Protein 9FBD (pdb70)

B-factor: mean 55.23, std 18.74, range [30.5, 151.07]

Nearest PDB structures (foldseek):
  4kug-assembly2_C  TM=9.761E-01  e=1.084E-38  Clostridium butyricum E4 str. BoNT E BL5262
  6acq-assembly1_F  TM=9.585E-01  e=1.257E-36  Clostridium acetobutylicum ATCC 824
  4pzc-assembly1_A  TM=9.647E-01  e=1.174E-35  Cupriavidus necator H16
  3mog-assembly1_C  TM=9.436E-01  e=1.732E-29  Escherichia coli K-12
  1wdl-assembly1_A  TM=9.007E-01  e=8.129E-29  Pseudomonas fragi

Secondary structure (P-SEA, 3-state):
cccbbbbccccccaaaaaaaaaaaccbbbbbcccaaaaaaaaaaaaaaaaaaaaaccccaaaaaaaaaaccccccccccccccbbbbbccccaaaaaaaaaaaaacccccbbbbbccccccaaaaaaaacccccbbbbcccccccccccccccccccccaaaaaaaaaaaaaacbbbbbbccccccccccccaaaaaaaaaaaaaccccaaaaaaaaaccccccccaaaaaaaacaaaaaaaaaaaaaaaccccccccaaaaaaaaacccccccccccccccccccccc/cccbbbbccccccaaaaaaaaaaaccbbbbbcccaaaaaaaaaaaaaaaaaaaaaccccaaaaaaaaaaccccccccccccccbbbbbccccaaaaaaaaaaaaacccccbbbbbccccccaaaaaaaacccccbbbbcccccccccccccccccccccaaaaaaaaaaaaaacbbbbbbccccccccccccaaaaaaaaaaaaaccccaaaaaaaaaccccccccaaaaaaaacaaaaaaaaaaaaaaaccccccccaaaaaaaaaccccccccccccccccccccc/cccbbbbccccccaaaaaaaaaaaccbbbbbcccaaaaaaaaaaaaaaaaaaaaaccccaaaaaaaaaaccccccccccccccbbbbbccccaaaaaaaaaaaaacccccbbbbbccccccaaaaaaaacccccbbbbcccccccccccccccccccccaaaaaaaaaaaaaacbbbbbbccccccccccccaaaaaaaaaaaaaccccaaaaaaaaaccccccccaaaaaaaacaaaaaaaaaaaaaaaccccccccaaaaaaaaaccccccccccccccccccccc/cccbbbbccccccaaaaaaaaaaaccbbbbbcccaaaaaaaaaaaaaaaaaaaaaccccaaaaaaaaaaccccccccccccccbbbbbccccaaaaaaaaaaaaacccccbbbbbccccccaaaaaaaacccccbbbbcccccccccccccccccccccaaaaaaaaaaaaaacbbbbbbccccccccccccaaaaaaaaaaaaaccccaaaaaaaaaccccccccaaaaaaaacaaaaaaaaaaaaaaaccccccccaaaaaaaaaccccccccccccccccccccc/cccbbbbccccccaaaaaaaaaaaccbbbbbcccaaaaaaaaaaaaaaaaaaaaaccccaaaaaaaaaaccccccccccccccbbbbbccccaaaaaaaaaaaaacccccbbbbbccccccaaaaaaaacccccbbbbcccccccccccccccccccccaaaaaaaaaaaaaacbbbbbbccccccccccccaaaaaaaaaaaaaccccaaaaaaaaaccccccccaaaaaaaacaaaaaaaaaaaaaaaccccccccaaaaaaaaacccccccccccccccccccccc/cccbbbbccccccaaaaaaaaaaaccbbbbbcccaaaaaaaaaaaaaaaaaaaaaccccaaaaaaaaaaccccccccccccccbbbbbccccaaaaaaaaaaaaacccccbbbbbccccccaaaaaaaacccccbbbbcccccccccccccccccccccaaaaaaaaaaaaaacbbbbbbccccccccccccaaaaaaaaaaaaaccccaaaaaaaaaccccccccaaaaaaaacaaaaaaaaaaaaaaaccccccccaaaaaaaaacccccccccccccccccccccc

Foldseek 3Di:
DAQEEEEEFLDQASLLVLLLLLLLRHQYEYEYQDPVRVVVSVVVSLVVLVVCCVVVVDDPCSSVSSSVSYDYDNDLLVQQEGQEYEYDDDQDLVVLLVVLLVNLVRHPPNHAYEYLHQFDFQQSSLVSNVNNLRYWYFHADPPRLPAQETEIERHPNHHPVNSVVSCVSSVSSNHHYDYFYRAGRTPPGVPQLLQLQVLLQCCVVPVDAPCVQQCCCCVVVVDVTGSQLVQLVCWLVVSQVSLVSVCVRVVDPSSPGRPSSVVQVVVVQGHQVSQHGSFGADPVSDGDD/DQQEEEEEFLDQASLLVLLLLLLLRHQYEYEYQDVVSVVVSVVVSLVVLVVCCVVVVDDPCSSVSSSVSYDYDHDPLVQQEGQEYEYDDDQDCVVLLVVLLVCLVRHDPNHAYEYLHQWDFQQSSLVSNVHNLRYWYFHADPPRLPAQETEIERHPNHHPVNSVVSCVSSVSSNHHYDYFYRAGSTPPGVPQLLVLQVLLQCCVVPVDAPCVQQCCCCVVVVDVTGSQLVQLVCWLVNSQVSLVSVCVRVVDPSSDGRPSSVVQVVVVQGHQVSQHGSFGADPVSHGD/DQQEEEEEFLDQASLLVLLLLLLLRHQYEYEYQDPVRVVVSVVVSCVVLVVCPVVPVDDPCSSVSSSVSYDYDHDLLVQQEGQEYEYDDDQDLVVLLVVLLVCLVRHDPNHAYEYLHQFDFQQSSLVSNVNNLSYWYFHADPPRLPAQETEIERHPNHHPVNSVVSCVSSVSSNHHYDYFYRAGSTPPGVPQLLQLQVLLQCCVVPVDAPCCQQCCCCVVVVDVTGSQLVQLVCWLVNSQVSLVSVCVRVVDPSSDGRPSSVVQVVVVQGHQVSQHGSFGADPVSDGD/DQQEEEEEFLDQASLLVLLLLLLLRHQYEYEYQDPVRVVVSVVVSLVVLVVCPVVPVDDPCSSVSSSVSYHYDHDPLVQQEGQEYEYDDDLDLVVLLVVLLVCLVRHPPNRAYEYLHQFDFQQSSLVSNVNNLRYWYFHADPPRLPAQETEIERHPNHHPVNSVVSCVSSVSSVHHYDYFYGAGRTPPGVPQLLQLQVLLQCCVVPVDAPCCQQCCCCVVVVDVTGSQLVQLVCWLVNSQVSLVSVCVRVVDPSSDGDPSSVVQVVVVQTHQVSQHGSFGADPVSDGD/DQQAEEEEFLDQASLLVLLLLLLLRHQYEYEYQDPVRVVVSVVVSLVVLVVCPVVPVDDPCSSVSSSVSYDYDHDLLVQLEGQEYEYDDDQDLVVLLVVLLVCLVRHPPNHAYEYLHQFDFQQSSLVSNVHNLRYWYFHADPPRLPAQETEIERHPNHHPVNSVVSCVSSVSSNHHYDYFYRAGSTPPGVPQLLVLQVLLQCCVVPVDAPCVQQCCCCVVVVDVTGSQLVQLVCWLVVSQVSLVSVCVRVVDPSSDGDPSSVVQVVVVQGHQVSQHGSFGADPVSDGDD/DDQAEEEEFLDQASLLVLLLLLLLRHQYEYEYQDPVSVVVSVVVSLVVLVVCPVVVVDDPCSSVSSSVSYDYDHDLLVQLEDQEYEYDDDQDLVVLLVVLLVCLVRHDPNHAYEYLHQFDFQQSSLVSNVHNLRYWYFHADPPRLPAQETEIERHPNHHPVNSVVSCVSSVSSNHHYDYFYRAGRTPPGVPQLLVLQVLLQCCVVPVDAPCCQQCCCCVVVVDVTGSQLVQLVCWLVVSQVSLVSVCVRVVDPSSDGRPSSVVQVVVVQTHQVSQHGSFGADPVSDGDD

Sequence (1731 aa):
EVKRIGVVGAGQMGSGIAQVAASAGYEVVLVDVAESFLERGLAAIRRSLGKFLEKGKITQEAHDEALGRIRTSLSLEDLKDADLIVEAIVEDEGEKRRLFERLGALAKPEAILASNTSSIPITALARYSGRPERFIGMHFFNPVPLMQLVEVIRGELTSEATRDVVVEVARRMGKTPLEVQDYPGFISNRLLMPMINEAIEALREGVATKEAIDGIMRLGMNHPMGPLELADFIGLDTCLAIMEVLHRGFGDDKYRPSPLLRRMVQAGLLGRKAGRGFYTYDEKGNKVGEVKRIGVVGAGQMGSGIAQVAASAGYEVVLVDVAESFLERGLAAIRRSLGKFLEKGKITQEAHDEALGRIRTSLSLEDLKDADLIVEAIVEDEGEKRRLFERLGALAKPEAILASNTSSIPITALARYSGRPERFIGMHFFNPVPLMQLVEVIRGELTSEATRDVVVEVARRMGKTPLEVQDYPGFISNRLLMPMINEAIEALREGVATKEAIDGIMRLGMNHPMGPLELADFIGLDTCLAIMEVLHRGFGDDKYRPSPLLRRMVQAGLLGRKAGRGFYTYDEKGNKVEVKRIGVVGAGQMGSGIAQVAASAGYEVVLVDVAESFLERGLAAIRRSLGKFLEKGKITQEAHDEALGRIRTSLSLEDLKDADLIVEAIVEDEGEKRRLFERLGALAKPEAILASNTSSIPITALARYSGRPERFIGMHFFNPVPLMQLVEVIRGELTSEATRDVVVEVARRMGKTPLEVQDYPGFISNRLLMPMINEAIEALREGVATKEAIDGIMRLGMNHPMGPLELADFIGLDTCLAIMEVLHRGFGDDKYRPSPLLRRMVQAGLLGRKAGRGFYTYDEKGNKVEVKRIGVVGAGQMGSGIAQVAASAGYEVVLVDVAESFLERGLAAIRRSLGKFLEKGKITQEAHDEALGRIRTSLSLEDLKDADLIVEAIVEDEGEKRRLFERLGALAKPEAILASNTSSIPITALARYSGRPERFIGMHFFNPVPLMQLVEVIRGELTSEATRDVVVEVARRMGKTPLEVQDYPGFISNRLLMPMINEAIEALREGVATKEAIDGIMRLGMNHPMGPLELADFIGLDTCLAIMEVLHRGFGDDKYRPSPLLRRMVQAGLLGRKAGRGFYTYDEKGNKVEVKRIGVVGAGQMGSGIAQVAASAGYEVVLVDVAESFLERGLAAIRRSLGKFLEKGKITQEAHDEALGRIRTSLSLEDLKDADLIVEAIVEDEGEKRRLFERLGALAKPEAILASNTSSIPITALARYSGRPERFIGMHFFNPVPLMQLVEVIRGELTSEATRRDVVVEVARRMGKTPLEVQDYPGFISNRLLMPMINEAIEALREGVATKEAIDGIMRLGMNHPMGPLELADFIGLDTCLAIMEVLHRGFGDDKYRPSPLLRRMVQAGLLGRKAGRGFYTYDEKGNKVGEVKRIGVVGAGQMGSGIAQVAASAGYEVVLVDVAESFLERGLAAIRRSLGKFLEKGKITQEAHDEALGRIRTSLSLEDLKDADLIVEAIVEDEGEKRRLFERLGALAKPEAILASNTSSIPITALARYSGRPERFIGMHFFNPVPLMQLVEVIRGELTSEATRDVVVEVARRMGKTPLEVQDYPGFISNRLLMPMINEAIEALREGVATKEAIDGIMRLGMNHPMGPLELADFIGLDTCLAIMEVLHRGFGDDKYRPSPLLRRMVQAGLLGRKAGRGFYTYDEKGNKVG

Organism: Thermus thermophilus (strain ATCC BAA-163 / DSM 7039 / HB27) (NCBI:txid262724)

InterPro domains:
  IPR006108 3-hydroxyacyl-CoA dehydrogenase, C-terminal [PF00725] (186-282)
  IPR006176 3-hydroxyacyl-CoA dehydrogenase, NAD binding [PF02737] (6-183)
  IPR008927 6-phosphogluconate dehydrogenase-like, C-terminal domain superfamily [SSF48179] (185-287)
  IPR013328 6-phosphogluconate dehydrogenase, domain 2 [G3DSA:1.10.1040.10] (189-289)
  IPR022694 3-hydroxyacyl-CoA dehydrogenase [PIRSF000105] (3-286)
  IPR036291 NAD(P)-binding domain superfamily [SSF51735] (1-185)

Radius of gyration: 40.87 Å; Cα contacts (8 Å, |Δi|>4): 3611; chains: 6; bounding box: 86×115×101 Å

Solvent-accessible surface area: 75258 Å² total; per-residue (Å²): 183,23,156,32,0,0,0,8,6,1,25,119,38,0,6,5,0,0,3,12,0,0,56,22,37,4,63,1,0,0,5,22,131,35,76,68,80,1,98,124,2,36,50,52,1,56,174,22,0,20,86,20,26,128,126,0,122,33,29,62,62,39,17,42,97,2,43,48,51,17,88,36,10,70,38,28,86,12,0,119,68,1,20,0,0,0,0,16,42,94,80,63,70,27,76,3,97,136,17,0,78,109,0,17,93,30,6,60,107,100,0,7,0,0,1,14,4,40,14,16,68,1,53,21,0,3,157,25,4,63,24,25,81,88,0,0,1,0,13,4,22,82,55,1,25,117,30,89,0,0,0,0,0,37,4,135,106,7,37,102,65,2,59,74,30,0,20,91,2,0,132,115,16,51,17,51,13,32,55,2,70,21,118,28,3,4,0,2,17,1,1,12,1,29,8,0,4,4,0,0,24,0,41,125,79,49,1,13,81,57,95,8,0,0,4,0,0,87,56,9,28,83,12,82,61,0,2,0,9,38,0,1,112,53,1,0,46,52,0,26,53,9,2,67,45,0,48,203,45,59,62,38,92,28,9,92,1,0,65,29,0,84,167,20,36,148,66,36,41,36,0,89,137,53,28,122,3,16,16,60,21,63,178,164,16,85,94,90,130,159,19,148,62,0,0,0,8,6,1,24,118,38,0,6,6,0,0,4,12,0,0,58,22,36,4,65,0,6,0,6,23,125,33,86,35,74,1,75,90,2,47,19,32,1,66,147,23,0,26,106,18,46,148,134,64,133,39,85,89,126,39,25,61,91,2,48,46,52,21,132,42,16,72,44,5,21,70,0,106,73,1,16,0,0,0,0,16,45,95,78,64,69,43,46,3,97,38,23,0,38,26,0,17,22,7,6,71,109,105,0,9,0,0,0,14,2,35,7,12,64,0,53,23,0,2,158,26,3,65,27,24,88,76,0,0,0,0,10,3,42,77,56,0,24,120,80,130,56,0,8,0,0,37,4,137,104,8,38,101,66,3,50,75,40,0,19,91,2,0,145,115,17,58,16,69,13,104,78,24,102,22,142,28,1,5,81,25,16,85,116,55,1,34,63,0,11,116,11,0,33,26,41,126,116,63,106,30,83,62,100,41,18,0,14,101,36,88,154,52,96,127,62,129,62,0,2,0,10,39,0,1,106,52,1,0,45,50,0,26,48,6,1,26,38,0,46,182,49,67,64,64,94,149,15,143,3,1,67,30,0,84,170,20,37,148,66,36,38,36,0,88,120,27,24,124,4,17,19,61,8,32,28,94,15,87,94,112,188,26,152,60,0,0,0,8,6,1,23,119,39,0,6,6,0,0,4,12,0,0,61,23,37,4,76,1,0,0,4,22,131,34,92,65,78,1,112,124,1,33,25,48,2,67,77,21,0,3,78,30,42,53,120,65,132,45,81,72,109,42,8,59,96,2,30,67,53,19,119,39,12,95,43,24,100,43,0,140,71,1,18,0,0,0,0,15,43,93,78,64,71,26,76,3,97,134,17,0,77,116,0,18,93,26,6,71,108,120,0,8,0,0,0,14,3,36,6,14,64,0,53,22,0,2,157,25,3,64,25,26,80,70,0,0,0,0,11,3,21,72,55,1,28,109,28,101,0,0,0,0,0,38,3,137,107,7,37,104,64,2,59,74,40,0,20,90,1,0,145,115,18,56,16,53,13,32,55,2,71,22,116,28,0,2,0,2,15,2,1,12,1,31,8,0,3,6,0,0,23,0,40,128,83,50,2,12,82,60,96,7,0,0,4,0,0,88,55,7,28,83,13,85,62,0,2,0,10,39,0,1,106,53,0,0,45,52,0,27,48,7,2,65,41,0,48,204,42,59,64,37,93,29,10,91,3,0,67,27,1,85,166,24,36,149,64,36,40,37,0,95,134,54,26,125,3,13,17,63,20,57,169,158,9,89,91,140,190,22,139,67,2,0,0,8,6,0,24,119,39,0,5,6,0,0,3,12,0,0,61,22,38,4,65,0,14,0,4,22,132,34,82,40,80,1,24,110,2,41,3,33,1,60,113,23,1,26,128,16,43,142,123,29,101,30,32,98,112,42,25,78,96,1,51,50,51,20,146,46,16,55,45,23,94,74,0,140,70,4,18,0,0,0,0,16,41,94,76,63,70,29,75,2,98,132,15,0,80,115,0,17,94,27,6,60,106,100,0,8,0,0,0,15,4,34,5,14,64,1,52,21,0,2,155,26,3,64,24,26,82,87,0,0,0,0,12,4,40,70,51,1,26,114,79,117,54,0,7,0,0,40,4,139,106,7,37,103,65,2,59,73,47,0,20,90,2,0,145,115,15,51,16,62,12,105,77,25,104,21,143,27,1,5,81,24,14,85,116,56,2,35,64,0,11,116,10,0,33,25,40,126,115,62,104,30,83,60,100,41,17,0,13,100,37,88,154,51,100,128,62,132,64,0,3,0,10,39,0,1,93,53,1,0,46,50,0,25,47,7,2,52,42,0,44,188,49,67,63,64,93,148,15,141,2,1,65,29,1,85,166,19,37,147,66,36,39,36,0,90,134,54,27,123,4,17,17,62,19,60,158,145,16,86,96,132,186,23,148,59,0,0,0,8,6,0,21,119,38,0,6,4,0,0,3,13,0,0,61,24,37,4,72,0,5,0,4,21,130,35,93,68,80,1,101,124,1,40,39,33,1,127,159,22,1,26,119,43,44,129,84,57,140,46,81,99,111,42,26,78,96,2,49,61,49,24,153,46,16,97,45,22,85,70,0,114,74,1,20,0,0,0,0,16,42,95,80,64,70,26,76,2,95,134,15,0,79,116,0,17,93,14,7,74,108,121,0,8,0,0,0,16,4,36,9,14,66,1,52,22,0,3,157,25,3,64,25,26,80,71,0,0,0,0,13,4,23,77,55,1,27,113,30,100,0,0,0,0,0,39,4,136,106,8,38,117,65,3,64,68,41,0,7,91,2,0,137,115,14,54,17,52,14,33,55,2,69,21,119,29,1,2,0,0,16,1,0,11,1,30,8,1,2,5,0,0,24,0,41,125,82,49,2,13,82,61,93,5,0,0,4,0,0,88,52,9,30,83,13,83,62,0,1,0,9,39,0,0,108,51,0,0,44,50,0,26,48,8,2,28,42,0,44,186,48,57,63,38,92,29,9,93,3,0,69,30,0,84,167,20,36,148,67,36,40,38,0,89,132,54,26,124,3,16,17,62,19,60,186,168,15,86,95,84,128,175,27,163,63,0,0,0,8,6,3,38,116,39,0,6,5,0,0,3,12,0,0,59,22,36,4,69,0,6,0,5,23,131,32,118,63,103,12,111,149,2,37,43,23,0,128,148,14,0,26,86,29,43,118,127,8,126,33,59,97,106,38,25,78,94,1,45,50,49,22,140,51,17,94,45,24,93,70,0,138,75,1,21,0,0,0,0,16,44,98,86,68,72,26,75,2,99,132,16,0,78,117,0,18,92,26,7,72,109,118,0,8,0,0,0,14,4,38,9,16,67,0,55,20,0,3,157,24,3,65,24,26,80,72,0,0,0,0,12,4,22,69,57,1,27,115,25,100,0,0,0,0,0,36,3,136,107,7,37,104,65,2,59,74,32,0,20,90,2,0,144,115,16,56,16,55,13,30,55,3,70,23,119,28,2,2,0,2,17,2,1,11,2,31,8,0,3,4,0,0,25,0,40,127,81,49,2,12,82,61,94,7,0,0,3,0,0,86,51,7,29,81,13,83,66,0,2,0,14,37,0,1,100,52,0,0,45,50,0,27,51,7,2,70,40,0,47,199,35,60,62,38,93,28,9,93,1,0,67,30,1,84,167,19,36,148,66,35,39,37,0,91,130,54,25,122,4,16,16,61,20,65,175,167,17,86,98,85,127

Structure (mmCIF, N/CA/C/O backbone):
data_9FBD
#
_entry.id   9FBD
#
_cell.length_a   87.202
_cell.length_b   148.289
_cell.length_c   97.442
_cell.angle_alpha   90.00
_cell.angle_beta   111.08
_cell.angle_gamma   90.00
#
_symmetry.space_group_name_H-M   'P 1 21 1'
#
loop_
_entity.id
_entity.type
_entity.pdbx_description
1 polymer '3-hydroxybutyryl-CoA dehydrogenase'
2 non-polymer NICOTINAMIDE-ADENINE-DINUCLEOTIDE
3 water water
#
loop_
_atom_site.group_PDB
_atom_site.id
_atom_site.type_symbol
_atom_site.label_atom_id
_atom_site.label_alt_id
_atom_site.label_comp_id
_atom_site.label_asym_id
_atom_site.label_entity_id
_atom_site.label_seq_id
_atom_site.pdbx_PDB_ins_code
_atom_site.Cartn_x
_atom_site.Cartn_y
_atom_site.Cartn_z
_atom_site.occupancy
_atom_site.B_iso_or_equiv
_atom_site.auth_seq_id
_atom_site.auth_comp_id
_atom_site.auth_asym_id
_atom_site.auth_atom_id
_atom_site.pdbx_PDB_model_num
ATOM 1 N N . GLU A 1 2 ? 32.976 15.980 20.554 1.00 73.73 3 GLU A N 1
ATOM 2 C CA . GLU A 1 2 ? 31.693 15.284 20.807 1.00 70.63 3 GLU A CA 1
ATOM 3 C C . GLU A 1 2 ? 30.937 15.126 19.483 1.00 67.59 3 GLU A C 1
ATOM 4 O O . GLU A 1 2 ? 30.502 13.990 19.220 1.00 73.94 3 GLU A O 1
ATOM 10 N N . VAL A 1 3 ? 30.735 16.207 18.720 1.00 51.86 4 VAL A N 1
ATOM 11 C CA . VAL A 1 3 ? 29.933 16.139 17.461 1.00 48.79 4 VAL A CA 1
ATOM 12 C C . VAL A 1 3 ? 30.840 15.704 16.308 1.00 44.85 4 VAL A C 1
ATOM 13 O O . VAL A 1 3 ? 31.691 16.487 15.882 1.00 47.36 4 VAL A O 1
ATOM 17 N N . LYS A 1 4 ? 30.653 14.480 15.816 1.00 45.46 5 LYS A N 1
ATOM 18 C CA . LYS A 1 4 ? 31.411 13.911 14.668 1.00 46.85 5 LYS A CA 1
ATOM 19 C C . LYS A 1 4 ? 30.445 13.614 13.515 1.00 40.48 5 LYS A C 1
ATOM 20 O O . LYS A 1 4 ? 30.855 13.729 12.349 1.00 44.96 5 LYS A O 1
ATOM 26 N N . ARG A 1 5 ? 29.228 13.199 13.861 1.00 41.52 6 ARG A N 1
ATOM 27 C CA . ARG A 1 5 ? 28.230 12.642 12.917 1.00 48.99 6 ARG A CA 1
ATOM 28 C C . ARG A 1 5 ? 26.982 13.529 12.983 1.00 38.27 6 ARG A C 1
ATOM 29 O O . ARG A 1 5 ? 26.415 13.691 14.084 1.00 40.28 6 ARG A O 1
ATOM 37 N N . ILE A 1 6 ? 26.583 14.085 11.844 1.00 35.65 7 ILE A N 1
ATOM 38 C CA . ILE A 1 6 ? 25.381 14.958 11.743 1.00 36.69 7 ILE A CA 1
ATOM 39 C C . ILE A 1 6 ? 24.379 14.302 10.807 1.00 36.29 7 ILE A C 1
ATOM 40 O O . ILE A 1 6 ? 24.755 13.991 9.656 1.00 42.63 7 ILE A O 1
ATOM 45 N N . GLY A 1 7 ? 23.163 14.110 11.309 1.00 36.19 8 GLY A N 1
ATOM 46 C CA . GLY A 1 7 ? 21.985 13.727 10.517 1.00 40.45 8 GLY A CA 1
ATOM 47 C C . GLY A 1 7 ? 21.276 14.962 10.007 1.00 38.78 8 GLY A C 1
ATOM 48 O O . GLY A 1 7 ? 21.149 15.944 10.766 1.00 37.58 8 GLY A O 1
ATOM 49 N N . VAL A 1 8 ? 20.852 14.931 8.740 1.00 37.93 9 VAL A N 1
ATOM 50 C CA . VAL A 1 8 ? 19.974 15.968 8.150 1.00 38.87 9 VAL A CA 1
ATOM 51 C C . VAL A 1 8 ? 18.751 15.251 7.588 1.00 39.83 9 VAL A C 1
ATOM 52 O O . VAL A 1 8 ? 18.929 14.326 6.777 1.00 37.40 9 VAL A O 1
ATOM 56 N N . VAL A 1 9 ? 17.559 15.639 8.018 1.00 39.75 10 VAL A N 1
ATOM 57 C CA . VAL A 1 9 ? 16.294 15.055 7.490 1.00 38.96 10 VAL A CA 1
ATOM 58 C C . VAL A 1 9 ? 15.654 16.096 6.579 1.00 39.28 10 VAL A C 1
ATOM 59 O O . VAL A 1 9 ? 15.305 17.190 7.054 1.00 41.06 10 VAL A O 1
ATOM 63 N N . GLY A 1 10 ? 15.537 15.747 5.299 1.00 38.50 11 GLY A N 1
ATOM 64 C CA . GLY A 1 10 ? 14.999 16.598 4.236 1.00 38.63 11 GLY A CA 1
ATOM 65 C C . GLY A 1 10 ? 16.118 17.028 3.327 1.00 42.77 11 GLY A C 1
ATOM 66 O O . GLY A 1 10 ? 16.974 17.814 3.780 1.00 39.65 11 GLY A O 1
ATOM 67 N N . ALA A 1 11 ? 16.118 16.526 2.087 1.00 43.47 12 ALA A N 1
ATOM 68 C CA . ALA A 1 11 ? 17.136 16.841 1.068 1.00 39.93 12 ALA A CA 1
ATOM 69 C C . ALA A 1 11 ? 16.560 17.880 0.106 1.00 41.22 12 ALA A C 1
ATOM 70 O O . ALA A 1 11 ? 16.816 17.775 -1.106 1.00 43.37 12 ALA A O 1
ATOM 72 N N . GLY A 1 12 ? 15.843 18.858 0.642 1.00 39.84 13 GLY A N 1
ATOM 73 C CA . GLY A 1 12 ? 15.252 19.950 -0.139 1.00 41.19 13 GLY A CA 1
ATOM 74 C C . GLY A 1 12 ? 16.175 21.159 -0.212 1.00 47.40 13 GLY A C 1
ATOM 75 O O . GLY A 1 12 ? 17.401 21.005 0.006 1.00 41.68 13 GLY A O 1
ATOM 76 N N . GLN A 1 13 ? 15.583 22.325 -0.492 1.00 44.03 14 GLN A N 1
ATOM 77 C CA . GLN A 1 13 ? 16.297 23.615 -0.669 1.00 43.48 14 GLN A CA 1
ATOM 78 C C . GLN A 1 13 ? 17.223 23.846 0.537 1.00 44.13 14 GLN A C 1
ATOM 79 O O . GLN A 1 13 ? 18.389 24.201 0.332 1.00 42.57 14 GLN A O 1
ATOM 85 N N . MET A 1 14 ? 16.726 23.661 1.758 1.00 40.44 15 MET A N 1
ATOM 86 C CA . MET A 1 14 ? 17.503 24.019 2.982 1.00 41.01 15 MET A CA 1
ATOM 87 C C . MET A 1 14 ? 18.345 22.823 3.437 1.00 40.19 15 MET A C 1
ATOM 88 O O . MET A 1 14 ? 19.538 23.027 3.717 1.00 39.80 15 MET A O 1
ATOM 93 N N . GLY A 1 15 ? 17.756 21.624 3.529 1.00 36.11 16 GLY A N 1
ATOM 94 C CA . GLY A 1 15 ? 18.449 20.436 4.043 1.00 37.92 16 GLY A CA 1
ATOM 95 C C . GLY A 1 15 ? 19.698 20.102 3.235 1.00 39.59 16 GLY A C 1
ATOM 96 O O . GLY A 1 15 ? 20.718 19.734 3.829 1.00 39.34 16 GLY A O 1
ATOM 97 N N . SER A 1 16 ? 19.650 20.238 1.917 1.00 39.37 17 SER A N 1
ATOM 98 C CA . SER A 1 16 ? 20.795 19.901 1.043 1.00 44.44 17 SER A CA 1
ATOM 99 C C . SER A 1 16 ? 21.914 20.936 1.292 1.00 41.00 17 SER A C 1
ATOM 100 O O . SER A 1 16 ? 23.087 20.534 1.341 1.00 39.69 17 SER A O 1
ATOM 103 N N . GLY A 1 17 ? 21.570 22.187 1.571 1.00 36.73 18 GLY A N 1
ATOM 104 C CA . GLY A 1 17 ? 22.544 23.219 1.982 1.00 37.62 18 GLY A CA 1
ATOM 105 C C . GLY A 1 17 ? 23.142 22.936 3.350 1.00 36.67 18 GLY A C 1
ATOM 106 O O . GLY A 1 17 ? 24.365 23.106 3.533 1.00 39.37 18 GLY A O 1
ATOM 107 N N . ILE A 1 18 ? 22.313 22.538 4.310 1.00 35.02 19 ILE A N 1
ATOM 108 C CA . ILE A 1 18 ? 22.790 22.229 5.682 1.00 36.34 19 ILE A CA 1
ATOM 109 C C . ILE A 1 18 ? 23.768 21.036 5.584 1.00 40.22 19 ILE A C 1
ATOM 110 O O . ILE A 1 18 ? 24.835 21.103 6.189 1.00 37.85 19 ILE A O 1
ATOM 115 N N . ALA A 1 19 ? 23.391 19.970 4.854 1.00 41.47 20 ALA A N 1
ATOM 116 C CA . ALA A 1 19 ? 24.229 18.778 4.625 1.00 38.34 20 ALA A CA 1
ATOM 117 C C . ALA A 1 19 ? 25.578 19.221 4.035 1.00 38.59 20 ALA A C 1
ATOM 118 O O . ALA A 1 19 ? 26.616 18.782 4.529 1.00 38.12 20 ALA A O 1
ATOM 120 N N . GLN A 1 20 ? 25.553 20.069 3.010 1.00 37.83 21 GLN A N 1
ATOM 121 C CA . GLN A 1 20 ? 26.776 20.545 2.327 1.00 40.57 21 GLN A CA 1
ATOM 122 C C . GLN A 1 20 ? 27.696 21.264 3.325 1.00 41.74 21 GLN A C 1
ATOM 123 O O . GLN A 1 20 ? 28.901 20.926 3.382 1.00 36.90 21 GLN A O 1
ATOM 129 N N . VAL A 1 21 ? 27.169 22.226 4.081 1.00 35.69 22 VAL A N 1
ATOM 130 C CA . VAL A 1 21 ? 28.025 23.069 4.965 1.00 44.09 22 VAL A CA 1
ATOM 131 C C . VAL A 1 21 ? 28.562 22.192 6.108 1.00 43.20 22 VAL A C 1
ATOM 132 O O . VAL A 1 21 ? 29.710 22.411 6.520 1.00 42.44 22 VAL A O 1
ATOM 136 N N . ALA A 1 22 ? 27.776 21.233 6.601 1.00 38.27 23 ALA A N 1
ATOM 137 C CA . ALA A 1 22 ? 28.210 20.253 7.629 1.00 36.15 23 ALA A CA 1
ATOM 138 C C . ALA A 1 22 ? 29.387 19.419 7.080 1.00 39.20 23 ALA A C 1
ATOM 139 O O . ALA A 1 22 ? 30.415 19.285 7.789 1.00 39.18 23 ALA A O 1
ATOM 141 N N . ALA A 1 23 ? 29.268 18.920 5.851 1.00 38.25 24 ALA A N 1
ATOM 142 C CA . ALA A 1 23 ? 30.283 18.064 5.195 1.00 35.98 24 ALA A CA 1
ATOM 143 C C . ALA A 1 23 ? 31.556 18.878 4.951 1.00 40.07 24 ALA A C 1
ATOM 144 O O . ALA A 1 23 ? 32.650 18.348 5.251 1.00 43.13 24 ALA A O 1
ATOM 146 N N . SER A 1 24 ? 31.430 20.109 4.446 1.00 38.63 25 SER A N 1
ATOM 147 C CA . SER A 1 24 ? 32.572 21.019 4.174 1.00 38.80 25 SER A CA 1
ATOM 148 C C . SER A 1 24 ? 33.301 21.343 5.485 1.00 40.98 25 SER A C 1
ATOM 149 O O . SER A 1 24 ? 34.493 21.649 5.403 1.00 44.68 25 SER A O 1
ATOM 152 N N . ALA A 1 25 ? 32.613 21.298 6.627 1.00 40.30 26 ALA A N 1
ATOM 153 C CA . ALA A 1 25 ? 33.183 21.640 7.947 1.00 43.06 26 ALA A CA 1
ATOM 154 C C . ALA A 1 25 ? 33.953 20.450 8.529 1.00 46.38 26 ALA A C 1
ATOM 155 O O . ALA A 1 25 ? 34.567 20.638 9.573 1.00 43.54 26 ALA A O 1
ATOM 157 N N . GLY A 1 26 ? 33.822 19.260 7.938 1.00 46.60 27 GLY A N 1
ATOM 158 C CA . GLY A 1 26 ? 34.556 18.052 8.361 1.00 46.59 27 GLY A CA 1
ATOM 159 C C . GLY A 1 26 ? 33.681 17.045 9.092 1.00 45.19 27 GLY A C 1
ATOM 160 O O . GLY A 1 26 ? 34.204 16.030 9.502 1.00 43.25 27 GLY A O 1
ATOM 161 N N . TYR A 1 27 ? 32.377 17.282 9.230 1.00 38.20 28 TYR A N 1
ATOM 162 C CA . TYR A 1 27 ? 31.450 16.307 9.866 1.00 40.51 28 TYR A CA 1
ATOM 163 C C . TYR A 1 27 ? 31.095 15.204 8.864 1.00 39.17 28 TYR A C 1
ATOM 164 O O . TYR A 1 27 ? 30.900 15.513 7.663 1.00 40.67 28 TYR A O 1
ATOM 173 N N . GLU A 1 28 ? 30.950 13.977 9.362 1.00 39.63 29 GLU A N 1
ATOM 174 C CA . GLU A 1 28 ? 30.263 12.872 8.641 1.00 44.88 29 GLU A CA 1
ATOM 175 C C . GLU A 1 28 ? 28.768 13.229 8.626 1.00 41.63 29 GLU A C 1
ATOM 176 O O . GLU A 1 28 ? 28.218 13.542 9.666 1.00 40.19 29 GLU A O 1
ATOM 182 N N . VAL A 1 29 ? 28.144 13.161 7.459 1.00 38.74 30 VAL A N 1
ATOM 183 C CA . VAL A 1 29 ? 26.728 13.544 7.247 1.00 36.66 30 VAL A CA 1
ATOM 184 C C . VAL A 1 29 ? 25.957 12.338 6.713 1.00 40.76 30 VAL A C 1
ATOM 185 O O . VAL A 1 29 ? 26.417 11.688 5.739 1.00 40.07 30 VAL A O 1
ATOM 189 N N . VAL A 1 30 ? 24.789 12.097 7.314 1.00 40.18 31 VAL A N 1
ATOM 190 C CA . VAL A 1 30 ? 23.747 11.182 6.781 1.00 38.55 31 VAL A CA 1
ATOM 191 C C . VAL A 1 30 ? 22.530 12.037 6.440 1.00 38.59 31 VAL A C 1
ATOM 192 O O . VAL A 1 30 ? 21.930 12.622 7.369 1.00 36.59 31 VAL A O 1
ATOM 196 N N . LEU A 1 31 ? 22.209 12.114 5.144 1.00 38.18 32 LEU A N 1
ATOM 197 C CA . LEU A 1 31 ? 21.097 12.909 4.598 1.00 35.63 32 LEU A CA 1
ATOM 198 C C . LEU A 1 31 ? 19.933 11.956 4.285 1.00 38.15 32 LEU A C 1
ATOM 199 O O . LEU A 1 31 ? 20.160 10.983 3.522 1.00 41.26 32 LEU A O 1
ATOM 204 N N . VAL A 1 32 ? 18.768 12.184 4.891 1.00 37.96 33 VAL A N 1
ATOM 205 C CA . VAL A 1 32 ? 17.588 11.275 4.837 1.00 38.12 33 VAL A CA 1
ATOM 206 C C . VAL A 1 32 ? 16.440 11.983 4.129 1.00 41.85 33 VAL A C 1
ATOM 207 O O . VAL A 1 32 ? 16.205 13.181 4.381 1.00 43.30 33 VAL A O 1
ATOM 211 N N . ASP A 1 33 ? 15.721 11.258 3.276 1.00 44.26 34 ASP A N 1
ATOM 212 C CA . ASP A 1 33 ? 14.468 11.751 2.660 1.00 41.74 34 ASP A CA 1
ATOM 213 C C . ASP A 1 33 ? 13.550 10.530 2.446 1.00 44.52 34 ASP A C 1
ATOM 214 O O . ASP A 1 33 ? 13.881 9.463 2.976 1.00 45.67 34 ASP A O 1
ATOM 219 N N . VAL A 1 34 ? 12.427 10.707 1.745 1.00 43.58 35 VAL A N 1
ATOM 220 C CA . VAL A 1 34 ? 11.348 9.677 1.640 1.00 47.96 35 VAL A CA 1
ATOM 221 C C . VAL A 1 34 ? 11.378 8.983 0.270 1.00 52.42 35 VAL A C 1
ATOM 222 O O . VAL A 1 34 ? 10.635 8.029 0.100 1.00 49.14 35 VAL A O 1
ATOM 226 N N . ALA A 1 35 ? 12.221 9.403 -0.663 1.00 47.24 36 ALA A N 1
ATOM 227 C CA . ALA A 1 35 ? 12.351 8.777 -2.005 1.00 49.29 36 ALA A CA 1
ATOM 228 C C . ALA A 1 35 ? 13.742 9.037 -2.580 1.00 48.09 36 ALA A C 1
ATOM 229 O O . ALA A 1 35 ? 14.312 10.100 -2.304 1.00 45.50 36 ALA A O 1
ATOM 231 N N . GLU A 1 36 ? 14.248 8.094 -3.379 1.00 53.54 37 GLU A N 1
ATOM 232 C CA . GLU A 1 36 ? 15.597 8.140 -4.002 1.00 53.53 37 GLU A CA 1
ATOM 233 C C . GLU A 1 36 ? 15.713 9.388 -4.874 1.00 50.94 37 GLU A C 1
ATOM 234 O O . GLU A 1 36 ? 16.798 10.008 -4.826 1.00 48.47 37 GLU A O 1
ATOM 240 N N . SER A 1 37 ? 14.664 9.748 -5.619 1.00 48.78 38 SER A N 1
ATOM 241 C CA . SER A 1 37 ? 14.666 10.904 -6.561 1.00 48.66 38 SER A CA 1
ATOM 242 C C . SER A 1 37 ? 14.979 12.199 -5.801 1.00 46.51 38 SER A C 1
ATOM 243 O O . SER A 1 37 ? 15.674 13.060 -6.344 1.00 45.00 38 SER A O 1
ATOM 246 N N . PHE A 1 38 ? 14.452 12.337 -4.582 1.00 45.84 39 PHE A N 1
ATOM 247 C CA . PHE A 1 38 ? 14.620 13.536 -3.722 1.00 45.56 39 PHE A CA 1
ATOM 248 C C . PHE A 1 38 ? 16.077 13.599 -3.232 1.00 45.25 39 PHE A C 1
ATOM 249 O O . PHE A 1 38 ? 16.644 14.707 -3.240 1.00 47.12 39 PHE A O 1
ATOM 257 N N . LEU A 1 39 ? 16.652 12.464 -2.829 1.00 43.80 40 LEU A N 1
ATOM 258 C CA . LEU A 1 39 ? 18.077 12.354 -2.422 1.00 44.77 40 LEU A CA 1
ATOM 259 C C . LEU A 1 39 ? 18.970 12.744 -3.599 1.00 52.89 40 LEU A C 1
ATOM 260 O O . LEU A 1 39 ? 19.927 13.529 -3.374 1.00 46.21 40 LEU A O 1
ATOM 265 N N . GLU A 1 40 ? 18.657 12.242 -4.805 1.00 48.16 41 GLU A N 1
ATOM 266 C CA . GLU A 1 40 ? 19.425 12.538 -6.047 1.00 52.45 41 GLU A CA 1
ATOM 267 C C . GLU A 1 40 ? 19.358 14.042 -6.340 1.00 47.94 41 GLU A C 1
ATOM 268 O O . GLU A 1 40 ? 20.409 14.632 -6.669 1.00 46.21 41 GLU A O 1
ATOM 274 N N . ARG A 1 41 ? 18.169 14.640 -6.259 1.00 44.00 42 ARG A N 1
ATOM 275 C CA . ARG A 1 41 ? 17.970 16.093 -6.488 1.00 42.40 42 ARG A CA 1
ATOM 276 C C . ARG A 1 41 ? 18.834 16.869 -5.462 1.00 43.98 42 ARG A C 1
ATOM 277 O O . ARG A 1 41 ? 19.504 17.846 -5.842 1.00 42.22 42 ARG A O 1
ATOM 285 N N . GLY A 1 42 ? 18.835 16.428 -4.201 1.00 43.64 43 GLY A N 1
ATOM 286 C CA . GLY A 1 42 ? 19.619 17.052 -3.118 1.00 44.94 43 GLY A CA 1
ATOM 287 C C . GLY A 1 42 ? 21.118 16.980 -3.396 1.00 45.60 43 GLY A C 1
ATOM 288 O O . GLY A 1 42 ? 21.770 18.064 -3.352 1.00 41.41 43 GLY A O 1
ATOM 289 N N . LEU A 1 43 ? 21.675 15.800 -3.712 1.00 48.74 44 LEU A N 1
ATOM 290 C CA . LEU A 1 43 ? 23.141 15.746 -3.955 1.00 57.64 44 LEU A CA 1
ATOM 291 C C . LEU A 1 43 ? 23.492 16.464 -5.267 1.00 49.68 44 LEU A C 1
ATOM 292 O O . LEU A 1 43 ? 24.590 17.026 -5.306 1.00 43.59 44 LEU A O 1
ATOM 297 N N . ALA A 1 44 ? 22.585 16.554 -6.245 1.00 44.18 45 ALA A N 1
ATOM 298 C CA . ALA A 1 44 ? 22.804 17.370 -7.466 1.00 44.33 45 ALA A CA 1
ATOM 299 C C . ALA A 1 44 ? 22.997 18.841 -7.066 1.00 43.96 45 ALA A C 1
ATOM 300 O O . ALA A 1 44 ? 23.940 19.472 -7.571 1.00 47.41 45 ALA A O 1
ATOM 302 N N . ALA A 1 45 ? 22.151 19.375 -6.185 1.00 44.68 46 ALA A N 1
ATOM 303 C CA . ALA A 1 45 ? 22.276 20.771 -5.694 1.00 45.49 46 ALA A CA 1
ATOM 304 C C . ALA A 1 45 ? 23.625 20.940 -4.963 1.00 39.94 46 ALA A C 1
ATOM 305 O O . ALA A 1 45 ? 24.297 21.964 -5.186 1.00 44.01 46 ALA A O 1
ATOM 307 N N . ILE A 1 46 ? 24.023 19.965 -4.144 1.00 42.69 47 ILE A N 1
ATOM 308 C CA . ILE A 1 46 ? 25.318 20.016 -3.387 1.00 41.27 47 ILE A CA 1
ATOM 309 C C . ILE A 1 46 ? 26.506 20.003 -4.379 1.00 47.74 47 ILE A C 1
ATOM 310 O O . ILE A 1 46 ? 27.428 20.830 -4.224 1.00 45.77 47 ILE A O 1
ATOM 315 N N . ARG A 1 47 ? 26.479 19.138 -5.391 1.00 48.25 48 ARG A N 1
ATOM 316 C CA . ARG A 1 47 ? 27.560 19.074 -6.419 1.00 51.48 48 ARG A CA 1
ATOM 317 C C . ARG A 1 47 ? 27.632 20.404 -7.185 1.00 50.11 48 ARG A C 1
ATOM 318 O O . ARG A 1 47 ? 28.750 20.899 -7.386 1.00 46.44 48 ARG A O 1
ATOM 326 N N . ARG A 1 48 ? 26.497 20.996 -7.562 1.00 48.93 49 ARG A N 1
ATOM 327 C CA . ARG A 1 48 ? 26.473 22.282 -8.305 1.00 45.80 49 ARG A CA 1
ATOM 328 C C . ARG A 1 48 ? 27.140 23.369 -7.440 1.00 49.68 49 ARG A C 1
ATOM 329 O O . ARG A 1 48 ? 27.960 24.147 -7.959 1.00 48.17 49 ARG A O 1
ATOM 337 N N . SER A 1 49 ? 26.784 23.437 -6.155 1.00 44.95 50 SER A N 1
ATOM 338 C CA . SER A 1 49 ? 27.281 24.486 -5.235 1.00 45.52 50 SER A CA 1
ATOM 339 C C . SER A 1 49 ? 28.784 24.269 -4.971 1.00 45.47 50 SER A C 1
ATOM 340 O O . SER A 1 49 ? 29.543 25.213 -5.161 1.00 46.38 50 SER A O 1
ATOM 343 N N . LEU A 1 50 ? 29.196 23.077 -4.560 1.00 41.94 51 LEU A N 1
ATOM 344 C CA . LEU A 1 50 ? 30.630 22.755 -4.324 1.00 45.89 51 LEU A CA 1
ATOM 345 C C . LEU A 1 50 ? 31.421 22.983 -5.617 1.00 48.28 51 LEU A C 1
ATOM 346 O O . LEU A 1 50 ? 32.557 23.479 -5.530 1.00 46.91 51 LEU A O 1
ATOM 351 N N . GLY A 1 51 ? 30.829 22.661 -6.770 1.00 49.49 52 GLY A N 1
ATOM 352 C CA . GLY A 1 51 ? 31.432 22.913 -8.099 1.00 44.77 52 GLY A CA 1
ATOM 353 C C . GLY A 1 51 ? 31.744 24.396 -8.306 1.00 47.63 52 GLY A C 1
ATOM 354 O O . GLY A 1 51 ? 32.856 24.750 -8.776 1.00 49.22 52 GLY A O 1
ATOM 355 N N . LYS A 1 52 ? 30.799 25.265 -7.957 1.00 50.29 53 LYS A N 1
ATOM 356 C CA . LYS A 1 52 ? 30.998 26.735 -8.050 1.00 53.88 53 LYS A CA 1
ATOM 357 C C . LYS A 1 52 ? 32.092 27.184 -7.059 1.00 50.27 53 LYS A C 1
ATOM 358 O O . LYS A 1 52 ? 32.903 28.032 -7.425 1.00 45.57 53 LYS A O 1
ATOM 364 N N . PHE A 1 53 ? 32.121 26.649 -5.842 1.00 47.97 54 PHE A N 1
ATOM 365 C CA . PHE A 1 53 ? 33.153 27.008 -4.824 1.00 46.51 54 PHE A CA 1
ATOM 366 C C . PHE A 1 53 ? 34.533 26.649 -5.371 1.00 46.80 54 PHE A C 1
ATOM 367 O O . PHE A 1 53 ? 35.459 27.465 -5.227 1.00 45.79 54 PHE A O 1
ATOM 375 N N . LEU A 1 54 ? 34.646 25.485 -6.002 1.00 44.96 55 LEU A N 1
ATOM 376 C CA . LEU A 1 54 ? 35.892 24.979 -6.627 1.00 52.50 55 LEU A CA 1
ATOM 377 C C . LEU A 1 54 ? 36.316 25.909 -7.775 1.00 57.81 55 LEU A C 1
ATOM 378 O O . LEU A 1 54 ? 37.465 26.388 -7.761 1.00 51.50 55 LEU A O 1
ATOM 383 N N . GLU A 1 55 ? 35.404 26.186 -8.698 1.00 53.87 56 GLU A N 1
ATOM 384 C CA . GLU A 1 55 ? 35.646 27.069 -9.870 1.00 54.29 56 GLU A CA 1
ATOM 385 C C . GLU A 1 55 ? 36.190 28.436 -9.393 1.00 56.61 56 GLU A C 1
ATOM 386 O O . GLU A 1 55 ? 37.137 28.931 -10.009 1.00 58.84 56 GLU A O 1
ATOM 392 N N . LYS A 1 56 ? 35.634 29.023 -8.343 1.00 47.33 57 LYS A N 1
ATOM 393 C CA . LYS A 1 56 ? 36.004 30.376 -7.842 1.00 52.12 57 LYS A CA 1
ATOM 394 C C . LYS A 1 56 ? 37.259 30.318 -6.925 1.00 55.79 57 LYS A C 1
ATOM 395 O O . LYS A 1 56 ? 37.682 31.372 -6.451 1.00 51.49 57 LYS A O 1
ATOM 401 N N . GLY A 1 57 ? 37.846 29.140 -6.688 1.00 49.82 58 GLY A N 1
ATOM 402 C CA . GLY A 1 57 ? 39.043 29.033 -5.847 1.00 49.45 58 GLY A CA 1
ATOM 403 C C . GLY A 1 57 ? 38.741 29.166 -4.369 1.00 54.10 58 GLY A C 1
ATOM 404 O O . GLY A 1 57 ? 39.700 29.307 -3.605 1.00 46.92 58 GLY A O 1
ATOM 405 N N . LYS A 1 58 ? 37.474 29.056 -3.941 1.00 51.76 59 LYS A N 1
ATOM 406 C CA . LYS A 1 58 ? 37.094 29.064 -2.503 1.00 49.01 59 LYS A CA 1
ATOM 407 C C . LYS A 1 58 ? 37.510 27.737 -1.843 1.00 49.25 59 LYS A C 1
ATOM 408 O O . LYS A 1 58 ? 37.799 27.744 -0.647 1.00 48.52 59 LYS A O 1
ATOM 414 N N . ILE A 1 59 ? 37.524 26.622 -2.569 1.00 47.13 60 ILE A N 1
ATOM 415 C CA . ILE A 1 59 ? 38.010 25.310 -2.052 1.00 48.15 60 ILE A CA 1
ATOM 416 C C . ILE A 1 59 ? 38.924 24.676 -3.089 1.00 46.65 60 ILE A C 1
ATOM 417 O O . ILE A 1 59 ? 38.835 25.068 -4.258 1.00 46.25 60 ILE A O 1
ATOM 422 N N . THR A 1 60 ? 39.714 23.687 -2.667 1.00 47.41 61 THR A N 1
ATOM 423 C CA . THR A 1 60 ? 40.598 22.842 -3.524 1.00 45.84 61 THR A CA 1
ATOM 424 C C . THR A 1 60 ? 39.813 21.639 -4.056 1.00 52.28 61 THR A C 1
ATOM 425 O O . THR A 1 60 ? 38.757 21.340 -3.484 1.00 48.11 61 THR A O 1
ATOM 429 N N . GLN A 1 61 ? 40.297 20.977 -5.110 1.00 51.42 62 GLN A N 1
ATOM 430 C CA . GLN A 1 61 ? 39.763 19.685 -5.617 1.00 55.32 62 GLN A CA 1
ATOM 431 C C . GLN A 1 61 ? 39.660 18.690 -4.456 1.00 54.31 62 GLN A C 1
ATOM 432 O O . GLN A 1 61 ? 38.622 18.010 -4.380 1.00 50.53 62 GLN A O 1
ATOM 438 N N . GLU A 1 62 ? 40.692 18.587 -3.615 1.00 56.69 63 GLU A N 1
ATOM 439 C CA . GLU A 1 62 ? 40.722 17.632 -2.468 1.00 66.83 63 GLU A CA 1
ATOM 440 C C . GLU A 1 62 ? 39.529 17.906 -1.551 1.00 59.29 63 GLU A C 1
ATOM 441 O O . GLU A 1 62 ? 38.788 16.965 -1.275 1.00 59.43 63 GLU A O 1
ATOM 447 N N . ALA A 1 63 ? 39.390 19.144 -1.080 1.00 49.69 64 ALA A N 1
ATOM 448 C CA . ALA A 1 63 ? 38.350 19.568 -0.116 1.00 54.84 64 ALA A CA 1
ATOM 449 C C . ALA A 1 63 ? 36.966 19.319 -0.741 1.00 53.92 64 ALA A C 1
ATOM 450 O O . ALA A 1 63 ? 36.109 18.784 -0.047 1.00 48.76 64 ALA A O 1
ATOM 452 N N . HIS A 1 64 ? 36.786 19.636 -2.030 1.00 44.06 65 HIS A N 1
ATOM 453 C CA . HIS A 1 64 ? 35.576 19.337 -2.836 1.00 45.74 65 HIS A CA 1
ATOM 454 C C . HIS A 1 64 ? 35.257 17.851 -2.733 1.00 47.43 65 HIS A C 1
ATOM 455 O O . HIS A 1 64 ? 34.152 17.507 -2.310 1.00 47.67 65 HIS A O 1
ATOM 462 N N . ASP A 1 65 ? 36.210 16.993 -3.078 1.00 48.24 66 ASP A N 1
ATOM 463 C CA . ASP A 1 65 ? 35.998 15.528 -3.165 1.00 47.03 66 ASP A CA 1
ATOM 464 C C . ASP A 1 65 ? 35.798 14.961 -1.759 1.00 48.76 66 ASP A C 1
ATOM 465 O O . ASP A 1 65 ? 34.926 14.087 -1.610 1.00 45.57 66 ASP A O 1
ATOM 470 N N . GLU A 1 66 ? 36.553 15.438 -0.769 1.00 42.42 67 GLU A N 1
ATOM 471 C CA . GLU A 1 66 ? 36.470 14.948 0.630 1.00 49.84 67 GLU A CA 1
ATOM 472 C C . GLU A 1 66 ? 35.100 15.311 1.225 1.00 45.12 67 GLU A C 1
ATOM 473 O O . GLU A 1 66 ? 34.525 14.463 1.940 1.00 44.69 67 GLU A O 1
ATOM 479 N N . ALA A 1 67 ? 34.592 16.510 0.939 1.00 42.41 68 ALA A N 1
ATOM 480 C CA . ALA A 1 67 ? 33.269 16.987 1.431 1.00 41.03 68 ALA A CA 1
ATOM 481 C C . ALA A 1 67 ? 32.186 16.041 0.897 1.00 40.91 68 ALA A C 1
ATOM 482 O O . ALA A 1 67 ? 31.412 15.513 1.703 1.00 39.44 68 ALA A O 1
ATOM 484 N N . LEU A 1 68 ? 32.170 15.788 -0.419 1.00 40.95 69 LEU A N 1
ATOM 485 C CA . LEU A 1 68 ? 31.207 14.851 -1.057 1.00 40.19 69 LEU A CA 1
ATOM 486 C C . LEU A 1 68 ? 31.358 13.457 -0.451 1.00 43.24 69 LEU A C 1
ATOM 487 O O . LEU A 1 68 ? 30.323 12.814 -0.198 1.00 43.32 69 LEU A O 1
ATOM 492 N N . GLY A 1 69 ? 32.598 13.036 -0.173 1.00 43.07 70 GLY A N 1
ATOM 493 C CA . GLY A 1 69 ? 32.917 11.724 0.413 1.00 41.25 70 GLY A CA 1
ATOM 494 C C . GLY A 1 69 ? 32.358 11.585 1.818 1.00 48.73 70 GLY A C 1
ATOM 495 O O . GLY A 1 69 ? 32.186 10.451 2.262 1.00 47.30 70 GLY A O 1
ATOM 496 N N . ARG A 1 70 ? 32.067 12.684 2.510 1.00 40.67 71 ARG A N 1
ATOM 497 C CA . ARG A 1 70 ? 31.552 12.642 3.912 1.00 42.41 71 ARG A CA 1
ATOM 498 C C . ARG A 1 70 ? 30.019 12.600 3.955 1.00 39.30 71 ARG A C 1
ATOM 499 O O . ARG A 1 70 ? 29.465 12.521 5.056 1.00 41.30 71 ARG A O 1
ATOM 507 N N . ILE A 1 71 ? 29.344 12.681 2.809 1.00 41.37 72 ILE A N 1
ATOM 508 C CA . ILE A 1 71 ? 27.849 12.660 2.709 1.00 42.53 72 ILE A CA 1
ATOM 509 C C . ILE A 1 71 ? 27.382 11.271 2.248 1.00 47.22 72 ILE A C 1
ATOM 510 O O . ILE A 1 71 ? 27.753 10.884 1.124 1.00 44.06 72 ILE A O 1
ATOM 515 N N . ARG A 1 72 ? 26.592 10.577 3.072 1.00 43.62 73 ARG A N 1
ATOM 516 C CA . ARG A 1 72 ? 25.870 9.337 2.708 1.00 43.66 73 ARG A CA 1
ATOM 517 C C . ARG A 1 72 ? 24.374 9.636 2.739 1.00 44.08 73 ARG A C 1
ATOM 518 O O . ARG A 1 72 ? 23.928 10.381 3.635 1.00 44.46 73 ARG A O 1
ATOM 526 N N . THR A 1 73 ? 23.616 9.100 1.785 1.00 45.63 74 THR A N 1
ATOM 527 C CA . THR A 1 73 ? 22.147 9.281 1.694 1.00 42.57 74 THR A CA 1
ATOM 528 C C . THR A 1 73 ? 21.483 8.008 2.212 1.00 43.64 74 THR A C 1
ATOM 529 O O . THR A 1 73 ? 22.123 6.966 2.241 1.00 41.38 74 THR A O 1
ATOM 533 N N . SER A 1 74 ? 20.228 8.116 2.634 1.00 43.47 75 SER A N 1
ATOM 534 C CA . SER A 1 74 ? 19.465 7.001 3.245 1.00 41.41 75 SER A CA 1
ATOM 535 C C . SER A 1 74 ? 17.977 7.311 3.165 1.00 44.45 75 SER A C 1
ATOM 536 O O . SER A 1 74 ? 17.600 8.494 3.182 1.00 38.85 75 SER A O 1
ATOM 539 N N . LEU A 1 75 ? 17.166 6.257 3.130 1.00 42.23 76 LEU A N 1
ATOM 540 C CA . LEU A 1 75 ? 15.692 6.332 3.205 1.00 42.18 76 LEU A CA 1
ATOM 541 C C . LEU A 1 75 ? 15.269 5.905 4.603 1.00 44.61 76 LEU A C 1
ATOM 542 O O . LEU A 1 75 ? 14.078 5.866 4.857 1.00 43.47 76 LEU A O 1
ATOM 547 N N . SER A 1 76 ? 16.229 5.604 5.479 1.00 42.52 77 SER A N 1
ATOM 548 C CA . SER A 1 76 ? 15.954 4.980 6.793 1.00 46.62 77 SER A CA 1
ATOM 549 C C . SER A 1 76 ? 16.408 5.910 7.927 1.00 42.13 77 SER A C 1
ATOM 550 O O . SER A 1 76 ? 17.630 6.108 8.094 1.00 42.50 77 SER A O 1
ATOM 553 N N . LEU A 1 77 ? 15.454 6.383 8.724 1.00 45.36 78 LEU A N 1
ATOM 554 C CA . LEU A 1 77 ? 15.704 7.199 9.944 1.00 45.23 78 LEU A CA 1
ATOM 555 C C . LEU A 1 77 ? 16.584 6.421 10.907 1.00 45.74 78 LEU A C 1
ATOM 556 O O . LEU A 1 77 ? 17.353 7.073 11.634 1.00 44.64 78 LEU A O 1
ATOM 561 N N . GLU A 1 78 ? 16.482 5.082 10.911 1.00 43.33 79 GLU A N 1
ATOM 562 C CA . GLU A 1 78 ? 17.268 4.199 11.813 1.00 45.71 79 GLU A CA 1
ATOM 563 C C . GLU A 1 78 ? 18.764 4.455 11.600 1.00 40.47 79 GLU A C 1
ATOM 564 O O . GLU A 1 78 ? 19.538 4.272 12.559 1.00 45.76 79 GLU A O 1
ATOM 570 N N . ASP A 1 79 ? 19.163 4.908 10.404 1.00 42.02 80 ASP A N 1
ATOM 571 C CA . ASP A 1 79 ? 20.593 5.173 10.108 1.00 42.75 80 ASP A CA 1
ATOM 572 C C . ASP A 1 79 ? 21.084 6.417 10.883 1.00 41.33 80 ASP A C 1
ATOM 573 O O . ASP A 1 79 ? 22.291 6.706 10.785 1.00 41.58 80 ASP A O 1
ATOM 578 N N . LEU A 1 80 ? 20.212 7.109 11.635 1.00 41.39 81 LEU A N 1
ATOM 579 C CA . LEU A 1 80 ? 20.601 8.300 12.451 1.00 43.78 81 LEU A CA 1
ATOM 580 C C . LEU A 1 80 ? 20.797 7.926 13.937 1.00 44.69 81 LEU A C 1
ATOM 581 O O . LEU A 1 80 ? 21.106 8.836 14.728 1.00 47.19 81 LEU A O 1
ATOM 586 N N . LYS A 1 81 ? 20.714 6.631 14.255 1.00 43.98 82 LYS A N 1
ATOM 587 C CA . LYS A 1 81 ? 20.843 6.027 15.611 1.00 52.59 82 LYS A CA 1
ATOM 588 C C . LYS A 1 81 ? 22.102 6.527 16.342 1.00 50.06 82 LYS A C 1
ATOM 589 O O . LYS A 1 81 ? 22.096 6.552 17.585 1.00 54.85 82 LYS A O 1
ATOM 595 N N . ASP A 1 82 ? 23.185 6.837 15.637 1.00 45.63 83 ASP A N 1
ATOM 596 C CA . ASP A 1 82 ? 24.468 7.211 16.284 1.00 52.37 83 ASP A CA 1
ATOM 597 C C . ASP A 1 82 ? 24.877 8.644 15.904 1.00 49.57 83 ASP A C 1
ATOM 598 O O . ASP A 1 82 ? 26.031 9.022 16.217 1.00 44.18 83 ASP A O 1
ATOM 603 N N . ALA A 1 83 ? 23.990 9.433 15.277 1.00 46.37 84 ALA A N 1
ATOM 604 C CA . ALA A 1 83 ? 24.249 10.869 15.010 1.00 46.67 84 ALA A CA 1
ATOM 605 C C . ALA A 1 83 ? 24.350 11.616 16.351 1.00 43.02 84 ALA A C 1
ATOM 606 O O . ALA A 1 83 ? 23.626 11.283 17.290 1.00 40.57 84 ALA A O 1
ATOM 608 N N . ASP A 1 84 ? 25.294 12.564 16.437 1.00 44.30 85 ASP A N 1
ATOM 609 C CA . ASP A 1 84 ? 25.488 13.431 17.635 1.00 43.98 85 ASP A CA 1
ATOM 610 C C . ASP A 1 84 ? 24.488 14.597 17.586 1.00 41.84 85 ASP A C 1
ATOM 611 O O . ASP A 1 84 ? 24.095 15.102 18.647 1.00 38.08 85 ASP A O 1
ATOM 616 N N . LEU A 1 85 ? 24.141 15.024 16.375 1.00 36.17 86 LEU A N 1
ATOM 617 C CA . LEU A 1 85 ? 23.235 16.165 16.083 1.00 40.53 86 LEU A CA 1
ATOM 618 C C . LEU A 1 85 ? 22.388 15.770 14.878 1.00 35.72 86 LEU A C 1
ATOM 619 O O . LEU A 1 85 ? 22.972 15.309 13.877 1.00 38.37 86 LEU A O 1
ATOM 624 N N . ILE A 1 86 ? 21.072 15.924 14.989 1.00 34.34 87 ILE A N 1
ATOM 625 C CA . ILE A 1 86 ? 20.161 15.720 13.831 1.00 37.51 87 ILE A CA 1
ATOM 626 C C . ILE A 1 86 ? 19.416 17.024 13.595 1.00 37.11 87 ILE A C 1
ATOM 627 O O . ILE A 1 86 ? 18.757 17.502 14.537 1.00 36.83 87 ILE A O 1
ATOM 632 N N . VAL A 1 87 ? 19.528 17.572 12.393 1.00 36.81 88 VAL A N 1
ATOM 633 C CA . VAL A 1 87 ? 18.846 18.824 11.980 1.00 38.71 88 VAL A CA 1
ATOM 634 C C . VAL A 1 87 ? 17.709 18.434 11.033 1.00 36.23 88 VAL A C 1
ATOM 635 O O . VAL A 1 87 ? 17.981 17.860 9.966 1.00 38.10 88 VAL A O 1
ATOM 639 N N . GLU A 1 88 ? 16.491 18.763 11.424 1.00 37.13 89 GLU A N 1
ATOM 640 C CA . GLU A 1 88 ? 15.275 18.550 10.613 1.00 38.24 89 GLU A CA 1
ATOM 641 C C . GLU A 1 88 ? 15.064 19.768 9.703 1.00 38.67 89 GLU A C 1
ATOM 642 O O . GLU A 1 88 ? 15.079 20.910 10.202 1.00 35.85 89 GLU A O 1
ATOM 648 N N . ALA A 1 89 ? 14.863 19.511 8.417 1.00 36.59 90 ALA A N 1
ATOM 649 C CA . ALA A 1 89 ? 14.524 20.508 7.387 1.00 39.83 90 ALA A CA 1
ATOM 650 C C . ALA A 1 89 ? 13.496 19.885 6.433 1.00 36.67 90 ALA A C 1
ATOM 651 O O . ALA A 1 89 ? 13.675 19.951 5.191 1.00 39.62 90 ALA A O 1
ATOM 653 N N . ILE A 1 90 ? 12.432 19.336 7.001 1.00 38.09 91 ILE A N 1
ATOM 654 C CA . ILE A 1 90 ? 11.308 18.765 6.210 1.00 40.31 91 ILE A CA 1
ATOM 655 C C . ILE A 1 90 ? 10.240 19.841 6.024 1.00 45.69 91 ILE A C 1
ATOM 656 O O . ILE A 1 90 ? 10.441 20.994 6.496 1.00 42.08 91 ILE A O 1
ATOM 661 N N . VAL A 1 91 ? 9.166 19.473 5.322 1.00 42.66 92 VAL A N 1
ATOM 662 C CA . VAL A 1 91 ? 8.011 20.364 5.006 1.00 42.13 92 VAL A CA 1
ATOM 663 C C . VAL A 1 91 ? 7.597 21.137 6.263 1.00 39.90 92 VAL A C 1
ATOM 664 O O . VAL A 1 91 ? 7.601 20.570 7.382 1.00 45.19 92 VAL A O 1
ATOM 668 N N . GLU A 1 92 ? 7.220 22.401 6.087 1.00 45.36 93 GLU A N 1
ATOM 669 C CA . GLU A 1 92 ? 6.755 23.298 7.180 1.00 43.19 93 GLU A CA 1
ATOM 670 C C . GLU A 1 92 ? 5.323 22.899 7.560 1.00 47.65 93 GLU A C 1
ATOM 671 O O . GLU A 1 92 ? 4.383 23.604 7.191 1.00 49.23 93 GLU A O 1
ATOM 677 N N . ASP A 1 93 ? 5.158 21.773 8.236 1.00 45.52 94 ASP A N 1
ATOM 678 C CA . ASP A 1 93 ? 3.840 21.233 8.667 1.00 45.83 94 ASP A CA 1
ATOM 679 C C . ASP A 1 93 ? 4.029 20.642 10.059 1.00 43.22 94 ASP A C 1
ATOM 680 O O . ASP A 1 93 ? 4.873 19.740 10.207 1.00 46.48 94 ASP A O 1
ATOM 685 N N . GLU A 1 94 ? 3.314 21.168 11.048 1.00 46.38 95 GLU A N 1
ATOM 686 C CA . GLU A 1 94 ? 3.534 20.816 12.472 1.00 45.26 95 GLU A CA 1
ATOM 687 C C . GLU A 1 94 ? 3.277 19.320 12.672 1.00 45.06 95 GLU A C 1
ATOM 688 O O . GLU A 1 94 ? 4.048 18.673 13.410 1.00 46.07 95 GLU A O 1
ATOM 694 N N . GLY A 1 95 ? 2.238 18.776 12.043 1.00 47.64 96 GLY A N 1
ATOM 695 C CA . GLY A 1 95 ? 1.889 17.340 12.150 1.00 47.14 96 GLY A CA 1
ATOM 696 C C . GLY A 1 95 ? 3.021 16.449 11.663 1.00 44.50 96 GLY A C 1
ATOM 697 O O . GLY A 1 95 ? 3.381 15.495 12.379 1.00 42.13 96 GLY A O 1
ATOM 698 N N . GLU A 1 96 ? 3.570 16.748 10.483 1.00 41.27 97 GLU A N 1
ATOM 699 C CA . GLU A 1 96 ? 4.699 15.993 9.873 1.00 42.61 97 GLU A CA 1
ATOM 700 C C . GLU A 1 96 ? 5.921 16.092 10.778 1.00 39.56 97 GLU A C 1
ATOM 701 O O . GLU A 1 96 ? 6.553 15.051 11.030 1.00 41.99 97 GLU A O 1
ATOM 707 N N . LYS A 1 97 ? 6.252 17.296 11.258 1.00 39.95 98 LYS A N 1
ATOM 708 C CA . LYS A 1 97 ? 7.440 17.480 12.134 1.00 41.25 98 LYS A CA 1
ATOM 709 C C . LYS A 1 97 ? 7.192 16.728 13.444 1.00 41.77 98 LYS A C 1
ATOM 710 O O . LYS A 1 97 ? 8.128 16.108 13.974 1.00 38.70 98 LYS A O 1
ATOM 716 N N . ARG A 1 98 ? 5.971 16.783 13.961 1.00 41.89 99 ARG A N 1
ATOM 717 C CA . ARG A 1 98 ? 5.629 16.068 15.218 1.00 44.13 99 ARG A CA 1
ATOM 718 C C . ARG A 1 98 ? 5.925 14.570 15.044 1.00 40.10 99 ARG A C 1
ATOM 719 O O . ARG A 1 98 ? 6.627 14.000 15.878 1.00 39.81 99 ARG A O 1
ATOM 727 N N . ARG A 1 99 ? 5.375 13.945 14.013 1.00 44.27 100 ARG A N 1
ATOM 728 C CA . ARG A 1 99 ? 5.556 12.482 13.769 1.00 45.40 100 ARG A CA 1
ATOM 729 C C . ARG A 1 99 ? 7.052 12.185 13.603 1.00 43.17 100 ARG A C 1
ATOM 730 O O . ARG A 1 99 ? 7.528 11.208 14.206 1.00 43.60 100 ARG A O 1
ATOM 738 N N . LEU A 1 100 ? 7.797 13.051 12.907 1.00 42.57 101 LEU A N 1
ATOM 739 C CA . LEU A 1 100 ? 9.257 12.856 12.727 1.00 39.28 101 LEU A CA 1
ATOM 740 C C . LEU A 1 100 ? 9.962 12.896 14.083 1.00 38.14 101 LEU A C 1
ATOM 741 O O . LEU A 1 100 ? 10.816 12.030 14.340 1.00 37.77 101 LEU A O 1
ATOM 746 N N . PHE A 1 101 ? 9.667 13.893 14.903 1.00 39.32 102 PHE A N 1
ATOM 747 C CA . PHE A 1 101 ? 10.413 14.131 16.165 1.00 41.97 102 PHE A CA 1
ATOM 748 C C . PHE A 1 101 ? 10.064 13.048 17.192 1.00 40.40 102 PHE A C 1
ATOM 749 O O . PHE A 1 101 ? 10.965 12.707 17.983 1.00 44.95 102 PHE A O 1
ATOM 757 N N . GLU A 1 102 ? 8.839 12.529 17.200 1.00 38.97 103 GLU A N 1
ATOM 758 C CA . GLU A 1 102 ? 8.481 11.381 18.083 1.00 44.88 103 GLU A CA 1
ATOM 759 C C . GLU A 1 102 ? 9.356 10.188 17.680 1.00 40.56 103 GLU A C 1
ATOM 760 O O . GLU A 1 102 ? 9.948 9.584 18.570 1.00 47.10 103 GLU A O 1
ATOM 766 N N . ARG A 1 103 ? 9.489 9.920 16.376 1.00 40.24 104 ARG A N 1
ATOM 767 C CA . ARG A 1 103 ? 10.327 8.794 15.873 1.00 44.76 104 ARG A CA 1
ATOM 768 C C . ARG A 1 103 ? 11.793 9.043 16.236 1.00 42.87 104 ARG A C 1
ATOM 769 O O . ARG A 1 103 ? 12.427 8.138 16.806 1.00 43.07 104 ARG A O 1
ATOM 777 N N . LEU A 1 104 ? 12.317 10.245 15.982 1.00 42.37 105 LEU A N 1
ATOM 778 C CA . LEU A 1 104 ? 13.748 10.557 16.231 1.00 40.43 105 LEU A CA 1
ATOM 779 C C . LEU A 1 104 ? 14.063 10.466 17.725 1.00 40.26 105 LEU A C 1
ATOM 780 O O . LEU A 1 104 ? 15.174 10.003 18.065 1.00 44.90 105 LEU A O 1
ATOM 785 N N . GLY A 1 105 ? 13.154 10.932 18.580 1.00 41.29 106 GLY A N 1
ATOM 786 C CA . GLY A 1 105 ? 13.315 10.843 20.043 1.00 45.20 106 GLY A CA 1
ATOM 787 C C . GLY A 1 105 ? 13.453 9.399 20.497 1.00 46.19 106 GLY A C 1
ATOM 788 O O . GLY A 1 105 ? 14.272 9.140 21.386 1.00 45.33 106 GLY A O 1
ATOM 789 N N . ALA A 1 106 ? 12.689 8.497 19.883 1.00 46.00 107 ALA A N 1
ATOM 790 C CA . ALA A 1 106 ? 12.676 7.053 20.213 1.00 48.71 107 ALA A CA 1
ATOM 791 C C . ALA A 1 106 ? 13.977 6.382 19.747 1.00 50.31 107 ALA A C 1
ATOM 792 O O . ALA A 1 106 ? 14.520 5.591 20.540 1.00 56.93 107 ALA A O 1
ATOM 794 N N . LEU A 1 107 ? 14.507 6.704 18.560 1.00 50.42 108 LEU A N 1
ATOM 795 C CA . LEU A 1 107 ? 15.630 5.928 17.948 1.00 49.84 108 LEU A CA 1
ATOM 796 C C . LEU A 1 107 ? 16.995 6.576 18.179 1.00 50.05 108 LEU A C 1
ATOM 797 O O . LEU A 1 107 ? 17.978 5.838 18.129 1.00 47.39 108 LEU A O 1
ATOM 802 N N . ALA A 1 108 ? 17.102 7.894 18.386 1.00 47.12 109 ALA A N 1
ATOM 803 C CA . ALA A 1 108 ? 18.425 8.558 18.490 1.00 42.62 109 ALA A CA 1
ATOM 804 C C . ALA A 1 108 ? 19.057 8.165 19.822 1.00 44.09 109 ALA A C 1
ATOM 805 O O . ALA A 1 108 ? 18.315 8.021 20.804 1.00 43.61 109 ALA A O 1
ATOM 807 N N . LYS A 1 109 ? 20.377 8.049 19.872 1.00 46.63 110 LYS A N 1
ATOM 808 C CA . LYS A 1 109 ? 21.085 7.751 21.142 1.00 50.20 110 LYS A CA 1
ATOM 809 C C . LYS A 1 109 ? 20.788 8.876 22.129 1.00 50.84 110 LYS A C 1
ATOM 810 O O . LYS A 1 109 ? 20.636 10.026 21.730 1.00 43.93 110 LYS A O 1
ATOM 816 N N . PRO A 1 110 ? 20.726 8.574 23.446 1.00 54.11 111 PRO A N 1
ATOM 817 C CA . PRO A 1 110 ? 20.314 9.552 24.458 1.00 54.90 111 PRO A CA 1
ATOM 818 C C . PRO A 1 110 ? 21.021 10.917 24.434 1.00 51.15 111 PRO A C 1
ATOM 819 O O . PRO A 1 110 ? 20.373 11.878 24.749 1.00 49.53 111 PRO A O 1
ATOM 823 N N . GLU A 1 111 ? 22.292 10.984 24.064 1.00 46.41 112 GLU A N 1
ATOM 824 C CA . GLU A 1 111 ? 23.095 12.241 24.107 1.00 50.97 112 GLU A CA 1
ATOM 825 C C . GLU A 1 111 ? 22.883 13.077 22.824 1.00 48.00 112 GLU A C 1
ATOM 826 O O . GLU A 1 111 ? 23.398 14.199 22.747 1.00 47.99 112 GLU A O 1
ATOM 832 N N . ALA A 1 112 ? 22.188 12.545 21.827 1.00 44.58 113 ALA A N 1
ATOM 833 C CA . ALA A 1 112 ? 21.975 13.219 20.529 1.00 43.98 113 ALA A CA 1
ATOM 834 C C . ALA A 1 112 ? 21.104 14.467 20.769 1.00 38.19 113 ALA A C 1
ATOM 835 O O . ALA A 1 112 ? 20.117 14.377 21.516 1.00 37.69 113 ALA A O 1
ATOM 837 N N . ILE A 1 113 ? 21.501 15.578 20.160 1.00 38.51 114 ILE A N 1
ATOM 838 C CA . ILE A 1 113 ? 20.718 16.844 20.101 1.00 40.05 114 ILE A CA 1
ATOM 839 C C . ILE A 1 113 ? 19.879 16.819 18.820 1.00 38.91 114 ILE A C 1
ATOM 840 O O . ILE A 1 113 ? 20.404 16.375 17.761 1.00 38.59 114 ILE A O 1
ATOM 845 N N . LEU A 1 114 ? 18.611 17.198 18.944 1.00 37.47 115 LEU A N 1
ATOM 846 C CA . LEU A 1 114 ? 17.670 17.360 17.811 1.00 38.37 115 LEU A CA 1
ATOM 847 C C . LEU A 1 114 ? 17.397 18.851 17.611 1.00 37.41 115 LEU A C 1
ATOM 848 O O . LEU A 1 114 ? 17.221 19.575 18.598 1.00 38.51 115 LEU A O 1
ATOM 853 N N . ALA A 1 115 ? 17.442 19.291 16.364 1.00 36.52 116 ALA A N 1
ATOM 854 C CA . ALA A 1 115 ? 17.275 20.693 15.965 1.00 39.74 116 ALA A CA 1
ATOM 855 C C . ALA A 1 115 ? 16.272 20.771 14.818 1.00 41.30 116 ALA A C 1
ATOM 856 O O . ALA A 1 115 ? 16.212 19.817 14.022 1.00 41.10 116 ALA A O 1
ATOM 858 N N . SER A 1 116 ? 15.514 21.864 14.775 1.00 39.13 117 SER A N 1
ATOM 859 C CA . SER A 1 116 ? 14.597 22.200 13.660 1.00 36.13 117 SER A CA 1
ATOM 860 C C . SER A 1 116 ? 15.074 23.479 12.972 1.00 35.70 117 SER A C 1
ATOM 861 O O . SER A 1 116 ? 15.447 24.447 13.658 1.00 38.88 117 SER A O 1
ATOM 864 N N . ASN A 1 117 ? 14.990 23.481 11.649 1.00 35.11 118 ASN A N 1
ATOM 865 C CA . ASN A 1 117 ? 15.198 24.639 10.764 1.00 33.48 118 ASN A CA 1
ATOM 866 C C . ASN A 1 117 ? 13.873 25.403 10.557 1.00 35.31 118 ASN A C 1
ATOM 867 O O . ASN A 1 117 ? 13.804 26.220 9.624 1.00 41.83 118 ASN A O 1
ATOM 872 N N . THR A 1 118 ? 12.832 25.103 11.320 1.00 40.42 119 THR A N 1
ATOM 873 C CA . THR A 1 118 ? 11.480 25.686 11.080 1.00 40.25 119 THR A CA 1
ATOM 874 C C . THR A 1 118 ? 11.554 27.219 10.995 1.00 45.52 119 THR A C 1
ATOM 875 O O . THR A 1 118 ? 12.309 27.862 11.781 1.00 41.60 119 THR A O 1
ATOM 879 N N . SER A 1 119 ? 10.778 27.800 10.084 1.00 48.62 120 SER A N 1
ATOM 880 C CA . SER A 1 119 ? 10.622 29.278 9.963 1.00 50.23 120 SER A CA 1
ATOM 881 C C . SER A 1 119 ? 9.719 29.807 11.071 1.00 47.24 120 SER A C 1
ATOM 882 O O . SER A 1 119 ? 9.891 30.973 11.450 1.00 61.04 120 SER A O 1
ATOM 885 N N . SER A 1 120 ? 8.712 29.027 11.486 1.00 44.91 121 SER A N 1
ATOM 886 C CA . SER A 1 120 ? 7.542 29.615 12.173 1.00 52.98 121 SER A CA 1
ATOM 887 C C . SER A 1 120 ? 6.945 28.729 13.271 1.00 53.42 121 SER A C 1
ATOM 888 O O . SER A 1 120 ? 6.251 29.283 14.126 1.00 67.16 121 SER A O 1
ATOM 891 N N . ILE A 1 121 ? 7.197 27.417 13.294 1.00 51.12 122 ILE A N 1
ATOM 892 C CA . ILE A 1 121 ? 6.559 26.509 14.297 1.00 45.07 122 ILE A CA 1
ATOM 893 C C . ILE A 1 121 ? 7.286 26.662 15.629 1.00 43.33 122 ILE A C 1
ATOM 894 O O . ILE A 1 121 ? 8.511 26.663 15.678 1.00 41.16 122 ILE A O 1
ATOM 899 N N . PRO A 1 122 ? 6.575 26.795 16.770 1.00 43.48 123 PRO A N 1
ATOM 900 C CA . PRO A 1 122 ? 7.244 27.018 18.056 1.00 41.02 123 PRO A CA 1
ATOM 901 C C . PRO A 1 122 ? 8.245 25.910 18.395 1.00 39.48 123 PRO A C 1
ATOM 902 O O . PRO A 1 122 ? 7.903 24.729 18.393 1.00 36.44 123 PRO A O 1
ATOM 906 N N . ILE A 1 123 ? 9.455 26.320 18.730 1.00 39.55 124 ILE A N 1
ATOM 907 C CA . ILE A 1 123 ? 10.547 25.391 19.095 1.00 39.08 124 ILE A CA 1
ATOM 908 C C . ILE A 1 123 ? 10.115 24.596 20.322 1.00 40.40 124 ILE A C 1
ATOM 909 O O . ILE A 1 123 ? 10.390 23.377 20.368 1.00 38.84 124 ILE A O 1
ATOM 914 N N . THR A 1 124 ? 9.430 25.247 21.258 1.00 38.09 125 THR A N 1
ATOM 915 C CA . THR A 1 124 ? 9.039 24.628 22.545 1.00 40.16 125 THR A CA 1
ATOM 916 C C . THR A 1 124 ? 8.077 23.466 22.286 1.00 41.83 125 THR A C 1
ATOM 917 O O . THR A 1 124 ? 8.163 22.466 23.027 1.00 39.35 125 THR A O 1
ATOM 921 N N . ALA A 1 125 ? 7.171 23.596 21.315 1.00 42.68 126 ALA A N 1
ATOM 922 C CA . ALA A 1 125 ? 6.195 22.548 20.954 1.00 42.32 126 ALA A CA 1
ATOM 923 C C . ALA A 1 125 ? 6.948 21.371 20.322 1.00 41.26 126 ALA A C 1
ATOM 924 O O . ALA A 1 125 ? 6.701 20.230 20.718 1.00 44.03 126 ALA A O 1
ATOM 926 N N . LEU A 1 126 ? 7.837 21.639 19.363 1.00 43.36 127 LEU A N 1
ATOM 927 C CA . LEU A 1 126 ? 8.621 20.573 18.683 1.00 42.90 127 LEU A CA 1
ATOM 928 C C . LEU A 1 126 ? 9.482 19.844 19.722 1.00 40.33 127 LEU A C 1
ATOM 929 O O . LEU A 1 126 ? 9.575 18.611 19.644 1.00 41.47 127 LEU A O 1
ATOM 934 N N . ALA A 1 127 ? 10.045 20.581 20.675 1.00 38.22 128 ALA A N 1
ATOM 935 C CA . ALA A 1 127 ? 10.861 20.049 21.789 1.00 41.22 128 ALA A CA 1
ATOM 936 C C . ALA A 1 127 ? 10.031 19.031 22.595 1.00 46.76 128 ALA A C 1
ATOM 937 O O . ALA A 1 127 ? 10.579 17.948 22.927 1.00 45.78 128 ALA A O 1
ATOM 939 N N . ARG A 1 128 ? 8.767 19.347 22.896 1.00 43.51 129 ARG A N 1
ATOM 940 C CA . ARG A 1 128 ? 7.860 18.438 23.636 1.00 42.33 129 ARG A CA 1
ATOM 941 C C . ARG A 1 128 ? 7.646 17.173 22.793 1.00 43.67 129 ARG A C 1
ATOM 942 O O . ARG A 1 128 ? 7.743 16.097 23.356 1.00 43.52 129 ARG A O 1
ATOM 950 N N . TYR A 1 129 ? 7.387 17.296 21.488 1.00 38.56 130 TYR A N 1
ATOM 951 C CA . TYR A 1 129 ? 7.159 16.136 20.595 1.00 42.95 130 TYR A CA 1
ATOM 952 C C . TYR A 1 129 ? 8.398 15.224 20.577 1.00 41.31 130 TYR A C 1
ATOM 953 O O . TYR A 1 129 ? 8.230 13.988 20.472 1.00 45.86 130 TYR A O 1
ATOM 962 N N . SER A 1 130 ? 9.589 15.803 20.705 1.00 39.68 131 SER A N 1
ATOM 963 C CA . SER A 1 130 ? 10.877 15.077 20.646 1.00 41.40 131 SER A CA 1
ATOM 964 C C . SER A 1 130 ? 11.050 14.162 21.864 1.00 41.57 131 SER A C 1
ATOM 965 O O . SER A 1 130 ? 11.817 13.201 21.777 1.00 45.39 131 SER A O 1
ATOM 968 N N . GLY A 1 131 ? 10.414 14.478 22.978 1.00 45.67 132 GLY A N 1
ATOM 969 C CA . GLY A 1 131 ? 10.606 13.769 24.258 1.00 44.67 132 GLY A CA 1
ATOM 970 C C . GLY A 1 131 ? 11.941 14.092 24.908 1.00 45.15 132 GLY A C 1
ATOM 971 O O . GLY A 1 131 ? 12.151 13.607 25.998 1.00 46.80 132 GLY A O 1
ATOM 972 N N . ARG A 1 132 ? 12.791 14.942 24.311 1.00 41.20 133 ARG A N 1
ATOM 973 C CA . ARG A 1 132 ? 14.063 15.370 24.966 1.00 43.34 133 ARG A CA 1
ATOM 974 C C . ARG A 1 132 ? 14.231 16.881 24.856 1.00 37.51 133 ARG A C 1
ATOM 975 O O . ARG A 1 132 ? 15.207 17.378 24.294 1.00 39.59 133 ARG A O 1
ATOM 983 N N . PRO A 1 133 ? 13.323 17.673 25.478 1.00 43.85 134 PRO A N 1
ATOM 984 C CA . PRO A 1 133 ? 13.309 19.122 25.271 1.00 41.57 134 PRO A CA 1
ATOM 985 C C . PRO A 1 133 ? 14.609 19.845 25.653 1.00 41.20 134 PRO A C 1
ATOM 986 O O . PRO A 1 133 ? 14.952 20.825 25.006 1.00 41.47 134 PRO A O 1
ATOM 990 N N . GLU A 1 134 ? 15.323 19.364 26.676 1.00 41.92 135 GLU A N 1
ATOM 991 C CA . GLU A 1 134 ? 16.619 19.962 27.114 1.00 46.56 135 GLU A CA 1
ATOM 992 C C . GLU A 1 134 ? 17.664 19.795 26.004 1.00 43.44 135 GLU A C 1
ATOM 993 O O . GLU A 1 134 ? 18.605 20.599 25.960 1.00 46.05 135 GLU A O 1
ATOM 999 N N . ARG A 1 135 ? 17.481 18.800 25.129 1.00 42.76 136 ARG A N 1
ATOM 1000 C CA . ARG A 1 135 ? 18.411 18.458 24.030 1.00 44.59 136 ARG A CA 1
ATOM 1001 C C . ARG A 1 135 ? 17.755 18.801 22.689 1.00 41.92 136 ARG A C 1
ATOM 1002 O O . ARG A 1 135 ? 18.065 18.151 21.678 1.00 40.99 136 ARG A O 1
ATOM 1010 N N . PHE A 1 136 ? 16.869 19.784 22.693 1.00 41.29 137 PHE A N 1
ATOM 1011 C CA . PHE A 1 136 ? 16.170 20.292 21.488 1.00 40.24 137 PHE A CA 1
ATOM 1012 C C . PHE A 1 136 ? 16.449 21.785 21.347 1.00 37.39 137 PHE A C 1
ATOM 1013 O O . PHE A 1 136 ? 16.542 22.499 22.354 1.00 37.45 137 PHE A O 1
ATOM 1021 N N . ILE A 1 137 ? 16.613 22.240 20.119 1.00 34.18 138 ILE A N 1
ATOM 1022 C CA . ILE A 1 137 ? 16.907 23.658 19.842 1.00 36.58 138 ILE A CA 1
ATOM 1023 C C . ILE A 1 137 ? 16.499 23.982 18.415 1.00 37.89 138 ILE A C 1
ATOM 1024 O O . ILE A 1 137 ? 16.428 23.065 17.597 1.00 38.36 138 ILE A O 1
ATOM 1029 N N . GLY A 1 138 ? 16.202 25.254 18.159 1.00 37.65 139 GLY A N 1
ATOM 1030 C CA . GLY A 1 138 ? 16.039 25.769 16.796 1.00 34.69 139 GLY A CA 1
ATOM 1031 C C . GLY A 1 138 ? 17.391 26.097 16.219 1.00 36.27 139 GLY A C 1
ATOM 1032 O O . GLY A 1 138 ? 18.182 26.808 16.862 1.00 37.76 139 GLY A O 1
ATOM 1033 N N . MET A 1 139 ? 17.668 25.592 15.029 1.00 36.46 140 MET A N 1
ATOM 1034 C CA . MET A 1 139 ? 18.879 25.979 14.288 1.00 36.74 140 MET A CA 1
ATOM 1035 C C . MET A 1 139 ? 18.407 26.453 12.929 1.00 37.87 140 MET A C 1
ATOM 1036 O O . MET A 1 139 ? 18.192 25.616 12.059 1.00 38.50 140 MET A O 1
ATOM 1041 N N . HIS A 1 140 ? 18.168 27.760 12.821 1.00 38.37 141 HIS A N 1
ATOM 1042 C CA . HIS A 1 140 ? 17.459 28.403 11.693 1.00 37.66 141 HIS A CA 1
ATOM 1043 C C . HIS A 1 140 ? 18.490 28.992 10.730 1.00 37.11 141 HIS A C 1
ATOM 1044 O O . HIS A 1 140 ? 19.142 30.014 11.063 1.00 40.51 141 HIS A O 1
ATOM 1051 N N . PHE A 1 141 ? 18.686 28.336 9.598 1.00 37.72 142 PHE A N 1
ATOM 1052 C CA . PHE A 1 141 ? 19.636 28.728 8.543 1.00 35.97 142 PHE A CA 1
ATOM 1053 C C . PHE A 1 141 ? 18.918 29.668 7.570 1.00 38.08 142 PHE A C 1
ATOM 1054 O O . PHE A 1 141 ? 17.683 29.783 7.630 1.00 40.87 142 PHE A O 1
ATOM 1062 N N . PHE A 1 142 ? 19.693 30.310 6.692 1.00 35.52 143 PHE A N 1
ATOM 1063 C CA . PHE A 1 142 ? 19.197 31.310 5.714 1.00 39.15 143 PHE A CA 1
ATOM 1064 C C . PHE A 1 142 ? 19.541 30.822 4.305 1.00 41.42 143 PHE A C 1
ATOM 1065 O O . PHE A 1 142 ? 20.604 30.216 4.067 1.00 39.93 143 PHE A O 1
ATOM 1073 N N . ASN A 1 143 ? 18.598 31.043 3.406 1.00 38.08 144 ASN A N 1
ATOM 1074 C CA . ASN A 1 143 ? 18.588 30.545 2.008 1.00 42.51 144 ASN A CA 1
ATOM 1075 C C . ASN A 1 143 ? 19.385 31.507 1.137 1.00 41.65 144 ASN A C 1
ATOM 1076 O O . ASN A 1 143 ? 19.107 32.697 1.151 1.00 45.45 144 ASN A O 1
ATOM 1081 N N . PRO A 1 144 ? 20.372 31.073 0.325 1.00 46.88 145 PRO A N 1
ATOM 1082 C CA . PRO A 1 144 ? 20.859 29.692 0.284 1.00 43.32 145 PRO A CA 1
ATOM 1083 C C . PRO A 1 144 ? 21.964 29.408 1.313 1.00 45.60 145 PRO A C 1
ATOM 1084 O O . PRO A 1 144 ? 22.834 30.224 1.518 1.00 41.93 145 PRO A O 1
ATOM 1088 N N . VAL A 1 145 ? 21.904 28.235 1.931 1.00 40.59 146 VAL A N 1
ATOM 1089 C CA . VAL A 1 145 ? 22.692 27.943 3.160 1.00 38.52 146 VAL A CA 1
ATOM 1090 C C . VAL A 1 145 ? 24.190 28.093 2.882 1.00 41.40 146 VAL A C 1
ATOM 1091 O O . VAL A 1 145 ? 24.888 28.676 3.705 1.00 43.03 146 VAL A O 1
ATOM 1095 N N . PRO A 1 146 ? 24.744 27.606 1.747 1.00 41.77 147 PRO A N 1
ATOM 1096 C CA . PRO A 1 146 ? 26.190 27.705 1.509 1.00 46.37 147 PRO A CA 1
ATOM 1097 C C . PRO A 1 146 ? 26.715 29.145 1.449 1.00 49.94 147 PRO A C 1
ATOM 1098 O O . PRO A 1 146 ? 27.864 29.338 1.729 1.00 45.87 147 PRO A O 1
ATOM 1102 N N . LEU A 1 147 ? 25.851 30.105 1.119 1.00 46.39 148 LEU A N 1
ATOM 1103 C CA . LEU A 1 147 ? 26.217 31.525 0.877 1.00 46.71 148 LEU A CA 1
ATOM 1104 C C . LEU A 1 147 ? 25.855 32.379 2.103 1.00 47.81 148 LEU A C 1
ATOM 1105 O O . LEU A 1 147 ? 26.472 33.424 2.260 1.00 50.85 148 LEU A O 1
ATOM 1110 N N . MET A 1 148 ? 24.896 31.994 2.955 1.00 44.60 149 MET A N 1
ATOM 1111 C CA . MET A 1 148 ? 24.405 32.908 4.024 1.00 43.53 149 MET A CA 1
ATOM 1112 C C . MET A 1 148 ? 25.109 32.579 5.342 1.00 46.52 149 MET A C 1
ATOM 1113 O O . MET A 1 148 ? 24.971 31.435 5.835 1.00 44.49 149 MET A O 1
ATOM 1118 N N . GLN A 1 149 ? 25.818 33.561 5.898 1.00 45.68 150 GLN A N 1
ATOM 1119 C CA . GLN A 1 149 ? 26.661 33.427 7.109 1.00 47.30 150 GLN A CA 1
ATOM 1120 C C . GLN A 1 149 ? 25.808 33.240 8.369 1.00 45.10 150 GLN A C 1
ATOM 1121 O O . GLN A 1 149 ? 26.321 32.710 9.337 1.00 49.67 150 GLN A O 1
ATOM 1127 N N . LEU A 1 150 ? 24.559 33.697 8.384 1.00 42.36 151 LEU A N 1
ATOM 1128 C CA . LEU A 1 150 ? 23.766 33.725 9.635 1.00 44.51 151 LEU A CA 1
ATOM 1129 C C . LEU A 1 150 ? 23.222 32.324 9.982 1.00 40.16 151 LEU A C 1
ATOM 1130 O O . LEU A 1 150 ? 22.655 31.665 9.107 1.00 40.03 151 LEU A O 1
ATOM 1135 N N . VAL A 1 151 ? 23.294 31.958 11.257 1.00 37.80 152 VAL A N 1
ATOM 1136 C CA . VAL A 1 151 ? 22.375 30.972 11.888 1.00 38.15 152 VAL A CA 1
ATOM 1137 C C . VAL A 1 151 ? 21.674 31.657 13.062 1.00 40.66 152 VAL A C 1
ATOM 1138 O O . VAL A 1 151 ? 22.339 32.177 13.973 1.00 41.14 152 VAL A O 1
ATOM 1142 N N . GLU A 1 152 ? 20.351 31.639 13.044 1.00 38.95 153 GLU A N 1
ATOM 1143 C CA . GLU A 1 152 ? 19.511 32.099 14.163 1.00 39.60 153 GLU A CA 1
ATOM 1144 C C . GLU A 1 152 ? 19.293 30.890 15.064 1.00 39.00 153 GLU A C 1
ATOM 1145 O O . GLU A 1 152 ? 18.683 29.923 14.621 1.00 39.93 153 GLU A O 1
ATOM 1151 N N . VAL A 1 153 ? 19.827 30.929 16.275 1.00 39.20 154 VAL A N 1
ATOM 1152 C CA . VAL A 1 153 ? 19.783 29.786 17.227 1.00 39.36 154 VAL A CA 1
ATOM 1153 C C . VAL A 1 153 ? 18.686 30.088 18.231 1.00 41.47 154 VAL A C 1
ATOM 1154 O O . VAL A 1 153 ? 18.811 31.079 18.943 1.00 40.45 154 VAL A O 1
ATOM 1158 N N . ILE A 1 154 ? 17.668 29.242 18.286 1.00 40.20 155 ILE A N 1
ATOM 1159 C CA . ILE A 1 154 ? 16.399 29.548 18.987 1.00 41.32 155 ILE A CA 1
ATOM 1160 C C . ILE A 1 154 ? 16.256 28.604 20.174 1.00 37.18 155 ILE A C 1
ATOM 1161 O O . ILE A 1 154 ? 15.989 27.407 19.967 1.00 39.76 155 ILE A O 1
ATOM 1166 N N . ARG A 1 155 ? 16.322 29.153 21.378 1.00 39.15 156 ARG A N 1
ATOM 1167 C CA . ARG A 1 155 ? 16.141 28.398 22.641 1.00 39.15 156 ARG A CA 1
ATOM 1168 C C . ARG A 1 155 ? 14.658 28.169 22.885 1.00 37.61 156 ARG A C 1
ATOM 1169 O O . ARG A 1 155 ? 13.913 29.141 22.967 1.00 37.44 156 ARG A O 1
ATOM 1177 N N . GLY A 1 156 ? 14.266 26.912 22.995 1.00 38.16 157 GLY A N 1
ATOM 1178 C CA . GLY A 1 156 ? 12.983 26.489 23.557 1.00 41.39 157 GLY A CA 1
ATOM 1179 C C . GLY A 1 156 ? 12.960 26.807 25.045 1.00 44.95 157 GLY A C 1
ATOM 1180 O O . GLY A 1 156 ? 14.029 27.044 25.601 1.00 43.85 157 GLY A O 1
ATOM 1181 N N . GLU A 1 157 ? 11.778 26.813 25.660 1.00 41.71 158 GLU A N 1
ATOM 1182 C CA . GLU A 1 157 ? 11.625 27.019 27.127 1.00 43.45 158 GLU A CA 1
ATOM 1183 C C . GLU A 1 157 ? 12.637 26.149 27.893 1.00 48.76 158 GLU A C 1
ATOM 1184 O O . GLU A 1 157 ? 13.218 26.652 28.864 1.00 41.02 158 GLU A O 1
ATOM 1190 N N . LEU A 1 158 ? 12.828 24.885 27.481 1.00 46.31 159 LEU A N 1
ATOM 1191 C CA . LEU A 1 158 ? 13.619 23.908 28.276 1.00 45.59 159 LEU A CA 1
ATOM 1192 C C . LEU A 1 158 ? 15.007 23.665 27.675 1.00 43.46 159 LEU A C 1
ATOM 1193 O O . LEU A 1 158 ? 15.745 22.853 28.235 1.00 46.42 159 LEU A O 1
ATOM 1198 N N . THR A 1 159 ? 15.384 24.330 26.587 1.00 43.04 160 THR A N 1
ATOM 1199 C CA . THR A 1 159 ? 16.699 24.081 25.944 1.00 41.56 160 THR A CA 1
ATOM 1200 C C . THR A 1 159 ? 17.812 24.322 26.973 1.00 46.24 160 THR A C 1
ATOM 1201 O O . THR A 1 159 ? 17.851 25.421 27.513 1.00 44.02 160 THR A O 1
ATOM 1205 N N . SER A 1 160 ? 18.702 23.354 27.201 1.00 44.79 161 SER A N 1
ATOM 1206 C CA . SER A 1 160 ? 19.825 23.478 28.173 1.00 45.78 161 SER A CA 1
ATOM 1207 C C . SER A 1 160 ? 20.899 24.405 27.598 1.00 46.66 161 SER A C 1
ATOM 1208 O O . SER A 1 160 ? 21.002 24.526 26.345 1.00 43.47 161 SER A O 1
ATOM 1211 N N . GLU A 1 161 ? 21.676 25.013 28.491 1.00 44.77 162 GLU A N 1
ATOM 1212 C CA . GLU A 1 161 ? 22.953 25.723 28.205 1.00 55.29 162 GLU A CA 1
ATOM 1213 C C . GLU A 1 161 ? 23.886 24.842 27.353 1.00 46.69 162 GLU A C 1
ATOM 1214 O O . GLU A 1 161 ? 24.478 25.344 26.376 1.00 44.80 162 GLU A O 1
ATOM 1220 N N . ALA A 1 162 ? 24.050 23.586 27.742 1.00 45.22 163 ALA A N 1
ATOM 1221 C CA . ALA A 1 162 ? 24.953 22.617 27.069 1.00 48.26 163 ALA A CA 1
ATOM 1222 C C . ALA A 1 162 ? 24.500 22.440 25.604 1.00 40.61 163 ALA A C 1
ATOM 1223 O O . ALA A 1 162 ? 25.345 22.476 24.709 1.00 40.48 163 ALA A O 1
ATOM 1225 N N . THR A 1 163 ? 23.191 22.296 25.374 1.00 44.26 164 THR A N 1
ATOM 1226 C CA . THR A 1 163 ? 22.635 22.096 24.012 1.00 42.44 164 THR A CA 1
ATOM 1227 C C . THR A 1 163 ? 22.984 23.324 23.172 1.00 40.12 164 THR A C 1
ATOM 1228 O O . THR A 1 163 ? 23.480 23.160 22.044 1.00 42.59 164 THR A O 1
ATOM 1232 N N . ARG A 1 164 ? 22.770 24.523 23.725 1.00 42.86 165 ARG A N 1
ATOM 1233 C CA . ARG A 1 164 ? 23.064 25.795 23.028 1.00 41.45 165 ARG A CA 1
ATOM 1234 C C . ARG A 1 164 ? 24.557 25.843 22.689 1.00 38.71 165 ARG A C 1
ATOM 1235 O O . ARG A 1 164 ? 24.890 26.187 21.545 1.00 40.32 165 ARG A O 1
ATOM 1243 N N . ASP A 1 165 ? 25.431 25.530 23.652 1.00 42.01 166 ASP A N 1
ATOM 1244 C CA . ASP A 1 165 ? 26.910 25.582 23.456 1.00 43.56 166 ASP A CA 1
ATOM 1245 C C . ASP A 1 165 ? 27.318 24.683 22.286 1.00 40.49 166 ASP A C 1
ATOM 1246 O O . ASP A 1 165 ? 28.123 25.135 21.450 1.00 41.98 166 ASP A O 1
ATOM 1251 N N . VAL A 1 166 ? 26.780 23.465 22.221 1.00 39.35 167 VAL A N 1
ATOM 1252 C CA . VAL A 1 166 ? 27.153 22.474 21.170 1.00 40.08 167 VAL A CA 1
ATOM 1253 C C . VAL A 1 166 ? 26.746 23.032 19.796 1.00 37.16 167 VAL A C 1
ATOM 1254 O O . VAL A 1 166 ? 27.561 23.014 18.870 1.00 40.79 167 VAL A O 1
ATOM 1258 N N . VAL A 1 167 ? 25.517 23.539 19.680 1.00 40.82 168 VAL A N 1
ATOM 1259 C CA . VAL A 1 167 ? 24.969 23.971 18.371 1.00 39.63 168 VAL A CA 1
ATOM 1260 C C . VAL A 1 167 ? 25.657 25.264 17.941 1.00 37.96 168 VAL A C 1
ATOM 1261 O O . VAL A 1 167 ? 25.951 25.413 16.738 1.00 35.69 168 VAL A O 1
ATOM 1265 N N . VAL A 1 168 ? 25.951 26.166 18.880 1.00 38.01 169 VAL A N 1
ATOM 1266 C CA . VAL A 1 168 ? 26.714 27.417 18.567 1.00 39.74 169 VAL A CA 1
ATOM 1267 C C . VAL A 1 168 ? 28.094 27.043 17.991 1.00 39.16 169 VAL A C 1
ATOM 1268 O O . VAL A 1 168 ? 28.525 27.667 16.993 1.00 40.51 169 VAL A O 1
ATOM 1272 N N . GLU A 1 169 ? 28.761 26.042 18.575 1.00 44.00 170 GLU A N 1
ATOM 1273 C CA . GLU A 1 169 ? 30.106 25.587 18.111 1.00 42.77 170 GLU A CA 1
ATOM 1274 C C . GLU A 1 169 ? 29.971 24.944 16.721 1.00 42.27 170 GLU A C 1
ATOM 1275 O O . GLU A 1 169 ? 30.813 25.218 15.851 1.00 38.70 170 GLU A O 1
ATOM 1281 N N . VAL A 1 170 ? 28.940 24.134 16.485 1.00 37.53 171 VAL A N 1
ATOM 1282 C CA . VAL A 1 170 ? 28.748 23.522 15.137 1.00 38.97 171 VAL A CA 1
ATOM 1283 C C . VAL A 1 170 ? 28.602 24.631 14.098 1.00 37.28 171 VAL A C 1
ATOM 1284 O O . VAL A 1 170 ? 29.251 24.557 13.025 1.00 40.05 171 VAL A O 1
ATOM 1288 N N . ALA A 1 171 ? 27.793 25.650 14.391 1.00 38.27 172 ALA A N 1
ATOM 1289 C CA . ALA A 1 171 ? 27.567 26.772 13.459 1.00 37.26 172 ALA A CA 1
ATOM 1290 C C . ALA A 1 171 ? 28.912 27.468 13.143 1.00 36.86 172 ALA A C 1
ATOM 1291 O O . ALA A 1 171 ? 29.188 27.798 11.966 1.00 36.67 172 ALA A O 1
ATOM 1293 N N . ARG A 1 172 ? 29.715 27.711 14.166 1.00 37.17 173 ARG A N 1
ATOM 1294 C CA . ARG A 1 172 ? 31.053 28.329 14.002 1.00 39.31 173 ARG A CA 1
ATOM 1295 C C . ARG A 1 172 ? 31.949 27.437 13.130 1.00 41.95 173 ARG A C 1
ATOM 1296 O O . ARG A 1 172 ? 32.566 27.964 12.195 1.00 39.31 173 ARG A O 1
ATOM 1304 N N . ARG A 1 173 ? 31.952 26.127 13.353 1.00 41.64 174 ARG A N 1
ATOM 1305 C CA . ARG A 1 173 ? 32.783 25.201 12.524 1.00 41.51 174 ARG A CA 1
ATOM 1306 C C . ARG A 1 173 ? 32.266 25.198 11.084 1.00 41.83 174 ARG A C 1
ATOM 1307 O O . ARG A 1 173 ? 33.087 25.062 10.171 1.00 43.62 174 ARG A O 1
ATOM 1315 N N . MET A 1 174 ? 30.970 25.480 10.871 1.00 40.11 175 MET A N 1
ATOM 1316 C CA . MET A 1 174 ? 30.391 25.583 9.511 1.00 39.58 175 MET A CA 1
ATOM 1317 C C . MET A 1 174 ? 30.757 26.921 8.864 1.00 43.79 175 MET A C 1
ATOM 1318 O O . MET A 1 174 ? 30.353 27.131 7.703 1.00 47.78 175 MET A O 1
ATOM 1323 N N . GLY A 1 175 ? 31.514 27.792 9.539 1.00 39.74 176 GLY A N 1
ATOM 1324 C CA . GLY A 1 175 ? 31.877 29.129 9.023 1.00 45.00 176 GLY A CA 1
ATOM 1325 C C . GLY A 1 175 ? 30.731 30.126 9.156 1.00 43.86 176 GLY A C 1
ATOM 1326 O O . GLY A 1 175 ? 30.747 31.145 8.465 1.00 43.59 176 GLY A O 1
ATOM 1327 N N . LYS A 1 176 ? 29.787 29.875 10.051 1.00 44.01 177 LYS A N 1
ATOM 1328 C CA . LYS A 1 176 ? 28.572 30.719 10.213 1.00 44.95 177 LYS A CA 1
ATOM 1329 C C . LYS A 1 176 ? 28.717 31.573 11.474 1.00 46.23 177 LYS A C 1
ATOM 1330 O O . LYS A 1 176 ? 29.529 31.240 12.337 1.00 41.33 177 LYS A O 1
ATOM 1336 N N . THR A 1 177 ? 27.905 32.626 11.570 1.00 42.57 178 THR A N 1
ATOM 1337 C CA . THR A 1 177 ? 27.758 33.455 12.771 1.00 41.66 178 THR A CA 1
ATOM 1338 C C . THR A 1 177 ? 26.434 33.089 13.429 1.00 39.93 178 THR A C 1
ATOM 1339 O O . THR A 1 177 ? 25.375 33.471 12.939 1.00 42.21 178 THR A O 1
ATOM 1343 N N . PRO A 1 178 ? 26.470 32.343 14.547 1.00 39.68 179 PRO A N 1
ATOM 1344 C CA . PRO A 1 178 ? 25.269 32.007 15.295 1.00 40.95 179 PRO A CA 1
ATOM 1345 C C . PRO A 1 178 ? 24.848 33.167 16.205 1.00 44.70 179 PRO A C 1
ATOM 1346 O O . PRO A 1 178 ? 25.658 33.662 16.936 1.00 39.68 179 PRO A O 1
ATOM 1350 N N . LEU A 1 179 ? 23.600 33.589 16.110 1.00 40.76 180 LEU A N 1
ATOM 1351 C CA . LEU A 1 179 ? 23.037 34.657 16.972 1.00 38.05 180 LEU A CA 1
ATOM 1352 C C . LEU A 1 179 ? 21.793 34.097 17.646 1.00 40.56 180 LEU A C 1
ATOM 1353 O O . LEU A 1 179 ? 20.918 33.497 16.974 1.00 39.36 180 LEU A O 1
ATOM 1358 N N . GLU A 1 180 ? 21.754 34.234 18.954 1.00 37.74 181 GLU A N 1
ATOM 1359 C CA . GLU A 1 180 ? 20.807 33.543 19.845 1.00 40.17 181 GLU A CA 1
ATOM 1360 C C . GLU A 1 180 ? 19.555 34.398 20.068 1.00 39.65 181 GLU A C 1
ATOM 1361 O O . GLU A 1 180 ? 19.668 35.620 20.231 1.00 40.34 181 GLU A O 1
ATOM 1367 N N . VAL A 1 181 ? 18.407 33.740 20.098 1.00 38.35 182 VAL A N 1
ATOM 1368 C CA . VAL A 1 181 ? 17.072 34.375 20.186 1.00 39.52 182 VAL A CA 1
ATOM 1369 C C . VAL A 1 181 ? 16.193 33.444 21.010 1.00 43.17 182 VAL A C 1
ATOM 1370 O O . VAL A 1 181 ? 16.421 32.225 20.983 1.00 39.68 182 VAL A O 1
ATOM 1374 N N . GLN A 1 182 ? 15.180 34.000 21.653 1.00 38.77 183 GLN A N 1
ATOM 1375 C CA . GLN A 1 182 ? 14.183 33.243 22.423 1.00 41.19 183 GLN A CA 1
ATOM 1376 C C . GLN A 1 182 ? 13.088 32.764 21.470 1.00 41.83 183 GLN A C 1
ATOM 1377 O O . GLN A 1 182 ? 12.845 33.413 20.430 1.00 36.92 183 GLN A O 1
ATOM 1383 N N . ASP A 1 183 ? 12.457 31.649 21.833 1.00 37.32 184 ASP A N 1
ATOM 1384 C CA . ASP A 1 183 ? 11.325 31.033 21.107 1.00 35.88 184 ASP A CA 1
ATOM 1385 C C . ASP A 1 183 ? 10.043 31.849 21.374 1.00 41.99 184 ASP A C 1
ATOM 1386 O O . ASP A 1 183 ? 9.324 31.545 22.343 1.00 43.12 184 ASP A O 1
ATOM 1391 N N . TYR A 1 184 ? 9.802 32.854 20.547 1.00 40.75 185 TYR A N 1
ATOM 1392 C CA . TYR A 1 184 ? 8.561 33.668 20.491 1.00 38.22 185 TYR A CA 1
ATOM 1393 C C . TYR A 1 184 ? 8.254 33.847 19.013 1.00 40.06 185 TYR A C 1
ATOM 1394 O O . TYR A 1 184 ? 9.135 33.706 18.169 1.00 37.56 185 TYR A O 1
ATOM 1403 N N . PRO A 1 185 ? 6.985 34.126 18.666 1.00 39.59 186 PRO A N 1
ATOM 1404 C CA . PRO A 1 185 ? 6.553 34.144 17.274 1.00 39.23 186 PRO A CA 1
ATOM 1405 C C . PRO A 1 185 ? 7.427 35.047 16.400 1.00 36.62 186 PRO A C 1
ATOM 1406 O O . PRO A 1 185 ? 7.727 36.188 16.783 1.00 40.01 186 PRO A O 1
ATOM 1410 N N . GLY A 1 186 ? 7.873 34.487 15.267 1.00 37.51 187 GLY A N 1
ATOM 1411 C CA . GLY A 1 186 ? 8.712 35.200 14.288 1.00 38.78 187 GLY A CA 1
ATOM 1412 C C . GLY A 1 186 ? 10.176 35.276 14.706 1.00 35.81 187 GLY A C 1
ATOM 1413 O O . GLY A 1 186 ? 10.949 35.859 13.956 1.00 38.54 187 GLY A O 1
ATOM 1414 N N . PHE A 1 187 ? 10.528 34.764 15.887 1.00 37.30 188 PHE A N 1
ATOM 1415 C CA . PHE A 1 187 ? 11.912 34.822 16.416 1.00 40.31 188 PHE A CA 1
ATOM 1416 C C . PHE A 1 187 ? 12.362 36.292 16.354 1.00 40.31 188 PHE A C 1
ATOM 1417 O O . PHE A 1 187 ? 11.636 37.144 16.881 1.00 40.94 188 PHE A O 1
ATOM 1425 N N . ILE A 1 188 ? 13.499 36.595 15.726 1.00 38.66 189 ILE A N 1
ATOM 1426 C CA . ILE A 1 188 ? 13.840 37.987 15.344 1.00 39.90 189 ILE A CA 1
ATOM 1427 C C . ILE A 1 188 ? 13.631 38.163 13.840 1.00 40.86 189 ILE A C 1
ATOM 1428 O O . ILE A 1 188 ? 12.942 39.145 13.463 1.00 38.50 189 ILE A O 1
ATOM 1433 N N . SER A 1 189 ? 14.222 37.296 13.020 1.00 38.25 190 SER A N 1
ATOM 1434 C CA . SER A 1 189 ? 14.296 37.485 11.545 1.00 37.58 190 SER A CA 1
ATOM 1435 C C . SER A 1 189 ? 12.907 37.812 10.971 1.00 37.40 190 SER A C 1
ATOM 1436 O O . SER A 1 189 ? 12.754 38.886 10.354 1.00 42.59 190 SER A O 1
ATOM 1439 N N . ASN A 1 190 ? 11.931 36.930 11.178 1.00 37.70 191 ASN A N 1
ATOM 1440 C CA . ASN A 1 190 ? 10.600 37.046 10.528 1.00 42.22 191 ASN A CA 1
ATOM 1441 C C . ASN A 1 190 ? 9.741 38.103 11.237 1.00 39.15 191 ASN A C 1
ATOM 1442 O O . ASN A 1 190 ? 8.988 38.822 10.569 1.00 40.20 191 ASN A O 1
ATOM 1447 N N . ARG A 1 191 ? 9.895 38.230 12.553 1.00 32.51 192 ARG A N 1
ATOM 1448 C CA . ARG A 1 191 ? 9.180 39.227 13.341 1.00 36.49 192 ARG A CA 1
ATOM 1449 C C . ARG A 1 191 ? 9.518 40.638 12.851 1.00 40.98 192 ARG A C 1
ATOM 1450 O O . ARG A 1 191 ? 8.635 41.493 12.884 1.00 35.84 192 ARG A O 1
ATOM 1458 N N . LEU A 1 192 ? 10.758 40.885 12.427 1.00 40.69 193 LEU A N 1
ATOM 1459 C CA . LEU A 1 192 ? 11.206 42.239 12.013 1.00 42.95 193 LEU A CA 1
ATOM 1460 C C . LEU A 1 192 ? 10.915 42.427 10.520 1.00 42.97 193 LEU A C 1
ATOM 1461 O O . LEU A 1 192 ? 10.325 43.491 10.148 1.00 49.79 193 LEU A O 1
ATOM 1466 N N . LEU A 1 193 ? 11.208 41.415 9.709 1.00 36.68 194 LEU A N 1
ATOM 1467 C CA . LEU A 1 193 ? 11.096 41.568 8.239 1.00 39.86 194 LEU A CA 1
ATOM 1468 C C . LEU A 1 193 ? 9.624 41.595 7.801 1.00 37.53 194 LEU A C 1
ATOM 1469 O O . LEU A 1 193 ? 9.264 42.445 6.977 1.00 37.75 194 LEU A O 1
ATOM 1474 N N . MET A 1 194 ? 8.824 40.631 8.246 1.00 39.07 195 MET A N 1
ATOM 1475 C CA . MET A 1 194 ? 7.559 40.343 7.516 1.00 38.45 195 MET A CA 1
ATOM 1476 C C . MET A 1 194 ? 6.543 41.465 7.753 1.00 36.47 195 MET A C 1
ATOM 1477 O O . MET A 1 194 ? 5.858 41.836 6.800 1.00 37.30 195 MET A O 1
ATOM 1482 N N . PRO A 1 195 ? 6.412 42.070 8.959 1.00 33.03 196 PRO A N 1
ATOM 1483 C CA . PRO A 1 195 ? 5.469 43.186 9.136 1.00 34.57 196 PRO A CA 1
ATOM 1484 C C . PRO A 1 195 ? 5.755 44.410 8.251 1.00 35.27 196 PRO A C 1
ATOM 1485 O O . PRO A 1 195 ? 4.830 45.062 7.816 1.00 36.15 196 PRO A O 1
ATOM 1489 N N . MET A 1 196 ? 7.021 44.664 7.928 1.00 35.42 197 MET A N 1
ATOM 1490 C CA . MET A 1 196 ? 7.384 45.747 6.997 1.00 38.04 197 MET A CA 1
ATOM 1491 C C . MET A 1 196 ? 6.931 45.389 5.568 1.00 35.29 197 MET A C 1
ATOM 1492 O O . MET A 1 196 ? 6.381 46.266 4.874 1.00 38.04 197 MET A O 1
ATOM 1497 N N . ILE A 1 197 ? 7.125 44.143 5.131 1.00 37.70 198 ILE A N 1
ATOM 1498 C CA . ILE A 1 197 ? 6.606 43.687 3.809 1.00 37.79 198 ILE A CA 1
ATOM 1499 C C . ILE A 1 197 ? 5.080 43.842 3.803 1.00 36.94 198 ILE A C 1
ATOM 1500 O O . ILE A 1 197 ? 4.525 44.379 2.837 1.00 34.31 198 ILE A O 1
ATOM 1505 N N . ASN A 1 198 ? 4.431 43.380 4.856 1.00 35.64 199 ASN A N 1
ATOM 1506 C CA . ASN A 1 198 ? 2.962 43.464 5.009 1.00 34.83 199 ASN A CA 1
ATOM 1507 C C . ASN A 1 198 ? 2.501 44.931 4.932 1.00 37.79 199 ASN A C 1
ATOM 1508 O O . ASN A 1 198 ? 1.472 45.216 4.312 1.00 36.32 199 ASN A O 1
ATOM 1513 N N . GLU A 1 199 ? 3.242 45.853 5.545 1.00 40.12 200 GLU A N 1
ATOM 1514 C CA . GLU A 1 199 ? 2.931 47.304 5.531 1.00 39.54 200 GLU A CA 1
ATOM 1515 C C . GLU A 1 199 ? 3.062 47.844 4.103 1.00 37.00 200 GLU A C 1
ATOM 1516 O O . GLU A 1 199 ? 2.227 48.669 3.688 1.00 33.81 200 GLU A O 1
ATOM 1522 N N . ALA A 1 200 ? 4.074 47.415 3.359 1.00 37.15 201 ALA A N 1
ATOM 1523 C CA . ALA A 1 200 ? 4.220 47.840 1.947 1.00 38.23 201 ALA A CA 1
ATOM 1524 C C . ALA A 1 200 ? 2.986 47.391 1.150 1.00 36.06 201 ALA A C 1
ATOM 1525 O O . ALA A 1 200 ? 2.464 48.176 0.312 1.00 36.77 201 ALA A O 1
ATOM 1527 N N . ILE A 1 201 ? 2.509 46.175 1.408 1.00 36.26 202 ILE A N 1
ATOM 1528 C CA . ILE A 1 201 ? 1.328 45.616 0.697 1.00 39.01 202 ILE A CA 1
ATOM 1529 C C . ILE A 1 201 ? 0.100 46.467 1.057 1.00 36.89 202 ILE A C 1
ATOM 1530 O O . ILE A 1 201 ? -0.649 46.806 0.139 1.00 37.59 202 ILE A O 1
ATOM 1535 N N . GLU A 1 202 ? -0.052 46.853 2.326 1.00 37.12 203 GLU A N 1
ATOM 1536 C CA . GLU A 1 202 ? -1.185 47.704 2.783 1.00 42.70 203 GLU A CA 1
ATOM 1537 C C . GLU A 1 202 ? -1.083 49.088 2.113 1.00 40.94 203 GLU A C 1
ATOM 1538 O O . GLU A 1 202 ? -2.113 49.615 1.635 1.00 40.54 203 GLU A O 1
ATOM 1544 N N . ALA A 1 203 ? 0.105 49.698 2.086 1.00 38.24 204 ALA A N 1
ATOM 1545 C CA . ALA A 1 203 ? 0.291 51.008 1.434 1.00 36.57 204 ALA A CA 1
ATOM 1546 C C . ALA A 1 203 ? -0.097 50.885 -0.045 1.00 36.78 204 ALA A C 1
ATOM 1547 O O . ALA A 1 203 ? -0.752 51.816 -0.564 1.00 37.44 204 ALA A O 1
ATOM 1549 N N . LEU A 1 204 ? 0.284 49.786 -0.695 1.00 35.63 205 LEU A N 1
ATOM 1550 C CA . LEU A 1 204 ? -0.094 49.549 -2.118 1.00 36.28 205 LEU A CA 1
ATOM 1551 C C . LEU A 1 204 ? -1.626 49.451 -2.212 1.00 40.65 205 LEU A C 1
ATOM 1552 O O . LEU A 1 204 ? -2.210 50.104 -3.080 1.00 39.83 205 LEU A O 1
ATOM 1557 N N . ARG A 1 205 ? -2.267 48.676 -1.336 1.00 42.57 206 ARG A N 1
ATOM 1558 C CA . ARG A 1 205 ? -3.746 48.506 -1.387 1.00 46.27 206 ARG A CA 1
ATOM 1559 C C . ARG A 1 205 ? -4.435 49.863 -1.208 1.00 42.49 206 ARG A C 1
ATOM 1560 O O . ARG A 1 205 ? -5.439 50.090 -1.868 1.00 44.12 206 ARG A O 1
ATOM 1568 N N . GLU A 1 206 ? -3.916 50.713 -0.316 1.00 43.99 207 GLU A N 1
ATOM 1569 C CA . GLU A 1 206 ? -4.507 52.034 0.013 1.00 43.33 207 GLU A CA 1
ATOM 1570 C C . GLU A 1 206 ? -4.228 53.055 -1.104 1.00 44.68 207 GLU A C 1
ATOM 1571 O O . GLU A 1 206 ? -4.682 54.177 -0.974 1.00 45.92 207 GLU A O 1
ATOM 1577 N N . GLY A 1 207 ? -3.483 52.698 -2.142 1.00 41.41 208 GLY A N 1
ATOM 1578 C CA . GLY A 1 207 ? -3.122 53.627 -3.231 1.00 45.18 208 GLY A CA 1
ATOM 1579 C C . GLY A 1 207 ? -2.124 54.702 -2.809 1.00 41.88 208 GLY A C 1
ATOM 1580 O O . GLY A 1 207 ? -2.125 55.784 -3.407 1.00 42.63 208 GLY A O 1
ATOM 1581 N N . VAL A 1 208 ? -1.307 54.469 -1.779 1.00 41.02 209 VAL A N 1
ATOM 1582 C CA . VAL A 1 208 ? -0.365 55.506 -1.292 1.00 39.93 209 VAL A CA 1
ATOM 1583 C C . VAL A 1 208 ? 0.723 55.731 -2.361 1.00 40.95 209 VAL A C 1
ATOM 1584 O O . VAL A 1 208 ? 1.151 56.877 -2.537 1.00 39.92 209 VAL A O 1
ATOM 1588 N N . ALA A 1 209 ? 1.129 54.683 -3.063 1.00 40.76 210 ALA A N 1
ATOM 1589 C CA . ALA A 1 209 ? 2.135 54.750 -4.141 1.00 42.29 210 ALA A CA 1
ATOM 1590 C C . ALA A 1 209 ? 2.042 53.488 -4.990 1.00 40.40 210 ALA A C 1
ATOM 1591 O O . ALA A 1 209 ? 1.439 52.524 -4.542 1.00 40.87 210 ALA A O 1
ATOM 1593 N N . THR A 1 210 ? 2.643 53.498 -6.171 1.00 39.42 211 THR A N 1
ATOM 1594 C CA . THR A 1 210 ? 2.794 52.310 -7.043 1.00 44.24 211 THR A CA 1
ATOM 1595 C C . THR A 1 210 ? 3.811 51.348 -6.430 1.00 43.24 211 THR A C 1
ATOM 1596 O O . THR A 1 210 ? 4.635 51.764 -5.572 1.00 44.84 211 THR A O 1
ATOM 1600 N N . LYS A 1 211 ? 3.808 50.110 -6.903 1.00 42.22 212 LYS A N 1
ATOM 1601 C CA . LYS A 1 211 ? 4.779 49.083 -6.464 1.00 45.12 212 LYS A CA 1
ATOM 1602 C C . LYS A 1 211 ? 6.203 49.566 -6.781 1.00 45.74 212 LYS A C 1
ATOM 1603 O O . LYS A 1 211 ? 7.086 49.343 -5.955 1.00 43.01 212 LYS A O 1
ATOM 1609 N N . GLU A 1 212 ? 6.417 50.204 -7.934 1.00 44.82 213 GLU A N 1
ATOM 1610 C CA . GLU A 1 212 ? 7.764 50.682 -8.358 1.00 44.41 213 GLU A CA 1
ATOM 1611 C C . GLU A 1 212 ? 8.222 51.785 -7.407 1.00 41.20 213 GLU A C 1
ATOM 1612 O O . GLU A 1 212 ? 9.383 51.786 -7.003 1.00 44.53 213 GLU A O 1
ATOM 1618 N N . ALA A 1 213 ? 7.335 52.703 -7.043 1.00 39.87 214 ALA A N 1
ATOM 1619 C CA . ALA A 1 213 ? 7.680 53.826 -6.148 1.00 42.15 214 ALA A CA 1
ATOM 1620 C C . ALA A 1 213 ? 8.027 53.255 -4.771 1.00 41.89 214 ALA A C 1
ATOM 1621 O O . ALA A 1 213 ? 9.060 53.634 -4.206 1.00 43.27 214 ALA A O 1
ATOM 1623 N N . ILE A 1 214 ? 7.228 52.302 -4.291 1.00 40.91 215 ILE A N 1
ATOM 1624 C CA . ILE A 1 214 ? 7.436 51.695 -2.949 1.00 40.61 215 ILE A CA 1
ATOM 1625 C C . ILE A 1 214 ? 8.790 50.971 -2.949 1.00 43.90 215 ILE A C 1
ATOM 1626 O O . ILE A 1 214 ? 9.576 51.208 -2.029 1.00 38.27 215 ILE A O 1
ATOM 1631 N N . ASP A 1 215 ? 9.054 50.116 -3.932 1.00 40.64 216 ASP A N 1
ATOM 1632 C CA . ASP A 1 215 ? 10.316 49.329 -3.940 1.00 43.90 216 ASP A CA 1
ATOM 1633 C C . ASP A 1 215 ? 11.517 50.279 -4.157 1.00 42.83 216 ASP A C 1
ATOM 1634 O O . ASP A 1 215 ? 12.555 50.074 -3.515 1.00 43.44 216 ASP A O 1
ATOM 1639 N N . GLY A 1 216 ? 11.379 51.275 -5.018 1.00 42.22 217 GLY A N 1
ATOM 1640 C CA . GLY A 1 216 ? 12.440 52.252 -5.314 1.00 48.33 217 GLY A CA 1
ATOM 1641 C C . GLY A 1 216 ? 12.784 53.080 -4.083 1.00 53.47 217 GLY A C 1
ATOM 1642 O O . GLY A 1 216 ? 13.986 53.331 -3.822 1.00 45.15 217 GLY A O 1
ATOM 1643 N N . ILE A 1 217 ? 11.772 53.485 -3.320 1.00 42.32 218 ILE A N 1
ATOM 1644 C CA . ILE A 1 217 ? 11.983 54.280 -2.090 1.00 38.30 218 ILE A CA 1
ATOM 1645 C C . ILE A 1 217 ? 12.790 53.440 -1.112 1.00 38.59 218 ILE A C 1
ATOM 1646 O O . ILE A 1 217 ? 13.743 53.987 -0.522 1.00 42.08 218 ILE A O 1
ATOM 1651 N N . MET A 1 218 ? 12.467 52.157 -0.946 1.00 42.16 219 MET A N 1
ATOM 1652 C CA . MET A 1 218 ? 13.185 51.327 0.060 1.00 42.45 219 MET A CA 1
ATOM 1653 C C . MET A 1 218 ? 14.601 50.998 -0.448 1.00 48.24 219 MET A C 1
ATOM 1654 O O . MET A 1 218 ? 15.532 50.960 0.375 1.00 40.06 219 MET A O 1
ATOM 1659 N N . ARG A 1 219 ? 14.784 50.775 -1.751 1.00 43.94 220 ARG A N 1
ATOM 1660 C CA . ARG A 1 219 ? 16.130 50.491 -2.325 1.00 45.64 220 ARG A CA 1
ATOM 1661 C C . ARG A 1 219 ? 17.014 51.735 -2.204 1.00 44.03 220 ARG A C 1
ATOM 1662 O O . ARG A 1 219 ? 18.111 51.646 -1.623 1.00 45.41 220 ARG A O 1
ATOM 1670 N N . LEU A 1 220 ? 16.559 52.863 -2.740 1.00 43.88 221 LEU A N 1
ATOM 1671 C CA . LEU A 1 220 ? 17.383 54.092 -2.862 1.00 47.76 221 LEU A CA 1
ATOM 1672 C C . LEU A 1 220 ? 17.454 54.821 -1.521 1.00 48.65 221 LEU A C 1
ATOM 1673 O O . LEU A 1 220 ? 18.514 55.337 -1.198 1.00 47.70 221 LEU A O 1
ATOM 1678 N N . GLY A 1 221 ? 16.362 54.857 -0.758 1.00 43.06 222 GLY A N 1
ATOM 1679 C CA . GLY A 1 221 ? 16.311 55.649 0.484 1.00 42.62 222 GLY A CA 1
ATOM 1680 C C . GLY A 1 221 ? 16.936 54.906 1.634 1.00 42.74 222 GLY A C 1
ATOM 1681 O O . GLY A 1 221 ? 17.633 55.521 2.428 1.00 45.31 222 GLY A O 1
ATOM 1682 N N . MET A 1 222 ? 16.664 53.615 1.745 1.00 42.45 223 MET A N 1
ATOM 1683 C CA . MET A 1 222 ? 17.024 52.822 2.943 1.00 46.42 223 MET A CA 1
ATOM 1684 C C . MET A 1 222 ? 18.158 51.850 2.596 1.00 49.12 223 MET A C 1
ATOM 1685 O O . MET A 1 222 ? 18.593 51.138 3.507 1.00 48.13 223 MET A O 1
ATOM 1690 N N . ASN A 1 223 ? 18.620 51.822 1.336 1.00 44.02 224 ASN A N 1
ATOM 1691 C CA . ASN A 1 223 ? 19.697 50.896 0.894 1.00 50.71 224 ASN A CA 1
ATOM 1692 C C . ASN A 1 223 ? 19.348 49.429 1.158 1.00 54.67 224 ASN A C 1
ATOM 1693 O O . ASN A 1 223 ? 20.264 48.658 1.434 1.00 54.21 224 ASN A O 1
ATOM 1698 N N . HIS A 1 224 ? 18.082 49.046 1.052 1.00 49.15 225 HIS A N 1
ATOM 1699 C CA . HIS A 1 224 ? 17.678 47.619 1.021 1.00 48.39 225 HIS A CA 1
ATOM 1700 C C . HIS A 1 224 ? 18.026 47.101 -0.366 1.00 46.60 225 HIS A C 1
ATOM 1701 O O . HIS A 1 224 ? 17.780 47.796 -1.347 1.00 44.69 225 HIS A O 1
ATOM 1708 N N . PRO A 1 225 ? 18.653 45.911 -0.499 1.00 47.00 226 PRO A N 1
ATOM 1709 C CA . PRO A 1 225 ? 19.008 45.374 -1.815 1.00 50.53 226 PRO A CA 1
ATOM 1710 C C . PRO A 1 225 ? 17.767 45.100 -2.666 1.00 52.17 226 PRO A C 1
ATOM 1711 O O . PRO A 1 225 ? 17.792 45.337 -3.840 1.00 46.14 226 PRO A O 1
ATOM 1715 N N . MET A 1 226 ? 16.688 44.644 -2.031 1.00 49.97 227 MET A N 1
ATOM 1716 C CA . MET A 1 226 ? 15.378 44.447 -2.704 1.00 48.81 227 MET A CA 1
ATOM 1717 C C . MET A 1 226 ? 14.310 45.240 -1.949 1.00 43.12 227 MET A C 1
ATOM 1718 O O . MET A 1 226 ? 14.311 45.233 -0.715 1.00 42.94 227 MET A O 1
ATOM 1723 N N . GLY A 1 227 ? 13.431 45.906 -2.680 1.00 46.04 228 GLY A N 1
ATOM 1724 C CA . GLY A 1 227 ? 12.222 46.508 -2.104 1.00 41.67 228 GLY A CA 1
ATOM 1725 C C . GLY A 1 227 ? 11.298 45.421 -1.557 1.00 44.25 228 GLY A C 1
ATOM 1726 O O . GLY A 1 227 ? 11.393 44.258 -1.949 1.00 42.18 228 GLY A O 1
ATOM 1727 N N . PRO A 1 228 ? 10.381 45.777 -0.631 1.00 44.10 229 PRO A N 1
ATOM 1728 C CA . PRO A 1 228 ? 9.546 44.778 0.049 1.00 42.30 229 PRO A CA 1
ATOM 1729 C C . PRO A 1 228 ? 8.586 43.998 -0.867 1.00 38.09 229 PRO A C 1
ATOM 1730 O O . PRO A 1 228 ? 8.301 42.850 -0.563 1.00 40.20 229 PRO A O 1
ATOM 1734 N N . LEU A 1 229 ? 8.102 44.603 -1.949 1.00 41.00 230 LEU A N 1
ATOM 1735 C CA . LEU A 1 229 ? 7.111 43.924 -2.818 1.00 43.17 230 LEU A CA 1
ATOM 1736 C C . LEU A 1 229 ? 7.830 42.893 -3.701 1.00 45.99 230 LEU A C 1
ATOM 1737 O O . LEU A 1 229 ? 7.362 41.727 -3.772 1.00 42.44 230 LEU A O 1
ATOM 1742 N N . GLU A 1 230 ? 8.948 43.262 -4.321 1.00 46.56 231 GLU A N 1
ATOM 1743 C CA . GLU A 1 230 ? 9.761 42.294 -5.102 1.00 45.35 231 GLU A CA 1
ATOM 1744 C C . GLU A 1 230 ? 10.299 41.228 -4.151 1.00 41.92 231 GLU A C 1
ATOM 1745 O O . GLU A 1 230 ? 10.336 40.049 -4.535 1.00 42.82 231 GLU A O 1
ATOM 1751 N N . LEU A 1 231 ? 10.645 41.593 -2.918 1.00 40.22 232 LEU A N 1
ATOM 1752 C CA . LEU A 1 231 ? 11.101 40.595 -1.925 1.00 38.54 232 LEU A CA 1
ATOM 1753 C C . LEU A 1 231 ? 9.966 39.626 -1.584 1.00 43.26 232 LEU A C 1
ATOM 1754 O O . LEU A 1 231 ? 10.222 38.405 -1.494 1.00 44.02 232 LEU A O 1
ATOM 1759 N N . ALA A 1 232 ? 8.745 40.122 -1.382 1.00 43.38 233 ALA A N 1
ATOM 1760 C CA . ALA A 1 232 ? 7.581 39.249 -1.100 1.00 41.15 233 ALA A CA 1
ATOM 1761 C C . ALA A 1 232 ? 7.439 38.220 -2.237 1.00 39.01 233 ALA A C 1
ATOM 1762 O O . ALA A 1 232 ? 7.248 37.030 -1.955 1.00 43.61 233 ALA A O 1
ATOM 1764 N N . ASP A 1 233 ? 7.534 38.669 -3.486 1.00 39.04 234 ASP A N 1
ATOM 1765 C CA . ASP A 1 233 ? 7.448 37.807 -4.693 1.00 43.44 234 ASP A CA 1
ATOM 1766 C C . ASP A 1 233 ? 8.533 36.729 -4.633 1.00 45.16 234 ASP A C 1
ATOM 1767 O O . ASP A 1 233 ? 8.261 35.586 -5.041 1.00 48.98 234 ASP A O 1
ATOM 1772 N N . PHE A 1 234 ? 9.719 37.081 -4.145 1.00 46.26 235 PHE A N 1
ATOM 1773 C CA . PHE A 1 234 ? 10.895 36.180 -4.077 1.00 43.75 235 PHE A CA 1
ATOM 1774 C C . PHE A 1 234 ? 10.651 35.134 -3.009 1.00 43.93 235 PHE A C 1
ATOM 1775 O O . PHE A 1 234 ? 10.883 33.955 -3.244 1.00 43.60 235 PHE A O 1
ATOM 1783 N N . ILE A 1 235 ? 10.171 35.553 -1.839 1.00 43.63 236 ILE A N 1
ATOM 1784 C CA . ILE A 1 235 ? 9.900 34.638 -0.699 1.00 46.66 236 ILE A CA 1
ATOM 1785 C C . ILE A 1 235 ? 8.728 33.705 -1.068 1.00 42.37 236 ILE A C 1
ATOM 1786 O O . ILE A 1 235 ? 8.718 32.570 -0.585 1.00 42.71 236 ILE A O 1
ATOM 1791 N N . GLY A 1 236 ? 7.755 34.197 -1.834 1.00 43.20 237 GLY A N 1
ATOM 1792 C CA . GLY A 1 236 ? 6.432 33.560 -2.008 1.00 46.29 237 GLY A CA 1
ATOM 1793 C C . GLY A 1 236 ? 5.367 34.218 -1.131 1.00 46.55 237 GLY A C 1
ATOM 1794 O O . GLY A 1 236 ? 5.577 34.292 0.099 1.00 44.21 237 GLY A O 1
ATOM 1795 N N . LEU A 1 237 ? 4.265 34.681 -1.722 1.00 45.09 238 LEU A N 1
ATOM 1796 C CA . LEU A 1 237 ? 3.181 35.399 -0.988 1.00 45.31 238 LEU A CA 1
ATOM 1797 C C . LEU A 1 237 ? 2.471 34.432 -0.045 1.00 44.26 238 LEU A C 1
ATOM 1798 O O . LEU A 1 237 ? 2.056 34.874 1.023 1.00 43.73 238 LEU A O 1
ATOM 1803 N N . ASP A 1 238 ? 2.421 33.141 -0.372 1.00 43.76 239 ASP A N 1
ATOM 1804 C CA . ASP A 1 238 ? 1.861 32.112 0.531 1.00 39.89 239 ASP A CA 1
ATOM 1805 C C . ASP A 1 238 ? 2.720 32.040 1.792 1.00 42.90 239 ASP A C 1
ATOM 1806 O O . ASP A 1 238 ? 2.140 31.972 2.902 1.00 40.61 239 ASP A O 1
ATOM 1811 N N . THR A 1 239 ? 4.050 32.046 1.664 1.00 42.38 240 THR A N 1
ATOM 1812 C CA . THR A 1 239 ? 4.961 32.031 2.842 1.00 40.63 240 THR A CA 1
ATOM 1813 C C . THR A 1 239 ? 4.785 33.324 3.647 1.00 39.88 240 THR A C 1
ATOM 1814 O O . THR A 1 239 ? 4.735 33.236 4.894 1.00 40.57 240 THR A O 1
ATOM 1818 N N . CYS A 1 240 ? 4.718 34.472 2.979 1.00 37.99 241 CYS A N 1
ATOM 1819 C CA . CYS A 1 240 ? 4.521 35.790 3.650 1.00 42.63 241 CYS A CA 1
ATOM 1820 C C . CYS A 1 240 ? 3.231 35.750 4.469 1.00 44.75 241 CYS A C 1
ATOM 1821 O O . CYS A 1 240 ? 3.261 36.127 5.662 1.00 37.01 241 CYS A O 1
ATOM 1824 N N . LEU A 1 241 ? 2.140 35.272 3.870 1.00 45.03 242 LEU A N 1
ATOM 1825 C CA . LEU A 1 241 ? 0.836 35.193 4.576 1.00 40.54 242 LEU A CA 1
ATOM 1826 C C . LEU A 1 241 ? 0.952 34.262 5.778 1.00 41.33 242 LEU A C 1
ATOM 1827 O O . LEU A 1 241 ? 0.465 34.633 6.870 1.00 38.37 242 LEU A O 1
ATOM 1832 N N . ALA A 1 242 ? 1.569 33.089 5.618 1.00 41.03 243 ALA A N 1
ATOM 1833 C CA . ALA A 1 242 ? 1.676 32.094 6.708 1.00 39.67 243 ALA A CA 1
ATOM 1834 C C . ALA A 1 242 ? 2.449 32.711 7.869 1.00 42.35 243 ALA A C 1
ATOM 1835 O O . ALA A 1 242 ? 2.089 32.460 9.025 1.00 41.74 243 ALA A O 1
ATOM 1837 N N . ILE A 1 243 ? 3.512 33.465 7.588 1.00 41.16 244 ILE A N 1
ATOM 1838 C CA . ILE A 1 243 ? 4.335 34.068 8.672 1.00 42.24 244 ILE A CA 1
ATOM 1839 C C . ILE A 1 243 ? 3.524 35.173 9.363 1.00 36.99 244 ILE A C 1
ATOM 1840 O O . ILE A 1 243 ? 3.530 35.216 10.593 1.00 38.10 244 ILE A O 1
ATOM 1845 N N . MET A 1 244 ? 2.805 35.997 8.614 1.00 36.07 245 MET A N 1
ATOM 1846 C CA . MET A 1 244 ? 1.954 37.050 9.232 1.00 39.19 245 MET A CA 1
ATOM 1847 C C . MET A 1 244 ? 0.890 36.367 10.105 1.00 40.29 245 MET A C 1
ATOM 1848 O O . MET A 1 244 ? 0.644 36.851 11.221 1.00 35.96 245 MET A O 1
ATOM 1853 N N . GLU A 1 245 ? 0.320 35.245 9.670 1.00 40.14 246 GLU A N 1
ATOM 1854 C CA . GLU A 1 245 ? -0.704 34.524 10.475 1.00 36.98 246 GLU A CA 1
ATOM 1855 C C . GLU A 1 245 ? -0.075 34.035 11.777 1.00 39.97 246 GLU A C 1
ATOM 1856 O O . GLU A 1 245 ? -0.758 34.104 12.806 1.00 40.39 246 GLU A O 1
ATOM 1862 N N . VAL A 1 246 ? 1.168 33.533 11.745 1.00 40.81 247 VAL A N 1
ATOM 1863 C CA . VAL A 1 246 ? 1.867 33.066 12.971 1.00 40.62 247 VAL A CA 1
ATOM 1864 C C . VAL A 1 246 ? 2.049 34.237 13.928 1.00 36.69 247 VAL A C 1
ATOM 1865 O O . VAL A 1 246 ? 1.833 34.045 15.142 1.00 37.56 247 VAL A O 1
ATOM 1869 N N . LEU A 1 247 ? 2.456 35.405 13.431 1.00 37.97 248 LEU A N 1
ATOM 1870 C CA . LEU A 1 247 ? 2.609 36.607 14.294 1.00 36.35 248 LEU A CA 1
ATOM 1871 C C . LEU A 1 247 ? 1.230 36.981 14.863 1.00 37.71 248 LEU A C 1
ATOM 1872 O O . LEU A 1 247 ? 1.109 37.216 16.079 1.00 36.37 248 LEU A O 1
ATOM 1877 N N . HIS A 1 248 ? 0.208 37.003 14.027 1.00 33.86 249 HIS A N 1
ATOM 1878 C CA . HIS A 1 248 ? -1.157 37.444 14.432 1.00 36.39 249 HIS A CA 1
ATOM 1879 C C . HIS A 1 248 ? -1.694 36.482 15.504 1.00 37.85 249 HIS A C 1
ATOM 1880 O O . HIS A 1 248 ? -2.143 36.958 16.573 1.00 38.96 249 HIS A O 1
ATOM 1887 N N . ARG A 1 249 ? -1.593 35.177 15.268 1.00 39.88 250 ARG A N 1
ATOM 1888 C CA . ARG A 1 249 ? -2.175 34.150 16.179 1.00 47.69 250 ARG A CA 1
ATOM 1889 C C . ARG A 1 249 ? -1.299 33.993 17.429 1.00 39.69 250 ARG A C 1
ATOM 1890 O O . ARG A 1 249 ? -1.854 33.847 18.531 1.00 40.41 250 ARG A O 1
ATOM 1898 N N . GLY A 1 250 ? 0.024 34.056 17.268 1.00 43.14 251 GLY A N 1
ATOM 1899 C CA . GLY A 1 250 ? 0.978 33.842 18.371 1.00 43.53 251 GLY A CA 1
ATOM 1900 C C . GLY A 1 250 ? 1.001 35.006 19.335 1.00 43.00 251 GLY A C 1
ATOM 1901 O O . GLY A 1 250 ? 0.976 34.759 20.534 1.00 44.35 251 GLY A O 1
ATOM 1902 N N . PHE A 1 251 ? 1.064 36.255 18.857 1.00 39.97 252 PHE A N 1
ATOM 1903 C CA . PHE A 1 251 ? 0.975 37.441 19.756 1.00 40.92 252 PHE A CA 1
ATOM 1904 C C . PHE A 1 251 ? -0.493 37.652 20.148 1.00 39.54 252 PHE A C 1
ATOM 1905 O O . PHE A 1 251 ? -0.733 38.264 21.180 1.00 44.92 252 PHE A O 1
ATOM 1913 N N . GLY A 1 252 ? -1.428 37.191 19.328 1.00 39.05 253 GLY A N 1
ATOM 1914 C CA . GLY A 1 252 ? -2.879 37.412 19.517 1.00 45.63 253 GLY A CA 1
ATOM 1915 C C . GLY A 1 252 ? -3.261 38.868 19.353 1.00 44.99 253 GLY A C 1
ATOM 1916 O O . GLY A 1 252 ? -4.293 39.297 19.893 1.00 47.59 253 GLY A O 1
ATOM 1917 N N . ASP A 1 253 ? -2.455 39.612 18.609 1.00 42.94 254 ASP A N 1
ATOM 1918 C CA . ASP A 1 253 ? -2.525 41.093 18.526 1.00 40.83 254 ASP A CA 1
ATOM 1919 C C . ASP A 1 253 ? -2.762 41.483 17.063 1.00 45.60 254 ASP A C 1
ATOM 1920 O O . ASP A 1 253 ? -1.926 41.129 16.228 1.00 37.28 254 ASP A O 1
ATOM 1925 N N . ASP A 1 254 ? -3.885 42.165 16.801 1.00 39.13 255 ASP A N 1
ATOM 1926 C CA . ASP A 1 254 ? -4.330 42.804 15.529 1.00 42.10 255 ASP A CA 1
ATOM 1927 C C . ASP A 1 254 ? -3.223 43.615 14.871 1.00 33.33 255 ASP A C 1
ATOM 1928 O O . ASP A 1 254 ? -3.346 43.889 13.653 1.00 34.51 255 ASP A O 1
ATOM 1933 N N . LYS A 1 255 ? -2.310 44.148 15.675 1.00 35.47 256 LYS A N 1
ATOM 1934 C CA . LYS A 1 255 ? -1.079 44.817 15.172 1.00 37.53 256 LYS A CA 1
ATOM 1935 C C . LYS A 1 255 ? -0.508 44.020 13.988 1.00 39.46 256 LYS A C 1
ATOM 1936 O O . LYS A 1 255 ? -0.056 44.658 12.995 1.00 37.17 256 LYS A O 1
ATOM 1942 N N . TYR A 1 256 ? -0.554 42.677 14.056 1.00 37.14 257 TYR A N 1
ATOM 1943 C CA . TYR A 1 256 ? 0.128 41.788 13.086 1.00 36.68 257 TYR A CA 1
ATOM 1944 C C . TYR A 1 256 ? -0.851 41.231 12.052 1.00 37.33 257 TYR A C 1
ATOM 1945 O O . TYR A 1 256 ? -0.524 40.236 11.408 1.00 38.86 257 TYR A O 1
ATOM 1954 N N . ARG A 1 257 ? -2.010 41.857 11.867 1.00 37.17 258 ARG A N 1
ATOM 1955 C CA . ARG A 1 257 ? -3.025 41.326 10.929 1.00 38.15 258 ARG A CA 1
ATOM 1956 C C . ARG A 1 257 ? -2.464 41.375 9.510 1.00 39.42 258 ARG A C 1
ATOM 1957 O O . ARG A 1 257 ? -1.916 42.386 9.091 1.00 37.89 258 ARG A O 1
ATOM 1965 N N . PRO A 1 258 ? -2.598 40.280 8.741 1.00 36.69 259 PRO A N 1
ATOM 1966 C CA . PRO A 1 258 ? -2.217 40.274 7.332 1.00 36.71 259 PRO A CA 1
ATOM 1967 C C . PRO A 1 258 ? -2.996 41.310 6.521 1.00 42.36 259 PRO A C 1
ATOM 1968 O O . PRO A 1 258 ? -4.187 41.511 6.743 1.00 40.20 259 PRO A O 1
ATOM 1972 N N . SER A 1 259 ? -2.337 41.948 5.565 1.00 38.91 260 SER A N 1
ATOM 1973 C CA . SER A 1 259 ? -3.027 42.823 4.595 1.00 37.55 260 SER A CA 1
ATOM 1974 C C . SER A 1 259 ? -4.115 42.028 3.891 1.00 39.20 260 SER A C 1
ATOM 1975 O O . SER A 1 259 ? -3.847 40.956 3.359 1.00 39.18 260 SER A O 1
ATOM 1978 N N . PRO A 1 260 ? -5.346 42.556 3.791 1.00 41.03 261 PRO A N 1
ATOM 1979 C CA . PRO A 1 260 ? -6.365 41.952 2.933 1.00 40.36 261 PRO A CA 1
ATOM 1980 C C . PRO A 1 260 ? -5.913 41.762 1.477 1.00 39.22 261 PRO A C 1
ATOM 1981 O O . PRO A 1 260 ? -6.377 40.845 0.838 1.00 39.17 261 PRO A O 1
ATOM 1985 N N . LEU A 1 261 ? -5.028 42.611 0.963 1.00 40.16 262 LEU A N 1
ATOM 1986 C CA . LEU A 1 261 ? -4.504 42.424 -0.426 1.00 36.80 262 LEU A CA 1
ATOM 1987 C C . LEU A 1 261 ? -3.585 41.196 -0.452 1.00 39.20 262 LEU A C 1
ATOM 1988 O O . LEU A 1 261 ? -3.637 40.445 -1.438 1.00 39.12 262 LEU A O 1
ATOM 1993 N N . LEU A 1 262 ? -2.797 40.964 0.596 1.00 36.69 263 LEU A N 1
ATOM 1994 C CA . LEU A 1 262 ? -1.967 39.740 0.675 1.00 39.83 263 LEU A CA 1
ATOM 1995 C C . LEU A 1 262 ? -2.899 38.515 0.654 1.00 44.52 263 LEU A C 1
ATOM 1996 O O . LEU A 1 262 ? -2.619 37.572 -0.094 1.00 39.89 263 LEU A O 1
ATOM 2001 N N . ARG A 1 263 ? -3.987 38.523 1.431 1.00 39.90 264 ARG A N 1
ATOM 2002 C CA . ARG A 1 263 ? -4.932 37.380 1.445 1.00 40.70 264 ARG A CA 1
ATOM 2003 C C . ARG A 1 263 ? -5.479 37.168 0.027 1.00 39.91 264 ARG A C 1
ATOM 2004 O O . ARG A 1 263 ? -5.516 36.021 -0.428 1.00 41.76 264 ARG A O 1
ATOM 2012 N N . ARG A 1 264 ? -5.886 38.241 -0.636 1.00 42.63 265 ARG A N 1
ATOM 2013 C CA . ARG A 1 264 ? -6.551 38.191 -1.961 1.00 45.44 265 ARG A CA 1
ATOM 2014 C C . ARG A 1 264 ? -5.572 37.625 -2.997 1.00 50.02 265 ARG A C 1
ATOM 2015 O O . ARG A 1 264 ? -5.989 36.801 -3.841 1.00 43.74 265 ARG A O 1
ATOM 2023 N N . MET A 1 265 ? -4.319 38.062 -2.973 1.00 44.54 266 MET A N 1
ATOM 2024 C CA . MET A 1 265 ? -3.288 37.612 -3.942 1.00 44.41 266 MET A CA 1
ATOM 2025 C C . MET A 1 265 ? -3.119 36.101 -3.790 1.00 40.03 266 MET A C 1
ATOM 2026 O O . MET A 1 265 ? -2.999 35.392 -4.824 1.00 41.20 266 MET A O 1
ATOM 2031 N N . VAL A 1 266 ? -3.061 35.615 -2.552 1.00 38.10 267 VAL A N 1
ATOM 2032 C CA . VAL A 1 266 ? -2.871 34.178 -2.264 1.00 38.10 267 VAL A CA 1
ATOM 2033 C C . VAL A 1 266 ? -4.124 33.412 -2.723 1.00 46.66 267 VAL A C 1
ATOM 2034 O O . VAL A 1 266 ? -3.946 32.378 -3.374 1.00 45.26 267 VAL A O 1
ATOM 2038 N N . GLN A 1 267 ? -5.332 33.936 -2.484 1.00 41.21 268 GLN A N 1
ATOM 2039 C CA . GLN A 1 267 ? -6.598 33.306 -2.960 1.00 41.35 268 GLN A CA 1
ATOM 2040 C C . GLN A 1 267 ? -6.574 33.175 -4.496 1.00 40.04 268 GLN A C 1
ATOM 2041 O O . GLN A 1 267 ? -7.132 32.190 -5.025 1.00 46.87 268 GLN A O 1
ATOM 2047 N N . ALA A 1 268 ? -5.963 34.133 -5.194 1.00 39.85 269 ALA A N 1
ATOM 2048 C CA . ALA A 1 268 ? -5.880 34.164 -6.673 1.00 42.12 269 ALA A CA 1
ATOM 2049 C C . ALA A 1 268 ? -4.768 33.238 -7.185 1.00 45.46 269 ALA A C 1
ATOM 2050 O O . ALA A 1 268 ? -4.711 33.058 -8.400 1.00 48.01 269 ALA A O 1
ATOM 2052 N N . GLY A 1 269 ? -3.896 32.729 -6.313 1.00 48.68 270 GLY A N 1
ATOM 2053 C CA . GLY A 1 269 ? -2.711 31.929 -6.686 1.00 47.63 270 GLY A CA 1
ATOM 2054 C C . GLY A 1 269 ? -1.598 32.777 -7.272 1.00 49.25 270 GLY A C 1
ATOM 2055 O O . GLY A 1 269 ? -0.680 32.209 -7.885 1.00 51.84 270 GLY A O 1
ATOM 2056 N N . LEU A 1 270 ? -1.628 34.091 -7.071 1.00 46.24 271 LEU A N 1
ATOM 2057 C CA . LEU A 1 270 ? -0.554 35.007 -7.520 1.00 43.04 271 LEU A CA 1
ATOM 2058 C C . LEU A 1 270 ? 0.561 34.982 -6.468 1.00 45.02 271 LEU A C 1
ATOM 2059 O O . LEU A 1 270 ? 0.706 35.971 -5.722 1.00 44.62 271 LEU A O 1
ATOM 2064 N N . LEU A 1 271 ? 1.339 33.905 -6.407 1.00 42.91 272 LEU A N 1
ATOM 2065 C CA . LEU A 1 271 ? 2.200 33.601 -5.236 1.00 44.42 272 LEU A CA 1
ATOM 2066 C C . LEU A 1 271 ? 3.600 34.200 -5.406 1.00 42.34 272 LEU A C 1
ATOM 2067 O O . LEU A 1 271 ? 4.374 34.075 -4.472 1.00 48.41 272 LEU A O 1
ATOM 2072 N N . GLY A 1 272 ? 3.891 34.855 -6.522 1.00 43.11 273 GLY A N 1
ATOM 2073 C CA . GLY A 1 272 ? 5.215 35.475 -6.759 1.00 48.78 273 GLY A CA 1
ATOM 2074 C C . GLY A 1 272 ? 6.025 34.741 -7.820 1.00 49.88 273 GLY A C 1
ATOM 2075 O O . GLY A 1 272 ? 5.415 34.194 -8.746 1.00 51.21 273 GLY A O 1
ATOM 2076 N N . ARG A 1 273 ? 7.354 34.764 -7.709 1.00 50.18 274 ARG A N 1
ATOM 2077 C CA . ARG A 1 273 ? 8.298 34.224 -8.724 1.00 53.23 274 ARG A CA 1
ATOM 2078 C C . ARG A 1 273 ? 7.923 32.785 -9.049 1.00 49.61 274 ARG A C 1
ATOM 2079 O O . ARG A 1 273 ? 7.768 32.477 -10.223 1.00 59.18 274 ARG A O 1
ATOM 2087 N N . LYS A 1 274 ? 7.702 31.957 -8.035 1.00 51.35 275 LYS A N 1
ATOM 2088 C CA . LYS A 1 274 ? 7.429 30.513 -8.209 1.00 54.55 275 LYS A CA 1
ATOM 2089 C C . LYS A 1 274 ? 6.118 30.269 -8.971 1.00 59.53 275 LYS A C 1
ATOM 2090 O O . LYS A 1 274 ? 5.953 29.151 -9.465 1.00 64.07 275 LYS A O 1
ATOM 2096 N N . ALA A 1 275 ? 5.201 31.229 -9.069 1.00 56.77 276 ALA A N 1
ATOM 2097 C CA . ALA A 1 275 ? 3.938 31.049 -9.823 1.00 57.03 276 ALA A CA 1
ATOM 2098 C C . ALA A 1 275 ? 4.002 31.845 -11.120 1.00 52.38 276 ALA A C 1
ATOM 2099 O O . ALA A 1 275 ? 3.020 31.851 -11.831 1.00 52.14 276 ALA A O 1
ATOM 2101 N N . GLY A 1 276 ? 5.112 32.534 -11.380 1.00 51.27 277 GLY A N 1
ATOM 2102 C CA . GLY A 1 276 ? 5.255 33.397 -12.567 1.00 49.33 277 GLY A CA 1
ATOM 2103 C C . GLY A 1 276 ? 4.628 34.761 -12.395 1.00 49.83 277 GLY A C 1
ATOM 2104 O O . GLY A 1 276 ? 4.772 35.594 -13.311 1.00 47.51 277 GLY A O 1
ATOM 2105 N N . ARG A 1 277 ? 3.963 35.033 -11.270 1.00 50.59 278 ARG A N 1
ATOM 2106 C CA . ARG A 1 277 ? 3.309 36.348 -11.033 1.00 46.95 278 ARG A CA 1
ATOM 2107 C C . ARG A 1 277 ? 2.950 36.526 -9.546 1.00 41.64 278 ARG A C 1
ATOM 2108 O O . ARG A 1 277 ? 2.401 35.601 -8.927 1.00 42.56 278 ARG A O 1
ATOM 2116 N N . GLY A 1 278 ? 3.319 37.679 -8.997 1.00 45.52 279 GLY A N 1
ATOM 2117 C CA . GLY A 1 278 ? 2.838 38.173 -7.698 1.00 48.14 279 GLY A CA 1
ATOM 2118 C C . GLY A 1 278 ? 2.498 39.626 -7.873 1.00 43.64 279 GLY A C 1
ATOM 2119 O O . GLY A 1 278 ? 1.615 39.916 -8.687 1.00 43.17 279 GLY A O 1
ATOM 2120 N N . PHE A 1 279 ? 3.240 40.515 -7.213 1.00 46.00 280 PHE A N 1
ATOM 2121 C CA . PHE A 1 279 ? 3.146 41.975 -7.446 1.00 43.68 280 PHE A CA 1
ATOM 2122 C C . PHE A 1 279 ? 3.683 42.295 -8.837 1.00 44.10 280 PHE A C 1
ATOM 2123 O O . PHE A 1 279 ? 3.135 43.190 -9.509 1.00 47.79 280 PHE A O 1
ATOM 2131 N N . TYR A 1 280 ? 4.748 41.599 -9.243 1.00 48.09 281 TYR A N 1
ATOM 2132 C CA . TYR A 1 280 ? 5.360 41.733 -10.592 1.00 50.10 281 TYR A CA 1
ATOM 2133 C C . TYR A 1 280 ? 5.085 40.449 -11.388 1.00 50.14 281 TYR A C 1
ATOM 2134 O O . TYR A 1 280 ? 4.666 39.438 -10.782 1.00 48.81 281 TYR A O 1
ATOM 2143 N N . THR A 1 281 ? 5.302 40.481 -12.707 1.00 54.37 282 THR A N 1
ATOM 2144 C CA . THR A 1 281 ? 5.215 39.276 -13.583 1.00 54.42 282 THR A CA 1
ATOM 2145 C C . THR A 1 281 ? 6.627 38.835 -13.964 1.00 59.48 282 THR A C 1
ATOM 2146 O O . THR A 1 281 ? 7.452 39.707 -14.236 1.00 61.90 282 THR A O 1
ATOM 2150 N N . TYR A 1 282 ? 6.879 37.524 -13.949 1.00 60.24 283 TYR A N 1
ATOM 2151 C CA . TYR A 1 282 ? 8.208 36.901 -14.156 1.00 55.93 283 TYR A CA 1
ATOM 2152 C C . TYR A 1 282 ? 8.172 35.972 -15.380 1.00 67.80 283 TYR A C 1
ATOM 2153 O O . TYR A 1 282 ? 7.150 35.314 -15.606 1.00 63.90 283 TYR A O 1
ATOM 2162 N N . ASP A 1 283 ? 9.281 35.901 -16.121 1.00 76.52 284 ASP A N 1
ATOM 2163 C CA . ASP A 1 283 ? 9.513 34.900 -17.201 1.00 77.17 284 ASP A CA 1
ATOM 2164 C C . ASP A 1 283 ? 9.961 33.585 -16.549 1.00 76.31 284 ASP A C 1
ATOM 2165 O O . ASP A 1 283 ? 10.034 33.533 -15.307 1.00 70.37 284 ASP A O 1
ATOM 2170 N N . GLU A 1 284 ? 10.261 32.565 -17.358 1.00 90.50 285 GLU A N 1
ATOM 2171 C CA . GLU A 1 284 ? 10.625 31.197 -16.888 1.00 99.29 285 GLU A CA 1
ATOM 2172 C C . GLU A 1 284 ? 11.943 31.226 -16.100 1.00 99.00 285 GLU A C 1
ATOM 2173 O O . GLU A 1 284 ? 12.126 30.310 -15.274 1.00 90.56 285 GLU A O 1
ATOM 2179 N N . LYS A 1 285 ? 12.814 32.221 -16.320 1.00 89.50 286 LYS A N 1
ATOM 2180 C CA . LYS A 1 285 ? 14.124 32.353 -15.615 1.00 95.05 286 LYS A CA 1
ATOM 2181 C C . LYS A 1 285 ? 13.948 33.100 -14.281 1.00 91.74 286 LYS A C 1
ATOM 2182 O O . LYS A 1 285 ? 14.915 33.154 -13.509 1.00 86.20 286 LYS A O 1
ATOM 2188 N N . GLY A 1 286 ? 12.772 33.679 -14.024 1.00 91.37 287 GLY A N 1
ATOM 2189 C CA . GLY A 1 286 ? 12.488 34.436 -12.793 1.00 78.30 287 GLY A CA 1
ATOM 2190 C C . GLY A 1 286 ? 12.927 35.892 -12.859 1.00 69.95 287 GLY A C 1
ATOM 2191 O O . GLY A 1 286 ? 13.124 36.485 -11.774 1.00 66.50 287 GLY A O 1
ATOM 2192 N N . ASN A 1 287 ? 13.064 36.463 -14.057 1.00 67.31 288 ASN A N 1
ATOM 2193 C CA . ASN A 1 287 ? 13.299 37.918 -14.261 1.00 67.72 288 ASN A CA 1
ATOM 2194 C C . ASN A 1 287 ? 11.959 38.601 -14.515 1.00 64.14 288 ASN A C 1
ATOM 2195 O O . ASN A 1 287 ? 11.084 37.962 -15.136 1.00 68.39 288 ASN A O 1
ATOM 2200 N N . LYS A 1 288 ? 11.814 39.854 -14.069 1.00 62.66 289 LYS A N 1
ATOM 2201 C CA . LYS A 1 288 ? 10.590 40.670 -14.270 1.00 63.01 289 LYS A CA 1
ATOM 2202 C C . LYS A 1 288 ? 10.393 40.879 -15.775 1.00 70.26 289 LYS A C 1
ATOM 2203 O O . LYS A 1 288 ? 11.400 40.950 -16.471 1.00 71.74 289 LYS A O 1
ATOM 2209 N N . VAL A 1 289 ? 9.152 40.998 -16.252 1.00 72.78 290 VAL A N 1
ATOM 2210 C CA . VAL A 1 289 ? 8.851 41.515 -17.617 1.00 84.26 290 VAL A CA 1
ATOM 2211 C C . VAL A 1 289 ? 7.824 42.646 -17.493 1.00 92.33 290 VAL A C 1
ATOM 2212 O O . VAL A 1 289 ? 6.849 42.461 -16.748 1.00 100.77 290 VAL A O 1
ATOM 2216 N N . GLY A 1 290 ? 8.102 43.788 -18.132 1.00 98.90 291 GLY A N 1
ATOM 2217 C CA . GLY A 1 290 ? 7.340 45.040 -17.978 1.00 97.85 291 GLY A CA 1
ATOM 2218 C C . GLY A 1 290 ? 6.166 45.088 -18.937 1.00 99.86 291 GLY A C 1
ATOM 2219 O O . GLY A 1 290 ? 5.712 46.172 -19.281 1.00 112.16 291 GLY A O 1
ATOM 2220 N N . GLU B 1 2 ? 46.500 0.210 -34.690 1.00 73.50 3 GLU B N 1
ATOM 2221 C CA . GLU B 1 2 ? 45.210 0.493 -35.337 1.00 71.37 3 GLU B CA 1
ATOM 2222 C C . GLU B 1 2 ? 44.246 1.134 -34.326 1.00 69.32 3 GLU B C 1
ATOM 2223 O O . GLU B 1 2 ? 43.674 2.194 -34.643 1.00 86.93 3 GLU B O 1
ATOM 2229 N N . VAL B 1 3 ? 44.044 0.523 -33.152 1.00 62.46 4 VAL B N 1
ATOM 2230 C CA . VAL B 1 3 ? 43.228 1.155 -32.070 1.00 54.53 4 VAL B CA 1
ATOM 2231 C C . VAL B 1 3 ? 44.123 2.093 -31.252 1.00 49.74 4 VAL B C 1
ATOM 2232 O O . VAL B 1 3 ? 44.980 1.613 -30.512 1.00 56.06 4 VAL B O 1
ATOM 2236 N N . LYS B 1 4 ? 43.905 3.399 -31.388 1.00 51.54 5 LYS B N 1
ATOM 2237 C CA . LYS B 1 4 ? 44.636 4.448 -30.626 1.00 57.35 5 LYS B CA 1
ATOM 2238 C C . LYS B 1 4 ? 43.661 5.223 -29.741 1.00 46.99 5 LYS B C 1
ATOM 2239 O O . LYS B 1 4 ? 44.059 5.640 -28.638 1.00 48.58 5 LYS B O 1
ATOM 2245 N N . ARG B 1 5 ? 42.438 5.409 -30.233 1.00 50.39 6 ARG B N 1
ATOM 2246 C CA . ARG B 1 5 ? 41.421 6.302 -29.625 1.00 56.98 6 ARG B CA 1
ATOM 2247 C C . ARG B 1 5 ? 40.202 5.453 -29.235 1.00 48.74 6 ARG B C 1
ATOM 2248 O O . ARG B 1 5 ? 39.648 4.773 -30.127 1.00 42.38 6 ARG B O 1
ATOM 2256 N N . ILE B 1 6 ? 39.830 5.482 -27.959 1.00 45.92 7 ILE B N 1
ATOM 2257 C CA . ILE B 1 6 ? 38.648 4.732 -27.450 1.00 49.30 7 ILE B CA 1
ATOM 2258 C C . ILE B 1 6 ? 37.637 5.732 -26.899 1.00 43.49 7 ILE B C 1
ATOM 2259 O O . ILE B 1 6 ? 38.012 6.570 -26.036 1.00 46.82 7 ILE B O 1
ATOM 2264 N N . GLY B 1 7 ? 36.410 5.637 -27.415 1.00 45.02 8 GLY B N 1
ATOM 2265 C CA . GLY B 1 7 ? 35.238 6.333 -26.861 1.00 43.76 8 GLY B CA 1
ATOM 2266 C C . GLY B 1 7 ? 34.533 5.455 -25.841 1.00 43.97 8 GLY B C 1
ATOM 2267 O O . GLY B 1 7 ? 34.418 4.238 -26.072 1.00 45.63 8 GLY B O 1
ATOM 2268 N N . VAL B 1 8 ? 34.110 6.054 -24.738 1.00 45.55 9 VAL B N 1
ATOM 2269 C CA . VAL B 1 8 ? 33.249 5.385 -23.726 1.00 45.25 9 VAL B CA 1
ATOM 2270 C C . VAL B 1 8 ? 32.003 6.244 -23.529 1.00 43.51 9 VAL B C 1
ATOM 2271 O O . VAL B 1 8 ? 32.153 7.451 -23.224 1.00 41.93 9 VAL B O 1
ATOM 2275 N N . VAL B 1 9 ? 30.827 5.654 -23.721 1.00 41.97 10 VAL B N 1
ATOM 2276 C CA . VAL B 1 9 ? 29.533 6.371 -23.513 1.00 42.32 10 VAL B CA 1
ATOM 2277 C C . VAL B 1 9 ? 28.906 5.879 -22.211 1.00 42.93 10 VAL B C 1
ATOM 2278 O O . VAL B 1 9 ? 28.621 4.657 -22.106 1.00 45.57 10 VAL B O 1
ATOM 2282 N N . GLY B 1 10 ? 28.768 6.791 -21.249 1.00 41.16 11 GLY B N 1
ATOM 2283 C CA . GLY B 1 10 ? 28.296 6.512 -19.886 1.00 43.46 11 GLY B CA 1
ATOM 2284 C C . GLY B 1 10 ? 29.433 6.598 -18.901 1.00 47.65 11 GLY B C 1
ATOM 2285 O O . GLY B 1 10 ? 30.324 5.738 -18.976 1.00 46.88 11 GLY B O 1
ATOM 2286 N N . ALA B 1 11 ? 29.414 7.591 -18.010 1.00 41.47 12 ALA B N 1
ATOM 2287 C CA . ALA B 1 11 ? 30.445 7.820 -16.986 1.00 41.52 12 ALA B CA 1
ATOM 2288 C C . ALA B 1 11 ? 29.917 7.325 -15.644 1.00 41.32 12 ALA B C 1
ATOM 2289 O O . ALA B 1 11 ? 30.192 7.972 -14.588 1.00 46.49 12 ALA B O 1
ATOM 2291 N N . GLY B 1 12 ? 29.179 6.211 -15.669 1.00 45.79 13 GLY B N 1
ATOM 2292 C CA . GLY B 1 12 ? 28.632 5.584 -14.455 1.00 42.64 13 GLY B CA 1
ATOM 2293 C C . GLY B 1 12 ? 29.594 4.567 -13.849 1.00 45.34 13 GLY B C 1
ATOM 2294 O O . GLY B 1 12 ? 30.809 4.628 -14.124 1.00 37.83 13 GLY B O 1
ATOM 2295 N N . GLN B 1 13 ? 29.041 3.653 -13.052 1.00 45.84 14 GLN B N 1
ATOM 2296 C CA . GLN B 1 13 ? 29.777 2.593 -12.329 1.00 48.10 14 GLN B CA 1
ATOM 2297 C C . GLN B 1 13 ? 30.708 1.865 -13.311 1.00 43.74 14 GLN B C 1
ATOM 2298 O O . GLN B 1 13 ? 31.871 1.655 -12.976 1.00 44.51 14 GLN B O 1
ATOM 2304 N N . MET B 1 14 ? 30.210 1.472 -14.481 1.00 40.83 15 MET B N 1
ATOM 2305 C CA . MET B 1 14 ? 30.983 0.614 -15.412 1.00 40.49 15 MET B CA 1
ATOM 2306 C C . MET B 1 14 ? 31.795 1.483 -16.381 1.00 44.89 15 MET B C 1
ATOM 2307 O O . MET B 1 14 ? 32.988 1.196 -16.568 1.00 43.92 15 MET B O 1
ATOM 2312 N N . GLY B 1 15 ? 31.176 2.488 -16.997 1.00 40.42 16 GLY B N 1
ATOM 2313 C CA . GLY B 1 15 ? 31.838 3.324 -18.013 1.00 42.71 16 GLY B CA 1
ATOM 2314 C C . GLY B 1 15 ? 33.072 4.025 -17.456 1.00 41.29 16 GLY B C 1
ATOM 2315 O O . GLY B 1 15 ? 34.091 4.093 -18.177 1.00 41.04 16 GLY B O 1
ATOM 2316 N N . SER B 1 16 ? 33.022 4.510 -16.215 1.00 42.71 17 SER B N 1
ATOM 2317 C CA . SER B 1 16 ? 34.166 5.233 -15.611 1.00 44.27 17 SER B CA 1
ATOM 2318 C C . SER B 1 16 ? 35.315 4.219 -15.383 1.00 44.98 17 SER B C 1
ATOM 2319 O O . SER B 1 16 ? 36.472 4.571 -15.626 1.00 41.42 17 SER B O 1
ATOM 2322 N N . GLY B 1 17 ? 35.000 2.971 -15.042 1.00 41.94 18 GLY B N 1
ATOM 2323 C CA . GLY B 1 17 ? 35.991 1.878 -14.948 1.00 40.80 18 GLY B CA 1
ATOM 2324 C C . GLY B 1 17 ? 36.591 1.523 -16.295 1.00 43.01 18 GLY B C 1
ATOM 2325 O O . GLY B 1 17 ? 37.835 1.311 -16.385 1.00 41.65 18 GLY B O 1
ATOM 2326 N N . ILE B 1 18 ? 35.755 1.411 -17.321 1.00 37.42 19 ILE B N 1
ATOM 2327 C CA . ILE B 1 18 ? 36.233 1.071 -18.686 1.00 41.38 19 ILE B CA 1
ATOM 2328 C C . ILE B 1 18 ? 37.176 2.195 -19.161 1.00 45.16 19 ILE B C 1
ATOM 2329 O O . ILE B 1 18 ? 38.262 1.866 -19.684 1.00 40.48 19 ILE B O 1
ATOM 2334 N N . ALA B 1 19 ? 36.771 3.457 -18.997 1.00 42.18 20 ALA B N 1
ATOM 2335 C CA . ALA B 1 19 ? 37.591 4.639 -19.364 1.00 41.08 20 ALA B CA 1
ATOM 2336 C C . ALA B 1 19 ? 38.939 4.555 -18.637 1.00 40.80 20 ALA B C 1
ATOM 2337 O O . ALA B 1 19 ? 39.973 4.743 -19.290 1.00 47.40 20 ALA B O 1
ATOM 2339 N N . GLN B 1 20 ? 38.931 4.268 -17.335 1.00 41.24 21 GLN B N 1
ATOM 2340 C CA . GLN B 1 20 ? 40.166 4.179 -16.527 1.00 41.47 21 GLN B CA 1
ATOM 2341 C C . GLN B 1 20 ? 41.109 3.110 -17.093 1.00 45.09 21 GLN B C 1
ATOM 2342 O O . GLN B 1 20 ? 42.315 3.425 -17.318 1.00 42.37 21 GLN B O 1
ATOM 2348 N N . VAL B 1 21 ? 40.611 1.891 -17.320 1.00 43.47 22 VAL B N 1
ATOM 2349 C CA . VAL B 1 21 ? 41.511 0.770 -17.725 1.00 46.55 22 VAL B CA 1
ATOM 2350 C C . VAL B 1 21 ? 42.020 1.041 -19.148 1.00 47.79 22 VAL B C 1
ATOM 2351 O O . VAL B 1 21 ? 43.169 0.689 -19.426 1.00 49.47 22 VAL B O 1
ATOM 2355 N N . ALA B 1 22 ? 41.210 1.662 -20.010 1.00 43.49 23 ALA B N 1
ATOM 2356 C CA . ALA B 1 22 ? 41.616 2.060 -21.383 1.00 44.87 23 ALA B CA 1
ATOM 2357 C C . ALA B 1 22 ? 42.767 3.080 -21.299 1.00 43.94 23 ALA B C 1
ATOM 2358 O O . ALA B 1 22 ? 43.787 2.886 -21.995 1.00 43.27 23 ALA B O 1
ATOM 2360 N N . ALA B 1 23 ? 42.634 4.084 -20.435 1.00 45.57 24 ALA B N 1
ATOM 2361 C CA . ALA B 1 23 ? 43.621 5.173 -20.251 1.00 49.58 24 ALA B CA 1
ATOM 2362 C C . ALA B 1 23 ? 44.917 4.592 -19.678 1.00 47.98 24 ALA B C 1
ATOM 2363 O O . ALA B 1 23 ? 45.989 4.938 -20.200 1.00 44.42 24 ALA B O 1
ATOM 2365 N N . SER B 1 24 ? 44.824 3.720 -18.666 1.00 48.03 25 SER B N 1
ATOM 2366 C CA . SER B 1 24 ? 45.989 3.067 -18.016 1.00 49.04 25 SER B CA 1
ATOM 2367 C C . SER B 1 24 ? 46.728 2.189 -19.033 1.00 48.45 25 SER B C 1
ATOM 2368 O O . SER B 1 24 ? 47.929 1.999 -18.852 1.00 50.47 25 SER B O 1
ATOM 2371 N N . ALA B 1 25 ? 46.038 1.689 -20.064 1.00 42.04 26 ALA B N 1
ATOM 2372 C CA . ALA B 1 25 ? 46.609 0.780 -21.081 1.00 48.67 26 ALA B CA 1
ATOM 2373 C C . ALA B 1 25 ? 47.338 1.580 -22.159 1.00 50.45 26 ALA B C 1
ATOM 2374 O O . ALA B 1 25 ? 47.953 0.932 -23.014 1.00 50.85 26 ALA B O 1
ATOM 2376 N N . GLY B 1 26 ? 47.183 2.909 -22.180 1.00 54.12 27 GLY B N 1
ATOM 2377 C CA . GLY B 1 26 ? 47.897 3.793 -23.120 1.00 51.51 27 GLY B CA 1
ATOM 2378 C C . GLY B 1 26 ? 46.998 4.334 -24.218 1.00 53.33 27 GLY B C 1
ATOM 2379 O O . GLY B 1 26 ? 47.509 5.077 -25.053 1.00 51.55 27 GLY B O 1
ATOM 2380 N N . TYR B 1 27 ? 45.701 4.018 -24.230 1.00 47.52 28 TYR B N 1
ATOM 2381 C CA . TYR B 1 27 ? 44.760 4.553 -25.244 1.00 47.79 28 TYR B CA 1
ATOM 2382 C C . TYR B 1 27 ? 44.360 5.985 -24.867 1.00 46.40 28 TYR B C 1
ATOM 2383 O O . TYR B 1 27 ? 44.174 6.288 -23.649 1.00 45.10 28 TYR B O 1
ATOM 2392 N N . GLU B 1 28 ? 44.164 6.817 -25.895 1.00 48.31 29 GLU B N 1
ATOM 2393 C CA . GLU B 1 28 ? 43.472 8.125 -25.761 1.00 52.79 29 GLU B CA 1
ATOM 2394 C C . GLU B 1 28 ? 41.985 7.812 -25.540 1.00 50.57 29 GLU B C 1
ATOM 2395 O O . GLU B 1 28 ? 41.436 7.029 -26.308 1.00 45.63 29 GLU B O 1
ATOM 2401 N N . VAL B 1 29 ? 41.381 8.427 -24.529 1.00 46.51 30 VAL B N 1
ATOM 2402 C CA . VAL B 1 29 ? 39.972 8.155 -24.141 1.00 51.48 30 VAL B CA 1
ATOM 2403 C C . VAL B 1 29 ? 39.164 9.454 -24.228 1.00 46.27 30 VAL B C 1
ATOM 2404 O O . VAL B 1 29 ? 39.603 10.487 -23.659 1.00 50.26 30 VAL B O 1
ATOM 2408 N N . VAL B 1 30 ? 37.993 9.362 -24.854 1.00 47.71 31 VAL B N 1
ATOM 2409 C CA . VAL B 1 30 ? 36.909 10.375 -24.741 1.00 46.19 31 VAL B CA 1
ATOM 2410 C C . VAL B 1 30 ? 35.717 9.729 -24.025 1.00 43.65 31 VAL B C 1
ATOM 2411 O O . VAL B 1 30 ? 35.160 8.746 -24.550 1.00 44.42 31 VAL B O 1
ATOM 2415 N N . LEU B 1 31 ? 35.401 10.230 -22.828 1.00 42.53 32 LEU B N 1
ATOM 2416 C CA . LEU B 1 31 ? 34.305 9.740 -21.962 1.00 40.20 32 LEU B CA 1
ATOM 2417 C C . LEU B 1 31 ? 33.128 10.719 -22.090 1.00 47.69 32 LEU B C 1
ATOM 2418 O O . LEU B 1 31 ? 33.327 11.941 -21.831 1.00 46.10 32 LEU B O 1
ATOM 2423 N N . VAL B 1 32 ? 31.961 10.228 -22.517 1.00 46.66 33 VAL B N 1
ATOM 2424 C CA . VAL B 1 32 ? 30.768 11.060 -22.851 1.00 44.51 33 VAL B CA 1
ATOM 2425 C C . VAL B 1 32 ? 29.630 10.716 -21.895 1.00 48.24 33 VAL B C 1
ATOM 2426 O O . VAL B 1 32 ? 29.438 9.500 -21.580 1.00 45.66 33 VAL B O 1
ATOM 2430 N N . ASP B 1 33 ? 28.891 11.732 -21.450 1.00 48.39 34 ASP B N 1
ATOM 2431 C CA . ASP B 1 33 ? 27.638 11.530 -20.679 1.00 44.76 34 ASP B CA 1
ATOM 2432 C C . ASP B 1 33 ? 26.702 12.706 -21.024 1.00 50.48 34 ASP B C 1
ATOM 2433 O O . ASP B 1 33 ? 27.015 13.451 -22.018 1.00 50.59 34 ASP B O 1
ATOM 2438 N N . VAL B 1 34 ? 25.585 12.840 -20.310 1.00 49.20 35 VAL B N 1
ATOM 2439 C CA . VAL B 1 34 ? 24.462 13.747 -20.707 1.00 53.63 35 VAL B CA 1
ATOM 2440 C C . VAL B 1 34 ? 24.471 15.020 -19.843 1.00 55.27 35 VAL B C 1
ATOM 2441 O O . VAL B 1 34 ? 23.680 15.903 -20.135 1.00 63.81 35 VAL B O 1
ATOM 2445 N N . ALA B 1 35 ? 25.310 15.100 -18.805 1.00 56.71 36 ALA B N 1
ATOM 2446 C CA . ALA B 1 35 ? 25.418 16.263 -17.908 1.00 59.80 36 ALA B CA 1
ATOM 2447 C C . ALA B 1 35 ? 26.814 16.303 -17.285 1.00 64.30 36 ALA B C 1
ATOM 2448 O O . ALA B 1 35 ? 27.420 15.210 -17.048 1.00 57.00 36 ALA B O 1
ATOM 2450 N N . GLU B 1 36 ? 27.300 17.525 -17.014 1.00 59.05 37 GLU B N 1
ATOM 2451 C CA . GLU B 1 36 ? 28.680 17.785 -16.535 1.00 61.87 37 GLU B CA 1
ATOM 2452 C C . GLU B 1 36 ? 28.855 17.097 -15.177 1.00 54.37 37 GLU B C 1
ATOM 2453 O O . GLU B 1 36 ? 29.941 16.546 -14.956 1.00 53.65 37 GLU B O 1
ATOM 2459 N N . SER B 1 37 ? 27.834 17.121 -14.317 1.00 51.75 38 SER B N 1
ATOM 2460 C CA . SER B 1 37 ? 27.861 16.548 -12.945 1.00 52.38 38 SER B CA 1
ATOM 2461 C C . SER B 1 37 ? 28.210 15.050 -13.006 1.00 52.29 38 SER B C 1
ATOM 2462 O O . SER B 1 37 ? 28.967 14.595 -12.135 1.00 51.34 38 SER B O 1
ATOM 2465 N N . PHE B 1 38 ? 27.680 14.332 -13.993 1.00 46.94 39 PHE B N 1
ATOM 2466 C CA . PHE B 1 38 ? 27.883 12.868 -14.171 1.00 53.62 39 PHE B CA 1
ATOM 2467 C C . PHE B 1 38 ? 29.329 12.619 -14.605 1.00 50.30 39 PHE B C 1
ATOM 2468 O O . PHE B 1 38 ? 29.944 11.669 -14.073 1.00 48.19 39 PHE B O 1
ATOM 2476 N N . LEU B 1 39 ? 29.855 13.432 -15.524 1.00 48.94 40 LEU B N 1
ATOM 2477 C CA . LEU B 1 39 ? 31.271 13.361 -15.965 1.00 50.06 40 LEU B CA 1
ATOM 2478 C C . LEU B 1 39 ? 32.198 13.614 -14.783 1.00 49.52 40 LEU B C 1
ATOM 2479 O O . LEU B 1 39 ? 33.183 12.850 -14.635 1.00 50.04 40 LEU B O 1
ATOM 2484 N N . GLU B 1 40 ? 31.893 14.629 -13.967 1.00 49.11 41 GLU B N 1
ATOM 2485 C CA . GLU B 1 40 ? 32.702 14.994 -12.761 1.00 57.36 41 GLU B CA 1
ATOM 2486 C C . GLU B 1 40 ? 32.685 13.825 -11.772 1.00 53.98 41 GLU B C 1
ATOM 2487 O O . GLU B 1 40 ? 33.751 13.485 -11.242 1.00 51.07 41 GLU B O 1
ATOM 2493 N N . ARG B 1 41 ? 31.516 13.246 -11.514 1.00 50.84 42 ARG B N 1
ATOM 2494 C CA . ARG B 1 41 ? 31.361 12.076 -10.601 1.00 55.19 42 ARG B CA 1
ATOM 2495 C C . ARG B 1 41 ? 32.218 10.912 -11.154 1.00 49.17 42 ARG B C 1
ATOM 2496 O O . ARG B 1 41 ? 32.915 10.259 -10.375 1.00 46.35 42 ARG B O 1
ATOM 2504 N N . GLY B 1 42 ? 32.178 10.678 -12.465 1.00 45.18 43 GLY B N 1
ATOM 2505 C CA . GLY B 1 42 ? 32.957 9.625 -13.151 1.00 46.78 43 GLY B CA 1
ATOM 2506 C C . GLY B 1 42 ? 34.456 9.856 -12.993 1.00 50.25 43 GLY B C 1
ATOM 2507 O O . GLY B 1 42 ? 35.141 8.897 -12.560 1.00 48.12 43 GLY B O 1
ATOM 2508 N N . LEU B 1 43 ? 34.992 11.051 -13.298 1.00 49.83 44 LEU B N 1
ATOM 2509 C CA . LEU B 1 43 ? 36.461 11.231 -13.166 1.00 51.51 44 LEU B CA 1
ATOM 2510 C C . LEU B 1 43 ? 36.856 11.238 -11.681 1.00 53.86 44 LEU B C 1
ATOM 2511 O O . LEU B 1 43 ? 37.986 10.807 -11.394 1.00 54.74 44 LEU B O 1
ATOM 2516 N N . ALA B 1 44 ? 35.968 11.619 -10.754 1.00 43.03 45 ALA B N 1
ATOM 2517 C CA . ALA B 1 44 ? 36.234 11.498 -9.303 1.00 47.70 45 ALA B CA 1
ATOM 2518 C C . ALA B 1 44 ? 36.448 10.014 -8.955 1.00 51.12 45 ALA B C 1
ATOM 2519 O O . ALA B 1 44 ? 37.395 9.721 -8.216 1.00 54.25 45 ALA B O 1
ATOM 2521 N N . ALA B 1 45 ? 35.611 9.107 -9.465 1.00 46.93 46 ALA B N 1
ATOM 2522 C CA . ALA B 1 45 ? 35.764 7.647 -9.248 1.00 51.83 46 ALA B CA 1
ATOM 2523 C C . ALA B 1 45 ? 37.105 7.183 -9.838 1.00 46.75 46 ALA B C 1
ATOM 2524 O O . ALA B 1 45 ? 37.796 6.399 -9.184 1.00 43.73 46 ALA B O 1
ATOM 2526 N N . ILE B 1 46 ? 37.488 7.675 -11.015 1.00 42.36 47 ILE B N 1
ATOM 2527 C CA . ILE B 1 46 ? 38.781 7.310 -11.673 1.00 49.03 47 ILE B CA 1
ATOM 2528 C C . ILE B 1 46 ? 39.968 7.795 -10.820 1.00 49.16 47 ILE B C 1
ATOM 2529 O O . ILE B 1 46 ? 40.890 6.996 -10.577 1.00 49.44 47 ILE B O 1
ATOM 2534 N N . ARG B 1 47 ? 39.927 9.028 -10.319 1.00 46.22 48 ARG B N 1
ATOM 2535 C CA . ARG B 1 47 ? 40.992 9.582 -9.440 1.00 47.69 48 ARG B CA 1
ATOM 2536 C C . ARG B 1 47 ? 41.087 8.756 -8.152 1.00 52.08 48 ARG B C 1
ATOM 2537 O O . ARG B 1 47 ? 42.205 8.418 -7.755 1.00 48.97 48 ARG B O 1
ATOM 2545 N N . ARG B 1 48 ? 39.967 8.390 -7.539 1.00 46.95 49 ARG B N 1
ATOM 2546 C CA . ARG B 1 48 ? 39.958 7.590 -6.276 1.00 52.08 49 ARG B CA 1
ATOM 2547 C C . ARG B 1 48 ? 40.631 6.236 -6.547 1.00 55.91 49 ARG B C 1
ATOM 2548 O O . ARG B 1 48 ? 41.460 5.798 -5.721 1.00 48.86 49 ARG B O 1
ATOM 2556 N N . SER B 1 49 ? 40.288 5.580 -7.657 1.00 45.81 50 SER B N 1
ATOM 2557 C CA . SER B 1 49 ? 40.790 4.223 -7.986 1.00 50.03 50 SER B CA 1
ATOM 2558 C C . SER B 1 49 ? 42.291 4.308 -8.320 1.00 48.53 50 SER B C 1
ATOM 2559 O O . SER B 1 49 ? 43.058 3.583 -7.710 1.00 46.47 50 SER B O 1
ATOM 2562 N N . LEU B 1 50 ? 42.685 5.172 -9.249 1.00 47.13 51 LEU B N 1
ATOM 2563 C CA . LEU B 1 50 ? 44.113 5.376 -9.622 1.00 47.97 51 LEU B CA 1
ATOM 2564 C C . LEU B 1 50 ? 44.901 5.799 -8.377 1.00 58.15 51 LEU B C 1
ATOM 2565 O O . LEU B 1 50 ? 46.036 5.345 -8.223 1.00 49.61 51 LEU B O 1
ATOM 2570 N N . GLY B 1 51 ? 44.308 6.602 -7.500 1.00 55.34 52 GLY B N 1
ATOM 2571 C CA . GLY B 1 51 ? 44.905 7.017 -6.214 1.00 54.40 52 GLY B CA 1
ATOM 2572 C C . GLY B 1 51 ? 45.241 5.819 -5.342 1.00 58.40 52 GLY B C 1
ATOM 2573 O O . GLY B 1 51 ? 46.361 5.758 -4.781 1.00 58.31 52 GLY B O 1
ATOM 2574 N N . LYS B 1 52 ? 44.319 4.867 -5.231 1.00 52.67 53 LYS B N 1
ATOM 2575 C CA . LYS B 1 52 ? 44.545 3.619 -4.461 1.00 54.31 53 LYS B CA 1
ATOM 2576 C C . LYS B 1 52 ? 45.655 2.789 -5.136 1.00 54.12 53 LYS B C 1
ATOM 2577 O O . LYS B 1 52 ? 46.499 2.238 -4.418 1.00 50.91 53 LYS B O 1
ATOM 2583 N N . PHE B 1 53 ? 45.663 2.676 -6.464 1.00 49.89 54 PHE B N 1
ATOM 2584 C CA . PHE B 1 53 ? 46.701 1.911 -7.204 1.00 54.91 54 PHE B CA 1
ATOM 2585 C C . PHE B 1 53 ? 48.075 2.523 -6.905 1.00 58.04 54 PHE B C 1
ATOM 2586 O O . PHE B 1 53 ? 49.012 1.760 -6.659 1.00 55.02 54 PHE B O 1
ATOM 2594 N N . LEU B 1 54 ? 48.169 3.848 -6.898 1.00 53.34 55 LEU B N 1
ATOM 2595 C CA . LEU B 1 54 ? 49.406 4.615 -6.609 1.00 56.26 55 LEU B CA 1
ATOM 2596 C C . LEU B 1 54 ? 49.855 4.345 -5.170 1.00 60.76 55 LEU B C 1
ATOM 2597 O O . LEU B 1 54 ? 51.021 3.920 -4.967 1.00 57.55 55 LEU B O 1
ATOM 2602 N N . GLU B 1 55 ? 48.951 4.538 -4.214 1.00 56.44 56 GLU B N 1
ATOM 2603 C CA . GLU B 1 55 ? 49.207 4.338 -2.767 1.00 64.69 56 GLU B CA 1
ATOM 2604 C C . GLU B 1 55 ? 49.777 2.921 -2.538 1.00 67.09 56 GLU B C 1
ATOM 2605 O O . GLU B 1 55 ? 50.743 2.806 -1.771 1.00 59.26 56 GLU B O 1
ATOM 2611 N N . LYS B 1 56 ? 49.227 1.879 -3.169 1.00 54.61 57 LYS B N 1
ATOM 2612 C CA . LYS B 1 56 ? 49.656 0.485 -2.881 1.00 60.97 57 LYS B CA 1
ATOM 2613 C C . LYS B 1 56 ? 50.790 0.056 -3.833 1.00 57.58 57 LYS B C 1
ATOM 2614 O O . LYS B 1 56 ? 51.161 -1.115 -3.799 1.00 57.46 57 LYS B O 1
ATOM 2620 N N . GLY B 1 57 ? 51.376 0.969 -4.592 1.00 54.25 58 GLY B N 1
ATOM 2621 C CA . GLY B 1 57 ? 52.587 0.671 -5.379 1.00 58.85 58 GLY B CA 1
ATOM 2622 C C . GLY B 1 57 ? 52.295 -0.129 -6.632 1.00 59.20 58 GLY B C 1
ATOM 2623 O O . GLY B 1 57 ? 53.238 -0.615 -7.238 1.00 58.08 58 GLY B O 1
ATOM 2624 N N . LYS B 1 58 ? 51.035 -0.225 -7.057 1.00 56.63 59 LYS B N 1
ATOM 2625 C CA . LYS B 1 58 ? 50.642 -0.922 -8.309 1.00 56.54 59 LYS B CA 1
ATOM 2626 C C . LYS B 1 58 ? 51.031 -0.066 -9.525 1.00 52.60 59 LYS B C 1
ATOM 2627 O O . LYS B 1 58 ? 51.287 -0.646 -10.576 1.00 54.27 59 LYS B O 1
ATOM 2633 N N . ILE B 1 59 ? 51.052 1.265 -9.410 1.00 50.77 60 ILE B N 1
ATOM 2634 C CA . ILE B 1 59 ? 51.502 2.180 -10.500 1.00 50.96 60 ILE B CA 1
ATOM 2635 C C . ILE B 1 59 ? 52.402 3.247 -9.895 1.00 48.94 60 ILE B C 1
ATOM 2636 O O . ILE B 1 59 ? 52.365 3.427 -8.689 1.00 49.45 60 ILE B O 1
ATOM 2641 N N . THR B 1 60 ? 53.158 3.947 -10.742 1.00 54.63 61 THR B N 1
ATOM 2642 C CA . THR B 1 60 ? 54.038 5.105 -10.401 1.00 55.38 61 THR B CA 1
ATOM 2643 C C . THR B 1 60 ? 53.237 6.407 -10.488 1.00 64.87 61 THR B C 1
ATOM 2644 O O . THR B 1 60 ? 52.170 6.395 -11.120 1.00 59.37 61 THR B O 1
ATOM 2648 N N . GLN B 1 61 ? 53.747 7.500 -9.894 1.00 61.14 62 GLN B N 1
ATOM 2649 C CA . GLN B 1 61 ? 53.185 8.868 -10.030 1.00 58.79 62 GLN B CA 1
ATOM 2650 C C . GLN B 1 61 ? 53.044 9.197 -11.521 1.00 65.33 62 GLN B C 1
ATOM 2651 O O . GLN B 1 61 ? 51.985 9.754 -11.893 1.00 62.97 62 GLN B O 1
ATOM 2657 N N . GLU B 1 62 ? 54.070 8.895 -12.331 1.00 59.02 63 GLU B N 1
ATOM 2658 C CA . GLU B 1 62 ? 54.081 9.192 -13.789 1.00 67.08 63 GLU B CA 1
ATOM 2659 C C . GLU B 1 62 ? 52.874 8.525 -14.454 1.00 60.60 63 GLU B C 1
ATOM 2660 O O . GLU B 1 62 ? 52.108 9.228 -15.127 1.00 65.28 63 GLU B O 1
ATOM 2666 N N . ALA B 1 63 ? 52.748 7.203 -14.287 1.00 60.30 64 ALA B N 1
ATOM 2667 C CA . ALA B 1 63 ? 51.705 6.371 -14.921 1.00 63.95 64 ALA B CA 1
ATOM 2668 C C . ALA B 1 63 ? 50.323 6.886 -14.477 1.0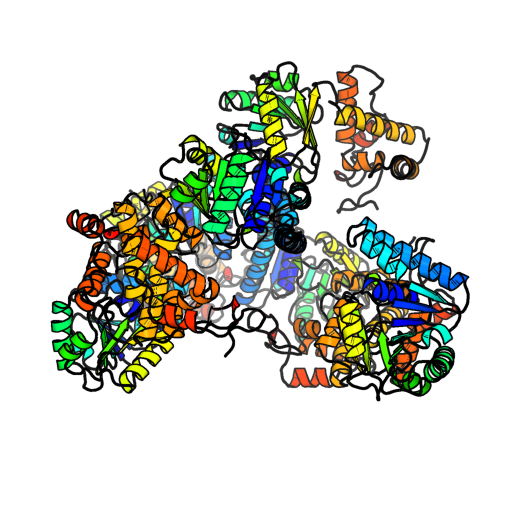0 56.16 64 ALA B C 1
ATOM 2669 O O . ALA B 1 63 ? 49.449 7.028 -15.337 1.00 56.21 64 ALA B O 1
ATOM 2671 N N . HIS B 1 64 ? 50.157 7.183 -13.183 1.00 50.81 65 HIS B N 1
ATOM 2672 C CA . HIS B 1 64 ? 48.947 7.815 -12.593 1.00 53.54 65 HIS B CA 1
ATOM 2673 C C . HIS B 1 64 ? 48.598 9.079 -13.376 1.00 61.77 65 HIS B C 1
ATOM 2674 O O . HIS B 1 64 ? 47.467 9.165 -13.897 1.00 60.82 65 HIS B O 1
ATOM 2681 N N . ASP B 1 65 ? 49.544 10.015 -13.482 1.00 54.38 66 ASP B N 1
ATOM 2682 C CA . ASP B 1 65 ? 49.290 11.350 -14.076 1.00 54.44 66 ASP B CA 1
ATOM 2683 C C . ASP B 1 65 ? 49.072 11.191 -15.579 1.00 49.73 66 ASP B C 1
ATOM 2684 O O . ASP B 1 65 ? 48.192 11.884 -16.106 1.00 56.11 66 ASP B O 1
ATOM 2689 N N . GLU B 1 66 ? 49.843 10.335 -16.246 1.00 50.53 67 GLU B N 1
ATOM 2690 C CA . GLU B 1 66 ? 49.738 10.116 -17.714 1.00 54.99 67 GLU B CA 1
ATOM 2691 C C . GLU B 1 66 ? 48.368 9.498 -18.059 1.00 57.08 67 GLU B C 1
ATOM 2692 O O . GLU B 1 66 ? 47.777 9.906 -19.082 1.00 53.83 67 GLU B O 1
ATOM 2698 N N . ALA B 1 67 ? 47.878 8.559 -17.238 1.00 52.13 68 ALA B N 1
ATOM 2699 C CA . ALA B 1 67 ? 46.562 7.903 -17.438 1.00 54.95 68 ALA B CA 1
ATOM 2700 C C . ALA B 1 67 ? 45.458 8.974 -17.395 1.00 47.28 68 ALA B C 1
ATOM 2701 O O . ALA B 1 67 ? 44.685 9.066 -18.366 1.00 47.80 68 ALA B O 1
ATOM 2703 N N . LEU B 1 68 ? 45.443 9.804 -16.352 1.00 51.52 69 LEU B N 1
ATOM 2704 C CA . LEU B 1 68 ? 44.470 10.925 -16.210 1.00 55.34 69 LEU B CA 1
ATOM 2705 C C . LEU B 1 68 ? 44.605 11.876 -17.402 1.00 57.07 69 LEU B C 1
ATOM 2706 O O . LEU B 1 68 ? 43.558 12.321 -17.923 1.00 56.35 69 LEU B O 1
ATOM 2711 N N . GLY B 1 69 ? 45.840 12.131 -17.844 1.00 54.78 70 GLY B N 1
ATOM 2712 C CA . GLY B 1 69 ? 46.146 13.022 -18.976 1.00 51.38 70 GLY B CA 1
ATOM 2713 C C . GLY B 1 69 ? 45.575 12.504 -20.278 1.00 47.78 70 GLY B C 1
ATOM 2714 O O . GLY B 1 69 ? 45.366 13.319 -21.182 1.00 52.71 70 GLY B O 1
ATOM 2715 N N . ARG B 1 70 ? 45.307 11.201 -20.395 1.00 46.81 71 ARG B N 1
ATOM 2716 C CA . ARG B 1 70 ? 44.786 10.608 -21.661 1.00 51.73 71 ARG B CA 1
ATOM 2717 C C . ARG B 1 70 ? 43.243 10.600 -21.703 1.00 52.77 71 ARG B C 1
ATOM 2718 O O . ARG B 1 70 ? 42.685 10.147 -22.729 1.00 54.99 71 ARG B O 1
ATOM 2726 N N . ILE B 1 71 ? 42.571 11.051 -20.638 1.00 49.64 72 ILE B N 1
ATOM 2727 C CA . ILE B 1 71 ? 41.078 11.069 -20.551 1.00 53.98 72 ILE B CA 1
ATOM 2728 C C . ILE B 1 71 ? 40.565 12.497 -20.776 1.00 50.20 72 ILE B C 1
ATOM 2729 O O . ILE B 1 71 ? 40.874 13.360 -19.933 1.00 51.36 72 ILE B O 1
ATOM 2734 N N . ARG B 1 72 ? 39.755 12.699 -21.815 1.00 51.82 73 ARG B N 1
ATOM 2735 C CA . ARG B 1 72 ? 38.949 13.927 -22.027 1.00 58.29 73 ARG B CA 1
ATOM 2736 C C . ARG B 1 72 ? 37.477 13.564 -21.807 1.00 55.82 73 ARG B C 1
ATOM 2737 O O . ARG B 1 72 ? 37.057 12.507 -22.293 1.00 51.38 73 ARG B O 1
ATOM 2745 N N . THR B 1 73 ? 36.750 14.393 -21.064 1.00 51.34 74 THR B N 1
ATOM 2746 C CA . THR B 1 73 ? 35.277 14.272 -20.912 1.00 56.64 74 THR B CA 1
ATOM 2747 C C . THR B 1 73 ? 34.603 15.232 -21.889 1.00 57.42 74 THR B C 1
ATOM 2748 O O . THR B 1 73 ? 35.239 16.216 -22.293 1.00 53.66 74 THR B O 1
ATOM 2752 N N . SER B 1 74 ? 33.387 14.915 -22.300 1.00 54.85 75 SER B N 1
ATOM 2753 C CA . SER B 1 74 ? 32.639 15.703 -23.311 1.00 49.71 75 SER B CA 1
ATOM 2754 C C . SER B 1 74 ? 31.144 15.442 -23.166 1.00 59.72 75 SER B C 1
ATOM 2755 O O . SER B 1 74 ? 30.756 14.306 -22.712 1.00 52.67 75 SER B O 1
ATOM 2758 N N . LEU B 1 75 ? 30.345 16.445 -23.546 1.00 48.05 76 LEU B N 1
ATOM 2759 C CA . LEU B 1 75 ? 28.878 16.331 -23.598 1.00 48.28 76 LEU B CA 1
ATOM 2760 C C . LEU B 1 75 ? 28.460 16.135 -25.037 1.00 44.72 76 LEU B C 1
ATOM 2761 O O . LEU B 1 75 ? 27.258 16.001 -25.246 1.00 56.98 76 LEU B O 1
ATOM 2766 N N . SER B 1 76 ? 29.418 16.049 -25.962 1.00 44.56 77 SER B N 1
ATOM 2767 C CA . SER B 1 76 ? 29.129 15.920 -27.407 1.00 50.83 77 SER B CA 1
ATOM 2768 C C . SER B 1 76 ? 29.579 14.561 -27.951 1.00 52.15 77 SER B C 1
ATOM 2769 O O . SER B 1 76 ? 30.789 14.325 -28.003 1.00 49.99 77 SER B O 1
ATOM 2772 N N . LEU B 1 77 ? 28.625 13.736 -28.386 1.00 50.55 78 LEU B N 1
ATOM 2773 C CA . LEU B 1 77 ? 28.863 12.418 -28.999 1.00 49.97 78 LEU B CA 1
ATOM 2774 C C . LEU B 1 77 ? 29.708 12.595 -30.252 1.00 47.68 78 LEU B C 1
ATOM 2775 O O . LEU B 1 77 ? 30.465 11.650 -30.597 1.00 45.55 78 LEU B O 1
ATOM 2780 N N . GLU B 1 78 ? 29.571 13.746 -30.938 1.00 56.41 79 GLU B N 1
ATOM 2781 C CA . GLU B 1 78 ? 30.321 14.011 -32.201 1.00 52.17 79 GLU B CA 1
ATOM 2782 C C . GLU B 1 78 ? 31.826 13.973 -31.883 1.00 43.18 79 GLU B C 1
ATOM 2783 O O . GLU B 1 78 ? 32.584 13.702 -32.809 1.00 49.98 79 GLU B O 1
ATOM 2789 N N . ASP B 1 79 ? 32.254 14.168 -30.637 1.00 45.96 80 ASP B N 1
ATOM 2790 C CA . ASP B 1 79 ? 33.691 14.066 -30.257 1.00 47.30 80 ASP B CA 1
ATOM 2791 C C . ASP B 1 79 ? 34.182 12.607 -30.365 1.00 57.91 80 ASP B C 1
ATOM 2792 O O . ASP B 1 79 ? 35.391 12.410 -30.152 1.00 55.37 80 ASP B O 1
ATOM 2797 N N . LEU B 1 80 ? 33.326 11.631 -30.710 1.00 53.36 81 LEU B N 1
ATOM 2798 C CA . LEU B 1 80 ? 33.717 10.205 -30.913 1.00 50.10 81 LEU B CA 1
ATOM 2799 C C . LEU B 1 80 ? 33.853 9.864 -32.401 1.00 52.93 81 LEU B C 1
ATOM 2800 O O . LEU B 1 80 ? 34.180 8.707 -32.707 1.00 55.90 81 LEU B O 1
ATOM 2805 N N . LYS B 1 81 ? 33.676 10.849 -33.281 1.00 57.85 82 LYS B N 1
ATOM 2806 C CA . LYS B 1 81 ? 33.768 10.793 -34.772 1.00 61.14 82 LYS B CA 1
ATOM 2807 C C . LYS B 1 81 ? 35.008 10.017 -35.239 1.00 58.59 82 LYS B C 1
ATOM 2808 O O . LYS B 1 81 ? 34.948 9.426 -36.310 1.00 59.58 82 LYS B O 1
ATOM 2814 N N . ASP B 1 82 ? 36.129 10.096 -34.522 1.00 58.57 83 ASP B N 1
ATOM 2815 C CA . ASP B 1 82 ? 37.413 9.503 -34.992 1.00 70.93 83 ASP B CA 1
ATOM 2816 C C . ASP B 1 82 ? 37.895 8.425 -34.004 1.00 63.07 83 ASP B C 1
ATOM 2817 O O . ASP B 1 82 ? 39.048 7.972 -34.157 1.00 59.65 83 ASP B O 1
ATOM 2822 N N . ALA B 1 83 ? 37.069 7.993 -33.040 1.00 55.74 84 ALA B N 1
ATOM 2823 C CA . ALA B 1 83 ? 37.382 6.825 -32.176 1.00 51.62 84 ALA B CA 1
ATOM 2824 C C . ALA B 1 83 ? 37.499 5.561 -33.030 1.00 43.44 84 ALA B C 1
ATOM 2825 O O . ALA B 1 83 ? 36.734 5.414 -34.005 1.00 47.34 84 ALA B O 1
ATOM 2827 N N . ASP B 1 84 ? 38.479 4.702 -32.711 1.00 43.80 85 ASP B N 1
ATOM 2828 C CA . ASP B 1 84 ? 38.682 3.391 -33.382 1.00 45.03 85 ASP B CA 1
ATOM 2829 C C . ASP B 1 84 ? 37.712 2.358 -32.789 1.00 41.99 85 ASP B C 1
ATOM 2830 O O . ASP B 1 84 ? 37.335 1.429 -33.511 1.00 43.55 85 ASP B O 1
ATOM 2835 N N . LEU B 1 85 ? 37.414 2.503 -31.498 1.00 46.11 86 LEU B N 1
ATOM 2836 C CA . LEU B 1 85 ? 36.534 1.609 -30.704 1.00 43.53 86 LEU B CA 1
ATOM 2837 C C . LEU B 1 85 ? 35.685 2.485 -29.791 1.00 39.64 86 LEU B C 1
ATOM 2838 O O . LEU B 1 85 ? 36.239 3.367 -29.112 1.00 44.81 86 LEU B O 1
ATOM 2843 N N . ILE B 1 86 ? 34.375 2.268 -29.798 1.00 43.74 87 ILE B N 1
ATOM 2844 C CA . ILE B 1 86 ? 33.441 2.965 -28.870 1.00 40.33 87 ILE B CA 1
ATOM 2845 C C . ILE B 1 86 ? 32.731 1.897 -28.053 1.00 40.54 87 ILE B C 1
ATOM 2846 O O . ILE B 1 86 ? 32.093 1.024 -28.660 1.00 39.99 87 ILE B O 1
ATOM 2851 N N . VAL B 1 87 ? 32.879 1.971 -26.735 1.00 43.75 88 VAL B N 1
ATOM 2852 C CA . VAL B 1 87 ? 32.228 1.034 -25.779 1.00 43.86 88 VAL B CA 1
ATOM 2853 C C . VAL B 1 87 ? 31.077 1.786 -25.111 1.00 39.38 88 VAL B C 1
ATOM 2854 O O . VAL B 1 87 ? 31.326 2.803 -24.443 1.00 40.44 88 VAL B O 1
ATOM 2858 N N . GLU B 1 88 ? 29.867 1.273 -25.285 1.00 41.46 89 GLU B N 1
ATOM 2859 C CA . GLU B 1 88 ? 28.646 1.814 -24.664 1.00 38.61 89 GLU B CA 1
ATOM 2860 C C . GLU B 1 88 ? 28.464 1.150 -23.288 1.00 40.82 89 GLU B C 1
ATOM 2861 O O . GLU B 1 88 ? 28.515 -0.081 -23.209 1.00 40.27 89 GLU B O 1
ATOM 2867 N N . ALA B 1 89 ? 28.238 1.967 -22.265 1.00 39.70 90 ALA B N 1
ATOM 2868 C CA . ALA B 1 89 ? 27.950 1.549 -20.881 1.00 42.60 90 ALA B CA 1
ATOM 2869 C C . ALA B 1 89 ? 26.884 2.482 -20.303 1.00 39.09 90 ALA B C 1
ATOM 2870 O O . ALA B 1 89 ? 27.053 3.019 -19.175 1.00 41.96 90 ALA B O 1
ATOM 2872 N N . ILE B 1 90 ? 25.806 2.679 -21.057 1.00 39.48 91 ILE B N 1
ATOM 2873 C CA . ILE B 1 90 ? 24.646 3.488 -20.592 1.00 43.31 91 ILE B CA 1
ATOM 2874 C C . ILE B 1 90 ? 23.629 2.558 -19.924 1.00 44.16 91 ILE B C 1
ATOM 2875 O O . ILE B 1 90 ? 23.881 1.344 -19.828 1.00 39.08 91 ILE B O 1
ATOM 2880 N N . VAL B 1 91 ? 22.545 3.141 -19.445 1.00 48.86 92 VAL B N 1
ATOM 2881 C CA . VAL B 1 91 ? 21.438 2.450 -18.721 1.00 41.26 92 VAL B CA 1
ATOM 2882 C C . VAL B 1 91 ? 21.047 1.173 -19.477 1.00 40.93 92 VAL B C 1
ATOM 2883 O O . VAL B 1 91 ? 21.008 1.162 -20.741 1.00 40.32 92 VAL B O 1
ATOM 2887 N N . GLU B 1 92 ? 20.732 0.124 -18.728 1.00 41.88 93 GLU B N 1
ATOM 2888 C CA . GLU B 1 92 ? 20.304 -1.186 -19.271 1.00 42.43 93 GLU B CA 1
ATOM 2889 C C . GLU B 1 92 ? 18.851 -1.061 -19.741 1.00 45.49 93 GLU B C 1
ATOM 2890 O O . GLU B 1 92 ? 17.951 -1.555 -19.047 1.00 43.80 93 GLU B O 1
ATOM 2896 N N . ASP B 1 93 ? 18.641 -0.437 -20.898 1.00 44.81 94 ASP B N 1
ATOM 2897 C CA . ASP B 1 93 ? 17.290 -0.240 -21.486 1.00 44.56 94 ASP B CA 1
ATOM 2898 C C . ASP B 1 93 ? 17.435 -0.341 -22.994 1.00 44.82 94 ASP B C 1
ATOM 2899 O O . ASP B 1 93 ? 18.236 0.440 -23.560 1.00 46.52 94 ASP B O 1
ATOM 2904 N N . GLU B 1 94 ? 16.745 -1.286 -23.624 1.00 41.06 95 GLU B N 1
ATOM 2905 C CA . GLU B 1 94 ? 16.949 -1.594 -25.063 1.00 43.35 95 GLU B CA 1
ATOM 2906 C C . GLU B 1 94 ? 16.621 -0.352 -25.908 1.00 45.26 95 GLU B C 1
ATOM 2907 O O . GLU B 1 94 ? 17.362 -0.080 -26.869 1.00 46.88 95 GLU B O 1
ATOM 2913 N N . GLY B 1 95 ? 15.549 0.368 -25.569 1.00 45.09 96 GLY B N 1
ATOM 2914 C CA . GLY B 1 95 ? 15.128 1.575 -26.312 1.00 46.62 96 GLY B CA 1
ATOM 2915 C C . GLY B 1 95 ? 16.215 2.647 -26.311 1.00 43.04 96 GLY B C 1
ATOM 2916 O O . GLY B 1 95 ? 16.543 3.178 -27.398 1.00 43.15 96 GLY B O 1
ATOM 2917 N N . GLU B 1 96 ? 16.773 2.923 -25.131 1.00 41.14 97 GLU B N 1
ATOM 2918 C CA . GLU B 1 96 ? 17.854 3.930 -24.936 1.00 42.20 97 GLU B CA 1
ATOM 2919 C C . GLU B 1 96 ? 19.090 3.498 -25.731 1.00 42.39 97 GLU B C 1
ATOM 2920 O O . GLU B 1 96 ? 19.665 4.335 -26.451 1.00 37.42 97 GLU B O 1
ATOM 2926 N N . LYS B 1 97 ? 19.493 2.230 -25.626 1.00 40.71 98 LYS B N 1
ATOM 2927 C CA . LYS B 1 97 ? 20.683 1.713 -26.331 1.00 40.18 98 LYS B CA 1
ATOM 2928 C C . LYS B 1 97 ? 20.415 1.756 -27.832 1.00 43.94 98 LYS B C 1
ATOM 2929 O O . LYS B 1 97 ? 21.344 2.088 -28.604 1.00 43.99 98 LYS B O 1
ATOM 2935 N N . ARG B 1 98 ? 19.196 1.423 -28.246 1.00 40.87 99 ARG B N 1
ATOM 2936 C CA . ARG B 1 98 ? 18.850 1.428 -29.688 1.00 39.65 99 ARG B CA 1
ATOM 2937 C C . ARG B 1 98 ? 19.073 2.853 -30.232 1.00 39.04 99 ARG B C 1
ATOM 2938 O O . ARG B 1 98 ? 19.768 2.993 -31.236 1.00 40.48 99 ARG B O 1
ATOM 2946 N N . ARG B 1 99 ? 18.483 3.858 -29.603 1.00 42.91 100 ARG B N 1
ATOM 2947 C CA . ARG B 1 99 ? 18.592 5.269 -30.067 1.00 49.76 100 ARG B CA 1
ATOM 2948 C C . ARG B 1 99 ? 20.075 5.679 -30.068 1.00 52.47 100 ARG B C 1
ATOM 2949 O O . ARG B 1 99 ? 20.510 6.288 -31.050 1.00 42.04 100 ARG B O 1
ATOM 2957 N N . LEU B 1 100 ? 20.851 5.273 -29.059 1.00 45.95 101 LEU B N 1
ATOM 2958 C CA . LEU B 1 100 ? 22.295 5.606 -28.999 1.00 43.90 101 LEU B CA 1
ATOM 2959 C C . LEU B 1 100 ? 23.021 4.980 -30.183 1.00 44.89 101 LEU B C 1
ATOM 2960 O O . LEU B 1 100 ? 23.839 5.675 -30.816 1.00 43.09 101 LEU B O 1
ATOM 2965 N N . PHE B 1 101 ? 22.793 3.700 -30.455 1.00 40.79 102 PHE B N 1
ATOM 2966 C CA . PHE B 1 101 ? 23.553 2.958 -31.483 1.00 46.13 102 PHE B CA 1
ATOM 2967 C C . PHE B 1 101 ? 23.163 3.436 -32.882 1.00 42.82 102 PHE B C 1
ATOM 2968 O O . PHE B 1 101 ? 24.053 3.403 -33.753 1.00 41.98 102 PHE B O 1
ATOM 2976 N N . GLU B 1 102 ? 21.911 3.836 -33.109 1.00 42.69 103 GLU B N 1
ATOM 2977 C CA . GLU B 1 102 ? 21.499 4.439 -34.419 1.00 47.72 103 GLU B CA 1
ATOM 2978 C C . GLU B 1 102 ? 22.329 5.725 -34.622 1.00 42.95 103 GLU B C 1
ATOM 2979 O O . GLU B 1 102 ? 22.924 5.876 -35.682 1.00 44.11 103 GLU B O 1
ATOM 2985 N N . ARG B 1 103 ? 22.435 6.556 -33.589 1.00 43.02 104 ARG B N 1
ATOM 2986 C CA . ARG B 1 103 ? 23.222 7.812 -33.642 1.00 49.19 104 ARG B CA 1
ATOM 2987 C C . ARG B 1 103 ? 24.713 7.499 -33.844 1.00 53.52 104 ARG B C 1
ATOM 2988 O O . ARG B 1 103 ? 25.326 8.104 -34.751 1.00 44.49 104 ARG B O 1
ATOM 2996 N N . LEU B 1 104 ? 25.279 6.560 -33.087 1.00 50.85 105 LEU B N 1
ATOM 2997 C CA . LEU B 1 104 ? 26.726 6.211 -33.178 1.00 44.83 105 LEU B CA 1
ATOM 2998 C C . LEU B 1 104 ? 27.052 5.651 -34.556 1.00 48.15 105 LEU B C 1
ATOM 2999 O O . LEU B 1 104 ? 28.165 5.950 -35.068 1.00 47.50 105 LEU B O 1
ATOM 3004 N N . GLY B 1 105 ? 26.170 4.813 -35.105 1.00 40.62 106 GLY B N 1
ATOM 3005 C CA . GLY B 1 105 ? 26.359 4.250 -36.452 1.00 41.21 106 GLY B CA 1
ATOM 3006 C C . GLY B 1 105 ? 26.443 5.356 -37.504 1.00 47.45 106 GLY B C 1
ATOM 3007 O O . GLY B 1 105 ? 27.240 5.219 -38.445 1.00 50.15 106 GLY B O 1
ATOM 3008 N N . ALA B 1 106 ? 25.647 6.407 -37.347 1.00 50.13 107 ALA B N 1
ATOM 3009 C CA . ALA B 1 106 ? 25.582 7.554 -38.279 1.00 56.67 107 ALA B CA 1
ATOM 3010 C C . ALA B 1 106 ? 26.860 8.407 -38.167 1.00 52.84 107 ALA B C 1
ATOM 3011 O O . ALA B 1 106 ? 27.358 8.787 -39.218 1.00 54.81 107 ALA B O 1
ATOM 3013 N N . LEU B 1 107 ? 27.390 8.666 -36.957 1.00 50.45 108 LEU B N 1
ATOM 3014 C CA . LEU B 1 107 ? 28.481 9.664 -36.747 1.00 51.21 108 LEU B CA 1
ATOM 3015 C C . LEU B 1 107 ? 29.880 9.026 -36.705 1.00 58.05 108 LEU B C 1
ATOM 3016 O O . LEU B 1 107 ? 30.839 9.749 -37.008 1.00 46.00 108 LEU B O 1
ATOM 3021 N N . ALA B 1 108 ? 30.035 7.760 -36.318 1.00 54.31 109 ALA B N 1
ATOM 3022 C CA . ALA B 1 108 ? 31.379 7.151 -36.152 1.00 53.52 109 ALA B CA 1
ATOM 3023 C C . ALA B 1 108 ? 31.977 6.916 -37.535 1.00 57.22 109 ALA B C 1
ATOM 3024 O O . ALA B 1 108 ? 31.238 6.589 -38.446 1.00 47.38 109 ALA B O 1
ATOM 3026 N N . LYS B 1 109 ? 33.288 7.043 -37.674 1.00 58.96 110 LYS B N 1
ATOM 3027 C CA . LYS B 1 109 ? 33.983 6.771 -38.959 1.00 55.91 110 LYS B CA 1
ATOM 3028 C C . LYS B 1 109 ? 33.730 5.318 -39.329 1.00 56.57 110 LYS B C 1
ATOM 3029 O O . LYS B 1 109 ? 33.630 4.462 -38.450 1.00 57.48 110 LYS B O 1
ATOM 3035 N N . PRO B 1 110 ? 33.642 4.990 -40.638 1.00 50.79 111 PRO B N 1
ATOM 3036 C CA . PRO B 1 110 ? 33.282 3.652 -41.093 1.00 54.59 111 PRO B CA 1
ATOM 3037 C C . PRO B 1 110 ? 34.059 2.474 -40.478 1.00 58.49 111 PRO B C 1
ATOM 3038 O O . PRO B 1 110 ? 33.461 1.435 -40.319 1.00 53.45 111 PRO B O 1
ATOM 3042 N N . GLU B 1 111 ? 35.345 2.639 -40.159 1.00 54.54 112 GLU B N 1
ATOM 3043 C CA . GLU B 1 111 ? 36.204 1.537 -39.637 1.00 60.82 112 GLU B CA 1
ATOM 3044 C C . GLU B 1 111 ? 36.033 1.360 -38.115 1.00 46.30 112 GLU B C 1
ATOM 3045 O O . GLU B 1 111 ? 36.607 0.427 -37.563 1.00 55.17 112 GLU B O 1
ATOM 3051 N N . ALA B 1 112 ? 35.311 2.252 -37.450 1.00 40.82 113 ALA B N 1
ATOM 3052 C CA . ALA B 1 112 ? 35.129 2.220 -35.982 1.00 46.15 113 ALA B CA 1
ATOM 3053 C C . ALA B 1 112 ? 34.311 0.972 -35.627 1.00 47.21 113 ALA B C 1
ATOM 3054 O O . ALA B 1 112 ? 33.321 0.696 -36.317 1.00 44.88 113 ALA B O 1
ATOM 3056 N N . ILE B 1 113 ? 34.750 0.260 -34.597 1.00 48.33 114 ILE B N 1
ATOM 3057 C CA . ILE B 1 113 ? 34.015 -0.875 -33.963 1.00 47.00 114 ILE B CA 1
ATOM 3058 C C . ILE B 1 113 ? 33.186 -0.293 -32.812 1.00 42.53 114 ILE B C 1
ATOM 3059 O O . ILE B 1 113 ? 33.695 0.588 -32.065 1.00 45.83 114 ILE B O 1
ATOM 3064 N N . LEU B 1 114 ? 31.924 -0.715 -32.735 1.00 44.62 115 LEU B N 1
ATOM 3065 C CA . LEU B 1 114 ? 30.989 -0.373 -31.638 1.00 43.33 115 LEU B CA 1
ATOM 3066 C C . LEU B 1 114 ? 30.777 -1.622 -30.773 1.00 42.08 115 LEU B C 1
ATOM 3067 O O . LEU B 1 114 ? 30.623 -2.734 -31.324 1.00 40.93 115 LEU B O 1
ATOM 3072 N N . ALA B 1 115 ? 30.820 -1.431 -29.462 1.00 41.69 116 ALA B N 1
ATOM 3073 C CA . ALA B 1 115 ? 30.701 -2.511 -28.474 1.00 44.19 116 ALA B CA 1
ATOM 3074 C C . ALA B 1 115 ? 29.729 -2.070 -27.386 1.00 42.39 116 ALA B C 1
ATOM 3075 O O . ALA B 1 115 ? 29.633 -0.863 -27.120 1.00 41.40 116 ALA B O 1
ATOM 3077 N N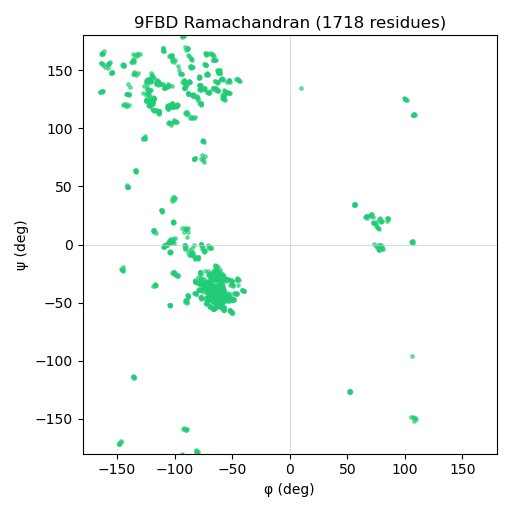 . SER B 1 116 ? 29.007 -3.038 -26.824 1.00 42.68 117 SER B N 1
ATOM 3078 C CA . SER B 1 116 ? 28.087 -2.853 -25.683 1.00 40.91 117 SER B CA 1
ATOM 3079 C C . SER B 1 116 ? 28.608 -3.652 -24.490 1.00 37.21 117 SER B C 1
ATOM 3080 O O . SER B 1 116 ? 29.018 -4.818 -24.670 1.00 34.95 117 SER B O 1
ATOM 3083 N N . ASN B 1 117 ? 28.524 -3.031 -23.314 1.00 36.03 118 ASN B N 1
ATOM 3084 C CA . ASN B 1 117 ? 28.773 -3.642 -21.995 1.00 37.51 118 ASN B CA 1
ATOM 3085 C C . ASN B 1 117 ? 27.476 -4.254 -21.443 1.00 33.56 118 ASN B C 1
ATOM 3086 O O . ASN B 1 117 ? 27.420 -4.526 -20.226 1.00 39.44 118 ASN B O 1
ATOM 3091 N N . THR B 1 118 ? 26.453 -4.424 -22.248 1.00 34.15 119 THR B N 1
ATOM 3092 C CA . THR B 1 118 ? 25.118 -4.871 -21.757 1.00 43.22 119 THR B CA 1
ATOM 3093 C C . THR B 1 118 ? 25.255 -6.177 -20.955 1.00 42.37 119 THR B C 1
ATOM 3094 O O . THR B 1 118 ? 26.033 -7.080 -21.350 1.00 39.62 119 THR B O 1
ATOM 3098 N N . SER B 1 119 ? 24.510 -6.286 -19.864 1.00 44.23 120 SER B N 1
ATOM 3099 C CA . SER B 1 119 ? 24.395 -7.518 -19.043 1.00 47.09 120 SER B CA 1
ATOM 3100 C C . SER B 1 119 ? 23.541 -8.551 -19.756 1.00 41.94 120 SER B C 1
ATOM 3101 O O . SER B 1 119 ? 23.774 -9.738 -19.508 1.00 51.04 120 SER B O 1
ATOM 3104 N N . SER B 1 120 ? 22.524 -8.133 -20.513 1.00 44.66 121 SER B N 1
ATOM 3105 C CA . SER B 1 120 ? 21.421 -9.052 -20.866 1.00 48.71 121 SER B CA 1
ATOM 3106 C C . SER B 1 120 ? 20.854 -8.831 -22.280 1.00 51.38 121 SER B C 1
ATOM 3107 O O . SER B 1 120 ? 20.277 -9.784 -22.780 1.00 46.45 121 SER B O 1
ATOM 3110 N N . ILE B 1 121 ? 21.003 -7.656 -22.903 1.00 42.84 122 ILE B N 1
ATOM 3111 C CA . ILE B 1 121 ? 20.287 -7.338 -24.173 1.00 40.62 122 ILE B CA 1
ATOM 3112 C C . ILE B 1 121 ? 20.993 -8.029 -25.328 1.00 41.53 122 ILE B C 1
ATOM 3113 O O . ILE B 1 121 ? 22.217 -7.957 -25.418 1.00 42.32 122 ILE B O 1
ATOM 3118 N N . PRO B 1 122 ? 20.272 -8.715 -26.249 1.00 41.36 123 PRO B N 1
ATOM 3119 C CA . PRO B 1 122 ? 20.924 -9.489 -27.301 1.00 43.50 123 PRO B CA 1
ATOM 3120 C C . PRO B 1 122 ? 21.869 -8.641 -28.160 1.00 43.88 123 PRO B C 1
ATOM 3121 O O . PRO B 1 122 ? 21.495 -7.618 -28.678 1.00 39.99 123 PRO B O 1
ATOM 3125 N N . ILE B 1 123 ? 23.094 -9.122 -28.292 1.00 42.30 124 ILE B N 1
ATOM 3126 C CA . ILE B 1 123 ? 24.156 -8.422 -29.056 1.00 41.61 124 ILE B CA 1
ATOM 3127 C C . ILE B 1 123 ? 23.710 -8.295 -30.513 1.00 42.80 124 ILE B C 1
ATOM 3128 O O . ILE B 1 123 ? 23.938 -7.223 -31.099 1.00 41.47 124 ILE B O 1
ATOM 3133 N N . THR B 1 124 ? 23.059 -9.315 -31.047 1.00 40.90 125 THR B N 1
ATOM 3134 C CA . THR B 1 124 ? 22.640 -9.358 -32.473 1.00 43.35 125 THR B CA 1
ATOM 3135 C C . THR B 1 124 ? 21.616 -8.246 -32.737 1.00 46.17 125 THR B C 1
ATOM 3136 O O . THR B 1 124 ? 21.652 -7.678 -33.829 1.00 43.42 125 THR B O 1
ATOM 3140 N N . ALA B 1 125 ? 20.720 -7.971 -31.798 1.00 45.55 126 ALA B N 1
ATOM 3141 C CA . ALA B 1 125 ? 19.716 -6.885 -31.904 1.00 44.64 126 ALA B CA 1
ATOM 3142 C C . ALA B 1 125 ? 20.439 -5.527 -31.893 1.00 42.94 126 ALA B C 1
ATOM 3143 O O . ALA B 1 125 ? 20.163 -4.705 -32.765 1.00 45.08 126 ALA B O 1
ATOM 3145 N N . LEU B 1 126 ? 21.334 -5.300 -30.933 1.00 41.41 127 LEU B N 1
ATOM 3146 C CA . LEU B 1 126 ? 22.080 -4.022 -30.813 1.00 41.80 127 LEU B CA 1
ATOM 3147 C C . LEU B 1 126 ? 22.909 -3.812 -32.087 1.00 41.97 127 LEU B C 1
ATOM 3148 O O . LEU B 1 126 ? 22.966 -2.667 -32.565 1.00 46.85 127 LEU B O 1
ATOM 3153 N N . ALA B 1 127 ? 23.494 -4.880 -32.624 1.00 40.87 128 ALA B N 1
ATOM 3154 C CA . ALA B 1 127 ? 24.294 -4.883 -33.868 1.00 46.05 128 ALA B CA 1
ATOM 3155 C C . ALA B 1 127 ? 23.439 -4.368 -35.030 1.00 50.76 128 ALA B C 1
ATOM 3156 O O . ALA B 1 127 ? 23.952 -3.528 -35.819 1.00 49.67 128 ALA B O 1
ATOM 3158 N N . ARG B 1 128 ? 22.190 -4.833 -35.139 1.00 44.54 129 ARG B N 1
ATOM 3159 C CA . ARG B 1 128 ? 21.245 -4.381 -36.191 1.00 45.42 129 ARG B CA 1
ATOM 3160 C C . ARG B 1 128 ? 20.993 -2.882 -36.007 1.00 46.34 129 ARG B C 1
ATOM 3161 O O . ARG B 1 128 ? 21.064 -2.171 -37.003 1.00 48.76 129 ARG B O 1
ATOM 3169 N N . TYR B 1 129 ? 20.737 -2.413 -34.787 1.00 41.33 130 TYR B N 1
ATOM 3170 C CA . TYR B 1 129 ? 20.456 -0.984 -34.501 1.00 44.63 130 TYR B CA 1
ATOM 3171 C C . TYR B 1 129 ? 21.663 -0.115 -34.912 1.00 50.48 130 TYR B C 1
ATOM 3172 O O . TYR B 1 129 ? 21.454 1.021 -35.356 1.00 45.28 130 TYR B O 1
ATOM 3181 N N . SER B 1 130 ? 22.877 -0.644 -34.776 1.00 47.60 131 SER B N 1
ATOM 3182 C CA . SER B 1 130 ? 24.145 0.074 -35.055 1.00 49.16 131 SER B CA 1
ATOM 3183 C C . SER B 1 130 ? 24.291 0.350 -36.559 1.00 51.66 131 SER B C 1
ATOM 3184 O O . SER B 1 130 ? 25.020 1.278 -36.904 1.00 51.79 131 SER B O 1
ATOM 3187 N N . GLY B 1 131 ? 23.663 -0.449 -37.414 1.00 47.99 132 GLY B N 1
ATOM 3188 C CA . GLY B 1 131 ? 23.823 -0.327 -38.871 1.00 49.84 132 GLY B CA 1
ATOM 3189 C C . GLY B 1 131 ? 25.135 -0.925 -39.343 1.00 55.00 132 GLY B C 1
ATOM 3190 O O . GLY B 1 131 ? 25.301 -1.006 -40.556 1.00 47.27 132 GLY B O 1
ATOM 3191 N N . ARG B 1 132 ? 26.030 -1.389 -38.454 1.00 49.80 133 ARG B N 1
ATOM 3192 C CA . ARG B 1 132 ? 27.318 -2.007 -38.890 1.00 48.41 133 ARG B CA 1
ATOM 3193 C C . ARG B 1 132 ? 27.581 -3.315 -38.141 1.00 47.31 133 ARG B C 1
ATOM 3194 O O . ARG B 1 132 ? 28.559 -3.451 -37.382 1.00 46.13 133 ARG B O 1
ATOM 3202 N N . PRO B 1 133 ? 26.702 -4.329 -38.305 1.00 49.16 134 PRO B N 1
ATOM 3203 C CA . PRO B 1 133 ? 26.740 -5.514 -37.436 1.00 50.43 134 PRO B CA 1
ATOM 3204 C C . PRO B 1 133 ? 28.070 -6.297 -37.463 1.00 51.11 134 PRO B C 1
ATOM 3205 O O . PRO B 1 133 ? 28.452 -6.850 -36.442 1.00 44.62 134 PRO B O 1
ATOM 3209 N N . GLU B 1 134 ? 28.776 -6.293 -38.590 1.00 49.11 135 GLU B N 1
ATOM 3210 C CA . GLU B 1 134 ? 30.103 -6.962 -38.738 1.00 51.22 135 GLU B CA 1
ATOM 3211 C C . GLU B 1 134 ? 31.134 -6.261 -37.828 1.00 45.74 135 GLU B C 1
ATOM 3212 O O . GLU B 1 134 ? 32.097 -6.926 -37.398 1.00 48.06 135 GLU B O 1
ATOM 3218 N N . ARG B 1 135 ? 30.901 -4.993 -37.487 1.00 43.13 136 ARG B N 1
ATOM 3219 C CA . ARG B 1 135 ? 31.803 -4.164 -36.654 1.00 48.99 136 ARG B CA 1
ATOM 3220 C C . ARG B 1 135 ? 31.132 -3.889 -35.308 1.00 43.50 136 ARG B C 1
ATOM 3221 O O . ARG B 1 135 ? 31.393 -2.842 -34.708 1.00 46.21 136 ARG B O 1
ATOM 3229 N N . PHE B 1 136 ? 30.289 -4.813 -34.861 1.00 45.49 137 PHE B N 1
ATOM 3230 C CA . PHE B 1 136 ? 29.594 -4.738 -33.552 1.00 43.36 137 PHE B CA 1
ATOM 3231 C C . PHE B 1 136 ? 29.924 -5.985 -32.736 1.00 39.32 137 PHE B C 1
ATOM 3232 O O . PHE B 1 136 ? 30.066 -7.076 -33.297 1.00 41.06 137 PHE B O 1
ATOM 3240 N N . ILE B 1 137 ? 30.089 -5.818 -31.430 1.00 39.89 138 ILE B N 1
ATOM 3241 C CA . ILE B 1 137 ? 30.439 -6.941 -30.541 1.00 38.84 138 ILE B CA 1
ATOM 3242 C C . ILE B 1 137 ? 30.021 -6.591 -29.117 1.00 36.20 138 ILE B C 1
ATOM 3243 O O . ILE B 1 137 ? 29.900 -5.398 -28.802 1.00 41.50 138 ILE B O 1
ATOM 3248 N N . GLY B 1 138 ? 29.787 -7.627 -28.307 1.00 37.46 139 GLY B N 1
ATOM 3249 C CA . GLY B 1 138 ? 29.621 -7.485 -26.855 1.00 35.17 139 GLY B CA 1
ATOM 3250 C C . GLY B 1 138 ? 30.967 -7.465 -26.202 1.00 34.10 139 GLY B C 1
ATOM 3251 O O . GLY B 1 138 ? 31.778 -8.364 -26.460 1.00 37.50 139 GLY B O 1
ATOM 3252 N N . MET B 1 139 ? 31.228 -6.460 -25.382 1.00 37.89 140 MET B N 1
ATOM 3253 C CA . MET B 1 139 ? 32.460 -6.402 -24.585 1.00 39.47 140 MET B CA 1
ATOM 3254 C C . MET B 1 139 ? 32.016 -6.179 -23.152 1.00 38.19 140 MET B C 1
ATOM 3255 O O . MET B 1 139 ? 31.782 -5.017 -22.758 1.00 40.61 140 MET B O 1
ATOM 3260 N N . HIS B 1 140 ? 31.814 -7.289 -22.438 1.00 41.01 141 HIS B N 1
ATOM 3261 C CA . HIS B 1 140 ? 31.124 -7.328 -21.134 1.00 38.22 141 HIS B CA 1
ATOM 3262 C C . HIS B 1 140 ? 32.172 -7.382 -20.024 1.00 37.94 141 HIS B C 1
ATOM 3263 O O . HIS B 1 140 ? 32.829 -8.424 -19.858 1.00 39.06 141 HIS B O 1
ATOM 3270 N N . PHE B 1 141 ? 32.342 -6.263 -19.323 1.00 37.82 142 PHE B N 1
ATOM 3271 C CA . PHE B 1 141 ? 33.297 -6.105 -18.205 1.00 38.36 142 PHE B CA 1
ATOM 3272 C C . PHE B 1 141 ? 32.585 -6.499 -16.904 1.00 35.46 142 PHE B C 1
ATOM 3273 O O . PHE B 1 141 ? 31.371 -6.647 -16.887 1.00 38.95 142 PHE B O 1
ATOM 3281 N N . PHE B 1 142 ? 33.349 -6.642 -15.829 1.00 36.62 143 PHE B N 1
ATOM 3282 C CA . PHE B 1 142 ? 32.879 -7.094 -14.500 1.00 36.54 143 PHE B CA 1
ATOM 3283 C C . PHE B 1 142 ? 33.229 -6.006 -13.476 1.00 40.70 143 PHE B C 1
ATOM 3284 O O . PHE B 1 142 ? 34.288 -5.351 -13.555 1.00 37.70 143 PHE B O 1
ATOM 3292 N N . ASN B 1 143 ? 32.293 -5.793 -12.567 1.00 40.68 144 ASN B N 1
ATOM 3293 C CA . ASN B 1 143 ? 32.263 -4.713 -11.560 1.00 45.52 144 ASN B CA 1
ATOM 3294 C C . ASN B 1 143 ? 33.089 -5.140 -10.353 1.00 37.06 144 ASN B C 1
ATOM 3295 O O . ASN B 1 143 ? 32.823 -6.194 -9.800 1.00 44.36 144 ASN B O 1
ATOM 3300 N N . PRO B 1 144 ? 34.054 -4.346 -9.847 1.00 42.61 145 PRO B N 1
ATOM 3301 C CA . PRO B 1 144 ? 34.501 -3.092 -10.464 1.00 40.49 145 PRO B CA 1
ATOM 3302 C C . PRO B 1 144 ? 35.605 -3.300 -11.512 1.00 40.46 145 PRO B C 1
ATOM 3303 O O . PRO B 1 144 ? 36.489 -4.106 -11.328 1.00 42.05 145 PRO B O 1
ATOM 3307 N N . VAL B 1 145 ? 35.521 -2.561 -12.607 1.00 38.85 146 VAL B N 1
ATOM 3308 C CA . VAL B 1 145 ? 36.308 -2.860 -13.833 1.00 42.34 146 VAL B CA 1
ATOM 3309 C C . VAL B 1 145 ? 37.805 -2.829 -13.529 1.00 43.77 146 VAL B C 1
ATOM 3310 O O . VAL B 1 145 ? 38.501 -3.730 -13.985 1.00 41.69 146 VAL B O 1
ATOM 3314 N N . PRO B 1 146 ? 38.353 -1.859 -12.761 1.00 45.64 147 PRO B N 1
ATOM 3315 C CA . PRO B 1 146 ? 39.799 -1.816 -12.518 1.00 48.47 147 PRO B CA 1
ATOM 3316 C C . PRO B 1 146 ? 40.347 -3.051 -11.794 1.00 47.90 147 PRO B C 1
ATOM 3317 O O . PRO B 1 146 ? 41.501 -3.344 -11.958 1.00 50.64 147 PRO B O 1
ATOM 3321 N N . LEU B 1 147 ? 39.502 -3.758 -11.047 1.00 44.43 148 LEU B N 1
ATOM 3322 C CA . LEU B 1 147 ? 39.881 -4.899 -10.180 1.00 50.89 148 LEU B CA 1
ATOM 3323 C C . LEU B 1 147 ? 39.549 -6.235 -10.873 1.00 46.41 148 LEU B C 1
ATOM 3324 O O . LEU B 1 147 ? 40.157 -7.232 -10.501 1.00 49.60 148 LEU B O 1
ATOM 3329 N N . MET B 1 148 ? 38.585 -6.304 -11.792 1.00 44.37 149 MET B N 1
ATOM 3330 C CA . MET B 1 148 ? 38.097 -7.625 -12.302 1.00 43.74 149 MET B CA 1
ATOM 3331 C C . MET B 1 148 ? 38.781 -7.932 -13.637 1.00 44.43 149 MET B C 1
ATOM 3332 O O . MET B 1 148 ? 38.601 -7.143 -14.603 1.00 41.60 149 MET B O 1
ATOM 3337 N N . GLN B 1 149 ? 39.518 -9.042 -13.688 1.00 43.06 150 GLN B N 1
ATOM 3338 C CA . GLN B 1 149 ? 40.362 -9.443 -14.834 1.00 48.30 150 GLN B CA 1
ATOM 3339 C C . GLN B 1 149 ? 39.510 -9.869 -16.036 1.00 45.03 150 GLN B C 1
ATOM 3340 O O . GLN B 1 149 ? 40.008 -9.820 -17.156 1.00 52.94 150 GLN B O 1
ATOM 3346 N N . LEU B 1 150 ? 38.285 -10.331 -15.831 1.00 42.84 151 LEU B N 1
ATOM 3347 C CA . LEU B 1 150 ? 37.493 -10.946 -16.918 1.00 40.04 151 LEU B CA 1
ATOM 3348 C C . LEU B 1 150 ? 36.909 -9.894 -17.874 1.00 38.03 151 LEU B C 1
ATOM 3349 O O . LEU B 1 150 ? 36.318 -8.906 -17.413 1.00 38.46 151 LEU B O 1
ATOM 3354 N N . VAL B 1 151 ? 36.977 -10.175 -19.168 1.00 38.29 152 VAL B N 1
ATOM 3355 C CA . VAL B 1 151 ? 36.056 -9.617 -20.189 1.00 39.10 152 VAL B CA 1
ATOM 3356 C C . VAL B 1 151 ? 35.368 -10.787 -20.887 1.00 37.44 152 VAL B C 1
ATOM 3357 O O . VAL B 1 151 ? 36.055 -11.668 -21.450 1.00 39.41 152 VAL B O 1
ATOM 3361 N N . GLU B 1 152 ? 34.039 -10.780 -20.873 1.00 36.85 153 GLU B N 1
ATOM 3362 C CA . GLU B 1 152 ? 33.225 -11.742 -21.633 1.00 38.58 153 GLU B CA 1
ATOM 3363 C C . GLU B 1 152 ? 32.994 -11.090 -22.998 1.00 36.63 153 GLU B C 1
ATOM 3364 O O . GLU B 1 152 ? 32.323 -10.032 -23.060 1.00 38.62 153 GLU B O 1
ATOM 3370 N N . VAL B 1 153 ? 33.540 -11.682 -24.049 1.00 37.24 154 VAL B N 1
ATOM 3371 C CA . VAL B 1 153 ? 33.463 -11.130 -25.430 1.00 36.69 154 VAL B CA 1
ATOM 3372 C C . VAL B 1 153 ? 32.393 -11.902 -26.164 1.00 37.17 154 VAL B C 1
ATOM 3373 O O . VAL B 1 153 ? 32.542 -13.112 -26.323 1.00 41.90 154 VAL B O 1
ATOM 3377 N N . ILE B 1 154 ? 31.342 -11.207 -26.593 1.00 40.68 155 ILE B N 1
ATOM 3378 C CA . ILE B 1 154 ? 30.110 -11.843 -27.107 1.00 37.64 155 ILE B CA 1
ATOM 3379 C C . ILE B 1 154 ? 29.986 -11.528 -28.596 1.00 37.71 155 ILE B C 1
ATOM 3380 O O . ILE B 1 154 ? 29.671 -10.378 -28.939 1.00 37.48 155 ILE B O 1
ATOM 3385 N N . ARG B 1 155 ? 30.083 -12.560 -29.417 1.00 37.75 156 ARG B N 1
ATOM 3386 C CA . ARG B 1 155 ? 29.852 -12.484 -30.883 1.00 43.30 156 ARG B CA 1
ATOM 3387 C C . ARG B 1 155 ? 28.358 -12.422 -31.189 1.00 41.05 156 ARG B C 1
ATOM 3388 O O . ARG B 1 155 ? 27.632 -13.333 -30.814 1.00 42.57 156 ARG B O 1
ATOM 3396 N N . GLY B 1 156 ? 27.934 -11.355 -31.848 1.00 41.27 157 GLY B N 1
ATOM 3397 C CA . GLY B 1 156 ? 26.645 -11.272 -32.549 1.00 43.53 157 GLY B CA 1
ATOM 3398 C C . GLY B 1 156 ? 26.656 -12.222 -33.737 1.00 45.83 157 GLY B C 1
ATOM 3399 O O . GLY B 1 156 ? 27.741 -12.662 -34.114 1.00 43.23 157 GLY B O 1
ATOM 3400 N N . GLU B 1 157 ? 25.492 -12.559 -34.290 1.00 41.42 158 GLU B N 1
ATOM 3401 C CA . GLU B 1 157 ? 25.382 -13.440 -35.481 1.00 44.76 158 GLU B CA 1
ATOM 3402 C C . GLU B 1 157 ? 26.378 -12.982 -36.565 1.00 47.17 158 GLU B C 1
ATOM 3403 O O . GLU B 1 157 ? 27.018 -13.850 -37.182 1.00 42.50 158 GLU B O 1
ATOM 3409 N N . LEU B 1 158 ? 26.511 -11.675 -36.782 1.00 47.64 159 LEU B N 1
ATOM 3410 C CA . LEU B 1 158 ? 27.266 -11.123 -37.939 1.00 49.88 159 LEU B CA 1
ATOM 3411 C C . LEU B 1 158 ? 28.635 -10.570 -37.524 1.00 51.69 159 LEU B C 1
ATOM 3412 O O . LEU B 1 158 ? 29.347 -10.082 -38.417 1.00 49.31 159 LEU B O 1
ATOM 3417 N N . THR B 1 159 ? 29.030 -10.660 -36.252 1.00 47.49 160 THR B N 1
ATOM 3418 C CA . THR B 1 159 ? 30.318 -10.104 -35.790 1.00 47.10 160 THR B CA 1
ATOM 3419 C C . THR B 1 159 ? 31.447 -10.730 -36.601 1.00 47.52 160 THR B C 1
ATOM 3420 O O . THR B 1 159 ? 31.526 -11.958 -36.601 1.00 48.08 160 THR B O 1
ATOM 3424 N N . SER B 1 160 ? 32.312 -9.919 -37.243 1.00 49.53 161 SER B N 1
ATOM 3425 C CA . SER B 1 160 ? 33.433 -10.436 -38.080 1.00 50.44 161 SER B CA 1
ATOM 3426 C C . SER B 1 160 ? 34.526 -10.982 -37.159 1.00 49.77 161 SER B C 1
ATOM 3427 O O . SER B 1 160 ? 34.624 -10.526 -35.994 1.00 47.17 161 SER B O 1
ATOM 3430 N N . GLU B 1 161 ? 35.321 -11.907 -37.690 1.00 49.67 162 GLU B N 1
ATOM 3431 C CA . GLU B 1 161 ? 36.609 -12.388 -37.120 1.00 52.91 162 GLU B CA 1
ATOM 3432 C C . GLU B 1 161 ? 37.508 -11.205 -36.758 1.00 51.05 162 GLU B C 1
ATOM 3433 O O . GLU B 1 161 ? 38.098 -11.211 -35.648 1.00 49.69 162 GLU B O 1
ATOM 3439 N N . ALA B 1 162 ? 37.645 -10.248 -37.674 1.00 54.43 163 ALA B N 1
ATOM 3440 C CA . ALA B 1 162 ? 38.518 -9.064 -37.513 1.00 52.50 163 ALA B CA 1
ATOM 3441 C C . ALA B 1 162 ? 38.042 -8.265 -36.290 1.00 49.20 163 ALA B C 1
ATOM 3442 O O . ALA B 1 162 ? 38.892 -7.871 -35.475 1.00 46.14 163 ALA B O 1
ATOM 3444 N N . THR B 1 163 ? 36.730 -8.043 -36.154 1.00 47.52 164 THR B N 1
ATOM 3445 C CA . THR B 1 163 ? 36.161 -7.275 -35.019 1.00 45.95 164 THR B CA 1
ATOM 3446 C C . THR B 1 163 ? 36.540 -7.978 -33.712 1.00 41.45 164 THR B C 1
ATOM 3447 O O . THR B 1 163 ? 37.028 -7.303 -32.800 1.00 43.86 164 THR B O 1
ATOM 3451 N N . ARG B 1 164 ? 36.365 -9.298 -33.656 1.00 49.88 165 ARG B N 1
ATOM 3452 C CA . ARG B 1 164 ? 36.678 -10.109 -32.458 1.00 46.80 165 ARG B CA 1
ATOM 3453 C C . ARG B 1 164 ? 38.166 -9.962 -32.140 1.00 47.63 165 ARG B C 1
ATOM 3454 O O . ARG B 1 164 ? 38.500 -9.749 -30.959 1.00 45.43 165 ARG B O 1
ATOM 3462 N N . ASP B 1 165 ? 39.040 -10.103 -33.143 1.00 49.20 166 ASP B N 1
ATOM 3463 C CA . ASP B 1 165 ? 40.516 -10.040 -32.957 1.00 48.22 166 ASP B CA 1
ATOM 3464 C C . ASP B 1 165 ? 40.906 -8.692 -32.345 1.00 42.66 166 ASP B C 1
ATOM 3465 O O . ASP B 1 165 ? 41.698 -8.691 -31.399 1.00 49.24 166 ASP B O 1
ATOM 3470 N N . VAL B 1 166 ? 40.348 -7.594 -32.844 1.00 44.30 167 VAL B N 1
ATOM 3471 C CA . VAL B 1 166 ? 40.672 -6.219 -32.359 1.00 44.48 167 VAL B CA 1
ATOM 3472 C C . VAL B 1 166 ? 40.260 -6.103 -30.887 1.00 45.55 167 VAL B C 1
ATOM 3473 O O . VAL B 1 166 ? 41.060 -5.629 -30.075 1.00 42.64 167 VAL B O 1
ATOM 3477 N N . VAL B 1 167 ? 39.050 -6.535 -30.540 1.00 43.76 168 VAL B N 1
ATOM 3478 C CA . VAL B 1 167 ? 38.500 -6.318 -29.169 1.00 42.72 168 VAL B CA 1
ATOM 3479 C C . VAL B 1 167 ? 39.222 -7.249 -28.194 1.00 35.18 168 VAL B C 1
ATOM 3480 O O . VAL B 1 167 ? 39.508 -6.823 -27.067 1.00 43.64 168 VAL B O 1
ATOM 3484 N N . VAL B 1 168 ? 39.556 -8.465 -28.615 1.00 40.46 169 VAL B N 1
ATOM 3485 C CA . VAL B 1 168 ? 40.338 -9.419 -27.772 1.00 44.65 169 VAL B CA 1
ATOM 3486 C C . VAL B 1 168 ? 41.705 -8.795 -27.457 1.00 44.91 169 VAL B C 1
ATOM 3487 O O . VAL B 1 168 ? 42.158 -8.883 -26.284 1.00 43.55 169 VAL B O 1
ATOM 3491 N N . GLU B 1 169 ? 42.345 -8.164 -28.442 1.00 48.23 170 GLU B N 1
ATOM 3492 C CA . GLU B 1 169 ? 43.674 -7.499 -28.258 1.00 45.61 170 GLU B CA 1
ATOM 3493 C C . GLU B 1 169 ? 43.508 -6.302 -27.317 1.00 44.91 170 GLU B C 1
ATOM 3494 O O . GLU B 1 169 ? 44.368 -6.129 -26.421 1.00 47.33 170 GLU B O 1
ATOM 3500 N N . VAL B 1 170 ? 42.449 -5.493 -27.470 1.00 43.81 171 VAL B N 1
ATOM 3501 C CA . VAL B 1 170 ? 42.237 -4.335 -26.550 1.00 39.79 171 VAL B CA 1
ATOM 3502 C C . VAL B 1 170 ? 42.139 -4.851 -25.118 1.00 37.93 171 VAL B C 1
ATOM 3503 O O . VAL B 1 170 ? 42.785 -4.276 -24.217 1.00 44.36 171 VAL B O 1
ATOM 3507 N N . ALA B 1 171 ? 41.368 -5.918 -24.899 1.00 42.17 172 ALA B N 1
ATOM 3508 C CA . ALA B 1 171 ? 41.166 -6.496 -23.553 1.00 39.99 172 ALA B CA 1
ATOM 3509 C C . ALA B 1 171 ? 42.527 -6.906 -22.970 1.00 39.39 172 ALA B C 1
ATOM 3510 O O . ALA B 1 171 ? 42.791 -6.652 -21.785 1.00 40.91 172 ALA B O 1
ATOM 3512 N N . ARG B 1 172 ? 43.347 -7.580 -23.764 1.00 44.24 173 ARG B N 1
ATOM 3513 C CA . ARG B 1 172 ? 44.696 -8.029 -23.339 1.00 46.52 173 ARG B CA 1
ATOM 3514 C C . ARG B 1 172 ? 45.560 -6.811 -22.996 1.00 45.93 173 ARG B C 1
ATOM 3515 O O . ARG B 1 172 ? 46.183 -6.823 -21.918 1.00 42.33 173 ARG B O 1
ATOM 3523 N N . ARG B 1 173 ? 45.535 -5.754 -23.801 1.00 45.74 174 ARG B N 1
ATOM 3524 C CA . ARG B 1 173 ? 46.323 -4.526 -23.506 1.00 49.05 174 ARG B CA 1
ATOM 3525 C C . ARG B 1 173 ? 45.807 -3.873 -22.220 1.00 50.71 174 ARG B C 1
ATOM 3526 O O . ARG B 1 173 ? 46.622 -3.314 -21.473 1.00 46.03 174 ARG B O 1
ATOM 3534 N N . MET B 1 174 ? 44.522 -4.041 -21.899 1.00 48.63 175 MET B N 1
ATOM 3535 C CA . MET B 1 174 ? 43.935 -3.515 -20.644 1.00 44.91 175 MET B CA 1
ATOM 3536 C C . MET B 1 174 ? 44.313 -4.400 -19.447 1.00 45.57 175 MET B C 1
ATOM 3537 O O . MET B 1 174 ? 43.893 -4.062 -18.330 1.00 49.27 175 MET B O 1
ATOM 3542 N N . GLY B 1 175 ? 45.087 -5.471 -19.653 1.00 47.76 176 GLY B N 1
ATOM 3543 C CA . GLY B 1 175 ? 45.488 -6.399 -18.578 1.00 47.99 176 GLY B CA 1
ATOM 3544 C C . GLY B 1 175 ? 44.378 -7.384 -18.239 1.00 46.74 176 GLY B C 1
ATOM 3545 O O . GLY B 1 175 ? 44.422 -7.949 -17.159 1.00 47.20 176 GLY B O 1
ATOM 3546 N N . LYS B 1 176 ? 43.417 -7.590 -19.138 1.00 42.15 177 LYS B N 1
ATOM 3547 C CA . LYS B 1 176 ? 42.227 -8.438 -18.881 1.00 46.08 177 LYS B CA 1
ATOM 3548 C C . LYS B 1 176 ? 42.398 -9.789 -19.579 1.00 46.10 177 LYS B C 1
ATOM 3549 O O . LYS B 1 176 ? 43.216 -9.895 -20.505 1.00 44.91 177 LYS B O 1
ATOM 3555 N N . THR B 1 177 ? 41.607 -10.772 -19.164 1.00 45.42 178 THR B N 1
ATOM 3556 C CA . THR B 1 177 ? 41.492 -12.091 -19.811 1.00 41.72 178 THR B CA 1
ATOM 3557 C C . THR B 1 177 ? 40.170 -12.128 -20.559 1.00 42.67 178 THR B C 1
ATOM 3558 O O . THR B 1 177 ? 39.114 -12.256 -19.948 1.00 42.37 178 THR B O 1
ATOM 3562 N N . PRO B 1 178 ? 40.193 -12.001 -21.898 1.00 42.14 179 PRO B N 1
ATOM 3563 C CA . PRO B 1 178 ? 38.993 -12.092 -22.713 1.00 39.95 179 PRO B CA 1
ATOM 3564 C C . PRO B 1 178 ? 38.606 -13.545 -22.958 1.00 42.80 179 PRO B C 1
ATOM 3565 O O . PRO B 1 178 ? 39.441 -14.313 -23.372 1.00 40.47 179 PRO B O 1
ATOM 3569 N N . LEU B 1 179 ? 37.357 -13.895 -22.662 1.00 40.19 180 LEU B N 1
ATOM 3570 C CA . LEU B 1 179 ? 36.832 -15.257 -22.925 1.00 40.42 180 LEU B CA 1
ATOM 3571 C C . LEU B 1 179 ? 35.595 -15.101 -23.797 1.00 42.08 180 LEU B C 1
ATOM 3572 O O . LEU B 1 179 ? 34.715 -14.247 -23.494 1.00 39.58 180 LEU B O 1
ATOM 3577 N N . GLU B 1 180 ? 35.564 -15.866 -24.878 1.00 39.78 181 GLU B N 1
ATOM 3578 C CA . GLU B 1 180 ? 34.598 -15.679 -25.979 1.00 42.33 181 GLU B CA 1
ATOM 3579 C C . GLU B 1 180 ? 33.359 -16.546 -25.742 1.00 42.38 181 GLU B C 1
ATOM 3580 O O . GLU B 1 180 ? 33.499 -17.707 -25.327 1.00 41.16 181 GLU B O 1
ATOM 3586 N N . VAL B 1 181 ? 32.197 -15.996 -26.065 1.00 40.91 182 VAL B N 1
ATOM 3587 C CA . VAL B 1 181 ? 30.875 -16.648 -25.886 1.00 39.32 182 VAL B CA 1
ATOM 3588 C C . VAL B 1 181 ? 30.006 -16.239 -27.064 1.00 38.65 182 VAL B C 1
ATOM 3589 O O . VAL B 1 181 ? 30.216 -15.136 -27.620 1.00 38.95 182 VAL B O 1
ATOM 3593 N N . GLN B 1 182 ? 29.030 -17.064 -27.386 1.00 38.70 183 GLN B N 1
ATOM 3594 C CA . GLN B 1 182 ? 28.036 -16.792 -28.441 1.00 41.50 183 GLN B CA 1
ATOM 3595 C C . GLN B 1 182 ? 26.894 -15.966 -27.835 1.00 44.58 183 GLN B C 1
ATOM 3596 O O . GLN B 1 182 ? 26.647 -16.060 -26.615 1.00 37.24 183 GLN B O 1
ATOM 3602 N N . ASP B 1 183 ? 26.248 -15.169 -28.672 1.00 41.28 184 ASP B N 1
ATOM 3603 C CA . ASP B 1 183 ? 25.076 -14.344 -28.332 1.00 37.68 184 ASP B CA 1
ATOM 3604 C C . ASP B 1 183 ? 23.826 -15.241 -28.211 1.00 38.90 184 ASP B C 1
ATOM 3605 O O . ASP B 1 183 ? 23.114 -15.440 -29.199 1.00 39.18 184 ASP B O 1
ATOM 3610 N N . TYR B 1 184 ? 23.591 -15.743 -27.005 1.00 35.86 185 TYR B N 1
ATOM 3611 C CA . TYR B 1 184 ? 22.384 -16.467 -26.571 1.00 36.27 185 TYR B CA 1
ATOM 3612 C C . TYR B 1 184 ? 22.037 -15.919 -25.193 1.00 36.19 185 TYR B C 1
ATOM 3613 O O . TYR B 1 184 ? 22.876 -15.315 -24.521 1.00 35.57 185 TYR B O 1
ATOM 3622 N N . PRO B 1 185 ? 20.762 -16.051 -24.772 1.00 37.23 186 PRO B N 1
ATOM 3623 C CA . PRO B 1 185 ? 20.289 -15.370 -23.570 1.00 36.22 186 PRO B CA 1
ATOM 3624 C C . PRO B 1 185 ? 21.156 -15.680 -22.345 1.00 36.90 186 PRO B C 1
ATOM 3625 O O . PRO B 1 185 ? 21.460 -16.833 -22.105 1.00 36.75 186 PRO B O 1
ATOM 3629 N N . GLY B 1 186 ? 21.556 -14.628 -21.633 1.00 36.02 187 GLY B N 1
ATOM 3630 C CA . GLY B 1 186 ? 22.369 -14.708 -20.415 1.00 35.95 187 GLY B CA 1
ATOM 3631 C C . GLY B 1 186 ? 23.844 -14.924 -20.712 1.00 35.13 187 GLY B C 1
ATOM 3632 O O . GLY B 1 186 ? 24.645 -15.024 -19.744 1.00 34.06 187 GLY B O 1
ATOM 3633 N N . PHE B 1 187 ? 24.215 -15.029 -21.998 1.00 35.52 188 PHE B N 1
ATOM 3634 C CA . PHE B 1 187 ? 25.610 -15.312 -22.415 1.00 36.05 188 PHE B CA 1
ATOM 3635 C C . PHE B 1 187 ? 26.067 -16.561 -21.651 1.00 36.80 188 PHE B C 1
ATOM 3636 O O . PHE B 1 187 ? 25.348 -17.568 -21.702 1.00 38.03 188 PHE B O 1
ATOM 3644 N N . ILE B 1 188 ? 27.207 -16.508 -20.952 1.00 36.04 189 ILE B N 1
ATOM 3645 C CA . ILE B 1 188 ? 27.542 -17.546 -19.944 1.00 34.47 189 ILE B CA 1
ATOM 3646 C C . ILE B 1 188 ? 27.341 -16.972 -18.546 1.00 35.78 189 ILE B C 1
ATOM 3647 O O . ILE B 1 188 ? 26.668 -17.655 -17.729 1.00 36.92 189 ILE B O 1
ATOM 3652 N N . SER B 1 189 ? 27.935 -15.822 -18.244 1.00 35.55 190 SER B N 1
ATOM 3653 C CA . SER B 1 189 ? 28.015 -15.284 -16.855 1.00 38.97 190 SER B CA 1
ATOM 3654 C C . SER B 1 189 ? 26.621 -15.298 -16.193 1.00 36.18 190 SER B C 1
ATOM 3655 O O . SER B 1 189 ? 26.454 -15.925 -15.138 1.00 34.73 190 SER B O 1
ATOM 3658 N N . ASN B 1 190 ? 25.642 -14.615 -16.789 1.00 36.44 191 ASN B N 1
ATOM 3659 C CA . ASN B 1 190 ? 24.310 -14.418 -16.160 1.00 39.75 191 ASN B CA 1
ATOM 3660 C C . ASN B 1 190 ? 23.438 -15.675 -16.313 1.00 38.18 191 ASN B C 1
ATOM 3661 O O . ASN B 1 190 ? 22.660 -15.969 -15.405 1.00 37.59 191 ASN B O 1
ATOM 3666 N N . ARG B 1 191 ? 23.607 -16.418 -17.398 1.00 34.80 192 ARG B N 1
ATOM 3667 C CA . ARG B 1 191 ? 22.904 -17.694 -17.616 1.00 39.75 192 ARG B CA 1
ATOM 3668 C C . ARG B 1 191 ? 23.223 -18.677 -16.492 1.00 37.33 192 ARG B C 1
ATOM 3669 O O . ARG B 1 191 ? 22.333 -19.442 -16.111 1.00 35.36 192 ARG B O 1
ATOM 3677 N N . LEU B 1 192 ? 24.453 -18.671 -15.982 1.00 35.40 193 LEU B N 1
ATOM 3678 C CA . LEU B 1 192 ? 24.879 -19.649 -14.953 1.00 36.58 193 LEU B CA 1
ATOM 3679 C C . LEU B 1 192 ? 24.570 -19.071 -13.570 1.00 37.60 193 LEU B C 1
ATOM 3680 O O . LEU B 1 192 ? 23.983 -19.817 -12.710 1.00 45.22 193 LEU B O 1
ATOM 3685 N N . LEU B 1 193 ? 24.866 -17.790 -13.358 1.00 37.49 194 LEU B N 1
ATOM 3686 C CA . LEU B 1 193 ? 24.707 -17.192 -12.005 1.00 39.01 194 LEU B CA 1
ATOM 3687 C C . LEU B 1 193 ? 23.227 -17.015 -11.626 1.00 34.73 194 LEU B C 1
ATOM 3688 O O . LEU B 1 193 ? 22.853 -17.353 -10.505 1.00 37.80 194 LEU B O 1
ATOM 3693 N N . MET B 1 194 ? 22.430 -16.416 -12.496 1.00 35.01 195 MET B N 1
ATOM 3694 C CA . MET B 1 194 ? 21.151 -15.826 -12.025 1.00 34.32 195 MET B CA 1
ATOM 3695 C C . MET B 1 194 ? 20.140 -16.925 -11.695 1.00 33.94 195 MET B C 1
ATOM 3696 O O . MET B 1 194 ? 19.440 -16.793 -10.697 1.00 36.16 195 MET B O 1
ATOM 3701 N N . PRO B 1 195 ? 20.030 -18.045 -12.450 1.00 35.84 196 PRO B N 1
ATOM 3702 C CA . PRO B 1 195 ? 19.090 -19.119 -12.073 1.00 35.76 196 PRO B CA 1
ATOM 3703 C C . PRO B 1 195 ? 19.375 -19.748 -10.707 1.00 34.83 196 PRO B C 1
ATOM 3704 O O . PRO B 1 195 ? 18.434 -20.112 -10.020 1.00 36.53 196 PRO B O 1
ATOM 3708 N N . MET B 1 196 ? 20.639 -19.791 -10.286 1.00 31.85 197 MET B N 1
ATOM 3709 C CA . MET B 1 196 ? 20.983 -20.285 -8.937 1.00 34.19 197 MET B CA 1
ATOM 3710 C C . MET B 1 196 ? 20.515 -19.278 -7.871 1.00 30.50 197 MET B C 1
ATOM 3711 O O . MET B 1 196 ? 19.955 -19.718 -6.833 1.00 31.95 197 MET B O 1
ATOM 3716 N N . ILE B 1 197 ? 20.701 -17.978 -8.086 1.00 33.43 198 ILE B N 1
ATOM 3717 C CA . ILE B 1 197 ? 20.166 -16.930 -7.169 1.00 35.67 198 ILE B CA 1
ATOM 3718 C C . ILE B 1 197 ? 18.643 -17.077 -7.111 1.00 32.51 198 ILE B C 1
ATOM 3719 O O . ILE B 1 197 ? 18.076 -17.090 -6.027 1.00 32.76 198 ILE B O 1
ATOM 3724 N N . ASN B 1 198 ? 18.009 -17.188 -8.261 1.00 30.62 199 ASN B N 1
ATOM 3725 C CA . ASN B 1 198 ? 16.544 -17.355 -8.382 1.00 31.06 199 ASN B CA 1
ATOM 3726 C C . ASN B 1 198 ? 16.080 -18.599 -7.600 1.00 34.34 199 ASN B C 1
ATOM 3727 O O . ASN B 1 198 ? 15.043 -18.545 -6.929 1.00 34.51 199 ASN B O 1
ATOM 3732 N N . GLU B 1 199 ? 16.838 -19.694 -7.669 1.00 34.05 200 GLU B N 1
ATOM 3733 C CA . GLU B 1 199 ? 16.504 -20.943 -6.956 1.00 33.72 200 GLU B CA 1
ATOM 3734 C C . GLU B 1 199 ? 16.628 -20.737 -5.437 1.00 31.64 200 GLU B C 1
ATOM 3735 O O . GLU B 1 199 ? 15.779 -21.266 -4.687 1.00 33.74 200 GLU B O 1
ATOM 3741 N N . ALA B 1 200 ? 17.630 -20.001 -4.992 1.00 32.08 201 ALA B N 1
ATOM 3742 C CA . ALA B 1 200 ? 17.765 -19.673 -3.548 1.00 35.56 201 ALA B CA 1
ATOM 3743 C C . ALA B 1 200 ? 16.521 -18.888 -3.092 1.00 34.09 201 ALA B C 1
ATOM 3744 O O . ALA B 1 200 ? 15.987 -19.156 -1.982 1.00 30.84 201 ALA B O 1
ATOM 3746 N N . ILE B 1 201 ? 16.047 -17.961 -3.926 1.00 34.70 202 ILE B N 1
ATOM 3747 C CA . ILE B 1 201 ? 14.859 -17.123 -3.578 1.00 36.61 202 ILE B CA 1
ATOM 3748 C C . ILE B 1 201 ? 13.630 -18.043 -3.487 1.00 34.73 202 ILE B C 1
ATOM 3749 O O . ILE B 1 201 ? 12.868 -17.898 -2.538 1.00 35.84 202 ILE B O 1
ATOM 3754 N N . GLU B 1 202 ? 13.492 -19.008 -4.408 1.00 36.57 203 GLU B N 1
ATOM 3755 C CA . GLU B 1 202 ? 12.361 -19.977 -4.401 1.00 40.36 203 GLU B CA 1
ATOM 3756 C C . GLU B 1 202 ? 12.448 -20.853 -3.138 1.00 36.04 203 GLU B C 1
ATOM 3757 O O . GLU B 1 202 ? 11.420 -21.072 -2.479 1.00 38.47 203 GLU B O 1
ATOM 3763 N N . ALA B 1 203 ? 13.634 -21.363 -2.807 1.00 36.51 204 ALA B N 1
ATOM 3764 C CA . ALA B 1 203 ? 13.818 -22.184 -1.591 1.00 36.83 204 ALA B CA 1
ATOM 3765 C C . ALA B 1 203 ? 13.414 -21.351 -0.367 1.00 33.57 204 ALA B C 1
ATOM 3766 O O . ALA B 1 203 ? 12.780 -21.910 0.555 1.00 36.42 204 ALA B O 1
ATOM 3768 N N . LEU B 1 204 ? 13.787 -20.068 -0.336 1.00 33.95 205 LEU B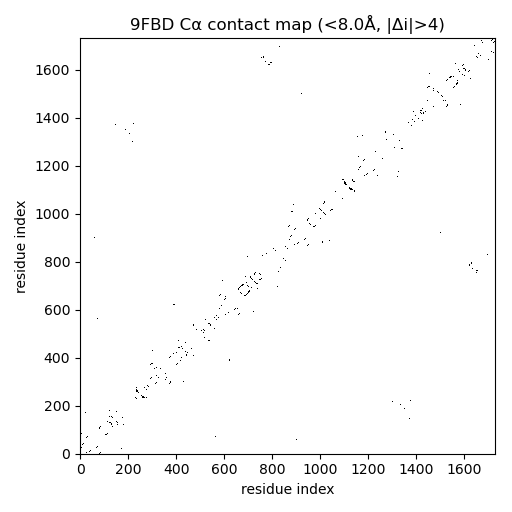 N 1
ATOM 3769 C CA . LEU B 1 204 ? 13.420 -19.164 0.786 1.00 34.92 205 LEU B CA 1
ATOM 3770 C C . LEU B 1 204 ? 11.884 -19.031 0.818 1.00 38.74 205 LEU B C 1
ATOM 3771 O O . LEU B 1 204 ? 11.304 -19.173 1.889 1.00 33.60 205 LEU B O 1
ATOM 3776 N N . ARG B 1 205 ? 11.246 -18.796 -0.322 1.00 34.99 206 ARG B N 1
ATOM 3777 C CA . ARG B 1 205 ? 9.774 -18.623 -0.375 1.00 39.81 206 ARG B CA 1
ATOM 3778 C C . ARG B 1 205 ? 9.085 -19.901 0.124 1.00 40.41 206 ARG B C 1
ATOM 3779 O O . ARG B 1 205 ? 8.081 -19.780 0.787 1.00 41.74 206 ARG B O 1
ATOM 3787 N N . GLU B 1 206 ? 9.613 -21.076 -0.234 1.00 39.65 207 GLU B N 1
ATOM 3788 C CA . GLU B 1 206 ? 9.038 -22.391 0.123 1.00 42.84 207 GLU B CA 1
ATOM 3789 C C . GLU B 1 206 ? 9.276 -22.720 1.598 1.00 40.01 207 GLU B C 1
ATOM 3790 O O . GLU B 1 206 ? 8.780 -23.741 2.027 1.00 46.40 207 GLU B O 1
ATOM 3796 N N . GLY B 1 207 ? 10.020 -21.911 2.333 1.00 39.72 208 GLY B N 1
ATOM 3797 C CA . GLY B 1 207 ? 10.353 -22.205 3.747 1.00 40.50 208 GLY B CA 1
ATOM 3798 C C . GLY B 1 207 ? 11.338 -23.360 3.896 1.00 41.87 208 GLY B C 1
ATOM 3799 O O . GLY B 1 207 ? 11.351 -23.992 4.962 1.00 38.93 208 GLY B O 1
ATOM 3800 N N . VAL B 1 208 ? 12.172 -23.644 2.893 1.00 40.76 209 VAL B N 1
ATOM 3801 C CA . VAL B 1 208 ? 13.132 -24.784 2.996 1.00 40.19 209 VAL B CA 1
ATOM 3802 C C . VAL B 1 208 ? 14.198 -24.438 4.047 1.00 39.11 209 VAL B C 1
ATOM 3803 O O . VAL B 1 208 ? 14.636 -25.352 4.769 1.00 37.66 209 VAL B O 1
ATOM 3807 N N . ALA B 1 209 ? 14.597 -23.178 4.148 1.00 36.65 210 ALA B N 1
ATOM 3808 C CA . ALA B 1 209 ? 15.604 -22.711 5.119 1.00 42.74 210 ALA B CA 1
ATOM 3809 C C . ALA B 1 209 ? 15.503 -21.198 5.249 1.00 41.50 210 ALA B C 1
ATOM 3810 O O . ALA B 1 209 ? 14.941 -20.580 4.344 1.00 40.27 210 ALA B O 1
ATOM 3812 N N . THR B 1 210 ? 16.110 -20.638 6.286 1.00 36.76 211 THR B N 1
ATOM 3813 C CA . THR B 1 210 ? 16.251 -19.176 6.475 1.00 40.05 211 THR B CA 1
ATOM 3814 C C . THR B 1 210 ? 17.285 -18.618 5.489 1.00 39.80 211 THR B C 1
ATOM 3815 O O . THR B 1 210 ? 18.121 -19.396 4.936 1.00 36.88 211 THR B O 1
ATOM 3819 N N . LYS B 1 211 ? 17.269 -17.302 5.302 1.00 37.50 212 LYS B N 1
ATOM 3820 C CA . LYS B 1 211 ? 18.258 -16.612 4.432 1.00 39.58 212 LYS B CA 1
ATOM 3821 C C . LYS B 1 211 ? 19.681 -16.881 4.953 1.00 41.57 212 LYS B C 1
ATOM 3822 O O . LYS B 1 211 ? 20.575 -17.090 4.124 1.00 38.84 212 LYS B O 1
ATOM 3828 N N . GLU B 1 212 ? 19.878 -16.885 6.271 1.00 39.89 213 GLU B N 1
ATOM 3829 C CA . GLU B 1 212 ? 21.210 -17.092 6.895 1.00 43.49 213 GLU B CA 1
ATOM 3830 C C . GLU B 1 212 ? 21.680 -18.522 6.588 1.00 37.90 213 GLU B C 1
ATOM 3831 O O . GLU B 1 212 ? 22.850 -18.707 6.251 1.00 38.77 213 GLU B O 1
ATOM 3837 N N . ALA B 1 213 ? 20.796 -19.503 6.693 1.00 35.65 214 ALA B N 1
ATOM 3838 C CA . ALA B 1 213 ? 21.148 -20.917 6.463 1.00 39.91 214 ALA B CA 1
ATOM 3839 C C . ALA B 1 213 ? 21.515 -21.086 4.979 1.00 37.36 214 ALA B C 1
ATOM 3840 O O . ALA B 1 213 ? 22.552 -21.690 4.677 1.00 36.69 214 ALA B O 1
ATOM 3842 N N . ILE B 1 214 ? 20.727 -20.486 4.095 1.00 38.20 215 ILE B N 1
ATOM 3843 C CA . ILE B 1 214 ? 20.942 -20.597 2.631 1.00 37.69 215 ILE B CA 1
ATOM 3844 C C . ILE B 1 214 ? 22.289 -19.967 2.297 1.00 38.90 215 ILE B C 1
ATOM 3845 O O . ILE B 1 214 ? 23.087 -20.624 1.621 1.00 37.63 215 ILE B O 1
ATOM 3850 N N . ASP B 1 215 ? 22.551 -18.740 2.747 1.00 37.67 216 ASP B N 1
ATOM 3851 C CA . ASP B 1 215 ? 23.812 -18.049 2.384 1.00 38.57 216 ASP B CA 1
ATOM 3852 C C . ASP B 1 215 ? 25.003 -18.768 3.037 1.00 38.05 216 ASP B C 1
ATOM 3853 O O . ASP B 1 215 ? 26.048 -18.892 2.383 1.00 37.24 216 ASP B O 1
ATOM 3858 N N . GLY B 1 216 ? 24.853 -19.219 4.282 1.00 38.24 217 GLY B N 1
ATOM 3859 C CA . GLY B 1 216 ? 25.913 -19.933 5.017 1.00 38.33 217 GLY B CA 1
ATOM 3860 C C . GLY B 1 216 ? 26.281 -21.248 4.329 1.00 38.41 217 GLY B C 1
ATOM 3861 O O . GLY B 1 216 ? 27.487 -21.573 4.220 1.00 39.43 217 GLY B O 1
ATOM 3862 N N . ILE B 1 217 ? 25.279 -21.980 3.849 1.00 35.87 218 ILE B N 1
ATOM 3863 C CA . ILE B 1 217 ? 25.505 -23.274 3.164 1.00 39.21 218 ILE B CA 1
ATOM 3864 C C . ILE B 1 217 ? 26.310 -23.008 1.900 1.00 40.55 218 ILE B C 1
ATOM 3865 O O . ILE B 1 217 ? 27.269 -23.765 1.649 1.00 38.72 218 ILE B O 1
ATOM 3870 N N . MET B 1 218 ? 25.984 -21.967 1.139 1.00 36.67 219 MET B N 1
ATOM 3871 C CA . MET B 1 218 ? 26.690 -21.726 -0.138 1.00 37.41 219 MET B CA 1
ATOM 3872 C C . MET B 1 218 ? 28.104 -21.181 0.141 1.00 45.24 219 MET B C 1
ATOM 3873 O O . MET B 1 218 ? 29.054 -21.560 -0.602 1.00 37.33 219 MET B O 1
ATOM 3878 N N . ARG B 1 219 ? 28.279 -20.347 1.160 1.00 39.53 220 ARG B N 1
ATOM 3879 C CA . ARG B 1 219 ? 29.626 -19.817 1.521 1.00 44.50 220 ARG B CA 1
ATOM 3880 C C . ARG B 1 219 ? 30.509 -20.968 2.034 1.00 40.79 220 ARG B C 1
ATOM 3881 O O . ARG B 1 219 ? 31.607 -21.163 1.509 1.00 43.74 220 ARG B O 1
ATOM 3889 N N . LEU B 1 220 ? 30.054 -21.693 3.047 1.00 45.45 221 LEU B N 1
ATOM 3890 C CA . LEU B 1 220 ? 30.872 -22.705 3.763 1.00 47.03 221 LEU B CA 1
ATOM 3891 C C . LEU B 1 220 ? 30.963 -23.997 2.954 1.00 49.78 221 LEU B C 1
ATOM 3892 O O . LEU B 1 220 ? 32.030 -24.589 2.927 1.00 48.39 221 LEU B O 1
ATOM 3897 N N . GLY B 1 221 ? 29.881 -24.414 2.311 1.00 44.50 222 GLY B N 1
ATOM 3898 C CA . GLY B 1 221 ? 29.833 -25.707 1.603 1.00 42.70 222 GLY B CA 1
ATOM 3899 C C . GLY B 1 221 ? 30.473 -25.603 0.231 1.00 43.56 222 GLY B C 1
ATOM 3900 O O . GLY B 1 221 ? 31.205 -26.517 -0.167 1.00 41.19 222 GLY B O 1
ATOM 3901 N N . MET B 1 222 ? 30.201 -24.520 -0.491 1.00 39.28 223 MET B N 1
ATOM 3902 C CA . MET B 1 222 ? 30.572 -24.405 -1.914 1.00 40.62 223 MET B CA 1
ATOM 3903 C C . MET B 1 222 ? 31.705 -23.396 -2.076 1.00 40.11 223 MET B C 1
ATOM 3904 O O . MET B 1 222 ? 32.161 -23.217 -3.225 1.00 41.12 223 MET B O 1
ATOM 3909 N N . ASN B 1 223 ? 32.155 -22.759 -0.991 1.00 41.17 224 ASN B N 1
ATOM 3910 C CA . ASN B 1 223 ? 33.227 -21.724 -1.033 1.00 45.57 224 ASN B CA 1
ATOM 3911 C C . ASN B 1 223 ? 32.882 -20.587 -1.995 1.00 48.59 224 ASN B C 1
ATOM 3912 O O . ASN B 1 223 ? 33.807 -20.055 -2.628 1.00 46.60 224 ASN B O 1
ATOM 3917 N N . HIS B 1 224 ? 31.608 -20.208 -2.111 1.00 44.18 225 HIS B N 1
ATOM 3918 C CA . HIS B 1 224 ? 31.217 -18.939 -2.774 1.00 44.54 225 HIS B CA 1
ATOM 3919 C C . HIS B 1 224 ? 31.581 -17.820 -1.806 1.00 42.10 225 HIS B C 1
ATOM 3920 O O . HIS B 1 224 ? 31.331 -17.954 -0.605 1.00 45.14 225 HIS B O 1
ATOM 3927 N N . PRO B 1 225 ? 32.220 -16.718 -2.256 1.00 45.27 226 PRO B N 1
ATOM 3928 C CA . PRO B 1 225 ? 32.555 -15.604 -1.357 1.00 45.36 226 PRO B CA 1
ATOM 3929 C C . PRO B 1 225 ? 31.292 -14.968 -0.754 1.00 44.29 226 PRO B C 1
ATOM 3930 O O . PRO B 1 225 ? 31.311 -14.613 0.380 1.00 40.71 226 PRO B O 1
ATOM 3934 N N . MET B 1 226 ? 30.214 -14.896 -1.527 1.00 41.32 227 MET B N 1
ATOM 3935 C CA . MET B 1 226 ? 28.900 -14.383 -1.052 1.00 40.02 227 MET B CA 1
ATOM 3936 C C . MET B 1 226 ? 27.831 -15.423 -1.345 1.00 37.85 227 MET B C 1
ATOM 3937 O O . MET B 1 226 ? 27.827 -15.986 -2.479 1.00 36.41 227 MET B O 1
ATOM 3942 N N . GLY B 1 227 ? 26.944 -15.662 -0.385 1.00 37.57 228 GLY B N 1
ATOM 3943 C CA . GLY B 1 227 ? 25.737 -16.477 -0.603 1.00 36.86 228 GLY B CA 1
ATOM 3944 C C . GLY B 1 227 ? 24.819 -15.801 -1.620 1.00 38.19 228 GLY B C 1
ATOM 3945 O O . GLY B 1 227 ? 24.915 -14.591 -1.842 1.00 37.47 228 GLY B O 1
ATOM 3946 N N . PRO B 1 228 ? 23.905 -16.556 -2.266 1.00 38.68 229 PRO B N 1
ATOM 3947 C CA . PRO B 1 228 ? 23.087 -16.028 -3.353 1.00 37.26 229 PRO B CA 1
ATOM 3948 C C . PRO B 1 228 ? 22.104 -14.908 -2.933 1.00 38.00 229 PRO B C 1
ATOM 3949 O O . PRO B 1 228 ? 21.809 -14.071 -3.748 1.00 35.38 229 PRO B O 1
ATOM 3953 N N . LEU B 1 229 ? 21.615 -14.911 -1.693 1.00 35.69 230 LEU B N 1
ATOM 3954 C CA . LEU B 1 229 ? 20.613 -13.895 -1.268 1.00 36.69 230 LEU B CA 1
ATOM 3955 C C . LEU B 1 229 ? 21.321 -12.566 -0.995 1.00 38.31 230 LEU B C 1
ATOM 3956 O O . LEU B 1 229 ? 20.851 -11.520 -1.513 1.00 36.59 230 LEU B O 1
ATOM 3961 N N . GLU B 1 230 ? 22.429 -12.580 -0.263 1.00 36.95 231 GLU B N 1
ATOM 3962 C CA . GLU B 1 230 ? 23.249 -11.356 -0.055 1.00 38.30 231 GLU B CA 1
ATOM 3963 C C . GLU B 1 230 ? 23.788 -10.898 -1.412 1.00 35.63 231 GLU B C 1
ATOM 3964 O O . GLU B 1 230 ? 23.830 -9.708 -1.658 1.00 38.43 231 GLU B O 1
ATOM 3970 N N . LEU B 1 231 ? 24.141 -11.812 -2.302 1.00 37.36 232 LEU B N 1
ATOM 3971 C CA . LEU B 1 231 ? 24.602 -11.432 -3.661 1.00 37.07 232 LEU B CA 1
ATOM 3972 C C . LEU B 1 231 ? 23.470 -10.764 -4.440 1.00 34.84 232 LEU B C 1
ATOM 3973 O O . LEU B 1 231 ? 23.723 -9.745 -5.103 1.00 36.57 232 LEU B O 1
ATOM 3978 N N . ALA B 1 232 ? 22.258 -11.297 -4.392 1.00 36.16 233 ALA B N 1
ATOM 3979 C CA . ALA B 1 232 ? 21.083 -10.678 -5.057 1.00 36.30 233 ALA B CA 1
ATOM 3980 C C . ALA B 1 232 ? 20.937 -9.224 -4.566 1.00 36.01 233 ALA B C 1
ATOM 3981 O O . ALA B 1 232 ? 20.767 -8.333 -5.396 1.00 34.46 233 ALA B O 1
ATOM 3983 N N . ASP B 1 233 ? 21.028 -9.001 -3.250 1.00 31.89 234 ASP B N 1
ATOM 3984 C CA . ASP B 1 233 ? 20.944 -7.664 -2.620 1.00 36.50 234 ASP B CA 1
ATOM 3985 C C . ASP B 1 233 ? 22.034 -6.756 -3.186 1.00 38.02 234 ASP B C 1
ATOM 3986 O O . ASP B 1 233 ? 21.763 -5.562 -3.389 1.00 37.31 234 ASP B O 1
ATOM 3991 N N . PHE B 1 234 ? 23.227 -7.305 -3.419 1.00 36.96 235 PHE B N 1
ATOM 3992 C CA . PHE B 1 234 ? 24.404 -6.560 -3.915 1.00 37.96 235 PHE B CA 1
ATOM 3993 C C . PHE B 1 234 ? 24.178 -6.156 -5.367 1.00 38.84 235 PHE B C 1
ATOM 3994 O O . PHE B 1 234 ? 24.399 -4.983 -5.735 1.00 35.34 235 PHE B O 1
ATOM 4002 N N . ILE B 1 235 ? 23.697 -7.083 -6.181 1.00 37.34 236 ILE B N 1
ATOM 4003 C CA . ILE B 1 235 ? 23.441 -6.845 -7.636 1.00 38.29 236 ILE B CA 1
ATOM 4004 C C . ILE B 1 235 ? 22.263 -5.858 -7.782 1.00 39.89 236 ILE B C 1
ATOM 4005 O O . ILE B 1 235 ? 22.253 -5.108 -8.748 1.00 37.02 236 ILE B O 1
ATOM 4010 N N . GLY B 1 236 ? 21.282 -5.928 -6.879 1.00 36.83 237 GLY B N 1
ATOM 4011 C CA . GLY B 1 236 ? 19.963 -5.278 -7.032 1.00 37.57 237 GLY B CA 1
ATOM 4012 C C . GLY B 1 236 ? 18.897 -6.279 -7.493 1.00 36.12 237 GLY B C 1
ATOM 4013 O O . GLY B 1 236 ? 19.112 -6.926 -8.529 1.00 35.50 237 GLY B O 1
ATOM 4014 N N . LEU B 1 237 ? 17.794 -6.405 -6.760 1.00 37.69 238 LEU B N 1
ATOM 4015 C CA . LEU B 1 237 ? 16.714 -7.394 -7.057 1.00 37.63 238 LEU B CA 1
ATOM 4016 C C . LEU B 1 237 ? 16.011 -7.006 -8.357 1.00 37.99 238 LEU B C 1
ATOM 4017 O O . LEU B 1 237 ? 15.602 -7.910 -9.082 1.00 36.04 238 LEU B O 1
ATOM 4022 N N . ASP B 1 238 ? 15.946 -5.711 -8.684 1.00 41.93 239 ASP B N 1
ATOM 4023 C CA . ASP B 1 238 ? 15.414 -5.245 -9.984 1.00 41.09 239 ASP B CA 1
ATOM 4024 C C . ASP B 1 238 ? 16.283 -5.812 -11.115 1.00 37.15 239 ASP B C 1
ATOM 4025 O O . ASP B 1 238 ? 15.725 -6.290 -12.121 1.00 38.09 239 ASP B O 1
ATOM 4030 N N . THR B 1 239 ? 17.604 -5.753 -10.991 1.00 39.66 240 THR B N 1
ATOM 4031 C CA . THR B 1 239 ? 18.540 -6.303 -12.018 1.00 42.82 240 THR B CA 1
ATOM 4032 C C . THR B 1 239 ? 18.375 -7.827 -12.106 1.00 36.52 240 THR B C 1
ATOM 4033 O O . THR B 1 239 ? 18.329 -8.341 -13.230 1.00 37.59 240 THR B O 1
ATOM 4037 N N . CYS B 1 240 ? 18.292 -8.513 -10.962 1.00 36.47 241 CYS B N 1
ATOM 4038 C CA . CYS B 1 240 ? 18.098 -9.986 -10.913 1.00 39.00 241 CYS B CA 1
ATOM 4039 C C . CYS B 1 240 ? 16.816 -10.339 -11.669 1.00 38.63 241 CYS B C 1
ATOM 4040 O O . CYS B 1 240 ? 16.847 -11.253 -12.523 1.00 37.56 241 CYS B O 1
ATOM 4043 N N . LEU B 1 241 ? 15.721 -9.641 -11.380 1.00 35.38 242 LEU B N 1
ATOM 4044 C CA . LEU B 1 241 ? 14.426 -9.924 -12.055 1.00 34.25 242 LEU B CA 1
ATOM 4045 C C . LEU B 1 241 ? 14.551 -9.681 -13.561 1.00 32.99 242 LEU B C 1
ATOM 4046 O O . LEU B 1 241 ? 14.072 -10.530 -14.347 1.00 37.78 242 LEU B O 1
ATOM 4051 N N . ALA B 1 242 ? 15.183 -8.580 -13.972 1.00 34.86 243 ALA B N 1
ATOM 4052 C CA . ALA B 1 242 ? 15.291 -8.240 -15.415 1.00 38.99 243 ALA B CA 1
ATOM 4053 C C . ALA B 1 242 ? 16.085 -9.338 -16.126 1.00 36.13 243 ALA B C 1
ATOM 4054 O O . ALA B 1 242 ? 15.736 -9.686 -17.260 1.00 38.27 243 ALA B O 1
ATOM 4056 N N . ILE B 1 243 ? 17.141 -9.856 -15.504 1.00 35.42 244 ILE B N 1
ATOM 4057 C CA . ILE B 1 243 ? 17.965 -10.925 -16.136 1.00 36.88 244 ILE B CA 1
ATOM 4058 C C . ILE B 1 243 ? 17.144 -12.220 -16.222 1.00 35.28 244 ILE B C 1
ATOM 4059 O O . ILE B 1 243 ? 17.147 -12.847 -17.283 1.00 39.19 244 ILE B O 1
ATOM 4064 N N . MET B 1 244 ? 16.422 -12.587 -15.174 1.00 34.34 245 MET B N 1
ATOM 4065 C CA . MET B 1 244 ? 15.569 -13.809 -15.216 1.00 36.60 245 MET B CA 1
ATOM 4066 C C . MET B 1 244 ? 14.511 -13.637 -16.318 1.00 39.38 245 MET B C 1
ATOM 4067 O O . MET B 1 244 ? 14.281 -14.604 -17.050 1.00 36.84 245 MET B O 1
ATOM 4072 N N . GLU B 1 245 ? 13.946 -12.433 -16.494 1.00 38.57 246 GLU B N 1
ATOM 4073 C CA . GLU B 1 245 ? 12.938 -12.201 -17.564 1.00 38.67 246 GLU B CA 1
ATOM 4074 C C . GLU B 1 245 ? 13.576 -12.408 -18.938 1.00 40.43 246 GLU B C 1
ATOM 4075 O O . GLU B 1 245 ? 12.905 -12.975 -19.819 1.00 38.83 246 GLU B O 1
ATOM 4081 N N . VAL B 1 246 ? 14.815 -11.943 -19.134 1.00 38.95 247 VAL B N 1
ATOM 4082 C CA . VAL B 1 246 ? 15.531 -12.129 -20.427 1.00 39.38 247 VAL B CA 1
ATOM 4083 C C . VAL B 1 246 ? 15.733 -13.623 -20.691 1.00 37.01 247 VAL B C 1
ATOM 4084 O O . VAL B 1 246 ? 15.551 -14.047 -21.840 1.00 37.36 247 VAL B O 1
ATOM 4088 N N . LEU B 1 247 ? 16.119 -14.397 -19.683 1.00 34.24 248 LEU B N 1
ATOM 4089 C CA . LEU B 1 247 ? 16.285 -15.874 -19.840 1.00 34.58 248 LEU B CA 1
ATOM 4090 C C . LEU B 1 247 ? 14.919 -16.494 -20.166 1.00 36.83 248 LEU B C 1
ATOM 4091 O O . LEU B 1 247 ? 14.824 -17.300 -21.096 1.00 35.41 248 LEU B O 1
ATOM 4096 N N . HIS B 1 248 ? 13.879 -16.098 -19.444 1.00 36.70 249 HIS B N 1
ATOM 4097 C CA . HIS B 1 248 ? 12.523 -16.695 -19.607 1.00 37.60 249 HIS B CA 1
ATOM 4098 C C . HIS B 1 248 ? 12.006 -16.386 -21.026 1.00 35.75 249 HIS B C 1
ATOM 4099 O O . HIS B 1 248 ? 11.561 -17.315 -21.717 1.00 37.53 249 HIS B O 1
ATOM 4106 N N . ARG B 1 249 ? 12.122 -15.138 -21.475 1.00 41.54 250 ARG B N 1
ATOM 4107 C CA . ARG B 1 249 ? 11.575 -14.695 -22.787 1.00 45.79 250 ARG B CA 1
ATOM 4108 C C . ARG B 1 249 ? 12.475 -15.187 -23.923 1.00 39.92 250 ARG B C 1
ATOM 4109 O O . ARG B 1 249 ? 11.941 -15.593 -24.967 1.00 39.07 250 ARG B O 1
ATOM 4117 N N . GLY B 1 250 ? 13.798 -15.156 -23.734 1.00 42.33 251 GLY B N 1
ATOM 4118 C CA . GLY B 1 250 ? 14.769 -15.533 -24.770 1.00 40.36 251 GLY B CA 1
ATOM 4119 C C . GLY B 1 250 ? 14.781 -17.037 -25.026 1.00 41.39 251 GLY B C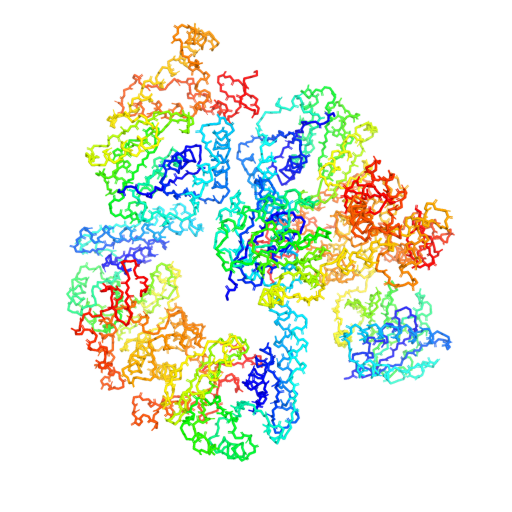 1
ATOM 4120 O O . GLY B 1 250 ? 14.757 -17.427 -26.186 1.00 40.82 251 GLY B O 1
ATOM 4121 N N . PHE B 1 251 ? 14.809 -17.880 -23.981 1.00 38.19 252 PHE B N 1
ATOM 4122 C CA . PHE B 1 251 ? 14.705 -19.349 -24.166 1.00 41.14 252 PHE B CA 1
ATOM 4123 C C . PHE B 1 251 ? 13.243 -19.723 -24.414 1.00 39.77 252 PHE B C 1
ATOM 4124 O O . PHE B 1 251 ? 12.988 -20.751 -25.035 1.00 40.55 252 PHE B O 1
ATOM 4132 N N . GLY B 1 252 ? 12.299 -18.887 -23.976 1.00 37.29 253 GLY B N 1
ATOM 4133 C CA . GLY B 1 252 ? 10.846 -19.174 -24.061 1.00 40.57 253 GLY B CA 1
ATOM 4134 C C . GLY B 1 252 ? 10.443 -20.364 -23.191 1.00 40.37 253 GLY B C 1
ATOM 4135 O O . GLY B 1 252 ? 9.422 -21.016 -23.461 1.00 44.04 253 GLY B O 1
ATOM 4136 N N . ASP B 1 253 ? 11.235 -20.647 -22.161 1.00 42.35 254 ASP B N 1
ATOM 4137 C CA . ASP B 1 253 ? 11.171 -21.883 -21.368 1.00 42.22 254 ASP B CA 1
ATOM 4138 C C . ASP B 1 253 ? 10.928 -21.501 -19.901 1.00 48.72 254 ASP B C 1
ATOM 4139 O O . ASP B 1 253 ? 11.775 -20.789 -19.348 1.00 38.55 254 ASP B O 1
ATOM 4144 N N . ASP B 1 254 ? 9.801 -21.964 -19.343 1.00 44.37 255 ASP B N 1
ATOM 4145 C CA . ASP B 1 254 ? 9.348 -21.904 -17.924 1.00 47.88 255 ASP B CA 1
ATOM 4146 C C . ASP B 1 254 ? 10.452 -22.286 -16.947 1.00 37.65 255 ASP B C 1
ATOM 4147 O O . ASP B 1 254 ? 10.327 -21.933 -15.779 1.00 36.17 255 ASP B O 1
ATOM 4152 N N . LYS B 1 255 ? 11.368 -23.159 -17.368 1.00 35.57 256 LYS B N 1
ATOM 4153 C CA . LYS B 1 255 ? 12.592 -23.479 -16.604 1.00 36.44 256 LYS B CA 1
ATOM 4154 C C . LYS B 1 255 ? 13.157 -22.194 -15.965 1.00 36.72 256 LYS B C 1
ATOM 4155 O O . LYS B 1 255 ? 13.641 -22.244 -14.810 1.00 35.33 256 LYS B O 1
ATOM 4161 N N . TYR B 1 256 ? 13.127 -21.077 -16.692 1.00 35.09 257 TYR B N 1
ATOM 4162 C CA . TYR B 1 256 ? 13.805 -19.816 -16.291 1.00 36.59 257 TYR B CA 1
ATOM 4163 C C . TYR B 1 256 ? 12.808 -18.809 -15.692 1.00 34.88 257 TYR B C 1
ATOM 4164 O O . TYR B 1 256 ? 13.142 -17.633 -15.598 1.00 38.45 257 TYR B O 1
ATOM 4173 N N . ARG B 1 257 ? 11.644 -19.253 -15.255 1.00 36.12 258 ARG B N 1
ATOM 4174 C CA . ARG B 1 257 ? 10.629 -18.342 -14.677 1.00 35.63 258 ARG B CA 1
ATOM 4175 C C . ARG B 1 257 ? 11.192 -17.708 -13.402 1.00 37.11 258 ARG B C 1
ATOM 4176 O O . ARG B 1 257 ? 11.732 -18.392 -12.542 1.00 35.06 258 ARG B O 1
ATOM 4184 N N . PRO B 1 258 ? 11.052 -16.379 -13.253 1.00 36.43 259 PRO B N 1
ATOM 4185 C CA . PRO B 1 258 ? 11.404 -15.705 -12.007 1.00 37.04 259 PRO B CA 1
ATOM 4186 C C . PRO B 1 258 ? 10.616 -16.234 -10.809 1.00 35.86 259 PRO B C 1
ATOM 4187 O O . PRO B 1 258 ? 9.442 -16.500 -10.911 1.00 37.97 259 PRO B O 1
ATOM 4191 N N . SER B 1 259 ? 11.259 -16.308 -9.656 1.00 35.31 260 SER B N 1
ATOM 4192 C CA . SER B 1 259 ? 10.563 -16.598 -8.382 1.00 33.62 260 SER B CA 1
ATOM 4193 C C . SER B 1 259 ? 9.473 -15.557 -8.162 1.00 35.60 260 SER B C 1
ATOM 4194 O O . SER B 1 259 ? 9.738 -14.354 -8.228 1.00 36.55 260 SER B O 1
ATOM 4197 N N . PRO B 1 260 ? 8.230 -15.971 -7.844 1.00 36.46 261 PRO B N 1
ATOM 4198 C CA . PRO B 1 260 ? 7.202 -15.021 -7.400 1.00 34.49 261 PRO B CA 1
ATOM 4199 C C . PRO B 1 260 ? 7.637 -14.150 -6.213 1.00 36.18 261 PRO B C 1
ATOM 4200 O O . PRO B 1 260 ? 7.162 -13.046 -6.117 1.00 36.81 261 PRO B O 1
ATOM 4204 N N . LEU B 1 261 ? 8.520 -14.639 -5.332 1.00 34.66 262 LEU B N 1
ATOM 4205 C CA . LEU B 1 261 ? 9.023 -13.804 -4.206 1.00 36.35 262 LEU B CA 1
ATOM 4206 C C . LEU B 1 261 ? 9.936 -12.714 -4.767 1.00 38.54 262 LEU B C 1
ATOM 4207 O O . LEU B 1 261 ? 9.872 -11.578 -4.267 1.00 37.03 262 LEU B O 1
ATOM 4212 N N . LEU B 1 262 ? 10.743 -13.016 -5.785 1.00 34.86 263 LEU B N 1
ATOM 4213 C CA . LEU B 1 262 ? 11.577 -11.977 -6.432 1.00 34.70 263 LEU B CA 1
ATOM 4214 C C . LEU B 1 262 ? 10.647 -10.906 -7.017 1.00 35.36 263 LEU B C 1
ATOM 4215 O O . LEU B 1 262 ? 10.918 -9.714 -6.813 1.00 33.54 263 LEU B O 1
ATOM 4220 N N . ARG B 1 263 ? 9.576 -11.285 -7.710 1.00 36.10 264 ARG B N 1
ATOM 4221 C CA . ARG B 1 263 ? 8.627 -10.293 -8.283 1.00 38.87 264 ARG B CA 1
ATOM 4222 C C . ARG B 1 263 ? 8.045 -9.430 -7.150 1.00 38.13 264 ARG B C 1
ATOM 4223 O O . ARG B 1 263 ? 8.011 -8.207 -7.294 1.00 34.85 264 ARG B O 1
ATOM 4231 N N . ARG B 1 264 ? 7.623 -10.056 -6.058 1.00 38.98 265 ARG B N 1
ATOM 4232 C CA . ARG B 1 264 ? 6.956 -9.378 -4.927 1.00 38.71 265 ARG B CA 1
ATOM 4233 C C . ARG B 1 264 ? 7.923 -8.366 -4.279 1.00 38.14 265 ARG B C 1
ATOM 4234 O O . ARG B 1 264 ? 7.508 -7.230 -3.953 1.00 37.30 265 ARG B O 1
ATOM 4242 N N . MET B 1 265 ? 9.178 -8.753 -4.079 1.00 36.26 266 MET B N 1
ATOM 4243 C CA . MET B 1 265 ? 10.200 -7.878 -3.448 1.00 38.42 266 MET B CA 1
ATOM 4244 C C . MET B 1 265 ? 10.379 -6.636 -4.315 1.00 34.37 266 MET B C 1
ATOM 4245 O O . MET B 1 265 ? 10.488 -5.510 -3.756 1.00 38.06 266 MET B O 1
ATOM 4250 N N . VAL B 1 266 ? 10.441 -6.814 -5.632 1.00 35.42 267 VAL B N 1
ATOM 4251 C CA . VAL B 1 266 ? 10.644 -5.699 -6.586 1.00 35.51 267 VAL B CA 1
ATOM 4252 C C . VAL B 1 266 ? 9.394 -4.806 -6.563 1.00 42.62 267 VAL B C 1
ATOM 4253 O O . VAL B 1 266 ? 9.571 -3.584 -6.504 1.00 40.36 267 VAL B O 1
ATOM 4257 N N . GLN B 1 267 ? 8.186 -5.377 -6.515 1.00 41.75 268 GLN B N 1
ATOM 4258 C CA . GLN B 1 267 ? 6.922 -4.588 -6.429 1.00 40.71 268 GLN B CA 1
ATOM 4259 C C . GLN B 1 267 ? 6.938 -3.725 -5.162 1.00 40.24 268 GLN B C 1
ATOM 4260 O O . GLN B 1 267 ? 6.378 -2.613 -5.195 1.00 41.14 268 GLN B O 1
ATOM 4266 N N . ALA B 1 268 ? 7.533 -4.232 -4.075 1.00 37.04 269 ALA B N 1
ATOM 4267 C CA . ALA B 1 268 ? 7.608 -3.534 -2.774 1.00 35.25 269 ALA B CA 1
ATOM 4268 C C . ALA B 1 268 ? 8.724 -2.476 -2.767 1.00 40.78 269 ALA B C 1
ATOM 4269 O O . ALA B 1 268 ? 8.792 -1.758 -1.775 1.00 42.20 269 ALA B O 1
ATOM 4271 N N . GLY B 1 269 ? 9.600 -2.451 -3.774 1.00 43.41 270 GLY B N 1
ATOM 4272 C CA . GLY B 1 269 ? 10.798 -1.588 -3.830 1.00 42.58 270 GLY B CA 1
ATOM 4273 C C . GLY B 1 269 ? 11.899 -2.038 -2.877 1.00 41.38 270 GLY B C 1
ATOM 4274 O O . GLY B 1 269 ? 12.802 -1.251 -2.561 1.00 40.69 270 GLY B O 1
ATOM 4275 N N . LEU B 1 270 ? 11.867 -3.280 -2.429 1.00 39.14 271 LEU B N 1
ATOM 4276 C CA . LEU B 1 270 ? 12.926 -3.876 -1.584 1.00 37.62 271 LEU B CA 1
ATOM 4277 C C . LEU B 1 270 ? 14.054 -4.354 -2.511 1.00 40.22 271 LEU B C 1
ATOM 4278 O O . LEU B 1 270 ? 14.209 -5.573 -2.678 1.00 39.44 271 LEU B O 1
ATOM 4283 N N . LEU B 1 271 ? 14.841 -3.428 -3.062 1.00 41.62 272 LEU B N 1
ATOM 4284 C CA . LEU B 1 271 ? 15.706 -3.725 -4.230 1.00 40.25 272 LEU B CA 1
ATOM 4285 C C . LEU B 1 271 ? 17.100 -4.184 -3.791 1.00 37.30 272 LEU B C 1
ATOM 4286 O O . LEU B 1 271 ? 17.868 -4.512 -4.653 1.00 39.19 272 LEU B O 1
ATOM 4291 N N . GLY B 1 272 ? 17.379 -4.252 -2.491 1.00 37.76 273 GLY B N 1
ATOM 4292 C CA . GLY B 1 272 ? 18.695 -4.630 -1.964 1.00 38.76 273 GLY B CA 1
ATOM 4293 C C . GLY B 1 272 ? 19.478 -3.448 -1.409 1.00 42.81 273 GLY B C 1
ATOM 4294 O O . GLY B 1 272 ? 18.849 -2.502 -0.869 1.00 35.59 273 GLY B O 1
ATOM 4295 N N . ARG B 1 273 ? 20.807 -3.513 -1.510 1.00 38.25 274 ARG B N 1
ATOM 4296 C CA . ARG B 1 273 ? 21.729 -2.532 -0.873 1.00 41.91 274 ARG B CA 1
ATOM 4297 C C . ARG B 1 273 ? 21.349 -1.118 -1.300 1.00 46.44 274 ARG B C 1
ATOM 4298 O O . ARG B 1 273 ? 21.213 -0.264 -0.428 1.00 46.36 274 ARG B O 1
ATOM 4306 N N . LYS B 1 274 ? 21.104 -0.898 -2.584 1.00 43.47 275 LYS B N 1
ATOM 4307 C CA . LYS B 1 274 ? 20.817 0.456 -3.118 1.00 48.22 275 LYS B CA 1
ATOM 4308 C C . LYS B 1 274 ? 19.510 1.038 -2.565 1.00 48.64 275 LYS B C 1
ATOM 4309 O O . LYS B 1 274 ? 19.342 2.253 -2.674 1.00 54.57 275 LYS B O 1
ATOM 4315 N N . ALA B 1 275 ? 18.602 0.246 -1.997 1.00 44.22 276 ALA B N 1
ATOM 4316 C CA . ALA B 1 275 ? 17.347 0.767 -1.404 1.00 44.14 276 ALA B CA 1
ATOM 4317 C C . ALA B 1 275 ? 17.450 0.712 0.118 1.00 43.40 276 ALA B C 1
ATOM 4318 O O . ALA B 1 275 ? 16.488 1.079 0.774 1.00 43.74 276 ALA B O 1
ATOM 4320 N N . GLY B 1 276 ? 18.566 0.222 0.657 1.00 38.70 277 GLY B N 1
ATOM 4321 C CA . GLY B 1 276 ? 18.713 0.014 2.107 1.00 38.66 277 GLY B CA 1
ATOM 4322 C C . GLY B 1 276 ? 18.055 -1.272 2.597 1.00 40.02 277 GLY B C 1
ATOM 4323 O O . GLY B 1 276 ? 18.174 -1.570 3.819 1.00 38.95 277 GLY B O 1
ATOM 4324 N N . ARG B 1 277 ? 17.377 -2.033 1.727 1.00 41.55 278 ARG B N 1
ATOM 4325 C CA . ARG B 1 277 ? 16.736 -3.312 2.154 1.00 41.48 278 ARG B CA 1
ATOM 4326 C C . ARG B 1 277 ? 16.392 -4.200 0.945 1.00 37.58 278 ARG B C 1
ATOM 4327 O O . ARG B 1 277 ? 15.855 -3.706 -0.041 1.00 36.43 278 ARG B O 1
ATOM 4335 N N . GLY B 1 278 ? 16.758 -5.471 1.038 1.00 40.32 279 GLY B N 1
ATOM 4336 C CA . GLY B 1 278 ? 16.292 -6.546 0.148 1.00 41.35 279 GLY B CA 1
ATOM 4337 C C . GLY B 1 278 ? 15.963 -7.729 1.012 1.00 40.45 279 GLY B C 1
ATOM 4338 O O . GLY B 1 278 ? 15.080 -7.598 1.858 1.00 37.56 279 GLY B O 1
ATOM 4339 N N . PHE B 1 279 ? 16.722 -8.817 0.882 1.00 36.93 280 PHE B N 1
ATOM 4340 C CA . PHE B 1 279 ? 16.625 -9.980 1.792 1.00 36.82 280 PHE B CA 1
ATOM 4341 C C . PHE B 1 279 ? 17.150 -9.564 3.165 1.00 36.34 280 PHE B C 1
ATOM 4342 O O . PHE B 1 279 ? 16.605 -10.030 4.185 1.00 38.23 280 PHE B O 1
ATOM 4350 N N . TYR B 1 280 ? 18.209 -8.752 3.181 1.00 37.27 281 TYR B N 1
ATOM 4351 C CA . TYR B 1 280 ? 18.812 -8.207 4.422 1.00 39.94 281 TYR B CA 1
ATOM 4352 C C . TYR B 1 280 ? 18.520 -6.694 4.487 1.00 39.16 281 TYR B C 1
ATOM 4353 O O . TYR B 1 280 ? 18.093 -6.101 3.478 1.00 40.39 281 TYR B O 1
ATOM 4362 N N . THR B 1 281 ? 18.789 -6.088 5.641 1.00 39.19 282 THR B N 1
ATOM 4363 C CA . THR B 1 281 ? 18.670 -4.634 5.893 1.00 40.82 282 THR B CA 1
ATOM 4364 C C . THR B 1 281 ? 20.089 -4.058 5.951 1.00 38.83 282 THR B C 1
ATOM 4365 O O . THR B 1 281 ? 20.966 -4.688 6.591 1.00 42.38 282 THR B O 1
ATOM 4369 N N . TYR B 1 282 ? 20.302 -2.913 5.305 1.00 42.21 283 TYR B N 1
ATOM 4370 C CA . TYR B 1 282 ? 21.627 -2.245 5.168 1.00 41.64 283 TYR B CA 1
ATOM 4371 C C . TYR B 1 282 ? 21.568 -0.841 5.792 1.00 44.34 283 TYR B C 1
ATOM 4372 O O . TYR B 1 282 ? 20.528 -0.186 5.691 1.00 38.24 283 TYR B O 1
ATOM 4381 N N . ASP B 1 283 ? 22.686 -0.381 6.364 1.00 44.09 284 ASP B N 1
ATOM 4382 C CA . ASP B 1 283 ? 22.884 1.026 6.810 1.00 44.12 284 ASP B CA 1
ATOM 4383 C C . ASP B 1 283 ? 23.278 1.855 5.585 1.00 47.72 284 ASP B C 1
ATOM 4384 O O . ASP B 1 283 ? 23.350 1.291 4.464 1.00 46.42 284 ASP B O 1
ATOM 4389 N N . GLU B 1 284 ? 23.530 3.153 5.784 1.00 45.00 285 GLU B N 1
ATOM 4390 C CA . GLU B 1 284 ? 23.829 4.124 4.709 1.00 45.74 285 GLU B CA 1
ATOM 4391 C C . GLU B 1 284 ? 25.148 3.766 4.001 1.00 45.16 285 GLU B C 1
ATOM 4392 O O . GLU B 1 284 ? 25.337 4.226 2.899 1.00 44.67 285 GLU B O 1
ATOM 4398 N N . LYS B 1 285 ? 26.053 3.033 4.642 1.00 49.73 286 LYS B N 1
ATOM 4399 C CA . LYS B 1 285 ? 27.373 2.626 4.068 1.00 49.94 286 LYS B CA 1
ATOM 4400 C C . LYS B 1 285 ? 27.238 1.297 3.305 1.00 55.94 286 LYS B C 1
ATOM 4401 O O . LYS B 1 285 ? 28.239 0.850 2.722 1.00 53.57 286 LYS B O 1
ATOM 4407 N N . GLY B 1 286 ? 26.078 0.643 3.368 1.00 50.16 287 GLY B N 1
ATOM 4408 C CA . GLY B 1 286 ? 25.834 -0.649 2.698 1.00 51.28 287 GLY B CA 1
ATOM 4409 C C . GLY B 1 286 ? 26.281 -1.872 3.485 1.00 48.90 287 GLY B C 1
ATOM 4410 O O . GLY B 1 286 ? 26.459 -2.892 2.849 1.00 46.25 287 GLY B O 1
ATOM 4411 N N . ASN B 1 287 ? 26.468 -1.781 4.805 1.00 47.57 288 ASN B N 1
ATOM 4412 C CA . ASN B 1 287 ? 26.746 -2.936 5.694 1.00 48.15 288 ASN B CA 1
ATOM 4413 C C . ASN B 1 287 ? 25.431 -3.442 6.282 1.00 49.37 288 ASN B C 1
ATOM 4414 O O . ASN B 1 287 ? 24.541 -2.603 6.519 1.00 49.64 288 ASN B O 1
ATOM 4419 N N . LYS B 1 288 ? 25.318 -4.752 6.504 1.00 46.26 289 LYS B N 1
ATOM 4420 C CA . LYS B 1 288 ? 24.117 -5.401 7.096 1.00 53.70 289 LYS B CA 1
ATOM 4421 C C . LYS B 1 288 ? 23.920 -4.851 8.510 1.00 51.58 289 LYS B C 1
ATOM 4422 O O . LYS B 1 288 ? 24.946 -4.560 9.135 1.00 51.08 289 LYS B O 1
ATOM 4428 N N . VAL B 1 289 ? 22.678 -4.725 8.982 1.00 49.93 290 VAL B N 1
ATOM 4429 C CA . VAL B 1 289 ? 22.348 -4.256 10.359 1.00 56.44 290 VAL B CA 1
ATOM 4430 C C . VAL B 1 289 ? 21.312 -5.192 10.980 1.00 60.01 290 VAL B C 1
ATOM 4431 O O . VAL B 1 289 ? 20.366 -5.447 10.233 1.00 60.91 290 VAL B O 1
ATOM 4435 N N . GLU C 1 2 ? -5.100 20.855 -43.956 1.00 78.68 3 GLU C N 1
ATOM 4436 C CA . GLU C 1 2 ? -5.077 20.409 -45.378 1.00 80.26 3 GLU C CA 1
ATOM 4437 C C . GLU C 1 2 ? -3.715 19.796 -45.714 1.00 71.15 3 GLU C C 1
ATOM 4438 O O . GLU C 1 2 ? -3.733 18.707 -46.288 1.00 80.18 3 GLU C O 1
ATOM 4444 N N . VAL C 1 3 ? -2.595 20.440 -45.371 1.00 60.84 4 VAL C N 1
ATOM 4445 C CA . VAL C 1 3 ? -1.243 19.814 -45.548 1.00 61.65 4 VAL C CA 1
ATOM 4446 C C . VAL C 1 3 ? -0.934 18.899 -44.347 1.00 53.32 4 VAL C C 1
ATOM 4447 O O . VAL C 1 3 ? -0.697 19.399 -43.251 1.00 52.57 4 VAL C O 1
ATOM 4451 N N . LYS C 1 4 ? -0.941 17.592 -44.579 1.00 58.15 5 LYS C N 1
ATOM 4452 C CA . LYS C 1 4 ? -0.667 16.556 -43.540 1.00 65.66 5 LYS C CA 1
ATOM 4453 C C . LYS C 1 4 ? 0.565 15.754 -43.956 1.00 54.70 5 LYS C C 1
ATOM 4454 O O . LYS C 1 4 ? 1.325 15.331 -43.079 1.00 57.82 5 LYS C O 1
ATOM 4460 N N . ARG C 1 5 ? 0.718 15.535 -45.262 1.00 50.22 6 ARG C N 1
ATOM 4461 C CA . ARG C 1 5 ? 1.690 14.604 -45.862 1.00 58.90 6 ARG C CA 1
ATOM 4462 C C . ARG C 1 5 ? 2.609 15.415 -46.786 1.00 59.83 6 ARG C C 1
ATOM 4463 O O . ARG C 1 5 ? 2.102 16.077 -47.703 1.00 49.45 6 ARG C O 1
ATOM 4471 N N . ILE C 1 6 ? 3.917 15.364 -46.552 1.00 52.04 7 ILE C N 1
ATOM 4472 C CA . ILE C 1 6 ? 4.937 16.066 -47.385 1.00 47.97 7 ILE C CA 1
ATOM 4473 C C . ILE C 1 6 ? 5.858 15.028 -48.013 1.00 48.49 7 ILE C C 1
ATOM 4474 O O . ILE C 1 6 ? 6.401 14.181 -47.297 1.00 58.83 7 ILE C O 1
ATOM 4479 N N . GLY C 1 7 ? 5.994 15.089 -49.328 1.00 46.10 8 GLY C N 1
ATOM 4480 C CA . GLY C 1 7 ? 6.996 14.356 -50.115 1.00 43.10 8 GLY C CA 1
ATOM 4481 C C . GLY C 1 7 ? 8.250 15.194 -50.265 1.00 49.97 8 GLY C C 1
ATOM 4482 O O . GLY C 1 7 ? 8.136 16.418 -50.474 1.00 48.89 8 GLY C O 1
ATOM 4483 N N . VAL C 1 8 ? 9.415 14.572 -50.137 1.00 50.63 9 VAL C N 1
ATOM 4484 C CA . VAL C 1 8 ? 10.727 15.194 -50.455 1.00 43.01 9 VAL C CA 1
ATOM 4485 C C . VAL C 1 8 ? 11.428 14.289 -51.455 1.00 48.87 9 VAL C C 1
ATOM 4486 O O . VAL C 1 8 ? 11.607 13.087 -51.150 1.00 51.77 9 VAL C O 1
ATOM 4490 N N . VAL C 1 9 ? 11.812 14.823 -52.606 1.00 50.27 10 VAL C N 1
ATOM 4491 C CA . VAL C 1 9 ? 12.609 14.071 -53.611 1.00 42.40 10 VAL C CA 1
ATOM 4492 C C . VAL C 1 9 ? 14.053 14.563 -53.546 1.00 52.82 10 VAL C C 1
ATOM 4493 O O . VAL C 1 9 ? 14.303 15.748 -53.805 1.00 44.90 10 VAL C O 1
ATOM 4497 N N . GLY C 1 10 ? 14.967 13.661 -53.204 1.00 46.38 11 GLY C N 1
ATOM 4498 C CA . GLY C 1 10 ? 16.399 13.911 -53.043 1.00 44.09 11 GLY C CA 1
ATOM 4499 C C . GLY C 1 10 ? 16.765 13.879 -51.574 1.00 47.29 11 GLY C C 1
ATOM 4500 O O . GLY C 1 10 ? 16.320 14.766 -50.848 1.00 47.84 11 GLY C O 1
ATOM 4501 N N . ALA C 1 11 ? 17.540 12.876 -51.159 1.00 45.94 12 ALA C N 1
ATOM 4502 C CA . ALA C 1 11 ? 17.948 12.664 -49.753 1.00 45.94 12 ALA C CA 1
ATOM 4503 C C . ALA C 1 11 ? 19.389 13.136 -49.597 1.00 53.59 12 ALA C C 1
ATOM 4504 O O . ALA C 1 11 ? 20.179 12.488 -48.872 1.00 50.00 12 ALA C O 1
ATOM 4506 N N . GLY C 1 12 ? 19.722 14.251 -50.258 1.00 54.46 13 GLY C N 1
ATOM 4507 C CA . GLY C 1 12 ? 21.063 14.845 -50.225 1.00 49.72 13 GLY C CA 1
ATOM 4508 C C . GLY C 1 12 ? 21.197 15.853 -49.105 1.00 49.61 13 GLY C C 1
ATOM 4509 O O . GLY C 1 12 ? 20.393 15.821 -48.140 1.00 48.66 13 GLY C O 1
ATOM 4510 N N . GLN C 1 13 ? 22.177 16.746 -49.260 1.00 44.55 14 GLN C N 1
ATOM 4511 C CA . GLN C 1 13 ? 22.509 17.792 -48.271 1.00 48.00 14 GLN C CA 1
ATOM 4512 C C . GLN C 1 13 ? 21.233 18.558 -47.897 1.00 42.02 14 GLN C C 1
ATOM 4513 O O . GLN C 1 13 ? 20.994 18.790 -46.699 1.00 43.88 14 GLN C O 1
ATOM 4519 N N . MET C 1 14 ? 20.443 18.952 -48.885 1.00 38.25 15 MET C N 1
ATOM 4520 C CA . MET C 1 14 ? 19.257 19.824 -48.648 1.00 39.66 15 MET C CA 1
ATOM 4521 C C . MET C 1 14 ? 18.018 18.981 -48.351 1.00 40.30 15 MET C C 1
ATOM 4522 O O . MET C 1 14 ? 17.327 19.287 -47.373 1.00 47.29 15 MET C O 1
ATOM 4527 N N . GLY C 1 15 ? 17.720 17.992 -49.183 1.00 41.47 16 GLY C N 1
ATOM 4528 C CA . GLY C 1 15 ? 16.488 17.188 -49.049 1.00 48.42 16 GLY C CA 1
ATOM 4529 C C . GLY C 1 15 ? 16.404 16.482 -47.687 1.00 45.19 16 GLY C C 1
ATOM 4530 O O . GLY C 1 15 ? 15.303 16.443 -47.111 1.00 46.17 16 GLY C O 1
ATOM 4531 N N . SER C 1 16 ? 17.518 15.991 -47.151 1.00 43.84 17 SER C N 1
ATOM 4532 C CA . SER C 1 16 ? 17.507 15.283 -45.842 1.00 49.50 17 SER C CA 1
ATOM 4533 C C . SER C 1 16 ? 17.195 16.298 -44.731 1.00 49.16 17 SER C C 1
ATOM 4534 O O . SER C 1 16 ? 16.417 15.970 -43.820 1.00 47.17 17 SER C O 1
ATOM 4537 N N . GLY C 1 17 ? 17.689 17.543 -44.862 1.00 45.45 18 GLY C N 1
ATOM 4538 C CA . GLY C 1 17 ? 17.324 18.643 -43.952 1.00 42.30 18 GLY C CA 1
ATOM 4539 C C . GLY C 1 17 ? 15.855 19.040 -44.076 1.00 43.30 18 GLY C C 1
ATOM 4540 O O . GLY C 1 17 ? 15.202 19.296 -43.034 1.00 42.11 18 GLY C O 1
ATOM 4541 N N . ILE C 1 18 ? 15.344 19.143 -45.298 1.00 38.25 19 ILE C N 1
ATOM 4542 C CA . ILE C 1 18 ? 13.918 19.522 -45.532 1.00 45.36 19 ILE C CA 1
ATOM 4543 C C . ILE C 1 18 ? 13.020 18.438 -44.904 1.00 43.59 19 ILE C C 1
ATOM 4544 O O . ILE C 1 18 ? 12.065 18.805 -44.200 1.00 45.20 19 ILE C O 1
ATOM 4549 N N . ALA C 1 19 ? 13.325 17.162 -45.161 1.00 45.95 20 ALA C N 1
ATOM 4550 C CA . ALA C 1 19 ? 12.589 16.001 -44.593 1.00 44.63 20 ALA C CA 1
ATOM 4551 C C . ALA C 1 19 ? 12.588 16.113 -43.070 1.00 47.56 20 ALA C C 1
ATOM 4552 O O . ALA C 1 19 ? 11.507 15.982 -42.464 1.00 50.49 20 ALA C O 1
ATOM 4554 N N . GLN C 1 20 ? 13.749 16.392 -42.475 1.00 47.13 21 GLN C N 1
ATOM 4555 C CA . GLN C 1 20 ? 13.879 16.495 -41.001 1.00 46.65 21 GLN C CA 1
ATOM 4556 C C . GLN C 1 20 ? 12.973 17.603 -40.458 1.00 55.53 21 GLN C C 1
ATOM 4557 O O . GLN C 1 20 ? 12.205 17.339 -39.495 1.00 50.99 21 GLN C O 1
ATOM 4563 N N . VAL C 1 21 ? 13.046 18.810 -41.021 1.00 48.08 22 VAL C N 1
ATOM 4564 C CA . VAL C 1 21 ? 12.309 19.968 -40.440 1.00 42.61 22 VAL C CA 1
ATOM 4565 C C . VAL C 1 21 ? 10.804 19.750 -40.646 1.00 42.45 22 VAL C C 1
ATOM 4566 O O . VAL C 1 21 ? 10.030 20.154 -39.763 1.00 45.93 22 VAL C O 1
ATOM 4570 N N . ALA C 1 22 ? 10.397 19.118 -41.747 1.00 43.11 23 ALA C N 1
ATOM 4571 C CA . ALA C 1 22 ? 8.982 18.778 -42.020 1.00 46.32 23 ALA C CA 1
ATOM 4572 C C . ALA C 1 22 ? 8.489 17.787 -40.946 1.00 52.30 23 ALA C C 1
ATOM 4573 O O . ALA C 1 22 ? 7.403 18.026 -40.357 1.00 50.30 23 ALA C O 1
ATOM 4575 N N . ALA C 1 23 ? 9.289 16.748 -40.657 1.00 46.26 24 ALA C N 1
ATOM 4576 C CA . ALA C 1 23 ? 8.954 15.695 -39.662 1.00 46.88 24 ALA C CA 1
ATOM 4577 C C . ALA C 1 23 ? 8.877 16.313 -38.264 1.00 48.11 24 ALA C C 1
ATOM 4578 O O . ALA C 1 23 ? 7.914 16.016 -37.549 1.00 50.48 24 ALA C O 1
ATOM 4580 N N . SER C 1 24 ? 9.841 17.166 -37.899 1.00 47.24 25 SER C N 1
ATOM 4581 C CA . SER C 1 24 ? 9.891 17.849 -36.578 1.00 47.04 25 SER C CA 1
ATOM 4582 C C . SER C 1 24 ? 8.675 18.763 -36.411 1.00 50.17 25 SER C C 1
ATOM 4583 O O . SER C 1 24 ? 8.308 19.032 -35.274 1.00 55.64 25 SER C O 1
ATOM 4586 N N . ALA C 1 25 ? 8.097 19.260 -37.504 1.00 49.69 26 ALA C N 1
ATOM 4587 C CA . ALA C 1 25 ? 6.946 20.197 -37.479 1.00 55.82 26 ALA C CA 1
ATOM 4588 C C . ALA C 1 25 ? 5.634 19.423 -37.296 1.00 59.29 26 ALA C C 1
ATOM 4589 O O . ALA C 1 25 ? 4.612 20.079 -37.080 1.00 50.53 26 ALA C O 1
ATOM 4591 N N . GLY C 1 26 ? 5.657 18.093 -37.441 1.00 58.79 27 GLY C N 1
ATOM 4592 C CA . GLY C 1 26 ? 4.477 17.232 -37.234 1.00 59.22 27 GLY C CA 1
ATOM 4593 C C . GLY C 1 26 ? 3.907 16.696 -38.527 1.00 53.84 27 GLY C C 1
ATOM 4594 O O . GLY C 1 26 ? 2.907 15.982 -38.461 1.00 59.36 27 GLY C O 1
ATOM 4595 N N . TYR C 1 27 ? 4.514 16.982 -39.678 1.00 51.23 28 TYR C N 1
ATOM 4596 C CA . TYR C 1 27 ? 4.053 16.417 -40.975 1.00 53.12 28 TYR C CA 1
ATOM 4597 C C . TYR C 1 27 ? 4.543 14.978 -41.129 1.00 56.00 28 TYR C C 1
ATOM 4598 O O . TYR C 1 27 ? 5.685 14.677 -40.732 1.00 54.22 28 TYR C O 1
ATOM 4607 N N . GLU C 1 28 ? 3.706 14.120 -41.723 1.00 51.94 29 GLU C N 1
ATOM 4608 C CA . GLU C 1 28 ? 4.113 12.801 -42.256 1.00 56.70 29 GLU C CA 1
ATOM 4609 C C . GLU C 1 28 ? 4.986 13.067 -43.484 1.00 57.93 29 GLU C C 1
ATOM 4610 O O . GLU C 1 28 ? 4.577 13.839 -44.338 1.00 60.33 29 GLU C O 1
ATOM 4616 N N . VAL C 1 29 ? 6.137 12.422 -43.576 1.00 56.97 30 VAL C N 1
ATOM 4617 C CA . VAL C 1 29 ? 7.144 12.663 -44.645 1.00 53.47 30 VAL C CA 1
ATOM 4618 C C . VAL C 1 29 ? 7.440 11.352 -45.371 1.00 54.55 30 VAL C C 1
ATOM 4619 O O . VAL C 1 29 ? 7.711 10.333 -44.707 1.00 60.69 30 VAL C O 1
ATOM 4623 N N . VAL C 1 30 ? 7.455 11.417 -46.700 1.00 53.23 31 VAL C N 1
ATOM 4624 C CA . VAL C 1 30 ? 8.028 10.376 -47.596 1.00 52.24 31 VAL C CA 1
ATOM 4625 C C . VAL C 1 30 ? 9.244 10.970 -48.302 1.00 54.32 31 VAL C C 1
ATOM 4626 O O . VAL C 1 30 ? 9.055 11.930 -49.056 1.00 54.18 31 VAL C O 1
ATOM 4630 N N . LEU C 1 31 ? 10.432 10.439 -48.018 1.00 48.89 32 LEU C N 1
ATOM 4631 C CA . LEU C 1 31 ? 11.727 10.853 -48.612 1.00 52.76 32 LEU C CA 1
ATOM 4632 C C . LEU C 1 31 ? 12.123 9.851 -49.695 1.00 52.27 32 LEU C C 1
ATOM 4633 O O . LEU C 1 31 ? 12.235 8.655 -49.384 1.00 57.54 32 LEU C O 1
ATOM 4638 N N . VAL C 1 32 ? 12.288 10.317 -50.937 1.00 51.58 33 VAL C N 1
ATOM 4639 C CA . VAL C 1 32 ? 12.564 9.475 -52.137 1.00 48.38 33 VAL C CA 1
ATOM 4640 C C . VAL C 1 32 ? 13.956 9.789 -52.682 1.00 57.80 33 VAL C C 1
ATOM 4641 O O . VAL C 1 32 ? 14.334 10.976 -52.719 1.00 53.65 33 VAL C O 1
ATOM 4645 N N . ASP C 1 33 ? 14.682 8.767 -53.125 1.00 54.14 34 ASP C N 1
ATOM 4646 C CA . ASP C 1 33 ? 15.944 8.927 -53.882 1.00 51.78 34 ASP C CA 1
ATOM 4647 C C . ASP C 1 33 ? 16.041 7.773 -54.889 1.00 56.19 34 ASP C C 1
ATOM 4648 O O . ASP C 1 33 ? 15.031 7.076 -55.074 1.00 56.20 34 ASP C O 1
ATOM 4653 N N . VAL C 1 34 ? 17.191 7.600 -55.543 1.00 57.17 35 VAL C N 1
ATOM 4654 C CA . VAL C 1 34 ? 17.355 6.645 -56.684 1.00 59.86 35 VAL C CA 1
ATOM 4655 C C . VAL C 1 34 ? 18.122 5.391 -56.236 1.00 60.12 35 VAL C C 1
ATOM 4656 O O . VAL C 1 34 ? 18.229 4.486 -57.056 1.00 61.66 35 VAL C O 1
ATOM 4660 N N . ALA C 1 35 ? 18.638 5.337 -55.009 1.00 69.16 36 ALA C N 1
ATOM 4661 C CA . ALA C 1 35 ? 19.385 4.170 -54.475 1.00 64.29 36 ALA C CA 1
ATOM 4662 C C . ALA C 1 35 ? 19.304 4.136 -52.947 1.00 68.49 36 ALA C C 1
ATOM 4663 O O . ALA C 1 35 ? 19.244 5.223 -52.317 1.00 63.32 36 ALA C O 1
ATOM 4665 N N . GLU C 1 36 ? 19.312 2.924 -52.379 1.00 62.37 37 GLU C N 1
ATOM 4666 C CA . GLU C 1 36 ? 19.185 2.681 -50.922 1.00 56.30 37 GLU C CA 1
ATOM 4667 C C . GLU C 1 36 ? 20.325 3.381 -50.177 1.00 45.69 37 GLU C C 1
ATOM 4668 O O . GLU C 1 36 ? 20.041 3.946 -49.099 1.00 58.45 37 GLU C O 1
ATOM 4674 N N . SER C 1 37 ? 21.547 3.360 -50.716 1.00 56.44 38 SER C N 1
ATOM 4675 C CA . SER C 1 37 ? 22.760 3.953 -50.086 1.00 61.52 38 SER C CA 1
ATOM 4676 C C . SER C 1 37 ? 22.541 5.455 -49.829 1.00 63.19 38 SER C C 1
ATOM 4677 O O . SER C 1 37 ? 22.997 5.969 -48.790 1.00 61.62 38 SER C O 1
ATOM 4680 N N . PHE C 1 38 ? 21.873 6.140 -50.756 1.00 59.49 39 PHE C N 1
ATOM 4681 C CA . PHE C 1 38 ? 21.600 7.602 -50.683 1.00 57.65 39 PHE C CA 1
ATOM 4682 C C . PHE C 1 38 ? 20.577 7.870 -49.578 1.00 50.63 39 PHE C C 1
ATOM 4683 O O . PHE C 1 38 ? 20.774 8.835 -48.810 1.00 52.48 39 PHE C O 1
ATOM 4691 N N . LEU C 1 39 ? 19.524 7.045 -49.487 1.00 53.30 40 LEU C N 1
ATOM 4692 C CA . LEU C 1 39 ? 18.507 7.124 -48.407 1.00 48.02 40 LEU C CA 1
ATOM 4693 C C . LEU C 1 39 ? 19.179 6.898 -47.053 1.00 52.95 40 LEU C C 1
ATOM 4694 O O . LEU C 1 39 ? 18.866 7.656 -46.113 1.00 50.56 40 LEU C O 1
ATOM 4699 N N . GLU C 1 40 ? 20.079 5.908 -46.954 1.00 58.08 41 GLU C N 1
ATOM 4700 C CA . GLU C 1 40 ? 20.817 5.591 -45.696 1.00 63.51 41 GLU C CA 1
ATOM 4701 C C . GLU C 1 40 ? 21.683 6.796 -45.294 1.00 52.79 41 GLU C C 1
ATOM 4702 O O . GLU C 1 40 ? 21.700 7.166 -44.106 1.00 49.49 41 GLU C O 1
ATOM 4708 N N . ARG C 1 41 ? 22.407 7.378 -46.246 1.00 55.95 42 ARG C N 1
ATOM 4709 C CA . ARG C 1 41 ? 23.260 8.574 -46.001 1.00 56.54 42 ARG C CA 1
ATOM 4710 C C . ARG C 1 41 ? 22.363 9.720 -45.489 1.00 48.06 42 ARG C C 1
ATOM 4711 O O . ARG C 1 41 ? 22.733 10.400 -44.511 1.00 54.65 42 ARG C O 1
ATOM 4719 N N . GLY C 1 42 ? 21.194 9.898 -46.103 1.00 47.77 43 GLY C N 1
ATOM 4720 C CA . GLY C 1 42 ? 20.184 10.897 -45.702 1.00 49.48 43 GLY C CA 1
ATOM 4721 C C . GLY C 1 42 ? 19.699 10.699 -44.278 1.00 49.43 43 GLY C C 1
ATOM 4722 O O . GLY C 1 42 ? 19.764 11.671 -43.493 1.00 45.10 43 GLY C O 1
ATOM 4723 N N . LEU C 1 43 ? 19.229 9.492 -43.903 1.00 51.21 44 LEU C N 1
ATOM 4724 C CA . LEU C 1 43 ? 18.737 9.266 -42.515 1.00 47.89 44 LEU C CA 1
ATOM 4725 C C . LEU C 1 43 ? 19.874 9.373 -41.519 1.00 42.57 44 LEU C C 1
ATOM 4726 O O . LEU C 1 43 ? 19.602 9.830 -40.389 1.00 54.77 44 LEU C O 1
ATOM 4731 N N . ALA C 1 44 ? 21.111 9.033 -41.899 1.00 47.74 45 ALA C N 1
ATOM 4732 C CA . ALA C 1 44 ? 22.290 9.210 -41.021 1.00 48.35 45 ALA C CA 1
ATOM 4733 C C . ALA C 1 44 ? 22.443 10.703 -40.687 1.00 53.91 45 ALA C C 1
ATOM 4734 O O . ALA C 1 44 ? 22.650 11.039 -39.497 1.00 48.00 45 ALA C O 1
ATOM 4736 N N . ALA C 1 45 ? 22.339 11.587 -41.688 1.00 51.81 46 ALA C N 1
ATOM 4737 C CA . ALA C 1 45 ? 22.424 13.050 -41.471 1.00 49.17 46 ALA C CA 1
ATOM 4738 C C . ALA C 1 45 ? 21.276 13.508 -40.554 1.00 40.89 46 ALA C C 1
ATOM 4739 O O . ALA C 1 45 ? 21.524 14.305 -39.636 1.00 42.88 46 ALA C O 1
ATOM 4741 N N . ILE C 1 46 ? 20.071 12.970 -40.735 1.00 45.61 47 ILE C N 1
ATOM 4742 C CA . ILE C 1 46 ? 18.884 13.317 -39.897 1.00 43.45 47 ILE C CA 1
ATOM 4743 C C . ILE C 1 46 ? 19.108 12.873 -38.444 1.00 44.40 47 ILE C C 1
ATOM 4744 O O . ILE C 1 46 ? 18.867 13.692 -37.518 1.00 45.87 47 ILE C O 1
ATOM 4749 N N . ARG C 1 47 ? 19.606 11.660 -38.231 1.00 46.26 48 ARG C N 1
ATOM 4750 C CA . ARG C 1 47 ? 19.906 11.145 -36.855 1.00 50.02 48 ARG C CA 1
ATOM 4751 C C . ARG C 1 47 ? 20.991 12.005 -36.193 1.00 42.12 48 ARG C C 1
ATOM 4752 O O . ARG C 1 47 ? 20.818 12.369 -35.035 1.00 45.81 48 ARG C O 1
ATOM 4760 N N . ARG C 1 48 ? 22.037 12.396 -36.922 1.00 48.19 49 ARG C N 1
ATOM 4761 C CA . ARG C 1 48 ? 23.129 13.241 -36.358 1.00 46.33 49 ARG C CA 1
ATOM 4762 C C . ARG C 1 48 ? 22.547 14.579 -35.913 1.00 46.29 49 ARG C C 1
ATOM 4763 O O . ARG C 1 48 ? 22.860 15.027 -34.794 1.00 46.56 49 ARG C O 1
ATOM 4771 N N . SER C 1 49 ? 21.708 15.194 -36.747 1.00 46.46 50 SER C N 1
ATOM 4772 C CA . SER C 1 49 ? 21.153 16.548 -36.470 1.00 48.40 50 SER C CA 1
ATOM 4773 C C . SER C 1 49 ? 20.153 16.474 -35.307 1.00 39.00 50 SER C C 1
ATOM 4774 O O . SER C 1 49 ? 20.333 17.216 -34.321 1.00 48.37 50 SER C O 1
ATOM 4777 N N . LEU C 1 50 ? 19.165 15.584 -35.388 1.00 45.90 51 LEU C N 1
ATOM 4778 C CA . LEU C 1 50 ? 18.157 15.411 -34.306 1.00 39.79 51 LEU C CA 1
ATOM 4779 C C . LEU C 1 50 ? 18.868 14.987 -33.027 1.00 42.13 51 LEU C C 1
ATOM 4780 O O . LEU C 1 50 ? 18.456 15.451 -31.942 1.00 44.42 51 LEU C O 1
ATOM 4785 N N . GLY C 1 51 ? 19.907 14.165 -33.147 1.00 44.72 52 GLY C N 1
ATOM 4786 C CA . GLY C 1 51 ? 20.749 13.729 -32.008 1.00 45.06 52 GLY C CA 1
ATOM 4787 C C . GLY C 1 51 ? 21.363 14.902 -31.305 1.00 45.29 52 GLY C C 1
ATOM 4788 O O . GLY C 1 51 ? 21.286 14.934 -30.069 1.00 43.57 52 GLY C O 1
ATOM 4789 N N . LYS C 1 52 ? 21.920 15.866 -32.048 1.00 49.97 53 LYS C N 1
ATOM 4790 C CA . LYS C 1 52 ? 22.517 17.091 -31.456 1.00 48.59 53 LYS C CA 1
ATOM 4791 C C . LYS C 1 52 ? 21.419 17.913 -30.784 1.00 44.82 53 LYS C C 1
ATOM 4792 O O . LYS C 1 52 ? 21.668 18.402 -29.660 1.00 48.00 53 LYS C O 1
ATOM 4798 N N . PHE C 1 53 ? 20.242 18.070 -31.402 1.00 50.12 54 PHE C N 1
ATOM 4799 C CA . PHE C 1 53 ? 19.127 18.853 -30.800 1.00 52.11 54 PHE C CA 1
ATOM 4800 C C . PHE C 1 53 ? 18.736 18.226 -29.457 1.00 52.26 54 PHE C C 1
ATOM 4801 O O . PHE C 1 53 ? 18.566 18.979 -28.477 1.00 52.35 54 PHE C O 1
ATOM 4809 N N . LEU C 1 54 ? 18.634 16.895 -29.412 1.00 49.73 55 LEU C N 1
ATOM 4810 C CA . LEU C 1 54 ? 18.272 16.123 -28.185 1.00 45.52 55 LEU C CA 1
ATOM 4811 C C . LEU C 1 54 ? 19.355 16.303 -27.122 1.00 45.45 55 LEU C C 1
ATOM 4812 O O . LEU C 1 54 ? 19.026 16.708 -25.989 1.00 47.76 55 LEU C O 1
ATOM 4817 N N . GLU C 1 55 ? 20.614 16.053 -27.493 1.00 47.71 56 GLU C N 1
ATOM 4818 C CA . GLU C 1 55 ? 21.796 16.147 -26.592 1.00 49.33 56 GLU C CA 1
ATOM 4819 C C . GLU C 1 55 ? 21.818 17.527 -25.931 1.00 52.63 56 GLU C C 1
ATOM 4820 O O . GLU C 1 55 ? 22.077 17.576 -24.731 1.00 56.38 56 GLU C O 1
ATOM 4826 N N . LYS C 1 56 ? 21.555 18.614 -26.667 1.00 56.48 57 LYS C N 1
ATOM 4827 C CA . LYS C 1 56 ? 21.683 19.984 -26.082 1.00 66.79 57 LYS C CA 1
ATOM 4828 C C . LYS C 1 56 ? 20.340 20.465 -25.535 1.00 55.52 57 LYS C C 1
ATOM 4829 O O . LYS C 1 56 ? 20.237 21.639 -25.177 1.00 57.94 57 LYS C O 1
ATOM 4835 N N . GLY C 1 57 ? 19.364 19.585 -25.375 1.00 52.90 58 GLY C N 1
ATOM 4836 C CA . GLY C 1 57 ? 18.124 19.907 -24.639 1.00 58.89 58 GLY C CA 1
ATOM 4837 C C . GLY C 1 57 ? 17.160 20.768 -25.443 1.00 60.06 58 GLY C C 1
ATOM 4838 O O . GLY C 1 57 ? 16.202 21.241 -24.864 1.00 63.33 58 GLY C O 1
ATOM 4839 N N . LYS C 1 58 ? 17.360 20.903 -26.752 1.00 62.70 59 LYS C N 1
ATOM 4840 C CA . LYS C 1 58 ? 16.509 21.743 -27.635 1.00 64.17 59 LYS C CA 1
ATOM 4841 C C . LYS C 1 58 ? 15.205 20.994 -27.932 1.00 60.48 59 LYS C C 1
ATOM 4842 O O . LYS C 1 58 ? 14.200 21.660 -28.159 1.00 60.70 59 LYS C O 1
ATOM 4848 N N . ILE C 1 59 ? 15.207 19.657 -27.949 1.00 60.00 60 ILE C N 1
ATOM 4849 C CA . ILE C 1 59 ? 13.966 18.839 -28.099 1.00 55.76 60 ILE C CA 1
ATOM 4850 C C . ILE C 1 59 ? 13.967 17.748 -27.031 1.00 55.84 60 ILE C C 1
ATOM 4851 O O . ILE C 1 59 ? 15.068 17.443 -26.512 1.00 55.92 60 ILE C O 1
ATOM 4856 N N . THR C 1 60 ? 12.798 17.142 -26.798 1.00 63.10 61 THR C N 1
ATOM 4857 C CA . THR C 1 60 ? 12.595 15.988 -25.873 1.00 62.71 61 THR C CA 1
ATOM 4858 C C . THR C 1 60 ? 12.888 14.669 -26.607 1.00 58.53 61 THR C C 1
ATOM 4859 O O . THR C 1 60 ? 12.858 14.666 -27.865 1.00 57.79 61 THR C O 1
ATOM 4863 N N . GLN C 1 61 ? 13.161 13.598 -25.854 1.00 62.82 62 GLN C N 1
ATOM 4864 C CA . GLN C 1 61 ? 13.265 12.211 -26.377 1.00 62.21 62 GLN C CA 1
ATOM 4865 C C . GLN C 1 61 ? 12.046 11.895 -27.242 1.00 56.08 62 GLN C C 1
ATOM 4866 O O . GLN C 1 61 ? 12.229 11.310 -28.332 1.00 50.63 62 GLN C O 1
ATOM 4872 N N . GLU C 1 62 ? 10.853 12.222 -26.741 1.00 56.46 63 GLU C N 1
ATOM 4873 C CA . GLU C 1 62 ? 9.557 11.923 -27.419 1.00 62.49 63 GLU C CA 1
ATOM 4874 C C . GLU C 1 62 ? 9.577 12.563 -28.811 1.00 48.76 63 GLU C C 1
ATOM 4875 O O . GLU C 1 62 ? 9.371 11.838 -29.790 1.00 53.51 63 GLU C O 1
ATOM 4881 N N . ALA C 1 63 ? 9.798 13.879 -28.872 1.00 54.13 64 ALA C N 1
ATOM 4882 C CA . ALA C 1 63 ? 9.769 14.674 -30.125 1.00 53.37 64 ALA C CA 1
ATOM 4883 C C . ALA C 1 63 ? 10.826 14.131 -31.095 1.00 48.77 64 ALA C C 1
ATOM 4884 O O . ALA C 1 63 ? 10.487 13.948 -32.262 1.00 52.27 64 ALA C O 1
ATOM 4886 N N . HIS C 1 64 ? 12.038 13.825 -30.606 1.00 54.24 65 HIS C N 1
ATOM 4887 C CA . HIS C 1 64 ? 13.130 13.161 -31.374 1.00 50.13 65 HIS C CA 1
ATOM 4888 C C . HIS C 1 64 ? 12.585 11.895 -32.030 1.00 45.57 65 HIS C C 1
ATOM 4889 O O . HIS C 1 64 ? 12.672 11.753 -33.274 1.00 47.08 65 HIS C O 1
ATOM 4896 N N . ASP C 1 65 ? 12.039 10.978 -31.224 1.00 52.15 66 ASP C N 1
ATOM 4897 C CA . ASP C 1 65 ? 11.622 9.630 -31.701 1.00 51.41 66 ASP C CA 1
ATOM 4898 C C . ASP C 1 65 ? 10.401 9.775 -32.609 1.00 45.96 66 ASP C C 1
ATOM 4899 O O . ASP C 1 65 ? 10.349 9.072 -33.620 1.00 50.79 66 ASP C O 1
ATOM 4904 N N . GLU C 1 66 ? 9.459 10.648 -32.261 1.00 50.38 67 GLU C N 1
ATOM 4905 C CA . GLU C 1 66 ? 8.205 10.857 -33.049 1.00 58.67 67 GLU C CA 1
ATOM 4906 C C . GLU C 1 66 ? 8.558 11.445 -34.424 1.00 58.72 67 GLU C C 1
ATOM 4907 O O . GLU C 1 66 ? 7.941 11.021 -35.411 1.00 55.82 67 GLU C O 1
ATOM 4913 N N . ALA C 1 67 ? 9.528 12.373 -34.488 1.00 54.98 68 ALA C N 1
ATOM 4914 C CA . ALA C 1 67 ? 9.985 12.994 -35.756 1.00 54.77 68 ALA C CA 1
ATOM 4915 C C . ALA C 1 67 ? 10.522 11.911 -36.678 1.00 46.62 68 ALA C C 1
ATOM 4916 O O . ALA C 1 67 ? 10.044 11.816 -37.809 1.00 44.62 68 ALA C O 1
ATOM 4918 N N . LEU C 1 68 ? 11.445 11.074 -36.192 1.00 49.34 69 LEU C N 1
ATOM 4919 C CA . LEU C 1 68 ? 12.004 9.936 -36.974 1.00 49.78 69 LEU C CA 1
ATOM 4920 C C . LEU C 1 68 ? 10.886 8.990 -37.389 1.00 48.49 69 LEU C C 1
ATOM 4921 O O . LEU C 1 68 ? 10.925 8.511 -38.527 1.00 50.02 69 LEU C O 1
ATOM 4926 N N . GLY C 1 69 ? 9.919 8.756 -36.503 1.00 52.82 70 GLY C N 1
ATOM 4927 C CA . GLY C 1 69 ? 8.759 7.876 -36.749 1.00 55.36 70 GLY C CA 1
ATOM 4928 C C . GLY C 1 69 ? 7.888 8.395 -37.882 1.00 61.51 70 GLY C C 1
ATOM 4929 O O . GLY C 1 69 ? 7.194 7.572 -38.503 1.00 53.17 70 GLY C O 1
ATOM 4930 N N . ARG C 1 70 ? 7.930 9.698 -38.180 1.00 58.96 71 ARG C N 1
ATOM 4931 C CA . ARG C 1 70 ? 7.067 10.302 -39.237 1.00 55.74 71 ARG C CA 1
ATOM 4932 C C . ARG C 1 70 ? 7.763 10.293 -40.600 1.00 51.12 71 ARG C C 1
ATOM 4933 O O . ARG C 1 70 ? 7.121 10.715 -41.561 1.00 62.45 71 ARG C O 1
ATOM 4941 N N . ILE C 1 71 ? 9.010 9.820 -40.697 1.00 51.91 72 ILE C N 1
ATOM 4942 C CA . ILE C 1 71 ? 9.794 9.758 -41.960 1.00 55.31 72 ILE C CA 1
ATOM 4943 C C . ILE C 1 71 ? 9.794 8.317 -42.483 1.00 57.99 72 ILE C C 1
ATOM 4944 O O . ILE C 1 71 ? 10.342 7.442 -41.786 1.00 65.62 72 ILE C O 1
ATOM 4949 N N . ARG C 1 72 ? 9.262 8.100 -43.686 1.00 53.94 73 ARG C N 1
ATOM 4950 C CA . ARG C 1 72 ? 9.370 6.845 -44.459 1.00 54.00 73 ARG C CA 1
ATOM 4951 C C . ARG C 1 72 ? 10.220 7.120 -45.690 1.00 59.50 73 ARG C C 1
ATOM 4952 O O . ARG C 1 72 ? 10.056 8.199 -46.282 1.00 58.34 73 ARG C O 1
ATOM 4960 N N . THR C 1 73 ? 11.129 6.207 -46.038 1.00 56.00 74 THR C N 1
ATOM 4961 C CA . THR C 1 73 ? 11.999 6.326 -47.236 1.00 57.32 74 THR C CA 1
ATOM 4962 C C . THR C 1 73 ? 11.438 5.419 -48.321 1.00 57.71 74 THR C C 1
ATOM 4963 O O . THR C 1 73 ? 10.695 4.501 -47.985 1.00 59.83 74 THR C O 1
ATOM 4967 N N . SER C 1 74 ? 11.789 5.676 -49.581 1.00 58.66 75 SER C N 1
ATOM 4968 C CA . SER C 1 74 ? 11.264 4.932 -50.748 1.00 56.18 75 SER C CA 1
ATOM 4969 C C . SER C 1 74 ? 12.138 5.185 -51.974 1.00 63.32 75 SER C C 1
ATOM 4970 O O . SER C 1 74 ? 12.773 6.246 -52.048 1.00 58.07 75 SER C O 1
ATOM 4973 N N . LEU C 1 75 ? 12.112 4.253 -52.922 1.00 59.29 76 LEU C N 1
ATOM 4974 C CA . LEU C 1 75 ? 12.776 4.363 -54.236 1.00 58.37 76 LEU C CA 1
ATOM 4975 C C . LEU C 1 75 ? 11.709 4.637 -55.284 1.00 54.37 76 LEU C C 1
ATOM 4976 O O . LEU C 1 75 ? 12.049 4.686 -56.462 1.00 58.10 76 LEU C O 1
ATOM 4981 N N . SER C 1 76 ? 10.455 4.786 -54.870 1.00 56.93 77 SER C N 1
ATOM 4982 C CA . SER C 1 76 ? 9.297 4.823 -55.803 1.00 67.32 77 SER C CA 1
ATOM 4983 C C . SER C 1 76 ? 8.571 6.161 -55.673 1.00 55.50 77 SER C C 1
ATOM 4984 O O . SER C 1 76 ? 7.964 6.422 -54.597 1.00 62.75 77 SER C O 1
ATOM 4987 N N . LEU C 1 77 ? 8.575 6.937 -56.756 1.00 62.45 78 LEU C N 1
ATOM 4988 C CA . LEU C 1 77 ? 7.848 8.231 -56.854 1.00 61.24 78 LEU C CA 1
ATOM 4989 C C . LEU C 1 77 ? 6.354 8.009 -56.615 1.00 60.35 78 LEU C C 1
ATOM 4990 O O . LEU C 1 77 ? 5.693 8.930 -56.099 1.00 65.30 78 LEU C O 1
ATOM 4995 N N . GLU C 1 78 ? 5.847 6.823 -56.949 1.00 64.91 79 GLU C N 1
ATOM 4996 C CA . GLU C 1 78 ? 4.405 6.468 -56.806 1.00 67.92 79 GLU C CA 1
ATOM 4997 C C . GLU C 1 78 ? 4.002 6.612 -55.336 1.00 61.74 79 GLU C C 1
ATOM 4998 O O . GLU C 1 78 ? 2.824 6.905 -55.060 1.00 63.34 79 GLU C O 1
ATOM 5004 N N . ASP C 1 79 ? 4.950 6.476 -54.408 1.00 58.86 80 ASP C N 1
ATOM 5005 C CA . ASP C 1 79 ? 4.665 6.598 -52.951 1.00 56.15 80 ASP C CA 1
ATOM 5006 C C . ASP C 1 79 ? 4.372 8.059 -52.586 1.00 59.03 80 ASP C C 1
ATOM 5007 O O . ASP C 1 79 ? 4.059 8.294 -51.411 1.00 58.48 80 ASP C O 1
ATOM 5012 N N . LEU C 1 80 ? 4.416 9.006 -53.538 1.00 64.66 81 LEU C N 1
ATOM 5013 C CA . LEU C 1 80 ? 4.085 10.441 -53.287 1.00 63.48 81 LEU C CA 1
ATOM 5014 C C . LEU C 1 80 ? 2.664 10.777 -53.755 1.00 60.97 81 LEU C C 1
ATOM 5015 O O . LEU C 1 80 ? 2.276 11.943 -53.584 1.00 58.82 81 LEU C O 1
ATOM 5020 N N . LYS C 1 81 ? 1.928 9.781 -54.271 1.00 62.87 82 LYS C N 1
ATOM 5021 C CA . LYS C 1 81 ? 0.577 9.909 -54.893 1.00 67.84 82 LYS C CA 1
ATOM 5022 C C . LYS C 1 81 ? -0.397 10.680 -53.984 1.00 67.31 82 LYS C C 1
ATOM 5023 O O . LYS C 1 81 ? -1.313 11.326 -54.538 1.00 74.73 82 LYS C O 1
ATOM 5029 N N . ASP C 1 82 ? -0.260 10.613 -52.657 1.00 63.53 83 ASP C N 1
ATOM 5030 C CA . ASP C 1 82 ? -1.238 11.283 -51.747 1.00 70.39 83 ASP C CA 1
ATOM 5031 C C . ASP C 1 82 ? -0.558 12.375 -50.891 1.00 64.26 83 ASP C C 1
ATOM 5032 O O . ASP C 1 82 ? -1.200 12.876 -49.955 1.00 57.63 83 ASP C O 1
ATOM 5037 N N . ALA C 1 83 ? 0.681 12.773 -51.205 1.00 61.90 84 ALA C N 1
ATOM 5038 C CA . ALA C 1 83 ? 1.321 13.964 -50.588 1.00 53.47 84 ALA C CA 1
ATOM 5039 C C . ALA C 1 83 ? 0.526 15.236 -50.938 1.00 47.50 84 ALA C C 1
ATOM 5040 O O . ALA C 1 83 ? 0.020 15.353 -52.066 1.00 49.54 84 ALA C O 1
ATOM 5042 N N . ASP C 1 84 ? 0.373 16.130 -49.961 1.00 51.77 85 ASP C N 1
ATOM 5043 C CA . ASP C 1 84 ? -0.286 17.450 -50.115 1.00 51.46 85 ASP C CA 1
ATOM 5044 C C . ASP C 1 84 ? 0.726 18.448 -50.704 1.00 58.78 85 ASP C C 1
ATOM 5045 O O . ASP C 1 84 ? 0.293 19.391 -51.386 1.00 53.38 85 ASP C O 1
ATOM 5050 N N . LEU C 1 85 ? 2.009 18.271 -50.374 1.00 48.27 86 LEU C N 1
ATOM 5051 C CA . LEU C 1 85 ? 3.140 19.135 -50.825 1.00 48.59 86 LEU C CA 1
ATOM 5052 C C . LEU C 1 85 ? 4.320 18.236 -51.146 1.00 50.07 86 LEU C C 1
ATOM 5053 O O . LEU C 1 85 ? 4.634 17.373 -50.317 1.00 52.47 86 LEU C O 1
ATOM 5058 N N . ILE C 1 86 ? 4.906 18.387 -52.327 1.00 48.99 87 ILE C N 1
ATOM 5059 C CA . ILE C 1 86 ? 6.134 17.649 -52.710 1.00 47.03 87 ILE C CA 1
ATOM 5060 C C . ILE C 1 86 ? 7.221 18.678 -52.994 1.00 49.49 87 ILE C C 1
ATOM 5061 O O . ILE C 1 86 ? 7.009 19.526 -53.881 1.00 48.40 87 ILE C O 1
ATOM 5066 N N . VAL C 1 87 ? 8.323 18.597 -52.250 1.00 46.86 88 VAL C N 1
ATOM 5067 C CA . VAL C 1 87 ? 9.498 19.498 -52.387 1.00 42.59 88 VAL C CA 1
ATOM 5068 C C . VAL C 1 87 ? 10.600 18.721 -53.078 1.00 49.71 88 VAL C C 1
ATOM 5069 O O . VAL C 1 87 ? 11.053 17.711 -52.529 1.00 51.40 88 VAL C O 1
ATOM 5073 N N . GLU C 1 88 ? 11.015 19.190 -54.248 1.00 48.45 89 GLU C N 1
ATOM 5074 C CA . GLU C 1 88 ? 12.117 18.604 -55.040 1.00 47.55 89 GLU C CA 1
ATOM 5075 C C . GLU C 1 88 ? 13.429 19.245 -54.582 1.00 49.41 89 GLU C C 1
ATOM 5076 O O . GLU C 1 88 ? 13.503 20.486 -54.502 1.00 47.09 89 GLU C O 1
ATOM 5082 N N . ALA C 1 89 ? 14.423 18.407 -54.295 1.00 44.69 90 ALA C N 1
ATOM 5083 C CA . ALA C 1 89 ? 15.784 18.802 -53.894 1.00 43.16 90 ALA C CA 1
ATOM 5084 C C . ALA C 1 89 ? 16.772 17.838 -54.549 1.00 46.74 90 ALA C C 1
ATOM 5085 O O . ALA C 1 89 ? 17.678 17.319 -53.858 1.00 49.38 90 ALA C O 1
ATOM 5087 N N . ILE C 1 90 ? 16.616 17.634 -55.856 1.00 42.11 91 ILE C N 1
ATOM 5088 C CA . ILE C 1 90 ? 17.533 16.781 -56.648 1.00 45.47 91 ILE C CA 1
ATOM 5089 C C . ILE C 1 90 ? 18.626 17.650 -57.260 1.00 50.24 91 ILE C C 1
ATOM 5090 O O . ILE C 1 90 ? 18.640 18.883 -57.012 1.00 49.88 91 ILE C O 1
ATOM 5095 N N . VAL C 1 91 ? 19.539 17.009 -57.981 1.00 47.08 92 VAL C N 1
ATOM 5096 C CA . VAL C 1 91 ? 20.686 17.639 -58.689 1.00 50.59 92 VAL C CA 1
ATOM 5097 C C . VAL C 1 91 ? 20.228 18.919 -59.407 1.00 51.66 92 VAL C C 1
ATOM 5098 O O . VAL C 1 91 ? 19.122 18.948 -60.002 1.00 49.14 92 VAL C O 1
ATOM 5102 N N . GLU C 1 92 ? 21.077 19.945 -59.372 1.00 50.80 93 GLU C N 1
ATOM 5103 C CA . GLU C 1 92 ? 20.831 21.251 -60.029 1.00 49.21 93 GLU C CA 1
ATOM 5104 C C . GLU C 1 92 ? 21.045 21.088 -61.539 1.00 51.16 93 GLU C C 1
ATOM 5105 O O . GLU C 1 92 ? 22.089 21.531 -62.045 1.00 50.31 93 GLU C O 1
ATOM 5111 N N . ASP C 1 93 ? 20.107 20.443 -62.227 1.00 52.16 94 ASP C N 1
ATOM 5112 C CA . ASP C 1 93 ? 20.176 20.208 -63.693 1.00 52.92 94 ASP C CA 1
ATOM 5113 C C . ASP C 1 93 ? 18.764 20.347 -64.246 1.00 52.25 94 ASP C C 1
ATOM 5114 O O . ASP C 1 93 ? 17.863 19.617 -63.755 1.00 52.12 94 ASP C O 1
ATOM 5119 N N . GLU C 1 94 ? 18.554 21.277 -65.186 1.00 54.66 95 GLU C N 1
ATOM 5120 C CA . GLU C 1 94 ? 17.191 21.624 -65.657 1.00 51.15 95 GLU C CA 1
ATOM 5121 C C . GLU C 1 94 ? 16.532 20.381 -66.280 1.00 53.21 95 GLU C C 1
ATOM 5122 O O . GLU C 1 94 ? 15.323 20.156 -66.042 1.00 50.27 95 GLU C O 1
ATOM 5128 N N . GLY C 1 95 ? 17.291 19.610 -67.062 1.00 58.65 96 GLY C N 1
ATOM 5129 C CA . GLY C 1 95 ? 16.788 18.403 -67.739 1.00 57.99 96 GLY C CA 1
ATOM 5130 C C . GLY C 1 95 ? 16.265 17.379 -66.740 1.00 55.04 96 GLY C C 1
ATOM 5131 O O . GLY C 1 95 ? 15.143 16.869 -66.927 1.00 58.96 96 GLY C O 1
ATOM 5132 N N . GLU C 1 96 ? 17.049 17.091 -65.701 1.00 56.40 97 GLU C N 1
ATOM 5133 C CA . GLU C 1 96 ? 16.687 16.137 -64.622 1.00 52.21 97 GLU C CA 1
ATOM 5134 C C . GLU C 1 96 ? 15.433 16.635 -63.899 1.00 53.19 97 GLU C C 1
ATOM 5135 O O . GLU C 1 96 ? 14.506 15.829 -63.689 1.00 50.21 97 GLU C O 1
ATOM 5141 N N . LYS C 1 97 ? 15.386 17.918 -63.530 1.00 50.76 98 LYS C N 1
ATOM 5142 C CA . LYS C 1 97 ? 14.220 18.479 -62.807 1.00 47.22 98 LYS C CA 1
ATOM 5143 C C . LYS C 1 97 ? 13.007 18.437 -63.738 1.00 48.32 98 LYS C C 1
ATOM 5144 O O . LYS C 1 97 ? 11.898 18.124 -63.263 1.00 48.74 98 LYS C O 1
ATOM 5150 N N . ARG C 1 98 ? 13.207 18.729 -65.024 1.00 48.18 99 ARG C N 1
ATOM 5151 C CA . ARG C 1 98 ? 12.096 18.696 -66.000 1.00 52.09 99 ARG C CA 1
ATOM 5152 C C . ARG C 1 98 ? 11.476 17.292 -66.004 1.00 54.06 99 ARG C C 1
ATOM 5153 O O . ARG C 1 98 ? 10.252 17.184 -65.848 1.00 49.94 99 ARG C O 1
ATOM 5161 N N . ARG C 1 99 ? 12.288 16.255 -66.203 1.00 58.38 100 ARG C N 1
ATOM 5162 C CA . ARG C 1 99 ? 11.792 14.851 -66.280 1.00 57.86 100 ARG C CA 1
ATOM 5163 C C . ARG C 1 99 ? 11.086 14.503 -64.965 1.00 51.77 100 ARG C C 1
ATOM 5164 O O . ARG C 1 99 ? 9.986 13.913 -65.017 1.00 58.67 100 ARG C O 1
ATOM 5172 N N . LEU C 1 100 ? 11.640 14.922 -63.821 1.00 54.27 101 LEU C N 1
ATOM 5173 C CA . LEU C 1 100 ? 11.013 14.638 -62.506 1.00 50.60 101 LEU C CA 1
ATOM 5174 C C . LEU C 1 100 ? 9.641 15.310 -62.428 1.00 53.47 101 LEU C C 1
ATOM 5175 O O . LEU C 1 100 ? 8.686 14.654 -61.979 1.00 51.77 101 LEU C O 1
ATOM 5180 N N . PHE C 1 101 ? 9.546 16.586 -62.799 1.00 50.61 102 PHE C N 1
ATOM 5181 C CA . PHE C 1 101 ? 8.303 17.380 -62.607 1.00 48.92 102 PHE C CA 1
ATOM 5182 C C . PHE C 1 101 ? 7.219 16.915 -63.585 1.00 45.90 102 PHE C C 1
ATOM 5183 O O . PHE C 1 101 ? 6.045 16.984 -63.191 1.00 51.57 102 PHE C O 1
ATOM 5191 N N . GLU C 1 102 ? 7.576 16.456 -64.785 1.00 54.52 103 GLU C N 1
ATOM 5192 C CA . GLU C 1 102 ? 6.583 15.871 -65.729 1.00 56.89 103 GLU C CA 1
ATOM 5193 C C . GLU C 1 102 ? 5.992 14.618 -65.060 1.00 56.64 103 GLU C C 1
ATOM 5194 O O . GLU C 1 102 ? 4.767 14.496 -65.022 1.00 53.86 103 GLU C O 1
ATOM 5200 N N . ARG C 1 103 ? 6.835 13.769 -64.473 1.00 58.05 104 ARG C N 1
ATOM 5201 C CA . ARG C 1 103 ? 6.379 12.530 -63.773 1.00 58.56 104 ARG C CA 1
ATOM 5202 C C . ARG C 1 103 ? 5.522 12.912 -62.558 1.00 58.19 104 ARG C C 1
ATOM 5203 O O . ARG C 1 103 ? 4.408 12.364 -62.424 1.00 61.33 104 ARG C O 1
ATOM 5211 N N . LEU C 1 104 ? 5.973 13.860 -61.728 1.00 54.72 105 LEU C N 1
ATOM 5212 C CA . LEU C 1 104 ? 5.245 14.248 -60.490 1.00 51.60 105 LEU C CA 1
ATOM 5213 C C . LEU C 1 104 ? 3.884 14.858 -60.845 1.00 57.61 105 LEU C C 1
ATOM 5214 O O . LEU C 1 104 ? 2.923 14.634 -60.095 1.00 53.88 105 LEU C O 1
ATOM 5219 N N . GLY C 1 105 ? 3.821 15.666 -61.905 1.00 58.66 106 GLY C N 1
ATOM 5220 C CA . GLY C 1 105 ? 2.561 16.264 -62.384 1.00 63.05 106 GLY C CA 1
ATOM 5221 C C . GLY C 1 105 ? 1.548 15.194 -62.758 1.00 57.25 106 GLY C C 1
ATOM 5222 O O . GLY C 1 105 ? 0.365 15.381 -62.473 1.00 56.82 106 GLY C O 1
ATOM 5223 N N . ALA C 1 106 ? 2.012 14.111 -63.373 1.00 61.24 107 ALA C N 1
ATOM 5224 C CA . ALA C 1 106 ? 1.175 12.976 -63.825 1.00 68.01 107 ALA C CA 1
ATOM 5225 C C . ALA C 1 106 ? 0.662 12.173 -62.612 1.00 70.16 107 ALA C C 1
ATOM 5226 O O . ALA C 1 106 ? -0.527 11.834 -62.621 1.00 70.42 107 ALA C O 1
ATOM 5228 N N . LEU C 1 107 ? 1.479 11.921 -61.580 1.00 65.03 108 LEU C N 1
ATOM 5229 C CA . LEU C 1 107 ? 1.124 10.957 -60.495 1.00 64.32 108 LEU C CA 1
ATOM 5230 C C . LEU C 1 107 ? 0.571 11.642 -59.243 1.00 65.61 108 LEU C C 1
ATOM 5231 O O . LEU C 1 107 ? -0.169 10.965 -58.514 1.00 63.40 108 LEU C O 1
ATOM 5236 N N . ALA C 1 108 ? 0.904 12.903 -58.960 1.00 57.68 109 ALA C N 1
ATOM 5237 C CA . ALA C 1 108 ? 0.471 13.559 -57.705 1.00 54.99 109 ALA C CA 1
ATOM 5238 C C . ALA C 1 108 ? -1.027 13.828 -57.785 1.00 54.44 109 ALA C C 1
ATOM 5239 O O . ALA C 1 108 ? -1.513 14.138 -58.873 1.00 63.90 109 ALA C O 1
ATOM 5241 N N . LYS C 1 109 ? -1.726 13.757 -56.659 1.00 64.59 110 LYS C N 1
ATOM 5242 C CA . LYS C 1 109 ? -3.181 14.037 -56.639 1.00 67.33 110 LYS C CA 1
ATOM 5243 C C . LYS C 1 109 ? -3.387 15.490 -57.065 1.00 71.26 110 LYS C C 1
ATOM 5244 O O . LYS C 1 109 ? -2.537 16.340 -56.794 1.00 60.63 110 LYS C O 1
ATOM 5250 N N . PRO C 1 110 ? -4.525 15.812 -57.720 1.00 70.61 111 PRO C N 1
ATOM 5251 C CA . PRO C 1 110 ? -4.742 17.138 -58.297 1.00 65.26 111 PRO C CA 1
ATOM 5252 C C . PRO C 1 110 ? -4.489 18.348 -57.383 1.00 59.88 111 PRO C C 1
ATOM 5253 O O . PRO C 1 110 ? -4.042 19.352 -57.891 1.00 62.57 111 PRO C O 1
ATOM 5257 N N . GLU C 1 111 ? -4.776 18.253 -56.080 1.00 55.48 112 GLU C N 1
ATOM 5258 C CA . GLU C 1 111 ? -4.670 19.400 -55.135 1.00 60.56 112 GLU C CA 1
ATOM 5259 C C . GLU C 1 111 ? -3.234 19.548 -54.605 1.00 53.13 112 GLU C C 1
ATOM 5260 O O . GLU C 1 111 ? -2.972 20.532 -53.894 1.00 53.12 112 GLU C O 1
ATOM 5266 N N . ALA C 1 112 ? -2.340 18.619 -54.924 1.00 49.64 113 ALA C N 1
ATOM 5267 C CA . ALA C 1 112 ? -0.949 18.620 -54.430 1.00 53.63 113 ALA C CA 1
ATOM 5268 C C . ALA C 1 112 ? -0.229 19.838 -55.029 1.00 54.33 113 ALA C C 1
ATOM 5269 O O . ALA C 1 112 ? -0.370 20.085 -56.240 1.00 51.45 113 ALA C O 1
ATOM 5271 N N . ILE C 1 113 ? 0.509 20.553 -54.186 1.00 52.06 114 ILE C N 1
ATOM 5272 C CA . ILE C 1 113 ? 1.465 21.626 -54.587 1.00 48.26 114 ILE C CA 1
ATOM 5273 C C . ILE C 1 113 ? 2.840 20.988 -54.798 1.00 51.02 114 ILE C C 1
ATOM 5274 O O . ILE C 1 113 ? 3.245 20.099 -53.982 1.00 47.77 114 ILE C O 1
ATOM 5279 N N . LEU C 1 114 ? 3.494 21.358 -55.896 1.00 46.25 115 LEU C N 1
ATOM 5280 C CA . LEU C 1 114 ? 4.888 20.966 -56.215 1.00 44.65 115 LEU C CA 1
ATOM 5281 C C . LEU C 1 114 ? 5.797 22.183 -56.039 1.00 50.02 115 LEU C C 1
ATOM 5282 O O . LEU C 1 114 ? 5.403 23.305 -56.438 1.00 46.51 115 LEU C O 1
ATOM 5287 N N . ALA C 1 115 ? 6.944 21.975 -55.407 1.00 45.84 116 ALA C N 1
ATOM 5288 C CA . ALA C 1 115 ? 7.885 23.048 -55.040 1.00 44.31 116 ALA C CA 1
ATOM 5289 C C . ALA C 1 115 ? 9.298 22.583 -55.388 1.00 49.79 116 ALA C C 1
ATOM 5290 O O . ALA C 1 115 ? 9.562 21.358 -55.335 1.00 49.07 116 ALA C O 1
ATOM 5292 N N . SER C 1 116 ? 10.143 23.535 -55.790 1.00 44.20 117 SER C N 1
ATOM 5293 C CA . SER C 1 116 ? 11.576 23.303 -56.089 1.00 45.03 117 SER C CA 1
ATOM 5294 C C . SER C 1 116 ? 12.426 24.078 -55.092 1.00 42.15 117 SER C C 1
ATOM 5295 O O . SER C 1 116 ? 12.113 25.273 -54.822 1.00 40.22 117 SER C O 1
ATOM 5298 N N . ASN C 1 117 ? 13.485 23.435 -54.625 1.00 37.48 118 ASN C N 1
ATOM 5299 C CA . ASN C 1 117 ? 14.555 24.040 -53.801 1.00 41.78 118 ASN C CA 1
ATOM 5300 C C . ASN C 1 117 ? 15.665 24.583 -54.712 1.00 39.42 118 ASN C C 1
ATOM 5301 O O . ASN C 1 117 ? 16.745 24.835 -54.214 1.00 39.70 118 ASN C O 1
ATOM 5306 N N . THR C 1 118 ? 15.437 24.701 -56.020 1.00 38.42 119 THR C N 1
ATOM 5307 C CA . THR C 1 118 ? 16.500 25.119 -56.974 1.00 43.89 119 THR C CA 1
ATOM 5308 C C . THR C 1 118 ? 17.170 26.422 -56.514 1.00 41.93 119 THR C C 1
ATOM 5309 O O . THR C 1 118 ? 16.485 27.344 -56.028 1.00 40.69 119 THR C O 1
ATOM 5313 N N . SER C 1 119 ? 18.483 26.504 -56.666 1.00 43.31 120 SER C N 1
ATOM 5314 C CA . SER C 1 119 ? 19.286 27.725 -56.413 1.00 51.61 120 SER C CA 1
ATOM 5315 C C . SER C 1 119 ? 19.096 28.735 -57.543 1.00 46.95 120 SER C C 1
ATOM 5316 O O . SER C 1 119 ? 19.227 29.922 -57.263 1.00 56.52 120 SER C O 1
ATOM 5319 N N . SER C 1 120 ? 18.899 28.289 -58.779 1.00 48.68 121 SER C N 1
ATOM 5320 C CA . SER C 1 120 ? 19.144 29.162 -59.954 1.00 55.48 121 SER C CA 1
ATOM 5321 C C . SER C 1 120 ? 18.168 28.922 -61.120 1.00 58.42 121 SER C C 1
ATOM 5322 O O . SER C 1 120 ? 18.042 29.831 -61.943 1.00 64.46 121 SER C O 1
ATOM 5325 N N . ILE C 1 121 ? 17.506 27.766 -61.229 1.00 50.23 122 ILE C N 1
ATOM 5326 C CA . ILE C 1 121 ? 16.688 27.438 -62.435 1.00 46.24 122 ILE C CA 1
ATOM 5327 C C . ILE C 1 121 ? 15.358 28.173 -62.339 1.00 45.53 122 ILE C C 1
ATOM 5328 O O . ILE C 1 121 ? 14.727 28.163 -61.283 1.00 41.63 122 ILE C O 1
ATOM 5333 N N . PRO C 1 122 ? 14.876 28.833 -63.416 1.00 45.46 123 PRO C N 1
ATOM 5334 C CA . PRO C 1 122 ? 13.659 29.642 -63.324 1.00 46.95 123 PRO C CA 1
ATOM 5335 C C . PRO C 1 122 ? 12.452 28.829 -62.842 1.00 42.06 123 PRO C C 1
ATOM 5336 O O . PRO C 1 122 ? 12.129 27.798 -63.411 1.00 43.57 123 PRO C O 1
ATOM 5340 N N . ILE C 1 123 ? 11.794 29.349 -61.822 1.00 42.21 124 ILE C N 1
ATOM 5341 C CA . ILE C 1 123 ? 10.598 28.701 -61.219 1.00 46.18 124 ILE C CA 1
ATOM 5342 C C . ILE C 1 123 ? 9.523 28.582 -62.293 1.00 48.56 124 ILE C C 1
ATOM 5343 O O . ILE C 1 123 ? 8.856 27.527 -62.338 1.00 48.26 124 ILE C O 1
ATOM 5348 N N . THR C 1 124 ? 9.387 29.602 -63.141 1.00 44.45 125 THR C N 1
ATOM 5349 C CA . THR C 1 124 ? 8.321 29.659 -64.163 1.00 41.92 125 THR C CA 1
ATOM 5350 C C . THR C 1 124 ? 8.497 28.518 -65.162 1.00 42.11 125 THR C C 1
ATOM 5351 O O . THR C 1 124 ? 7.473 27.977 -65.609 1.00 42.69 125 THR C O 1
ATOM 5355 N N . ALA C 1 125 ? 9.731 28.191 -65.535 1.00 44.50 126 ALA C N 1
ATOM 5356 C CA . ALA C 1 125 ? 10.042 27.078 -66.467 1.00 46.75 126 ALA C CA 1
ATOM 5357 C C . ALA C 1 125 ? 9.679 25.740 -65.800 1.00 50.31 126 ALA C C 1
ATOM 5358 O O . ALA C 1 125 ? 8.998 24.920 -66.439 1.00 49.26 126 ALA C O 1
ATOM 5360 N N . LEU C 1 126 ? 10.108 25.525 -64.558 1.00 46.41 127 LEU C N 1
ATOM 5361 C CA . LEU C 1 126 ? 9.829 24.261 -63.823 1.00 48.28 127 LEU C CA 1
ATOM 5362 C C . LEU C 1 126 ? 8.313 24.111 -63.657 1.00 46.74 127 LEU C C 1
ATOM 5363 O O . LEU C 1 126 ? 7.821 22.986 -63.813 1.00 49.58 127 LEU C O 1
ATOM 5368 N N . ALA C 1 127 ? 7.610 25.214 -63.391 1.00 48.15 128 ALA C N 1
ATOM 5369 C CA . ALA C 1 127 ? 6.139 25.272 -63.246 1.00 49.18 128 ALA C CA 1
ATOM 5370 C C . ALA C 1 127 ? 5.478 24.755 -64.523 1.00 51.00 128 ALA C C 1
ATOM 5371 O O . ALA C 1 127 ? 4.508 23.952 -64.410 1.00 52.13 128 ALA C O 1
ATOM 5373 N N . ARG C 1 128 ? 5.965 25.180 -65.695 1.00 46.72 129 ARG C N 1
ATOM 5374 C CA . ARG C 1 128 ? 5.423 24.724 -67.002 1.00 48.69 129 ARG C CA 1
ATOM 5375 C C . ARG C 1 128 ? 5.656 23.213 -67.113 1.00 49.65 129 ARG C C 1
ATOM 5376 O O . ARG C 1 128 ? 4.721 22.531 -67.499 1.00 55.57 129 ARG C O 1
ATOM 5384 N N . TYR C 1 129 ? 6.859 22.711 -66.798 1.00 53.45 130 TYR C N 1
ATOM 5385 C CA . TYR C 1 129 ? 7.181 21.257 -66.900 1.00 55.30 130 TYR C CA 1
ATOM 5386 C C . TYR C 1 129 ? 6.236 20.439 -65.995 1.00 55.51 130 TYR C C 1
ATOM 5387 O O . TYR C 1 129 ? 5.896 19.296 -66.338 1.00 52.80 130 TYR C O 1
ATOM 5396 N N . SER C 1 130 ? 5.826 21.007 -64.857 1.00 51.96 131 SER C N 1
ATOM 5397 C CA . SER C 1 130 ? 4.973 20.340 -63.843 1.00 52.17 131 SER C CA 1
ATOM 5398 C C . SER C 1 130 ? 3.564 20.097 -64.390 1.00 57.46 131 SER C C 1
ATOM 5399 O O . SER C 1 130 ? 2.890 19.195 -63.871 1.00 56.60 131 SER C O 1
ATOM 5402 N N . GLY C 1 131 ? 3.113 20.901 -65.358 1.00 54.05 132 GLY C N 1
ATOM 5403 C CA . GLY C 1 131 ? 1.737 20.830 -65.879 1.00 47.06 132 GLY C CA 1
ATOM 5404 C C . GLY C 1 131 ? 0.735 21.437 -64.916 1.00 49.81 132 GLY C C 1
ATOM 5405 O O . GLY C 1 131 ? -0.425 21.490 -65.276 1.00 54.34 132 GLY C O 1
ATOM 5406 N N . ARG C 1 132 ? 1.144 21.932 -63.740 1.00 53.90 133 ARG C N 1
ATOM 5407 C CA . ARG C 1 132 ? 0.205 22.607 -62.795 1.00 53.42 133 ARG C CA 1
ATOM 5408 C C . ARG C 1 132 ? 0.831 23.895 -62.273 1.00 48.74 133 ARG C C 1
ATOM 5409 O O . ARG C 1 132 ? 1.012 24.067 -61.064 1.00 51.69 133 ARG C O 1
ATOM 5417 N N . PRO C 1 133 ? 1.089 24.886 -63.156 1.00 52.93 134 PRO C N 1
ATOM 5418 C CA . PRO C 1 133 ? 1.864 26.068 -62.760 1.00 47.93 134 PRO C CA 1
ATOM 5419 C C . PRO C 1 133 ? 1.255 26.881 -61.608 1.00 48.02 134 PRO C C 1
ATOM 5420 O O . PRO C 1 133 ? 2.003 27.437 -60.814 1.00 51.07 134 PRO C O 1
ATOM 5424 N N . GLU C 1 134 ? -0.077 26.927 -61.505 1.00 49.91 135 GLU C N 1
ATOM 5425 C CA . GLU C 1 134 ? -0.776 27.662 -60.408 1.00 49.97 135 GLU C CA 1
ATOM 5426 C C . GLU C 1 134 ? -0.478 26.982 -59.060 1.00 43.32 135 GLU C C 1
ATOM 5427 O O . GLU C 1 134 ? -0.543 27.664 -58.029 1.00 45.58 135 GLU C O 1
ATOM 5433 N N . ARG C 1 135 ? -0.121 25.704 -59.089 1.00 46.60 136 ARG C N 1
ATOM 5434 C CA . ARG C 1 135 ? 0.157 24.875 -57.881 1.00 56.50 136 ARG C CA 1
ATOM 5435 C C . ARG C 1 135 ? 1.654 24.553 -57.839 1.00 56.33 136 ARG C C 1
ATOM 5436 O O . ARG C 1 135 ? 2.040 23.489 -57.321 1.00 56.11 136 ARG C O 1
ATOM 5444 N N . PHE C 1 136 ? 2.476 25.446 -58.396 1.00 53.73 137 PHE C N 1
ATOM 5445 C CA . PHE C 1 136 ? 3.954 25.325 -58.406 1.00 49.79 137 PHE C CA 1
ATOM 5446 C C . PHE C 1 136 ? 4.553 26.563 -57.757 1.00 46.79 137 PHE C C 1
ATOM 5447 O O . PHE C 1 136 ? 4.031 27.664 -57.924 1.00 47.19 137 PHE C O 1
ATOM 5455 N N . ILE C 1 137 ? 5.616 26.375 -56.991 1.00 44.20 138 ILE C N 1
ATOM 5456 C CA . ILE C 1 137 ? 6.280 27.505 -56.299 1.00 45.79 138 ILE C CA 1
ATOM 5457 C C . ILE C 1 137 ? 7.726 27.119 -56.001 1.00 48.69 138 ILE C C 1
ATOM 5458 O O . ILE C 1 137 ? 8.024 25.915 -55.938 1.00 43.02 138 ILE C O 1
ATOM 5463 N N . GLY C 1 138 ? 8.583 28.126 -55.854 1.00 43.40 139 GLY C N 1
ATOM 5464 C CA . GLY C 1 138 ? 9.939 27.937 -55.331 1.00 44.80 139 GLY C CA 1
ATOM 5465 C C . GLY C 1 138 ? 9.891 27.943 -53.819 1.00 43.06 139 GLY C C 1
ATOM 5466 O O . GLY C 1 138 ? 9.293 28.861 -53.220 1.00 39.20 139 GLY C O 1
ATOM 5467 N N . MET C 1 139 ? 10.484 26.937 -53.205 1.00 41.63 140 MET C N 1
ATOM 5468 C CA . MET C 1 139 ? 10.618 26.894 -51.739 1.00 42.41 140 MET C CA 1
ATOM 5469 C C . MET C 1 139 ? 12.091 26.650 -51.475 1.00 46.05 140 MET C C 1
ATOM 5470 O O . MET C 1 139 ? 12.518 25.495 -51.497 1.00 47.10 140 MET C O 1
ATOM 5475 N N . HIS C 1 140 ? 12.837 27.748 -51.332 1.00 45.01 141 HIS C N 1
ATOM 5476 C CA . HIS C 1 140 ? 14.314 27.753 -51.348 1.00 43.61 141 HIS C CA 1
ATOM 5477 C C . HIS C 1 140 ? 14.816 27.821 -49.901 1.00 43.22 141 HIS C C 1
ATOM 5478 O O . HIS C 1 140 ? 14.669 28.862 -49.246 1.00 44.73 141 HIS C O 1
ATOM 5485 N N . PHE C 1 141 ? 15.336 26.699 -49.408 1.00 39.87 142 PHE C N 1
ATOM 5486 C CA . PHE C 1 141 ? 15.873 26.552 -48.031 1.00 39.30 142 PHE C CA 1
ATOM 5487 C C . PHE C 1 141 ? 17.356 26.909 -48.045 1.00 38.94 142 PHE C C 1
ATOM 5488 O O . PHE C 1 141 ? 17.949 27.026 -49.147 1.00 45.51 142 PHE C O 1
ATOM 5496 N N . PHE C 1 142 ? 17.944 27.079 -46.865 1.00 41.51 143 PHE C N 1
ATOM 5497 C CA . PHE C 1 142 ? 19.360 27.487 -46.680 1.00 44.46 143 PHE C CA 1
ATOM 5498 C C . PHE C 1 142 ? 20.102 26.404 -45.884 1.00 49.15 143 PHE C C 1
ATOM 5499 O O . PHE C 1 142 ? 19.533 25.799 -44.967 1.00 41.78 143 PHE C O 1
ATOM 5507 N N . ASN C 1 143 ? 21.344 26.156 -46.295 1.00 45.92 144 ASN C N 1
ATOM 5508 C CA . ASN C 1 143 ? 22.222 25.064 -45.823 1.00 43.92 144 ASN C CA 1
ATOM 5509 C C . ASN C 1 143 ? 22.916 25.500 -44.539 1.00 47.80 144 ASN C C 1
ATOM 5510 O O . ASN C 1 143 ? 23.548 26.549 -44.525 1.00 46.19 144 ASN C O 1
ATOM 5515 N N . PRO C 1 144 ? 22.893 24.734 -43.425 1.00 50.60 145 PRO C N 1
ATOM 5516 C CA . PRO C 1 144 ? 22.105 23.507 -43.290 1.00 49.73 145 PRO C CA 1
ATOM 5517 C C . PRO C 1 144 ? 20.673 23.779 -42.797 1.00 41.42 145 PRO C C 1
ATOM 5518 O O . PRO C 1 144 ? 20.457 24.612 -41.933 1.00 47.90 145 PRO C O 1
ATOM 5522 N N . VAL C 1 145 ? 19.719 23.065 -43.372 1.00 40.55 146 VAL C N 1
ATOM 5523 C CA . VAL C 1 145 ? 18.272 23.392 -43.269 1.00 41.28 146 VAL C CA 1
ATOM 5524 C C . VAL C 1 145 ? 17.847 23.434 -41.807 1.00 45.58 146 VAL C C 1
ATOM 5525 O O . VAL C 1 145 ? 17.144 24.355 -41.424 1.00 44.95 146 VAL C O 1
ATOM 5529 N N . PRO C 1 146 ? 18.232 22.474 -40.931 1.00 47.31 147 PRO C N 1
ATOM 5530 C CA . PRO C 1 146 ? 17.740 22.485 -39.547 1.00 43.93 147 PRO C CA 1
ATOM 5531 C C . PRO C 1 146 ? 18.180 23.703 -38.743 1.00 46.64 147 PRO C C 1
ATOM 5532 O O . PRO C 1 146 ? 17.497 24.037 -37.807 1.00 49.44 147 PRO C O 1
ATOM 5536 N N . LEU C 1 147 ? 19.276 24.359 -39.147 1.00 43.28 148 LEU C N 1
ATOM 5537 C CA . LEU C 1 147 ? 19.884 25.508 -38.420 1.00 47.47 148 LEU C CA 1
ATOM 5538 C C . LEU C 1 147 ? 19.480 26.846 -39.072 1.00 48.64 148 LEU C C 1
ATOM 5539 O O . LEU C 1 147 ? 19.482 27.835 -38.374 1.00 48.87 148 LEU C O 1
ATOM 5544 N N . MET C 1 148 ? 19.115 26.895 -40.352 1.00 45.81 149 MET C N 1
ATOM 5545 C CA . MET C 1 148 ? 18.907 28.197 -41.054 1.00 46.49 149 MET C CA 1
ATOM 5546 C C . MET C 1 148 ? 17.415 28.535 -41.080 1.00 44.63 149 MET C C 1
ATOM 5547 O O . MET C 1 148 ? 16.620 27.757 -41.648 1.00 47.42 149 MET C O 1
ATOM 5552 N N . GLN C 1 149 ? 17.052 29.661 -40.466 1.00 46.54 150 GLN C N 1
ATOM 5553 C CA . GLN C 1 149 ? 15.654 30.105 -40.246 1.00 54.54 150 GLN C CA 1
ATOM 5554 C C . GLN C 1 149 ? 14.992 30.539 -41.559 1.00 49.27 150 GLN C C 1
ATOM 5555 O O . GLN C 1 149 ? 13.777 30.540 -41.622 1.00 51.38 150 GLN C O 1
ATOM 5561 N N . LEU C 1 150 ? 15.743 30.917 -42.580 1.00 55.60 151 LEU C N 1
ATOM 5562 C CA . LEU C 1 150 ? 15.150 31.509 -43.804 1.00 48.70 151 LEU C CA 1
ATOM 5563 C C . LEU C 1 150 ? 14.535 30.438 -44.708 1.00 49.26 151 LEU C C 1
ATOM 5564 O O . LEU C 1 150 ? 15.203 29.416 -44.994 1.00 47.72 151 LEU C O 1
ATOM 5569 N N . VAL C 1 151 ? 13.357 30.726 -45.252 1.00 46.16 152 VAL C N 1
ATOM 5570 C CA . VAL C 1 151 ? 12.888 30.133 -46.543 1.00 42.91 152 VAL C CA 1
ATOM 5571 C C . VAL C 1 151 ? 12.612 31.287 -47.518 1.00 46.91 152 VAL C C 1
ATOM 5572 O O . VAL C 1 151 ? 11.813 32.195 -47.189 1.00 45.95 152 VAL C O 1
ATOM 5576 N N . GLU C 1 152 ? 13.260 31.249 -48.675 1.00 45.15 153 GLU C N 1
ATOM 5577 C CA . GLU C 1 152 ? 13.010 32.200 -49.776 1.00 47.44 153 GLU C CA 1
ATOM 5578 C C . GLU C 1 152 ? 11.906 31.576 -50.624 1.00 40.71 153 GLU C C 1
ATOM 5579 O O . GLU C 1 152 ? 12.130 30.511 -51.211 1.00 42.16 153 GLU C O 1
ATOM 5585 N N . VAL C 1 153 ? 10.725 32.188 -50.629 1.00 40.13 154 VAL C N 1
ATOM 5586 C CA . VAL C 1 153 ? 9.534 31.650 -51.328 1.00 40.11 154 VAL C CA 1
ATOM 5587 C C . VAL C 1 153 ? 9.412 32.400 -52.648 1.00 43.31 154 VAL C C 1
ATOM 5588 O O . VAL C 1 153 ? 9.228 33.612 -52.613 1.00 44.94 154 VAL C O 1
ATOM 5592 N N . ILE C 1 154 ? 9.482 31.684 -53.754 1.00 42.88 155 ILE C N 1
ATOM 5593 C CA . ILE C 1 154 ? 9.646 32.285 -55.098 1.00 44.87 155 ILE C CA 1
ATOM 5594 C C . ILE C 1 154 ? 8.385 32.023 -55.902 1.00 43.64 155 ILE C C 1
ATOM 5595 O O . ILE C 1 154 ? 8.156 30.874 -56.297 1.00 41.28 155 ILE C O 1
ATOM 5600 N N . ARG C 1 155 ? 7.658 33.092 -56.227 1.00 47.10 156 ARG C N 1
ATOM 5601 C CA . ARG C 1 155 ? 6.459 33.031 -57.096 1.00 47.61 156 ARG C CA 1
ATOM 5602 C C . ARG C 1 155 ? 6.894 32.909 -58.555 1.00 45.79 156 ARG C C 1
ATOM 5603 O O . ARG C 1 155 ? 7.590 33.812 -59.038 1.00 45.56 156 ARG C O 1
ATOM 5611 N N . GLY C 1 156 ? 6.455 31.845 -59.212 1.00 45.70 157 GLY C N 1
ATOM 5612 C CA . GLY C 1 156 ? 6.456 31.745 -60.676 1.00 46.38 157 GLY C CA 1
ATOM 5613 C C . GLY C 1 156 ? 5.426 32.716 -61.230 1.00 47.12 157 GLY C C 1
ATOM 5614 O O . GLY C 1 156 ? 4.591 33.183 -60.456 1.00 43.21 157 GLY C O 1
ATOM 5615 N N . GLU C 1 157 ? 5.478 33.008 -62.526 1.00 46.54 158 GLU C N 1
ATOM 5616 C CA . GLU C 1 157 ? 4.504 33.910 -63.191 1.00 44.48 158 GLU C CA 1
ATOM 5617 C C . GLU C 1 157 ? 3.068 33.509 -62.792 1.00 42.28 158 GLU C C 1
ATOM 5618 O O . GLU C 1 157 ? 2.252 34.399 -62.539 1.00 43.44 158 GLU C O 1
ATOM 5624 N N . LEU C 1 158 ? 2.773 32.210 -62.757 1.00 45.90 159 LEU C N 1
ATOM 5625 C CA . LEU C 1 158 ? 1.384 31.699 -62.631 1.00 47.73 159 LEU C CA 1
ATOM 5626 C C . LEU C 1 158 ? 1.096 31.184 -61.215 1.00 46.44 159 LEU C C 1
ATOM 5627 O O . LEU C 1 158 ? -0.024 30.742 -60.991 1.00 52.67 159 LEU C O 1
ATOM 5632 N N . THR C 1 159 ? 2.039 31.251 -60.280 1.00 49.38 160 THR C N 1
ATOM 5633 C CA . THR C 1 159 ? 1.821 30.740 -58.903 1.00 44.13 160 THR C CA 1
ATOM 5634 C C . THR C 1 159 ? 0.587 31.430 -58.305 1.00 52.17 160 THR C C 1
ATOM 5635 O O . THR C 1 159 ? 0.598 32.661 -58.244 1.00 48.14 160 THR C O 1
ATOM 5639 N N . SER C 1 160 ? -0.418 30.675 -57.840 1.00 50.24 161 SER C N 1
ATOM 5640 C CA . SER C 1 160 ? -1.658 31.238 -57.233 1.00 48.33 161 SER C CA 1
ATOM 5641 C C . SER C 1 160 ? -1.345 31.797 -55.849 1.00 52.66 161 SER C C 1
ATOM 5642 O O . SER C 1 160 ? -0.360 31.335 -55.211 1.00 48.29 161 SER C O 1
ATOM 5645 N N . GLU C 1 161 ? -2.157 32.761 -55.410 1.00 49.03 162 GLU C N 1
ATOM 5646 C CA . GLU C 1 161 ? -2.224 33.277 -54.017 1.00 58.52 162 GLU C CA 1
ATOM 5647 C C . GLU C 1 161 ? -2.362 32.111 -53.024 1.00 58.55 162 GLU C C 1
ATOM 5648 O O . GLU C 1 161 ? -1.655 32.117 -51.979 1.00 49.12 162 GLU C O 1
ATOM 5654 N N . ALA C 1 162 ? -3.272 31.176 -53.325 1.00 52.13 163 ALA C N 1
ATOM 5655 C CA . ALA C 1 162 ? -3.570 30.014 -52.459 1.00 59.09 163 ALA C CA 1
ATOM 5656 C C . ALA C 1 162 ? -2.282 29.187 -52.276 1.00 57.12 163 ALA C C 1
ATOM 5657 O O . ALA C 1 162 ? -1.972 28.820 -51.125 1.00 58.15 163 ALA C O 1
ATOM 5659 N N . THR C 1 163 ? -1.555 28.919 -53.367 1.00 50.59 164 THR C N 1
ATOM 5660 C CA . THR C 1 163 ? -0.308 28.119 -53.330 1.00 49.22 164 THR C CA 1
ATOM 5661 C C . THR C 1 163 ? 0.694 28.814 -52.406 1.00 51.54 164 THR C C 1
ATOM 5662 O O . THR C 1 163 ? 1.262 28.145 -51.529 1.00 53.26 164 THR C O 1
ATOM 5666 N N . ARG C 1 164 ? 0.861 30.123 -52.558 1.00 47.60 165 ARG C N 1
ATOM 5667 C CA . ARG C 1 164 ? 1.802 30.922 -51.739 1.00 47.72 165 ARG C CA 1
ATOM 5668 C C . ARG C 1 164 ? 1.387 30.820 -50.260 1.00 52.44 165 ARG C C 1
ATOM 5669 O O . ARG C 1 164 ? 2.275 30.596 -49.413 1.00 51.85 165 ARG C O 1
ATOM 5677 N N . ASP C 1 165 ? 0.101 31.000 -49.957 1.00 56.51 166 ASP C N 1
ATOM 5678 C CA . ASP C 1 165 ? -0.415 30.984 -48.555 1.00 54.49 166 ASP C CA 1
ATOM 5679 C C . ASP C 1 165 ? -0.101 29.633 -47.895 1.00 47.26 166 ASP C C 1
ATOM 5680 O O . ASP C 1 165 ? 0.346 29.640 -46.746 1.00 51.45 166 ASP C O 1
ATOM 5685 N N . VAL C 1 166 ? -0.310 28.529 -48.606 1.00 47.50 167 VAL C N 1
ATOM 5686 C CA . VAL C 1 166 ? -0.076 27.155 -48.078 1.00 53.41 167 VAL C CA 1
ATOM 5687 C C . VAL C 1 166 ? 1.410 27.008 -47.741 1.00 54.30 167 VAL C C 1
ATOM 5688 O O . VAL C 1 166 ? 1.739 26.537 -46.637 1.00 53.74 167 VAL C O 1
ATOM 5692 N N . VAL C 1 167 ? 2.291 27.400 -48.657 1.00 54.62 168 VAL C N 1
ATOM 5693 C CA . VAL C 1 167 ? 3.753 27.143 -48.506 1.00 48.84 168 VAL C CA 1
ATOM 5694 C C . VAL C 1 167 ? 4.311 28.076 -47.423 1.00 46.72 168 VAL C C 1
ATOM 5695 O O . VAL C 1 167 ? 5.163 27.646 -46.637 1.00 47.16 168 VAL C O 1
ATOM 5699 N N . VAL C 1 168 ? 3.812 29.305 -47.340 1.00 45.12 169 VAL C N 1
ATOM 5700 C CA . VAL C 1 168 ? 4.211 30.264 -46.278 1.00 45.04 169 VAL C CA 1
ATOM 5701 C C . VAL C 1 168 ? 3.838 29.665 -44.905 1.00 46.40 169 VAL C C 1
ATOM 5702 O O . VAL C 1 168 ? 4.658 29.767 -43.958 1.00 45.31 169 VAL C O 1
ATOM 5706 N N . GLU C 1 169 ? 2.655 29.065 -44.784 1.00 49.00 170 GLU C N 1
ATOM 5707 C CA . GLU C 1 169 ? 2.191 28.441 -43.512 1.00 51.30 170 GLU C CA 1
ATOM 5708 C C . GLU C 1 169 ? 3.065 27.214 -43.198 1.00 50.49 170 GLU C C 1
ATOM 5709 O O . GLU C 1 169 ? 3.464 27.055 -42.030 1.00 49.07 170 GLU C O 1
ATOM 5715 N N . VAL C 1 170 ? 3.389 26.380 -44.183 1.00 46.40 171 VAL C N 1
ATOM 5716 C CA . VAL C 1 170 ? 4.285 25.207 -43.941 1.00 50.12 171 VAL C CA 1
ATOM 5717 C C . VAL C 1 170 ? 5.626 25.701 -43.380 1.00 54.73 171 VAL C C 1
ATOM 5718 O O . VAL C 1 170 ? 6.107 25.141 -42.378 1.00 49.43 171 VAL C O 1
ATOM 5722 N N . ALA C 1 171 ? 6.193 26.753 -43.973 1.00 49.10 172 ALA C N 1
ATOM 5723 C CA . ALA C 1 171 ? 7.489 27.316 -43.534 1.00 53.00 172 ALA C CA 1
ATOM 5724 C C . ALA C 1 171 ? 7.388 27.759 -42.075 1.00 51.96 172 ALA C C 1
ATOM 5725 O O . ALA C 1 171 ? 8.319 27.490 -41.285 1.00 45.58 172 ALA C O 1
ATOM 5727 N N . ARG C 1 172 ? 6.305 28.454 -41.728 1.00 48.50 173 ARG C N 1
ATOM 5728 C CA . ARG C 1 172 ? 6.075 28.936 -40.345 1.00 52.66 173 ARG C CA 1
ATOM 5729 C C . ARG C 1 172 ? 5.963 27.739 -39.397 1.00 50.77 173 ARG C C 1
ATOM 5730 O O . ARG C 1 172 ? 6.633 27.770 -38.347 1.00 54.67 173 ARG C O 1
ATOM 5738 N N . ARG C 1 173 ? 5.242 26.688 -39.777 1.00 49.27 174 ARG C N 1
ATOM 5739 C CA . ARG C 1 173 ? 5.104 25.488 -38.910 1.00 60.18 174 ARG C CA 1
ATOM 5740 C C . ARG C 1 173 ? 6.471 24.806 -38.760 1.00 62.56 174 ARG C C 1
ATOM 5741 O O . ARG C 1 173 ? 6.741 24.275 -37.661 1.00 51.37 174 ARG C O 1
ATOM 5749 N N . MET C 1 174 ? 7.353 24.936 -39.753 1.00 53.88 175 MET C N 1
ATOM 5750 C CA . MET C 1 174 ? 8.729 24.382 -39.687 1.00 53.66 175 MET C CA 1
ATOM 5751 C C . MET C 1 174 ? 9.634 25.260 -38.809 1.00 52.30 175 MET C C 1
ATOM 5752 O O . MET C 1 174 ? 10.803 24.898 -38.650 1.00 54.99 175 MET C O 1
ATOM 5757 N N . GLY C 1 175 ? 9.116 26.349 -38.236 1.00 47.47 176 GLY C N 1
ATOM 5758 C CA . GLY C 1 175 ? 9.899 27.276 -37.397 1.00 53.74 176 GLY C CA 1
ATOM 5759 C C . GLY C 1 175 ? 10.751 28.221 -38.251 1.00 48.88 176 GLY C C 1
ATOM 5760 O O . GLY C 1 175 ? 11.707 28.764 -37.729 1.00 47.93 176 GLY C O 1
ATOM 5761 N N . LYS C 1 176 ? 10.402 28.407 -39.525 1.00 51.00 177 LYS C N 1
ATOM 5762 C CA . LYS C 1 176 ? 11.201 29.226 -40.470 1.00 47.68 177 LYS C CA 1
ATOM 5763 C C . LYS C 1 176 ? 10.526 30.592 -40.656 1.00 50.89 177 LYS C C 1
ATOM 5764 O O . LYS C 1 176 ? 9.326 30.723 -40.377 1.00 49.89 177 LYS C O 1
ATOM 5770 N N . THR C 1 177 ? 11.278 31.558 -41.171 1.00 51.12 178 THR C N 1
ATOM 5771 C CA . THR C 1 177 ? 10.769 32.869 -41.627 1.00 48.04 178 THR C CA 1
ATOM 5772 C C . THR C 1 177 ? 10.712 32.854 -43.151 1.00 50.76 178 THR C C 1
ATOM 5773 O O . THR C 1 177 ? 11.748 32.915 -43.815 1.00 47.71 178 THR C O 1
ATOM 5777 N N . PRO C 1 178 ? 9.510 32.720 -43.741 1.00 44.14 179 PRO C N 1
ATOM 5778 C CA . PRO C 1 178 ? 9.341 32.745 -45.188 1.00 44.43 179 PRO C CA 1
ATOM 5779 C C . PRO C 1 178 ? 9.345 34.192 -45.698 1.00 48.76 179 PRO C C 1
ATOM 5780 O O . PRO C 1 178 ? 8.587 35.001 -45.191 1.00 47.36 179 PRO C O 1
ATOM 5784 N N . LEU C 1 179 ? 10.232 34.504 -46.645 1.00 44.04 180 LEU C N 1
ATOM 5785 C CA . LEU C 1 179 ? 10.284 35.846 -47.263 1.00 43.18 180 LEU C CA 1
ATOM 5786 C C . LEU C 1 179 ? 10.105 35.658 -48.768 1.00 40.27 180 LEU C C 1
ATOM 5787 O O . LEU C 1 179 ? 10.765 34.787 -49.382 1.00 41.08 180 LEU C O 1
ATOM 5792 N N . GLU C 1 180 ? 9.168 36.416 -49.312 1.00 42.56 181 GLU C N 1
ATOM 5793 C CA . GLU C 1 180 ? 8.629 36.222 -50.676 1.00 44.45 181 GLU C CA 1
ATOM 5794 C C . GLU C 1 180 ? 9.435 37.065 -51.677 1.00 43.31 181 GLU C C 1
ATOM 5795 O O . GLU C 1 180 ? 9.766 38.212 -51.381 1.00 46.96 181 GLU C O 1
ATOM 5801 N N . VAL C 1 181 ? 9.676 36.489 -52.846 1.00 42.16 182 VAL C N 1
ATOM 5802 C CA . VAL C 1 181 ? 10.506 37.076 -53.922 1.00 44.77 182 VAL C CA 1
ATOM 5803 C C . VAL C 1 181 ? 9.867 36.673 -55.243 1.00 45.17 182 VAL C C 1
ATOM 5804 O O . VAL C 1 181 ? 9.232 35.606 -55.300 1.00 43.02 182 VAL C O 1
ATOM 5808 N N . GLN C 1 182 ? 10.089 37.467 -56.277 1.00 38.20 183 GLN C N 1
ATOM 5809 C CA . GLN C 1 182 ? 9.611 37.174 -57.641 1.00 39.60 183 GLN C CA 1
ATOM 5810 C C . GLN C 1 182 ? 10.662 36.301 -58.333 1.00 39.04 183 GLN C C 1
ATOM 5811 O O . GLN C 1 182 ? 11.854 36.375 -57.984 1.00 40.25 183 GLN C O 1
ATOM 5817 N N . ASP C 1 183 ? 10.210 35.499 -59.284 1.00 37.79 184 ASP C N 1
ATOM 5818 C CA . ASP C 1 183 ? 11.036 34.627 -60.136 1.00 40.78 184 ASP C CA 1
ATOM 5819 C C . ASP C 1 183 ? 11.748 35.484 -61.198 1.00 41.92 184 ASP C C 1
ATOM 5820 O O . ASP C 1 183 ? 11.205 35.674 -62.309 1.00 44.14 184 ASP C O 1
ATOM 5825 N N . TYR C 1 184 ? 12.941 35.953 -60.850 1.00 40.11 185 TYR C N 1
ATOM 5826 C CA . TYR C 1 184 ? 13.914 36.606 -61.763 1.00 40.06 185 TYR C CA 1
ATOM 5827 C C . TYR C 1 184 ? 15.259 35.996 -61.437 1.00 42.16 185 TYR C C 1
ATOM 5828 O O . TYR C 1 184 ? 15.450 35.435 -60.357 1.00 41.44 185 TYR C O 1
ATOM 5837 N N . PRO C 1 185 ? 16.219 36.041 -62.379 1.00 45.41 186 PRO C N 1
ATOM 5838 C CA . PRO C 1 185 ? 17.490 35.339 -62.196 1.00 41.93 186 PRO C CA 1
ATOM 5839 C C . PRO C 1 185 ? 18.167 35.684 -60.862 1.00 41.62 186 PRO C C 1
ATOM 5840 O O . PRO C 1 185 ? 18.269 36.860 -60.501 1.00 41.57 186 PRO C O 1
ATOM 5844 N N . GLY C 1 186 ? 18.579 34.649 -60.133 1.00 41.09 187 GLY C N 1
ATOM 5845 C CA . GLY C 1 186 ? 19.259 34.757 -58.825 1.00 39.34 187 GLY C CA 1
ATOM 5846 C C . GLY C 1 186 ? 18.312 35.054 -57.687 1.00 35.82 187 GLY C C 1
ATOM 5847 O O . GLY C 1 186 ? 18.787 35.181 -56.547 1.00 39.88 187 GLY C O 1
ATOM 5848 N N . PHE C 1 187 ? 17.020 35.200 -57.964 1.00 41.42 188 PHE C N 1
ATOM 5849 C CA . PHE C 1 187 ? 15.993 35.548 -56.946 1.00 40.56 188 PHE C CA 1
ATOM 5850 C C . PHE C 1 187 ? 16.472 36.796 -56.205 1.00 40.52 188 PHE C C 1
ATOM 5851 O O . PHE C 1 187 ? 16.814 37.785 -56.876 1.00 39.75 188 PHE C O 1
ATOM 5859 N N . ILE C 1 188 ? 16.556 36.770 -54.869 1.00 37.51 189 ILE C N 1
ATOM 5860 C CA . ILE C 1 188 ? 17.322 37.787 -54.112 1.00 37.66 189 ILE C CA 1
ATOM 5861 C C . ILE C 1 188 ? 18.640 37.186 -53.634 1.00 41.43 189 ILE C C 1
ATOM 5862 O O . ILE C 1 188 ? 19.696 37.817 -53.869 1.00 39.41 189 ILE C O 1
ATOM 5867 N N . SER C 1 189 ? 18.599 36.034 -52.964 1.00 41.78 190 SER C N 1
ATOM 5868 C CA . SER C 1 189 ? 19.769 35.459 -52.240 1.00 39.58 190 SER C CA 1
ATOM 5869 C C . SER C 1 189 ? 21.008 35.418 -53.148 1.00 37.39 190 SER C C 1
ATOM 5870 O O . SER C 1 189 ? 22.032 36.016 -52.799 1.00 40.69 190 SER C O 1
ATOM 5873 N N . ASN C 1 190 ? 20.923 34.730 -54.275 1.00 39.98 191 ASN C N 1
ATOM 5874 C CA . ASN C 1 190 ? 22.097 34.483 -55.166 1.00 44.99 191 ASN C CA 1
ATOM 5875 C C . ASN C 1 190 ? 22.408 35.719 -56.019 1.00 42.64 191 ASN C C 1
ATOM 5876 O O . ASN C 1 190 ? 23.582 35.962 -56.289 1.00 40.26 191 ASN C O 1
ATOM 5881 N N . ARG C 1 191 ? 21.397 36.493 -56.383 1.00 40.94 192 ARG C N 1
ATOM 5882 C CA . ARG C 1 191 ? 21.582 37.744 -57.144 1.00 37.17 192 ARG C CA 1
ATOM 5883 C C . ARG C 1 191 ? 22.446 38.705 -56.335 1.00 39.89 192 ARG C C 1
ATOM 5884 O O . ARG C 1 191 ? 23.237 39.430 -56.950 1.00 38.85 192 ARG C O 1
ATOM 5892 N N . LEU C 1 192 ? 22.312 38.722 -55.003 1.00 37.23 193 LEU C N 1
ATOM 5893 C CA . LEU C 1 192 ? 23.060 39.666 -54.145 1.00 38.57 193 LEU C CA 1
ATOM 5894 C C . LEU C 1 192 ? 24.416 39.049 -53.768 1.00 46.29 193 LEU C C 1
ATOM 5895 O O . LEU C 1 192 ? 25.462 39.747 -53.887 1.00 49.82 193 LEU C O 1
ATOM 5900 N N . LEU C 1 193 ? 24.432 37.774 -53.400 1.00 44.29 194 LEU C N 1
ATOM 5901 C CA . LEU C 1 193 ? 25.664 37.120 -52.889 1.00 43.68 194 LEU C CA 1
ATOM 5902 C C . LEU C 1 193 ? 26.684 36.893 -54.012 1.00 41.17 194 LEU C C 1
ATOM 5903 O O . LEU C 1 193 ? 27.859 37.200 -53.821 1.00 42.08 194 LEU C O 1
ATOM 5908 N N . MET C 1 194 ? 26.273 36.295 -55.123 1.00 37.81 195 MET C N 1
ATOM 5909 C CA . MET C 1 194 ? 27.263 35.679 -56.028 1.00 39.02 195 MET C CA 1
ATOM 5910 C C . MET C 1 194 ? 28.061 36.749 -56.766 1.00 37.25 195 MET C C 1
ATOM 5911 O O . MET C 1 194 ? 29.267 36.585 -56.921 1.00 39.30 195 MET C O 1
ATOM 5916 N N . PRO C 1 195 ? 27.477 37.885 -57.219 1.00 40.97 196 PRO C N 1
ATOM 5917 C CA . PRO C 1 195 ? 28.281 38.934 -57.878 1.00 38.81 196 PRO C CA 1
ATOM 5918 C C . PRO C 1 195 ? 29.377 39.538 -56.994 1.00 39.69 196 PRO C C 1
ATOM 5919 O O . PRO C 1 195 ? 30.423 39.873 -57.497 1.00 41.73 196 PRO C O 1
ATOM 5923 N N . MET C 1 196 ? 29.160 39.585 -55.676 1.00 40.21 197 MET C N 1
ATOM 5924 C CA . MET C 1 196 ? 30.195 40.054 -54.733 1.00 44.48 197 MET C CA 1
ATOM 5925 C C . MET C 1 196 ? 31.339 39.016 -54.652 1.00 41.29 197 MET C C 1
ATOM 5926 O O . MET C 1 196 ? 32.518 39.418 -54.677 1.00 40.71 197 MET C O 1
ATOM 5931 N N . ILE C 1 197 ? 31.023 37.722 -54.603 1.00 40.36 198 ILE C N 1
ATOM 5932 C CA . ILE C 1 197 ? 32.057 36.647 -54.647 1.00 43.37 198 ILE C CA 1
ATOM 5933 C C . ILE C 1 197 ? 32.819 36.775 -55.967 1.00 41.18 198 ILE C C 1
ATOM 5934 O O . ILE C 1 197 ? 34.041 36.750 -55.972 1.00 39.47 198 ILE C O 1
ATOM 5939 N N . ASN C 1 198 ? 32.094 36.907 -57.062 1.00 43.03 199 ASN C N 1
ATOM 5940 C CA . ASN C 1 198 ? 32.683 37.047 -58.416 1.00 41.62 199 ASN C CA 1
ATOM 5941 C C . ASN C 1 198 ? 33.624 38.260 -58.465 1.00 38.17 199 ASN C C 1
ATOM 5942 O O . ASN C 1 198 ? 34.712 38.160 -59.077 1.00 40.23 199 ASN C O 1
ATOM 5947 N N . GLU C 1 199 ? 33.245 39.366 -57.835 1.00 38.00 200 GLU C N 1
ATOM 5948 C CA . GLU C 1 199 ? 34.066 40.595 -57.799 1.00 40.01 200 GLU C CA 1
ATOM 5949 C C . GLU C 1 199 ? 35.346 40.351 -56.990 1.00 39.86 200 GLU C C 1
ATOM 5950 O O . GLU C 1 199 ? 36.418 40.843 -57.381 1.00 41.63 200 GLU C O 1
ATOM 5956 N N . ALA C 1 200 ? 35.253 39.622 -55.886 1.00 40.13 201 ALA C N 1
ATOM 5957 C CA . ALA C 1 200 ? 36.445 39.244 -55.094 1.00 38.74 201 ALA C CA 1
ATOM 5958 C C . ALA C 1 200 ? 37.412 38.441 -55.978 1.00 36.28 201 ALA C C 1
ATOM 5959 O O . ALA C 1 200 ? 38.650 38.665 -55.939 1.00 38.35 201 ALA C O 1
ATOM 5961 N N . ILE C 1 201 ? 36.872 37.530 -56.784 1.00 39.47 202 ILE C N 1
ATOM 5962 C CA . ILE C 1 201 ? 37.711 36.672 -57.662 1.00 40.80 202 ILE C CA 1
ATOM 5963 C C . ILE C 1 201 ? 38.388 37.565 -58.712 1.00 43.97 202 ILE C C 1
ATOM 5964 O O . ILE C 1 201 ? 39.583 37.376 -58.954 1.00 42.18 202 ILE C O 1
ATOM 5969 N N . GLU C 1 202 ? 37.668 38.546 -59.267 1.00 44.93 203 GLU C N 1
ATOM 5970 C CA . GLU C 1 202 ? 38.230 39.502 -60.263 1.00 44.48 203 GLU C CA 1
ATOM 5971 C C . GLU C 1 202 ? 39.336 40.345 -59.596 1.00 41.65 203 GLU C C 1
ATOM 5972 O O . GLU C 1 202 ? 40.414 40.531 -60.195 1.00 40.66 203 GLU C O 1
ATOM 5978 N N . ALA C 1 203 ? 39.096 40.854 -58.395 1.00 41.15 204 ALA C N 1
ATOM 5979 C CA . ALA C 1 203 ? 40.113 41.634 -57.661 1.00 42.29 204 ALA C CA 1
ATOM 5980 C C . ALA C 1 203 ? 41.365 40.767 -57.454 1.00 40.94 204 ALA C C 1
ATOM 5981 O O . ALA C 1 203 ? 42.492 41.295 -57.599 1.00 40.23 204 ALA C O 1
ATOM 5983 N N . LEU C 1 204 ? 41.175 39.493 -57.116 1.00 43.90 205 LEU C N 1
ATOM 5984 C CA . LEU C 1 204 ? 42.309 38.552 -56.934 1.00 40.11 205 LEU C CA 1
ATOM 5985 C C . LEU C 1 204 ? 43.040 38.394 -58.274 1.00 40.18 205 LEU C C 1
ATOM 5986 O O . LEU C 1 204 ? 44.272 38.489 -58.299 1.00 41.48 205 LEU C O 1
ATOM 5991 N N . ARG C 1 205 ? 42.314 38.185 -59.366 1.00 41.36 206 ARG C N 1
ATOM 5992 C CA . ARG C 1 205 ? 42.944 38.001 -60.695 1.00 42.88 206 ARG C CA 1
ATOM 5993 C C . ARG C 1 205 ? 43.760 39.243 -61.066 1.00 47.97 206 ARG C C 1
ATOM 5994 O O . ARG C 1 205 ? 44.832 39.072 -61.628 1.00 45.28 206 ARG C O 1
ATOM 6002 N N . GLU C 1 206 ? 43.235 40.436 -60.774 1.00 50.68 207 GLU C N 1
ATOM 6003 C CA . GLU C 1 206 ? 43.861 41.734 -61.138 1.00 50.66 207 GLU C CA 1
ATOM 6004 C C . GLU C 1 206 ? 45.059 42.033 -60.229 1.00 50.57 207 GLU C C 1
ATOM 6005 O O . GLU C 1 206 ? 45.707 43.045 -60.470 1.00 58.83 207 GLU C O 1
ATOM 6011 N N . GLY C 1 207 ? 45.325 41.218 -59.207 1.00 48.84 208 GLY C N 1
ATOM 6012 C CA . GLY C 1 207 ? 46.411 41.476 -58.241 1.00 50.36 208 GLY C CA 1
ATOM 6013 C C . GLY C 1 207 ? 46.120 42.666 -57.323 1.00 48.22 208 GLY C C 1
ATOM 6014 O O . GLY C 1 207 ? 47.074 43.251 -56.814 1.00 46.99 208 GLY C O 1
ATOM 6015 N N . VAL C 1 208 ? 44.854 43.017 -57.079 1.00 48.71 209 VAL C N 1
ATOM 6016 C CA . VAL C 1 208 ? 44.516 44.161 -56.184 1.00 46.31 209 VAL C CA 1
ATOM 6017 C C . VAL C 1 208 ? 44.925 43.814 -54.742 1.00 47.52 209 VAL C C 1
ATOM 6018 O O . VAL C 1 208 ? 45.384 44.708 -54.047 1.00 42.94 209 VAL C O 1
ATOM 6022 N N . ALA C 1 209 ? 44.791 42.554 -54.339 1.00 46.84 210 ALA C N 1
ATOM 6023 C CA . ALA C 1 209 ? 45.148 42.083 -52.987 1.00 49.35 210 ALA C CA 1
ATOM 6024 C C . ALA C 1 209 ? 45.294 40.565 -53.016 1.00 51.96 210 ALA C C 1
ATOM 6025 O O . ALA C 1 209 ? 44.765 39.940 -53.955 1.00 48.89 210 ALA C O 1
ATOM 6027 N N . THR C 1 210 ? 45.924 39.992 -51.995 1.00 48.21 211 THR C N 1
ATOM 6028 C CA . THR C 1 210 ? 45.998 38.514 -51.807 1.00 48.27 211 THR C CA 1
ATOM 6029 C C . THR C 1 210 ? 44.635 37.984 -51.357 1.00 46.80 211 THR C C 1
ATOM 6030 O O . THR C 1 210 ? 43.765 38.779 -50.882 1.00 45.20 211 THR C O 1
ATOM 6034 N N . LYS C 1 211 ? 44.449 36.672 -51.455 1.00 44.82 212 LYS C N 1
ATOM 6035 C CA . LYS C 1 211 ? 43.208 36.011 -50.983 1.00 44.27 212 LYS C CA 1
ATOM 6036 C C . LYS C 1 211 ? 43.010 36.281 -49.485 1.00 46.36 212 LYS C C 1
ATOM 6037 O O . LYS C 1 211 ? 41.859 36.521 -49.075 1.00 46.61 212 LYS C O 1
ATOM 6043 N N . GLU C 1 212 ? 44.090 36.256 -48.696 1.00 50.70 213 GLU C N 1
ATOM 6044 C CA . GLU C 1 212 ? 44.031 36.475 -47.224 1.00 52.92 213 GLU C CA 1
ATOM 6045 C C . GLU C 1 212 ? 43.558 37.907 -46.957 1.00 44.77 213 GLU C C 1
ATOM 6046 O O . GLU C 1 212 ? 42.711 38.111 -46.083 1.00 50.64 213 GLU C O 1
ATOM 6052 N N . ALA C 1 213 ? 44.087 38.877 -47.693 1.00 46.23 214 ALA C N 1
ATOM 6053 C CA . ALA C 1 213 ? 43.748 40.301 -47.494 1.00 46.57 214 ALA C CA 1
ATOM 6054 C C . ALA C 1 213 ? 42.278 40.496 -47.859 1.00 43.72 214 ALA C C 1
ATOM 6055 O O . ALA C 1 213 ? 41.543 41.114 -47.081 1.00 45.51 214 ALA C O 1
ATOM 6057 N N . ILE C 1 214 ? 41.842 39.916 -48.972 1.00 48.10 215 ILE C N 1
ATOM 6058 C CA . ILE C 1 214 ? 40.441 40.065 -49.449 1.00 46.94 215 ILE C CA 1
ATOM 6059 C C . ILE C 1 214 ? 39.498 39.458 -48.406 1.00 49.60 215 ILE C C 1
ATOM 6060 O O . ILE C 1 214 ? 38.542 40.141 -48.006 1.00 45.85 215 ILE C O 1
ATOM 6065 N N . ASP C 1 215 ? 39.749 38.231 -47.968 1.00 44.83 216 ASP C N 1
ATOM 6066 C CA . ASP C 1 215 ? 38.839 37.568 -46.998 1.00 46.31 216 ASP C CA 1
ATOM 6067 C C . ASP C 1 215 ? 38.882 38.290 -45.642 1.00 41.34 216 ASP C C 1
ATOM 6068 O O . ASP C 1 215 ? 37.826 38.455 -45.016 1.00 50.95 216 ASP C O 1
ATOM 6073 N N . GLY C 1 216 ? 40.063 38.720 -45.209 1.00 47.62 217 GLY C N 1
ATOM 6074 C CA . GLY C 1 216 ? 40.251 39.433 -43.928 1.00 52.88 217 GLY C CA 1
ATOM 6075 C C . GLY C 1 216 ? 39.518 40.763 -43.926 1.00 56.66 217 GLY C C 1
ATOM 6076 O O . GLY C 1 216 ? 38.877 41.107 -42.899 1.00 51.34 217 GLY C O 1
ATOM 6077 N N . ILE C 1 217 ? 39.582 41.490 -45.041 1.00 51.75 218 ILE C N 1
ATOM 6078 C CA . ILE C 1 217 ? 38.902 42.803 -45.163 1.00 50.51 218 ILE C CA 1
ATOM 6079 C C . ILE C 1 217 ? 37.396 42.581 -45.006 1.00 47.04 218 ILE C C 1
ATOM 6080 O O . ILE C 1 217 ? 36.763 43.355 -44.266 1.00 48.97 218 ILE C O 1
ATOM 6085 N N . MET C 1 218 ? 36.832 41.559 -45.641 1.00 43.93 219 MET C N 1
ATOM 6086 C CA . MET C 1 218 ? 35.363 41.373 -45.591 1.00 48.41 219 MET C CA 1
ATOM 6087 C C . MET C 1 218 ? 34.954 40.826 -44.209 1.00 50.31 219 MET C C 1
ATOM 6088 O O . MET C 1 218 ? 33.880 41.233 -43.700 1.00 52.09 219 MET C O 1
ATOM 6093 N N . ARG C 1 219 ? 35.759 39.961 -43.596 1.00 49.39 220 ARG C N 1
ATOM 6094 C CA . ARG C 1 219 ? 35.453 39.434 -42.232 1.00 61.09 220 ARG C CA 1
ATOM 6095 C C . ARG C 1 219 ? 35.526 40.576 -41.206 1.00 52.36 220 ARG C C 1
ATOM 6096 O O . ARG C 1 219 ? 34.553 40.794 -40.469 1.00 57.99 220 ARG C O 1
ATOM 6104 N N . LEU C 1 220 ? 36.657 41.274 -41.149 1.00 53.33 221 LEU C N 1
ATOM 6105 C CA . LEU C 1 220 ? 36.949 42.249 -40.073 1.00 54.29 221 LEU C CA 1
ATOM 6106 C C . LEU C 1 220 ? 36.222 43.566 -40.361 1.00 61.27 221 LEU C C 1
ATOM 6107 O O . LEU C 1 220 ? 35.729 44.176 -39.411 1.00 64.13 221 LEU C O 1
ATOM 6112 N N . GLY C 1 221 ? 36.165 43.996 -41.622 1.00 64.99 222 GLY C N 1
ATOM 6113 C CA . GLY C 1 221 ? 35.609 45.312 -41.984 1.00 57.11 222 GLY C CA 1
ATOM 6114 C C . GLY C 1 221 ? 34.097 45.271 -42.053 1.00 61.02 222 GLY C C 1
ATOM 6115 O O . GLY C 1 221 ? 33.461 46.217 -41.589 1.00 58.55 222 GLY C O 1
ATOM 6116 N N . MET C 1 222 ? 33.535 44.210 -42.619 1.00 60.32 223 MET C N 1
ATOM 6117 C CA . MET C 1 222 ? 32.090 44.150 -42.940 1.00 61.51 223 MET C CA 1
ATOM 6118 C C . MET C 1 222 ? 31.401 43.159 -42.006 1.00 64.56 223 MET C C 1
ATOM 6119 O O . MET C 1 222 ? 30.167 43.030 -42.118 1.00 60.43 223 MET C O 1
ATOM 6124 N N . ASN C 1 223 ? 32.142 42.485 -41.121 1.00 66.00 224 ASN C N 1
ATOM 6125 C CA . ASN C 1 223 ? 31.578 41.463 -40.195 1.00 67.30 224 ASN C CA 1
ATOM 6126 C C . ASN C 1 223 ? 30.845 40.357 -40.958 1.00 67.25 224 ASN C C 1
ATOM 6127 O O . ASN C 1 223 ? 29.853 39.851 -40.428 1.00 68.71 224 ASN C O 1
ATOM 6132 N N . HIS C 1 224 ? 31.308 39.979 -42.152 1.00 69.78 225 HIS C N 1
ATOM 6133 C CA . HIS C 1 224 ? 30.853 38.733 -42.819 1.00 68.87 225 HIS C CA 1
ATOM 6134 C C . HIS C 1 224 ? 31.521 37.582 -42.074 1.00 64.90 225 HIS C C 1
ATOM 6135 O O . HIS C 1 224 ? 32.713 37.675 -41.783 1.00 60.47 225 HIS C O 1
ATOM 6142 N N . PRO C 1 225 ? 30.800 36.497 -41.715 1.00 65.24 226 PRO C N 1
ATOM 6143 C CA . PRO C 1 225 ? 31.405 35.394 -40.965 1.00 67.59 226 PRO C CA 1
ATOM 6144 C C . PRO C 1 225 ? 32.506 34.700 -41.784 1.00 64.74 226 PRO C C 1
ATOM 6145 O O . PRO C 1 225 ? 33.497 34.332 -41.219 1.00 67.12 226 PRO C O 1
ATOM 6149 N N . MET C 1 226 ? 32.326 34.599 -43.103 1.00 59.69 227 MET C N 1
ATOM 6150 C CA . MET C 1 226 ? 33.368 34.101 -44.031 1.00 58.61 227 MET C CA 1
ATOM 6151 C C . MET C 1 226 ? 33.636 35.156 -45.105 1.00 56.25 227 MET C C 1
ATOM 6152 O O . MET C 1 226 ? 32.670 35.747 -45.617 1.00 56.86 227 MET C O 1
ATOM 6157 N N . GLY C 1 227 ? 34.897 35.326 -45.471 1.00 50.25 228 GLY C N 1
ATOM 6158 C CA . GLY C 1 227 ? 35.280 36.109 -46.647 1.00 50.47 228 GLY C CA 1
ATOM 6159 C C . GLY C 1 227 ? 34.786 35.441 -47.922 1.00 47.76 228 GLY C C 1
ATOM 6160 O O . GLY C 1 227 ? 34.503 34.247 -47.936 1.00 49.12 228 GLY C O 1
ATOM 6161 N N . PRO C 1 228 ? 34.653 36.206 -49.030 1.00 46.48 229 PRO C N 1
ATOM 6162 C CA . PRO C 1 228 ? 34.053 35.685 -50.263 1.00 45.10 229 PRO C CA 1
ATOM 6163 C C . PRO C 1 228 ? 34.839 34.537 -50.926 1.00 42.85 229 PRO C C 1
ATOM 6164 O O . PRO C 1 228 ? 34.208 33.702 -51.558 1.00 44.33 229 PRO C O 1
ATOM 6168 N N . LEU C 1 229 ? 36.167 34.505 -50.801 1.00 41.41 230 LEU C N 1
ATOM 6169 C CA . LEU C 1 229 ? 36.969 33.465 -51.498 1.00 45.53 230 LEU C CA 1
ATOM 6170 C C . LEU C 1 229 ? 36.855 32.137 -50.738 1.00 45.79 230 LEU C C 1
ATOM 6171 O O . LEU C 1 229 ? 36.584 31.106 -51.389 1.00 43.55 230 LEU C O 1
ATOM 6176 N N . GLU C 1 230 ? 36.983 32.151 -49.412 1.00 46.57 231 GLU C N 1
ATOM 6177 C CA . GLU C 1 230 ? 36.775 30.930 -48.595 1.00 50.80 231 GLU C CA 1
ATOM 6178 C C . GLU C 1 230 ? 35.313 30.514 -48.733 1.00 47.25 231 GLU C C 1
ATOM 6179 O O . GLU C 1 230 ? 35.054 29.310 -48.806 1.00 48.15 231 GLU C O 1
ATOM 6185 N N . LEU C 1 231 ? 34.374 31.460 -48.821 1.00 45.95 232 LEU C N 1
ATOM 6186 C CA . LEU C 1 231 ? 32.947 31.105 -49.028 1.00 42.14 232 LEU C CA 1
ATOM 6187 C C . LEU C 1 231 ? 32.767 30.433 -50.394 1.00 40.30 232 LEU C C 1
ATOM 6188 O O . LEU C 1 231 ? 32.033 29.437 -50.478 1.00 39.44 232 LEU C O 1
ATOM 6193 N N . ALA C 1 232 ? 33.383 30.951 -51.450 1.00 42.45 233 ALA C N 1
ATOM 6194 C CA . ALA C 1 232 ? 33.310 30.325 -52.798 1.00 43.44 233 ALA C CA 1
ATOM 6195 C C . ALA C 1 232 ? 33.791 28.865 -52.706 1.00 42.64 233 ALA C C 1
ATOM 6196 O O . ALA C 1 232 ? 33.128 27.985 -53.249 1.00 44.64 233 ALA C O 1
ATOM 6198 N N . ASP C 1 233 ? 34.908 28.623 -52.021 1.00 45.16 234 ASP C N 1
ATOM 6199 C CA . ASP C 1 233 ? 35.482 27.265 -51.800 1.00 47.24 234 ASP C CA 1
ATOM 6200 C C . ASP C 1 233 ? 34.444 26.384 -51.095 1.00 50.29 234 ASP C C 1
ATOM 6201 O O . ASP C 1 233 ? 34.359 25.177 -51.416 1.00 49.29 234 ASP C O 1
ATOM 6206 N N . PHE C 1 234 ? 33.696 26.949 -50.153 1.00 50.28 235 PHE C N 1
ATOM 6207 C CA . PHE C 1 234 ? 32.696 26.221 -49.332 1.00 49.13 235 PHE C CA 1
ATOM 6208 C C . PHE C 1 234 ? 31.503 25.857 -50.219 1.00 57.78 235 PHE C C 1
ATOM 6209 O O . PHE C 1 234 ? 31.045 24.696 -50.204 1.00 49.77 235 PHE C O 1
ATOM 6217 N N . ILE C 1 235 ? 31.024 26.808 -51.017 1.00 48.73 236 ILE C N 1
ATOM 6218 C CA . ILE C 1 235 ? 29.867 26.599 -51.924 1.00 46.21 236 ILE C CA 1
ATOM 6219 C C . ILE C 1 235 ? 30.251 25.604 -53.028 1.00 46.24 236 ILE C C 1
ATOM 6220 O O . ILE C 1 235 ? 29.366 24.874 -53.485 1.00 46.14 236 ILE C O 1
ATOM 6225 N N . GLY C 1 236 ? 31.511 25.626 -53.478 1.00 47.90 237 GLY C N 1
ATOM 6226 C CA . GLY C 1 236 ? 31.960 24.950 -54.714 1.00 48.44 237 GLY C CA 1
ATOM 6227 C C . GLY C 1 236 ? 32.091 25.943 -55.876 1.00 52.00 237 GLY C C 1
ATOM 6228 O O . GLY C 1 236 ? 31.099 26.643 -56.165 1.00 46.69 237 GLY C O 1
ATOM 6229 N N . LEU C 1 237 ? 33.263 26.023 -56.516 1.00 45.40 238 LEU C N 1
ATOM 6230 C CA . LEU C 1 237 ? 33.534 27.015 -57.594 1.00 46.98 238 LEU C CA 1
ATOM 6231 C C . LEU C 1 237 ? 32.703 26.658 -58.832 1.00 48.92 238 LEU C C 1
ATOM 6232 O O . LEU C 1 237 ? 32.272 27.575 -59.529 1.00 43.92 238 LEU C O 1
ATOM 6237 N N . ASP C 1 238 ? 32.411 25.375 -59.049 1.00 47.80 239 ASP C N 1
ATOM 6238 C CA . ASP C 1 238 ? 31.501 24.930 -60.133 1.00 47.96 239 ASP C CA 1
ATOM 6239 C C . ASP C 1 238 ? 30.101 25.516 -59.888 1.00 44.47 239 ASP C C 1
ATOM 6240 O O . ASP C 1 238 ? 29.493 26.002 -60.856 1.00 42.26 239 ASP C O 1
ATOM 6245 N N . THR C 1 239 ? 29.603 25.479 -58.657 1.00 46.52 240 THR C N 1
ATOM 6246 C CA . THR C 1 239 ? 28.274 26.065 -58.311 1.00 52.60 240 THR C CA 1
ATOM 6247 C C . THR C 1 239 ? 28.306 27.591 -58.506 1.00 43.92 240 THR C C 1
ATOM 6248 O O . THR C 1 239 ? 27.333 28.135 -59.067 1.00 42.90 240 THR C O 1
ATOM 6252 N N . CYS C 1 240 ? 29.367 28.251 -58.039 1.00 43.30 241 CYS C N 1
ATOM 6253 C CA . CYS C 1 240 ? 29.540 29.723 -58.182 1.00 44.99 241 CYS C CA 1
ATOM 6254 C C . CYS C 1 240 ? 29.487 30.072 -59.675 1.00 48.65 241 CYS C C 1
ATOM 6255 O O . CYS C 1 240 ? 28.748 31.011 -60.045 1.00 44.23 241 CYS C O 1
ATOM 6258 N N . LEU C 1 241 ? 30.232 29.344 -60.503 1.00 40.64 242 LEU C N 1
ATOM 6259 C CA . LEU C 1 241 ? 30.275 29.623 -61.959 1.00 39.17 242 LEU C CA 1
ATOM 6260 C C . LEU C 1 241 ? 28.881 29.429 -62.550 1.00 42.06 242 LEU C C 1
ATOM 6261 O O . LEU C 1 241 ? 28.443 30.294 -63.343 1.00 43.42 242 LEU C O 1
ATOM 6266 N N . ALA C 1 242 ? 28.186 28.334 -62.208 1.00 43.61 243 ALA C N 1
ATOM 6267 C CA . ALA C 1 242 ? 26.851 28.044 -62.776 1.00 42.58 243 ALA C CA 1
ATOM 6268 C C . ALA C 1 242 ? 25.884 29.180 -62.414 1.00 37.43 243 ALA C C 1
ATOM 6269 O O . ALA C 1 242 ? 25.075 29.546 -63.253 1.00 41.72 243 ALA C O 1
ATOM 6271 N N . ILE C 1 243 ? 25.949 29.701 -61.200 1.00 39.31 244 ILE C N 1
ATOM 6272 C CA . ILE C 1 243 ? 25.022 30.785 -60.759 1.00 41.35 244 ILE C CA 1
ATOM 6273 C C . ILE C 1 243 ? 25.367 32.080 -61.520 1.00 39.02 244 ILE C C 1
ATOM 6274 O O . ILE C 1 243 ? 24.442 32.724 -62.021 1.00 42.69 244 ILE C O 1
ATOM 6279 N N . MET C 1 244 ? 26.644 32.404 -61.679 1.00 36.88 245 MET C N 1
ATOM 6280 C CA . MET C 1 244 ? 27.041 33.603 -62.448 1.00 37.54 245 MET C CA 1
ATOM 6281 C C . MET C 1 244 ? 26.568 33.434 -63.904 1.00 42.45 245 MET C C 1
ATOM 6282 O O . MET C 1 244 ? 26.065 34.413 -64.466 1.00 38.20 245 MET C O 1
ATOM 6287 N N . GLU C 1 245 ? 26.651 32.236 -64.482 1.00 39.41 246 GLU C N 1
ATOM 6288 C CA . GLU C 1 245 ? 26.197 32.011 -65.883 1.00 42.00 246 GLU C CA 1
ATOM 6289 C C . GLU C 1 245 ? 24.680 32.258 -65.966 1.00 47.27 246 GLU C C 1
ATOM 6290 O O . GLU C 1 245 ? 24.229 32.824 -66.974 1.00 41.36 246 GLU C O 1
ATOM 6296 N N . VAL C 1 246 ? 23.908 31.829 -64.962 1.00 43.93 247 VAL C N 1
ATOM 6297 C CA . VAL C 1 246 ? 22.437 32.046 -64.943 1.00 44.32 247 VAL C CA 1
ATOM 6298 C C . VAL C 1 246 ? 22.156 33.544 -64.895 1.00 37.01 247 VAL C C 1
ATOM 6299 O O . VAL C 1 246 ? 21.230 33.993 -65.599 1.00 40.31 247 VAL C O 1
ATOM 6303 N N . LEU C 1 247 ? 22.886 34.308 -64.079 1.00 39.67 248 LEU C N 1
ATOM 6304 C CA . LEU C 1 247 ? 22.705 35.785 -64.011 1.00 40.75 248 LEU C CA 1
ATOM 6305 C C . LEU C 1 247 ? 23.065 36.379 -65.370 1.00 42.46 248 LEU C C 1
ATOM 6306 O O . LEU C 1 247 ? 22.293 37.209 -65.889 1.00 39.07 248 LEU C O 1
ATOM 6311 N N . HIS C 1 248 ? 24.183 35.963 -65.946 1.00 39.70 249 HIS C N 1
ATOM 6312 C CA . HIS C 1 248 ? 24.684 36.531 -67.225 1.00 38.12 249 HIS C CA 1
ATOM 6313 C C . HIS C 1 248 ? 23.665 36.254 -68.336 1.00 37.82 249 HIS C C 1
ATOM 6314 O O . HIS C 1 248 ? 23.295 37.190 -69.057 1.00 37.45 249 HIS C O 1
ATOM 6321 N N . ARG C 1 249 ? 23.187 35.021 -68.448 1.00 41.93 250 ARG C N 1
ATOM 6322 C CA . ARG C 1 249 ? 22.289 34.579 -69.551 1.00 46.07 250 ARG C CA 1
ATOM 6323 C C . ARG C 1 249 ? 20.864 35.095 -69.288 1.00 42.36 250 ARG C C 1
ATOM 6324 O O . ARG C 1 249 ? 20.200 35.507 -70.243 1.00 40.10 250 ARG C O 1
ATOM 6332 N N . GLY C 1 250 ? 20.415 35.083 -68.035 1.00 39.10 251 GLY C N 1
ATOM 6333 C CA . GLY C 1 250 ? 19.052 35.487 -67.651 1.00 39.91 251 GLY C CA 1
ATOM 6334 C C . GLY C 1 250 ? 18.846 36.994 -67.774 1.00 42.72 251 GLY C C 1
ATOM 6335 O O . GLY C 1 250 ? 17.826 37.402 -68.345 1.00 42.89 251 GLY C O 1
ATOM 6336 N N . PHE C 1 251 ? 19.763 37.821 -67.259 1.00 39.99 252 PHE C N 1
ATOM 6337 C CA . PHE C 1 251 ? 19.677 39.289 -67.433 1.00 42.13 252 PHE C CA 1
ATOM 6338 C C . PHE C 1 251 ? 20.159 39.652 -68.843 1.00 38.88 252 PHE C C 1
ATOM 6339 O O . PHE C 1 251 ? 19.767 40.698 -69.336 1.00 43.28 252 PHE C O 1
ATOM 6347 N N . GLY C 1 252 ? 20.982 38.803 -69.463 1.00 42.02 253 GLY C N 1
ATOM 6348 C CA . GLY C 1 252 ? 21.574 39.064 -70.799 1.00 40.98 253 GLY C CA 1
ATOM 6349 C C . GLY C 1 252 ? 22.561 40.229 -70.765 1.00 41.07 253 GLY C C 1
ATOM 6350 O O . GLY C 1 252 ? 22.820 40.838 -71.804 1.00 45.82 253 GLY C O 1
ATOM 6351 N N . ASP C 1 253 ? 23.111 40.518 -69.595 1.00 42.26 254 ASP C N 1
ATOM 6352 C CA . ASP C 1 253 ? 23.886 41.730 -69.293 1.00 41.56 254 ASP C CA 1
ATOM 6353 C C . ASP C 1 253 ? 25.282 41.307 -68.809 1.00 40.89 254 ASP C C 1
ATOM 6354 O O . ASP C 1 253 ? 25.368 40.605 -67.805 1.00 42.22 254 ASP C O 1
ATOM 6359 N N . ASP C 1 254 ? 26.317 41.742 -69.542 1.00 41.59 255 ASP C N 1
ATOM 6360 C CA . ASP C 1 254 ? 27.781 41.641 -69.277 1.00 42.28 255 ASP C CA 1
ATOM 6361 C C . ASP C 1 254 ? 28.133 42.011 -67.841 1.00 40.49 255 ASP C C 1
ATOM 6362 O O . ASP C 1 254 ? 29.232 41.639 -67.404 1.00 38.16 255 ASP C O 1
ATOM 6367 N N . LYS C 1 255 ? 27.346 42.907 -67.240 1.00 36.48 256 LYS C N 1
ATOM 6368 C CA . LYS C 1 255 ? 27.469 43.259 -65.810 1.00 40.01 256 LYS C CA 1
ATOM 6369 C C . LYS C 1 255 ? 27.748 41.970 -64.994 1.00 38.66 256 LYS C C 1
ATOM 6370 O O . LYS C 1 255 ? 28.535 42.020 -64.040 1.00 38.46 256 LYS C O 1
ATOM 6376 N N . TYR C 1 256 ? 27.089 40.871 -65.339 1.00 38.02 257 TYR C N 1
ATOM 6377 C CA . TYR C 1 256 ? 27.089 39.615 -64.553 1.00 41.41 257 TYR C CA 1
ATOM 6378 C C . TYR C 1 256 ? 28.045 38.577 -65.158 1.00 41.56 257 TYR C C 1
ATOM 6379 O O . TYR C 1 256 ? 27.936 37.389 -64.811 1.00 41.17 257 TYR C O 1
ATOM 6388 N N . ARG C 1 257 ? 28.995 38.988 -65.984 1.00 37.64 258 ARG C N 1
ATOM 6389 C CA . ARG C 1 257 ? 29.960 38.038 -66.592 1.00 39.41 258 ARG C CA 1
ATOM 6390 C C . ARG C 1 257 ? 30.789 37.382 -65.489 1.00 37.63 258 ARG C C 1
ATOM 6391 O O . ARG C 1 257 ? 31.303 38.050 -64.599 1.00 36.88 258 ARG C O 1
ATOM 6399 N N . PRO C 1 258 ? 30.949 36.045 -65.526 1.00 38.62 259 PRO C N 1
ATOM 6400 C CA . PRO C 1 258 ? 31.864 35.349 -64.634 1.00 41.68 259 PRO C CA 1
ATOM 6401 C C . PRO C 1 258 ? 33.310 35.855 -64.779 1.00 40.87 259 PRO C C 1
ATOM 6402 O O . PRO C 1 258 ? 33.775 36.123 -65.868 1.00 38.41 259 PRO C O 1
ATOM 6406 N N . SER C 1 259 ? 34.025 35.949 -63.670 1.00 40.62 260 SER C N 1
ATOM 6407 C CA . SER C 1 259 ? 35.484 36.187 -63.695 1.00 42.51 260 SER C CA 1
ATOM 6408 C C . SER C 1 259 ? 36.162 35.117 -64.549 1.00 41.37 260 SER C C 1
ATOM 6409 O O . SER C 1 259 ? 35.933 33.911 -64.347 1.00 39.56 260 SER C O 1
ATOM 6412 N N . PRO C 1 260 ? 37.037 35.504 -65.498 1.00 41.90 261 PRO C N 1
ATOM 6413 C CA . PRO C 1 260 ? 37.852 34.519 -66.207 1.00 40.46 261 PRO C CA 1
ATOM 6414 C C . PRO C 1 260 ? 38.677 33.628 -65.263 1.00 39.75 261 PRO C C 1
ATOM 6415 O O . PRO C 1 260 ? 38.945 32.504 -65.635 1.00 41.26 261 PRO C O 1
ATOM 6419 N N . LEU C 1 261 ? 39.073 34.116 -64.088 1.00 36.42 262 LEU C N 1
ATOM 6420 C CA . LEU C 1 261 ? 39.805 33.268 -63.110 1.00 36.40 262 LEU C CA 1
ATOM 6421 C C . LEU C 1 261 ? 38.844 32.206 -62.553 1.00 37.60 262 LEU C C 1
ATOM 6422 O O . LEU C 1 261 ? 39.284 31.070 -62.361 1.00 41.43 262 LEU C O 1
ATOM 6427 N N . LEU C 1 262 ? 37.581 32.542 -62.297 1.00 38.15 263 LEU C N 1
ATOM 6428 C CA . LEU C 1 262 ? 36.590 31.528 -61.863 1.00 39.12 263 LEU C CA 1
ATOM 6429 C C . LEU C 1 262 ? 36.475 30.452 -62.948 1.00 42.40 263 LEU C C 1
ATOM 6430 O O . LEU C 1 262 ? 36.497 29.263 -62.594 1.00 42.47 263 LEU C O 1
ATOM 6435 N N . ARG C 1 263 ? 36.373 30.833 -64.230 1.00 36.23 264 ARG C N 1
ATOM 6436 C CA . ARG C 1 263 ? 36.275 29.829 -65.316 1.00 40.58 264 ARG C CA 1
ATOM 6437 C C . ARG C 1 263 ? 37.523 28.927 -65.279 1.00 40.34 264 ARG C C 1
ATOM 6438 O O . ARG C 1 263 ? 37.395 27.714 -65.389 1.00 43.90 264 ARG C O 1
ATOM 6446 N N . ARG C 1 264 ? 38.701 29.525 -65.155 1.00 39.81 265 ARG C N 1
ATOM 6447 C CA . ARG C 1 264 ? 39.999 28.822 -65.221 1.00 43.62 265 ARG C CA 1
ATOM 6448 C C . ARG C 1 264 ? 40.105 27.824 -64.055 1.00 42.96 265 ARG C C 1
ATOM 6449 O O . ARG C 1 264 ? 40.569 26.694 -64.270 1.00 45.20 265 ARG C O 1
ATOM 6457 N N . MET C 1 265 ? 39.709 28.226 -62.860 1.00 40.96 266 MET C N 1
ATOM 6458 C CA . MET C 1 265 ? 39.765 27.359 -61.656 1.00 45.41 266 MET C CA 1
ATOM 6459 C C . MET C 1 265 ? 38.892 26.126 -61.895 1.00 44.39 266 MET C C 1
ATOM 6460 O O . MET C 1 265 ? 39.304 25.002 -61.525 1.00 44.76 266 MET C O 1
ATOM 6465 N N . VAL C 1 266 ? 37.699 26.331 -62.445 1.00 40.68 267 VAL C N 1
ATOM 6466 C CA . VAL C 1 266 ? 36.750 25.226 -62.723 1.00 43.50 267 VAL C CA 1
ATOM 6467 C C . VAL C 1 266 ? 37.355 24.322 -63.815 1.00 48.76 267 VAL C C 1
ATOM 6468 O O . VAL C 1 266 ? 37.309 23.109 -63.645 1.00 44.23 267 VAL C O 1
ATOM 6472 N N . GLN C 1 267 ? 37.961 24.877 -64.863 1.00 47.35 268 GLN C N 1
ATOM 6473 C CA . GLN C 1 267 ? 38.631 24.081 -65.936 1.00 44.66 268 GLN C CA 1
ATOM 6474 C C . GLN C 1 267 ? 39.752 23.215 -65.333 1.00 43.80 268 GLN C C 1
ATOM 6475 O O . GLN C 1 267 ? 39.992 22.112 -65.841 1.00 46.93 268 GLN C O 1
ATOM 6481 N N . ALA C 1 268 ? 40.415 23.701 -64.288 1.00 43.30 269 ALA C N 1
ATOM 6482 C CA . ALA C 1 268 ? 41.526 23.011 -63.594 1.00 45.52 269 ALA C CA 1
ATOM 6483 C C . ALA C 1 268 ? 40.992 21.951 -62.627 1.00 45.04 269 ALA C C 1
ATOM 6484 O O . ALA C 1 268 ? 41.819 21.192 -62.134 1.00 44.94 269 ALA C O 1
ATOM 6486 N N . GLY C 1 269 ? 39.691 21.944 -62.333 1.00 45.22 270 GLY C N 1
ATOM 6487 C CA . GLY C 1 269 ? 39.051 21.070 -61.326 1.00 47.68 270 GLY C CA 1
ATOM 6488 C C . GLY C 1 269 ? 39.374 21.493 -59.901 1.00 48.37 270 GLY C C 1
ATOM 6489 O O . GLY C 1 269 ? 39.156 20.694 -58.976 1.00 47.38 270 GLY C O 1
ATOM 6490 N N . LEU C 1 270 ? 39.818 22.729 -59.704 1.00 48.14 271 LEU C N 1
ATOM 6491 C CA . LEU C 1 270 ? 40.065 23.296 -58.363 1.00 45.27 271 LEU C CA 1
ATOM 6492 C C . LEU C 1 270 ? 38.720 23.800 -57.813 1.00 51.44 271 LEU C C 1
ATOM 6493 O O . LEU C 1 270 ? 38.527 25.036 -57.753 1.00 45.08 271 LEU C O 1
ATOM 6498 N N . LEU C 1 271 ? 37.834 22.894 -57.382 1.00 48.21 272 LEU C N 1
ATOM 6499 C CA . LEU C 1 271 ? 36.407 23.242 -57.171 1.00 47.52 272 LEU C CA 1
ATOM 6500 C C . LEU C 1 271 ? 36.140 23.697 -55.736 1.00 45.42 272 LEU C C 1
ATOM 6501 O O . LEU C 1 271 ? 34.999 24.053 -55.466 1.00 47.13 272 LEU C O 1
ATOM 6506 N N . GLY C 1 272 ? 37.149 23.730 -54.874 1.00 42.94 273 GLY C N 1
ATOM 6507 C CA . GLY C 1 272 ? 37.003 24.170 -53.471 1.00 48.01 273 GLY C CA 1
ATOM 6508 C C . GLY C 1 272 ? 37.102 23.002 -52.482 1.00 54.09 273 GLY C C 1
ATOM 6509 O O . GLY C 1 272 ? 37.841 22.041 -52.766 1.00 51.32 273 GLY C O 1
ATOM 6510 N N . ARG C 1 273 ? 36.447 23.112 -51.328 1.00 55.24 274 ARG C N 1
ATOM 6511 C CA . ARG C 1 273 ? 36.551 22.154 -50.191 1.00 57.38 274 ARG C CA 1
ATOM 6512 C C . ARG C 1 273 ? 36.280 20.739 -50.703 1.00 54.22 274 ARG C C 1
ATOM 6513 O O . ARG C 1 273 ? 37.096 19.868 -50.428 1.00 60.25 274 ARG C O 1
ATOM 6521 N N . LYS C 1 274 ? 35.234 20.542 -51.499 1.00 55.06 275 LYS C N 1
ATOM 6522 C CA . LYS C 1 274 ? 34.841 19.207 -52.012 1.00 55.26 275 LYS C CA 1
ATOM 6523 C C . LYS C 1 274 ? 35.923 18.565 -52.898 1.00 57.20 275 LYS C C 1
ATOM 6524 O O . LYS C 1 274 ? 35.860 17.352 -53.083 1.00 61.42 275 LYS C O 1
ATOM 6530 N N . ALA C 1 275 ? 36.875 19.312 -53.449 1.00 50.19 276 ALA C N 1
ATOM 6531 C CA . ALA C 1 275 ? 37.956 18.747 -54.286 1.00 48.59 276 ALA C CA 1
ATOM 6532 C C . ALA C 1 275 ? 39.267 18.784 -53.505 1.00 51.54 276 ALA C C 1
ATOM 6533 O O . ALA C 1 275 ? 40.283 18.416 -54.076 1.00 57.95 276 ALA C O 1
ATOM 6535 N N . GLY C 1 276 ? 39.252 19.271 -52.265 1.00 52.06 277 GLY C N 1
ATOM 6536 C CA . GLY C 1 276 ? 40.471 19.462 -51.454 1.00 50.56 277 GLY C CA 1
ATOM 6537 C C . GLY C 1 276 ? 41.253 20.712 -51.823 1.00 51.93 277 GLY C C 1
ATOM 6538 O O . GLY C 1 276 ? 42.302 20.982 -51.165 1.00 48.68 277 GLY C O 1
ATOM 6539 N N . ARG C 1 277 ? 40.816 21.477 -52.833 1.00 50.79 278 ARG C N 1
ATOM 6540 C CA . ARG C 1 277 ? 41.523 22.723 -53.232 1.00 48.65 278 ARG C CA 1
ATOM 6541 C C . ARG C 1 277 ? 40.636 23.621 -54.106 1.00 43.77 278 ARG C C 1
ATOM 6542 O O . ARG C 1 277 ? 40.002 23.130 -55.057 1.00 41.55 278 ARG C O 1
ATOM 6550 N N . GLY C 1 278 ? 40.582 24.901 -53.759 1.00 48.09 279 GLY C N 1
ATOM 6551 C CA . GLY C 1 278 ? 40.042 25.983 -54.606 1.00 48.46 279 GLY C CA 1
ATOM 6552 C C . GLY C 1 278 ? 40.998 27.141 -54.547 1.00 44.66 279 GLY C C 1
ATOM 6553 O O . GLY C 1 278 ? 42.163 26.932 -54.904 1.00 44.05 279 GLY C O 1
ATOM 6554 N N . PHE C 1 279 ? 40.565 28.258 -53.971 1.00 44.46 280 PHE C N 1
ATOM 6555 C CA . PHE C 1 279 ? 41.447 29.398 -53.645 1.00 42.98 280 PHE C CA 1
ATOM 6556 C C . PHE C 1 279 ? 42.413 28.986 -52.534 1.00 47.94 280 PHE C C 1
ATOM 6557 O O . PHE C 1 279 ? 43.590 29.417 -52.570 1.00 45.10 280 PHE C O 1
ATOM 6565 N N . TYR C 1 280 ? 41.924 28.197 -51.573 1.00 48.58 281 TYR C N 1
ATOM 6566 C CA . TYR C 1 280 ? 42.749 27.640 -50.471 1.00 52.32 281 TYR C CA 1
ATOM 6567 C C . TYR C 1 280 ? 42.915 26.129 -50.686 1.00 53.24 281 TYR C C 1
ATOM 6568 O O . TYR C 1 280 ? 42.171 25.538 -51.494 1.00 50.22 281 TYR C O 1
ATOM 6577 N N . THR C 1 281 ? 43.851 25.519 -49.955 1.00 52.90 282 THR C N 1
ATOM 6578 C CA . THR C 1 281 ? 44.049 24.047 -49.886 1.00 53.01 282 THR C CA 1
ATOM 6579 C C . THR C 1 281 ? 43.447 23.534 -48.580 1.00 49.35 282 THR C C 1
ATOM 6580 O O . THR C 1 281 ? 43.635 24.209 -47.548 1.00 53.96 282 THR C O 1
ATOM 6584 N N . TYR C 1 282 ? 42.734 22.412 -48.649 1.00 51.42 283 TYR C N 1
ATOM 6585 C CA . TYR C 1 282 ? 42.020 21.796 -47.501 1.00 57.95 283 TYR C CA 1
ATOM 6586 C C . TYR C 1 282 ? 42.597 20.397 -47.232 1.00 67.80 283 TYR C C 1
ATOM 6587 O O . TYR C 1 282 ? 42.935 19.677 -48.205 1.00 72.25 283 TYR C O 1
ATOM 6596 N N . ASP C 1 283 ? 42.678 20.019 -45.952 1.00 77.40 284 ASP C N 1
ATOM 6597 C CA . ASP C 1 283 ? 43.004 18.636 -45.509 1.00 78.87 284 ASP C CA 1
ATOM 6598 C C . ASP C 1 283 ? 41.737 17.776 -45.630 1.00 80.43 284 ASP C C 1
ATOM 6599 O O . ASP C 1 283 ? 40.696 18.305 -46.082 1.00 69.56 284 ASP C O 1
ATOM 6604 N N . GLU C 1 284 ? 41.826 16.503 -45.251 1.00 92.97 285 GLU C N 1
ATOM 6605 C CA . GLU C 1 284 ? 40.728 15.503 -45.388 1.00 96.20 285 GLU C CA 1
ATOM 6606 C C . GLU C 1 284 ? 39.518 15.899 -44.526 1.00 93.08 285 GLU C C 1
ATOM 6607 O O . GLU C 1 284 ? 38.399 15.467 -44.896 1.00 84.96 285 GLU C O 1
ATOM 6613 N N . LYS C 1 285 ? 39.706 16.694 -43.462 1.00 84.17 286 LYS C N 1
ATOM 6614 C CA . LYS C 1 285 ? 38.606 17.145 -42.564 1.00 89.67 286 LYS C CA 1
ATOM 6615 C C . LYS C 1 285 ? 37.945 18.430 -43.100 1.00 87.00 286 LYS C C 1
ATOM 6616 O O . LYS C 1 285 ? 36.930 18.872 -42.530 1.00 83.95 286 LYS C O 1
ATOM 6622 N N . GLY C 1 286 ? 38.462 19.014 -44.182 1.00 82.34 287 GLY C N 1
ATOM 6623 C CA . GLY C 1 286 ? 38.063 20.355 -44.649 1.00 79.90 287 GLY C CA 1
ATOM 6624 C C . GLY C 1 286 ? 39.244 21.209 -44.277 1.00 83.87 287 GLY C C 1
ATOM 6625 O O . GLY C 1 286 ? 40.246 21.121 -44.974 1.00 131.90 287 GLY C O 1
ATOM 6626 N N . ASN C 1 287 ? 39.211 21.883 -43.149 1.00 69.55 288 ASN C N 1
ATOM 6627 C CA . ASN C 1 287 ? 40.259 22.824 -42.632 1.00 67.63 288 ASN C CA 1
ATOM 6628 C C . ASN C 1 287 ? 41.368 23.183 -43.642 1.00 61.31 288 ASN C C 1
ATOM 6629 O O . ASN C 1 287 ? 41.933 22.313 -44.316 1.00 65.39 288 ASN C O 1
ATOM 6634 N N . LYS C 1 288 ? 41.680 24.475 -43.695 1.00 60.44 289 LYS C N 1
ATOM 6635 C CA . LYS C 1 288 ? 42.753 25.067 -44.530 1.00 67.28 289 LYS C CA 1
ATOM 6636 C C . LYS C 1 288 ? 44.089 24.475 -44.083 1.00 69.78 289 LYS C C 1
ATOM 6637 O O . LYS C 1 288 ? 44.218 24.196 -42.903 1.00 76.54 289 LYS C O 1
ATOM 6643 N N . VAL C 1 289 ? 45.048 24.360 -45.000 1.00 70.96 290 VAL C N 1
ATOM 6644 C CA . VAL C 1 289 ? 46.472 24.021 -44.724 1.00 82.70 290 VAL C CA 1
ATOM 6645 C C . VAL C 1 289 ? 47.356 25.024 -45.462 1.00 80.66 290 VAL C C 1
ATOM 6646 O O . VAL C 1 289 ? 48.501 25.099 -45.062 1.00 91.89 290 VAL C O 1
ATOM 6650 N N . GLU D 1 2 ? 61.357 36.973 -27.041 1.00 85.93 3 GLU D N 1
ATOM 6651 C CA . GLU D 1 2 ? 62.428 36.000 -26.667 1.00 84.00 3 GLU D CA 1
ATOM 6652 C C . GLU D 1 2 ? 62.044 35.259 -25.382 1.00 80.42 3 GLU D C 1
ATOM 6653 O O . GLU D 1 2 ? 62.100 34.011 -25.381 1.00 81.78 3 GLU D O 1
ATOM 6659 N N . VAL D 1 3 ? 61.563 35.966 -24.352 1.00 70.53 4 VAL D N 1
ATOM 6660 C CA . VAL D 1 3 ? 60.861 35.306 -23.202 1.00 63.58 4 VAL D CA 1
ATOM 6661 C C . VAL D 1 3 ? 59.396 35.064 -23.586 1.00 57.51 4 VAL D C 1
ATOM 6662 O O . VAL D 1 3 ? 58.630 36.032 -23.686 1.00 58.10 4 VAL D O 1
ATOM 6666 N N . LYS D 1 4 ? 59.023 33.799 -23.790 1.00 55.43 5 LYS D N 1
ATOM 6667 C CA . LYS D 1 4 ? 57.634 33.381 -24.125 1.00 64.89 5 LYS D CA 1
ATOM 6668 C C . LYS D 1 4 ? 57.094 32.483 -23.008 1.00 61.07 5 LYS D C 1
ATOM 6669 O O . LYS D 1 4 ? 55.861 32.496 -22.747 1.00 55.81 5 LYS D O 1
ATOM 6675 N N . ARG D 1 5 ? 57.986 31.692 -22.404 1.00 56.02 6 ARG D N 1
ATOM 6676 C CA . ARG D 1 5 ? 57.637 30.603 -21.465 1.00 58.24 6 ARG D CA 1
ATOM 6677 C C . ARG D 1 5 ? 58.314 30.914 -20.121 1.00 53.78 6 ARG D C 1
ATOM 6678 O O . ARG D 1 5 ? 59.556 31.096 -20.097 1.00 49.72 6 ARG D O 1
ATOM 6686 N N . ILE D 1 6 ? 57.533 30.983 -19.049 1.00 52.06 7 ILE D N 1
ATOM 6687 C CA . ILE D 1 6 ? 58.059 31.242 -17.677 1.00 51.00 7 ILE D CA 1
ATOM 6688 C C . ILE D 1 6 ? 57.732 30.041 -16.792 1.00 52.19 7 ILE D C 1
ATOM 6689 O O . ILE D 1 6 ? 56.550 29.625 -16.735 1.00 53.56 7 ILE D O 1
ATOM 6694 N N . GLY D 1 7 ? 58.766 29.515 -16.143 1.00 42.30 8 GLY D N 1
ATOM 6695 C CA . GLY D 1 7 ? 58.646 28.529 -15.065 1.00 46.81 8 GLY D CA 1
ATOM 6696 C C . GLY D 1 7 ? 58.587 29.220 -13.727 1.00 43.97 8 GLY D C 1
ATOM 6697 O O . GLY D 1 7 ? 59.332 30.207 -13.525 1.00 46.24 8 GLY D O 1
ATOM 6698 N N . VAL D 1 8 ? 57.715 28.737 -12.847 1.00 42.51 9 VAL D N 1
ATOM 6699 C CA . VAL D 1 8 ? 57.679 29.175 -11.426 1.00 40.01 9 VAL D CA 1
ATOM 6700 C C . VAL D 1 8 ? 57.792 27.926 -10.561 1.00 45.71 9 VAL D C 1
ATOM 6701 O O . VAL D 1 8 ? 56.964 27.000 -10.730 1.00 47.93 9 VAL D O 1
ATOM 6705 N N . VAL D 1 9 ? 58.779 27.884 -9.673 1.00 41.76 10 VAL D N 1
ATOM 6706 C CA . VAL D 1 9 ? 58.926 26.766 -8.712 1.00 46.24 10 VAL D CA 1
ATOM 6707 C C . VAL D 1 9 ? 58.466 27.244 -7.342 1.00 45.46 10 VAL D C 1
ATOM 6708 O O . VAL D 1 9 ? 59.063 28.188 -6.802 1.00 47.60 10 VAL D O 1
ATOM 6712 N N . GLY D 1 10 ? 57.426 26.597 -6.816 1.00 46.73 11 GLY D N 1
ATOM 6713 C CA . GLY D 1 10 ? 56.803 26.916 -5.522 1.00 46.12 11 GLY D CA 1
ATOM 6714 C C . GLY D 1 10 ? 55.462 27.577 -5.768 1.00 48.04 11 GLY D C 1
ATOM 6715 O O . GLY D 1 10 ? 55.435 28.717 -6.306 1.00 49.88 11 GLY D O 1
ATOM 6716 N N . ALA D 1 11 ? 54.380 26.878 -5.432 1.00 43.85 12 ALA D N 1
ATOM 6717 C CA . ALA D 1 11 ? 52.999 27.357 -5.615 1.00 45.13 12 ALA D CA 1
ATOM 6718 C C . ALA D 1 11 ? 52.483 27.881 -4.273 1.00 45.16 12 ALA D C 1
ATOM 6719 O O . ALA D 1 11 ? 51.312 27.652 -3.950 1.00 48.85 12 ALA D O 1
ATOM 6721 N N . GLY D 1 12 ? 53.340 28.581 -3.532 1.00 46.68 13 GLY D N 1
ATOM 6722 C CA . GLY D 1 12 ? 52.996 29.166 -2.228 1.00 49.83 13 GLY D CA 1
ATOM 6723 C C . GLY D 1 12 ? 52.442 30.577 -2.365 1.00 45.00 13 GLY D C 1
ATOM 6724 O O . GLY D 1 12 ? 52.010 30.966 -3.486 1.00 40.74 13 GLY D O 1
ATOM 6725 N N . GLN D 1 13 ? 52.500 31.328 -1.272 1.00 43.00 14 GLN D N 1
ATOM 6726 C CA . GLN D 1 13 ? 52.009 32.726 -1.163 1.00 46.75 14 GLN D CA 1
ATOM 6727 C C . GLN D 1 13 ? 52.589 33.542 -2.323 1.00 44.27 14 GLN D C 1
ATOM 6728 O O . GLN D 1 13 ? 51.822 34.266 -2.972 1.00 43.56 14 GLN D O 1
ATOM 6734 N N . MET D 1 14 ? 53.898 33.432 -2.580 1.00 45.00 15 MET D N 1
ATOM 6735 C CA . MET D 1 14 ? 54.572 34.297 -3.569 1.00 39.55 15 MET D CA 1
ATOM 6736 C C . MET D 1 14 ? 54.521 33.664 -4.963 1.00 37.50 15 MET D C 1
ATOM 6737 O O . MET D 1 14 ? 54.174 34.385 -5.915 1.00 37.70 15 MET D O 1
ATOM 6742 N N . GLY D 1 15 ? 54.884 32.384 -5.077 1.00 39.08 16 GLY D N 1
ATOM 6743 C CA . GLY D 1 15 ? 54.959 31.692 -6.378 1.00 46.80 16 GLY D CA 1
ATOM 6744 C C . GLY D 1 15 ? 53.628 31.717 -7.129 1.00 45.93 16 GLY D C 1
ATOM 6745 O O . GLY D 1 15 ? 53.625 31.932 -8.358 1.00 43.39 16 GLY D O 1
ATOM 6746 N N . SER D 1 16 ? 52.514 31.532 -6.429 1.00 42.82 17 SER D N 1
ATOM 6747 C CA . SER D 1 16 ? 51.175 31.510 -7.071 1.00 48.77 17 SER D CA 1
ATOM 6748 C C . SER D 1 16 ? 50.853 32.926 -7.591 1.00 44.34 17 SER D C 1
ATOM 6749 O O . SER D 1 16 ? 50.308 33.046 -8.691 1.00 44.23 17 SER D O 1
ATOM 6752 N N . GLY D 1 17 ? 51.273 33.972 -6.882 1.00 44.19 18 GLY D N 1
ATOM 6753 C CA . GLY D 1 17 ? 51.165 35.374 -7.344 1.00 44.47 18 GLY D CA 1
ATOM 6754 C C . GLY D 1 17 ? 52.045 35.648 -8.554 1.00 44.61 18 GLY D C 1
ATOM 6755 O O . GLY D 1 17 ? 51.582 36.327 -9.498 1.00 41.40 18 GLY D O 1
ATOM 6756 N N . ILE D 1 18 ? 53.291 35.163 -8.536 1.00 44.83 19 ILE D N 1
ATOM 6757 C CA . ILE D 1 18 ? 54.232 35.375 -9.668 1.00 44.39 19 ILE D CA 1
ATOM 6758 C C . ILE D 1 18 ? 53.655 34.675 -10.902 1.00 44.28 19 ILE D C 1
ATOM 6759 O O . ILE D 1 18 ? 53.658 35.296 -11.975 1.00 41.88 19 ILE D O 1
ATOM 6764 N N . ALA D 1 19 ? 53.198 33.426 -10.760 1.00 41.27 20 ALA D N 1
ATOM 6765 C CA . ALA D 1 19 ? 52.557 32.650 -11.849 1.00 46.45 20 ALA D CA 1
ATOM 6766 C C . ALA D 1 19 ? 51.385 33.452 -12.418 1.00 45.08 20 ALA D C 1
ATOM 6767 O O . ALA D 1 19 ? 51.302 33.597 -13.657 1.00 48.54 20 ALA D O 1
ATOM 6769 N N . GLN D 1 20 ? 50.528 33.983 -11.551 1.00 43.24 21 GLN D N 1
ATOM 6770 C CA . GLN D 1 20 ? 49.339 34.753 -11.985 1.00 43.59 21 GLN D CA 1
ATOM 6771 C C . GLN D 1 20 ? 49.760 35.981 -12.807 1.00 46.40 21 GLN D C 1
ATOM 6772 O O . GLN D 1 20 ? 49.214 36.188 -13.914 1.00 43.32 21 GLN D O 1
ATOM 6778 N N . VAL D 1 21 ? 50.692 36.786 -12.305 1.00 43.72 22 VAL D N 1
ATOM 6779 C CA . VAL D 1 21 ? 51.060 38.071 -12.976 1.00 44.45 22 VAL D CA 1
ATOM 6780 C C . VAL D 1 21 ? 51.762 37.742 -14.310 1.00 43.90 22 VAL D C 1
ATOM 6781 O O . VAL D 1 21 ? 51.572 38.494 -15.269 1.00 46.79 22 VAL D O 1
ATOM 6785 N N . ALA D 1 22 ? 52.550 36.669 -14.365 1.00 42.82 23 ALA D N 1
ATOM 6786 C CA . ALA D 1 22 ? 53.217 36.202 -15.606 1.00 46.26 23 ALA D CA 1
ATOM 6787 C C . ALA D 1 22 ? 52.139 35.821 -16.644 1.00 48.97 23 ALA D C 1
ATOM 6788 O O . ALA D 1 22 ? 52.240 36.263 -17.805 1.00 44.43 23 ALA D O 1
ATOM 6790 N N . ALA D 1 23 ? 51.126 35.057 -16.221 1.00 45.13 24 ALA D N 1
ATOM 6791 C CA . ALA D 1 23 ? 50.012 34.589 -17.084 1.00 50.58 24 ALA D CA 1
ATOM 6792 C C . ALA D 1 23 ? 49.197 35.789 -17.580 1.00 48.83 24 ALA D C 1
ATOM 6793 O O . ALA D 1 23 ? 48.913 35.837 -18.791 1.00 47.80 24 ALA D O 1
ATOM 6795 N N . SER D 1 24 ? 48.862 36.731 -16.700 1.00 49.90 25 SER D N 1
ATOM 6796 C CA . SER D 1 24 ? 48.084 37.957 -17.040 1.00 46.27 25 SER D CA 1
ATOM 6797 C C . SER D 1 24 ? 48.869 38.815 -18.038 1.00 46.30 25 SER D C 1
ATOM 6798 O O . SER D 1 24 ? 48.241 39.565 -18.760 1.00 47.98 25 SER D O 1
ATOM 6801 N N . ALA D 1 25 ? 50.200 38.725 -18.051 1.00 49.99 26 ALA D N 1
ATOM 6802 C CA . ALA D 1 25 ? 51.087 39.540 -18.918 1.00 54.07 26 ALA D CA 1
ATOM 6803 C C . ALA D 1 25 ? 51.192 38.900 -20.308 1.00 56.58 26 ALA D C 1
ATOM 6804 O O . ALA D 1 25 ? 51.801 39.535 -21.174 1.00 56.04 26 ALA D O 1
ATOM 6806 N N . GLY D 1 26 ? 50.695 37.672 -20.484 1.00 52.37 27 GLY D N 1
ATOM 6807 C CA . GLY D 1 26 ? 50.669 36.983 -21.792 1.00 52.43 27 GLY D CA 1
ATOM 6808 C C . GLY D 1 26 ? 51.705 35.876 -21.913 1.00 53.23 27 GLY D C 1
ATOM 6809 O O . GLY D 1 26 ? 51.763 35.261 -22.964 1.00 55.58 27 GLY D O 1
ATOM 6810 N N . TYR D 1 27 ? 52.488 35.591 -20.873 1.00 53.50 28 TYR D N 1
ATOM 6811 C CA . TYR D 1 27 ? 53.481 34.484 -20.893 1.00 49.28 28 TYR D CA 1
ATOM 6812 C C . TYR D 1 27 ? 52.768 33.147 -20.655 1.00 53.17 28 TYR D C 1
ATOM 6813 O O . TYR D 1 27 ? 51.822 33.086 -19.833 1.00 51.61 28 TYR D O 1
ATOM 6822 N N . GLU D 1 28 ? 53.255 32.101 -21.321 1.00 52.62 29 GLU D N 1
ATOM 6823 C CA . GLU D 1 28 ? 52.931 30.689 -20.992 1.00 53.37 29 GLU D CA 1
ATOM 6824 C C . GLU D 1 28 ? 53.639 30.361 -19.683 1.00 52.05 29 GLU D C 1
ATOM 6825 O O . GLU D 1 28 ? 54.836 30.649 -19.588 1.00 48.54 29 GLU D O 1
ATOM 6831 N N . VAL D 1 29 ? 52.927 29.784 -18.725 1.00 48.34 30 VAL D N 1
ATOM 6832 C CA . VAL D 1 29 ? 53.463 29.533 -17.362 1.00 50.65 30 VAL D CA 1
ATOM 6833 C C . VAL D 1 29 ? 53.344 28.044 -17.038 1.00 51.59 30 VAL D C 1
ATOM 6834 O O . VAL D 1 29 ? 52.237 27.458 -17.210 1.00 49.34 30 VAL D O 1
ATOM 6838 N N . VAL D 1 30 ? 54.429 27.483 -16.501 1.00 47.93 31 VAL D N 1
ATOM 6839 C CA . VAL D 1 30 ? 54.447 26.161 -15.832 1.00 48.49 31 VAL D CA 1
ATOM 6840 C C . VAL D 1 30 ? 54.783 26.384 -14.356 1.00 49.16 31 VAL D C 1
ATOM 6841 O O . VAL D 1 30 ? 55.876 26.889 -14.065 1.00 46.75 31 VAL D O 1
ATOM 6845 N N . LEU D 1 31 ? 53.846 26.053 -13.477 1.00 48.47 32 LEU D N 1
ATOM 6846 C CA . LEU D 1 31 ? 53.962 26.170 -12.008 1.00 45.79 32 LEU D CA 1
ATOM 6847 C C . LEU D 1 31 ? 54.237 24.781 -11.421 1.00 51.50 32 LEU D C 1
ATOM 6848 O O . LEU D 1 31 ? 53.423 23.862 -11.652 1.00 52.03 32 LEU D O 1
ATOM 6853 N N . VAL D 1 32 ? 55.364 24.627 -10.716 1.00 47.28 33 VAL D N 1
ATOM 6854 C CA . VAL D 1 32 ? 55.852 23.323 -10.177 1.00 48.93 33 VAL D CA 1
ATOM 6855 C C . VAL D 1 32 ? 55.857 23.365 -8.644 1.00 51.19 33 VAL D C 1
ATOM 6856 O O . VAL D 1 32 ? 56.211 24.409 -8.066 1.00 44.72 33 VAL D O 1
ATOM 6860 N N . ASP D 1 33 ? 55.498 22.260 -8.003 1.00 47.28 34 ASP D N 1
ATOM 6861 C CA . ASP D 1 33 ? 55.650 22.083 -6.536 1.00 47.24 34 ASP D CA 1
ATOM 6862 C C . ASP D 1 33 ? 55.913 20.591 -6.281 1.00 54.61 34 ASP D C 1
ATOM 6863 O O . ASP D 1 33 ? 56.159 19.862 -7.263 1.00 50.47 34 ASP D O 1
ATOM 6868 N N . VAL D 1 34 ? 55.906 20.162 -5.015 1.00 54.29 35 VAL D N 1
ATOM 6869 C CA . VAL D 1 34 ? 56.343 18.798 -4.597 1.00 55.70 35 VAL D CA 1
ATOM 6870 C C . VAL D 1 34 ? 55.125 17.909 -4.284 1.00 58.04 35 VAL D C 1
ATOM 6871 O O . VAL D 1 34 ? 55.347 16.722 -4.006 1.00 52.38 35 VAL D O 1
ATOM 6875 N N . ALA D 1 35 ? 53.900 18.439 -4.284 1.00 54.96 36 ALA D N 1
ATOM 6876 C CA . ALA D 1 35 ? 52.672 17.654 -3.999 1.00 55.76 36 ALA D CA 1
ATOM 6877 C C . ALA D 1 35 ? 51.459 18.310 -4.659 1.00 61.75 36 ALA D C 1
ATOM 6878 O O . ALA D 1 35 ? 51.442 19.582 -4.773 1.00 56.01 36 ALA D O 1
ATOM 6880 N N . GLU D 1 36 ? 50.485 17.484 -5.068 1.00 58.42 37 GLU D N 1
ATOM 6881 C CA . GLU D 1 36 ? 49.262 17.934 -5.783 1.00 57.24 37 GLU D CA 1
ATOM 6882 C C . GLU D 1 36 ? 48.495 18.945 -4.933 1.00 48.61 37 GLU D C 1
ATOM 6883 O O . GLU D 1 36 ? 48.014 19.930 -5.517 1.00 48.25 37 GLU D O 1
ATOM 6889 N N . SER D 1 37 ? 48.413 18.722 -3.616 1.00 46.97 38 SER D N 1
ATOM 6890 C CA . SER D 1 37 ? 47.636 19.559 -2.663 1.00 56.09 38 SER D CA 1
ATOM 6891 C C . SER D 1 37 ? 48.155 21.002 -2.700 1.00 54.90 38 SER D C 1
ATOM 6892 O O . SER D 1 37 ? 47.346 21.932 -2.611 1.00 50.94 38 SER D O 1
ATOM 6895 N N . PHE D 1 38 ? 49.477 21.172 -2.818 1.00 54.16 39 PHE D N 1
ATOM 6896 C CA . PHE D 1 38 ? 50.147 22.496 -2.837 1.00 50.72 39 PHE D CA 1
ATOM 6897 C C . PHE D 1 38 ? 49.813 23.217 -4.147 1.00 49.65 39 PHE D C 1
ATOM 6898 O O . PHE D 1 38 ? 49.506 24.429 -4.089 1.00 47.32 39 PHE D O 1
ATOM 6906 N N . LEU D 1 39 ? 49.848 22.502 -5.279 1.00 49.21 40 LEU D N 1
ATOM 6907 C CA . LEU D 1 39 ? 49.456 23.045 -6.610 1.00 49.68 40 LEU D CA 1
ATOM 6908 C C . LEU D 1 39 ? 47.987 23.474 -6.570 1.00 50.19 40 LEU D C 1
ATOM 6909 O O . LEU D 1 39 ? 47.685 24.559 -7.076 1.00 51.35 40 LEU D O 1
ATOM 6914 N N . GLU D 1 40 ? 47.107 22.656 -5.982 1.00 52.45 41 GLU D N 1
ATOM 6915 C CA . GLU D 1 40 ? 45.646 22.944 -5.868 1.00 51.56 41 GLU D CA 1
ATOM 6916 C C . GLU D 1 40 ? 45.444 24.209 -5.025 1.00 49.01 41 GLU D C 1
ATOM 6917 O O . GLU D 1 40 ? 44.649 25.071 -5.437 1.00 47.56 41 GLU D O 1
ATOM 6923 N N . ARG D 1 41 ? 46.130 24.312 -3.885 1.00 48.22 42 ARG D N 1
ATOM 6924 C CA . ARG D 1 41 ? 46.065 25.509 -2.999 1.00 52.26 42 ARG D CA 1
ATOM 6925 C C . ARG D 1 41 ? 46.517 26.743 -3.812 1.00 48.14 42 ARG D C 1
ATOM 6926 O O . ARG D 1 41 ? 45.846 27.791 -3.747 1.00 48.03 42 ARG D O 1
ATOM 6934 N N . GLY D 1 42 ? 47.591 26.601 -4.585 1.00 47.30 43 GLY D N 1
ATOM 6935 C CA . GLY D 1 42 ? 48.134 27.669 -5.449 1.00 52.28 43 GLY D CA 1
ATOM 6936 C C . GLY D 1 42 ? 47.136 28.112 -6.511 1.00 52.02 43 GLY D C 1
ATOM 6937 O O . GLY D 1 42 ? 46.879 29.340 -6.593 1.00 46.61 43 GLY D O 1
ATOM 6938 N N . LEU D 1 43 ? 46.561 27.194 -7.304 1.00 51.17 44 LEU D N 1
ATOM 6939 C CA . LEU D 1 43 ? 45.623 27.654 -8.371 1.00 56.30 44 LEU D CA 1
ATOM 6940 C C . LEU D 1 43 ? 44.326 28.167 -7.733 1.00 50.29 44 LEU D C 1
ATOM 6941 O O . LEU D 1 43 ? 43.745 29.085 -8.335 1.00 50.69 44 LEU D O 1
ATOM 6946 N N . ALA D 1 44 ? 43.943 27.704 -6.529 1.00 46.72 45 ALA D N 1
ATOM 6947 C CA . ALA D 1 44 ? 42.785 28.267 -5.798 1.00 50.81 45 ALA D CA 1
ATOM 6948 C C . ALA D 1 44 ? 43.053 29.744 -5.500 1.00 48.80 45 ALA D C 1
ATOM 6949 O O . ALA D 1 44 ? 42.148 30.557 -5.720 1.00 49.00 45 ALA D O 1
ATOM 6951 N N . ALA D 1 45 ? 44.254 30.092 -5.022 1.00 51.37 46 ALA D N 1
ATOM 6952 C CA . ALA D 1 45 ? 44.635 31.503 -4.743 1.00 49.29 46 ALA D CA 1
ATOM 6953 C C . ALA D 1 45 ? 44.591 32.311 -6.052 1.00 43.94 46 ALA D C 1
ATOM 6954 O O . ALA D 1 45 ? 44.070 33.432 -6.024 1.00 45.24 46 ALA D O 1
ATOM 6956 N N . ILE D 1 46 ? 45.051 31.744 -7.171 1.00 43.21 47 ILE D N 1
ATOM 6957 C CA . ILE D 1 46 ? 45.060 32.445 -8.489 1.00 45.44 47 ILE D CA 1
ATOM 6958 C C . ILE D 1 46 ? 43.614 32.698 -8.950 1.00 48.99 47 ILE D C 1
ATOM 6959 O O . ILE D 1 46 ? 43.307 33.857 -9.382 1.00 48.38 47 ILE D O 1
ATOM 6964 N N . ARG D 1 47 ? 42.735 31.687 -8.838 1.00 50.09 48 ARG D N 1
ATOM 6965 C CA . ARG D 1 47 ? 41.306 31.841 -9.219 1.00 45.28 48 ARG D CA 1
ATOM 6966 C C . ARG D 1 47 ? 40.647 32.913 -8.351 1.00 44.31 48 ARG D C 1
ATOM 6967 O O . ARG D 1 47 ? 39.947 33.765 -8.910 1.00 45.18 48 ARG D O 1
ATOM 6975 N N . ARG D 1 48 ? 40.901 32.914 -7.029 1.00 42.72 49 ARG D N 1
ATOM 6976 C CA . ARG D 1 48 ? 40.291 33.903 -6.101 1.00 44.33 49 ARG D CA 1
ATOM 6977 C C . ARG D 1 48 ? 40.735 35.308 -6.531 1.00 46.96 49 ARG D C 1
ATOM 6978 O O . ARG D 1 48 ? 39.892 36.209 -6.552 1.00 46.56 49 ARG D O 1
ATOM 6986 N N . SER D 1 49 ? 42.025 35.509 -6.822 1.00 46.79 50 SER D N 1
ATOM 6987 C CA . SER D 1 49 ? 42.590 36.847 -7.139 1.00 48.25 50 SER D CA 1
ATOM 6988 C C . SER D 1 49 ? 42.048 37.320 -8.492 1.00 47.63 50 SER D C 1
ATOM 6989 O O . SER D 1 49 ? 41.484 38.436 -8.534 1.00 49.58 50 SER D O 1
ATOM 6992 N N . LEU D 1 50 ? 42.192 36.513 -9.551 1.00 46.56 51 LEU D N 1
ATOM 6993 C CA . LEU D 1 50 ? 41.672 36.877 -10.896 1.00 47.24 51 LEU D CA 1
ATOM 6994 C C . LEU D 1 50 ? 40.148 37.107 -10.799 1.00 49.26 51 LEU D C 1
ATOM 6995 O O . LEU D 1 50 ? 39.642 38.037 -11.460 1.00 49.07 51 LEU D O 1
ATOM 7000 N N . GLY D 1 51 ? 39.461 36.289 -9.991 1.00 51.04 52 GLY D N 1
ATOM 7001 C CA . GLY D 1 51 ? 38.016 36.420 -9.732 1.00 56.02 52 GLY D CA 1
ATOM 7002 C C . GLY D 1 51 ? 37.668 37.791 -9.177 1.00 57.88 52 GLY D C 1
ATOM 7003 O O . GLY D 1 51 ? 36.708 38.398 -9.678 1.00 56.03 52 GLY D O 1
ATOM 7004 N N . LYS D 1 52 ? 38.433 38.284 -8.200 1.00 53.16 53 LYS D N 1
ATOM 7005 C CA . LYS D 1 52 ? 38.215 39.622 -7.606 1.00 56.41 53 LYS D CA 1
ATOM 7006 C C . LYS D 1 52 ? 38.483 40.697 -8.663 1.00 56.01 53 LYS D C 1
ATOM 7007 O O . LYS D 1 52 ? 37.676 41.656 -8.718 1.00 49.63 53 LYS D O 1
ATOM 7013 N N . PHE D 1 53 ? 39.546 40.571 -9.470 1.00 51.85 54 PHE D N 1
ATOM 7014 C CA . PHE D 1 53 ? 39.857 41.565 -10.532 1.00 58.78 54 PHE D CA 1
ATOM 7015 C C . PHE D 1 53 ? 38.666 41.663 -11.494 1.00 56.45 54 PHE D C 1
ATOM 7016 O O . PHE D 1 53 ? 38.260 42.799 -11.831 1.00 61.30 54 PHE D O 1
ATOM 7024 N N . LEU D 1 54 ? 38.124 40.510 -11.894 1.00 57.88 55 LEU D N 1
ATOM 7025 C CA . LEU D 1 54 ? 36.972 40.412 -12.833 1.00 62.74 55 LEU D CA 1
ATOM 7026 C C . LEU D 1 54 ? 35.728 41.048 -12.198 1.00 60.89 55 LEU D C 1
ATOM 7027 O O . LEU D 1 54 ? 35.129 41.934 -12.826 1.00 62.57 55 LEU D O 1
ATOM 7032 N N . GLU D 1 55 ? 35.393 40.635 -10.977 1.00 69.76 56 GLU D N 1
ATOM 7033 C CA . GLU D 1 55 ? 34.203 41.097 -10.223 1.00 76.93 56 GLU D CA 1
ATOM 7034 C C . GLU D 1 55 ? 34.225 42.628 -10.136 1.00 76.48 56 GLU D C 1
ATOM 7035 O O . GLU D 1 55 ? 33.159 43.244 -10.377 1.00 81.40 56 GLU D O 1
ATOM 7041 N N . LYS D 1 56 ? 35.377 43.246 -9.838 1.00 73.83 57 LYS D N 1
ATOM 7042 C CA . LYS D 1 56 ? 35.427 44.725 -9.650 1.00 74.55 57 LYS D CA 1
ATOM 7043 C C . LYS D 1 56 ? 35.743 45.440 -10.972 1.00 63.03 57 LYS D C 1
ATOM 7044 O O . LYS D 1 56 ? 36.000 46.638 -10.947 1.00 63.34 57 LYS D O 1
ATOM 7050 N N . GLY D 1 57 ? 35.659 44.757 -12.104 1.00 62.94 58 GLY D N 1
ATOM 7051 C CA . GLY D 1 57 ? 35.693 45.398 -13.434 1.00 65.76 58 GLY D CA 1
ATOM 7052 C C . GLY D 1 57 ? 37.089 45.800 -13.849 1.00 67.19 58 GLY D C 1
ATOM 7053 O O . GLY D 1 57 ? 37.197 46.528 -14.830 1.00 66.76 58 GLY D O 1
ATOM 7054 N N . LYS D 1 58 ? 38.131 45.323 -13.164 1.00 65.92 59 LYS D N 1
ATOM 7055 C CA . LYS D 1 58 ? 39.536 45.685 -13.468 1.00 71.47 59 LYS D CA 1
ATOM 7056 C C . LYS D 1 58 ? 39.999 44.900 -14.705 1.00 67.52 59 LYS D C 1
ATOM 7057 O O . LYS D 1 58 ? 40.881 45.402 -15.406 1.00 66.24 59 LYS D O 1
ATOM 7063 N N . ILE D 1 59 ? 39.453 43.705 -14.972 1.00 68.82 60 ILE D N 1
ATOM 7064 C CA . ILE D 1 59 ? 39.776 42.927 -16.212 1.00 62.95 60 ILE D CA 1
ATOM 7065 C C . ILE D 1 59 ? 38.473 42.444 -16.846 1.00 59.84 60 ILE D C 1
ATOM 7066 O O . ILE D 1 59 ? 37.464 42.402 -16.111 1.00 57.95 60 ILE D O 1
ATOM 7071 N N . THR D 1 60 ? 38.548 42.036 -18.118 1.00 62.25 61 THR D N 1
ATOM 7072 C CA . THR D 1 60 ? 37.438 41.427 -18.898 1.00 64.81 61 THR D CA 1
ATOM 7073 C C . THR D 1 60 ? 37.369 39.914 -18.619 1.00 68.14 61 THR D C 1
ATOM 7074 O O . THR D 1 60 ? 38.400 39.327 -18.172 1.00 58.77 61 THR D O 1
ATOM 7078 N N . GLN D 1 61 ? 36.200 39.317 -18.876 1.00 61.80 62 GLN D N 1
ATOM 7079 C CA . GLN D 1 61 ? 35.998 37.843 -18.883 1.00 64.74 62 GLN D CA 1
ATOM 7080 C C . GLN D 1 61 ? 37.086 37.174 -19.721 1.00 63.98 62 GLN D C 1
ATOM 7081 O O . GLN D 1 61 ? 37.626 36.157 -19.257 1.00 58.38 62 GLN D O 1
ATOM 7087 N N . GLU D 1 62 ? 37.362 37.695 -20.920 1.00 65.50 63 GLU D N 1
ATOM 7088 C CA . GLU D 1 62 ? 38.339 37.110 -21.882 1.00 69.69 63 GLU D CA 1
ATOM 7089 C C . GLU D 1 62 ? 39.708 37.024 -21.207 1.00 62.60 63 GLU D C 1
ATOM 7090 O O . GLU D 1 62 ? 40.271 35.920 -21.168 1.00 58.59 63 GLU D O 1
ATOM 7096 N N . ALA D 1 63 ? 40.206 38.160 -20.710 1.00 59.98 64 ALA D N 1
ATOM 7097 C CA . ALA D 1 63 ? 41.546 38.283 -20.092 1.00 58.95 64 ALA D CA 1
ATOM 7098 C C . ALA D 1 63 ? 41.634 37.332 -18.888 1.00 58.03 64 ALA D C 1
ATOM 7099 O O . ALA D 1 63 ? 42.642 36.612 -18.795 1.00 53.37 64 ALA D O 1
ATOM 7101 N N . HIS D 1 64 ? 40.583 37.292 -18.052 1.00 55.76 65 HIS D N 1
ATOM 7102 C CA . HIS D 1 64 ? 40.436 36.346 -16.913 1.00 54.14 65 HIS D CA 1
ATOM 7103 C C . HIS D 1 64 ? 40.650 34.915 -17.407 1.00 56.26 65 HIS D C 1
ATOM 7104 O O . HIS D 1 64 ? 41.557 34.225 -16.868 1.00 50.42 65 HIS D O 1
ATOM 7111 N N . ASP D 1 65 ? 39.866 34.490 -18.402 1.00 55.40 66 ASP D N 1
ATOM 7112 C CA . ASP D 1 65 ? 39.846 33.080 -18.870 1.00 55.93 66 ASP D CA 1
ATOM 7113 C C . ASP D 1 65 ? 41.171 32.759 -19.557 1.00 50.51 66 ASP D C 1
ATOM 7114 O O . ASP D 1 65 ? 41.693 31.649 -19.330 1.00 55.14 66 ASP D O 1
ATOM 7119 N N . GLU D 1 66 ? 41.691 33.690 -20.365 1.00 57.83 67 GLU D N 1
ATOM 7120 C CA . GLU D 1 66 ? 42.941 33.470 -21.138 1.00 59.11 67 GLU D CA 1
ATOM 7121 C C . GLU D 1 66 ? 44.135 33.350 -20.176 1.00 54.33 67 GLU D C 1
ATOM 7122 O O . GLU D 1 66 ? 45.016 32.492 -20.429 1.00 51.16 67 GLU D O 1
ATOM 7128 N N . ALA D 1 67 ? 44.161 34.156 -19.109 1.00 53.24 68 ALA D N 1
ATOM 7129 C CA . ALA D 1 67 ? 45.243 34.122 -18.090 1.00 53.12 68 ALA D CA 1
ATOM 7130 C C . ALA D 1 67 ? 45.268 32.727 -17.441 1.00 49.66 68 ALA D C 1
ATOM 7131 O O . ALA D 1 67 ? 46.351 32.085 -17.459 1.00 52.37 68 ALA D O 1
ATOM 7133 N N . LEU D 1 68 ? 44.112 32.230 -16.962 1.00 48.15 69 LEU D N 1
ATOM 7134 C CA . LEU D 1 68 ? 44.009 30.875 -16.364 1.00 50.99 69 LEU D CA 1
ATOM 7135 C C . LEU D 1 68 ? 44.437 29.820 -17.392 1.00 55.56 69 LEU D C 1
ATOM 7136 O O . LEU D 1 68 ? 45.160 28.855 -17.000 1.00 53.98 69 LEU D O 1
ATOM 7141 N N . GLY D 1 69 ? 44.054 30.021 -18.662 1.00 55.71 70 GLY D N 1
ATOM 7142 C CA . GLY D 1 69 ? 44.377 29.097 -19.762 1.00 57.05 70 GLY D CA 1
ATOM 7143 C C . GLY D 1 69 ? 45.875 29.009 -20.022 1.00 60.60 70 GLY D C 1
ATOM 7144 O O . GLY D 1 69 ? 46.306 28.002 -20.590 1.00 56.09 70 GLY D O 1
ATOM 7145 N N . ARG D 1 70 ? 46.660 30.012 -19.616 1.00 53.74 71 ARG D N 1
ATOM 7146 C CA . ARG D 1 70 ? 48.130 30.030 -19.880 1.00 51.16 71 ARG D CA 1
ATOM 7147 C C . ARG D 1 70 ? 48.922 29.366 -18.741 1.00 51.94 71 ARG D C 1
ATOM 7148 O O . ARG D 1 70 ? 50.158 29.290 -18.868 1.00 55.97 71 ARG D O 1
ATOM 7156 N N . ILE D 1 71 ? 48.253 28.905 -17.674 1.00 48.79 72 ILE D N 1
ATOM 7157 C CA . ILE D 1 71 ? 48.915 28.271 -16.495 1.00 50.22 72 ILE D CA 1
ATOM 7158 C C . ILE D 1 71 ? 48.730 26.751 -16.542 1.00 54.36 72 ILE D C 1
ATOM 7159 O O . ILE D 1 71 ? 47.580 26.314 -16.486 1.00 58.48 72 ILE D O 1
ATOM 7164 N N . ARG D 1 72 ? 49.826 25.998 -16.599 1.00 53.40 73 ARG D N 1
ATOM 7165 C CA . ARG D 1 72 ? 49.863 24.520 -16.400 1.00 62.97 73 ARG D CA 1
ATOM 7166 C C . ARG D 1 72 ? 50.607 24.224 -15.098 1.00 53.10 73 ARG D C 1
ATOM 7167 O O . ARG D 1 72 ? 51.617 24.887 -14.850 1.00 53.78 73 ARG D O 1
ATOM 7175 N N . THR D 1 73 ? 50.118 23.285 -14.294 1.00 55.21 74 THR D N 1
ATOM 7176 C CA . THR D 1 73 ? 50.783 22.811 -13.054 1.00 56.46 74 THR D CA 1
ATOM 7177 C C . THR D 1 73 ? 51.493 21.490 -13.347 1.00 57.34 74 THR D C 1
ATOM 7178 O O . THR D 1 73 ? 51.124 20.830 -14.323 1.00 66.91 74 THR D O 1
ATOM 7182 N N . SER D 1 74 ? 52.496 21.147 -12.548 1.00 53.67 75 SER D N 1
ATOM 7183 C CA . SER D 1 74 ? 53.296 19.908 -12.714 1.00 57.18 75 SER D CA 1
ATOM 7184 C C . SER D 1 74 ? 54.044 19.579 -11.424 1.00 54.84 75 SER D C 1
ATOM 7185 O O . SER D 1 74 ? 54.335 20.506 -10.641 1.00 57.69 75 SER D O 1
ATOM 7188 N N . LEU D 1 75 ? 54.357 18.302 -11.228 1.00 56.73 76 LEU D N 1
ATOM 7189 C CA . LEU D 1 75 ? 55.182 17.799 -10.107 1.00 57.98 76 LEU D CA 1
ATOM 7190 C C . LEU D 1 75 ? 56.580 17.494 -10.631 1.00 55.09 76 LEU D C 1
ATOM 7191 O O . LEU D 1 75 ? 57.388 17.007 -9.858 1.00 60.43 76 LEU D O 1
ATOM 7196 N N . SER D 1 76 ? 56.845 17.791 -11.902 1.00 61.14 77 SER D N 1
ATOM 7197 C CA . SER D 1 76 ? 58.114 17.425 -12.574 1.00 62.01 77 SER D CA 1
ATOM 7198 C C . SER D 1 76 ? 58.857 18.690 -13.024 1.00 59.34 77 SER D C 1
ATOM 7199 O O . SER D 1 76 ? 58.361 19.384 -13.957 1.00 57.52 77 SER D O 1
ATOM 7202 N N . LEU D 1 77 ? 60.032 18.931 -12.435 1.00 58.03 78 LEU D N 1
ATOM 7203 C CA . LEU D 1 77 ? 60.951 20.028 -12.837 1.00 60.60 78 LEU D CA 1
ATOM 7204 C C . LEU D 1 77 ? 61.325 19.908 -14.314 1.00 63.52 78 LEU D C 1
ATOM 7205 O O . LEU D 1 77 ? 61.594 20.961 -14.935 1.00 56.18 78 LEU D O 1
ATOM 7210 N N . GLU D 1 78 ? 61.339 18.683 -14.859 1.00 71.34 79 GLU D N 1
ATOM 7211 C CA . GLU D 1 78 ? 61.697 18.426 -16.283 1.00 71.53 79 GLU D CA 1
ATOM 7212 C C . GLU D 1 78 ? 60.756 19.214 -17.195 1.00 70.38 79 GLU D C 1
ATOM 7213 O O . GLU D 1 78 ? 61.182 19.569 -18.304 1.00 68.20 79 GLU D O 1
ATOM 7219 N N . ASP D 1 79 ? 59.540 19.525 -16.730 1.00 66.86 80 ASP D N 1
ATOM 7220 C CA . ASP D 1 79 ? 58.567 20.319 -17.530 1.00 62.21 80 ASP D CA 1
ATOM 7221 C C . ASP D 1 79 ? 59.040 21.772 -17.699 1.00 61.96 80 ASP D C 1
ATOM 7222 O O . ASP D 1 79 ? 58.341 22.504 -18.397 1.00 58.53 80 ASP D O 1
ATOM 7227 N N . LEU D 1 80 ? 60.174 22.176 -17.101 1.00 59.17 81 LEU D N 1
ATOM 7228 C CA . LEU D 1 80 ? 60.738 23.556 -17.234 1.00 63.79 81 LEU D CA 1
ATOM 7229 C C . LEU D 1 80 ? 61.900 23.588 -18.235 1.00 60.33 81 LEU D C 1
ATOM 7230 O O . LEU D 1 80 ? 62.477 24.685 -18.429 1.00 56.70 81 LEU D O 1
ATOM 7235 N N . LYS D 1 81 ? 62.180 22.455 -18.893 1.00 72.49 82 LYS D N 1
ATOM 7236 C CA . LYS D 1 81 ? 63.286 22.236 -19.877 1.00 72.51 82 LYS D CA 1
ATOM 7237 C C . LYS D 1 81 ? 63.307 23.326 -20.961 1.00 60.73 82 LYS D C 1
ATOM 7238 O O . LYS D 1 81 ? 64.409 23.627 -21.479 1.00 72.79 82 LYS D O 1
ATOM 7244 N N . ASP D 1 82 ? 62.151 23.885 -21.325 1.00 56.24 83 ASP D N 1
ATOM 7245 C CA . ASP D 1 82 ? 62.062 24.863 -22.437 1.00 68.49 83 ASP D CA 1
ATOM 7246 C C . ASP D 1 82 ? 61.615 26.248 -21.934 1.00 65.05 83 ASP D C 1
ATOM 7247 O O . ASP D 1 82 ? 61.345 27.102 -22.792 1.00 59.61 83 ASP D O 1
ATOM 7252 N N . ALA D 1 83 ? 61.562 26.492 -20.616 1.00 57.23 84 ALA D N 1
ATOM 7253 C CA . ALA D 1 83 ? 61.285 27.844 -20.074 1.00 57.77 84 ALA D CA 1
ATOM 7254 C C . ALA D 1 83 ? 62.436 28.789 -20.451 1.00 49.51 84 ALA D C 1
ATOM 7255 O O . ALA D 1 83 ? 63.621 28.359 -20.456 1.00 49.33 84 ALA D O 1
ATOM 7257 N N . ASP D 1 84 ? 62.105 30.032 -20.796 1.00 47.80 85 ASP D N 1
ATOM 7258 C CA . ASP D 1 84 ? 63.082 31.110 -21.093 1.00 52.86 85 ASP D CA 1
ATOM 7259 C C . ASP D 1 84 ? 63.561 31.744 -19.778 1.00 51.75 85 ASP D C 1
ATOM 7260 O O . ASP D 1 84 ? 64.690 32.267 -19.753 1.00 54.28 85 ASP D O 1
ATOM 7265 N N . LEU D 1 85 ? 62.691 31.757 -18.766 1.00 53.86 86 LEU D N 1
ATOM 7266 C CA . LEU D 1 85 ? 62.932 32.352 -17.428 1.00 44.01 86 LEU D CA 1
ATOM 7267 C C . LEU D 1 85 ? 62.276 31.440 -16.398 1.00 47.20 86 LEU D C 1
ATOM 7268 O O . LEU D 1 85 ? 61.097 31.071 -16.590 1.00 45.55 86 LEU D O 1
ATOM 7273 N N . ILE D 1 86 ? 63.026 31.056 -15.368 1.00 43.34 87 ILE D N 1
ATOM 7274 C CA . ILE D 1 86 ? 62.486 30.239 -14.253 1.00 47.36 87 ILE D CA 1
ATOM 7275 C C . ILE D 1 86 ? 62.692 31.039 -12.969 1.00 46.32 87 ILE D C 1
ATOM 7276 O O . ILE D 1 86 ? 63.850 31.393 -12.671 1.00 48.10 87 ILE D O 1
ATOM 7281 N N . VAL D 1 87 ? 61.594 31.330 -12.273 1.00 43.63 88 VAL D N 1
ATOM 7282 C CA . VAL D 1 87 ? 61.610 32.100 -11.001 1.00 45.89 88 VAL D CA 1
ATOM 7283 C C . VAL D 1 87 ? 61.341 31.110 -9.874 1.00 46.43 88 VAL D C 1
ATOM 7284 O O . VAL D 1 87 ? 60.273 30.474 -9.864 1.00 46.14 88 VAL D O 1
ATOM 7288 N N . GLU D 1 88 ? 62.301 30.983 -8.968 1.00 43.03 89 GLU D N 1
ATOM 7289 C CA . GLU D 1 88 ? 62.201 30.110 -7.784 1.00 44.13 89 GLU D CA 1
ATOM 7290 C C . GLU D 1 88 ? 61.550 30.919 -6.652 1.00 46.28 89 GLU D C 1
ATOM 7291 O O . GLU D 1 88 ? 62.005 32.057 -6.378 1.00 46.35 89 GLU D O 1
ATOM 7297 N N . ALA D 1 89 ? 60.531 30.332 -6.029 1.00 44.16 90 ALA D N 1
ATOM 7298 C CA . ALA D 1 89 ? 59.816 30.889 -4.866 1.00 45.15 90 ALA D CA 1
ATOM 7299 C C . ALA D 1 89 ? 59.499 29.744 -3.903 1.00 44.83 90 ALA D C 1
ATOM 7300 O O . ALA D 1 89 ? 58.341 29.616 -3.441 1.00 41.44 90 ALA D O 1
ATOM 7302 N N . ILE D 1 90 ? 60.519 28.945 -3.589 1.00 46.28 91 ILE D N 1
ATOM 7303 C CA . ILE D 1 90 ? 60.377 27.809 -2.638 1.00 44.22 91 ILE D CA 1
ATOM 7304 C C . ILE D 1 90 ? 60.768 28.295 -1.244 1.00 42.99 91 ILE D C 1
ATOM 7305 O O . ILE D 1 90 ? 61.097 29.473 -1.085 1.00 48.93 91 ILE D O 1
ATOM 7310 N N . VAL D 1 91 ? 60.683 27.389 -0.272 1.00 47.32 92 VAL D N 1
ATOM 7311 C CA . VAL D 1 91 ? 61.014 27.620 1.163 1.00 45.59 92 VAL D CA 1
ATOM 7312 C C . VAL D 1 91 ? 62.326 28.417 1.266 1.00 47.75 92 VAL D C 1
ATOM 7313 O O . VAL D 1 91 ? 63.282 28.163 0.492 1.00 41.27 92 VAL D O 1
ATOM 7317 N N . GLU D 1 92 ? 62.376 29.346 2.218 1.00 47.44 93 GLU D N 1
ATOM 7318 C CA . GLU D 1 92 ? 63.548 30.213 2.474 1.00 49.52 93 GLU D CA 1
ATOM 7319 C C . GLU D 1 92 ? 64.594 29.374 3.227 1.00 51.90 93 GLU D C 1
ATOM 7320 O O . GLU D 1 92 ? 64.745 29.542 4.450 1.00 46.04 93 GLU D O 1
ATOM 7326 N N . ASP D 1 93 ? 65.256 28.460 2.523 1.00 48.04 94 ASP D N 1
ATOM 7327 C CA . ASP D 1 93 ? 66.268 27.538 3.100 1.00 52.52 94 ASP D CA 1
ATOM 7328 C C . ASP D 1 93 ? 67.369 27.385 2.056 1.00 50.05 94 ASP D C 1
ATOM 7329 O O . ASP D 1 93 ? 67.057 26.946 0.933 1.00 45.29 94 ASP D O 1
ATOM 7334 N N . GLU D 1 94 ? 68.601 27.777 2.401 1.00 51.07 95 GLU D N 1
ATOM 7335 C CA . GLU D 1 94 ? 69.713 27.843 1.420 1.00 52.19 95 GLU D CA 1
ATOM 7336 C C . GLU D 1 94 ? 69.974 26.438 0.858 1.00 47.03 95 GLU D C 1
ATOM 7337 O O . GLU D 1 94 ? 70.219 26.317 -0.362 1.00 48.68 95 GLU D O 1
ATOM 7343 N N . GLY D 1 95 ? 69.941 25.407 1.706 1.00 50.93 96 GLY D N 1
ATOM 7344 C CA . GLY D 1 95 ? 70.194 24.010 1.294 1.00 54.98 96 GLY D CA 1
ATOM 7345 C C . GLY D 1 95 ? 69.187 23.554 0.242 1.00 56.58 96 GLY D C 1
ATOM 7346 O O . GLY D 1 95 ? 69.607 23.000 -0.802 1.00 49.76 96 GLY D O 1
ATOM 7347 N N . GLU D 1 96 ? 67.898 23.797 0.494 1.00 54.21 97 GLU D N 1
ATOM 7348 C CA . GLU D 1 96 ? 66.794 23.442 -0.440 1.00 55.80 97 GLU D CA 1
ATOM 7349 C C . GLU D 1 96 ? 66.964 24.199 -1.754 1.00 47.75 97 GLU D C 1
ATOM 7350 O O . GLU D 1 96 ? 66.858 23.571 -2.817 1.00 46.91 97 GLU D O 1
ATOM 7356 N N . LYS D 1 97 ? 67.227 25.509 -1.697 1.00 51.74 98 LYS D N 1
ATOM 7357 C CA . LYS D 1 97 ? 67.394 26.324 -2.930 1.00 49.64 98 LYS D CA 1
ATOM 7358 C C . LYS D 1 97 ? 68.646 25.839 -3.664 1.00 49.51 98 LYS D C 1
ATOM 7359 O O . LYS D 1 97 ? 68.627 25.778 -4.906 1.00 50.02 98 LYS D O 1
ATOM 7365 N N . ARG D 1 98 ? 69.710 25.518 -2.935 1.00 53.10 99 ARG D N 1
ATOM 7366 C CA . ARG D 1 98 ? 70.959 25.010 -3.559 1.00 56.17 99 ARG D CA 1
ATOM 7367 C C . ARG D 1 98 ? 70.634 23.754 -4.383 1.00 53.87 99 ARG D C 1
ATOM 7368 O O . ARG D 1 98 ? 70.990 23.712 -5.568 1.00 52.20 99 ARG D O 1
ATOM 7376 N N . ARG D 1 99 ? 70.001 22.759 -3.769 1.00 53.16 100 ARG D N 1
ATOM 7377 C CA . ARG D 1 99 ? 69.673 21.473 -4.456 1.00 61.83 100 ARG D CA 1
ATOM 7378 C C . ARG D 1 99 ? 68.776 21.767 -5.661 1.00 62.32 100 ARG D C 1
ATOM 7379 O O . ARG D 1 99 ? 69.048 21.209 -6.736 1.00 56.99 100 ARG D O 1
ATOM 7387 N N . LEU D 1 100 ? 67.816 22.687 -5.526 1.00 52.07 101 LEU D N 1
ATOM 7388 C CA . LEU D 1 100 ? 66.916 23.045 -6.652 1.00 50.79 101 LEU D CA 1
ATOM 7389 C C . LEU D 1 100 ? 67.738 23.647 -7.794 1.00 47.43 101 LEU D C 1
ATOM 7390 O O . LEU D 1 100 ? 67.505 23.268 -8.945 1.00 47.95 101 LEU D O 1
ATOM 7395 N N . PHE D 1 101 ? 68.621 24.604 -7.501 1.00 54.65 102 PHE D N 1
ATOM 7396 C CA . PHE D 1 101 ? 69.336 25.377 -8.547 1.00 53.82 102 PHE D CA 1
ATOM 7397 C C . PHE D 1 101 ? 70.380 24.482 -9.233 1.00 53.40 102 PHE D C 1
ATOM 7398 O O . PHE D 1 101 ? 70.612 24.706 -10.430 1.00 52.88 102 PHE D O 1
ATOM 7406 N N . GLU D 1 102 ? 70.987 23.526 -8.527 1.00 51.73 103 GLU D N 1
ATOM 7407 C CA . GLU D 1 102 ? 71.911 22.540 -9.166 1.00 59.26 103 GLU D CA 1
ATOM 7408 C C . GLU D 1 102 ? 71.097 21.739 -10.188 1.00 59.92 103 GLU D C 1
ATOM 7409 O O . GLU D 1 102 ? 71.550 21.630 -11.356 1.00 57.83 103 GLU D O 1
ATOM 7415 N N . ARG D 1 103 ? 69.899 21.284 -9.809 1.00 58.55 104 ARG D N 1
ATOM 7416 C CA . ARG D 1 103 ? 69.005 20.515 -10.728 1.00 63.82 104 ARG D CA 1
ATOM 7417 C C . ARG D 1 103 ? 68.586 21.406 -11.905 1.00 61.28 104 ARG D C 1
ATOM 7418 O O . ARG D 1 103 ? 68.731 20.951 -13.059 1.00 57.63 104 ARG D O 1
ATOM 7426 N N . LEU D 1 104 ? 68.145 22.643 -11.646 1.00 54.27 105 LEU D N 1
ATOM 7427 C CA . LEU D 1 104 ? 67.653 23.560 -12.705 1.00 54.59 105 LEU D CA 1
ATOM 7428 C C . LEU D 1 104 ? 68.776 23.892 -13.685 1.00 55.24 105 LEU D C 1
ATOM 7429 O O . LEU D 1 104 ? 68.487 24.025 -14.888 1.00 57.92 105 LEU D O 1
ATOM 7434 N N . GLY D 1 105 ? 69.993 24.111 -13.187 1.00 59.54 106 GLY D N 1
ATOM 7435 C CA . GLY D 1 105 ? 71.172 24.386 -14.029 1.00 59.42 106 GLY D CA 1
ATOM 7436 C C . GLY D 1 105 ? 71.425 23.242 -15.015 1.00 59.26 106 GLY D C 1
ATOM 7437 O O . GLY D 1 105 ? 71.763 23.515 -16.177 1.00 53.29 106 GLY D O 1
ATOM 7438 N N . ALA D 1 106 ? 71.243 22.007 -14.564 1.00 65.11 107 ALA D N 1
ATOM 7439 C CA . ALA D 1 106 ? 71.464 20.780 -15.363 1.00 64.45 107 ALA D CA 1
ATOM 7440 C C . ALA D 1 106 ? 70.358 20.628 -16.425 1.00 69.01 107 ALA D C 1
ATOM 7441 O O . ALA D 1 106 ? 70.711 20.297 -17.560 1.00 69.02 107 ALA D O 1
ATOM 7443 N N . LEU D 1 107 ? 69.080 20.896 -16.105 1.00 66.88 108 LEU D N 1
ATOM 7444 C CA . LEU D 1 107 ? 67.935 20.553 -17.004 1.00 61.18 108 LEU D CA 1
ATOM 7445 C C . LEU D 1 107 ? 67.466 21.735 -17.859 1.00 57.81 108 LEU D C 1
ATOM 7446 O O . LEU D 1 107 ? 66.904 21.472 -18.922 1.00 65.03 108 LEU D O 1
ATOM 7451 N N . ALA D 1 108 ? 67.652 22.987 -17.446 1.00 62.40 109 ALA D N 1
ATOM 7452 C CA . ALA D 1 108 ? 67.110 24.149 -18.193 1.00 61.76 109 ALA D CA 1
ATOM 7453 C C . ALA D 1 108 ? 67.936 24.322 -19.463 1.00 61.67 109 ALA D C 1
ATOM 7454 O O . ALA D 1 108 ? 69.160 24.076 -19.413 1.00 59.03 109 ALA D O 1
ATOM 7456 N N . LYS D 1 109 ? 67.315 24.770 -20.549 1.00 63.06 110 LYS D N 1
ATOM 7457 C CA . LYS D 1 109 ? 68.060 25.000 -21.808 1.00 70.56 110 LYS D CA 1
ATOM 7458 C C . LYS D 1 109 ? 69.112 26.079 -21.552 1.00 67.32 110 LYS D C 1
ATOM 7459 O O . LYS D 1 109 ? 68.889 26.968 -20.744 1.00 71.17 110 LYS D O 1
ATOM 7465 N N . PRO D 1 110 ? 70.270 26.035 -22.247 1.00 70.06 111 PRO D N 1
ATOM 7466 C CA . PRO D 1 110 ? 71.400 26.918 -21.944 1.00 66.63 111 PRO D CA 1
ATOM 7467 C C . PRO D 1 110 ? 71.098 28.426 -21.859 1.00 63.60 111 PRO D C 1
ATOM 7468 O O . PRO D 1 110 ? 71.724 29.086 -21.058 1.00 68.44 111 PRO D O 1
ATOM 7472 N N . GLU D 1 111 ? 70.173 28.947 -22.662 1.00 60.13 112 GLU D N 1
ATOM 7473 C CA . GLU D 1 111 ? 69.870 30.404 -22.721 1.00 59.04 112 GLU D CA 1
ATOM 7474 C C . GLU D 1 111 ? 68.864 30.814 -21.619 1.00 56.27 112 GLU D C 1
ATOM 7475 O O . GLU D 1 111 ? 68.595 32.014 -21.479 1.00 58.60 112 GLU D O 1
ATOM 7481 N N . ALA D 1 112 ? 68.302 29.860 -20.884 1.00 52.75 113 ALA D N 1
ATOM 7482 C CA . ALA D 1 112 ? 67.311 30.123 -19.818 1.00 54.44 113 ALA D CA 1
ATOM 7483 C C . ALA D 1 112 ? 67.989 30.933 -18.695 1.00 50.35 113 ALA D C 1
ATOM 7484 O O . ALA D 1 112 ? 69.125 30.599 -18.302 1.00 51.40 113 ALA D O 1
ATOM 7486 N N . ILE D 1 113 ? 67.302 31.976 -18.226 1.00 52.38 114 ILE D N 1
ATOM 7487 C CA . ILE D 1 113 ? 67.682 32.776 -17.026 1.00 46.02 114 ILE D CA 1
ATOM 7488 C C . ILE D 1 113 ? 67.001 32.159 -15.805 1.00 50.45 114 ILE D C 1
ATOM 7489 O O . ILE D 1 113 ? 65.795 31.737 -15.920 1.00 49.99 114 ILE D O 1
ATOM 7494 N N . LEU D 1 114 ? 67.765 32.015 -14.720 1.00 47.04 115 LEU D N 1
ATOM 7495 C CA . LEU D 1 114 ? 67.255 31.530 -13.411 1.00 49.08 115 LEU D CA 1
ATOM 7496 C C . LEU D 1 114 ? 67.234 32.714 -12.442 1.00 48.69 115 LEU D C 1
ATOM 7497 O O . LEU D 1 114 ? 68.210 33.507 -12.429 1.00 47.58 115 LEU D O 1
ATOM 7502 N N . ALA D 1 115 ? 66.127 32.857 -11.711 1.00 42.01 116 ALA D N 1
ATOM 7503 C CA . ALA D 1 115 ? 65.908 33.980 -10.781 1.00 44.29 116 ALA D CA 1
ATOM 7504 C C . ALA D 1 115 ? 65.384 33.422 -9.461 1.00 44.85 116 ALA D C 1
ATOM 7505 O O . ALA D 1 115 ? 64.725 32.353 -9.467 1.00 48.79 116 ALA D O 1
ATOM 7507 N N . SER D 1 116 ? 65.771 34.064 -8.365 1.00 42.94 117 SER D N 1
ATOM 7508 C CA . SER D 1 116 ? 65.282 33.752 -7.005 1.00 43.29 117 SER D CA 1
ATOM 7509 C C . SER D 1 116 ? 64.480 34.949 -6.478 1.00 42.43 117 SER D C 1
ATOM 7510 O O . SER D 1 116 ? 64.934 36.120 -6.634 1.00 43.98 117 SER D O 1
ATOM 7513 N N . ASN D 1 117 ? 63.358 34.620 -5.842 1.00 42.68 118 ASN D N 1
ATOM 7514 C CA . ASN D 1 117 ? 62.493 35.562 -5.098 1.00 41.45 118 ASN D CA 1
ATOM 7515 C C . ASN D 1 117 ? 62.949 35.610 -3.636 1.00 40.83 118 ASN D C 1
ATOM 7516 O O . ASN D 1 117 ? 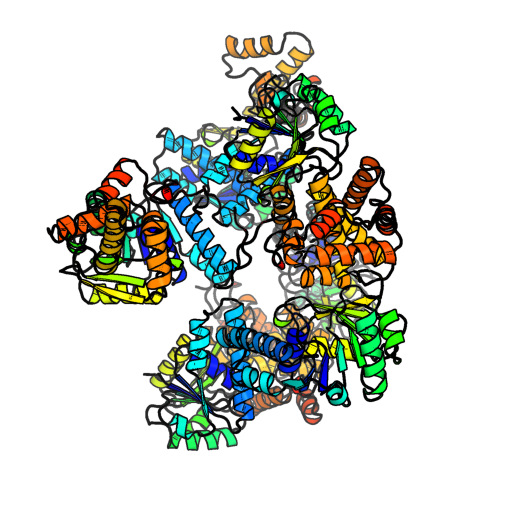62.187 36.114 -2.801 1.00 45.00 118 ASN D O 1
ATOM 7521 N N . THR D 1 118 ? 64.135 35.106 -3.305 1.00 42.37 119 THR D N 1
ATOM 7522 C CA . THR D 1 118 ? 64.605 35.022 -1.893 1.00 43.22 119 THR D CA 1
ATOM 7523 C C . THR D 1 118 ? 64.507 36.406 -1.235 1.00 45.25 119 THR D C 1
ATOM 7524 O O . THR D 1 118 ? 64.821 37.432 -1.883 1.00 43.42 119 THR D O 1
ATOM 7528 N N . SER D 1 119 ? 64.100 36.425 0.038 1.00 49.12 120 SER D N 1
ATOM 7529 C CA . SER D 1 119 ? 64.075 37.649 0.873 1.00 51.97 120 SER D CA 1
ATOM 7530 C C . SER D 1 119 ? 65.493 38.017 1.303 1.00 52.15 120 SER D C 1
ATOM 7531 O O . SER D 1 119 ? 65.736 39.211 1.521 1.00 59.61 120 SER D O 1
ATOM 7534 N N . SER D 1 120 ? 66.362 37.039 1.531 1.00 46.56 121 SER D N 1
ATOM 7535 C CA . SER D 1 120 ? 67.558 37.256 2.375 1.00 55.10 121 SER D CA 1
ATOM 7536 C C . SER D 1 120 ? 68.796 36.467 1.919 1.00 53.03 121 SER D C 1
ATOM 7537 O O . SER D 1 120 ? 69.866 36.932 2.245 1.00 57.75 121 SER D O 1
ATOM 7540 N N . ILE D 1 121 ? 68.678 35.376 1.164 1.00 51.11 122 ILE D N 1
ATOM 7541 C CA . ILE D 1 121 ? 69.840 34.508 0.816 1.00 45.69 122 ILE D CA 1
ATOM 7542 C C . ILE D 1 121 ? 70.662 35.176 -0.281 1.00 45.90 122 ILE D C 1
ATOM 7543 O O . ILE D 1 121 ? 70.105 35.640 -1.272 1.00 42.28 122 ILE D O 1
ATOM 7548 N N . PRO D 1 122 ? 72.012 35.244 -0.159 1.00 44.99 123 PRO D N 1
ATOM 7549 C CA . PRO D 1 122 ? 72.814 35.984 -1.131 1.00 41.74 123 PRO D CA 1
ATOM 7550 C C . PRO D 1 122 ? 72.638 35.458 -2.559 1.00 40.47 123 PRO D C 1
ATOM 7551 O O . PRO D 1 122 ? 72.791 34.281 -2.812 1.00 43.12 123 PRO D O 1
ATOM 7555 N N . ILE D 1 123 ? 72.337 36.383 -3.460 1.00 41.01 124 ILE D N 1
ATOM 7556 C CA . ILE D 1 123 ? 72.100 36.077 -4.891 1.00 40.33 124 ILE D CA 1
ATOM 7557 C C . ILE D 1 123 ? 73.363 35.454 -5.457 1.00 46.19 124 ILE D C 1
ATOM 7558 O O . ILE D 1 123 ? 73.235 34.487 -6.240 1.00 50.26 124 ILE D O 1
ATOM 7563 N N . THR D 1 124 ? 74.534 35.961 -5.071 1.00 51.22 125 THR D N 1
ATOM 7564 C CA . THR D 1 124 ? 75.829 35.512 -5.637 1.00 46.72 125 THR D CA 1
ATOM 7565 C C . THR D 1 124 ? 76.053 34.036 -5.305 1.00 42.88 125 THR D C 1
ATOM 7566 O O . THR D 1 124 ? 76.606 33.328 -6.153 1.00 47.07 125 THR D O 1
ATOM 7570 N N . ALA D 1 125 ? 75.684 33.595 -4.104 1.00 44.30 126 ALA D N 1
ATOM 7571 C CA . ALA D 1 125 ? 75.801 32.183 -3.682 1.00 46.06 126 ALA D CA 1
ATOM 7572 C C . ALA D 1 125 ? 74.842 31.309 -4.501 1.00 50.76 126 ALA D C 1
ATOM 7573 O O . ALA D 1 125 ? 75.288 30.276 -5.031 1.00 46.59 126 ALA D O 1
ATOM 7575 N N . LEU D 1 126 ? 73.579 31.708 -4.631 1.00 47.92 127 LEU D N 1
ATOM 7576 C CA . LEU D 1 126 ? 72.568 30.930 -5.407 1.00 48.21 127 LEU D CA 1
ATOM 7577 C C . LEU D 1 126 ? 73.025 30.849 -6.870 1.00 47.89 127 LEU D C 1
ATOM 7578 O O . LEU D 1 126 ? 72.880 29.776 -7.466 1.00 48.94 127 LEU D O 1
ATOM 7583 N N . ALA D 1 127 ? 73.590 31.930 -7.398 1.00 49.17 128 ALA D N 1
ATOM 7584 C CA . ALA D 1 127 ? 74.141 32.025 -8.771 1.00 47.32 128 ALA D CA 1
ATOM 7585 C C . ALA D 1 127 ? 75.218 30.950 -8.978 1.00 50.76 128 ALA D C 1
ATOM 7586 O O . ALA D 1 127 ? 75.195 30.282 -10.025 1.00 53.29 128 ALA D O 1
ATOM 7588 N N . ARG D 1 128 ? 76.114 30.779 -8.002 1.00 52.65 129 ARG D N 1
ATOM 7589 C CA . ARG D 1 128 ? 77.188 29.756 -8.072 1.00 57.63 129 ARG D CA 1
ATOM 7590 C C . ARG D 1 128 ? 76.536 28.374 -8.083 1.00 50.76 129 ARG D C 1
ATOM 7591 O O . ARG D 1 128 ? 76.947 27.573 -8.901 1.00 49.36 129 ARG D O 1
ATOM 7599 N N . TYR D 1 129 ? 75.547 28.107 -7.227 1.00 51.43 130 TYR D N 1
ATOM 7600 C CA . TYR D 1 129 ? 74.852 26.789 -7.167 1.00 54.86 130 TYR D CA 1
ATOM 7601 C C . TYR D 1 129 ? 74.186 26.474 -8.513 1.00 58.14 130 TYR D C 1
ATOM 7602 O O . TYR D 1 129 ? 74.130 25.292 -8.887 1.00 55.58 130 TYR D O 1
ATOM 7611 N N . SER D 1 130 ? 73.718 27.500 -9.227 1.00 53.13 131 SER D N 1
ATOM 7612 C CA . SER D 1 130 ? 72.991 27.370 -10.517 1.00 52.87 131 SER D CA 1
ATOM 7613 C C . SER D 1 130 ? 73.937 26.871 -11.615 1.00 58.30 131 SER D C 1
ATOM 7614 O O . SER D 1 130 ? 73.440 26.309 -12.594 1.00 54.92 131 SER D O 1
ATOM 7617 N N . GLY D 1 131 ? 75.235 27.124 -11.489 1.00 59.14 132 GLY D N 1
ATOM 7618 C CA . GLY D 1 131 ? 76.217 26.805 -12.538 1.00 61.09 132 GLY D CA 1
ATOM 7619 C C . GLY D 1 131 ? 76.162 27.782 -13.691 1.00 56.60 132 GLY D C 1
ATOM 7620 O O . GLY D 1 131 ? 77.013 27.664 -14.565 1.00 60.32 132 GLY D O 1
ATOM 7621 N N . ARG D 1 132 ? 75.257 28.765 -13.695 1.00 56.24 133 ARG D N 1
ATOM 7622 C CA . ARG D 1 132 ? 75.214 29.798 -14.777 1.00 54.36 133 ARG D CA 1
ATOM 7623 C C . ARG D 1 132 ? 75.083 31.194 -14.169 1.00 54.54 133 ARG D C 1
ATOM 7624 O O . ARG D 1 132 ? 74.125 31.914 -14.440 1.00 55.67 133 ARG D O 1
ATOM 7632 N N . PRO D 1 133 ? 76.083 31.653 -13.390 1.00 55.34 134 PRO D N 1
ATOM 7633 C CA . PRO D 1 133 ? 75.948 32.901 -12.625 1.00 54.35 134 PRO D CA 1
ATOM 7634 C C . PRO D 1 133 ? 75.666 34.155 -13.463 1.00 53.80 134 PRO D C 1
ATOM 7635 O O . PRO D 1 133 ? 74.955 35.039 -12.995 1.00 56.09 134 PRO D O 1
ATOM 7639 N N . GLU D 1 134 ? 76.184 34.222 -14.688 1.00 52.93 135 GLU D N 1
ATOM 7640 C CA . GLU D 1 134 ? 75.943 35.375 -15.603 1.00 57.88 135 GLU D CA 1
ATOM 7641 C C . GLU D 1 134 ? 74.454 35.402 -16.009 1.00 51.70 135 GLU D C 1
ATOM 7642 O O . GLU D 1 134 ? 73.964 36.492 -16.330 1.00 48.78 135 GLU D O 1
ATOM 7648 N N . ARG D 1 135 ? 73.762 34.260 -15.920 1.00 50.39 136 ARG D N 1
ATOM 7649 C CA . ARG D 1 135 ? 72.330 34.105 -16.284 1.00 58.42 136 ARG D CA 1
ATOM 7650 C C . ARG D 1 135 ? 71.503 33.871 -15.014 1.00 57.26 136 ARG D C 1
ATOM 7651 O O . ARG D 1 135 ? 70.429 33.220 -15.092 1.00 53.90 136 ARG D O 1
ATOM 7659 N N . PHE D 1 136 ? 71.980 34.403 -13.885 1.00 52.47 137 PHE D N 1
ATOM 7660 C CA . PHE D 1 136 ? 71.283 34.330 -12.583 1.00 49.54 137 PHE D CA 1
ATOM 7661 C C . PHE D 1 136 ? 71.040 35.743 -12.064 1.00 49.41 137 PHE D C 1
ATOM 7662 O O . PHE D 1 136 ? 71.887 36.631 -12.252 1.00 47.89 137 PHE D O 1
ATOM 7670 N N . ILE D 1 137 ? 69.880 35.949 -11.444 1.00 47.28 138 ILE D N 1
ATOM 7671 C CA . ILE D 1 137 ? 69.552 37.285 -10.888 1.00 47.55 138 ILE D CA 1
ATOM 7672 C C . ILE D 1 137 ? 68.531 37.121 -9.776 1.00 48.79 138 ILE D C 1
ATOM 7673 O O . ILE D 1 137 ? 67.813 36.083 -9.767 1.00 42.53 138 ILE D O 1
ATOM 7678 N N . GLY D 1 138 ? 68.481 38.106 -8.874 1.00 45.01 139 GLY D N 1
ATOM 7679 C CA . GLY D 1 138 ? 67.390 38.212 -7.906 1.00 44.87 139 GLY D CA 1
ATOM 7680 C C . GLY D 1 138 ? 66.223 38.919 -8.541 1.00 42.32 139 GLY D C 1
ATOM 7681 O O . GLY D 1 138 ? 66.415 40.014 -9.148 1.00 44.20 139 GLY D O 1
ATOM 7682 N N . MET D 1 139 ? 65.047 38.318 -8.461 1.00 42.49 140 MET D N 1
ATOM 7683 C CA . MET D 1 139 ? 63.817 38.996 -8.905 1.00 42.07 140 MET D CA 1
ATOM 7684 C C . MET D 1 139 ? 62.868 38.926 -7.726 1.00 43.31 140 MET D C 1
ATOM 7685 O O . MET D 1 139 ? 62.199 37.892 -7.548 1.00 42.86 140 MET D O 1
ATOM 7690 N N . HIS D 1 140 ? 62.899 39.989 -6.912 1.00 42.82 141 HIS D N 1
ATOM 7691 C CA . HIS D 1 140 ? 62.282 40.013 -5.567 1.00 43.34 141 HIS D CA 1
ATOM 7692 C C . HIS D 1 140 ? 60.944 40.754 -5.669 1.00 41.02 141 HIS D C 1
ATOM 7693 O O . HIS D 1 140 ? 60.939 41.988 -5.850 1.00 40.00 141 HIS D O 1
ATOM 7700 N N . PHE D 1 141 ? 59.846 40.004 -5.594 1.00 39.02 142 PHE D N 1
ATOM 7701 C CA . PHE D 1 141 ? 58.468 40.546 -5.689 1.00 36.87 142 PHE D CA 1
ATOM 7702 C C . PHE D 1 141 ? 57.982 40.884 -4.280 1.00 39.51 142 PHE D C 1
ATOM 7703 O O . PHE D 1 141 ? 58.645 40.490 -3.294 1.00 40.09 142 PHE D O 1
ATOM 7711 N N . PHE D 1 142 ? 56.847 41.579 -4.194 1.00 37.90 143 PHE D N 1
ATOM 7712 C CA . PHE D 1 142 ? 56.259 42.067 -2.916 1.00 42.92 143 PHE D CA 1
ATOM 7713 C C . PHE D 1 142 ? 54.858 41.472 -2.752 1.00 43.37 143 PHE D C 1
ATOM 7714 O O . PHE D 1 142 ? 54.107 41.330 -3.736 1.00 42.03 143 PHE D O 1
ATOM 7722 N N . ASN D 1 143 ? 54.558 41.105 -1.514 1.00 44.99 144 ASN D N 1
ATOM 7723 C CA . ASN D 1 143 ? 53.338 40.373 -1.091 1.00 44.78 144 ASN D CA 1
ATOM 7724 C C . ASN D 1 143 ? 52.201 41.371 -0.884 1.00 42.49 144 ASN D C 1
ATOM 7725 O O . ASN D 1 143 ? 52.368 42.317 -0.145 1.00 43.09 144 ASN D O 1
ATOM 7730 N N . PRO D 1 144 ? 50.995 41.200 -1.472 1.00 46.72 145 PRO D N 1
ATOM 7731 C CA . PRO D 1 144 ? 50.698 40.146 -2.447 1.00 49.25 145 PRO D CA 1
ATOM 7732 C C . PRO D 1 144 ? 51.029 40.567 -3.889 1.00 42.71 145 PRO D C 1
ATOM 7733 O O . PRO D 1 144 ? 50.781 41.686 -4.273 1.00 44.82 145 PRO D O 1
ATOM 7737 N N . VAL D 1 145 ? 51.570 39.630 -4.661 1.00 41.84 146 VAL D N 1
ATOM 7738 C CA . VAL D 1 145 ? 52.236 39.950 -5.951 1.00 42.34 146 VAL D CA 1
ATOM 7739 C C . VAL D 1 145 ? 51.257 40.638 -6.895 1.00 43.80 146 VAL D C 1
ATOM 7740 O O . VAL D 1 145 ? 51.649 41.615 -7.526 1.00 48.31 146 VAL D O 1
ATOM 7744 N N . PRO D 1 146 ? 49.985 40.185 -7.047 1.00 47.72 147 PRO D N 1
ATOM 7745 C CA . PRO D 1 146 ? 49.065 40.814 -8.003 1.00 47.22 147 PRO D CA 1
ATOM 7746 C C . PRO D 1 146 ? 48.793 42.298 -7.718 1.00 49.37 147 PRO D C 1
ATOM 7747 O O . PRO D 1 146 ? 48.476 43.007 -8.637 1.00 51.48 147 PRO D O 1
ATOM 7751 N N . LEU D 1 147 ? 48.949 42.724 -6.463 1.00 47.50 148 LEU D N 1
ATOM 7752 C CA . LEU D 1 147 ? 48.613 44.094 -5.990 1.00 51.70 148 LEU D CA 1
ATOM 7753 C C . LEU D 1 147 ? 49.875 44.972 -5.891 1.00 51.84 148 LEU D C 1
ATOM 7754 O O . LEU D 1 147 ? 49.742 46.181 -6.027 1.00 50.22 148 LEU D O 1
ATOM 7759 N N . MET D 1 148 ? 51.071 44.410 -5.704 1.00 52.01 149 MET D N 1
ATOM 7760 C CA . MET D 1 148 ? 52.270 45.243 -5.379 1.00 43.24 149 MET D CA 1
ATOM 7761 C C . MET D 1 148 ? 53.083 45.510 -6.658 1.00 38.80 149 MET D C 1
ATOM 7762 O O . MET D 1 148 ? 53.537 44.547 -7.299 1.00 43.31 149 MET D O 1
ATOM 7767 N N . GLN D 1 149 ? 53.243 46.783 -7.001 1.00 42.23 150 GLN D N 1
ATOM 7768 C CA . GLN D 1 149 ? 53.895 47.264 -8.236 1.00 49.53 150 GLN D CA 1
ATOM 7769 C C . GLN D 1 149 ? 55.404 47.021 -8.222 1.00 49.01 150 GLN D C 1
ATOM 7770 O O . GLN D 1 149 ? 55.989 46.954 -9.309 1.00 47.20 150 GLN D O 1
ATOM 7776 N N . LEU D 1 150 ? 56.039 46.920 -7.053 1.00 42.29 151 LEU D N 1
ATOM 7777 C CA . LEU D 1 150 ? 57.533 46.898 -7.014 1.00 40.72 151 LEU D CA 1
ATOM 7778 C C . LEU D 1 150 ? 58.081 45.518 -7.386 1.00 41.98 151 LEU D C 1
ATOM 7779 O O . LEU D 1 150 ? 57.571 44.493 -6.864 1.00 38.28 151 LEU D O 1
ATOM 7784 N N . VAL D 1 151 ? 59.137 45.489 -8.195 1.00 40.30 152 VAL D N 1
ATOM 7785 C CA . VAL D 1 151 ? 60.109 44.365 -8.240 1.00 43.61 152 VAL D CA 1
ATOM 7786 C C . VAL D 1 151 ? 61.496 44.922 -7.910 1.00 41.09 152 VAL D C 1
ATOM 7787 O O . VAL D 1 151 ? 61.970 45.846 -8.577 1.00 42.41 152 VAL D O 1
ATOM 7791 N N . GLU D 1 152 ? 62.127 44.344 -6.895 1.00 40.44 153 GLU D N 1
ATOM 7792 C CA . GLU D 1 152 ? 63.521 44.667 -6.524 1.00 41.12 153 GLU D CA 1
ATOM 7793 C C . GLU D 1 152 ? 64.393 43.690 -7.313 1.00 40.67 153 GLU D C 1
ATOM 7794 O O . GLU D 1 152 ? 64.287 42.476 -7.091 1.00 41.46 153 GLU D O 1
ATOM 7800 N N . VAL D 1 153 ? 65.178 44.201 -8.254 1.00 41.62 154 VAL D N 1
ATOM 7801 C CA . VAL D 1 153 ? 66.026 43.383 -9.148 1.00 42.67 154 VAL D CA 1
ATOM 7802 C C . VAL D 1 153 ? 67.448 43.410 -8.602 1.00 44.84 154 VAL D C 1
ATOM 7803 O O . VAL D 1 153 ? 68.029 44.491 -8.545 1.00 40.51 154 VAL D O 1
ATOM 7807 N N . ILE D 1 154 ? 67.977 42.251 -8.245 1.00 44.11 155 ILE D N 1
ATOM 7808 C CA . ILE D 1 154 ? 69.229 42.151 -7.455 1.00 45.00 155 ILE D CA 1
ATOM 7809 C C . ILE D 1 154 ? 70.318 41.516 -8.317 1.00 42.91 155 ILE D C 1
ATOM 7810 O O . ILE D 1 154 ? 70.233 40.308 -8.577 1.00 39.77 155 ILE D O 1
ATOM 7815 N N . ARG D 1 155 ? 71.349 42.294 -8.637 1.00 44.92 156 ARG D N 1
ATOM 7816 C CA . ARG D 1 155 ? 72.536 41.808 -9.382 1.00 53.11 156 ARG D CA 1
ATOM 7817 C C . ARG D 1 155 ? 73.453 41.020 -8.457 1.00 46.47 156 ARG D C 1
ATOM 7818 O O . ARG D 1 155 ? 73.911 41.587 -7.465 1.00 45.89 156 ARG D O 1
ATOM 7826 N N . GLY D 1 156 ? 73.693 39.756 -8.773 1.00 46.44 157 GLY D N 1
ATOM 7827 C CA . GLY D 1 156 ? 74.815 38.966 -8.245 1.00 48.10 157 GLY D CA 1
ATOM 7828 C C . GLY D 1 156 ? 76.127 39.560 -8.744 1.00 48.92 157 GLY D C 1
ATOM 7829 O O . GLY D 1 156 ? 76.086 40.325 -9.704 1.00 49.58 157 GLY D O 1
ATOM 7830 N N . GLU D 1 157 ? 77.249 39.236 -8.108 1.00 48.33 158 GLU D N 1
ATOM 7831 C CA . GLU D 1 157 ? 78.597 39.673 -8.552 1.00 46.59 158 GLU D CA 1
ATOM 7832 C C . GLU D 1 157 ? 78.754 39.463 -10.069 1.00 47.13 158 GLU D C 1
ATOM 7833 O O . GLU D 1 157 ? 79.306 40.351 -10.718 1.00 51.78 158 GLU D O 1
ATOM 7839 N N . LEU D 1 158 ? 78.286 38.339 -10.601 1.00 48.07 159 LEU D N 1
ATOM 7840 C CA . LEU D 1 158 ? 78.550 37.929 -12.006 1.00 50.89 159 LEU D CA 1
ATOM 7841 C C . LEU D 1 158 ? 77.336 38.143 -12.922 1.00 56.76 159 LEU D C 1
ATOM 7842 O O . LEU D 1 158 ? 77.449 37.825 -14.119 1.00 62.33 159 LEU D O 1
ATOM 7847 N N . THR D 1 159 ? 76.222 38.683 -12.426 1.00 57.18 160 THR D N 1
ATOM 7848 C CA . THR D 1 159 ? 74.995 38.837 -13.253 1.00 53.45 160 THR D CA 1
ATOM 7849 C C . THR D 1 159 ? 75.339 39.703 -14.465 1.00 50.95 160 THR D C 1
ATOM 7850 O O . THR D 1 159 ? 75.816 40.814 -14.250 1.00 49.57 160 THR D O 1
ATOM 7854 N N . SER D 1 160 ? 75.066 39.236 -15.690 1.00 55.22 161 SER D N 1
ATOM 7855 C CA . SER D 1 160 ? 75.339 40.009 -16.935 1.00 57.98 161 SER D CA 1
ATOM 7856 C C . SER D 1 160 ? 74.328 41.152 -17.070 1.00 59.21 161 SER D C 1
ATOM 7857 O O . SER D 1 160 ? 73.198 41.042 -16.517 1.00 53.50 161 SER D O 1
ATOM 7860 N N . GLU D 1 161 ? 74.731 42.202 -17.793 1.00 58.21 162 GLU D N 1
ATOM 7861 C CA . GLU D 1 161 ? 73.860 43.290 -18.312 1.00 64.92 162 GLU D CA 1
ATOM 7862 C C . GLU D 1 161 ? 72.639 42.699 -19.037 1.00 63.82 162 GLU D C 1
ATOM 7863 O O . GLU D 1 161 ? 71.518 43.188 -18.823 1.00 58.85 162 GLU D O 1
ATOM 7869 N N . ALA D 1 162 ? 72.862 41.724 -19.916 1.00 57.51 163 ALA D N 1
ATOM 7870 C CA . ALA D 1 162 ? 71.809 41.086 -20.742 1.00 62.27 163 ALA D CA 1
ATOM 7871 C C . ALA D 1 162 ? 70.769 40.451 -19.809 1.00 57.82 163 ALA D C 1
ATOM 7872 O O . ALA D 1 162 ? 69.564 40.641 -20.043 1.00 55.11 163 ALA D O 1
ATOM 7874 N N . THR D 1 163 ? 71.217 39.729 -18.778 1.00 56.41 164 THR D N 1
ATOM 7875 C CA . THR D 1 163 ? 70.310 39.058 -17.814 1.00 56.75 164 THR D CA 1
ATOM 7876 C C . THR D 1 163 ? 69.433 40.122 -17.142 1.00 54.39 164 THR D C 1
ATOM 7877 O O . THR D 1 163 ? 68.192 39.929 -17.107 1.00 55.26 164 THR D O 1
ATOM 7881 N N . ARG D 1 164 ? 70.039 41.216 -16.696 1.00 56.01 165 ARG D N 1
ATOM 7882 C CA . ARG D 1 164 ? 69.320 42.330 -16.032 1.00 56.99 165 ARG D CA 1
ATOM 7883 C C . ARG D 1 164 ? 68.284 42.908 -17.006 1.00 56.64 165 ARG D C 1
ATOM 7884 O O . ARG D 1 164 ? 67.133 43.127 -16.589 1.00 52.27 165 ARG D O 1
ATOM 7892 N N . ASP D 1 165 ? 68.676 43.175 -18.251 1.00 56.29 166 ASP D N 1
ATOM 7893 C CA . ASP D 1 165 ? 67.781 43.785 -19.279 1.00 58.51 166 ASP D CA 1
ATOM 7894 C C . ASP D 1 165 ? 66.545 42.903 -19.486 1.00 51.09 166 ASP D C 1
ATOM 7895 O O . ASP D 1 165 ? 65.440 43.446 -19.546 1.00 52.37 166 ASP D O 1
ATOM 7900 N N . VAL D 1 166 ? 66.725 41.589 -19.581 1.00 48.53 167 VAL D N 1
ATOM 7901 C CA . VAL D 1 166 ? 65.610 40.638 -19.851 1.00 55.62 167 VAL D CA 1
ATOM 7902 C C . VAL D 1 166 ? 64.640 40.681 -18.663 1.00 57.71 167 VAL D C 1
ATOM 7903 O O . VAL D 1 166 ? 63.423 40.779 -18.871 1.00 47.95 167 VAL D O 1
ATOM 7907 N N . VAL D 1 167 ? 65.159 40.623 -17.440 1.00 50.50 168 VAL D N 1
ATOM 7908 C CA . VAL D 1 167 ? 64.308 40.525 -16.223 1.00 51.25 168 VAL D CA 1
ATOM 7909 C C . VAL D 1 167 ? 63.606 41.870 -15.981 1.00 48.80 168 VAL D C 1
ATOM 7910 O O . VAL D 1 167 ? 62.422 41.852 -15.615 1.00 46.50 168 VAL D O 1
ATOM 7914 N N . VAL D 1 168 ? 64.278 42.984 -16.258 1.00 45.44 169 VAL D N 1
ATOM 7915 C CA . VAL D 1 168 ? 63.668 44.338 -16.146 1.00 50.59 169 VAL D CA 1
ATOM 7916 C C . VAL D 1 168 ? 62.484 44.426 -17.123 1.00 53.90 169 VAL D C 1
ATOM 7917 O O . VAL D 1 168 ? 61.423 44.964 -16.734 1.00 55.35 169 VAL D O 1
ATOM 7921 N N . GLU D 1 169 ? 62.643 43.913 -18.346 1.00 55.88 170 GLU D N 1
ATOM 7922 C CA . GLU D 1 169 ? 61.571 43.931 -19.379 1.00 51.14 170 GLU D CA 1
ATOM 7923 C C . GLU D 1 169 ? 60.416 43.022 -18.927 1.00 50.82 170 GLU D C 1
ATOM 7924 O O . GLU D 1 169 ? 59.246 43.425 -19.054 1.00 49.00 170 GLU D O 1
ATOM 7930 N N . VAL D 1 170 ? 60.700 41.834 -18.399 1.00 49.33 171 VAL D N 1
ATOM 7931 C CA . VAL D 1 170 ? 59.606 40.928 -17.928 1.00 48.75 171 VAL D CA 1
ATOM 7932 C C . VAL D 1 170 ? 58.805 41.652 -16.838 1.00 50.11 171 VAL D C 1
ATOM 7933 O O . VAL D 1 170 ? 57.556 41.631 -16.906 1.00 48.37 171 VAL D O 1
ATOM 7937 N N . ALA D 1 171 ? 59.486 42.302 -15.893 1.00 53.16 172 ALA D N 1
ATOM 7938 C CA . ALA D 1 171 ? 58.826 43.045 -14.794 1.00 56.36 172 ALA D CA 1
ATOM 7939 C C . ALA D 1 171 ? 57.897 44.121 -15.380 1.00 51.92 172 ALA D C 1
ATOM 7940 O O . ALA D 1 171 ? 56.752 44.264 -14.908 1.00 49.46 172 ALA D O 1
ATOM 7942 N N . ARG D 1 172 ? 58.388 44.879 -16.355 1.00 48.18 173 ARG D N 1
ATOM 7943 C CA . ARG D 1 172 ? 57.589 45.942 -17.022 1.00 50.17 173 ARG D CA 1
ATOM 7944 C C . ARG D 1 172 ? 56.366 45.314 -17.718 1.00 50.53 173 ARG D C 1
ATOM 7945 O O . ARG D 1 172 ? 55.267 45.826 -17.533 1.00 49.53 173 ARG D O 1
ATOM 7953 N N . ARG D 1 173 ? 56.529 44.193 -18.419 1.00 50.60 174 ARG D N 1
ATOM 7954 C CA . ARG D 1 173 ? 55.387 43.531 -19.102 1.00 55.82 174 ARG D CA 1
ATOM 7955 C C . ARG D 1 173 ? 54.393 43.009 -18.049 1.00 52.06 174 ARG D C 1
ATOM 7956 O O . ARG D 1 173 ? 53.178 43.028 -18.322 1.00 51.33 174 ARG D O 1
ATOM 7964 N N . MET D 1 174 ? 54.857 42.690 -16.843 1.00 47.70 175 MET D N 1
ATOM 7965 C CA . MET D 1 174 ? 53.976 42.266 -15.727 1.00 47.49 175 MET D CA 1
ATOM 7966 C C . MET D 1 174 ? 53.254 43.471 -15.106 1.00 48.28 175 MET D C 1
ATOM 7967 O O . MET D 1 174 ? 52.440 43.256 -14.196 1.00 52.91 175 MET D O 1
ATOM 7972 N N . GLY D 1 175 ? 53.490 44.687 -15.598 1.00 48.51 176 GLY D N 1
ATOM 7973 C CA . GLY D 1 175 ? 52.880 45.920 -15.063 1.00 50.84 176 GLY D CA 1
ATOM 7974 C C . GLY D 1 175 ? 53.604 46.394 -13.802 1.00 53.93 176 GLY D C 1
ATOM 7975 O O . GLY D 1 175 ? 53.017 47.168 -13.052 1.00 52.88 176 GLY D O 1
ATOM 7976 N N . LYS D 1 176 ? 54.843 45.960 -13.581 1.00 45.40 177 LYS D N 1
ATOM 7977 C CA . LYS D 1 176 ? 55.604 46.262 -12.335 1.00 51.67 177 LYS D CA 1
ATOM 7978 C C . LYS D 1 176 ? 56.647 47.348 -12.612 1.00 48.30 177 LYS D C 1
ATOM 7979 O O . LYS D 1 176 ? 56.986 47.578 -13.776 1.00 44.03 177 LYS D O 1
ATOM 7985 N N . THR D 1 177 ? 57.145 47.975 -11.550 1.00 46.52 178 THR D N 1
ATOM 7986 C CA . THR D 1 177 ? 58.274 48.931 -11.598 1.00 47.13 178 THR D CA 1
ATOM 7987 C C . THR D 1 177 ? 59.507 48.236 -11.047 1.00 44.22 178 THR D C 1
ATOM 7988 O O . THR D 1 177 ? 59.609 48.040 -9.843 1.00 46.23 178 THR D O 1
ATOM 7992 N N . PRO D 1 178 ? 60.447 47.818 -11.916 1.00 43.95 179 PRO D N 1
ATOM 7993 C CA . PRO D 1 178 ? 61.691 47.195 -11.480 1.00 46.17 179 PRO D CA 1
ATOM 7994 C C . PRO D 1 178 ? 62.702 48.247 -11.015 1.00 48.79 179 PRO D C 1
ATOM 7995 O O . PRO D 1 178 ? 62.976 49.133 -11.737 1.00 42.29 179 PRO D O 1
ATOM 7999 N N . LEU D 1 179 ? 63.220 48.104 -9.797 1.00 44.78 180 LEU D N 1
ATOM 8000 C CA . LEU D 1 179 ? 64.293 48.985 -9.279 1.00 39.21 180 LEU D CA 1
ATOM 8001 C C . LEU D 1 179 ? 65.485 48.114 -8.898 1.00 39.81 180 LEU D C 1
ATOM 8002 O O . LEU D 1 179 ? 65.306 47.076 -8.230 1.00 37.42 180 LEU D O 1
ATOM 8007 N N . GLU D 1 180 ? 66.656 48.521 -9.370 1.00 39.46 181 GLU D N 1
ATOM 8008 C CA . GLU D 1 180 ? 67.885 47.699 -9.343 1.00 48.84 181 GLU D CA 1
ATOM 8009 C C . GLU D 1 180 ? 68.683 47.972 -8.068 1.00 41.83 181 GLU D C 1
ATOM 8010 O O . GLU D 1 180 ? 68.795 49.132 -7.664 1.00 40.94 181 GLU D O 1
ATOM 8016 N N . VAL D 1 181 ? 69.257 46.924 -7.504 1.00 40.88 182 VAL D N 1
ATOM 8017 C CA . VAL D 1 181 ? 70.017 46.948 -6.232 1.00 41.39 182 VAL D CA 1
ATOM 8018 C C . VAL D 1 181 ? 71.156 45.946 -6.357 1.00 44.51 182 VAL D C 1
ATOM 8019 O O . VAL D 1 181 ? 71.012 44.971 -7.103 1.00 44.22 182 VAL D O 1
ATOM 8023 N N . GLN D 1 182 ? 72.222 46.147 -5.600 1.00 38.90 183 GLN D N 1
ATOM 8024 C CA . GLN D 1 182 ? 73.378 45.232 -5.550 1.00 38.04 183 GLN D CA 1
ATOM 8025 C C . GLN D 1 182 ? 73.093 44.146 -4.503 1.00 38.62 183 GLN D C 1
ATOM 8026 O O . GLN D 1 182 ? 72.331 44.400 -3.555 1.00 39.29 183 GLN D O 1
ATOM 8032 N N . ASP D 1 183 ? 73.709 42.985 -4.693 1.00 36.15 184 ASP D N 1
ATOM 8033 C CA . ASP D 1 183 ? 73.633 41.820 -3.790 1.00 41.06 184 ASP D CA 1
ATOM 8034 C C . ASP D 1 183 ? 74.495 42.062 -2.540 1.00 39.33 184 ASP D C 1
ATOM 8035 O O . ASP D 1 183 ? 75.691 41.683 -2.531 1.00 44.43 184 ASP D O 1
ATOM 8040 N N . TYR D 1 184 ? 73.893 42.662 -1.520 1.00 39.13 185 TYR D N 1
ATOM 8041 C CA . TYR D 1 184 ? 74.449 42.815 -0.156 1.00 37.11 185 TYR D CA 1
ATOM 8042 C C . TYR D 1 184 ? 73.323 42.480 0.807 1.00 39.45 185 TYR D C 1
ATOM 8043 O O . TYR D 1 184 ? 72.151 42.507 0.435 1.00 39.92 185 TYR D O 1
ATOM 8052 N N . PRO D 1 185 ? 73.639 42.131 2.065 1.00 40.43 186 PRO D N 1
ATOM 8053 C CA . PRO D 1 185 ? 72.620 41.633 2.985 1.00 41.43 186 PRO D CA 1
ATOM 8054 C C . PRO D 1 185 ? 71.435 42.593 3.130 1.00 39.13 186 PRO D C 1
ATOM 8055 O O . PRO D 1 185 ? 71.632 43.779 3.282 1.00 40.47 186 PRO D O 1
ATOM 8059 N N . GLY D 1 186 ? 70.228 42.054 3.010 1.00 35.68 187 GLY D N 1
ATOM 8060 C CA . GLY D 1 186 ? 68.957 42.784 3.104 1.00 39.28 187 GLY D CA 1
ATOM 8061 C C . GLY D 1 186 ? 68.620 43.552 1.852 1.00 36.41 187 GLY D C 1
ATOM 8062 O O . GLY D 1 186 ? 67.572 44.232 1.851 1.00 36.83 187 GLY D O 1
ATOM 8063 N N . PHE D 1 187 ? 69.477 43.503 0.826 1.00 37.73 188 PHE D N 1
ATOM 8064 C CA . PHE D 1 187 ? 69.276 44.262 -0.426 1.00 38.83 188 PHE D CA 1
ATOM 8065 C C . PHE D 1 187 ? 69.036 45.732 -0.040 1.00 38.77 188 PHE D C 1
ATOM 8066 O O . PHE D 1 187 ? 69.852 46.277 0.715 1.00 37.04 188 PHE D O 1
ATOM 8074 N N . ILE D 1 188 ? 67.945 46.354 -0.503 1.00 39.87 189 ILE D N 1
ATOM 8075 C CA . ILE D 1 188 ? 67.473 47.638 0.081 1.00 38.18 189 ILE D CA 1
ATOM 8076 C C . ILE D 1 188 ? 66.256 47.386 0.965 1.00 37.58 189 ILE D C 1
ATOM 8077 O O . ILE D 1 188 ? 66.265 47.858 2.128 1.00 37.06 189 ILE D O 1
ATOM 8082 N N . SER D 1 189 ? 65.239 46.703 0.445 1.00 37.11 190 SER D N 1
ATOM 8083 C CA . SER D 1 189 ? 63.898 46.597 1.089 1.00 38.44 190 SER D CA 1
ATOM 8084 C C . SER D 1 189 ? 64.049 46.164 2.546 1.00 38.82 190 SER D C 1
ATOM 8085 O O . SER D 1 189 ? 63.595 46.901 3.438 1.00 35.82 190 SER D O 1
ATOM 8088 N N . ASN D 1 190 ? 64.667 45.011 2.784 1.00 38.71 191 ASN D N 1
ATOM 8089 C CA . ASN D 1 190 ? 64.730 44.392 4.140 1.00 36.22 191 ASN D CA 1
ATOM 8090 C C . ASN D 1 190 ? 65.782 45.076 5.002 1.00 36.81 191 ASN D C 1
ATOM 8091 O O . ASN D 1 190 ? 65.558 45.207 6.207 1.00 36.56 191 ASN D O 1
ATOM 8096 N N . ARG D 1 191 ? 66.870 45.533 4.391 1.00 37.62 192 ARG D N 1
ATOM 8097 C CA . ARG D 1 191 ? 67.929 46.275 5.112 1.00 38.92 192 ARG D CA 1
ATOM 8098 C C . ARG D 1 191 ? 67.340 47.544 5.756 1.00 35.59 192 ARG D C 1
ATOM 8099 O O . ARG D 1 191 ? 67.783 47.900 6.841 1.00 37.56 192 ARG D O 1
ATOM 8107 N N . LEU D 1 192 ? 66.379 48.197 5.105 1.00 33.97 193 LEU D N 1
ATOM 8108 C CA . LEU D 1 192 ? 65.804 49.470 5.599 1.00 39.71 193 LEU D CA 1
ATOM 8109 C C . LEU D 1 192 ? 64.630 49.164 6.542 1.00 41.96 193 LEU D C 1
ATOM 8110 O O . LEU D 1 192 ? 64.569 49.738 7.665 1.00 46.68 193 LEU D O 1
ATOM 8115 N N . LEU D 1 193 ? 63.761 48.252 6.144 1.00 39.73 194 LEU D N 1
ATOM 8116 C CA . LEU D 1 193 ? 62.515 47.983 6.895 1.00 40.60 194 LEU D CA 1
ATOM 8117 C C . LEU D 1 193 ? 62.811 47.248 8.205 1.00 35.46 194 LEU D C 1
ATOM 8118 O O . LEU D 1 193 ? 62.264 47.642 9.235 1.00 38.14 194 LEU D O 1
ATOM 8123 N N . MET D 1 194 ? 63.574 46.169 8.170 1.00 34.84 195 MET D N 1
ATOM 8124 C CA . MET D 1 194 ? 63.511 45.193 9.286 1.00 34.38 195 MET D CA 1
ATOM 8125 C C . MET D 1 194 ? 64.206 45.758 10.519 1.00 35.18 195 MET D C 1
ATOM 8126 O O . MET D 1 194 ? 63.690 45.560 11.614 1.00 35.04 195 MET D O 1
ATOM 8131 N N . PRO D 1 195 ? 65.340 46.500 10.430 1.00 35.90 196 PRO D N 1
ATOM 8132 C CA . PRO D 1 195 ? 65.945 47.096 11.627 1.00 38.29 196 PRO D CA 1
ATOM 8133 C C . PRO D 1 195 ? 65.033 48.094 12.358 1.00 33.60 196 PRO D C 1
ATOM 8134 O O . PRO D 1 195 ? 65.088 48.160 13.574 1.00 37.44 196 PRO D O 1
ATOM 8138 N N . MET D 1 196 ? 64.162 48.788 11.649 1.00 32.72 197 MET D N 1
ATOM 8139 C CA . MET D 1 196 ? 63.170 49.698 12.279 1.00 35.79 197 MET D CA 1
ATOM 8140 C C . MET D 1 196 ? 62.111 48.857 13.036 1.00 32.28 197 MET D C 1
ATOM 8141 O O . MET D 1 196 ? 61.766 49.212 14.170 1.00 34.19 197 MET D O 1
ATOM 8146 N N . ILE D 1 197 ? 61.626 47.764 12.458 1.00 34.39 198 ILE D N 1
ATOM 8147 C CA . ILE D 1 197 ? 60.686 46.834 13.157 1.00 33.75 198 ILE D CA 1
ATOM 8148 C C . ILE D 1 197 ? 61.391 46.285 14.393 1.00 33.33 198 ILE D C 1
ATOM 8149 O O . ILE D 1 197 ? 60.816 46.304 15.469 1.00 34.10 198 ILE D O 1
ATOM 8154 N N . ASN D 1 198 ? 62.626 45.831 14.229 1.00 36.91 199 ASN D N 1
ATOM 8155 C CA . ASN D 1 198 ? 63.454 45.298 15.327 1.00 35.43 199 ASN D CA 1
ATOM 8156 C C . ASN D 1 198 ? 63.606 46.344 16.442 1.00 35.60 199 ASN D C 1
ATOM 8157 O O . ASN D 1 198 ? 63.537 45.984 17.625 1.00 34.70 199 ASN D O 1
ATOM 8162 N N . GLU D 1 199 ? 63.811 47.607 16.086 1.00 36.79 200 GLU D N 1
ATOM 8163 C CA . GLU D 1 199 ? 63.959 48.711 17.061 1.00 36.92 200 GLU D CA 1
ATOM 8164 C C . GLU D 1 199 ? 62.644 48.926 17.808 1.00 33.95 200 GLU D C 1
ATOM 8165 O O . GLU D 1 199 ? 62.677 49.178 19.024 1.00 34.95 200 GLU D O 1
ATOM 8171 N N . ALA D 1 200 ? 61.509 48.856 17.121 1.00 33.88 201 ALA D N 1
ATOM 8172 C CA . ALA D 1 200 ? 60.186 48.968 17.773 1.00 36.85 201 ALA D CA 1
ATOM 8173 C C . ALA D 1 200 ? 60.046 47.852 18.821 1.00 34.60 201 ALA D C 1
ATOM 8174 O O . ALA D 1 200 ? 59.563 48.117 19.948 1.00 35.06 201 ALA D O 1
ATOM 8176 N N . ILE D 1 201 ? 60.493 46.641 18.481 1.00 35.04 202 ILE D N 1
ATOM 8177 C CA . ILE D 1 201 ? 60.406 45.480 19.402 1.00 33.90 202 ILE D CA 1
ATOM 8178 C C . ILE D 1 201 ? 61.294 45.741 20.615 1.00 34.92 202 ILE D C 1
ATOM 8179 O O . ILE D 1 201 ? 60.827 45.504 21.734 1.00 35.13 202 ILE D O 1
ATOM 8184 N N . GLU D 1 202 ? 62.499 46.279 20.414 1.00 37.47 203 GLU D N 1
ATOM 8185 C CA . GLU D 1 202 ? 63.437 46.622 21.518 1.00 38.89 203 GLU D CA 1
ATOM 8186 C C . GLU D 1 202 ? 62.806 47.720 22.395 1.00 38.54 203 GLU D C 1
ATOM 8187 O O . GLU D 1 202 ? 62.865 47.611 23.635 1.00 38.88 203 GLU D O 1
ATOM 8193 N N . ALA D 1 203 ? 62.244 48.767 21.806 1.00 35.72 204 ALA D N 1
ATOM 8194 C CA . ALA D 1 203 ? 61.572 49.840 22.571 1.00 37.44 204 ALA D CA 1
ATOM 8195 C C . ALA D 1 203 ? 60.440 49.242 23.408 1.00 38.20 204 ALA D C 1
ATOM 8196 O O . ALA D 1 203 ? 60.285 49.648 24.591 1.00 42.51 204 ALA D O 1
ATOM 8198 N N . LEU D 1 204 ? 59.676 48.316 22.838 1.00 35.54 205 LEU D N 1
ATOM 8199 C CA . LEU D 1 204 ? 58.598 47.608 23.579 1.00 34.01 205 LEU D CA 1
ATOM 8200 C C . LEU D 1 204 ? 59.215 46.819 24.738 1.00 38.54 205 LEU D C 1
ATOM 8201 O O . LEU D 1 204 ? 58.724 46.939 25.856 1.00 43.58 205 LEU D O 1
ATOM 8206 N N . ARG D 1 205 ? 60.290 46.071 24.497 1.00 39.02 206 ARG D N 1
ATOM 8207 C CA . ARG D 1 205 ? 60.932 45.258 25.565 1.00 39.93 206 ARG D CA 1
ATOM 8208 C C . ARG D 1 205 ? 61.418 46.172 26.689 1.00 40.52 206 ARG D C 1
ATOM 8209 O O . ARG D 1 205 ? 61.329 45.786 27.831 1.00 43.68 206 ARG D O 1
ATOM 8217 N N . GLU D 1 206 ? 61.979 47.337 26.352 1.00 39.07 207 GLU D N 1
ATOM 8218 C CA . GLU D 1 206 ? 62.562 48.294 27.321 1.00 41.96 207 GLU D CA 1
ATOM 8219 C C . GLU D 1 206 ? 61.462 49.036 28.078 1.00 46.27 207 GLU D C 1
ATOM 8220 O O . GLU D 1 206 ? 61.811 49.808 28.965 1.00 53.98 207 GLU D O 1
ATOM 8226 N N . GLY D 1 207 ? 60.188 48.846 27.736 1.00 41.94 208 GLY D N 1
ATOM 8227 C CA . GLY D 1 207 ? 59.075 49.567 28.390 1.00 45.60 208 GLY D CA 1
ATOM 8228 C C . GLY D 1 207 ? 59.030 51.046 28.021 1.00 45.68 208 GLY D C 1
ATOM 8229 O O . GLY D 1 207 ? 58.486 51.837 28.801 1.00 44.83 208 GLY D O 1
ATOM 8230 N N . VAL D 1 208 ? 59.547 51.441 26.851 1.00 43.98 209 VAL D N 1
ATOM 8231 C CA . VAL D 1 208 ? 59.544 52.867 26.442 1.00 38.19 209 VAL D CA 1
ATOM 8232 C C . VAL D 1 208 ? 58.102 53.297 26.170 1.00 40.93 209 VAL D C 1
ATOM 8233 O O . VAL D 1 208 ? 57.774 54.447 26.461 1.00 38.59 209 VAL D O 1
ATOM 8237 N N . ALA D 1 209 ? 57.268 52.408 25.646 1.00 40.62 210 ALA D N 1
ATOM 8238 C CA . ALA D 1 209 ? 55.863 52.691 25.300 1.00 40.69 210 ALA D CA 1
ATOM 8239 C C . ALA D 1 209 ? 55.135 51.363 25.111 1.00 40.30 210 ALA D C 1
ATOM 8240 O O . ALA D 1 209 ? 55.809 50.357 24.862 1.00 40.08 210 ALA D O 1
ATOM 8242 N N . THR D 1 210 ? 53.809 51.395 25.119 1.00 39.44 211 THR D N 1
ATOM 8243 C CA . THR D 1 210 ? 52.960 50.217 24.787 1.00 39.60 211 THR D CA 1
ATOM 8244 C C . THR D 1 210 ? 53.008 49.958 23.277 1.00 41.27 211 THR D C 1
ATOM 8245 O O . THR D 1 210 ? 53.400 50.873 22.486 1.00 36.81 211 THR D O 1
ATOM 8249 N N . LYS D 1 211 ? 52.565 48.781 22.867 1.00 37.35 212 LYS D N 1
ATOM 8250 C CA . LYS D 1 211 ? 52.475 48.420 21.428 1.00 39.93 212 LYS D CA 1
ATOM 8251 C C . LYS D 1 211 ? 51.539 49.402 20.718 1.00 39.99 212 LYS D C 1
ATOM 8252 O O . LYS D 1 211 ? 51.851 49.795 19.581 1.00 37.87 212 LYS D O 1
ATOM 8258 N N . GLU D 1 212 ? 50.434 49.798 21.352 1.00 39.34 213 GLU D N 1
ATOM 8259 C CA . GLU D 1 212 ? 49.438 50.723 20.742 1.00 41.53 213 GLU D CA 1
ATOM 8260 C C . GLU D 1 212 ? 50.090 52.094 20.546 1.00 39.31 213 GLU D C 1
ATOM 8261 O O . GLU D 1 212 ? 49.902 52.698 19.490 1.00 37.59 213 GLU D O 1
ATOM 8267 N N . ALA D 1 213 ? 50.849 52.566 21.529 1.00 36.55 214 ALA D N 1
ATOM 8268 C CA . ALA D 1 213 ? 51.506 53.895 21.448 1.00 37.36 214 ALA D CA 1
ATOM 8269 C C . ALA D 1 213 ? 52.547 53.851 20.332 1.00 37.24 214 ALA D C 1
ATOM 8270 O O . ALA D 1 213 ? 52.565 54.773 19.499 1.00 38.90 214 ALA D O 1
ATOM 8272 N N . ILE D 1 214 ? 53.335 52.775 20.263 1.00 36.09 215 ILE D N 1
ATOM 8273 C CA . ILE D 1 214 ? 54.400 52.630 19.234 1.00 38.53 215 ILE D CA 1
ATOM 8274 C C . ILE D 1 214 ? 53.754 52.623 17.857 1.00 36.97 215 ILE D C 1
ATOM 8275 O O . ILE D 1 214 ? 54.194 53.392 17.012 1.00 34.59 215 ILE D O 1
ATOM 8280 N N . ASP D 1 215 ? 52.741 51.795 17.635 1.00 34.17 216 ASP D N 1
ATOM 8281 C CA . ASP D 1 215 ? 52.129 51.680 16.292 1.00 34.99 216 ASP D CA 1
ATOM 8282 C C . ASP D 1 215 ? 51.397 52.988 15.949 1.00 34.93 216 ASP D C 1
ATOM 8283 O O . ASP D 1 215 ? 51.464 53.429 14.788 1.00 36.97 216 ASP D O 1
ATOM 8288 N N . GLY D 1 216 ? 50.715 53.599 16.908 1.00 36.06 217 GLY D N 1
ATOM 8289 C CA . GLY D 1 216 ? 49.984 54.866 16.717 1.00 38.73 217 GLY D CA 1
ATOM 8290 C C . GLY D 1 216 ? 50.930 56.010 16.356 1.00 35.35 217 GLY D C 1
ATOM 8291 O O . GLY D 1 216 ? 50.616 56.806 15.441 1.00 37.80 217 GLY D O 1
ATOM 8292 N N . ILE D 1 217 ? 52.085 56.068 17.013 1.00 36.87 218 ILE D N 1
ATOM 8293 C CA . ILE D 1 217 ? 53.088 57.135 16.746 1.00 35.52 218 ILE D CA 1
ATOM 8294 C C . ILE D 1 217 ? 53.568 56.977 15.299 1.00 36.86 218 ILE D C 1
ATOM 8295 O O . ILE D 1 217 ? 53.649 57.996 14.601 1.00 37.57 218 ILE D O 1
ATOM 8300 N N . MET D 1 218 ? 53.838 55.752 14.841 1.00 39.10 219 MET D N 1
ATOM 8301 C CA . MET D 1 218 ? 54.388 55.571 13.481 1.00 35.02 219 MET D CA 1
ATOM 8302 C C . MET D 1 218 ? 53.285 55.796 12.437 1.00 37.31 219 MET D C 1
ATOM 8303 O O . MET D 1 218 ? 53.589 56.401 11.370 1.00 37.22 219 MET D O 1
ATOM 8308 N N . ARG D 1 219 ? 52.047 55.378 12.707 1.00 35.55 220 ARG D N 1
ATOM 8309 C CA . ARG D 1 219 ? 50.912 55.630 11.763 1.00 40.65 220 ARG D CA 1
ATOM 8310 C C . ARG D 1 219 ? 50.626 57.136 11.669 1.00 38.24 220 ARG D C 1
ATOM 8311 O O . ARG D 1 219 ? 50.609 57.682 10.555 1.00 38.53 220 ARG D O 1
ATOM 8319 N N . LEU D 1 220 ? 50.389 57.788 12.806 1.00 36.55 221 LEU D N 1
ATOM 8320 C CA . LEU D 1 220 ? 49.891 59.191 12.839 1.00 38.28 221 LEU D CA 1
ATOM 8321 C C . LEU D 1 220 ? 51.050 60.161 12.587 1.00 43.83 221 LEU D C 1
ATOM 8322 O O . LEU D 1 220 ? 50.842 61.156 11.893 1.00 44.80 221 LEU D O 1
ATOM 8327 N N . GLY D 1 221 ? 52.230 59.888 13.144 1.00 40.51 222 GLY D N 1
ATOM 8328 C CA . GLY D 1 221 ? 53.365 60.827 13.081 1.00 41.86 222 GLY D CA 1
ATOM 8329 C C . GLY D 1 221 ? 54.091 60.718 11.762 1.00 44.16 222 GLY D C 1
ATOM 8330 O O . GLY D 1 221 ? 54.469 61.752 11.195 1.00 43.31 222 GLY D O 1
ATOM 8331 N N . MET D 1 222 ? 54.300 59.494 11.283 1.00 43.29 223 MET D N 1
ATOM 8332 C CA . MET D 1 222 ? 55.184 59.244 10.120 1.00 42.44 223 MET D CA 1
ATOM 8333 C C . MET D 1 222 ? 54.353 58.843 8.916 1.00 43.96 223 MET D C 1
ATOM 8334 O O . MET D 1 222 ? 54.961 58.634 7.862 1.00 45.72 223 MET D O 1
ATOM 8339 N N . ASN D 1 223 ? 53.010 58.760 9.049 1.00 41.07 224 ASN D N 1
ATOM 8340 C CA . ASN D 1 223 ? 52.118 58.331 7.940 1.00 50.03 224 ASN D CA 1
ATOM 8341 C C . ASN D 1 223 ? 52.511 56.953 7.382 1.00 45.50 224 ASN D C 1
ATOM 8342 O O . ASN D 1 223 ? 52.367 56.754 6.180 1.00 42.39 224 ASN D O 1
ATOM 8347 N N . HIS D 1 224 ? 53.010 56.032 8.204 1.00 45.34 225 HIS D N 1
ATOM 8348 C CA . HIS D 1 224 ? 53.136 54.603 7.802 1.00 42.64 225 HIS D CA 1
ATOM 8349 C C . HIS D 1 224 ? 51.730 54.006 7.829 1.00 45.44 225 HIS D C 1
ATOM 8350 O O . HIS D 1 224 ? 50.983 54.274 8.760 1.00 39.61 225 HIS D O 1
ATOM 8357 N N . PRO D 1 225 ? 51.289 53.249 6.802 1.00 44.55 226 PRO D N 1
ATOM 8358 C CA . PRO D 1 225 ? 49.945 52.652 6.800 1.00 48.00 226 PRO D CA 1
ATOM 8359 C C . PRO D 1 225 ? 49.765 51.659 7.948 1.00 42.30 226 PRO D C 1
ATOM 8360 O O . PRO D 1 225 ? 48.713 51.616 8.526 1.00 42.37 226 PRO D O 1
ATOM 8364 N N . MET D 1 226 ? 50.819 50.923 8.294 1.00 41.71 227 MET D N 1
ATOM 8365 C CA . MET D 1 226 ? 50.813 50.021 9.484 1.00 40.30 227 MET D CA 1
ATOM 8366 C C . MET D 1 226 ? 51.993 50.394 10.383 1.00 38.39 227 MET D C 1
ATOM 8367 O O . MET D 1 226 ? 53.100 50.616 9.861 1.00 40.39 227 MET D O 1
ATOM 8372 N N . GLY D 1 227 ? 51.782 50.389 11.686 1.00 36.00 228 GLY D N 1
ATOM 8373 C CA . GLY D 1 227 ? 52.861 50.500 12.669 1.00 35.80 228 GLY D CA 1
ATOM 8374 C C . GLY D 1 227 ? 53.755 49.266 12.609 1.00 38.27 228 GLY D C 1
ATOM 8375 O O . GLY D 1 227 ? 53.342 48.211 12.111 1.00 39.24 228 GLY D O 1
ATOM 8376 N N . PRO D 1 228 ? 55.009 49.361 13.097 1.00 36.65 229 PRO D N 1
ATOM 8377 C CA . PRO D 1 228 ? 55.979 48.275 12.946 1.00 39.12 229 PRO D CA 1
ATOM 8378 C C . PRO D 1 228 ? 55.609 46.966 13.675 1.00 37.28 229 PRO D C 1
ATOM 8379 O O . PRO D 1 228 ? 56.013 45.918 13.218 1.00 34.60 229 PRO D O 1
ATOM 8383 N N . LEU D 1 229 ? 54.898 47.024 14.792 1.00 35.36 230 LEU D N 1
ATOM 8384 C CA . LEU D 1 229 ? 54.587 45.797 15.572 1.00 37.59 230 LEU D CA 1
ATOM 8385 C C . LEU D 1 229 ? 53.448 45.030 14.881 1.00 39.34 230 LEU D C 1
ATOM 8386 O O . LEU D 1 229 ? 53.589 43.820 14.690 1.00 39.75 230 LEU D O 1
ATOM 8391 N N . GLU D 1 230 ? 52.389 45.711 14.461 1.00 36.77 231 GLU D N 1
ATOM 8392 C CA . GLU D 1 230 ? 51.308 45.082 13.672 1.00 39.59 231 GLU D CA 1
ATOM 8393 C C . GLU D 1 230 ? 51.895 44.609 12.344 1.00 42.09 231 GLU D C 1
ATOM 8394 O O . GLU D 1 230 ? 51.524 43.524 11.890 1.00 36.67 231 GLU D O 1
ATOM 8400 N N . LEU D 1 231 ? 52.831 45.355 11.758 1.00 35.67 232 LEU D N 1
ATOM 8401 C CA . LEU D 1 231 ? 53.480 44.917 10.498 1.00 38.43 232 LEU D CA 1
ATOM 8402 C C . LEU D 1 231 ? 54.304 43.649 10.750 1.00 36.71 232 LEU D C 1
ATOM 8403 O O . LEU D 1 231 ? 54.250 42.734 9.914 1.00 38.50 232 LEU D O 1
ATOM 8408 N N . ALA D 1 232 ? 55.057 43.574 11.841 1.00 34.77 233 ALA D N 1
ATOM 8409 C CA . ALA D 1 232 ? 55.841 42.372 12.195 1.00 37.14 233 ALA D CA 1
ATOM 8410 C C . ALA D 1 232 ? 54.885 41.160 12.263 1.00 39.16 233 ALA D C 1
ATOM 8411 O O . ALA D 1 232 ? 55.212 40.111 11.685 1.00 37.08 233 ALA D O 1
ATOM 8413 N N . ASP D 1 233 ? 53.740 41.320 12.931 1.00 38.68 234 ASP D N 1
ATOM 8414 C CA . ASP D 1 233 ? 52.696 40.261 13.047 1.00 40.08 234 ASP D CA 1
ATOM 8415 C C . ASP D 1 233 ? 52.240 39.824 11.645 1.00 38.33 234 ASP D C 1
ATOM 8416 O O . ASP D 1 233 ? 51.974 38.623 11.448 1.00 41.49 234 ASP D O 1
ATOM 8421 N N . PHE D 1 234 ? 52.116 40.769 10.725 1.00 37.47 235 PHE D N 1
ATOM 8422 C CA . PHE D 1 234 ? 51.624 40.542 9.345 1.00 40.45 235 PHE D CA 1
ATOM 8423 C C . PHE D 1 234 ? 52.674 39.758 8.562 1.00 43.41 235 PHE D C 1
ATOM 8424 O O . PHE D 1 234 ? 52.348 38.778 7.906 1.00 44.82 235 PHE D O 1
ATOM 8432 N N . ILE D 1 235 ? 53.933 40.164 8.660 1.00 42.39 236 ILE D N 1
ATOM 8433 C CA . ILE D 1 235 ? 55.063 39.514 7.940 1.00 41.03 236 ILE D CA 1
ATOM 8434 C C . ILE D 1 235 ? 55.275 38.099 8.514 1.00 44.44 236 ILE D C 1
ATOM 8435 O O . ILE D 1 235 ? 55.698 37.225 7.765 1.00 40.67 236 ILE D O 1
ATOM 8440 N N . GLY D 1 236 ? 55.062 37.925 9.822 1.00 40.59 237 GLY D N 1
ATOM 8441 C CA . GLY D 1 236 ? 55.485 36.729 10.577 1.00 41.93 237 GLY D CA 1
ATOM 8442 C C . GLY D 1 236 ? 56.758 37.007 11.374 1.00 41.83 237 GLY D C 1
ATOM 8443 O O . GLY D 1 236 ? 57.760 37.435 10.752 1.00 39.03 237 GLY D O 1
ATOM 8444 N N . LEU D 1 237 ? 56.743 36.781 12.696 1.00 38.65 238 LEU D N 1
ATOM 8445 C CA . LEU D 1 237 ? 57.891 37.085 13.584 1.00 37.92 238 LEU D CA 1
ATOM 8446 C C . LEU D 1 237 ? 59.054 36.137 13.259 1.00 40.58 238 LEU D C 1
ATOM 8447 O O . LEU D 1 237 ? 60.206 36.559 13.372 1.00 38.21 238 LEU D O 1
ATOM 8452 N N . ASP D 1 238 ? 58.765 34.924 12.798 1.00 41.96 239 ASP D N 1
ATOM 8453 C CA . ASP D 1 238 ? 59.801 33.968 12.341 1.00 46.23 239 ASP D CA 1
ATOM 8454 C C . ASP D 1 238 ? 60.535 34.564 11.136 1.00 38.49 239 ASP D C 1
ATOM 8455 O O . ASP D 1 238 ? 61.783 34.489 11.102 1.00 40.36 239 ASP D O 1
ATOM 8460 N N . THR D 1 239 ? 59.815 35.141 10.178 1.00 40.60 240 THR D N 1
ATOM 8461 C CA . THR D 1 239 ? 60.438 35.794 8.995 1.00 42.59 240 THR D CA 1
ATOM 8462 C C . THR D 1 239 ? 61.267 37.012 9.447 1.00 45.38 240 THR D C 1
ATOM 8463 O O . THR D 1 239 ? 62.401 37.166 8.949 1.00 40.32 240 THR D O 1
ATOM 8467 N N . CYS D 1 240 ? 60.718 37.837 10.349 1.00 38.14 241 CYS D N 1
ATOM 8468 C CA . CYS D 1 240 ? 61.423 39.037 10.875 1.00 39.86 241 CYS D CA 1
ATOM 8469 C C . CYS D 1 240 ? 62.745 38.586 11.505 1.00 40.46 241 CYS D C 1
ATOM 8470 O O . CYS D 1 240 ? 63.796 39.190 11.202 1.00 38.08 241 CYS D O 1
ATOM 8473 N N . LEU D 1 241 ? 62.707 37.554 12.345 1.00 38.11 242 LEU D N 1
ATOM 8474 C CA . LEU D 1 241 ? 63.921 37.072 13.031 1.00 40.60 242 LEU D CA 1
ATOM 8475 C C . LEU D 1 241 ? 64.934 36.564 11.998 1.00 40.01 242 LEU D C 1
ATOM 8476 O O . LEU D 1 241 ? 66.147 36.888 12.118 1.00 37.09 242 LEU D O 1
ATOM 8481 N N . ALA D 1 242 ? 64.492 35.774 11.021 1.00 41.54 243 ALA D N 1
ATOM 8482 C CA . ALA D 1 242 ? 65.403 35.203 10.001 1.00 42.96 243 ALA D CA 1
ATOM 8483 C C . ALA D 1 242 ? 66.092 36.344 9.241 1.00 37.72 243 ALA D C 1
ATOM 8484 O O . ALA D 1 242 ? 67.296 36.224 8.931 1.00 37.35 243 ALA D O 1
ATOM 8486 N N . ILE D 1 243 ? 65.373 37.405 8.912 1.00 38.09 244 ILE D N 1
ATOM 8487 C CA . ILE D 1 243 ? 65.968 38.535 8.146 1.00 38.60 244 ILE D CA 1
ATOM 8488 C C . ILE D 1 243 ? 66.969 39.269 9.036 1.00 40.44 244 ILE D C 1
ATOM 8489 O O . ILE D 1 243 ? 68.076 39.570 8.539 1.00 39.94 244 ILE D O 1
ATOM 8494 N N . MET D 1 244 ? 66.639 39.515 10.311 1.00 36.54 245 MET D N 1
ATOM 8495 C CA . MET D 1 244 ? 67.590 40.180 11.219 1.00 37.61 245 MET D CA 1
ATOM 8496 C C . MET D 1 244 ? 68.849 39.305 11.348 1.00 39.76 245 MET D C 1
ATOM 8497 O O . MET D 1 244 ? 69.957 39.864 11.329 1.00 36.88 245 MET D O 1
ATOM 8502 N N . GLU D 1 245 ? 68.716 37.976 11.413 1.00 38.29 246 GLU D N 1
ATOM 8503 C CA . GLU D 1 245 ? 69.889 37.075 11.516 1.00 39.18 246 GLU D CA 1
ATOM 8504 C C . GLU D 1 245 ? 70.777 37.220 10.272 1.00 40.66 246 GLU D C 1
ATOM 8505 O O . GLU D 1 245 ? 72.020 37.204 10.405 1.00 39.82 246 GLU D O 1
ATOM 8511 N N . VAL D 1 246 ? 70.179 37.331 9.097 1.00 38.89 247 VAL D N 1
ATOM 8512 C CA . VAL D 1 246 ? 70.954 37.484 7.840 1.00 39.36 247 VAL D CA 1
ATOM 8513 C C . VAL D 1 246 ? 71.706 38.819 7.864 1.00 40.45 247 VAL D C 1
ATOM 8514 O O . VAL D 1 246 ? 72.875 38.833 7.447 1.00 38.46 247 VAL D O 1
ATOM 8518 N N . LEU D 1 247 ? 71.075 39.900 8.328 1.00 35.40 248 LEU D N 1
ATOM 8519 C CA . LEU D 1 247 ? 71.776 41.210 8.455 1.00 35.29 248 LEU D CA 1
ATOM 8520 C C . LEU D 1 247 ? 72.913 41.055 9.469 1.00 33.75 248 LEU D C 1
ATOM 8521 O O . LEU D 1 247 ? 74.037 41.499 9.188 1.00 37.00 248 LEU D O 1
ATOM 8526 N N . HIS D 1 248 ? 72.648 40.430 10.612 1.00 36.43 249 HIS D N 1
ATOM 8527 C CA . HIS D 1 248 ? 73.647 40.303 11.704 1.00 35.58 249 HIS D CA 1
ATOM 8528 C C . HIS D 1 248 ? 74.853 39.486 11.193 1.00 39.06 249 HIS D C 1
ATOM 8529 O O . HIS D 1 248 ? 75.991 39.934 11.354 1.00 37.79 249 HIS D O 1
ATOM 8536 N N . ARG D 1 249 ? 74.607 38.352 10.557 1.00 41.57 250 ARG D N 1
ATOM 8537 C CA . ARG D 1 249 ? 75.678 37.407 10.127 1.00 46.09 250 ARG D CA 1
ATOM 8538 C C . ARG D 1 249 ? 76.352 37.933 8.855 1.00 44.25 250 ARG D C 1
ATOM 8539 O O . ARG D 1 249 ? 77.574 37.803 8.737 1.00 43.01 250 ARG D O 1
ATOM 8547 N N . GLY D 1 250 ? 75.594 38.519 7.941 1.00 39.69 251 GLY D N 1
ATOM 8548 C CA . GLY D 1 250 ? 76.100 39.040 6.649 1.00 44.31 251 GLY D CA 1
ATOM 8549 C C . GLY D 1 250 ? 76.964 40.287 6.835 1.00 46.58 251 GLY D C 1
ATOM 8550 O O . GLY D 1 250 ? 78.061 40.329 6.265 1.00 43.91 251 GLY D O 1
ATOM 8551 N N . PHE D 1 251 ? 76.520 41.283 7.613 1.00 40.17 252 PHE D N 1
ATOM 8552 C CA . PHE D 1 251 ? 77.356 42.466 7.910 1.00 39.35 252 PHE D CA 1
ATOM 8553 C C . PHE D 1 251 ? 78.380 42.090 8.989 1.00 37.98 252 PHE D C 1
ATOM 8554 O O . PHE D 1 251 ? 79.417 42.740 9.061 1.00 40.22 252 PHE D O 1
ATOM 8562 N N . GLY D 1 252 ? 78.096 41.060 9.793 1.00 37.61 253 GLY D N 1
ATOM 8563 C CA . GLY D 1 252 ? 78.953 40.645 10.924 1.00 40.42 253 GLY D CA 1
ATOM 8564 C C . GLY D 1 252 ? 79.008 41.694 12.018 1.00 41.99 253 GLY D C 1
ATOM 8565 O O . GLY D 1 252 ? 79.961 41.709 12.807 1.00 39.97 253 GLY D O 1
ATOM 8566 N N . ASP D 1 253 ? 77.980 42.532 12.091 1.00 43.88 254 ASP D N 1
ATOM 8567 C CA . ASP D 1 253 ? 77.947 43.760 12.899 1.00 40.68 254 ASP D CA 1
ATOM 8568 C C . ASP D 1 253 ? 76.753 43.666 13.856 1.00 42.94 254 ASP D C 1
ATOM 8569 O O . ASP D 1 253 ? 75.615 43.557 13.363 1.00 37.63 254 ASP D O 1
ATOM 8574 N N . ASP D 1 254 ? 77.047 43.711 15.161 1.00 39.41 255 ASP D N 1
ATOM 8575 C CA . ASP D 1 254 ? 76.137 43.781 16.338 1.00 42.80 255 ASP D CA 1
ATOM 8576 C C . ASP D 1 254 ? 75.035 44.813 16.152 1.00 40.16 255 ASP D C 1
ATOM 8577 O O . ASP D 1 254 ? 74.028 44.709 16.863 1.00 40.88 255 ASP D O 1
ATOM 8582 N N . LYS D 1 255 ? 75.322 45.867 15.391 1.00 36.54 256 LYS D N 1
ATOM 8583 C CA . LYS D 1 255 ? 74.329 46.889 14.997 1.00 39.31 256 LYS D CA 1
ATOM 8584 C C . LYS D 1 255 ? 73.011 46.190 14.651 1.00 37.03 256 LYS D C 1
ATOM 8585 O O . LYS D 1 255 ? 71.934 46.730 15.014 1.00 34.35 256 LYS D O 1
ATOM 8591 N N . TYR D 1 256 ? 73.084 45.035 13.963 1.00 38.21 257 TYR D N 1
ATOM 8592 C CA . TYR D 1 256 ? 71.892 44.360 13.389 1.00 35.24 257 TYR D CA 1
ATOM 8593 C C . TYR D 1 256 ? 71.439 43.182 14.261 1.00 35.37 257 TYR D C 1
ATOM 8594 O O . TYR D 1 256 ? 70.698 42.319 13.777 1.00 38.02 257 TYR D O 1
ATOM 8603 N N . ARG D 1 257 ? 71.817 43.145 15.532 1.00 37.13 258 ARG D N 1
ATOM 8604 C CA . ARG D 1 257 ? 71.412 42.030 16.426 1.00 38.04 258 ARG D CA 1
ATOM 8605 C C . ARG D 1 257 ? 69.897 42.020 16.577 1.00 37.17 258 ARG D C 1
ATOM 8606 O O . ARG D 1 257 ? 69.288 43.059 16.823 1.00 37.63 258 ARG D O 1
ATOM 8614 N N . PRO D 1 25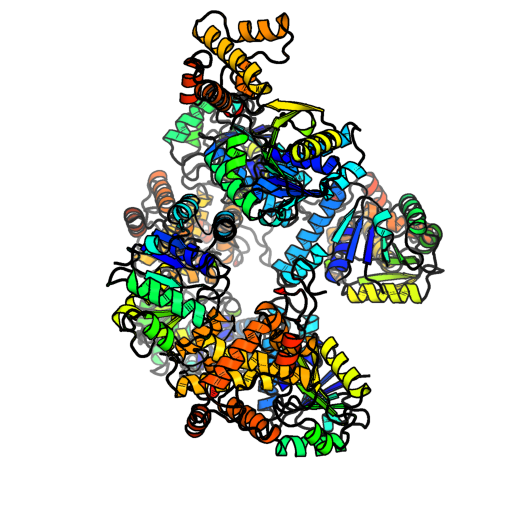8 ? 69.247 40.842 16.432 1.00 35.96 259 PRO D N 1
ATOM 8615 C CA . PRO D 1 258 ? 67.827 40.698 16.733 1.00 36.45 259 PRO D CA 1
ATOM 8616 C C . PRO D 1 258 ? 67.506 41.085 18.186 1.00 37.09 259 PRO D C 1
ATOM 8617 O O . PRO D 1 258 ? 68.262 40.774 19.096 1.00 37.29 259 PRO D O 1
ATOM 8621 N N . SER D 1 259 ? 66.368 41.723 18.400 1.00 36.43 260 SER D N 1
ATOM 8622 C CA . SER D 1 259 ? 65.833 41.953 19.755 1.00 37.76 260 SER D CA 1
ATOM 8623 C C . SER D 1 259 ? 65.689 40.611 20.467 1.00 39.46 260 SER D C 1
ATOM 8624 O O . SER D 1 259 ? 65.086 39.677 19.941 1.00 40.05 260 SER D O 1
ATOM 8627 N N . PRO D 1 260 ? 66.179 40.494 21.715 1.00 37.52 261 PRO D N 1
ATOM 8628 C CA . PRO D 1 260 ? 65.893 39.314 22.532 1.00 36.82 261 PRO D CA 1
ATOM 8629 C C . PRO D 1 260 ? 64.392 39.027 22.682 1.00 37.22 261 PRO D C 1
ATOM 8630 O O . PRO D 1 260 ? 64.044 37.881 22.829 1.00 40.28 261 PRO D O 1
ATOM 8634 N N . LEU D 1 261 ? 63.530 40.043 22.653 1.00 38.83 262 LEU D N 1
ATOM 8635 C CA . LEU D 1 261 ? 62.061 39.816 22.738 1.00 38.59 262 LEU D CA 1
ATOM 8636 C C . LEU D 1 261 ? 61.588 39.164 21.433 1.00 38.55 262 LEU D C 1
ATOM 8637 O O . LEU D 1 261 ? 60.716 38.282 21.489 1.00 37.21 262 LEU D O 1
ATOM 8642 N N . LEU D 1 262 ? 62.137 39.560 20.286 1.00 35.82 263 LEU D N 1
ATOM 8643 C CA . LEU D 1 262 ? 61.796 38.895 19.012 1.00 34.75 263 LEU D CA 1
ATOM 8644 C C . LEU D 1 262 ? 62.199 37.411 19.110 1.00 38.19 263 LEU D C 1
ATOM 8645 O O . LEU D 1 262 ? 61.378 36.556 18.739 1.00 37.72 263 LEU D O 1
ATOM 8650 N N . ARG D 1 263 ? 63.388 37.099 19.620 1.00 38.22 264 ARG D N 1
ATOM 8651 C CA . ARG D 1 263 ? 63.807 35.679 19.756 1.00 44.06 264 ARG D CA 1
ATOM 8652 C C . ARG D 1 263 ? 62.817 34.937 20.664 1.00 38.83 264 ARG D C 1
ATOM 8653 O O . ARG D 1 263 ? 62.408 33.844 20.317 1.00 38.90 264 ARG D O 1
ATOM 8661 N N . ARG D 1 264 ? 62.456 35.534 21.792 1.00 36.43 265 ARG D N 1
ATOM 8662 C CA . ARG D 1 264 ? 61.579 34.914 22.814 1.00 41.94 265 ARG D CA 1
ATOM 8663 C C . ARG D 1 264 ? 60.193 34.632 22.207 1.00 42.68 265 ARG D C 1
ATOM 8664 O O . ARG D 1 264 ? 59.629 33.545 22.461 1.00 40.14 265 ARG D O 1
ATOM 8672 N N . MET D 1 265 ? 59.636 35.579 21.456 1.00 40.44 266 MET D N 1
ATOM 8673 C CA . MET D 1 265 ? 58.293 35.431 20.846 1.00 42.36 266 MET D CA 1
ATOM 8674 C C . MET D 1 265 ? 58.331 34.230 19.901 1.00 42.02 266 MET D C 1
ATOM 8675 O O . MET D 1 265 ? 57.342 33.438 19.869 1.00 40.24 266 MET D O 1
ATOM 8680 N N . VAL D 1 266 ? 59.395 34.117 19.109 1.00 41.38 267 VAL D N 1
ATOM 8681 C CA . VAL D 1 266 ? 59.543 33.018 18.119 1.00 40.96 267 VAL D CA 1
ATOM 8682 C C . VAL D 1 266 ? 59.700 31.691 18.886 1.00 44.93 267 VAL D C 1
ATOM 8683 O O . VAL D 1 266 ? 59.048 30.738 18.495 1.00 43.97 267 VAL D O 1
ATOM 8687 N N . GLN D 1 267 ? 60.464 31.652 19.978 1.00 45.80 268 GLN D N 1
ATOM 8688 C CA . GLN D 1 267 ? 60.635 30.434 20.829 1.00 47.36 268 GLN D CA 1
ATOM 8689 C C . GLN D 1 267 ? 59.268 29.981 21.364 1.00 49.12 268 GLN D C 1
ATOM 8690 O O . GLN D 1 267 ? 59.040 28.754 21.482 1.00 44.55 268 GLN D O 1
ATOM 8696 N N . ALA D 1 268 ? 58.380 30.933 21.659 1.00 45.09 269 ALA D N 1
ATOM 8697 C CA . ALA D 1 268 ? 57.028 30.675 22.196 1.00 43.97 269 ALA D CA 1
ATOM 8698 C C . ALA D 1 268 ? 56.055 30.262 21.091 1.00 47.60 269 ALA D C 1
ATOM 8699 O O . ALA D 1 268 ? 54.959 29.855 21.450 1.00 46.80 269 ALA D O 1
ATOM 8701 N N . GLY D 1 269 ? 56.424 30.396 19.811 1.00 47.34 270 GLY D N 1
ATOM 8702 C CA . GLY D 1 269 ? 55.539 30.165 18.652 1.00 43.26 270 GLY D CA 1
ATOM 8703 C C . GLY D 1 269 ? 54.493 31.259 18.477 1.00 44.16 270 GLY D C 1
ATOM 8704 O O . GLY D 1 269 ? 53.506 31.051 17.760 1.00 42.86 270 GLY D O 1
ATOM 8705 N N . LEU D 1 270 ? 54.700 32.428 19.072 1.00 41.48 271 LEU D N 1
ATOM 8706 C CA . LEU D 1 270 ? 53.809 33.598 18.903 1.00 40.37 271 LEU D CA 1
ATOM 8707 C C . LEU D 1 270 ? 54.221 34.315 17.610 1.00 43.12 271 LEU D C 1
ATOM 8708 O O . LEU D 1 270 ? 54.832 35.405 17.688 1.00 44.16 271 LEU D O 1
ATOM 8713 N N . LEU D 1 271 ? 53.897 33.741 16.448 1.00 41.31 272 LEU D N 1
ATOM 8714 C CA . LEU D 1 271 ? 54.533 34.125 15.170 1.00 43.75 272 LEU D CA 1
ATOM 8715 C C . LEU D 1 271 ? 53.771 35.242 14.463 1.00 45.33 272 LEU D C 1
ATOM 8716 O O . LEU D 1 271 ? 54.243 35.655 13.385 1.00 42.55 272 LEU D O 1
ATOM 8721 N N . GLY D 1 272 ? 52.655 35.705 15.020 1.00 40.47 273 GLY D N 1
ATOM 8722 C CA . GLY D 1 272 ? 51.847 36.776 14.416 1.00 46.40 273 GLY D CA 1
ATOM 8723 C C . GLY D 1 272 ? 50.530 36.257 13.860 1.00 48.16 273 GLY D C 1
ATOM 8724 O O . GLY D 1 272 ? 49.976 35.289 14.439 1.00 42.41 273 GLY D O 1
ATOM 8725 N N . ARG D 1 273 ? 50.028 36.892 12.798 1.00 48.40 274 ARG D N 1
ATOM 8726 C CA . ARG D 1 273 ? 48.687 36.620 12.214 1.00 49.48 274 ARG D CA 1
ATOM 8727 C C . ARG D 1 273 ? 48.557 35.130 11.928 1.00 50.09 274 ARG D C 1
ATOM 8728 O O . ARG D 1 273 ? 47.563 34.545 12.349 1.00 49.34 274 ARG D O 1
ATOM 8736 N N . LYS D 1 274 ? 49.561 34.528 11.302 1.00 48.56 275 LYS D N 1
ATOM 8737 C CA . LYS D 1 274 ? 49.488 33.109 10.855 1.00 54.73 275 LYS D CA 1
ATOM 8738 C C . LYS D 1 274 ? 49.383 32.143 12.044 1.00 51.08 275 LYS D C 1
ATOM 8739 O O . LYS D 1 274 ? 48.994 31.005 11.811 1.00 54.19 275 LYS D O 1
ATOM 8745 N N . ALA D 1 275 ? 49.723 32.543 13.270 1.00 46.23 276 ALA D N 1
ATOM 8746 C CA . ALA D 1 275 ? 49.604 31.667 14.454 1.00 46.32 276 ALA D CA 1
ATOM 8747 C C . ALA D 1 275 ? 48.419 32.117 15.302 1.00 46.10 276 ALA D C 1
ATOM 8748 O O . ALA D 1 275 ? 48.210 31.539 16.337 1.00 51.55 276 ALA D O 1
ATOM 8750 N N . GLY D 1 276 ? 47.704 33.159 14.883 1.00 48.74 277 GLY D N 1
ATOM 8751 C CA . GLY D 1 276 ? 46.610 33.750 15.670 1.00 49.99 277 GLY D CA 1
ATOM 8752 C C . GLY D 1 276 ? 47.083 34.675 16.770 1.00 44.75 277 GLY D C 1
ATOM 8753 O O . GLY D 1 276 ? 46.221 35.254 17.440 1.00 44.66 277 GLY D O 1
ATOM 8754 N N . ARG D 1 277 ? 48.397 34.845 16.967 1.00 44.07 278 ARG D N 1
ATOM 8755 C CA . ARG D 1 277 ? 48.924 35.745 18.026 1.00 39.02 278 ARG D CA 1
ATOM 8756 C C . ARG D 1 277 ? 50.419 36.057 17.800 1.00 40.66 278 ARG D C 1
ATOM 8757 O O . ARG D 1 277 ? 51.220 35.148 17.524 1.00 40.25 278 ARG D O 1
ATOM 8765 N N . GLY D 1 278 ? 50.751 37.347 17.871 1.00 42.13 279 GLY D N 1
ATOM 8766 C CA . GLY D 1 278 ? 52.129 37.840 17.969 1.00 41.20 279 GLY D CA 1
ATOM 8767 C C . GLY D 1 278 ? 52.149 38.909 19.022 1.00 46.16 279 GLY D C 1
ATOM 8768 O O . GLY D 1 278 ? 51.832 38.582 20.160 1.00 40.71 279 GLY D O 1
ATOM 8769 N N . PHE D 1 279 ? 52.426 40.161 18.633 1.00 42.31 280 PHE D N 1
ATOM 8770 C CA . PHE D 1 279 ? 52.276 41.332 19.528 1.00 43.10 280 PHE D CA 1
ATOM 8771 C C . PHE D 1 279 ? 50.787 41.536 19.829 1.00 40.62 280 PHE D C 1
ATOM 8772 O O . PHE D 1 279 ? 50.448 41.904 20.961 1.00 39.52 280 PHE D O 1
ATOM 8780 N N . TYR D 1 280 ? 49.936 41.322 18.828 1.00 41.87 281 TYR D N 1
ATOM 8781 C CA . TYR D 1 280 ? 48.458 41.415 18.960 1.00 45.19 281 TYR D CA 1
ATOM 8782 C C . TYR D 1 280 ? 47.843 40.011 18.842 1.00 45.41 281 TYR D C 1
ATOM 8783 O O . TYR D 1 280 ? 48.561 39.074 18.428 1.00 41.46 281 TYR D O 1
ATOM 8792 N N . THR D 1 281 ? 46.556 39.878 19.165 1.00 47.65 282 THR D N 1
ATOM 8793 C CA . THR D 1 281 ? 45.772 38.615 19.037 1.00 49.28 282 THR D CA 1
ATOM 8794 C C . THR D 1 281 ? 44.830 38.766 17.850 1.00 50.12 282 THR D C 1
ATOM 8795 O O . THR D 1 281 ? 44.232 39.859 17.717 1.00 51.91 282 THR D O 1
ATOM 8799 N N . TYR D 1 282 ? 44.729 37.732 17.011 1.00 49.31 283 TYR D N 1
ATOM 8800 C CA . TYR D 1 282 ? 43.941 37.730 15.751 1.00 48.83 283 TYR D CA 1
ATOM 8801 C C . TYR D 1 282 ? 42.854 36.647 15.807 1.00 62.69 283 TYR D C 1
ATOM 8802 O O . TYR D 1 282 ? 43.091 35.585 16.387 1.00 58.06 283 TYR D O 1
ATOM 8811 N N . ASP D 1 283 ? 41.689 36.919 15.212 1.00 62.94 284 ASP D N 1
ATOM 8812 C CA . ASP D 1 283 ? 40.599 35.923 14.996 1.00 68.52 284 ASP D CA 1
ATOM 8813 C C . ASP D 1 283 ? 40.945 35.109 13.746 1.00 72.83 284 ASP D C 1
ATOM 8814 O O . ASP D 1 283 ? 42.025 35.367 13.162 1.00 60.46 284 ASP D O 1
ATOM 8819 N N . GLU D 1 284 ? 40.067 34.187 13.336 1.00 76.91 285 GLU D N 1
ATOM 8820 C CA . GLU D 1 284 ? 40.311 33.258 12.196 1.00 83.26 285 GLU D CA 1
ATOM 8821 C C . GLU D 1 284 ? 40.434 34.041 10.876 1.00 79.78 285 GLU D C 1
ATOM 8822 O O . GLU D 1 284 ? 41.068 33.507 9.952 1.00 79.73 285 GLU D O 1
ATOM 8828 N N . LYS D 1 285 ? 39.837 35.238 10.783 1.00 80.78 286 LYS D N 1
ATOM 8829 C CA . LYS D 1 285 ? 39.879 36.098 9.561 1.00 83.57 286 LYS D CA 1
ATOM 8830 C C . LYS D 1 285 ? 41.145 36.968 9.535 1.00 80.89 286 LYS D C 1
ATOM 8831 O O . LYS D 1 285 ? 41.369 37.630 8.518 1.00 69.42 286 LYS D O 1
ATOM 8837 N N . GLY D 1 286 ? 41.908 36.998 10.627 1.00 73.02 287 GLY D N 1
ATOM 8838 C CA . GLY D 1 286 ? 43.151 37.781 10.732 1.00 65.41 287 GLY D CA 1
ATOM 8839 C C . GLY D 1 286 ? 42.918 39.226 11.146 1.00 66.55 287 GLY D C 1
ATOM 8840 O O . GLY D 1 286 ? 43.794 40.052 10.858 1.00 63.09 287 GLY D O 1
ATOM 8841 N N . ASN D 1 287 ? 41.795 39.532 11.809 1.00 60.01 288 ASN D N 1
ATOM 8842 C CA . ASN D 1 287 ? 41.515 40.859 12.413 1.00 58.98 288 ASN D CA 1
ATOM 8843 C C . ASN D 1 287 ? 41.909 40.816 13.884 1.00 58.25 288 ASN D C 1
ATOM 8844 O O . ASN D 1 287 ? 41.757 39.729 14.481 1.00 63.12 288 ASN D O 1
ATOM 8849 N N . LYS D 1 288 ? 42.373 41.944 14.437 1.00 54.33 289 LYS D N 1
ATOM 8850 C CA . LYS D 1 288 ? 42.738 42.079 15.867 1.00 55.53 289 LYS D CA 1
ATOM 8851 C C . LYS D 1 288 ? 41.496 41.800 16.726 1.00 60.58 289 LYS D C 1
ATOM 8852 O O . LYS D 1 288 ? 40.407 42.123 16.263 1.00 69.07 289 LYS D O 1
ATOM 8858 N N . VAL D 1 289 ? 41.678 41.271 17.942 1.00 59.32 290 VAL D N 1
ATOM 8859 C CA . VAL D 1 289 ? 40.589 40.931 18.909 1.00 71.35 290 VAL D CA 1
ATOM 8860 C C . VAL D 1 289 ? 40.974 41.457 20.292 1.00 69.37 290 VAL D C 1
ATOM 8861 O O . VAL D 1 289 ? 42.126 41.185 20.639 1.00 69.64 290 VAL D O 1
ATOM 8865 N N . GLU E 1 2 ? 11.812 77.812 -16.887 1.00 84.26 3 GLU E N 1
ATOM 8866 C CA . GLU E 1 2 ? 10.831 78.468 -15.980 1.00 85.41 3 GLU E CA 1
ATOM 8867 C C . GLU E 1 2 ? 11.390 78.508 -14.558 1.00 71.98 3 GLU E C 1
ATOM 8868 O O . GLU E 1 2 ? 11.347 79.592 -13.973 1.00 82.54 3 GLU E O 1
ATOM 8874 N N . VAL E 1 3 ? 11.896 77.394 -14.016 1.00 62.61 4 VAL E N 1
ATOM 8875 C CA . VAL E 1 3 ? 12.594 77.421 -12.690 1.00 60.69 4 VAL E CA 1
ATOM 8876 C C . VAL E 1 3 ? 14.065 77.813 -12.904 1.00 51.24 4 VAL E C 1
ATOM 8877 O O . VAL E 1 3 ? 14.831 76.993 -13.436 1.00 51.92 4 VAL E O 1
ATOM 8881 N N . LYS E 1 4 ? 14.435 79.025 -12.492 1.00 57.67 5 LYS E N 1
ATOM 8882 C CA . LYS E 1 4 ? 15.823 79.562 -12.584 1.00 62.69 5 LYS E CA 1
ATOM 8883 C C . LYS E 1 4 ? 16.356 79.842 -11.179 1.00 56.53 5 LYS E C 1
ATOM 8884 O O . LYS E 1 4 ? 17.578 79.701 -10.954 1.00 64.16 5 LYS E O 1
ATOM 8890 N N . ARG E 1 5 ? 15.471 80.286 -10.288 1.00 57.15 6 ARG E N 1
ATOM 8891 C CA . ARG E 1 5 ? 15.816 80.813 -8.945 1.00 62.70 6 ARG E CA 1
ATOM 8892 C C . ARG E 1 5 ? 15.152 79.930 -7.884 1.00 57.82 6 ARG E C 1
ATOM 8893 O O . ARG E 1 5 ? 13.924 79.776 -7.935 1.00 52.40 6 ARG E O 1
ATOM 8901 N N . ILE E 1 6 ? 15.938 79.356 -6.977 1.00 52.27 7 ILE E N 1
ATOM 8902 C CA . ILE E 1 6 ? 15.424 78.487 -5.877 1.00 49.65 7 ILE E CA 1
ATOM 8903 C C . ILE E 1 6 ? 15.762 79.125 -4.536 1.00 50.97 7 ILE E C 1
ATOM 8904 O O . ILE E 1 6 ? 16.941 79.449 -4.304 1.00 54.96 7 ILE E O 1
ATOM 8909 N N . GLY E 1 7 ? 14.738 79.308 -3.708 1.00 45.56 8 GLY E N 1
ATOM 8910 C CA . GLY E 1 7 ? 14.861 79.656 -2.286 1.00 47.14 8 GLY E CA 1
ATOM 8911 C C . GLY E 1 7 ? 14.936 78.409 -1.432 1.00 52.98 8 GLY E C 1
ATOM 8912 O O . GLY E 1 7 ? 14.187 77.445 -1.708 1.00 48.88 8 GLY E O 1
ATOM 8913 N N . VAL E 1 8 ? 15.817 78.410 -0.436 1.00 48.51 9 VAL E N 1
ATOM 8914 C CA . VAL E 1 8 ? 15.864 77.362 0.620 1.00 47.06 9 VAL E CA 1
ATOM 8915 C C . VAL E 1 8 ? 15.771 78.057 1.966 1.00 52.41 9 VAL E C 1
ATOM 8916 O O . VAL E 1 8 ? 16.597 78.960 2.224 1.00 55.54 9 VAL E O 1
ATOM 8920 N N . VAL E 1 9 ? 14.801 77.669 2.789 1.00 44.71 10 VAL E N 1
ATOM 8921 C CA . VAL E 1 9 ? 14.647 78.224 4.161 1.00 45.27 10 VAL E CA 1
ATOM 8922 C C . VAL E 1 9 ? 15.109 77.167 5.152 1.00 47.08 10 VAL E C 1
ATOM 8923 O O . VAL E 1 9 ? 14.520 76.070 5.198 1.00 43.77 10 VAL E O 1
ATOM 8927 N N . GLY E 1 10 ? 16.159 77.497 5.908 1.00 49.77 11 GLY E N 1
ATOM 8928 C CA . GLY E 1 10 ? 16.791 76.616 6.903 1.00 50.32 11 GLY E CA 1
ATOM 8929 C C . GLY E 1 10 ? 18.126 76.139 6.384 1.00 55.90 11 GLY E C 1
ATOM 8930 O O . GLY E 1 10 ? 18.145 75.381 5.386 1.00 47.65 11 GLY E O 1
ATOM 8931 N N . ALA E 1 11 ? 19.211 76.604 7.008 1.00 56.28 12 ALA E N 1
ATOM 8932 C CA . ALA E 1 11 ? 20.596 76.299 6.597 1.00 53.59 12 ALA E CA 1
ATOM 8933 C C . ALA E 1 11 ? 21.149 75.222 7.524 1.00 57.73 12 ALA E C 1
ATOM 8934 O O . ALA E 1 11 ? 22.324 75.280 7.873 1.00 61.09 12 ALA E O 1
ATOM 8936 N N . GLY E 1 12 ? 20.322 74.234 7.854 1.00 55.35 13 GLY E N 1
ATOM 8937 C CA . GLY E 1 12 ? 20.686 73.115 8.737 1.00 48.63 13 GLY E CA 1
ATOM 8938 C C . GLY E 1 12 ? 21.212 71.933 7.967 1.00 50.43 13 GLY E C 1
ATOM 8939 O O . GLY E 1 12 ? 21.631 72.111 6.795 1.00 49.94 13 GLY E O 1
ATOM 8940 N N . GLN E 1 13 ? 21.129 70.750 8.589 1.00 46.71 14 GLN E N 1
ATOM 8941 C CA . GLN E 1 13 ? 21.631 69.470 8.030 1.00 48.42 14 GLN E CA 1
ATOM 8942 C C . GLN E 1 13 ? 21.045 69.293 6.627 1.00 50.42 14 GLN E C 1
ATOM 8943 O O . GLN E 1 13 ? 21.800 68.947 5.702 1.00 41.46 14 GLN E O 1
ATOM 8949 N N . MET E 1 14 ? 19.733 69.509 6.458 1.00 45.95 15 MET E N 1
ATOM 8950 C CA . MET E 1 14 ? 19.061 69.186 5.167 1.00 45.77 15 MET E CA 1
ATOM 8951 C C . MET E 1 14 ? 19.107 70.410 4.244 1.00 40.03 15 MET E C 1
ATOM 8952 O O . MET E 1 14 ? 19.442 70.233 3.071 1.00 44.48 15 MET E O 1
ATOM 8957 N N . GLY E 1 15 ? 18.738 71.592 4.739 1.00 42.31 16 GLY E N 1
ATOM 8958 C CA . GLY E 1 15 ? 18.643 72.809 3.912 1.00 50.22 16 GLY E CA 1
ATOM 8959 C C . GLY E 1 15 ? 19.968 73.152 3.233 1.00 52.64 16 GLY E C 1
ATOM 8960 O O . GLY E 1 15 ? 19.956 73.536 2.042 1.00 46.26 16 GLY E O 1
ATOM 8961 N N . SER E 1 16 ? 21.092 72.979 3.932 1.00 48.77 17 SER E N 1
ATOM 8962 C CA . SER E 1 16 ? 22.423 73.305 3.357 1.00 55.44 17 SER E CA 1
ATOM 8963 C C . SER E 1 16 ? 22.736 72.315 2.227 1.00 49.44 17 SER E C 1
ATOM 8964 O O . SER E 1 16 ? 23.263 72.739 1.180 1.00 44.78 17 SER E O 1
ATOM 8967 N N . GLY E 1 17 ? 22.326 71.051 2.370 1.00 45.01 18 GLY E N 1
ATOM 8968 C CA . GLY E 1 17 ? 22.427 70.035 1.307 1.00 40.00 18 GLY E CA 1
ATOM 8969 C C . GLY E 1 17 ? 21.538 70.362 0.117 1.00 46.59 18 GLY E C 1
ATOM 8970 O O . GLY E 1 17 ? 21.983 70.197 -1.037 1.00 46.38 18 GLY E O 1
ATOM 8971 N N . ILE E 1 18 ? 20.288 70.759 0.371 1.00 45.93 19 ILE E N 1
ATOM 8972 C CA . ILE E 1 18 ? 19.331 71.090 -0.713 1.00 46.06 19 ILE E CA 1
ATOM 8973 C C . ILE E 1 18 ? 19.893 72.298 -1.492 1.00 46.28 19 ILE E C 1
ATOM 8974 O O . ILE E 1 18 ? 19.872 72.262 -2.738 1.00 46.20 19 ILE E O 1
ATOM 8979 N N . ALA E 1 19 ? 20.345 73.335 -0.791 1.00 47.91 20 ALA E N 1
ATOM 8980 C CA . ALA E 1 19 ? 20.970 74.542 -1.396 1.00 54.20 20 ALA E CA 1
ATOM 8981 C C . ALA E 1 19 ? 22.135 74.111 -2.289 1.00 52.62 20 ALA E C 1
ATOM 8982 O O . ALA E 1 19 ? 22.213 74.569 -3.448 1.00 53.34 20 ALA E O 1
ATOM 8984 N N . GLN E 1 20 ? 23.002 73.238 -1.781 1.00 49.65 21 GLN E N 1
ATOM 8985 C CA . GLN E 1 20 ? 24.195 72.779 -2.529 1.00 50.46 21 GLN E CA 1
ATOM 8986 C C . GLN E 1 20 ? 23.770 72.072 -3.819 1.00 57.17 21 GLN E C 1
ATOM 8987 O O . GLN E 1 20 ? 24.305 72.406 -4.888 1.00 46.46 21 GLN E O 1
ATOM 8993 N N . VAL E 1 21 ? 22.849 71.112 -3.744 1.00 54.12 22 VAL E N 1
ATOM 8994 C CA . VAL E 1 21 ? 22.476 70.288 -4.929 1.00 53.39 22 VAL E CA 1
ATOM 8995 C C . VAL E 1 21 ? 21.763 71.189 -5.952 1.00 47.42 22 VAL E C 1
ATOM 8996 O O . VAL E 1 21 ? 21.954 70.967 -7.152 1.00 52.23 22 VAL E O 1
ATOM 9000 N N . ALA E 1 22 ? 20.979 72.166 -5.508 1.00 45.70 23 ALA E N 1
ATOM 9001 C CA . ALA E 1 22 ? 20.310 73.154 -6.379 1.00 50.69 23 ALA E CA 1
ATOM 9002 C C . ALA E 1 22 ? 21.375 73.978 -7.125 1.00 58.51 23 ALA E C 1
ATOM 9003 O O . ALA E 1 22 ? 21.266 74.120 -8.359 1.00 51.00 23 ALA E O 1
ATOM 9005 N N . ALA E 1 23 ? 22.390 74.463 -6.407 1.00 53.30 24 ALA E N 1
ATOM 9006 C CA . ALA E 1 23 ? 23.492 75.297 -6.957 1.00 52.05 24 ALA E CA 1
ATOM 9007 C C . ALA E 1 23 ? 24.304 74.472 -7.952 1.00 52.62 24 ALA E C 1
ATOM 9008 O O . ALA E 1 23 ? 24.577 74.989 -9.046 1.00 56.07 24 ALA E O 1
ATOM 9010 N N . SER E 1 24 ? 24.641 73.224 -7.613 1.00 50.62 25 SER E N 1
ATOM 9011 C CA . SER E 1 24 ? 25.425 72.307 -8.472 1.00 49.93 25 SER E CA 1
ATOM 9012 C C . SER E 1 24 ? 24.639 72.001 -9.749 1.00 60.78 25 SER E C 1
ATOM 9013 O O . SER E 1 24 ? 25.279 71.675 -10.746 1.00 54.46 25 SER E O 1
ATOM 9016 N N . ALA E 1 25 ? 23.302 72.075 -9.721 1.00 57.11 26 ALA E N 1
ATOM 9017 C CA . ALA E 1 25 ? 22.424 71.756 -10.869 1.00 57.61 26 ALA E CA 1
ATOM 9018 C C . ALA E 1 25 ? 22.318 72.953 -11.814 1.00 58.11 26 ALA E C 1
ATOM 9019 O O . ALA E 1 25 ? 21.717 72.779 -12.888 1.00 62.66 26 ALA E O 1
ATOM 9021 N N . GLY E 1 26 ? 22.786 74.133 -11.395 1.00 58.47 27 GLY E N 1
ATOM 9022 C CA . GLY E 1 26 ? 22.800 75.344 -12.228 1.00 54.88 27 GLY E CA 1
ATOM 9023 C C . GLY E 1 26 ? 21.755 76.359 -11.818 1.00 58.88 27 GLY E C 1
ATOM 9024 O O . GLY E 1 26 ? 21.667 77.399 -12.474 1.00 59.01 27 GLY E O 1
ATOM 9025 N N . TYR E 1 27 ? 20.972 76.112 -10.766 1.00 51.38 28 TYR E N 1
ATOM 9026 C CA . TYR E 1 27 ? 19.985 77.100 -10.259 1.00 52.87 28 TYR E CA 1
ATOM 9027 C C . TYR E 1 27 ? 20.708 78.177 -9.437 1.00 51.14 28 TYR E C 1
ATOM 9028 O O . TYR E 1 27 ? 21.654 77.868 -8.698 1.00 56.16 28 TYR E O 1
ATOM 9037 N N . GLU E 1 28 ? 20.223 79.411 -9.534 1.00 50.08 29 GLU E N 1
ATOM 9038 C CA . GLU E 1 28 ? 20.541 80.508 -8.602 1.00 56.93 29 GLU E CA 1
ATOM 9039 C C . GLU E 1 28 ? 19.829 80.187 -7.287 1.00 52.98 29 GLU E C 1
ATOM 9040 O O . GLU E 1 28 ? 18.639 79.885 -7.322 1.00 57.77 29 GLU E O 1
ATOM 9046 N N . VAL E 1 29 ? 20.539 80.259 -6.170 1.00 58.43 30 VAL E N 1
ATOM 9047 C CA . VAL E 1 29 ? 20.024 79.851 -4.836 1.00 53.37 30 VAL E CA 1
ATOM 9048 C C . VAL E 1 29 ? 20.133 81.020 -3.867 1.00 56.83 30 VAL E C 1
ATOM 9049 O O . VAL E 1 29 ? 21.227 81.645 -3.778 1.00 55.19 30 VAL E O 1
ATOM 9053 N N . VAL E 1 30 ? 19.051 81.257 -3.126 1.00 52.68 31 VAL E N 1
ATOM 9054 C CA . VAL E 1 30 ? 19.037 82.126 -1.917 1.00 53.61 31 VAL E CA 1
ATOM 9055 C C . VAL E 1 30 ? 18.722 81.241 -0.706 1.00 62.02 31 VAL E C 1
ATOM 9056 O O . VAL E 1 30 ? 17.620 80.650 -0.668 1.00 56.87 31 VAL E O 1
ATOM 9060 N N . LEU E 1 31 ? 19.677 81.115 0.214 1.00 52.27 32 LEU E N 1
ATOM 9061 C CA . LEU E 1 31 ? 19.589 80.305 1.456 1.00 50.29 32 LEU E CA 1
ATOM 9062 C C . LEU E 1 31 ? 19.330 81.244 2.632 1.00 53.52 32 LEU E C 1
ATOM 9063 O O . LEU E 1 31 ? 20.132 82.158 2.841 1.00 57.90 32 LEU E O 1
ATOM 9068 N N . VAL E 1 32 ? 18.216 81.050 3.343 1.00 51.21 33 VAL E N 1
ATOM 9069 C CA . VAL E 1 32 ? 17.716 81.942 4.427 1.00 47.75 33 VAL E CA 1
ATOM 9070 C C . VAL E 1 32 ? 17.734 81.203 5.763 1.00 57.00 33 VAL E C 1
ATOM 9071 O O . VAL E 1 32 ? 17.376 80.007 5.796 1.00 56.35 33 VAL E O 1
ATOM 9075 N N . ASP E 1 33 ? 18.111 81.893 6.838 1.00 51.07 34 ASP E N 1
ATOM 9076 C CA . ASP E 1 33 ? 17.981 81.372 8.222 1.00 48.97 34 ASP E CA 1
ATOM 9077 C C . ASP E 1 33 ? 17.722 82.569 9.142 1.00 48.97 34 ASP E C 1
ATOM 9078 O O . ASP E 1 33 ? 17.468 83.669 8.614 1.00 56.06 34 ASP E O 1
ATOM 9083 N N . VAL E 1 34 ? 17.743 82.361 10.461 1.00 54.72 35 VAL E N 1
ATOM 9084 C CA . VAL E 1 34 ? 17.334 83.380 11.469 1.00 60.14 35 VAL E CA 1
ATOM 9085 C C . VAL E 1 34 ? 18.562 84.016 12.143 1.00 63.27 35 VAL E C 1
ATOM 9086 O O . VAL E 1 34 ? 18.353 84.948 12.928 1.00 62.93 35 VAL E O 1
ATOM 9090 N N . ALA E 1 35 ? 19.779 83.540 11.880 1.00 65.91 36 ALA E N 1
ATOM 9091 C CA . ALA E 1 35 ? 21.018 84.097 12.489 1.00 66.84 36 ALA E CA 1
ATOM 9092 C C . ALA E 1 35 ? 22.222 83.816 11.599 1.00 63.82 36 ALA E C 1
ATOM 9093 O O . ALA E 1 35 ? 22.237 82.766 10.922 1.00 72.50 36 ALA E O 1
ATOM 9095 N N . GLU E 1 36 ? 23.198 84.733 11.609 1.00 62.14 37 GLU E N 1
ATOM 9096 C CA . GLU E 1 36 ? 24.407 84.679 10.744 1.00 58.47 37 GLU E CA 1
ATOM 9097 C C . GLU E 1 36 ? 25.184 83.392 11.033 1.00 51.87 37 GLU E C 1
ATOM 9098 O O . GLU E 1 36 ? 25.676 82.792 10.072 1.00 58.79 37 GLU E O 1
ATOM 9104 N N . SER E 1 37 ? 25.294 82.985 12.301 1.00 54.92 38 SER E N 1
ATOM 9105 C CA . SER E 1 37 ? 26.066 81.792 12.744 1.00 62.17 38 SER E CA 1
ATOM 9106 C C . SER E 1 37 ? 25.536 80.537 12.038 1.00 62.67 38 SER E C 1
ATOM 9107 O O . SER E 1 37 ? 26.345 79.668 11.668 1.00 60.44 38 SER E O 1
ATOM 9110 N N . PHE E 1 38 ? 24.212 80.442 11.870 1.00 58.98 39 PHE E N 1
ATOM 9111 C CA . PHE E 1 38 ? 23.537 79.286 11.240 1.00 54.29 39 PHE E CA 1
ATOM 9112 C C . PHE E 1 38 ? 23.855 79.267 9.740 1.00 47.44 39 PHE E C 1
ATOM 9113 O O . PHE E 1 38 ? 24.146 78.174 9.216 1.00 53.41 39 PHE E O 1
ATOM 9121 N N . LEU E 1 39 ? 23.816 80.426 9.078 1.00 52.57 40 LEU E N 1
ATOM 9122 C CA . LEU E 1 39 ? 24.192 80.586 7.649 1.00 54.75 40 LEU E CA 1
ATOM 9123 C C . LEU E 1 39 ? 25.656 80.183 7.458 1.00 59.78 40 LEU E C 1
ATOM 9124 O O . LEU E 1 39 ? 25.941 79.448 6.485 1.00 56.69 40 LEU E O 1
ATOM 9129 N N . GLU E 1 40 ? 26.551 80.627 8.352 1.00 60.77 41 GLU E N 1
ATOM 9130 C CA . GLU E 1 40 ? 28.008 80.311 8.291 1.00 60.30 41 GLU E CA 1
ATOM 9131 C C . GLU E 1 40 ? 28.198 78.797 8.443 1.00 58.36 41 GLU E C 1
ATOM 9132 O O . GLU E 1 40 ? 28.982 78.224 7.674 1.00 52.82 41 GLU E O 1
ATOM 9138 N N . ARG E 1 41 ? 27.511 78.172 9.406 1.00 55.43 42 ARG E N 1
ATOM 9139 C CA . ARG E 1 41 ? 27.584 76.703 9.633 1.00 61.51 42 ARG E CA 1
ATOM 9140 C C . ARG E 1 41 ? 27.123 75.995 8.349 1.00 56.49 42 ARG E C 1
ATOM 9141 O O . ARG E 1 41 ? 27.792 75.028 7.914 1.00 61.75 42 ARG E O 1
ATOM 9149 N N . GLY E 1 42 ? 26.040 76.480 7.741 1.00 59.18 43 GLY E N 1
ATOM 9150 C CA . GLY E 1 42 ? 25.496 75.944 6.481 1.00 60.94 43 GLY E CA 1
ATOM 9151 C C . GLY E 1 42 ? 26.487 76.033 5.329 1.00 53.35 43 GLY E C 1
ATOM 9152 O O . GLY E 1 42 ? 26.757 74.973 4.704 1.00 50.84 43 GLY E O 1
ATOM 9153 N N . LEU E 1 43 ? 27.045 77.216 5.044 1.00 61.37 44 LEU E N 1
ATOM 9154 C CA . LEU E 1 43 ? 27.990 77.301 3.888 1.00 67.39 44 LEU E CA 1
ATOM 9155 C C . LEU E 1 43 ? 29.297 76.557 4.214 1.00 57.83 44 LEU E C 1
ATOM 9156 O O . LEU E 1 43 ? 29.883 76.032 3.257 1.00 55.06 44 LEU E O 1
ATOM 9161 N N . ALA E 1 44 ? 29.679 76.403 5.489 1.00 51.40 45 ALA E N 1
ATOM 9162 C CA . ALA E 1 44 ? 30.847 75.575 5.875 1.00 51.83 45 ALA E CA 1
ATOM 9163 C C . ALA E 1 44 ? 30.592 74.132 5.456 1.00 59.69 45 ALA E C 1
ATOM 9164 O O . ALA E 1 44 ? 31.519 73.512 4.863 1.00 52.13 45 ALA E O 1
ATOM 9166 N N . ALA E 1 45 ? 29.385 73.595 5.725 1.00 55.57 46 ALA E N 1
ATOM 9167 C CA . ALA E 1 45 ? 29.024 72.219 5.317 1.00 49.15 46 ALA E CA 1
ATOM 9168 C C . ALA E 1 45 ? 29.068 72.119 3.789 1.00 45.67 46 ALA E C 1
ATOM 9169 O O . ALA E 1 45 ? 29.577 71.109 3.290 1.00 53.88 46 ALA E O 1
ATOM 9171 N N . ILE E 1 46 ? 28.591 73.135 3.070 1.00 48.59 47 ILE E N 1
ATOM 9172 C CA . ILE E 1 46 ? 28.571 73.136 1.570 1.00 53.52 47 ILE E CA 1
ATOM 9173 C C . ILE E 1 46 ? 30.011 73.137 1.033 1.00 53.35 47 ILE E C 1
ATOM 9174 O O . ILE E 1 46 ? 30.313 72.334 0.127 1.00 56.53 47 ILE E O 1
ATOM 9179 N N . ARG E 1 47 ? 30.893 73.965 1.594 1.00 59.59 48 ARG E N 1
ATOM 9180 C CA . ARG E 1 47 ? 32.323 74.018 1.171 1.00 57.03 48 ARG E CA 1
ATOM 9181 C C . ARG E 1 47 ? 32.993 72.668 1.442 1.00 55.24 48 ARG E C 1
ATOM 9182 O O . ARG E 1 47 ? 33.681 72.177 0.548 1.00 55.52 48 ARG E O 1
ATOM 9190 N N . ARG E 1 48 ? 32.749 72.046 2.596 1.00 56.92 49 ARG E N 1
ATOM 9191 C CA . ARG E 1 48 ? 33.352 70.723 2.942 1.00 54.84 49 ARG E CA 1
ATOM 9192 C C . ARG E 1 48 ? 32.897 69.684 1.908 1.00 55.27 49 ARG E C 1
ATOM 9193 O O . ARG E 1 48 ? 33.730 68.904 1.437 1.00 54.09 49 ARG E O 1
ATOM 9201 N N . SER E 1 49 ? 31.604 69.656 1.573 1.00 51.38 50 SER E N 1
ATOM 9202 C CA . SER E 1 49 ? 31.027 68.644 0.658 1.00 51.10 50 SER E CA 1
ATOM 9203 C C . SER E 1 49 ? 31.554 68.871 -0.766 1.00 43.51 50 SER E C 1
ATOM 9204 O O . SER E 1 49 ? 32.103 67.901 -1.356 1.00 50.11 50 SER E O 1
ATOM 9207 N N . LEU E 1 50 ? 31.407 70.085 -1.300 1.00 50.76 51 LEU E N 1
ATOM 9208 C CA . LEU E 1 50 ? 31.902 70.422 -2.664 1.00 54.91 51 LEU E CA 1
ATOM 9209 C C . LEU E 1 50 ? 33.421 70.186 -2.720 1.00 60.95 51 LEU E C 1
ATOM 9210 O O . LEU E 1 50 ? 33.916 69.691 -3.765 1.00 61.07 51 LEU E O 1
ATOM 9215 N N . GLY E 1 51 ? 34.124 70.500 -1.626 1.00 60.95 52 GLY E N 1
ATOM 9216 C CA . GLY E 1 51 ? 35.575 70.270 -1.477 1.00 59.98 52 GLY E CA 1
ATOM 9217 C C . GLY E 1 51 ? 35.921 68.816 -1.668 1.00 67.12 52 GLY E C 1
ATOM 9218 O O . GLY E 1 51 ? 36.876 68.544 -2.418 1.00 63.97 52 GLY E O 1
ATOM 9219 N N . LYS E 1 52 ? 35.166 67.905 -1.044 1.00 66.60 53 LYS E N 1
ATOM 9220 C CA . LYS E 1 52 ? 35.393 66.448 -1.187 1.00 69.74 53 LYS E CA 1
ATOM 9221 C C . LYS E 1 52 ? 35.115 66.025 -2.631 1.00 72.80 53 LYS E C 1
ATOM 9222 O O . LYS E 1 52 ? 35.921 65.221 -3.156 1.00 75.50 53 LYS E O 1
ATOM 9228 N N . PHE E 1 53 ? 34.045 66.523 -3.264 1.00 71.82 54 PHE E N 1
ATOM 9229 C CA . PHE E 1 53 ? 33.710 66.155 -4.667 1.00 71.58 54 PHE E CA 1
ATOM 9230 C C . PHE E 1 53 ? 34.884 66.554 -5.582 1.00 64.68 54 PHE E C 1
ATOM 9231 O O . PHE E 1 53 ? 35.273 65.749 -6.450 1.00 71.69 54 PHE E O 1
ATOM 9239 N N . LEU E 1 54 ? 35.424 67.756 -5.368 1.00 64.10 55 LEU E N 1
ATOM 9240 C CA . LEU E 1 54 ? 36.567 68.311 -6.148 1.00 74.13 55 LEU E CA 1
ATOM 9241 C C . LEU E 1 54 ? 37.817 67.447 -5.922 1.00 72.63 55 LEU E C 1
ATOM 9242 O O . LEU E 1 54 ? 38.404 66.958 -6.919 1.00 75.18 55 LEU E O 1
ATOM 9247 N N . GLU E 1 55 ? 38.184 67.261 -4.657 1.00 74.77 56 GLU E N 1
ATOM 9248 C CA . GLU E 1 55 ? 39.372 66.452 -4.311 1.00 77.38 56 GLU E CA 1
ATOM 9249 C C . GLU E 1 55 ? 39.278 65.095 -5.003 1.00 80.18 56 GLU E C 1
ATOM 9250 O O . GLU E 1 55 ? 40.302 64.638 -5.533 1.00 90.31 56 GLU E O 1
ATOM 9256 N N . LYS E 1 56 ? 38.101 64.476 -5.008 1.00 79.58 57 LYS E N 1
ATOM 9257 C CA . LYS E 1 56 ? 38.019 63.099 -5.558 1.00 83.13 57 LYS E CA 1
ATOM 9258 C C . LYS E 1 56 ? 37.845 63.152 -7.079 1.00 84.59 57 LYS E C 1
ATOM 9259 O O . LYS E 1 56 ? 37.823 62.081 -7.705 1.00 114.96 57 LYS E O 1
ATOM 9265 N N . GLY E 1 57 ? 37.740 64.347 -7.645 1.00 79.32 58 GLY E N 1
ATOM 9266 C CA . GLY E 1 57 ? 37.662 64.462 -9.110 1.00 86.90 58 GLY E CA 1
ATOM 9267 C C . GLY E 1 57 ? 36.282 64.137 -9.633 1.00 90.46 58 GLY E C 1
ATOM 9268 O O . GLY E 1 57 ? 36.177 63.783 -10.820 1.00 96.23 58 GLY E O 1
ATOM 9269 N N . LYS E 1 58 ? 35.258 64.251 -8.790 1.00 87.49 59 LYS E N 1
ATOM 9270 C CA . LYS E 1 58 ? 33.875 64.040 -9.279 1.00 84.12 59 LYS E CA 1
ATOM 9271 C C . LYS E 1 58 ? 33.427 65.324 -9.983 1.00 79.28 59 LYS E C 1
ATOM 9272 O O . LYS E 1 58 ? 32.587 65.224 -10.891 1.00 82.46 59 LYS E O 1
ATOM 9278 N N . ILE E 1 59 ? 33.969 66.476 -9.582 1.00 74.02 60 ILE E N 1
ATOM 9279 C CA . ILE E 1 59 ? 33.659 67.754 -10.291 1.00 67.74 60 ILE E CA 1
ATOM 9280 C C . ILE E 1 59 ? 34.976 68.461 -10.620 1.00 82.50 60 ILE E C 1
ATOM 9281 O O . ILE E 1 59 ? 35.999 68.142 -9.959 1.00 77.36 60 ILE E O 1
ATOM 9286 N N . THR E 1 60 ? 34.912 69.442 -11.530 1.00 84.88 61 THR E N 1
ATOM 9287 C CA . THR E 1 60 ? 36.035 70.334 -11.924 1.00 84.00 61 THR E CA 1
ATOM 9288 C C . THR E 1 60 ? 36.118 71.532 -10.965 1.00 83.66 61 THR E C 1
ATOM 9289 O O . THR E 1 60 ? 35.103 71.829 -10.295 1.00 79.93 61 THR E O 1
ATOM 9293 N N . GLN E 1 61 ? 37.282 72.187 -10.917 1.00 77.52 62 GLN E N 1
ATOM 9294 C CA . GLN E 1 61 ? 37.487 73.481 -10.217 1.00 76.86 62 GLN E CA 1
ATOM 9295 C C . GLN E 1 61 ? 36.397 74.471 -10.629 1.00 75.71 62 GLN E C 1
ATOM 9296 O O . GLN E 1 61 ? 35.860 75.146 -9.737 1.00 72.86 62 GLN E O 1
ATOM 9302 N N . GLU E 1 62 ? 36.124 74.585 -11.932 1.00 80.54 63 GLU E N 1
ATOM 9303 C CA . GLU E 1 62 ? 35.137 75.551 -12.495 1.00 82.89 63 GLU E CA 1
ATOM 9304 C C . GLU E 1 62 ? 33.772 75.288 -11.856 1.00 69.19 63 GLU E C 1
ATOM 9305 O O . GLU E 1 62 ? 33.202 76.232 -11.294 1.00 76.55 63 GLU E O 1
ATOM 9311 N N . ALA E 1 63 ? 33.277 74.053 -11.970 1.00 71.45 64 ALA E N 1
ATOM 9312 C CA . ALA E 1 63 ? 31.941 73.637 -11.481 1.00 74.61 64 ALA E CA 1
ATOM 9313 C C . ALA E 1 63 ? 31.858 73.886 -9.962 1.00 70.96 64 ALA E C 1
ATOM 9314 O O . ALA E 1 63 ? 30.850 74.453 -9.523 1.00 68.65 64 ALA E O 1
ATOM 9316 N N . HIS E 1 64 ? 32.910 73.532 -9.210 1.00 65.31 65 HIS E N 1
ATOM 9317 C CA . HIS E 1 64 ? 33.064 73.824 -7.757 1.00 62.81 65 HIS E CA 1
ATOM 9318 C C . HIS E 1 64 ? 32.833 75.311 -7.504 1.00 63.49 65 HIS E C 1
ATOM 9319 O O . HIS E 1 64 ? 31.936 75.657 -6.703 1.00 68.44 65 HIS E O 1
ATOM 9326 N N . ASP E 1 65 ? 33.604 76.167 -8.175 1.00 67.06 66 ASP E N 1
ATOM 9327 C CA . ASP E 1 65 ? 33.606 77.630 -7.911 1.00 65.05 66 ASP E CA 1
ATOM 9328 C C . ASP E 1 65 ? 32.277 78.224 -8.382 1.00 57.12 66 ASP E C 1
ATOM 9329 O O . ASP E 1 65 ? 31.746 79.093 -7.668 1.00 60.48 66 ASP E O 1
ATOM 9334 N N . GLU E 1 66 ? 31.764 77.783 -9.535 1.00 54.49 67 GLU E N 1
ATOM 9335 C CA . GLU E 1 66 ? 30.495 78.307 -10.107 1.00 67.71 67 GLU E CA 1
ATOM 9336 C C . GLU E 1 66 ? 29.316 77.940 -9.185 1.00 60.61 67 GLU E C 1
ATOM 9337 O O . GLU E 1 66 ? 28.433 78.787 -9.006 1.00 61.39 67 GLU E O 1
ATOM 9343 N N . ALA E 1 67 ? 29.306 76.731 -8.619 1.00 64.02 68 ALA E N 1
ATOM 9344 C CA . ALA E 1 67 ? 28.240 76.262 -7.690 1.00 60.58 68 ALA E CA 1
ATOM 9345 C C . ALA E 1 67 ? 28.207 77.183 -6.469 1.00 58.06 68 ALA E C 1
ATOM 9346 O O . ALA E 1 67 ? 27.125 77.738 -6.182 1.00 56.18 68 ALA E O 1
ATOM 9348 N N . LEU E 1 68 ? 29.362 77.417 -5.825 1.00 58.34 69 LEU E N 1
ATOM 9349 C CA . LEU E 1 68 ? 29.464 78.345 -4.665 1.00 56.64 69 LEU E CA 1
ATOM 9350 C C . LEU E 1 68 ? 29.025 79.749 -5.080 1.00 57.52 69 LEU E C 1
ATOM 9351 O O . LEU E 1 68 ? 28.319 80.414 -4.289 1.00 58.70 69 LEU E O 1
ATOM 9356 N N . GLY E 1 69 ? 29.384 80.166 -6.297 1.00 64.50 70 GLY E N 1
ATOM 9357 C CA . GLY E 1 69 ? 29.047 81.492 -6.847 1.00 69.79 70 GLY E CA 1
ATOM 9358 C C . GLY E 1 69 ? 27.553 81.671 -7.025 1.00 67.93 70 GLY E C 1
ATOM 9359 O O . GLY E 1 69 ? 27.104 82.836 -7.027 1.00 62.65 70 GLY E O 1
ATOM 9360 N N . ARG E 1 70 ? 26.785 80.580 -7.135 1.00 67.28 71 ARG E N 1
ATOM 9361 C CA . ARG E 1 70 ? 25.313 80.666 -7.367 1.00 61.81 71 ARG E CA 1
ATOM 9362 C C . ARG E 1 70 ? 24.532 80.698 -6.045 1.00 66.78 71 ARG E C 1
ATOM 9363 O O . ARG E 1 70 ? 23.295 80.832 -6.113 1.00 65.58 71 ARG E O 1
ATOM 9371 N N . ILE E 1 71 ? 25.207 80.611 -4.893 1.00 60.12 72 ILE E N 1
ATOM 9372 C CA . ILE E 1 71 ? 24.564 80.626 -3.546 1.00 61.50 72 ILE E CA 1
ATOM 9373 C C . ILE E 1 71 ? 24.749 82.005 -2.902 1.00 66.15 72 ILE E C 1
ATOM 9374 O O . ILE E 1 71 ? 25.912 82.393 -2.668 1.00 66.47 72 ILE E O 1
ATOM 9379 N N . ARG E 1 72 ? 23.647 82.690 -2.592 1.00 59.55 73 ARG E N 1
ATOM 9380 C CA . ARG E 1 72 ? 23.606 83.884 -1.711 1.00 61.77 73 ARG E CA 1
ATOM 9381 C C . ARG E 1 72 ? 22.901 83.486 -0.410 1.00 67.66 73 ARG E C 1
ATOM 9382 O O . ARG E 1 72 ? 21.887 82.774 -0.493 1.00 66.23 73 ARG E O 1
ATOM 9390 N N . THR E 1 73 ? 23.400 83.929 0.741 1.00 57.94 74 THR E N 1
ATOM 9391 C CA . THR E 1 73 ? 22.740 83.759 2.055 1.00 60.69 74 THR E CA 1
ATOM 9392 C C . THR E 1 73 ? 22.032 85.059 2.416 1.00 59.19 74 THR E C 1
ATOM 9393 O O . THR E 1 73 ? 22.398 86.107 1.861 1.00 66.50 74 THR E O 1
ATOM 9397 N N . SER E 1 74 ? 21.046 84.986 3.309 1.00 61.62 75 SER E N 1
ATOM 9398 C CA . SER E 1 74 ? 20.230 86.148 3.735 1.00 57.70 75 SER E CA 1
ATOM 9399 C C . SER E 1 74 ? 19.503 85.834 5.042 1.00 60.11 75 SER E C 1
ATOM 9400 O O . SER E 1 74 ? 19.244 84.655 5.313 1.00 61.73 75 SER E O 1
ATOM 9403 N N . LEU E 1 75 ? 19.170 86.869 5.799 1.00 58.17 76 LEU E N 1
ATOM 9404 C CA . LEU E 1 75 ? 18.354 86.796 7.027 1.00 61.40 76 LEU E CA 1
ATOM 9405 C C . LEU E 1 75 ? 16.955 87.312 6.696 1.00 58.43 76 LEU E C 1
ATOM 9406 O O . LEU E 1 75 ? 16.137 87.404 7.601 1.00 57.32 76 LEU E O 1
ATOM 9411 N N . SER E 1 76 ? 16.689 87.625 5.432 1.00 64.91 77 SER E N 1
ATOM 9412 C CA . SER E 1 76 ? 15.425 88.270 5.004 1.00 70.75 77 SER E CA 1
ATOM 9413 C C . SER E 1 76 ? 14.668 87.366 4.028 1.00 63.57 77 SER E C 1
ATOM 9414 O O . SER E 1 76 ? 15.153 87.167 2.882 1.00 63.22 77 SER E O 1
ATOM 9417 N N . LEU E 1 77 ? 13.485 86.908 4.443 1.00 64.22 78 LEU E N 1
ATOM 9418 C CA . LEU E 1 77 ? 12.546 86.128 3.588 1.00 68.09 78 LEU E CA 1
ATOM 9419 C C . LEU E 1 77 ? 12.178 86.936 2.339 1.00 69.56 78 LEU E C 1
ATOM 9420 O O . LEU E 1 77 ? 11.910 86.317 1.303 1.00 65.89 78 LEU E O 1
ATOM 9425 N N . GLU E 1 78 ? 12.181 88.269 2.431 1.00 72.12 79 GLU E N 1
ATOM 9426 C CA . GLU E 1 78 ? 11.826 89.175 1.301 1.00 69.88 79 GLU E CA 1
ATOM 9427 C C . GLU E 1 78 ? 12.768 88.908 0.124 1.00 63.43 79 GLU E C 1
ATOM 9428 O O . GLU E 1 78 ? 12.343 89.113 -1.031 1.00 58.54 79 GLU E O 1
ATOM 9434 N N . ASP E 1 79 ? 13.975 88.399 0.383 1.00 60.66 80 ASP E N 1
ATOM 9435 C CA . ASP E 1 79 ? 14.945 88.072 -0.698 1.00 56.93 80 ASP E CA 1
ATOM 9436 C C . ASP E 1 79 ? 14.466 86.863 -1.520 1.00 61.57 80 ASP E C 1
ATOM 9437 O O . ASP E 1 79 ? 15.151 86.540 -2.488 1.00 63.86 80 ASP E O 1
ATOM 9442 N N . LEU E 1 80 ? 13.330 86.235 -1.179 1.00 62.89 81 LEU E N 1
ATOM 9443 C CA . LEU E 1 80 ? 12.759 85.078 -1.932 1.00 59.06 81 LEU E CA 1
ATOM 9444 C C . LEU E 1 80 ? 11.604 85.526 -2.842 1.00 55.10 81 LEU E C 1
ATOM 9445 O O . LEU E 1 80 ? 11.008 84.635 -3.505 1.00 56.80 81 LEU E O 1
ATOM 9450 N N . LYS E 1 81 ? 11.338 86.839 -2.908 1.00 57.08 82 LYS E N 1
ATOM 9451 C CA . LYS E 1 81 ? 10.215 87.490 -3.651 1.00 61.03 82 LYS E CA 1
ATOM 9452 C C . LYS E 1 81 ? 10.144 87.002 -5.109 1.00 57.16 82 LYS E C 1
ATOM 9453 O O . LYS E 1 81 ? 9.022 86.961 -5.683 1.00 59.99 82 LYS E O 1
ATOM 9459 N N . ASP E 1 82 ? 11.274 86.657 -5.730 1.00 58.00 83 ASP E N 1
ATOM 9460 C CA . ASP E 1 82 ? 11.293 86.290 -7.170 1.00 62.92 83 ASP E CA 1
ATOM 9461 C C . ASP E 1 82 ? 11.789 84.850 -7.362 1.00 56.01 83 ASP E C 1
ATOM 9462 O O . ASP E 1 82 ? 12.042 84.471 -8.512 1.00 57.64 83 ASP E O 1
ATOM 9467 N N . ALA E 1 83 ? 11.893 84.047 -6.303 1.00 59.56 84 ALA E N 1
ATOM 9468 C CA . ALA E 1 83 ? 12.160 82.590 -6.422 1.00 58.48 84 ALA E CA 1
ATOM 9469 C C . ALA E 1 83 ? 11.004 81.896 -7.170 1.00 51.37 84 ALA E C 1
ATOM 9470 O O . ALA E 1 83 ? 9.848 82.269 -6.971 1.00 49.44 84 ALA E O 1
ATOM 9472 N N . ASP E 1 84 ? 11.346 80.956 -8.054 1.00 49.08 85 ASP E N 1
ATOM 9473 C CA . ASP E 1 84 ? 10.386 80.120 -8.808 1.00 52.89 85 ASP E CA 1
ATOM 9474 C C . ASP E 1 84 ? 9.933 78.944 -7.934 1.00 57.87 85 ASP E C 1
ATOM 9475 O O . ASP E 1 84 ? 8.800 78.463 -8.131 1.00 48.71 85 ASP E O 1
ATOM 9480 N N . LEU E 1 85 ? 10.824 78.468 -7.059 1.00 53.44 86 LEU E N 1
ATOM 9481 C CA . LEU E 1 85 ? 10.572 77.347 -6.111 1.00 49.42 86 LEU E CA 1
ATOM 9482 C C . LEU E 1 85 ? 11.217 77.702 -4.780 1.00 53.05 86 LEU E C 1
ATOM 9483 O O . LEU E 1 85 ? 12.400 78.111 -4.791 1.00 54.50 86 LEU E O 1
ATOM 9488 N N . ILE E 1 86 ? 10.469 77.591 -3.689 1.00 44.82 87 ILE E N 1
ATOM 9489 C CA . ILE E 1 86 ? 11.024 77.765 -2.324 1.00 39.71 87 ILE E CA 1
ATOM 9490 C C . ILE E 1 86 ? 10.835 76.456 -1.564 1.00 47.06 87 ILE E C 1
ATOM 9491 O O . ILE E 1 86 ? 9.668 76.009 -1.434 1.00 45.44 87 ILE E O 1
ATOM 9496 N N . VAL E 1 87 ? 11.936 75.861 -1.105 1.00 47.91 88 VAL E N 1
ATOM 9497 C CA . VAL E 1 87 ? 11.930 74.594 -0.329 1.00 45.74 88 VAL E CA 1
ATOM 9498 C C . VAL E 1 87 ? 12.203 74.945 1.140 1.00 48.22 88 VAL E C 1
ATOM 9499 O O . VAL E 1 87 ? 13.262 75.509 1.434 1.00 46.91 88 VAL E O 1
ATOM 9503 N N . GLU E 1 88 ? 11.267 74.604 2.010 1.00 43.42 89 GLU E N 1
ATOM 9504 C CA . GLU E 1 88 ? 11.374 74.796 3.473 1.00 44.49 89 GLU E CA 1
ATOM 9505 C C . GLU E 1 88 ? 12.041 73.568 4.089 1.00 47.15 89 GLU E C 1
ATOM 9506 O O . GLU E 1 88 ? 11.609 72.435 3.809 1.00 46.61 89 GLU E O 1
ATOM 9512 N N . ALA E 1 89 ? 13.063 73.797 4.904 1.00 44.76 90 ALA E N 1
ATOM 9513 C CA . ALA E 1 89 ? 13.800 72.772 5.663 1.00 46.02 90 ALA E CA 1
ATOM 9514 C C . ALA E 1 89 ? 14.123 73.329 7.052 1.00 47.49 90 ALA E C 1
ATOM 9515 O O . ALA E 1 89 ? 15.284 73.224 7.506 1.00 49.55 90 ALA E O 1
ATOM 9517 N N . ILE E 1 90 ? 13.118 73.883 7.714 1.00 43.51 91 ILE E N 1
ATOM 9518 C CA . ILE E 1 90 ? 13.266 74.412 9.099 1.00 44.77 91 ILE E CA 1
ATOM 9519 C C . ILE E 1 90 ? 12.882 73.326 10.101 1.00 43.38 91 ILE E C 1
ATOM 9520 O O . ILE E 1 90 ? 12.564 72.201 9.682 1.00 42.85 91 ILE E O 1
ATOM 9525 N N . VAL E 1 91 ? 12.968 73.659 11.385 1.00 48.82 92 VAL E N 1
ATOM 9526 C CA . VAL E 1 91 ? 12.658 72.763 12.533 1.00 48.59 92 VAL E CA 1
ATOM 9527 C C . VAL E 1 91 ? 11.343 72.008 12.270 1.00 50.02 92 VAL E C 1
ATOM 9528 O O . VAL E 1 91 ? 10.379 72.605 11.720 1.00 45.34 92 VAL E O 1
ATOM 9532 N N . GLU E 1 92 ? 11.297 70.738 12.663 1.00 49.28 93 GLU E N 1
ATOM 9533 C CA . GLU E 1 92 ? 10.101 69.869 12.524 1.00 48.62 93 GLU E CA 1
ATOM 9534 C C . GLU E 1 92 ? 9.056 70.266 13.576 1.00 46.87 93 GLU E C 1
ATOM 9535 O O . GLU E 1 92 ? 8.872 69.532 14.537 1.00 51.10 93 GLU E O 1
ATOM 9541 N N . ASP E 1 93 ? 8.419 71.415 13.419 1.00 48.90 94 ASP E N 1
ATOM 9542 C CA . ASP E 1 93 ? 7.390 71.947 14.353 1.00 50.04 94 ASP E CA 1
ATOM 9543 C C . ASP E 1 93 ? 6.280 72.573 13.510 1.00 50.40 94 ASP E C 1
ATOM 9544 O O . ASP E 1 93 ? 6.595 73.476 12.697 1.00 53.90 94 ASP E O 1
ATOM 9549 N N . GLU E 1 94 ? 5.050 72.068 13.641 1.00 49.91 95 GLU E N 1
ATOM 9550 C CA . GLU E 1 94 ? 3.945 72.460 12.724 1.00 48.12 95 GLU E CA 1
ATOM 9551 C C . GLU E 1 94 ? 3.675 73.967 12.866 1.00 44.83 95 GLU E C 1
ATOM 9552 O O . GLU E 1 94 ? 3.440 74.630 11.830 1.00 47.27 95 GLU E O 1
ATOM 9558 N N . GLY E 1 95 ? 3.709 74.491 14.094 1.00 45.65 96 GLY E N 1
ATOM 9559 C CA . GLY E 1 95 ? 3.467 75.925 14.351 1.00 53.33 96 GLY E CA 1
ATOM 9560 C C . GLY E 1 95 ? 4.480 76.807 13.634 1.00 51.87 96 GLY E C 1
ATOM 9561 O O . GLY E 1 95 ? 4.066 77.776 12.976 1.00 48.21 96 GLY E O 1
ATOM 9562 N N . GLU E 1 96 ? 5.771 76.476 13.739 1.00 53.74 97 GLU E N 1
ATOM 9563 C CA . GLU E 1 96 ? 6.875 77.220 13.080 1.00 49.68 97 GLU E CA 1
ATOM 9564 C C . GLU E 1 96 ? 6.694 77.160 11.566 1.00 45.53 97 GLU E C 1
ATOM 9565 O O . GLU E 1 96 ? 6.800 78.209 10.908 1.00 48.52 97 GLU E O 1
ATOM 9571 N N . LYS E 1 97 ? 6.426 75.972 11.015 1.00 52.61 98 LYS E N 1
ATOM 9572 C CA . LYS E 1 97 ? 6.247 75.813 9.546 1.00 47.67 98 LYS E CA 1
ATOM 9573 C C . LYS E 1 97 ? 5.001 76.599 9.121 1.00 46.60 98 LYS E C 1
ATOM 9574 O O . LYS E 1 97 ? 5.031 77.252 8.056 1.00 48.54 98 LYS E O 1
ATOM 9580 N N . ARG E 1 98 ? 3.943 76.550 9.930 1.00 49.22 99 ARG E N 1
ATOM 9581 C CA . ARG E 1 98 ? 2.697 77.290 9.607 1.00 48.85 99 ARG E CA 1
ATOM 9582 C C . ARG E 1 98 ? 3.019 78.788 9.464 1.00 45.74 99 ARG E C 1
ATOM 9583 O O . ARG E 1 98 ? 2.655 79.384 8.445 1.00 50.90 99 ARG E O 1
ATOM 9591 N N . ARG E 1 99 ? 3.650 79.383 10.466 1.00 52.21 100 ARG E N 1
ATOM 9592 C CA . ARG E 1 99 ? 3.970 80.842 10.468 1.00 54.06 100 ARG E CA 1
ATOM 9593 C C . ARG E 1 99 ? 4.861 81.153 9.264 1.00 53.03 100 ARG E C 1
ATOM 9594 O O . ARG E 1 99 ? 4.585 82.164 8.569 1.00 53.62 100 ARG E O 1
ATOM 9602 N N . LEU E 1 100 ? 5.825 80.277 8.946 1.00 53.38 101 LEU E N 1
ATOM 9603 C CA . LEU E 1 100 ? 6.713 80.508 7.783 1.00 47.85 101 LEU E CA 1
ATOM 9604 C C . LEU E 1 100 ? 5.891 80.502 6.491 1.00 52.97 101 LEU E C 1
ATOM 9605 O O . LEU E 1 100 ? 6.109 81.387 5.643 1.00 53.64 101 LEU E O 1
ATOM 9610 N N . PHE E 1 101 ? 5.017 79.509 6.311 1.00 48.39 102 PHE E N 1
ATOM 9611 C CA . PHE E 1 101 ? 4.294 79.318 5.030 1.00 47.17 102 PHE E CA 1
ATOM 9612 C C . PHE E 1 101 ? 3.247 80.426 4.844 1.00 40.01 102 PHE E C 1
ATOM 9613 O O . PHE E 1 101 ? 3.003 80.778 3.682 1.00 45.92 102 PHE E O 1
ATOM 9621 N N . GLU E 1 102 ? 2.646 80.944 5.913 1.00 44.74 103 GLU E N 1
ATOM 9622 C CA . GLU E 1 102 ? 1.711 82.099 5.808 1.00 51.69 103 GLU E CA 1
ATOM 9623 C C . GLU E 1 102 ? 2.516 83.296 5.273 1.00 52.71 103 GLU E C 1
ATOM 9624 O O . GLU E 1 102 ? 2.061 83.925 4.310 1.00 54.21 103 GLU E O 1
ATOM 9630 N N . ARG E 1 103 ? 3.713 83.537 5.811 1.00 56.77 104 ARG E N 1
ATOM 9631 C CA . ARG E 1 103 ? 4.597 84.648 5.350 1.00 56.73 104 ARG E CA 1
ATOM 9632 C C . ARG E 1 103 ? 5.016 84.407 3.890 1.00 55.04 104 ARG E C 1
ATOM 9633 O O . ARG E 1 103 ? 4.868 85.343 3.068 1.00 57.52 104 ARG E O 1
ATOM 9641 N N . LEU E 1 104 ? 5.455 83.195 3.544 1.00 52.76 105 LEU E N 1
ATOM 9642 C CA . LEU E 1 104 ? 5.948 82.888 2.171 1.00 51.87 105 LEU E CA 1
ATOM 9643 C C . LEU E 1 104 ? 4.811 83.027 1.159 1.00 52.27 105 LEU E C 1
ATOM 9644 O O . LEU E 1 104 ? 5.073 83.467 0.017 1.00 53.23 105 LEU E O 1
ATOM 9649 N N . GLY E 1 105 ? 3.599 82.594 1.520 1.00 54.99 106 GLY E N 1
ATOM 9650 C CA . GLY E 1 105 ? 2.414 82.719 0.651 1.00 55.43 106 GLY E CA 1
ATOM 9651 C C . GLY E 1 105 ? 2.130 84.176 0.322 1.00 52.93 106 GLY E C 1
ATOM 9652 O O . GLY E 1 105 ? 1.762 84.455 -0.823 1.00 51.31 106 GLY E O 1
ATOM 9653 N N . ALA E 1 106 ? 2.311 85.062 1.296 1.00 51.76 107 ALA E N 1
ATOM 9654 C CA . ALA E 1 106 ? 2.067 86.515 1.163 1.00 61.66 107 ALA E CA 1
ATOM 9655 C C . ALA E 1 106 ? 3.142 87.164 0.266 1.00 61.08 107 ALA E C 1
ATOM 9656 O O . ALA E 1 106 ? 2.749 87.975 -0.584 1.00 63.32 107 ALA E O 1
ATOM 9658 N N . LEU E 1 107 ? 4.424 86.792 0.378 1.00 60.05 108 LEU E N 1
ATOM 9659 C CA . LEU E 1 107 ? 5.536 87.536 -0.287 1.00 60.29 108 LEU E CA 1
ATOM 9660 C C . LEU E 1 107 ? 5.987 86.886 -1.603 1.00 61.99 108 LEU E C 1
ATOM 9661 O O . LEU E 1 107 ? 6.541 87.621 -2.434 1.00 64.76 108 LEU E O 1
ATOM 9666 N N . ALA E 1 108 ? 5.820 85.579 -1.807 1.00 51.95 109 ALA E N 1
ATOM 9667 C CA . ALA E 1 108 ? 6.356 84.907 -3.014 1.00 52.41 109 ALA E CA 1
ATOM 9668 C C . ALA E 1 108 ? 5.529 85.336 -4.225 1.00 54.33 109 ALA E C 1
ATOM 9669 O O . ALA E 1 108 ? 4.308 85.544 -4.073 1.00 58.53 109 ALA E O 1
ATOM 9671 N N . LYS E 1 109 ? 6.150 85.429 -5.393 1.00 56.00 110 LYS E N 1
ATOM 9672 C CA . LYS E 1 109 ? 5.410 85.826 -6.615 1.00 63.08 110 LYS E CA 1
ATOM 9673 C C . LYS E 1 109 ? 4.357 84.756 -6.900 1.00 67.93 110 LYS E C 1
ATOM 9674 O O . LYS E 1 109 ? 4.569 83.593 -6.589 1.00 57.17 110 LYS E O 1
ATOM 9680 N N . PRO E 1 110 ? 3.210 85.123 -7.515 1.00 72.41 111 PRO E N 1
ATOM 9681 C CA . PRO E 1 110 ? 2.085 84.203 -7.700 1.00 66.91 111 PRO E CA 1
ATOM 9682 C C . PRO E 1 110 ? 2.396 82.818 -8.284 1.00 62.64 111 PRO E C 1
ATOM 9683 O O . PRO E 1 110 ? 1.755 81.871 -7.867 1.00 62.57 111 PRO E O 1
ATOM 9687 N N . GLU E 1 111 ? 3.349 82.715 -9.218 1.00 62.14 112 GLU E N 1
ATOM 9688 C CA . GLU E 1 111 ? 3.642 81.436 -9.929 1.00 58.25 112 GLU E CA 1
ATOM 9689 C C . GLU E 1 111 ? 4.619 80.564 -9.124 1.00 50.68 112 GLU E C 1
ATOM 9690 O O . GLU E 1 111 ? 4.859 79.427 -9.538 1.00 52.30 112 GLU E O 1
ATOM 9696 N N . ALA E 1 112 ? 5.179 81.084 -8.030 1.00 47.96 113 ALA E N 1
ATOM 9697 C CA . ALA E 1 112 ? 6.171 80.373 -7.198 1.00 47.94 113 ALA E CA 1
ATOM 9698 C C . ALA E 1 112 ? 5.504 79.143 -6.568 1.00 49.30 113 ALA E C 1
ATOM 9699 O O . ALA E 1 112 ? 4.374 79.269 -6.070 1.00 47.18 113 ALA E O 1
ATOM 9701 N N . ILE E 1 113 ? 6.194 78.005 -6.630 1.00 50.85 114 ILE E N 1
ATOM 9702 C CA . ILE E 1 113 ? 5.829 76.742 -5.924 1.00 48.29 114 ILE E CA 1
ATOM 9703 C C . ILE E 1 113 ? 6.523 76.736 -4.565 1.00 50.56 114 ILE E C 1
ATOM 9704 O O . ILE E 1 113 ? 7.711 77.161 -4.489 1.00 46.58 114 ILE E O 1
ATOM 9709 N N . LEU E 1 114 ? 5.781 76.370 -3.522 1.00 44.25 115 LEU E N 1
ATOM 9710 C CA . LEU E 1 114 ? 6.296 76.194 -2.140 1.00 41.11 115 LEU E CA 1
ATOM 9711 C C . LEU E 1 114 ? 6.328 74.694 -1.824 1.00 44.63 115 LEU E C 1
ATOM 9712 O O . LEU E 1 114 ? 5.370 73.964 -2.182 1.00 47.17 115 LEU E O 1
ATOM 9717 N N . ALA E 1 115 ? 7.411 74.231 -1.219 1.00 43.56 116 ALA E N 1
ATOM 9718 C CA . ALA E 1 115 ? 7.664 72.805 -0.944 1.00 41.82 116 ALA E CA 1
ATOM 9719 C C . ALA E 1 115 ? 8.188 72.669 0.481 1.00 43.31 116 ALA E C 1
ATOM 9720 O O . ALA E 1 115 ? 8.855 73.597 0.946 1.00 46.67 116 ALA E O 1
ATOM 9722 N N . SER E 1 116 ? 7.850 71.561 1.143 1.00 44.15 117 SER E N 1
ATOM 9723 C CA . SER E 1 116 ? 8.344 71.191 2.491 1.00 40.91 117 SER E CA 1
ATOM 9724 C C . SER E 1 116 ? 9.176 69.915 2.396 1.00 42.71 117 SER E C 1
ATOM 9725 O O . SER E 1 116 ? 8.759 68.958 1.709 1.00 39.84 117 SER E O 1
ATOM 9728 N N . ASN E 1 117 ? 10.288 69.896 3.131 1.00 41.21 118 ASN E N 1
ATOM 9729 C CA . ASN E 1 117 ? 11.149 68.715 3.357 1.00 42.01 118 ASN E CA 1
ATOM 9730 C C . ASN E 1 117 ? 10.680 67.963 4.614 1.00 39.18 118 ASN E C 1
ATOM 9731 O O . ASN E 1 117 ? 11.438 67.127 5.120 1.00 42.74 118 ASN E O 1
ATOM 9736 N N . THR E 1 118 ? 9.500 68.261 5.143 1.00 42.08 119 THR E N 1
ATOM 9737 C CA . THR E 1 118 ? 9.037 67.660 6.430 1.00 44.96 119 THR E CA 1
ATOM 9738 C C . THR E 1 118 ? 9.134 66.119 6.379 1.00 44.57 119 THR E C 1
ATOM 9739 O O . THR E 1 118 ? 8.816 65.504 5.329 1.00 40.43 119 THR E O 1
ATOM 9743 N N . SER E 1 119 ? 9.533 65.509 7.485 1.00 45.45 120 SER E N 1
ATOM 9744 C CA . SER E 1 119 ? 9.560 64.033 7.659 1.00 53.00 120 SER E CA 1
ATOM 9745 C C . SER E 1 119 ? 8.149 63.505 7.893 1.00 45.68 120 SER E C 1
ATOM 9746 O O . SER E 1 119 ? 7.914 62.346 7.546 1.00 58.34 120 SER E O 1
ATOM 9749 N N . SER E 1 120 ? 7.283 64.272 8.555 1.00 49.39 121 SER E N 1
ATOM 9750 C CA . SER E 1 120 ? 6.095 63.687 9.218 1.00 53.59 121 SER E CA 1
ATOM 9751 C C . SER E 1 120 ? 4.863 64.599 9.210 1.00 49.49 121 SER E C 1
ATOM 9752 O O . SER E 1 120 ? 3.763 64.045 9.355 1.00 64.38 121 SER E O 1
ATOM 9755 N N . ILE E 1 121 ? 4.984 65.916 9.030 1.00 44.09 122 ILE E N 1
ATOM 9756 C CA . ILE E 1 121 ? 3.820 66.843 9.125 1.00 42.67 122 ILE E CA 1
ATOM 9757 C C . ILE E 1 121 ? 3.011 66.751 7.843 1.00 43.28 122 ILE E C 1
ATOM 9758 O O . ILE E 1 121 ? 3.572 66.768 6.754 1.00 42.89 122 ILE E O 1
ATOM 9763 N N . PRO E 1 122 ? 1.655 66.635 7.913 1.00 44.30 123 PRO E N 1
ATOM 9764 C CA . PRO E 1 122 ? 0.859 66.448 6.705 1.00 41.28 123 PRO E CA 1
ATOM 9765 C C . PRO E 1 122 ? 1.062 67.567 5.686 1.00 36.73 123 PRO E C 1
ATOM 9766 O O . PRO E 1 122 ? 0.892 68.726 6.000 1.00 40.32 123 PRO E O 1
ATOM 9770 N N . ILE E 1 123 ? 1.354 67.173 4.462 1.00 39.11 124 ILE E N 1
ATOM 9771 C CA . ILE E 1 123 ? 1.585 68.113 3.340 1.00 38.84 124 ILE E CA 1
ATOM 9772 C C . ILE E 1 123 ? 0.310 68.924 3.132 1.00 44.34 124 ILE E C 1
ATOM 9773 O O . ILE E 1 123 ? 0.415 70.140 2.869 1.00 40.30 124 ILE E O 1
ATOM 9778 N N . THR E 1 124 ? -0.855 68.289 3.250 1.00 41.50 125 THR E N 1
ATOM 9779 C CA . THR E 1 124 ? -2.155 68.938 2.964 1.00 39.61 125 THR E CA 1
ATOM 9780 C C . THR E 1 124 ? -2.386 70.080 3.949 1.00 38.49 125 THR E C 1
ATOM 9781 O O . THR E 1 124 ? -2.956 71.111 3.530 1.00 40.91 125 THR E O 1
ATOM 9785 N N . ALA E 1 125 ? -2.002 69.902 5.225 1.00 41.44 126 ALA E N 1
ATOM 9786 C CA . ALA E 1 125 ? -2.123 70.955 6.254 1.00 40.43 126 ALA E CA 1
ATOM 9787 C C . ALA E 1 125 ? -1.194 72.139 5.894 1.00 45.92 126 ALA E C 1
ATOM 9788 O O . ALA E 1 125 ? -1.657 73.300 5.907 1.00 42.60 126 ALA E O 1
ATOM 9790 N N . LEU E 1 126 ? 0.069 71.863 5.580 1.00 46.21 127 LEU E N 1
ATOM 9791 C CA . LEU E 1 126 ? 1.064 72.917 5.247 1.00 41.82 127 LEU E CA 1
ATOM 9792 C C . LEU E 1 126 ? 0.588 73.662 3.995 1.00 44.25 127 LEU E C 1
ATOM 9793 O O . LEU E 1 126 ? 0.725 74.888 3.959 1.00 43.90 127 LEU E O 1
ATOM 9798 N N . ALA E 1 127 ? 0.021 72.946 3.028 1.00 42.03 128 ALA E N 1
ATOM 9799 C CA . ALA E 1 127 ? -0.542 73.499 1.775 1.00 48.03 128 ALA E CA 1
ATOM 9800 C C . ALA E 1 127 ? -1.615 74.546 2.101 1.00 48.32 128 ALA E C 1
ATOM 9801 O O . ALA E 1 127 ? -1.587 75.634 1.474 1.00 46.54 128 ALA E O 1
ATOM 9803 N N . ARG E 1 128 ? -2.511 74.237 3.045 1.00 46.42 129 ARG E N 1
ATOM 9804 C CA . ARG E 1 128 ? -3.576 75.169 3.486 1.00 48.45 129 ARG E CA 1
ATOM 9805 C C . ARG E 1 128 ? -2.913 76.413 4.095 1.00 50.47 129 ARG E C 1
ATOM 9806 O O . ARG E 1 128 ? -3.327 77.505 3.741 1.00 47.41 129 ARG E O 1
ATOM 9814 N N . TYR E 1 129 ? -1.917 76.253 4.969 1.00 48.69 130 TYR E N 1
ATOM 9815 C CA . TYR E 1 129 ? -1.217 77.392 5.621 1.00 50.29 130 TYR E CA 1
ATOM 9816 C C . TYR E 1 129 ? -0.562 78.305 4.567 1.00 47.32 130 TYR E C 1
ATOM 9817 O O . TYR E 1 129 ? -0.506 79.526 4.773 1.00 49.88 130 TYR E O 1
ATOM 9826 N N . SER E 1 130 ? -0.097 77.733 3.464 1.00 43.83 131 SER E N 1
ATOM 9827 C CA . SER E 1 130 ? 0.615 78.445 2.375 1.00 46.36 131 SER E CA 1
ATOM 9828 C C . SER E 1 130 ? -0.334 79.396 1.633 1.00 53.22 131 SER E C 1
ATOM 9829 O O . SER E 1 130 ? 0.158 80.357 1.020 1.00 47.72 131 SER E O 1
ATOM 9832 N N . GLY E 1 131 ? -1.644 79.128 1.643 1.00 49.13 132 GLY E N 1
ATOM 9833 C CA . GLY E 1 131 ? -2.617 79.922 0.870 1.00 42.74 132 GLY E CA 1
ATOM 9834 C C . GLY E 1 131 ? -2.580 79.568 -0.607 1.00 46.53 132 GLY E C 1
ATOM 9835 O O . GLY E 1 131 ? -3.412 80.092 -1.322 1.00 48.23 132 GLY E O 1
ATOM 9836 N N . ARG E 1 132 ? -1.685 78.691 -1.073 1.00 41.96 133 ARG E N 1
ATOM 9837 C CA . ARG E 1 132 ? -1.643 78.294 -2.513 1.00 43.28 133 ARG E CA 1
ATOM 9838 C C . ARG E 1 132 ? -1.500 76.777 -2.632 1.00 42.68 133 ARG E C 1
ATOM 9839 O O . ARG E 1 132 ? -0.551 76.272 -3.227 1.00 46.22 133 ARG E O 1
ATOM 9847 N N . PRO E 1 133 ? -2.499 75.998 -2.154 1.00 47.54 134 PRO E N 1
ATOM 9848 C CA . PRO E 1 133 ? -2.354 74.544 -2.056 1.00 45.44 134 PRO E CA 1
ATOM 9849 C C . PRO E 1 133 ? -2.070 73.826 -3.384 1.00 43.23 134 PRO E C 1
ATOM 9850 O O . PRO E 1 133 ? -1.356 72.831 -3.386 1.00 42.24 134 PRO E O 1
ATOM 9854 N N . GLU E 1 134 ? -2.602 74.327 -4.498 1.00 42.18 135 GLU E N 1
ATOM 9855 C CA . GLU E 1 134 ? -2.359 73.735 -5.844 1.00 46.41 135 GLU E CA 1
ATOM 9856 C C . GLU E 1 134 ? -0.870 73.900 -6.215 1.00 42.19 135 GLU E C 1
ATOM 9857 O O . GLU E 1 134 ? -0.378 73.089 -7.017 1.00 45.46 135 GLU E O 1
ATOM 9863 N N . ARG E 1 135 ? -0.186 74.874 -5.615 1.00 45.72 136 ARG E N 1
ATOM 9864 C CA . ARG E 1 135 ? 1.247 75.183 -5.878 1.00 51.15 136 ARG E CA 1
ATOM 9865 C C . ARG E 1 135 ? 2.076 74.813 -4.640 1.00 48.14 136 ARG E C 1
ATOM 9866 O O . ARG E 1 135 ? 3.115 75.452 -4.377 1.00 47.61 136 ARG E O 1
ATOM 9874 N N . PHE E 1 136 ? 1.615 73.815 -3.892 1.00 44.13 137 PHE E N 1
ATOM 9875 C CA . PHE E 1 136 ? 2.309 73.291 -2.690 1.00 41.92 137 PHE E CA 1
ATOM 9876 C C . PHE E 1 136 ? 2.561 71.800 -2.880 1.00 46.91 137 PHE E C 1
ATOM 9877 O O . PHE E 1 136 ? 1.711 71.093 -3.461 1.00 45.58 137 PHE E O 1
ATOM 9885 N N . ILE E 1 137 ? 3.719 71.331 -2.434 1.00 40.21 138 ILE E N 1
ATOM 9886 C CA . ILE E 1 137 ? 4.071 69.900 -2.575 1.00 40.54 138 ILE E CA 1
ATOM 9887 C C . ILE E 1 137 ? 5.112 69.536 -1.516 1.00 43.93 138 ILE E C 1
ATOM 9888 O O . ILE E 1 137 ? 5.805 70.429 -1.030 1.00 40.07 138 ILE E O 1
ATOM 9893 N N . GLY E 1 138 ? 5.167 68.251 -1.170 1.00 41.86 139 GLY E N 1
ATOM 9894 C CA . GLY E 1 138 ? 6.254 67.703 -0.350 1.00 42.77 139 GLY E CA 1
ATOM 9895 C C . GLY E 1 138 ? 7.422 67.357 -1.237 1.00 44.13 139 GLY E C 1
ATOM 9896 O O . GLY E 1 138 ? 7.235 66.688 -2.263 1.00 43.67 139 GLY E O 1
ATOM 9897 N N . MET E 1 139 ? 8.602 67.837 -0.885 1.00 42.43 140 MET E N 1
ATOM 9898 C CA . MET E 1 139 ? 9.837 67.460 -1.600 1.00 41.16 140 MET E CA 1
ATOM 9899 C C . MET E 1 139 ? 10.796 66.956 -0.534 1.00 36.36 140 MET E C 1
ATOM 9900 O O . MET E 1 139 ? 11.461 67.775 0.102 1.00 40.36 140 MET E O 1
ATOM 9905 N N . HIS E 1 140 ? 10.768 65.651 -0.295 1.00 40.38 141 HIS E N 1
ATOM 9906 C CA . HIS E 1 140 ? 11.384 64.992 0.883 1.00 40.23 141 HIS E CA 1
ATOM 9907 C C . HIS E 1 140 ? 12.721 64.386 0.437 1.00 39.19 141 HIS E C 1
ATOM 9908 O O . HIS E 1 140 ? 12.721 63.373 -0.287 1.00 39.84 141 HIS E O 1
ATOM 9915 N N . PHE E 1 141 ? 13.819 65.025 0.820 1.00 40.46 142 PHE E N 1
ATOM 9916 C CA . PHE E 1 141 ? 15.201 64.602 0.490 1.00 39.64 142 PHE E CA 1
ATOM 9917 C C . PHE E 1 141 ? 15.683 63.637 1.580 1.00 43.03 142 PHE E C 1
ATOM 9918 O O . PHE E 1 141 ? 15.033 63.512 2.630 1.00 41.19 142 PHE E O 1
ATOM 9926 N N . PHE E 1 142 ? 16.811 62.983 1.329 1.00 42.23 143 PHE E N 1
ATOM 9927 C CA . PHE E 1 142 ? 17.420 61.951 2.196 1.00 43.69 143 PHE E CA 1
ATOM 9928 C C . PHE E 1 142 ? 18.826 62.409 2.606 1.00 49.07 143 PHE E C 1
ATOM 9929 O O . PHE E 1 142 ? 19.560 63.031 1.795 1.00 47.05 143 PHE E O 1
ATOM 9937 N N . ASN E 1 143 ? 19.140 62.152 3.870 1.00 43.47 144 ASN E N 1
ATOM 9938 C CA . ASN E 1 143 ? 20.351 62.621 4.575 1.00 48.44 144 ASN E CA 1
ATOM 9939 C C . ASN E 1 143 ? 21.503 61.660 4.280 1.00 46.77 144 ASN E C 1
ATOM 9940 O O . ASN E 1 143 ? 21.354 60.459 4.464 1.00 45.48 144 ASN E O 1
ATOM 9945 N N . PRO E 1 144 ? 22.700 62.109 3.833 1.00 49.99 145 PRO E N 1
ATOM 9946 C CA . PRO E 1 144 ? 22.975 63.499 3.464 1.00 44.14 145 PRO E CA 1
ATOM 9947 C C . PRO E 1 144 ? 22.627 63.799 1.995 1.00 42.10 145 PRO E C 1
ATOM 9948 O O . PRO E 1 144 ? 22.876 63.005 1.127 1.00 46.35 145 PRO E O 1
ATOM 9952 N N . VAL E 1 145 ? 22.068 64.978 1.766 1.00 43.92 146 VAL E N 1
ATOM 9953 C CA . VAL E 1 145 ? 21.401 65.319 0.487 1.00 45.88 146 VAL E CA 1
ATOM 9954 C C . VAL E 1 145 ? 22.375 65.173 -0.679 1.00 50.16 146 VAL E C 1
ATOM 9955 O O . VAL E 1 145 ? 21.974 64.598 -1.695 1.00 43.42 146 VAL E O 1
ATOM 9959 N N . PRO E 1 146 ? 23.647 65.647 -0.598 1.00 50.78 147 PRO E N 1
ATOM 9960 C CA . PRO E 1 146 ? 24.549 65.566 -1.747 1.00 50.66 147 PRO E CA 1
ATOM 9961 C C . PRO E 1 146 ? 24.845 64.140 -2.207 1.00 48.10 147 PRO E C 1
ATOM 9962 O O . PRO E 1 146 ? 25.164 63.973 -3.356 1.00 57.95 147 PRO E O 1
ATOM 9966 N N . LEU E 1 147 ? 24.711 63.162 -1.316 1.00 51.72 148 LEU E N 1
ATOM 9967 C CA . LEU E 1 147 ? 25.077 61.746 -1.545 1.00 51.49 148 LEU E CA 1
ATOM 9968 C C . LEU E 1 147 ? 23.826 60.897 -1.839 1.00 52.81 148 LEU E C 1
ATOM 9969 O O . LEU E 1 147 ? 23.977 59.824 -2.430 1.00 49.92 148 LEU E O 1
ATOM 9974 N N . MET E 1 148 ? 22.623 61.296 -1.420 1.00 50.54 149 MET E N 1
ATOM 9975 C CA . MET E 1 148 ? 21.432 60.404 -1.533 1.00 46.77 149 MET E CA 1
ATOM 9976 C C . MET E 1 148 ? 20.634 60.758 -2.783 1.00 42.07 149 MET E C 1
ATOM 9977 O O . MET E 1 148 ? 20.144 61.900 -2.876 1.00 50.39 149 MET E O 1
ATOM 9982 N N . GLN E 1 149 ? 20.470 59.793 -3.676 1.00 43.68 150 GLN E N 1
ATOM 9983 C CA . GLN E 1 149 ? 19.794 59.957 -4.986 1.00 54.29 150 GLN E CA 1
ATOM 9984 C C . GLN E 1 149 ? 18.275 60.161 -4.822 1.00 52.28 150 GLN E C 1
ATOM 9985 O O . GLN E 1 149 ? 17.677 60.742 -5.723 1.00 46.99 150 GLN E O 1
ATOM 9991 N N . LEU E 1 150 ? 17.665 59.689 -3.738 1.00 47.84 151 LEU E N 1
ATOM 9992 C CA . LEU E 1 150 ? 16.176 59.660 -3.662 1.00 45.31 151 LEU E CA 1
ATOM 9993 C C . LEU E 1 150 ? 15.610 61.039 -3.318 1.00 38.33 151 LEU E C 1
ATOM 9994 O O . LEU E 1 150 ? 16.113 61.684 -2.382 1.00 42.37 151 LEU E O 1
ATOM 9999 N N . VAL E 1 151 ? 14.537 61.437 -4.000 1.00 39.72 152 VAL E N 1
ATOM 10000 C CA . VAL E 1 151 ? 13.568 62.445 -3.502 1.00 41.93 152 VAL E CA 1
ATOM 10001 C C . VAL E 1 151 ? 12.181 61.781 -3.473 1.00 42.50 152 VAL E C 1
ATOM 10002 O O . VAL E 1 151 ? 11.707 61.282 -4.504 1.00 40.85 152 VAL E O 1
ATOM 10006 N N . GLU E 1 152 ? 11.541 61.806 -2.318 1.00 41.47 153 GLU E N 1
ATOM 10007 C CA . GLU E 1 152 ? 10.144 61.351 -2.133 1.00 42.03 153 GLU E CA 1
ATOM 10008 C C . GLU E 1 152 ? 9.274 62.586 -2.368 1.00 35.53 153 GLU E C 1
ATOM 10009 O O . GLU E 1 152 ? 9.361 63.537 -1.594 1.00 39.47 153 GLU E O 1
ATOM 10015 N N . VAL E 1 153 ? 8.506 62.590 -3.448 1.00 37.12 154 VAL E N 1
ATOM 10016 C CA . VAL E 1 153 ? 7.653 63.732 -3.849 1.00 39.97 154 VAL E CA 1
ATOM 10017 C C . VAL E 1 153 ? 6.229 63.433 -3.387 1.00 39.80 154 VAL E C 1
ATOM 10018 O O . VAL E 1 153 ? 5.664 62.438 -3.850 1.00 39.17 154 VAL E O 1
ATOM 10022 N N . ILE E 1 154 ? 5.695 64.276 -2.517 1.00 41.51 155 ILE E N 1
ATOM 10023 C CA . ILE E 1 154 ? 4.451 63.992 -1.765 1.00 44.37 155 ILE E CA 1
ATOM 10024 C C . ILE E 1 154 ? 3.366 64.957 -2.221 1.00 39.88 155 ILE E C 1
ATOM 10025 O O . ILE E 1 154 ? 3.440 66.151 -1.892 1.00 40.59 155 ILE E O 1
ATOM 10030 N N . ARG E 1 155 ? 2.343 64.426 -2.882 1.00 43.78 156 ARG E N 1
ATOM 10031 C CA . ARG E 1 155 ? 1.156 65.199 -3.320 1.00 45.78 156 ARG E CA 1
ATOM 10032 C C . ARG E 1 155 ? 0.240 65.451 -2.133 1.00 40.04 156 ARG E C 1
ATOM 10033 O O . ARG E 1 155 ? -0.201 64.483 -1.510 1.00 41.16 156 ARG E O 1
ATOM 10041 N N . GLY E 1 156 ? -0.022 66.712 -1.841 1.00 40.42 157 GLY E N 1
ATOM 10042 C CA . GLY E 1 156 ? -1.133 67.152 -0.987 1.00 40.11 157 GLY E CA 1
ATOM 10043 C C . GLY E 1 156 ? -2.443 66.852 -1.703 1.00 42.23 157 GLY E C 1
ATOM 10044 O O . GLY E 1 156 ? -2.404 66.609 -2.941 1.00 41.46 157 GLY E O 1
ATOM 10045 N N . GLU E 1 157 ? -3.559 66.866 -0.986 1.00 41.57 158 GLU E N 1
ATOM 10046 C CA . GLU E 1 157 ? -4.911 66.646 -1.577 1.00 40.93 158 GLU E CA 1
ATOM 10047 C C . GLU E 1 157 ? -5.068 67.528 -2.824 1.00 45.26 158 GLU E C 1
ATOM 10048 O O . GLU E 1 157 ? -5.625 67.029 -3.823 1.00 43.37 158 GLU E O 1
ATOM 10054 N N . LEU E 1 158 ? -4.607 68.782 -2.776 1.00 44.25 159 LEU E N 1
ATOM 10055 C CA . LEU E 1 158 ? -4.900 69.796 -3.815 1.00 44.90 159 LEU E CA 1
ATOM 10056 C C . LEU E 1 158 ? -3.708 70.041 -4.746 1.00 47.91 159 LEU E C 1
ATOM 10057 O O . LEU E 1 158 ? -3.845 70.875 -5.658 1.00 42.54 159 LEU E O 1
ATOM 10062 N N . THR E 1 159 ? -2.583 69.349 -4.567 1.00 46.06 160 THR E N 1
ATOM 10063 C CA . THR E 1 159 ? -1.376 69.599 -5.389 1.00 48.69 160 THR E CA 1
ATOM 10064 C C . THR E 1 159 ? -1.741 69.390 -6.863 1.00 47.50 160 THR E C 1
ATOM 10065 O O . THR E 1 159 ? -2.219 68.300 -7.185 1.00 45.50 160 THR E O 1
ATOM 10069 N N . SER E 1 160 ? -1.487 70.371 -7.736 1.00 47.88 161 SER E N 1
ATOM 10070 C CA . SER E 1 160 ? -1.790 70.273 -9.192 1.00 50.35 161 SER E CA 1
ATOM 10071 C C . SER E 1 160 ? -0.778 69.335 -9.858 1.00 52.00 161 SER E C 1
ATOM 10072 O O . SER E 1 160 ? 0.360 69.182 -9.328 1.00 49.70 161 SER E O 1
ATOM 10075 N N . GLU E 1 161 ? -1.188 68.738 -10.976 1.00 46.33 162 GLU E N 1
ATOM 10076 C CA . GLU E 1 161 ? -0.330 68.009 -11.946 1.00 54.71 162 GLU E CA 1
ATOM 10077 C C . GLU E 1 161 ? 0.883 68.868 -12.341 1.00 50.52 162 GLU E C 1
ATOM 10078 O O . GLU E 1 161 ? 2.013 68.335 -12.384 1.00 47.42 162 GLU E O 1
ATOM 10084 N N . ALA E 1 162 ? 0.641 70.139 -12.660 1.00 50.07 163 ALA E N 1
ATOM 10085 C CA . ALA E 1 162 ? 1.681 71.097 -13.105 1.00 57.88 163 ALA E CA 1
ATOM 10086 C C . ALA E 1 162 ? 2.740 71.233 -11.998 1.00 56.47 163 ALA E C 1
ATOM 10087 O O . ALA E 1 162 ? 3.946 71.179 -12.311 1.00 54.04 163 ALA E O 1
ATOM 10089 N N . THR E 1 163 ? 2.313 71.384 -10.741 1.00 52.25 164 THR E N 1
ATOM 10090 C CA . THR E 1 163 ? 3.237 71.548 -9.589 1.00 48.84 164 THR E CA 1
ATOM 10091 C C . THR E 1 163 ? 4.114 70.308 -9.497 1.00 48.62 164 THR E C 1
ATOM 10092 O O . THR E 1 163 ? 5.345 70.460 -9.376 1.00 46.63 164 THR E O 1
ATOM 10096 N N . ARG E 1 164 ? 3.513 69.123 -9.595 1.00 49.72 165 ARG E N 1
ATOM 10097 C CA A ARG E 1 164 ? 4.245 67.837 -9.517 0.50 47.81 165 ARG E CA 1
ATOM 10098 C CA B ARG E 1 164 ? 4.247 67.840 -9.516 0.50 51.19 165 ARG E CA 1
ATOM 10099 C C . ARG E 1 164 ? 5.273 67.784 -10.659 1.00 51.51 165 ARG E C 1
ATOM 10100 O O . ARG E 1 164 ? 6.433 67.400 -10.385 1.00 48.89 165 ARG E O 1
ATOM 10115 N N . ASP E 1 165 ? 4.864 68.126 -11.890 1.00 48.85 166 ASP E N 1
ATOM 10116 C CA . ASP E 1 165 ? 5.758 68.059 -13.084 1.00 51.60 166 ASP E CA 1
ATOM 10117 C C . ASP E 1 165 ? 6.996 68.942 -12.864 1.00 43.19 166 ASP E C 1
ATOM 10118 O O . ASP E 1 165 ? 8.104 68.478 -13.160 1.00 48.57 166 ASP E O 1
ATOM 10123 N N . VAL E 1 166 ? 6.806 70.152 -12.348 1.00 46.57 167 VAL E N 1
ATOM 10124 C CA . VAL E 1 166 ? 7.905 71.135 -12.137 1.00 50.71 167 VAL E CA 1
ATOM 10125 C C . VAL E 1 166 ? 8.887 70.549 -11.120 1.00 57.56 167 VAL E C 1
ATOM 10126 O O . VAL E 1 166 ? 10.101 70.568 -11.370 1.00 52.35 167 VAL E O 1
ATOM 10130 N N . VAL E 1 167 ? 8.387 70.028 -10.005 1.00 50.59 168 VAL E N 1
ATOM 10131 C CA . VAL E 1 167 ? 9.255 69.586 -8.881 1.00 49.77 168 VAL E CA 1
ATOM 10132 C C . VAL E 1 167 ? 9.961 68.289 -9.282 1.00 48.34 168 VAL E C 1
ATOM 10133 O O . VAL E 1 167 ? 11.140 68.133 -8.952 1.00 49.03 168 VAL E O 1
ATOM 10137 N N . VAL E 1 168 ? 9.289 67.406 -10.015 1.00 48.02 169 VAL E N 1
ATOM 10138 C CA . VAL E 1 168 ? 9.917 66.155 -10.525 1.00 52.30 169 VAL E CA 1
ATOM 10139 C C . VAL E 1 168 ? 11.088 66.534 -11.456 1.00 57.69 169 VAL E C 1
ATOM 10140 O O . VAL E 1 168 ? 12.157 65.893 -11.371 1.00 48.56 169 VAL E O 1
ATOM 10144 N N . GLU E 1 169 ? 10.908 67.541 -12.319 1.00 56.14 170 GLU E N 1
ATOM 10145 C CA . GLU E 1 169 ? 11.975 68.003 -13.258 1.00 56.07 170 GLU E CA 1
ATOM 10146 C C . GLU E 1 169 ? 13.125 68.628 -12.448 1.00 48.77 170 GLU E C 1
ATOM 10147 O O . GLU E 1 169 ? 14.286 68.339 -12.758 1.00 50.62 170 GLU E O 1
ATOM 10153 N N . VAL E 1 170 ? 12.836 69.432 -11.427 1.00 48.97 171 VAL E N 1
ATOM 10154 C CA . VAL E 1 170 ? 13.915 70.032 -10.591 1.00 50.39 171 VAL E CA 1
ATOM 10155 C C . VAL E 1 170 ? 14.744 68.905 -9.969 1.00 56.68 171 VAL E C 1
ATOM 10156 O O . VAL E 1 170 ? 15.987 68.974 -10.011 1.00 52.17 171 VAL E O 1
ATOM 10160 N N . ALA E 1 171 ? 14.087 67.879 -9.426 1.00 54.03 172 ALA E N 1
ATOM 10161 C CA . ALA E 1 171 ? 14.763 66.734 -8.784 1.00 49.94 172 ALA E CA 1
ATOM 10162 C C . ALA E 1 171 ? 15.686 66.053 -9.800 1.00 50.00 172 ALA E C 1
ATOM 10163 O O . ALA E 1 171 ? 16.827 65.709 -9.452 1.00 50.33 172 ALA E O 1
ATOM 10165 N N . ARG E 1 172 ? 15.197 65.826 -11.013 1.00 50.64 173 ARG E N 1
ATOM 10166 C CA . ARG E 1 172 ? 15.990 65.197 -12.096 1.00 50.92 173 ARG E CA 1
ATOM 10167 C C . ARG E 1 172 ? 17.191 66.086 -12.437 1.00 51.44 173 ARG E C 1
ATOM 10168 O O . ARG E 1 172 ? 18.296 65.548 -12.516 1.00 51.00 173 ARG E O 1
ATOM 10176 N N . ARG E 1 173 ? 17.013 67.400 -12.542 1.00 56.19 174 ARG E N 1
ATOM 10177 C CA . ARG E 1 173 ? 18.146 68.314 -12.849 1.00 61.87 174 ARG E CA 1
ATOM 10178 C C . ARG E 1 173 ? 19.149 68.291 -11.686 1.00 63.87 174 ARG E C 1
ATOM 10179 O O . ARG E 1 173 ? 20.359 68.399 -11.959 1.00 57.01 174 ARG E O 1
ATOM 10187 N N . MET E 1 174 ? 18.692 68.021 -10.460 1.00 56.85 175 MET E N 1
ATOM 10188 C CA . MET E 1 174 ? 19.578 67.893 -9.276 1.00 53.47 175 MET E CA 1
ATOM 10189 C C . MET E 1 174 ? 20.320 66.546 -9.289 1.00 50.32 175 MET E C 1
ATOM 10190 O O . MET E 1 174 ? 21.118 66.319 -8.383 1.00 53.33 175 MET E O 1
ATOM 10195 N N . GLY E 1 175 ? 20.083 65.686 -10.282 1.00 50.43 176 GLY E N 1
ATOM 10196 C CA . GLY E 1 175 ? 20.703 64.351 -10.368 1.00 51.51 176 GLY E CA 1
ATOM 10197 C C . GLY E 1 175 ? 20.003 63.349 -9.463 1.00 54.52 176 GLY E C 1
ATOM 10198 O O . GLY E 1 175 ? 20.600 62.319 -9.171 1.00 49.36 176 GLY E O 1
ATOM 10199 N N . LYS E 1 176 ? 18.760 63.626 -9.052 1.00 53.17 177 LYS E N 1
ATOM 10200 C CA . LYS E 1 176 ? 18.015 62.763 -8.090 1.00 55.71 177 LYS E CA 1
ATOM 10201 C C . LYS E 1 176 ? 16.994 61.905 -8.837 1.00 50.25 177 LYS E C 1
ATOM 10202 O O . LYS E 1 176 ? 16.643 62.240 -9.965 1.00 48.65 177 LYS E O 1
ATOM 10208 N N . THR E 1 177 ? 16.524 60.845 -8.190 1.00 49.80 178 THR E N 1
ATOM 10209 C CA . THR E 1 177 ? 15.395 60.007 -8.651 1.00 51.49 178 THR E CA 1
ATOM 10210 C C . THR E 1 177 ? 14.162 60.364 -7.831 1.00 51.51 178 THR E C 1
ATOM 10211 O O . THR E 1 177 ? 14.067 59.986 -6.669 1.00 48.18 178 THR E O 1
ATOM 10215 N N . PRO E 1 178 ? 13.221 61.139 -8.399 1.00 49.38 179 PRO E N 1
ATOM 10216 C CA . PRO E 1 178 ? 11.983 61.500 -7.702 1.00 48.66 179 PRO E CA 1
ATOM 10217 C C . PRO E 1 178 ? 10.969 60.353 -7.784 1.00 47.53 179 PRO E C 1
ATOM 10218 O O . PRO E 1 178 ? 10.692 59.895 -8.854 1.00 43.83 179 PRO E O 1
ATOM 10222 N N . LEU E 1 179 ? 10.460 59.897 -6.645 1.00 49.31 180 LEU E N 1
ATOM 10223 C CA . LEU E 1 179 ? 9.410 58.847 -6.596 1.00 44.20 180 LEU E CA 1
ATOM 10224 C C . LEU E 1 179 ? 8.215 59.413 -5.831 1.00 44.66 180 LEU E C 1
ATOM 10225 O O . LEU E 1 179 ? 8.388 60.013 -4.752 1.00 43.35 180 LEU E O 1
ATOM 10230 N N . GLU E 1 180 ? 7.046 59.257 -6.422 1.00 42.95 181 GLU E N 1
ATOM 10231 C CA . GLU E 1 180 ? 5.812 59.969 -6.049 1.00 47.12 181 GLU E CA 1
ATOM 10232 C C . GLU E 1 180 ? 5.009 59.128 -5.057 1.00 41.10 181 GLU E C 1
ATOM 10233 O O . GLU E 1 180 ? 4.906 57.921 -5.239 1.00 40.55 181 GLU E O 1
ATOM 10239 N N . VAL E 1 181 ? 4.435 59.796 -4.064 1.00 40.82 182 VAL E N 1
ATOM 10240 C CA . VAL E 1 181 ? 3.678 59.173 -2.947 1.00 43.14 182 VAL E CA 1
ATOM 10241 C C . VAL E 1 181 ? 2.536 60.114 -2.601 1.00 42.88 182 VAL E C 1
ATOM 10242 O O . VAL E 1 181 ? 2.698 61.337 -2.785 1.00 42.62 182 VAL E O 1
ATOM 10246 N N . GLN E 1 182 ? 1.458 59.573 -2.052 1.00 40.57 183 GLN E N 1
ATOM 10247 C CA . GLN E 1 182 ? 0.309 60.371 -1.565 1.00 41.04 183 GLN E CA 1
ATOM 10248 C C . GLN E 1 182 ? 0.601 60.819 -0.129 1.00 38.54 183 GLN E C 1
ATOM 10249 O O . GLN E 1 182 ? 1.345 60.143 0.577 1.00 38.92 183 GLN E O 1
ATOM 10255 N N . ASP E 1 183 ? -0.005 61.930 0.257 1.00 35.31 184 ASP E N 1
ATOM 10256 C CA . ASP E 1 183 ? 0.057 62.525 1.611 1.00 37.27 184 ASP E CA 1
ATOM 10257 C C . ASP E 1 183 ? -0.807 61.712 2.588 1.00 38.45 184 ASP E C 1
ATOM 10258 O O . ASP E 1 183 ? -1.986 62.033 2.732 1.00 39.88 184 ASP E O 1
ATOM 10263 N N . TYR E 1 184 ? -0.207 60.687 3.196 1.00 38.87 185 TYR E N 1
ATOM 10264 C CA . TYR E 1 184 ? -0.758 59.890 4.308 1.00 39.05 185 TYR E CA 1
ATOM 10265 C C . TYR E 1 184 ? 0.367 59.721 5.316 1.00 37.29 185 TYR E C 1
ATOM 10266 O O . TYR E 1 184 ? 1.537 59.896 4.996 1.00 37.12 185 TYR E O 1
ATOM 10275 N N . PRO E 1 185 ? 0.045 59.421 6.582 1.00 37.23 186 PRO E N 1
ATOM 10276 C CA . PRO E 1 185 ? 1.049 59.437 7.641 1.00 39.21 186 PRO E CA 1
ATOM 10277 C C . PRO E 1 185 ? 2.243 58.535 7.323 1.00 37.81 186 PRO E C 1
ATOM 10278 O O . PRO E 1 185 ? 2.043 57.379 6.902 1.00 37.49 186 PRO E O 1
ATOM 10282 N N . GLY E 1 186 ? 3.455 59.087 7.471 1.00 38.34 187 GLY E N 1
ATOM 10283 C CA . GLY E 1 186 ? 4.719 58.360 7.223 1.00 39.53 187 GLY E CA 1
ATOM 10284 C C . GLY E 1 186 ? 5.057 58.266 5.748 1.00 38.68 187 GLY E C 1
ATOM 10285 O O . GLY E 1 186 ? 6.103 57.661 5.429 1.00 38.95 187 GLY E O 1
ATOM 10286 N N . PHE E 1 187 ? 4.208 58.807 4.875 1.00 34.70 188 PHE E N 1
ATOM 10287 C CA . PHE E 1 187 ? 4.413 58.733 3.402 1.00 40.36 188 PHE E CA 1
ATOM 10288 C C . PHE E 1 187 ? 4.663 57.255 3.050 1.00 41.60 188 PHE E C 1
ATOM 10289 O O . PHE E 1 187 ? 3.846 56.404 3.466 1.00 38.60 188 PHE E O 1
ATOM 10297 N N . ILE E 1 188 ? 5.749 56.927 2.346 1.00 38.45 189 ILE E N 1
ATOM 10298 C CA . ILE E 1 188 ? 6.223 55.520 2.246 1.00 38.42 189 ILE E CA 1
ATOM 10299 C C . ILE E 1 188 ? 7.438 55.315 3.145 1.00 37.23 189 ILE E C 1
ATOM 10300 O O . ILE E 1 188 ? 7.420 54.342 3.935 1.00 38.22 189 ILE E O 1
ATOM 10305 N N . SER E 1 189 ? 8.461 56.161 3.019 1.00 38.54 190 SER E N 1
ATOM 10306 C CA . SER E 1 189 ? 9.785 55.954 3.650 1.00 40.86 190 SER E CA 1
ATOM 10307 C C . SER E 1 189 ? 9.627 55.640 5.142 1.00 37.97 190 SER E C 1
ATOM 10308 O O . SER E 1 189 ? 10.080 54.562 5.568 1.00 40.56 190 SER E O 1
ATOM 10311 N N . ASN E 1 190 ? 8.997 56.538 5.897 1.00 36.00 191 ASN E N 1
ATOM 10312 C CA . ASN E 1 190 ? 8.939 56.444 7.382 1.00 36.99 191 ASN E CA 1
ATOM 10313 C C . ASN E 1 190 ? 7.877 55.414 7.807 1.00 37.26 191 ASN E C 1
ATOM 10314 O O . ASN E 1 190 ? 8.087 54.723 8.804 1.00 41.07 191 ASN E O 1
ATOM 10319 N N . ARG E 1 191 ? 6.797 55.306 7.043 1.00 38.10 192 ARG E N 1
ATOM 10320 C CA . ARG E 1 191 ? 5.729 54.325 7.310 1.00 38.41 192 ARG E CA 1
ATOM 10321 C C . ARG E 1 191 ? 6.303 52.897 7.255 1.00 43.38 192 ARG E C 1
ATOM 10322 O O . ARG E 1 191 ? 5.840 52.055 8.034 1.00 38.42 192 ARG E O 1
ATOM 10330 N N . LEU E 1 192 ? 7.273 52.633 6.379 1.00 39.76 193 LEU E N 1
ATOM 10331 C CA . LEU E 1 192 ? 7.835 51.272 6.214 1.00 42.24 193 LEU E CA 1
ATOM 10332 C C . LEU E 1 192 ? 9.000 51.077 7.188 1.00 41.81 193 LEU E C 1
ATOM 10333 O O . LEU E 1 192 ? 9.038 50.021 7.895 1.00 47.41 193 LEU E O 1
ATOM 10338 N N . LEU E 1 193 ? 9.871 52.075 7.303 1.00 39.40 194 LEU E N 1
ATOM 10339 C CA . LEU E 1 193 ? 11.103 51.934 8.100 1.00 40.86 194 LEU E CA 1
ATOM 10340 C C . LEU E 1 193 ? 10.799 51.925 9.606 1.00 36.04 194 LEU E C 1
ATOM 10341 O O . LEU E 1 193 ? 11.333 51.081 10.315 1.00 39.19 194 LEU E O 1
ATOM 10346 N N . MET E 1 194 ? 10.037 52.894 10.088 1.00 37.66 195 MET E N 1
ATOM 10347 C CA . MET E 1 194 ? 10.073 53.189 11.536 1.00 37.72 195 MET E CA 1
ATOM 10348 C C . MET E 1 194 ? 9.360 52.092 12.328 1.00 35.35 195 MET E C 1
ATOM 10349 O O . MET E 1 194 ? 9.864 51.724 13.388 1.00 38.62 195 MET E O 1
ATOM 10354 N N . PRO E 1 195 ? 8.224 51.513 11.881 1.00 32.72 196 PRO E N 1
ATOM 10355 C CA . PRO E 1 195 ? 7.613 50.401 12.621 1.00 38.14 196 PRO E CA 1
ATOM 10356 C C . PRO E 1 195 ? 8.504 49.159 12.796 1.00 37.12 196 PRO E C 1
ATOM 10357 O O . PRO E 1 195 ? 8.438 48.517 13.836 1.00 38.87 196 PRO E O 1
ATOM 10361 N N . MET E 1 196 ? 9.386 48.894 11.844 1.00 35.17 197 MET E N 1
ATOM 10362 C CA . MET E 1 196 ? 10.373 47.795 11.974 1.00 37.13 197 MET E CA 1
ATOM 10363 C C . MET E 1 196 ? 11.417 48.148 13.051 1.00 36.55 197 MET E C 1
ATOM 10364 O O . MET E 1 196 ? 11.747 47.278 13.881 1.00 36.08 197 MET E O 1
ATOM 10369 N N . ILE E 1 197 ? 11.915 49.389 13.077 1.00 36.86 198 ILE E N 1
ATOM 10370 C CA . ILE E 1 197 ? 12.840 49.842 14.152 1.00 36.04 198 ILE E CA 1
ATOM 10371 C C . ILE E 1 197 ? 12.121 49.710 15.490 1.00 32.57 198 ILE E C 1
ATOM 10372 O O . ILE E 1 197 ? 12.694 49.183 16.440 1.00 37.56 198 ILE E O 1
ATOM 10377 N N . ASN E 1 198 ? 10.891 50.202 15.554 1.00 36.72 199 ASN E N 1
ATOM 10378 C CA . ASN E 1 198 ? 10.056 50.134 16.778 1.00 37.17 199 ASN E CA 1
ATOM 10379 C C . ASN E 1 198 ? 9.886 48.680 17.244 1.00 35.30 199 ASN E C 1
ATOM 10380 O O . ASN E 1 198 ? 9.939 48.418 18.451 1.00 35.74 199 ASN E O 1
ATOM 10385 N N . GLU E 1 199 ? 9.680 47.752 16.322 1.00 36.92 200 GLU E N 1
ATOM 10386 C CA . GLU E 1 199 ? 9.518 46.309 16.624 1.00 35.53 200 GLU E CA 1
ATOM 10387 C C . GLU E 1 199 ? 10.835 45.750 17.185 1.00 36.96 200 GLU E C 1
ATOM 10388 O O . GLU E 1 199 ? 10.790 44.943 18.134 1.00 37.92 200 GLU E O 1
ATOM 10394 N N . ALA E 1 200 ? 11.970 46.147 16.636 1.00 38.74 201 ALA E N 1
ATOM 10395 C CA . ALA E 1 200 ? 13.289 45.728 17.178 1.00 36.05 201 ALA E CA 1
ATOM 10396 C C . ALA E 1 200 ? 13.406 46.195 18.644 1.00 39.96 201 ALA E C 1
ATOM 10397 O O . ALA E 1 200 ? 13.869 45.420 19.506 1.00 35.84 201 ALA E O 1
ATOM 10399 N N . ILE E 1 201 ? 12.968 47.421 18.925 1.00 38.98 202 ILE E N 1
ATOM 10400 C CA . ILE E 1 201 ? 13.042 47.990 20.297 1.00 36.64 202 ILE E CA 1
ATOM 10401 C C . ILE E 1 201 ? 12.131 47.176 21.219 1.00 37.99 202 ILE E C 1
ATOM 10402 O O . ILE E 1 201 ? 12.566 46.847 22.325 1.00 38.27 202 ILE E O 1
ATOM 10407 N N . GLU E 1 202 ? 10.938 46.805 20.763 1.00 38.70 203 GLU E N 1
ATOM 10408 C CA . GLU E 1 202 ? 9.985 45.972 21.552 1.00 41.71 203 GLU E CA 1
ATOM 10409 C C . GLU E 1 202 ? 10.603 44.577 21.793 1.00 38.02 203 GLU E C 1
ATOM 10410 O O . GLU E 1 202 ? 10.545 44.065 22.924 1.00 38.75 203 GLU E O 1
ATOM 10416 N N . ALA E 1 203 ? 11.180 43.950 20.773 1.00 38.57 204 ALA E N 1
ATOM 10417 C CA . ALA E 1 203 ? 11.845 42.630 20.932 1.00 38.49 204 ALA E CA 1
ATOM 10418 C C . ALA E 1 203 ? 12.959 42.747 21.973 1.00 38.95 204 ALA E C 1
ATOM 10419 O O . ALA E 1 203 ? 13.100 41.816 22.810 1.00 39.60 204 ALA E O 1
ATOM 10421 N N . LEU E 1 204 ? 13.725 43.845 21.929 1.00 39.12 205 LEU E N 1
ATOM 10422 C CA . LEU E 1 204 ? 14.793 44.092 22.923 1.00 37.66 205 LEU E CA 1
ATOM 10423 C C . LEU E 1 204 ? 14.167 44.214 24.310 1.00 41.52 205 LEU E C 1
ATOM 10424 O O . LEU E 1 204 ? 14.655 43.579 25.247 1.00 40.97 205 LEU E O 1
ATOM 10429 N N . ARG E 1 205 ? 13.101 45.003 24.454 1.00 43.27 206 ARG E N 1
ATOM 10430 C CA . ARG E 1 205 ? 12.461 45.209 25.779 1.00 44.12 206 ARG E CA 1
ATOM 10431 C C . ARG E 1 205 ? 11.966 43.867 26.319 1.00 46.31 206 ARG E C 1
ATOM 10432 O O . ARG E 1 205 ? 12.080 43.662 27.533 1.00 40.49 206 ARG E O 1
ATOM 10440 N N . GLU E 1 206 ? 11.392 43.018 25.456 1.00 39.19 207 GLU E N 1
ATOM 10441 C CA . GLU E 1 206 ? 10.795 41.721 25.857 1.00 43.82 207 GLU E CA 1
ATOM 10442 C C . GLU E 1 206 ? 11.892 40.693 26.182 1.00 46.79 207 GLU E C 1
ATOM 10443 O O . GLU E 1 206 ? 11.532 39.596 26.597 1.00 53.35 207 GLU E O 1
ATOM 10449 N N . GLY E 1 207 ? 13.167 41.006 25.962 1.00 47.23 208 GLY E N 1
ATOM 10450 C CA . GLY E 1 207 ? 14.273 40.055 26.182 1.00 46.39 208 GLY E CA 1
ATOM 10451 C C . GLY E 1 207 ? 14.306 38.935 25.153 1.00 47.11 208 GLY E C 1
ATOM 10452 O O . GLY E 1 207 ? 14.853 37.868 25.454 1.00 46.79 208 GLY E O 1
ATOM 10453 N N . VAL E 1 208 ? 13.779 39.146 23.947 1.00 42.56 209 VAL E N 1
ATOM 10454 C CA . VAL E 1 208 ? 13.802 38.103 22.889 1.00 41.30 209 VAL E CA 1
ATOM 10455 C C . VAL E 1 208 ? 15.255 37.875 22.446 1.00 43.84 209 VAL E C 1
ATOM 10456 O O . VAL E 1 208 ? 15.602 36.729 22.167 1.00 38.56 209 VAL E O 1
ATOM 10460 N N . ALA E 1 209 ? 16.077 38.918 22.411 1.00 40.23 210 ALA E N 1
ATOM 10461 C CA . ALA E 1 209 ? 17.493 38.829 21.990 1.00 43.87 210 ALA E CA 1
ATOM 10462 C C . ALA E 1 209 ? 18.218 40.088 22.464 1.00 43.38 210 ALA E C 1
ATOM 10463 O O . ALA E 1 209 ? 17.540 41.082 22.746 1.00 41.28 210 ALA E O 1
ATOM 10465 N N . THR E 1 210 ? 19.544 40.059 22.482 1.00 43.18 211 THR E N 1
ATOM 10466 C CA . THR E 1 210 ? 20.400 41.234 22.757 1.00 40.75 211 THR E CA 1
ATOM 10467 C C . THR E 1 210 ? 20.371 42.183 21.559 1.00 38.31 211 THR E C 1
ATOM 10468 O O . THR E 1 210 ? 19.999 41.767 20.421 1.00 39.77 211 THR E O 1
ATOM 10472 N N . LYS E 1 211 ? 20.819 43.413 21.777 1.00 42.48 212 LYS E N 1
ATOM 10473 C CA . LYS E 1 211 ? 20.942 44.419 20.696 1.00 37.66 212 LYS E CA 1
ATOM 10474 C C . LYS E 1 211 ? 21.878 43.893 19.606 1.00 37.77 212 LYS E C 1
ATOM 10475 O O . LYS E 1 211 ? 21.573 44.103 18.417 1.00 40.20 212 LYS E O 1
ATOM 10481 N N . GLU E 1 212 ? 22.975 43.238 19.979 1.00 39.19 213 GLU E N 1
ATOM 10482 C CA . GLU E 1 212 ? 23.976 42.714 19.008 1.00 43.87 213 GLU E CA 1
ATOM 10483 C C . GLU E 1 212 ? 23.335 41.615 18.165 1.00 38.42 213 GLU E C 1
ATOM 10484 O O . GLU E 1 212 ? 23.529 41.613 16.933 1.00 43.18 213 GLU E O 1
ATOM 10490 N N . ALA E 1 213 ? 22.571 40.727 18.783 1.00 38.77 214 ALA E N 1
ATOM 10491 C CA . ALA E 1 213 ? 21.909 39.620 18.063 1.00 38.22 214 ALA E CA 1
ATOM 10492 C C . ALA E 1 213 ? 20.881 40.207 17.087 1.00 41.30 214 ALA E C 1
ATOM 10493 O O . ALA E 1 213 ? 20.872 39.821 15.902 1.00 37.50 214 ALA E O 1
ATOM 10495 N N . ILE E 1 214 ? 20.106 41.192 17.542 1.00 41.73 215 ILE E N 1
ATOM 10496 C CA . ILE E 1 214 ? 19.053 41.823 16.704 1.00 36.88 215 ILE E CA 1
ATOM 10497 C C . ILE E 1 214 ? 19.707 42.494 15.508 1.00 40.94 215 ILE E C 1
ATOM 10498 O O . ILE E 1 214 ? 19.274 42.240 14.371 1.00 36.92 215 ILE E O 1
ATOM 10503 N N . ASP E 1 215 ? 20.721 43.322 15.730 1.00 40.48 216 ASP E N 1
ATOM 10504 C CA . ASP E 1 215 ? 21.342 44.076 14.614 1.00 38.94 216 ASP E CA 1
ATOM 10505 C C . ASP E 1 215 ? 22.079 43.102 13.684 1.00 38.68 216 ASP E C 1
ATOM 10506 O O . ASP E 1 215 ? 22.011 43.287 12.448 1.00 40.14 216 ASP E O 1
ATOM 10511 N N . GLY E 1 216 ? 22.759 42.100 14.239 1.00 39.20 217 GLY E N 1
ATOM 10512 C CA . GLY E 1 216 ? 23.492 41.095 13.451 1.00 42.33 217 GLY E CA 1
ATOM 10513 C C . GLY E 1 216 ? 22.560 40.275 12.575 1.00 38.48 217 GLY E C 1
ATOM 10514 O O . GLY E 1 216 ? 22.899 40.009 11.380 1.00 37.34 217 GLY E O 1
ATOM 10515 N N . ILE E 1 217 ? 21.404 39.893 13.112 1.00 41.30 218 ILE E N 1
ATOM 10516 C CA . ILE E 1 217 ? 20.406 39.103 12.335 1.00 38.46 218 ILE E CA 1
ATOM 10517 C C . ILE E 1 217 ? 19.954 39.944 11.147 1.00 36.93 218 ILE E C 1
ATOM 10518 O O . ILE E 1 217 ? 19.885 39.383 10.029 1.00 40.38 218 ILE E O 1
ATOM 10523 N N . MET E 1 218 ? 19.675 41.232 11.335 1.00 37.02 219 MET E N 1
ATOM 10524 C CA . MET E 1 218 ? 19.136 42.043 10.213 1.00 37.67 219 MET E CA 1
ATOM 10525 C C . MET E 1 218 ? 20.256 42.353 9.208 1.00 39.41 219 MET E C 1
ATOM 10526 O O . MET E 1 218 ? 19.971 42.355 7.992 1.00 41.88 219 MET E O 1
ATOM 10531 N N . ARG E 1 219 ? 21.488 42.583 9.664 1.00 41.66 220 ARG E N 1
ATOM 10532 C CA . ARG E 1 219 ? 22.637 42.822 8.740 1.00 44.25 220 ARG E CA 1
ATOM 10533 C C . ARG E 1 219 ? 22.935 41.556 7.925 1.00 40.13 220 ARG E C 1
ATOM 10534 O O . ARG E 1 219 ? 22.955 41.621 6.685 1.00 39.13 220 ARG E O 1
ATOM 10542 N N . LEU E 1 220 ? 23.171 40.435 8.608 1.00 39.94 221 LEU E N 1
ATOM 10543 C CA . LEU E 1 220 ? 23.656 39.185 7.956 1.00 45.17 221 LEU E CA 1
ATOM 10544 C C . LEU E 1 220 ? 22.498 38.462 7.257 1.00 50.23 221 LEU E C 1
ATOM 10545 O O . LEU E 1 220 ? 22.715 37.917 6.175 1.00 50.02 221 LEU E O 1
ATOM 10550 N N . GLY E 1 221 ? 21.312 38.445 7.852 1.00 47.07 222 GLY E N 1
ATOM 10551 C CA . GLY E 1 221 ? 20.179 37.660 7.317 1.00 47.14 222 GLY E CA 1
ATOM 10552 C C . GLY E 1 221 ? 19.457 38.413 6.215 1.00 45.40 222 GLY E C 1
ATOM 10553 O O . GLY E 1 221 ? 19.096 37.799 5.211 1.00 48.09 222 GLY E O 1
ATOM 10554 N N . MET E 1 222 ? 19.251 39.710 6.382 1.00 42.64 223 MET E N 1
ATOM 10555 C CA . MET E 1 222 ? 18.384 40.508 5.487 1.00 42.58 223 MET E CA 1
ATOM 10556 C C . MET E 1 222 ? 19.242 41.451 4.637 1.00 47.69 223 MET E C 1
ATOM 10557 O O . MET E 1 222 ? 18.656 42.156 3.793 1.00 47.05 223 MET E O 1
ATOM 10562 N N . ASN E 1 223 ? 20.569 41.462 4.832 1.00 45.71 224 ASN E N 1
ATOM 10563 C CA . ASN E 1 223 ? 21.490 42.367 4.090 1.00 52.50 224 ASN E CA 1
ATOM 10564 C C . ASN E 1 223 ? 21.105 43.843 4.253 1.00 47.87 224 ASN E C 1
ATOM 10565 O O . ASN E 1 223 ? 21.269 44.602 3.303 1.00 49.39 224 ASN E O 1
ATOM 10570 N N . HIS E 1 224 ? 20.594 44.242 5.413 1.00 46.36 225 HIS E N 1
ATOM 10571 C CA . HIS E 1 224 ? 20.448 45.677 5.769 1.00 49.25 225 HIS E CA 1
ATOM 10572 C C . HIS E 1 224 ? 21.850 46.184 6.093 1.00 48.70 225 HIS E C 1
ATOM 10573 O O . HIS E 1 224 ? 22.595 45.488 6.788 1.00 49.79 225 HIS E O 1
ATOM 10580 N N . PRO E 1 225 ? 22.267 47.363 5.592 1.00 49.74 226 PRO E N 1
ATOM 10581 C CA . PRO E 1 225 ? 23.615 47.880 5.871 1.00 50.34 226 PRO E CA 1
ATOM 10582 C C . PRO E 1 225 ? 23.811 48.170 7.361 1.00 46.69 226 PRO E C 1
ATOM 10583 O O . PRO E 1 225 ? 24.855 47.911 7.877 1.00 43.71 226 PRO E O 1
ATOM 10587 N N . MET E 1 226 ? 22.763 48.639 8.034 1.00 43.94 227 MET E N 1
ATOM 10588 C CA . MET E 1 226 ? 22.764 48.834 9.509 1.00 44.98 227 MET E CA 1
ATOM 10589 C C . MET E 1 226 ? 21.582 48.055 10.108 1.00 39.50 227 MET E C 1
ATOM 10590 O O . MET E 1 226 ? 20.492 48.079 9.530 1.00 43.64 227 MET E O 1
ATOM 10595 N N . GLY E 1 227 ? 21.783 47.443 11.252 1.00 38.14 228 GLY E N 1
ATOM 10596 C CA . GLY E 1 227 ? 20.693 46.874 12.049 1.00 42.49 228 GLY E CA 1
ATOM 10597 C C . GLY E 1 227 ? 19.790 47.980 12.581 1.00 43.23 228 GLY E C 1
ATOM 10598 O O . GLY E 1 227 ? 20.204 49.133 12.658 1.00 38.13 228 GLY E O 1
ATOM 10599 N N . PRO E 1 228 ? 18.533 47.665 12.948 1.00 42.06 229 PRO E N 1
ATOM 10600 C CA . PRO E 1 228 ? 17.559 48.689 13.345 1.00 41.22 229 PRO E CA 1
ATOM 10601 C C . PRO E 1 228 ? 17.925 49.467 14.618 1.00 40.17 229 PRO E C 1
ATOM 10602 O O . PRO E 1 228 ? 17.540 50.625 14.716 1.00 38.63 229 PRO E O 1
ATOM 10606 N N . LEU E 1 229 ? 18.623 48.854 15.573 1.00 38.29 230 LEU E N 1
ATOM 10607 C CA . LEU E 1 229 ? 18.930 49.554 16.851 1.00 40.70 230 LEU E CA 1
ATOM 10608 C C . LEU E 1 229 ? 20.073 50.561 16.628 1.00 43.27 230 LEU E C 1
ATOM 10609 O O . LEU E 1 229 ? 19.924 51.735 17.044 1.00 39.37 230 LEU E O 1
ATOM 10614 N N . GLU E 1 230 ? 21.135 50.163 15.936 1.00 43.27 231 GLU E N 1
ATOM 10615 C CA . GLU E 1 230 ? 22.228 51.105 15.580 1.00 43.94 231 GLU E CA 1
ATOM 10616 C C . GLU E 1 230 ? 21.651 52.163 14.633 1.00 46.84 231 GLU E C 1
ATOM 10617 O O . GLU E 1 230 ? 22.025 53.328 14.752 1.00 42.57 231 GLU E O 1
ATOM 10623 N N . LEU E 1 231 ? 20.729 51.799 13.743 1.00 44.44 232 LEU E N 1
ATOM 10624 C CA . LEU E 1 231 ? 20.092 52.795 12.846 1.00 41.19 232 LEU E CA 1
ATOM 10625 C C . LEU E 1 231 ? 19.265 53.796 13.677 1.00 42.26 232 LEU E C 1
ATOM 10626 O O . LEU E 1 231 ? 19.338 55.011 13.401 1.00 43.72 232 LEU E O 1
ATOM 10631 N N . ALA E 1 232 ? 18.498 53.331 14.658 1.00 41.45 233 ALA E N 1
ATOM 10632 C CA . ALA E 1 232 ? 17.714 54.229 15.542 1.00 40.96 233 ALA E CA 1
ATOM 10633 C C . ALA E 1 232 ? 18.676 55.246 16.200 1.00 46.43 233 ALA E C 1
ATOM 10634 O O . ALA E 1 232 ? 18.367 56.443 16.217 1.00 41.85 233 ALA E O 1
ATOM 10636 N N . ASP E 1 233 ? 19.808 54.779 16.714 1.00 46.30 234 ASP E N 1
ATOM 10637 C CA . ASP E 1 233 ? 20.852 55.637 17.345 1.00 46.90 234 ASP E CA 1
ATOM 10638 C C . ASP E 1 233 ? 21.336 56.689 16.342 1.00 45.30 234 ASP E C 1
ATOM 10639 O O . ASP E 1 233 ? 21.598 57.831 16.758 1.00 47.73 234 ASP E O 1
ATOM 10644 N N . PHE E 1 234 ? 21.482 56.305 15.079 1.00 43.35 235 PHE E N 1
ATOM 10645 C CA . PHE E 1 234 ? 21.989 57.179 13.992 1.00 46.22 235 PHE E CA 1
ATOM 10646 C C . PHE E 1 234 ? 20.944 58.255 13.686 1.00 50.89 235 PHE E C 1
ATOM 10647 O O . PHE E 1 234 ? 21.277 59.433 13.591 1.00 46.18 235 PHE E O 1
ATOM 10655 N N . ILE E 1 235 ? 19.680 57.858 13.560 1.00 43.57 236 ILE E N 1
ATOM 10656 C CA . ILE E 1 235 ? 18.568 58.789 13.250 1.00 42.81 236 ILE E CA 1
ATOM 10657 C C . ILE E 1 235 ? 18.348 59.745 14.445 1.00 40.87 236 ILE E C 1
ATOM 10658 O O . ILE E 1 235 ? 17.930 60.884 14.212 1.00 43.54 236 ILE E O 1
ATOM 10663 N N . GLY E 1 236 ? 18.548 59.268 15.670 1.00 38.96 237 GLY E N 1
ATOM 10664 C CA . GLY E 1 236 ? 18.094 59.913 16.908 1.00 38.04 237 GLY E CA 1
ATOM 10665 C C . GLY E 1 236 ? 16.792 59.288 17.438 1.00 43.88 237 GLY E C 1
ATOM 10666 O O . GLY E 1 236 ? 15.809 59.222 16.674 1.00 41.21 237 GLY E O 1
ATOM 10667 N N . LEU E 1 237 ? 16.777 58.848 18.701 1.00 37.84 238 LEU E N 1
ATOM 10668 C CA . LEU E 1 237 ? 15.616 58.148 19.312 1.00 40.85 238 LEU E CA 1
ATOM 10669 C C . LEU E 1 237 ? 14.465 59.138 19.482 1.00 47.19 238 LEU E C 1
ATOM 10670 O O . LEU E 1 237 ? 13.311 58.713 19.349 1.00 38.92 238 LEU E O 1
ATOM 10675 N N . ASP E 1 238 ? 14.764 60.428 19.681 1.00 42.03 239 ASP E N 1
ATOM 10676 C CA . ASP E 1 238 ? 13.722 61.486 19.732 1.00 41.53 239 ASP E CA 1
ATOM 10677 C C . ASP E 1 238 ? 13.001 61.543 18.379 1.00 39.36 239 ASP E C 1
ATOM 10678 O O . ASP E 1 238 ? 11.757 61.627 18.378 1.00 43.16 239 ASP E O 1
ATOM 10683 N N . THR E 1 239 ? 13.736 61.502 17.266 1.00 36.63 240 THR E N 1
ATOM 10684 C CA . THR E 1 239 ? 13.139 61.529 15.908 1.00 39.97 240 THR E CA 1
ATOM 10685 C C . THR E 1 239 ? 12.312 60.248 15.686 1.00 42.33 240 THR E C 1
ATOM 10686 O O . THR E 1 239 ? 11.191 60.361 15.158 1.00 39.43 240 THR E O 1
ATOM 10690 N N . CYS E 1 240 ? 12.847 59.089 16.073 1.00 41.27 241 CYS E N 1
ATOM 10691 C CA . CYS E 1 240 ? 12.142 57.786 15.939 1.00 42.09 241 CYS E CA 1
ATOM 10692 C C . CYS E 1 240 ? 10.813 57.864 16.690 1.00 40.98 241 CYS E C 1
ATOM 10693 O O . CYS E 1 240 ? 9.769 57.495 16.108 1.00 38.71 241 CYS E O 1
ATOM 10696 N N . LEU E 1 241 ? 10.835 58.337 17.936 1.00 40.89 242 LEU E N 1
ATOM 10697 C CA . LEU E 1 241 ? 9.605 58.427 18.753 1.00 42.83 242 LEU E CA 1
ATOM 10698 C C . LEU E 1 241 ? 8.613 59.390 18.076 1.00 39.53 242 LEU E C 1
ATOM 10699 O O . LEU E 1 241 ? 7.417 59.056 18.001 1.00 41.24 242 LEU E O 1
ATOM 10704 N N . ALA E 1 242 ? 9.070 60.549 17.605 1.00 39.90 243 ALA E N 1
ATOM 10705 C CA . ALA E 1 242 ? 8.176 61.556 16.988 1.00 41.47 243 ALA E CA 1
ATOM 10706 C C . ALA E 1 242 ? 7.498 60.946 15.761 1.00 37.12 243 ALA E C 1
ATOM 10707 O O . ALA E 1 242 ? 6.320 61.216 15.545 1.00 37.67 243 ALA E O 1
ATOM 10709 N N . ILE E 1 243 ? 8.225 60.171 14.967 1.00 36.72 244 ILE E N 1
ATOM 10710 C CA . ILE E 1 243 ? 7.640 59.565 13.732 1.00 38.93 244 ILE E CA 1
ATOM 10711 C C . ILE E 1 243 ? 6.630 58.482 14.135 1.00 39.58 244 ILE E C 1
ATOM 10712 O O . ILE E 1 243 ? 5.538 58.460 13.561 1.00 38.77 244 ILE E O 1
ATOM 10717 N N . MET E 1 244 ? 6.938 57.655 15.130 1.00 41.06 245 MET E N 1
ATOM 10718 C CA . MET E 1 244 ? 5.974 56.624 15.589 1.00 39.82 245 MET E CA 1
ATOM 10719 C C . MET E 1 244 ? 4.720 57.336 16.126 1.00 39.57 245 MET E C 1
ATOM 10720 O O . MET E 1 244 ? 3.619 56.857 15.837 1.00 37.93 245 MET E O 1
ATOM 10725 N N . GLU E 1 245 ? 4.858 58.473 16.821 1.00 37.70 246 GLU E N 1
ATOM 10726 C CA . GLU E 1 245 ? 3.684 59.216 17.352 1.00 40.74 246 GLU E CA 1
ATOM 10727 C C . GLU E 1 245 ? 2.817 59.710 16.191 1.00 41.36 246 GLU E C 1
ATOM 10728 O O . GLU E 1 245 ? 1.576 59.650 16.314 1.00 40.11 246 GLU E O 1
ATOM 10734 N N . VAL E 1 246 ? 3.443 60.179 15.107 1.00 39.57 247 VAL E N 1
ATOM 10735 C CA . VAL E 1 246 ? 2.692 60.652 13.918 1.00 42.93 247 VAL E CA 1
ATOM 10736 C C . VAL E 1 246 ? 1.918 59.488 13.310 1.00 37.33 247 VAL E C 1
ATOM 10737 O O . VAL E 1 246 ? 0.763 59.696 12.912 1.00 39.24 247 VAL E O 1
ATOM 10741 N N . LEU E 1 247 ? 2.532 58.308 13.197 1.00 39.08 248 LEU E N 1
ATOM 10742 C CA . LEU E 1 247 ? 1.831 57.113 12.654 1.00 36.09 248 LEU E CA 1
ATOM 10743 C C . LEU E 1 247 ? 0.684 56.761 13.596 1.00 35.15 248 LEU E C 1
ATOM 10744 O O . LEU E 1 247 ? -0.437 56.515 13.115 1.00 37.04 248 LEU E O 1
ATOM 10749 N N . HIS E 1 248 ? 0.930 56.754 14.908 1.00 35.62 249 HIS E N 1
ATOM 10750 C CA . HIS E 1 248 ? -0.088 56.333 15.902 1.00 37.67 249 HIS E CA 1
ATOM 10751 C C . HIS E 1 248 ? -1.279 57.306 15.846 1.00 38.20 249 HIS E C 1
ATOM 10752 O O . HIS E 1 248 ? -2.425 56.839 15.751 1.00 38.73 249 HIS E O 1
ATOM 10759 N N . ARG E 1 249 ? -1.022 58.609 15.846 1.00 37.33 250 ARG E N 1
ATOM 10760 C CA . ARG E 1 249 ? -2.080 59.656 15.889 1.00 42.72 250 ARG E CA 1
ATOM 10761 C C . ARG E 1 249 ? -2.757 59.792 14.515 1.00 40.30 250 ARG E C 1
ATOM 10762 O O . ARG E 1 249 ? -3.987 59.952 14.470 1.00 39.30 250 ARG E O 1
ATOM 10770 N N . GLY E 1 250 ? -1.994 59.689 13.436 1.00 41.06 251 GLY E N 1
ATOM 10771 C CA . GLY E 1 250 ? -2.491 59.872 12.060 1.00 41.27 251 GLY E CA 1
ATOM 10772 C C . GLY E 1 250 ? -3.348 58.705 11.610 1.00 42.09 251 GLY E C 1
ATOM 10773 O O . GLY E 1 250 ? -4.432 58.946 11.064 1.00 41.10 251 GLY E O 1
ATOM 10774 N N . PHE E 1 251 ? -2.908 57.463 11.814 1.00 37.98 252 PHE E N 1
ATOM 10775 C CA . PHE E 1 251 ? -3.741 56.274 11.504 1.00 37.52 252 PHE E CA 1
ATOM 10776 C C . PHE E 1 251 ? -4.773 56.090 12.610 1.00 37.46 252 PHE E C 1
ATOM 10777 O O . PHE E 1 251 ? -5.821 55.485 12.335 1.00 40.14 252 PHE E O 1
ATOM 10785 N N . GLY E 1 252 ? -4.494 56.587 13.816 1.00 37.95 253 GLY E N 1
ATOM 10786 C CA . GLY E 1 252 ? -5.370 56.396 14.995 1.00 40.58 253 GLY E CA 1
ATOM 10787 C C . GLY E 1 252 ? -5.437 54.947 15.438 1.00 37.41 253 GLY E C 1
ATOM 10788 O O . GLY E 1 252 ? -6.420 54.540 16.079 1.00 42.32 253 GLY E O 1
ATOM 10789 N N . ASP E 1 253 ? -4.408 54.178 15.107 1.00 39.62 254 ASP E N 1
ATOM 10790 C CA . ASP E 1 253 ? -4.380 52.706 15.231 1.00 45.11 254 ASP E CA 1
ATOM 10791 C C . ASP E 1 253 ? -3.202 52.319 16.135 1.00 42.38 254 ASP E C 1
ATOM 10792 O O . ASP E 1 253 ? -2.065 52.659 15.781 1.00 39.75 254 ASP E O 1
ATOM 10797 N N . ASP E 1 254 ? -3.499 51.650 17.252 1.00 45.14 255 ASP E N 1
ATOM 10798 C CA . ASP E 1 254 ? -2.594 50.999 18.243 1.00 46.72 255 ASP E CA 1
ATOM 10799 C C . ASP E 1 254 ? -1.493 50.177 17.580 1.00 38.50 255 ASP E C 1
ATOM 10800 O O . ASP E 1 254 ? -0.479 49.911 18.265 1.00 37.17 255 ASP E O 1
ATOM 10805 N N . LYS E 1 255 ? -1.774 49.643 16.400 1.00 35.20 256 LYS E N 1
ATOM 10806 C CA . LYS E 1 255 ? -0.761 48.949 15.574 1.00 40.72 256 LYS E CA 1
ATOM 10807 C C . LYS E 1 255 ? 0.558 49.737 15.614 1.00 39.25 256 LYS E C 1
ATOM 10808 O O . LYS E 1 255 ? 1.658 49.104 15.679 1.00 37.57 256 LYS E O 1
ATOM 10814 N N . TYR E 1 256 ? 0.474 51.074 15.584 1.00 36.73 257 TYR E N 1
ATOM 10815 C CA . TYR E 1 256 ? 1.658 51.957 15.431 1.00 36.26 257 TYR E CA 1
ATOM 10816 C C . TYR E 1 256 ? 2.102 52.542 16.780 1.00 34.88 257 TYR E C 1
ATOM 10817 O O . TYR E 1 256 ? 2.851 53.517 16.779 1.00 40.95 257 TYR E O 1
ATOM 10826 N N . ARG E 1 257 ? 1.700 51.950 17.896 1.00 36.88 258 ARG E N 1
ATOM 10827 C CA . ARG E 1 257 ? 2.087 52.479 19.231 1.00 38.34 258 ARG E CA 1
ATOM 10828 C C . ARG E 1 257 ? 3.597 52.414 19.391 1.00 40.22 258 ARG E C 1
ATOM 10829 O O . ARG E 1 257 ? 4.205 51.391 19.130 1.00 38.72 258 ARG E O 1
ATOM 10837 N N . PRO E 1 258 ? 4.232 53.512 19.854 1.00 38.59 259 PRO E N 1
ATOM 10838 C CA . PRO E 1 258 ? 5.648 53.499 20.192 1.00 37.31 259 PRO E CA 1
ATOM 10839 C C . PRO E 1 258 ? 5.972 52.481 21.288 1.00 37.13 259 PRO E C 1
ATOM 10840 O O . PRO E 1 258 ? 5.216 52.323 22.231 1.00 40.65 259 PRO E O 1
ATOM 10844 N N . SER E 1 259 ? 7.118 51.822 21.173 1.00 37.67 260 SER E N 1
ATOM 10845 C CA . SER E 1 259 ? 7.621 50.952 22.259 1.00 34.87 260 SER E CA 1
ATOM 10846 C C . SER E 1 259 ? 7.742 51.770 23.538 1.00 34.71 260 SER E C 1
ATOM 10847 O O . SER E 1 259 ? 8.359 52.836 23.539 1.00 39.73 260 SER E O 1
ATOM 10850 N N . PRO E 1 260 ? 7.247 51.258 24.679 1.00 38.62 261 PRO E N 1
ATOM 10851 C CA . PRO E 1 260 ? 7.516 51.889 25.972 1.00 37.39 261 PRO E CA 1
ATOM 10852 C C . PRO E 1 260 ? 9.017 52.068 26.257 1.00 42.50 261 PRO E C 1
ATOM 10853 O O . PRO E 1 260 ? 9.360 53.018 26.948 1.00 39.76 261 PRO E O 1
ATOM 10857 N N . LEU E 1 261 ? 9.876 51.176 25.753 1.00 41.20 262 LEU E N 1
ATOM 10858 C CA . LEU E 1 261 ? 11.342 51.329 25.954 1.00 41.69 262 LEU E CA 1
ATOM 10859 C C . LEU E 1 261 ? 11.828 52.535 25.148 1.00 38.61 262 LEU E C 1
ATOM 10860 O O . LEU E 1 261 ? 12.689 53.269 25.651 1.00 38.85 262 LEU E O 1
ATOM 10865 N N . LEU E 1 262 ? 11.315 52.740 23.928 1.00 37.92 263 LEU E N 1
ATOM 10866 C CA . LEU E 1 262 ? 11.668 53.941 23.141 1.00 40.25 263 LEU E CA 1
ATOM 10867 C C . LEU E 1 262 ? 11.265 55.198 23.937 1.00 42.23 263 LEU E C 1
ATOM 10868 O O . LEU E 1 262 ? 12.091 56.113 24.036 1.00 42.15 263 LEU E O 1
ATOM 10873 N N . ARG E 1 263 ? 10.067 55.242 24.508 1.00 42.00 264 ARG E N 1
ATOM 10874 C CA . ARG E 1 263 ? 9.630 56.432 25.292 1.00 45.89 264 ARG E CA 1
ATOM 10875 C C . ARG E 1 263 ? 10.604 56.637 26.466 1.00 45.53 264 ARG E C 1
ATOM 10876 O O . ARG E 1 263 ? 11.015 57.779 26.705 1.00 44.86 264 ARG E O 1
ATOM 10884 N N . ARG E 1 264 ? 10.952 55.564 27.169 1.00 43.39 265 ARG E N 1
ATOM 10885 C CA . ARG E 1 264 ? 11.791 55.634 28.390 1.00 47.31 265 ARG E CA 1
ATOM 10886 C C . ARG E 1 264 ? 13.196 56.154 28.032 1.00 44.89 265 ARG E C 1
ATOM 10887 O O . ARG E 1 264 ? 13.740 57.009 28.782 1.00 45.05 265 ARG E O 1
ATOM 10895 N N . MET E 1 265 ? 13.771 55.662 26.935 1.00 43.59 266 MET E N 1
ATOM 10896 C CA . MET E 1 265 ? 15.120 56.061 26.482 1.00 43.72 266 MET E CA 1
ATOM 10897 C C . MET E 1 265 ? 15.103 57.581 26.224 1.00 45.89 266 MET E C 1
ATOM 10898 O O . MET E 1 265 ? 16.081 58.290 26.612 1.00 49.78 266 MET E O 1
ATOM 10903 N N . VAL E 1 266 ? 14.062 58.073 25.559 1.00 44.62 267 VAL E N 1
ATOM 10904 C CA . VAL E 1 266 ? 13.940 59.507 25.200 1.00 45.30 267 VAL E CA 1
ATOM 10905 C C . VAL E 1 266 ? 13.766 60.315 26.501 1.00 47.61 267 VAL E C 1
ATOM 10906 O O . VAL E 1 266 ? 14.439 61.331 26.617 1.00 50.86 267 VAL E O 1
ATOM 10910 N N . GLN E 1 267 ? 12.968 59.849 27.465 1.00 45.27 268 GLN E N 1
ATOM 10911 C CA . GLN E 1 267 ? 12.782 60.543 28.771 1.00 52.31 268 GLN E CA 1
ATOM 10912 C C . GLN E 1 267 ? 14.136 60.671 29.492 1.00 55.20 268 GLN E C 1
ATOM 10913 O O . GLN E 1 267 ? 14.350 61.698 30.182 1.00 54.02 268 GLN E O 1
ATOM 10919 N N . ALA E 1 268 ? 15.015 59.674 29.343 1.00 51.97 269 ALA E N 1
ATOM 10920 C CA . ALA E 1 268 ? 16.345 59.635 29.983 1.00 47.59 269 ALA E CA 1
ATOM 10921 C C . ALA E 1 268 ? 17.359 60.499 29.218 1.00 46.88 269 ALA E C 1
ATOM 10922 O O . ALA E 1 268 ? 18.464 60.654 29.735 1.00 54.75 269 ALA E O 1
ATOM 10924 N N . GLY E 1 269 ? 17.028 60.977 28.018 1.00 45.68 270 GLY E N 1
ATOM 10925 C CA . GLY E 1 269 ? 17.930 61.737 27.134 1.00 48.28 270 GLY E CA 1
ATOM 10926 C C . GLY E 1 269 ? 18.963 60.852 26.462 1.00 53.20 270 GLY E C 1
ATOM 10927 O O . GLY E 1 269 ? 19.949 61.372 25.944 1.00 49.22 270 GLY E O 1
ATOM 10928 N N . LEU E 1 270 ? 18.723 59.547 26.404 1.00 44.93 271 LEU E N 1
ATOM 10929 C CA . LEU E 1 270 ? 19.591 58.588 25.688 1.00 43.92 271 LEU E CA 1
ATOM 10930 C C . LEU E 1 270 ? 19.193 58.613 24.210 1.00 46.55 271 LEU E C 1
ATOM 10931 O O . LEU E 1 270 ? 18.577 57.644 23.749 1.00 46.22 271 LEU E O 1
ATOM 10936 N N . LEU E 1 271 ? 19.549 59.663 23.478 1.00 45.24 272 LEU E N 1
ATOM 10937 C CA . LEU E 1 271 ? 18.943 59.966 22.158 1.00 43.13 272 LEU E CA 1
ATOM 10938 C C . LEU E 1 271 ? 19.718 59.315 21.021 1.00 45.64 272 LEU E C 1
ATOM 10939 O O . LEU E 1 271 ? 19.269 59.451 19.877 1.00 48.73 272 LEU E O 1
ATOM 10944 N N . GLY E 1 272 ? 20.821 58.631 21.297 1.00 41.78 273 GLY E N 1
ATOM 10945 C CA . GLY E 1 272 ? 21.656 58.004 20.258 1.00 50.61 273 GLY E CA 1
ATOM 10946 C C . GLY E 1 272 ? 22.983 58.720 20.052 1.00 50.53 273 GLY E C 1
ATOM 10947 O O . GLY E 1 272 ? 23.521 59.260 21.027 1.00 45.06 273 GLY E O 1
ATOM 10948 N N . ARG E 1 273 ? 23.509 58.678 18.822 1.00 50.32 274 ARG E N 1
ATOM 10949 C CA . ARG E 1 273 ? 24.863 59.184 18.472 1.00 56.13 274 ARG E CA 1
ATOM 10950 C C . ARG E 1 273 ? 24.989 60.634 18.942 1.00 58.77 274 ARG E C 1
ATOM 10951 O O . ARG E 1 273 ? 25.968 60.940 19.614 1.00 51.87 274 ARG E O 1
ATOM 10959 N N . LYS E 1 274 ? 23.992 61.471 18.667 1.00 53.52 275 LYS E N 1
ATOM 10960 C CA . LYS E 1 274 ? 24.052 62.921 18.977 1.00 55.23 275 LYS E CA 1
ATOM 10961 C C . LYS E 1 274 ? 24.130 63.178 20.491 1.00 53.95 275 LYS E C 1
ATOM 10962 O O . LYS E 1 274 ? 24.523 64.284 20.855 1.00 64.63 275 LYS E O 1
ATOM 10968 N N . ALA E 1 275 ? 23.785 62.232 21.357 1.00 53.10 276 ALA E N 1
ATOM 10969 C CA . ALA E 1 275 ? 23.871 62.405 22.823 1.00 48.46 276 ALA E CA 1
ATOM 10970 C C . ALA E 1 275 ? 25.042 61.593 23.362 1.00 44.15 276 ALA E C 1
ATOM 10971 O O . ALA E 1 275 ? 25.245 61.605 24.566 1.00 47.85 276 ALA E O 1
ATOM 10973 N N . GLY E 1 276 ? 25.763 60.888 22.503 1.00 46.61 277 GLY E N 1
ATOM 10974 C CA . GLY E 1 276 ? 26.851 59.976 22.918 1.00 52.38 277 GLY E CA 1
ATOM 10975 C C . GLY E 1 276 ? 26.351 58.639 23.449 1.00 55.26 277 GLY E C 1
ATOM 10976 O O . GLY E 1 276 ? 27.199 57.797 23.781 1.00 47.05 277 GLY E O 1
ATOM 10977 N N . ARG E 1 277 ? 25.029 58.422 23.522 1.00 51.80 278 ARG E N 1
ATOM 10978 C CA . ARG E 1 277 ? 24.474 57.133 23.998 1.00 48.03 278 ARG E CA 1
ATOM 10979 C C . ARG E 1 277 ? 22.993 56.978 23.598 1.00 45.59 278 ARG E C 1
ATOM 10980 O O . ARG E 1 277 ? 22.199 57.898 23.779 1.00 41.49 278 ARG E O 1
ATOM 10988 N N . GLY E 1 278 ? 22.664 55.823 23.029 1.00 49.39 279 GLY E N 1
ATOM 10989 C CA . GLY E 1 278 ? 21.283 55.347 22.830 1.00 46.57 279 GLY E CA 1
ATOM 10990 C C . GLY E 1 278 ? 21.259 53.902 23.219 1.00 45.61 279 GLY E C 1
ATOM 10991 O O . GLY E 1 278 ? 21.533 53.631 24.374 1.00 42.92 279 GLY E O 1
ATOM 10992 N N . PHE E 1 279 ? 21.020 53.010 22.260 1.00 46.28 280 PHE E N 1
ATOM 10993 C CA . PHE E 1 279 ? 21.146 51.544 22.486 1.00 44.28 280 PHE E CA 1
ATOM 10994 C C . PHE E 1 279 ? 22.621 51.203 22.694 1.00 42.84 280 PHE E C 1
ATOM 10995 O O . PHE E 1 279 ? 22.917 50.311 23.509 1.00 44.84 280 PHE E O 1
ATOM 11003 N N . TYR E 1 280 ? 23.500 51.874 21.946 1.00 44.41 281 TYR E N 1
ATOM 11004 C CA . TYR E 1 280 ? 24.968 51.717 22.050 1.00 47.91 281 TYR E CA 1
ATOM 11005 C C . TYR E 1 280 ? 25.559 52.995 22.652 1.00 53.90 281 TYR E C 1
ATOM 11006 O O . TYR E 1 280 ? 24.855 54.033 22.718 1.00 48.96 281 TYR E O 1
ATOM 11015 N N . THR E 1 281 ? 26.833 52.931 23.055 1.00 55.78 282 THR E N 1
ATOM 11016 C CA . THR E 1 281 ? 27.622 54.089 23.556 1.00 54.64 282 THR E CA 1
ATOM 11017 C C . THR E 1 281 ? 28.590 54.512 22.453 1.00 56.32 282 THR E C 1
ATOM 11018 O O . THR E 1 281 ? 29.182 53.622 21.820 1.00 52.53 282 THR E O 1
ATOM 11022 N N . TYR E 1 282 ? 28.719 55.823 22.232 1.00 56.09 283 TYR E N 1
ATOM 11023 C CA . TYR E 1 282 ? 29.544 56.432 21.159 1.00 56.08 283 TYR E CA 1
ATOM 11024 C C . TYR E 1 282 ? 30.627 57.334 21.777 1.00 56.51 283 TYR E C 1
ATOM 11025 O O . TYR E 1 282 ? 30.369 57.968 22.798 1.00 53.15 283 TYR E O 1
ATOM 11034 N N . ASP E 1 283 ? 31.805 57.395 21.150 1.00 66.33 284 ASP E N 1
ATOM 11035 C CA . ASP E 1 283 ? 32.876 58.388 21.456 1.00 71.43 284 ASP E CA 1
ATOM 11036 C C . ASP E 1 283 ? 32.523 59.704 20.753 1.00 77.14 284 ASP E C 1
ATOM 11037 O O . ASP E 1 283 ? 31.459 59.756 20.095 1.00 71.57 284 ASP E O 1
ATOM 11042 N N . GLU E 1 284 ? 33.379 60.731 20.878 1.00 93.32 285 GLU E N 1
ATOM 11043 C CA . GLU E 1 284 ? 33.115 62.096 20.331 1.00 95.12 285 GLU E CA 1
ATOM 11044 C C . GLU E 1 284 ? 33.047 62.065 18.798 1.00 92.30 285 GLU E C 1
ATOM 11045 O O . GLU E 1 284 ? 32.394 62.973 18.239 1.00 94.76 285 GLU E O 1
ATOM 11051 N N . LYS E 1 285 ? 33.675 61.075 18.144 1.00 88.92 286 LYS E N 1
ATOM 11052 C CA . LYS E 1 285 ? 33.681 60.945 16.658 1.00 97.70 286 LYS E CA 1
ATOM 11053 C C . LYS E 1 285 ? 32.443 60.174 16.167 1.00 88.08 286 LYS E C 1
ATOM 11054 O O . LYS E 1 285 ? 32.252 60.092 14.947 1.00 84.85 286 LYS E O 1
ATOM 11060 N N . GLY E 1 286 ? 31.656 59.602 17.077 1.00 77.30 287 GLY E N 1
ATOM 11061 C CA . GLY E 1 286 ? 30.430 58.856 16.745 1.00 79.60 287 GLY E CA 1
ATOM 11062 C C . GLY E 1 286 ? 30.679 57.394 16.407 1.00 78.36 287 GLY E C 1
ATOM 11063 O O . GLY E 1 286 ? 29.812 56.814 15.736 1.00 70.45 287 GLY E O 1
ATOM 11064 N N . ASN E 1 287 ? 31.801 56.807 16.850 1.00 77.91 288 ASN E N 1
ATOM 11065 C CA . ASN E 1 287 ? 32.070 55.348 16.753 1.00 66.07 288 ASN E CA 1
ATOM 11066 C C . ASN E 1 287 ? 31.634 54.674 18.051 1.00 65.88 288 ASN E C 1
ATOM 11067 O O . ASN E 1 287 ? 31.771 55.329 19.111 1.00 63.75 288 ASN E O 1
ATOM 11072 N N . LYS E 1 288 ? 31.146 53.429 17.965 1.00 58.91 289 LYS E N 1
ATOM 11073 C CA . LYS E 1 288 ? 30.734 52.61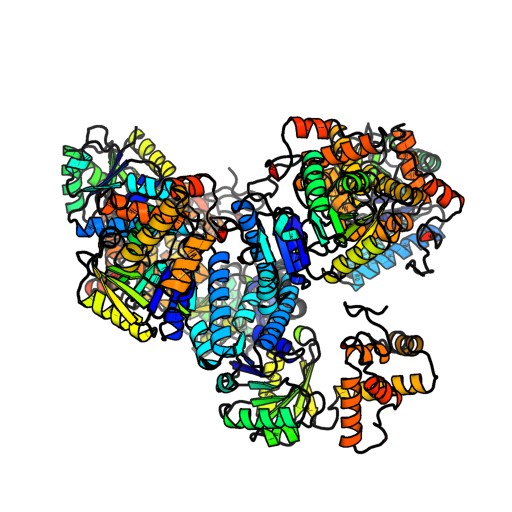5 19.138 1.00 61.29 289 LYS E CA 1
ATOM 11074 C C . LYS E 1 288 ? 31.957 52.405 20.035 1.00 70.33 289 LYS E C 1
ATOM 11075 O O . LYS E 1 288 ? 33.052 52.312 19.477 1.00 76.06 289 LYS E O 1
ATOM 11081 N N . VAL E 1 289 ? 31.783 52.309 21.354 1.00 69.51 290 VAL E N 1
ATOM 11082 C CA . VAL E 1 289 ? 32.898 52.136 22.325 1.00 71.19 290 VAL E CA 1
ATOM 11083 C C . VAL E 1 289 ? 32.423 51.146 23.391 1.00 75.65 290 VAL E C 1
ATOM 11084 O O . VAL E 1 289 ? 31.269 51.269 23.837 1.00 76.99 290 VAL E O 1
ATOM 11088 N N . GLY E 1 290 ? 33.286 50.215 23.800 1.00 86.29 291 GLY E N 1
ATOM 11089 C CA . GLY E 1 290 ? 33.026 49.261 24.896 1.00 86.46 291 GLY E CA 1
ATOM 11090 C C . GLY E 1 290 ? 32.374 48.001 24.362 1.00 89.76 291 GLY E C 1
ATOM 11091 O O . GLY E 1 290 ? 31.774 47.297 25.161 1.00 98.51 291 GLY E O 1
ATOM 11092 C CA . GLU F 1 2 ? 61.073 56.550 -35.435 1.00 101.55 3 GLU F CA 1
ATOM 11093 C C . GLU F 1 2 ? 59.755 57.322 -35.292 1.00 98.43 3 GLU F C 1
ATOM 11094 O O . GLU F 1 2 ? 59.808 58.564 -35.245 1.00 106.62 3 GLU F O 1
ATOM 11100 N N . VAL F 1 3 ? 58.610 56.634 -35.279 1.00 89.47 4 VAL F N 1
ATOM 11101 C CA . VAL F 1 3 ? 57.283 57.310 -35.153 1.00 101.36 4 VAL F CA 1
ATOM 11102 C C . VAL F 1 3 ? 56.977 57.499 -33.660 1.00 100.85 4 VAL F C 1
ATOM 11103 O O . VAL F 1 3 ? 56.689 56.505 -32.976 1.00 82.26 4 VAL F O 1
ATOM 11107 N N . LYS F 1 4 ? 57.030 58.745 -33.185 1.00 106.58 5 LYS F N 1
ATOM 11108 C CA . LYS F 1 4 ? 56.696 59.126 -31.790 1.00 116.57 5 LYS F CA 1
ATOM 11109 C C . LYS F 1 4 ? 55.476 60.048 -31.774 1.00 116.28 5 LYS F C 1
ATOM 11110 O O . LYS F 1 4 ? 54.704 60.002 -30.803 1.00 114.03 5 LYS F O 1
ATOM 11116 N N . ARG F 1 5 ? 55.360 60.893 -32.797 1.00 115.15 6 ARG F N 1
ATOM 11117 C CA . ARG F 1 5 ? 54.404 62.024 -32.854 1.00 115.57 6 ARG F CA 1
ATOM 11118 C C . ARG F 1 5 ? 53.484 61.813 -34.059 1.00 104.56 6 ARG F C 1
ATOM 11119 O O . ARG F 1 5 ? 54.011 61.681 -35.180 1.00 98.52 6 ARG F O 1
ATOM 11127 N N . ILE F 1 6 ? 52.174 61.753 -33.832 1.00 102.90 7 ILE F N 1
ATOM 11128 C CA . ILE F 1 6 ? 51.170 61.569 -34.918 1.00 110.28 7 ILE F CA 1
ATOM 11129 C C . ILE F 1 6 ? 50.250 62.792 -34.951 1.00 107.04 7 ILE F C 1
ATOM 11130 O O . ILE F 1 6 ? 49.666 63.145 -33.891 1.00 85.33 7 ILE F O 1
ATOM 11135 N N . GLY F 1 7 ? 50.147 63.403 -36.133 1.00 105.24 8 GLY F N 1
ATOM 11136 C CA . GLY F 1 7 ? 49.137 64.422 -36.446 1.00 95.56 8 GLY F CA 1
ATOM 11137 C C . GLY F 1 7 ? 47.886 63.785 -37.017 1.00 87.30 8 GLY F C 1
ATOM 11138 O O . GLY F 1 7 ? 48.010 62.851 -37.827 1.00 80.55 8 GLY F O 1
ATOM 11139 N N . VAL F 1 8 ? 46.718 64.255 -36.588 1.00 79.90 9 VAL F N 1
ATOM 11140 C CA . VAL F 1 8 ? 45.412 63.873 -37.187 1.00 85.00 9 VAL F CA 1
ATOM 11141 C C . VAL F 1 8 ? 44.688 65.155 -37.597 1.00 92.74 9 VAL F C 1
ATOM 11142 O O . VAL F 1 8 ? 44.514 66.035 -36.740 1.00 88.97 9 VAL F O 1
ATOM 11146 N N . VAL F 1 9 ? 44.311 65.269 -38.865 1.00 91.74 10 VAL F N 1
ATOM 11147 C CA . VAL F 1 9 ? 43.570 66.454 -39.380 1.00 90.41 10 VAL F CA 1
ATOM 11148 C C . VAL F 1 9 ? 42.119 66.029 -39.608 1.00 86.40 10 VAL F C 1
ATOM 11149 O O . VAL F 1 9 ? 41.866 65.132 -40.434 1.00 106.12 10 VAL F O 1
ATOM 11153 N N . GLY F 1 10 ? 41.207 66.653 -38.874 1.00 74.85 11 GLY F N 1
ATOM 11154 C CA . GLY F 1 10 ? 39.770 66.344 -38.867 1.00 70.93 11 GLY F CA 1
ATOM 11155 C C . GLY F 1 10 ? 39.407 65.641 -37.576 1.00 83.65 11 GLY F C 1
ATOM 11156 O O . GLY F 1 10 ? 39.857 64.498 -37.382 1.00 84.42 11 GLY F O 1
ATOM 11157 N N . ALA F 1 11 ? 38.647 66.313 -36.711 1.00 85.23 12 ALA F N 1
ATOM 11158 C CA . ALA F 1 11 ? 38.206 65.804 -35.399 1.00 84.81 12 ALA F CA 1
ATOM 11159 C C . ALA F 1 11 ? 36.762 65.323 -35.527 1.00 84.70 12 ALA F C 1
ATOM 11160 O O . ALA F 1 11 ? 35.971 65.531 -34.576 1.00 82.03 12 ALA F O 1
ATOM 11162 N N . GLY F 1 12 ? 36.432 64.704 -36.666 1.00 77.57 13 GLY F N 1
ATOM 11163 C CA . GLY F 1 12 ? 35.082 64.192 -36.944 1.00 76.96 13 GLY F CA 1
ATOM 11164 C C . GLY F 1 12 ? 34.917 62.756 -36.477 1.00 80.14 13 GLY F C 1
ATOM 11165 O O . GLY F 1 12 ? 35.709 62.288 -35.630 1.00 78.72 13 GLY F O 1
ATOM 11166 N N . GLN F 1 13 ? 33.922 62.079 -37.039 1.00 79.78 14 GLN F N 1
ATOM 11167 C CA . GLN F 1 13 ? 33.570 60.673 -36.742 1.00 90.85 14 GLN F CA 1
ATOM 11168 C C . GLN F 1 13 ? 34.836 59.806 -36.788 1.00 95.12 14 GLN F C 1
ATOM 11169 O O . GLN F 1 13 ? 35.050 59.016 -35.859 1.00 84.81 14 GLN F O 1
ATOM 11175 N N . MET F 1 14 ? 35.654 59.949 -37.830 1.00 91.49 15 MET F N 1
ATOM 11176 C CA . MET F 1 14 ? 36.806 59.043 -38.057 1.00 87.85 15 MET F CA 1
ATOM 11177 C C . MET F 1 14 ? 38.057 59.608 -37.373 1.00 88.14 15 MET F C 1
ATOM 11178 O O . MET F 1 14 ? 38.741 58.844 -36.676 1.00 68.27 15 MET F O 1
ATOM 11183 N N . GLY F 1 15 ? 38.373 60.889 -37.591 1.00 84.57 16 GLY F N 1
ATOM 11184 C CA . GLY F 1 15 ? 39.606 61.508 -37.063 1.00 80.56 16 GLY F CA 1
ATOM 11185 C C . GLY F 1 15 ? 39.681 61.428 -35.538 1.00 79.08 16 GLY F C 1
ATOM 11186 O O . GLY F 1 15 ? 40.773 61.181 -35.006 1.00 74.76 16 GLY F O 1
ATOM 11187 N N . SER F 1 16 ? 38.564 61.601 -34.830 1.00 75.35 17 SER F N 1
ATOM 11188 C CA . SER F 1 16 ? 38.553 61.556 -33.349 1.00 82.74 17 SER F CA 1
ATOM 11189 C C . SER F 1 16 ? 38.851 60.116 -32.895 1.00 83.18 17 SER F C 1
ATOM 11190 O O . SER F 1 16 ? 39.619 59.940 -31.925 1.00 60.26 17 SER F O 1
ATOM 11193 N N . GLY F 1 17 ? 38.365 59.110 -33.637 1.00 88.23 18 GLY F N 1
ATOM 11194 C CA . GLY F 1 17 ? 38.712 57.700 -33.381 1.00 90.39 18 GLY F CA 1
ATOM 11195 C C . GLY F 1 17 ? 40.174 57.409 -33.677 1.00 90.40 18 GLY F C 1
ATOM 11196 O O . GLY F 1 17 ? 40.800 56.672 -32.898 1.00 87.36 18 GLY F O 1
ATOM 11197 N N . ILE F 1 18 ? 40.707 57.930 -34.782 1.00 85.64 19 ILE F N 1
ATOM 11198 C CA . ILE F 1 18 ? 42.130 57.705 -35.159 1.00 82.28 19 ILE F CA 1
ATOM 11199 C C . ILE F 1 18 ? 43.016 58.325 -34.063 1.00 81.81 19 ILE F C 1
ATOM 11200 O O . ILE F 1 18 ? 43.973 57.658 -33.634 1.00 78.85 19 ILE F O 1
ATOM 11205 N N . ALA F 1 19 ? 42.724 59.559 -33.643 1.00 76.60 20 ALA F N 1
ATOM 11206 C CA . ALA F 1 19 ? 43.447 60.264 -32.558 1.00 84.49 20 ALA F CA 1
ATOM 11207 C C . ALA F 1 19 ? 43.430 59.395 -31.295 1.00 81.42 20 ALA F C 1
ATOM 11208 O O . ALA F 1 19 ? 44.503 59.198 -30.691 1.00 82.34 20 ALA F O 1
ATOM 11210 N N . GLN F 1 20 ? 42.260 58.873 -30.926 1.00 78.10 21 GLN F N 1
ATOM 11211 C CA . GLN F 1 20 ? 42.106 58.045 -29.705 1.00 86.88 21 GLN F CA 1
ATOM 11212 C C . GLN F 1 20 ? 43.007 56.804 -29.793 1.00 90.31 21 GLN F C 1
ATOM 11213 O O . GLN F 1 20 ? 43.762 56.539 -28.822 1.00 72.91 21 GLN F O 1
ATOM 11219 N N . VAL F 1 21 ? 42.936 56.050 -30.895 1.00 79.16 22 VAL F N 1
ATOM 11220 C CA . VAL F 1 21 ? 43.658 54.750 -31.000 1.00 81.52 22 VAL F CA 1
ATOM 11221 C C . VAL F 1 21 ? 45.172 55.035 -31.031 1.00 83.57 22 VAL F C 1
ATOM 11222 O O . VAL F 1 21 ? 45.934 54.230 -30.465 1.00 75.92 22 VAL F O 1
ATOM 11226 N N . ALA F 1 22 ? 45.604 56.136 -31.659 1.00 75.37 23 ALA F N 1
ATOM 11227 C CA . ALA F 1 22 ? 47.024 56.565 -31.695 1.00 79.14 23 ALA F CA 1
ATOM 11228 C C . ALA F 1 22 ? 47.499 56.858 -30.262 1.00 89.75 23 ALA F C 1
ATOM 11229 O O . ALA F 1 22 ? 48.580 56.362 -29.870 1.00 93.38 23 ALA F O 1
ATOM 11231 N N . ALA F 1 23 ? 46.701 57.607 -29.492 1.00 99.25 24 ALA F N 1
ATOM 11232 C CA . ALA F 1 23 ? 47.019 58.013 -28.100 1.00 96.05 24 ALA F CA 1
ATOM 11233 C C . ALA F 1 23 ? 47.075 56.771 -27.201 1.00 88.98 24 ALA F C 1
ATOM 11234 O O . ALA F 1 23 ? 48.041 56.665 -26.426 1.00 93.44 24 ALA F O 1
ATOM 11236 N N . SER F 1 24 ? 46.105 55.861 -27.330 1.00 78.97 25 SER F N 1
ATOM 11237 C CA . SER F 1 24 ? 46.034 54.601 -26.542 1.00 81.87 25 SER F CA 1
ATOM 11238 C C . SER F 1 24 ? 47.252 53.722 -26.847 1.00 82.61 25 SER F C 1
ATOM 11239 O O . SER F 1 24 ? 47.617 52.927 -25.977 1.00 96.17 25 SER F O 1
ATOM 11242 N N . ALA F 1 25 ? 47.849 53.850 -28.034 1.00 77.64 26 ALA F N 1
ATOM 11243 C CA . ALA F 1 25 ? 49.000 53.033 -28.476 1.00 78.08 26 ALA F CA 1
ATOM 11244 C C . ALA F 1 25 ? 50.314 53.595 -27.932 1.00 84.38 26 ALA F C 1
ATOM 11245 O O . ALA F 1 25 ? 51.347 52.930 -28.114 1.00 74.24 26 ALA F O 1
ATOM 11247 N N . GLY F 1 26 ? 50.296 54.804 -27.364 1.00 90.17 27 GLY F N 1
ATOM 11248 C CA . GLY F 1 26 ? 51.480 55.429 -26.744 1.00 85.08 27 GLY F CA 1
ATOM 11249 C C . GLY F 1 26 ? 52.065 56.552 -27.583 1.00 88.90 27 GLY F C 1
ATOM 11250 O O . GLY F 1 26 ? 53.069 57.125 -27.151 1.00 83.31 27 GLY F O 1
ATOM 11251 N N . TYR F 1 27 ? 51.470 56.898 -28.727 1.00 91.28 28 TYR F N 1
ATOM 11252 C CA . TYR F 1 27 ? 51.949 58.030 -29.562 1.00 90.89 28 TYR F CA 1
ATOM 11253 C C . TYR F 1 27 ? 51.463 59.355 -28.965 1.00 95.07 28 TYR F C 1
ATOM 11254 O O . TYR F 1 27 ? 50.314 59.428 -28.465 1.00 89.24 28 TYR F O 1
ATOM 11263 N N . GLU F 1 28 ? 52.312 60.386 -29.047 1.00 97.82 29 GLU F N 1
ATOM 11264 C CA . GLU F 1 28 ? 51.913 61.801 -28.835 1.00 103.25 29 GLU F CA 1
ATOM 11265 C C . GLU F 1 28 ? 51.049 62.210 -30.031 1.00 109.12 29 GLU F C 1
ATOM 11266 O O . GLU F 1 28 ? 51.471 61.961 -31.166 1.00 87.32 29 GLU F O 1
ATOM 11272 N N . VAL F 1 29 ? 49.886 62.801 -29.779 1.00 110.61 30 VAL F N 1
ATOM 11273 C CA . VAL F 1 29 ? 48.896 63.138 -30.834 1.00 110.59 30 VAL F CA 1
ATOM 11274 C C . VAL F 1 29 ? 48.610 64.640 -30.810 1.00 106.98 30 VAL F C 1
ATOM 11275 O O . VAL F 1 29 ? 48.327 65.193 -29.718 1.00 103.35 30 VAL F O 1
ATOM 11279 N N . VAL F 1 30 ? 48.625 65.248 -31.993 1.00 99.90 31 VAL F N 1
ATOM 11280 C CA . VAL F 1 30 ? 48.074 66.607 -32.243 1.00 99.86 31 VAL F CA 1
ATOM 11281 C C . VAL F 1 30 ? 46.874 66.464 -33.185 1.00 91.85 31 VAL F C 1
ATOM 11282 O O . VAL F 1 30 ? 47.071 66.011 -34.329 1.00 105.75 31 VAL F O 1
ATOM 11286 N N . LEU F 1 31 ? 45.683 66.796 -32.691 1.00 81.76 32 LEU F N 1
ATOM 11287 C CA . LEU F 1 31 ? 44.397 66.727 -33.431 1.00 88.31 32 LEU F CA 1
ATOM 11288 C C . LEU F 1 31 ? 44.014 68.146 -33.879 1.00 92.34 32 LEU F C 1
ATOM 11289 O O . LEU F 1 31 ? 43.900 69.033 -33.013 1.00 99.53 32 LEU F O 1
ATOM 11294 N N . VAL F 1 32 ? 43.858 68.359 -35.187 1.00 98.94 33 VAL F N 1
ATOM 11295 C CA . VAL F 1 32 ? 43.620 69.692 -35.819 1.00 93.84 33 VAL F CA 1
ATOM 11296 C C . VAL F 1 32 ? 42.237 69.711 -36.471 1.00 98.09 33 VAL F C 1
ATOM 11297 O O . VAL F 1 32 ? 41.849 68.710 -37.083 1.00 102.54 33 VAL F O 1
ATOM 11301 N N . ASP F 1 33 ? 41.520 70.826 -36.375 1.00 98.02 34 ASP F N 1
ATOM 11302 C CA . ASP F 1 33 ? 40.264 71.057 -37.142 1.00 96.74 34 ASP F CA 1
ATOM 11303 C C . ASP F 1 33 ? 40.181 72.557 -37.462 1.00 111.78 34 ASP F C 1
ATOM 11304 O O . ASP F 1 33 ? 41.190 73.259 -37.236 1.00 111.82 34 ASP F O 1
ATOM 11309 N N . VAL F 1 34 ? 39.032 73.034 -37.948 1.00 117.32 35 VAL F N 1
ATOM 11310 C CA . VAL F 1 34 ? 38.847 74.434 -38.437 1.00 107.19 35 VAL F CA 1
ATOM 11311 C C . VAL F 1 34 ? 38.081 75.272 -37.407 1.00 98.19 35 VAL F C 1
ATOM 11312 O O . VAL F 1 34 ? 37.982 76.473 -37.649 1.00 96.19 35 VAL F O 1
ATOM 11316 N N . ALA F 1 35 ? 37.561 74.688 -36.320 1.00 101.57 36 ALA F N 1
ATOM 11317 C CA . ALA F 1 35 ? 36.826 75.440 -35.271 1.00 111.17 36 ALA F CA 1
ATOM 11318 C C . ALA F 1 35 ? 36.910 74.710 -33.926 1.00 119.51 36 ALA F C 1
ATOM 11319 O O . ALA F 1 35 ? 36.946 73.465 -33.928 1.00 113.55 36 ALA F O 1
ATOM 11321 N N . GLU F 1 36 ? 36.921 75.473 -32.830 1.00 115.45 37 GLU F N 1
ATOM 11322 C CA . GLU F 1 36 ? 37.061 74.945 -31.446 1.00 120.00 37 GLU F CA 1
ATOM 11323 C C . GLU F 1 36 ? 35.894 74.003 -31.139 1.00 110.86 37 GLU F C 1
ATOM 11324 O O . GLU F 1 36 ? 36.157 72.974 -30.490 1.00 108.09 37 GLU F O 1
ATOM 11330 N N . SER F 1 37 ? 34.676 74.317 -31.592 1.00 110.30 38 SER F N 1
ATOM 11331 C CA . SER F 1 37 ? 33.449 73.507 -31.336 1.00 114.77 38 SER F CA 1
ATOM 11332 C C . SER F 1 37 ? 33.640 72.077 -31.863 1.00 121.80 38 SER F C 1
ATOM 11333 O O . SER F 1 37 ? 33.178 71.127 -31.202 1.00 125.42 38 SER F O 1
ATOM 11336 N N . PHE F 1 38 ? 34.286 71.936 -33.024 1.00 120.85 39 PHE F N 1
ATOM 11337 C CA . PHE F 1 38 ? 34.532 70.632 -33.693 1.00 109.36 39 PHE F CA 1
ATOM 11338 C C . PHE F 1 38 ? 35.560 69.835 -32.875 1.00 105.19 39 PHE F C 1
ATOM 11339 O O . PHE F 1 38 ? 35.343 68.623 -32.694 1.00 90.15 39 PHE F O 1
ATOM 11347 N N . LEU F 1 39 ? 36.630 70.489 -32.397 1.00 98.08 40 LEU F N 1
ATOM 11348 C CA . LEU F 1 39 ? 37.656 69.872 -31.509 1.00 99.51 40 LEU F CA 1
ATOM 11349 C C . LEU F 1 39 ? 36.983 69.379 -30.221 1.00 115.21 40 LEU F C 1
ATOM 11350 O O . LEU F 1 39 ? 37.278 68.239 -29.805 1.00 126.53 40 LEU F O 1
ATOM 11355 N N . GLU F 1 40 ? 36.107 70.196 -29.623 1.00 124.87 41 GLU F N 1
ATOM 11356 C CA . GLU F 1 40 ? 35.377 69.853 -28.369 1.00 129.81 41 GLU F CA 1
ATOM 11357 C C . GLU F 1 40 ? 34.474 68.637 -28.613 1.00 129.39 41 GLU F C 1
ATOM 11358 O O . GLU F 1 40 ? 34.470 67.728 -27.765 1.00 149.94 41 GLU F O 1
ATOM 11364 N N . ARG F 1 41 ? 33.730 68.624 -29.723 1.00 118.02 42 ARG F N 1
ATOM 11365 C CA . ARG F 1 41 ? 32.849 67.484 -30.109 1.00 107.54 42 ARG F CA 1
ATOM 11366 C C . ARG F 1 41 ? 33.727 66.224 -30.242 1.00 106.23 42 ARG F C 1
ATOM 11367 O O . ARG F 1 41 ? 33.323 65.150 -29.733 1.00 79.29 42 ARG F O 1
ATOM 11375 N N . GLY F 1 42 ? 34.900 66.355 -30.875 1.00 110.09 43 GLY F N 1
ATOM 11376 C CA . GLY F 1 42 ? 35.867 65.261 -31.055 1.00 114.90 43 GLY F CA 1
ATOM 11377 C C . GLY F 1 42 ? 36.362 64.707 -29.725 1.00 116.11 43 GLY F C 1
ATOM 11378 O O . GLY F 1 42 ? 36.265 63.471 -29.530 1.00 103.13 43 GLY F O 1
ATOM 11379 N N . LEU F 1 43 ? 36.879 65.550 -28.823 1.00 118.07 44 LEU F N 1
ATOM 11380 C CA . LEU F 1 43 ? 37.408 65.001 -27.540 1.00 113.09 44 LEU F CA 1
ATOM 11381 C C . LEU F 1 43 ? 36.248 64.487 -26.665 1.00 106.01 44 LEU F C 1
ATOM 11382 O O . LEU F 1 43 ? 36.497 63.527 -25.922 1.00 95.93 44 LEU F O 1
ATOM 11387 N N . ALA F 1 44 ? 35.023 65.004 -26.809 1.00 98.11 45 ALA F N 1
ATOM 11388 C CA . ALA F 1 44 ? 33.833 64.441 -26.123 1.00 104.50 45 ALA F CA 1
ATOM 11389 C C . ALA F 1 44 ? 33.627 62.983 -26.566 1.00 107.14 45 ALA F C 1
ATOM 11390 O O . ALA F 1 44 ? 33.414 62.113 -25.679 1.00 103.70 45 ALA F O 1
ATOM 11392 N N . ALA F 1 45 ? 33.700 62.708 -27.875 1.00 101.77 46 ALA F N 1
ATOM 11393 C CA . ALA F 1 45 ? 33.567 61.331 -28.420 1.00 95.26 46 ALA F CA 1
ATOM 11394 C C . ALA F 1 45 ? 34.703 60.455 -27.855 1.00 93.31 46 ALA F C 1
ATOM 11395 O O . ALA F 1 45 ? 34.418 59.311 -27.458 1.00 98.36 46 ALA F O 1
ATOM 11397 N N . ILE F 1 46 ? 35.934 60.980 -27.774 1.00 102.30 47 ILE F N 1
ATOM 11398 C CA . ILE F 1 46 ? 37.114 60.228 -27.250 1.00 111.19 47 ILE F CA 1
ATOM 11399 C C . ILE F 1 46 ? 36.901 59.894 -25.761 1.00 119.87 47 ILE F C 1
ATOM 11400 O O . ILE F 1 46 ? 37.136 58.729 -25.365 1.00 124.18 47 ILE F O 1
ATOM 11405 N N . ARG F 1 47 ? 36.444 60.855 -24.955 1.00 116.67 48 ARG F N 1
ATOM 11406 C CA . ARG F 1 47 ? 36.183 60.633 -23.508 1.00 111.96 48 ARG F CA 1
ATOM 11407 C C . ARG F 1 47 ? 35.086 59.572 -23.338 1.00 116.13 48 ARG F C 1
ATOM 11408 O O . ARG F 1 47 ? 35.274 58.669 -22.498 1.00 129.94 48 ARG F O 1
ATOM 11416 N N . ARG F 1 48 ? 34.008 59.636 -24.128 1.00 111.00 49 ARG F N 1
ATOM 11417 C CA . ARG F 1 48 ? 32.894 58.653 -24.029 1.00 105.74 49 ARG F CA 1
ATOM 11418 C C . ARG F 1 48 ? 33.441 57.243 -24.322 1.00 102.89 49 ARG F C 1
ATOM 11419 O O . ARG F 1 48 ? 33.107 56.289 -23.576 1.00 90.31 49 ARG F O 1
ATOM 11427 N N . SER F 1 49 ? 34.248 57.105 -25.377 1.00 100.23 50 SER F N 1
ATOM 11428 C CA . SER F 1 49 ? 34.773 55.792 -25.830 1.00 108.22 50 SER F CA 1
ATOM 11429 C C . SER F 1 49 ? 35.770 55.249 -24.795 1.00 120.16 50 SER F C 1
ATOM 11430 O O . SER F 1 49 ? 35.573 54.108 -24.342 1.00 140.28 50 SER F O 1
ATOM 11433 N N . LEU F 1 50 ? 36.790 56.028 -24.426 1.00 118.39 51 LEU F N 1
ATOM 11434 C CA . LEU F 1 50 ? 37.794 55.617 -23.408 1.00 119.34 51 LEU F CA 1
ATOM 11435 C C . LEU F 1 50 ? 37.078 55.308 -22.087 1.00 121.53 51 LEU F C 1
ATOM 11436 O O . LEU F 1 50 ? 37.489 54.331 -21.413 1.00 102.96 51 LEU F O 1
ATOM 11441 N N . GLY F 1 51 ? 36.045 56.093 -21.751 1.00 113.73 52 GLY F N 1
ATOM 11442 C CA . GLY F 1 51 ? 35.204 55.869 -20.560 1.00 106.92 52 GLY F CA 1
ATOM 11443 C C . GLY F 1 51 ? 34.587 54.475 -20.563 1.00 105.17 52 GLY F C 1
ATOM 11444 O O . GLY F 1 51 ? 34.654 53.779 -19.520 1.00 85.78 52 GLY F O 1
ATOM 11445 N N . LYS F 1 52 ? 34.017 54.065 -21.701 1.00 109.77 53 LYS F N 1
ATOM 11446 C CA . LYS F 1 52 ? 33.416 52.711 -21.843 1.00 108.66 53 LYS F CA 1
ATOM 11447 C C . LYS F 1 52 ? 34.516 51.635 -21.721 1.00 112.71 53 LYS F C 1
ATOM 11448 O O . LYS F 1 52 ? 34.264 50.620 -21.060 1.00 96.52 53 LYS F O 1
ATOM 11454 N N . PHE F 1 53 ? 35.686 51.832 -22.331 1.00 106.93 54 PHE F N 1
ATOM 11455 C CA . PHE F 1 53 ? 36.807 50.851 -22.258 1.00 109.53 54 PHE F CA 1
ATOM 11456 C C . PHE F 1 53 ? 37.212 50.655 -20.791 1.00 97.99 54 PHE F C 1
ATOM 11457 O O . PHE F 1 53 ? 37.397 49.492 -20.378 1.00 80.36 54 PHE F O 1
ATOM 11465 N N . LEU F 1 54 ? 37.307 51.755 -20.039 1.00 92.19 55 LEU F N 1
ATOM 11466 C CA . LEU F 1 54 ? 37.672 51.760 -18.593 1.00 92.94 55 LEU F CA 1
ATOM 11467 C C . LEU F 1 54 ? 36.595 51.019 -17.790 1.00 93.31 55 LEU F C 1
ATOM 11468 O O . LEU F 1 54 ? 36.939 50.080 -17.046 1.00 85.69 55 LEU F O 1
ATOM 11473 N N . GLU F 1 55 ? 35.333 51.414 -17.965 1.00 97.71 56 GLU F N 1
ATOM 11474 C CA . GLU F 1 55 ? 34.161 50.828 -17.259 1.00 100.64 56 GLU F CA 1
ATOM 11475 C C . GLU F 1 55 ? 34.147 49.301 -17.455 1.00 111.74 56 GLU F C 1
ATOM 11476 O O . GLU F 1 55 ? 33.900 48.608 -16.478 1.00 112.96 56 GLU F O 1
ATOM 11482 N N . LYS F 1 56 ? 34.429 48.788 -18.654 1.00 115.02 57 LYS F N 1
ATOM 11483 C CA . LYS F 1 56 ? 34.335 47.331 -18.967 1.00 97.07 57 LYS F CA 1
ATOM 11484 C C . LYS F 1 56 ? 35.667 46.627 -18.665 1.00 92.20 57 LYS F C 1
ATOM 11485 O O . LYS F 1 56 ? 35.779 45.429 -18.959 1.00 71.92 57 LYS F O 1
ATOM 11491 N N . GLY F 1 57 ? 36.647 47.307 -18.067 1.00 98.70 58 GLY F N 1
ATOM 11492 C CA . GLY F 1 57 ? 37.901 46.670 -17.630 1.00 95.95 58 GLY F CA 1
ATOM 11493 C C . GLY F 1 57 ? 38.838 46.353 -18.781 1.00 102.49 58 GLY F C 1
ATOM 11494 O O . GLY F 1 57 ? 39.820 45.641 -18.531 1.00 92.59 58 GLY F O 1
ATOM 11495 N N . LYS F 1 58 ? 38.619 46.936 -19.965 1.00 105.30 59 LYS F N 1
ATOM 11496 C CA . LYS F 1 58 ? 39.485 46.720 -21.148 1.00 101.63 59 LYS F CA 1
ATOM 11497 C C . LYS F 1 58 ? 40.786 47.525 -20.979 1.00 93.24 59 LYS F C 1
ATOM 11498 O O . LYS F 1 58 ? 41.817 47.093 -21.516 1.00 70.34 59 LYS F O 1
ATOM 11504 N N . ILE F 1 59 ? 40.761 48.655 -20.267 1.00 91.98 60 ILE F N 1
ATOM 11505 C CA . ILE F 1 59 ? 41.992 49.436 -19.941 1.00 96.80 60 ILE F CA 1
ATOM 11506 C C . ILE F 1 59 ? 41.962 49.782 -18.455 1.00 98.54 60 ILE F C 1
ATOM 11507 O O . ILE F 1 59 ? 40.854 49.757 -17.865 1.00 91.99 60 ILE F O 1
ATOM 11512 N N . THR F 1 60 ? 43.128 50.155 -17.917 1.00 98.42 61 THR F N 1
ATOM 11513 C CA . THR F 1 60 ? 43.318 50.631 -16.518 1.00 105.30 61 THR F CA 1
ATOM 11514 C C . THR F 1 60 ? 43.052 52.140 -16.435 1.00 105.87 61 THR F C 1
ATOM 11515 O O . THR F 1 60 ? 43.089 52.805 -17.498 1.00 108.07 61 THR F O 1
ATOM 11519 N N . GLN F 1 61 ? 42.781 52.650 -15.228 1.00 101.12 62 GLN F N 1
ATOM 11520 C CA . GLN F 1 61 ? 42.690 54.107 -14.935 1.00 99.44 62 GLN F CA 1
ATOM 11521 C C . GLN F 1 61 ? 43.913 54.829 -15.507 1.00 92.68 62 GLN F C 1
ATOM 11522 O O . GLN F 1 61 ? 43.719 55.892 -16.131 1.00 80.48 62 GLN F O 1
ATOM 11528 N N . GLU F 1 62 ? 45.117 54.285 -15.266 1.00 93.64 63 GLU F N 1
ATOM 11529 C CA . GLU F 1 62 ? 46.405 54.904 -15.698 1.00 102.57 63 GLU F CA 1
ATOM 11530 C C . GLU F 1 62 ? 46.377 55.103 -17.215 1.00 99.21 63 GLU F C 1
ATOM 11531 O O . GLU F 1 62 ? 46.573 56.237 -17.662 1.00 91.80 63 GLU F O 1
ATOM 11537 N N . ALA F 1 63 ? 46.157 54.016 -17.959 1.00 101.99 64 ALA F N 1
ATOM 11538 C CA . ALA F 1 63 ? 46.170 53.983 -19.438 1.00 97.98 64 ALA F CA 1
ATOM 11539 C C . ALA F 1 63 ? 45.106 54.958 -19.967 1.00 97.57 64 ALA F C 1
ATOM 11540 O O . ALA F 1 63 ? 45.441 55.719 -20.873 1.00 91.80 64 ALA F O 1
ATOM 11542 N N . HIS F 1 64 ? 43.897 54.961 -19.386 1.00 97.52 65 HIS F N 1
ATOM 11543 C CA . HIS F 1 64 ? 42.797 55.923 -19.686 1.00 103.38 65 HIS F CA 1
ATOM 11544 C C . HIS F 1 64 ? 43.336 57.355 -19.584 1.00 106.54 65 HIS F C 1
ATOM 11545 O O . HIS F 1 64 ? 43.244 58.112 -20.587 1.00 104.44 65 HIS F O 1
ATOM 11552 N N . ASP F 1 65 ? 43.893 57.709 -18.425 1.00 107.81 66 ASP F N 1
ATOM 11553 C CA . ASP F 1 65 ? 44.304 59.104 -18.122 1.00 105.29 66 ASP F CA 1
ATOM 11554 C C . ASP F 1 65 ? 45.510 59.472 -18.998 1.00 102.90 66 ASP F C 1
ATOM 11555 O O . ASP F 1 65 ? 45.544 60.612 -19.511 1.00 87.00 66 ASP F O 1
ATOM 11560 N N . GLU F 1 66 ? 46.460 58.545 -19.162 1.00 97.28 67 GLU F N 1
ATOM 11561 C CA . GLU F 1 66 ? 47.700 58.786 -19.944 1.00 100.72 67 GLU F CA 1
ATOM 11562 C C . GLU F 1 66 ? 47.344 58.989 -21.424 1.00 109.12 67 GLU F C 1
ATOM 11563 O O . GLU F 1 66 ? 47.971 59.850 -22.054 1.00 103.35 67 GLU F O 1
ATOM 11569 N N . ALA F 1 67 ? 46.382 58.228 -21.959 1.00 108.15 68 ALA F N 1
ATOM 11570 C CA . ALA F 1 67 ? 45.924 58.334 -23.367 1.00 110.00 68 ALA F CA 1
ATOM 11571 C C . ALA F 1 67 ? 45.387 59.747 -23.603 1.00 110.70 68 ALA F C 1
ATOM 11572 O O . ALA F 1 67 ? 45.885 60.415 -24.533 1.00 112.00 68 ALA F O 1
ATOM 11574 N N . LEU F 1 68 ? 44.464 60.215 -22.755 1.00 105.85 69 LEU F N 1
ATOM 11575 C CA . LEU F 1 68 ? 43.897 61.588 -22.849 1.00 100.68 69 LEU F CA 1
ATOM 11576 C C . LEU F 1 68 ? 45.032 62.617 -22.728 1.00 95.00 69 LEU F C 1
ATOM 11577 O O . LEU F 1 68 ? 45.022 63.615 -23.494 1.00 90.38 69 LEU F O 1
ATOM 11582 N N . GLY F 1 69 ? 45.996 62.357 -21.840 1.00 92.51 70 GLY F N 1
ATOM 11583 C CA . GLY F 1 69 ? 47.157 63.231 -21.600 1.00 95.39 70 GLY F CA 1
ATOM 11584 C C . GLY F 1 69 ? 48.048 63.360 -22.825 1.00 98.13 70 GLY F C 1
ATOM 11585 O O . GLY F 1 69 ? 48.768 64.354 -22.905 1.00 93.71 70 GLY F O 1
ATOM 11586 N N . ARG F 1 70 ? 48.008 62.404 -23.757 1.00 94.04 71 ARG F N 1
ATOM 11587 C CA . ARG F 1 70 ? 48.892 62.419 -24.960 1.00 97.62 71 ARG F CA 1
ATOM 11588 C C . ARG F 1 70 ? 48.223 63.150 -26.139 1.00 95.69 71 ARG F C 1
ATOM 11589 O O . ARG F 1 70 ? 48.892 63.276 -27.188 1.00 91.93 71 ARG F O 1
ATOM 11597 N N . ILE F 1 71 ? 46.979 63.621 -25.989 1.00 88.93 72 ILE F N 1
ATOM 11598 C CA . ILE F 1 71 ? 46.218 64.319 -27.070 1.00 99.87 72 ILE F CA 1
ATOM 11599 C C . ILE F 1 71 ? 46.224 65.831 -26.807 1.00 104.17 72 ILE F C 1
ATOM 11600 O O . ILE F 1 71 ? 45.686 66.246 -25.765 1.00 103.53 72 ILE F O 1
ATOM 11605 N N . ARG F 1 72 ? 46.774 66.614 -27.738 1.00 112.80 73 ARG F N 1
ATOM 11606 C CA . ARG F 1 72 ? 46.662 68.097 -27.783 1.00 113.52 73 ARG F CA 1
ATOM 11607 C C . ARG F 1 72 ? 45.807 68.471 -28.998 1.00 110.74 73 ARG F C 1
ATOM 11608 O O . ARG F 1 72 ? 46.012 67.850 -30.055 1.00 113.16 73 ARG F O 1
ATOM 11616 N N . THR F 1 73 ? 44.894 69.433 -28.861 1.00 103.89 74 THR F N 1
ATOM 11617 C CA . THR F 1 73 ? 44.073 69.961 -29.979 1.00 106.21 74 THR F CA 1
ATOM 11618 C C . THR F 1 73 ? 44.666 71.292 -30.442 1.00 101.89 74 THR F C 1
ATOM 11619 O O . THR F 1 73 ? 45.406 71.905 -29.662 1.00 91.57 74 THR F O 1
ATOM 11623 N N . SER F 1 74 ? 44.354 71.716 -31.667 1.00 109.10 75 SER F N 1
ATOM 11624 C CA . SER F 1 74 ? 44.903 72.944 -32.289 1.00 102.32 75 SER F CA 1
ATOM 11625 C C . SER F 1 74 ? 44.059 73.341 -33.506 1.00 108.28 75 SER F C 1
ATOM 11626 O O . SER F 1 74 ? 43.437 72.442 -34.126 1.00 111.59 75 SER F O 1
ATOM 11629 N N . LEU F 1 75 ? 44.093 74.622 -33.871 1.00 97.59 76 LEU F N 1
ATOM 11630 C CA . LEU F 1 75 ? 43.457 75.142 -35.107 1.00 94.12 76 LEU F CA 1
ATOM 11631 C C . LEU F 1 75 ? 44.556 75.409 -36.131 1.00 93.26 76 LEU F C 1
ATOM 11632 O O . LEU F 1 75 ? 44.243 75.911 -37.214 1.00 92.58 76 LEU F O 1
ATOM 11637 N N . SER F 1 76 ? 45.806 75.093 -35.796 1.00 97.05 77 SER F N 1
ATOM 11638 C CA . SER F 1 76 ? 46.986 75.472 -36.610 1.00 93.01 77 SER F CA 1
ATOM 11639 C C . SER F 1 76 ? 47.707 74.220 -37.124 1.00 106.73 77 SER F C 1
ATOM 11640 O O . SER F 1 76 ? 48.292 73.474 -36.309 1.00 102.44 77 SER F O 1
ATOM 11643 N N . LEU F 1 77 ? 47.714 74.048 -38.445 1.00 112.35 78 LEU F N 1
ATOM 11644 C CA . LEU F 1 77 ? 48.447 72.969 -39.156 1.00 111.71 78 LEU F CA 1
ATOM 11645 C C . LEU F 1 77 ? 49.940 73.065 -38.832 1.00 107.23 78 LEU F C 1
ATOM 11646 O O . LEU F 1 77 ? 50.607 72.022 -38.844 1.00 99.31 78 LEU F O 1
ATOM 11651 N N . GLU F 1 78 ? 50.446 74.265 -38.545 1.00 98.29 79 GLU F N 1
ATOM 11652 C CA . GLU F 1 78 ? 51.883 74.500 -38.228 1.00 105.69 79 GLU F CA 1
ATOM 11653 C C . GLU F 1 78 ? 52.273 73.660 -37.003 1.00 100.57 79 GLU F C 1
ATOM 11654 O O . GLU F 1 78 ? 53.454 73.272 -36.902 1.00 86.03 79 GLU F O 1
ATOM 11660 N N . ASP F 1 79 ? 51.313 73.322 -36.138 1.00 100.74 80 ASP F N 1
ATOM 11661 C CA . ASP F 1 79 ? 51.577 72.476 -34.941 1.00 96.27 80 ASP F CA 1
ATOM 11662 C C . ASP F 1 79 ? 51.902 71.030 -35.352 1.00 96.57 80 ASP F C 1
ATOM 11663 O O . ASP F 1 79 ? 52.194 70.245 -34.449 1.00 86.47 80 ASP F O 1
ATOM 11668 N N . LEU F 1 80 ? 51.867 70.682 -36.646 1.00 97.34 81 LEU F N 1
ATOM 11669 C CA . LEU F 1 80 ? 52.191 69.313 -37.154 1.00 98.51 81 LEU F CA 1
ATOM 11670 C C . LEU F 1 80 ? 53.608 69.278 -37.753 1.00 101.47 81 LEU F C 1
ATOM 11671 O O . LEU F 1 80 ? 54.003 68.200 -38.258 1.00 107.34 81 LEU F O 1
ATOM 11676 N N . LYS F 1 81 ? 54.352 70.390 -37.667 1.00 105.78 82 LYS F N 1
ATOM 11677 C CA . LYS F 1 81 ? 55.706 70.600 -38.273 1.00 116.02 82 LYS F CA 1
ATOM 11678 C C . LYS F 1 81 ? 56.683 69.469 -37.903 1.00 114.33 82 LYS F C 1
ATOM 11679 O O . LYS F 1 81 ? 57.606 69.191 -38.698 1.00 97.31 82 LYS F O 1
ATOM 11685 N N . ASP F 1 82 ? 56.535 68.845 -36.734 1.00 119.66 83 ASP F N 1
ATOM 11686 C CA . ASP F 1 82 ? 57.494 67.802 -36.268 1.00 125.41 83 ASP F CA 1
ATOM 11687 C C . ASP F 1 82 ? 56.790 66.442 -36.091 1.00 127.10 83 ASP F C 1
ATOM 11688 O O . ASP F 1 82 ? 57.416 65.528 -35.510 1.00 132.65 83 ASP F O 1
ATOM 11693 N N . ALA F 1 83 ? 55.557 66.271 -36.578 1.00 118.12 84 ALA F N 1
ATOM 11694 C CA . ALA F 1 83 ? 54.880 64.948 -36.617 1.00 107.39 84 ALA F CA 1
ATOM 11695 C C . ALA F 1 83 ? 55.668 63.996 -37.537 1.00 103.93 84 ALA F C 1
ATOM 11696 O O . ALA F 1 83 ? 56.192 64.444 -38.576 1.00 93.64 84 ALA F O 1
ATOM 11698 N N . ASP F 1 84 ? 55.788 62.730 -37.134 1.00 100.46 85 ASP F N 1
ATOM 11699 C CA . ASP F 1 84 ? 56.443 61.654 -37.922 1.00 91.42 85 ASP F CA 1
ATOM 11700 C C . ASP F 1 84 ? 55.443 61.094 -38.943 1.00 87.83 85 ASP F C 1
ATOM 11701 O O . ASP F 1 84 ? 55.887 60.613 -40.002 1.00 71.70 85 ASP F O 1
ATOM 11706 N N . LEU F 1 85 ? 54.153 61.109 -38.600 1.00 96.99 86 LEU F N 1
ATOM 11707 C CA . LEU F 1 85 ? 53.031 60.603 -39.435 1.00 104.46 86 LEU F CA 1
ATOM 11708 C C . LEU F 1 85 ? 51.848 61.557 -39.269 1.00 104.11 86 LEU F C 1
ATOM 11709 O O . LEU F 1 85 ? 51.517 61.892 -38.114 1.00 93.34 86 LEU F O 1
ATOM 11714 N N . ILE F 1 86 ? 51.267 62.009 -40.374 1.00 107.91 87 ILE F N 1
ATOM 11715 C CA . ILE F 1 86 ? 50.045 62.855 -40.343 1.00 99.37 87 ILE F CA 1
ATOM 11716 C C . ILE F 1 86 ? 48.957 62.127 -41.124 1.00 86.38 87 ILE F C 1
ATOM 11717 O O . ILE F 1 86 ? 49.178 61.827 -42.315 1.00 84.57 87 ILE F O 1
ATOM 11722 N N . VAL F 1 87 ? 47.845 61.838 -40.459 1.00 80.32 88 VAL F N 1
ATOM 11723 C CA . VAL F 1 87 ? 46.676 61.140 -41.056 1.00 78.39 88 VAL F CA 1
ATOM 11724 C C . VAL F 1 87 ? 45.573 62.176 -41.271 1.00 80.60 88 VAL F C 1
ATOM 11725 O O . VAL F 1 87 ? 45.117 62.785 -40.287 1.00 76.74 88 VAL F O 1
ATOM 11729 N N . GLU F 1 88 ? 45.169 62.351 -42.522 1.00 70.60 89 GLU F N 1
ATOM 11730 C CA . GLU F 1 88 ? 44.069 63.256 -42.918 1.00 68.27 89 GLU F CA 1
ATOM 11731 C C . GLU F 1 88 ? 42.747 62.491 -42.854 1.00 66.96 89 GLU F C 1
ATOM 11732 O O . GLU F 1 88 ? 42.667 61.386 -43.415 1.00 69.79 89 GLU F O 1
ATOM 11738 N N . ALA F 1 89 ? 41.759 63.073 -42.186 1.00 61.95 90 ALA F N 1
ATOM 11739 C CA . ALA F 1 89 ? 40.382 62.548 -42.066 1.00 82.94 90 ALA F CA 1
ATOM 11740 C C . ALA F 1 89 ? 39.399 63.719 -42.163 1.00 89.50 90 ALA F C 1
ATOM 11741 O O . ALA F 1 89 ? 38.482 63.833 -41.315 1.00 84.68 90 ALA F O 1
ATOM 11743 N N . ILE F 1 90 ? 39.580 64.558 -43.182 1.00 87.92 91 ILE F N 1
ATOM 11744 C CA . ILE F 1 90 ? 38.670 65.715 -43.434 1.00 80.34 91 ILE F CA 1
ATOM 11745 C C . ILE F 1 90 ? 37.584 65.285 -44.423 1.00 82.24 91 ILE F C 1
ATOM 11746 O O . ILE F 1 90 ? 37.561 64.106 -44.827 1.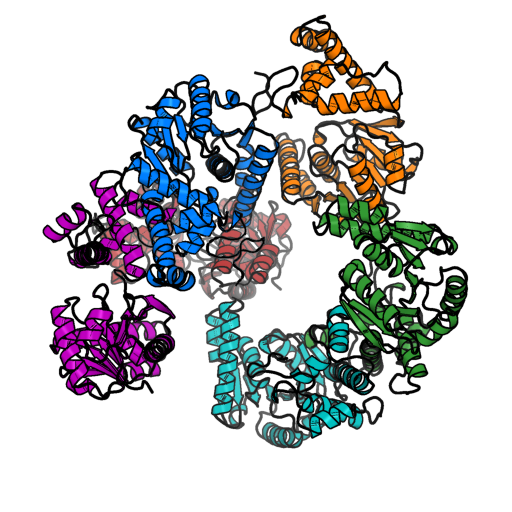00 76.46 91 ILE F O 1
ATOM 11751 N N . VAL F 1 91 ? 36.688 66.217 -44.750 1.00 76.00 92 VAL F N 1
ATOM 11752 C CA . VAL F 1 91 ? 35.528 66.000 -45.664 1.00 76.43 92 VAL F CA 1
ATOM 11753 C C . VAL F 1 91 ? 35.994 65.272 -46.935 1.00 68.73 92 VAL F C 1
ATOM 11754 O O . VAL F 1 91 ? 37.125 65.553 -47.444 1.00 60.26 92 VAL F O 1
ATOM 11758 N N . GLU F 1 92 ? 35.156 64.363 -47.438 1.00 72.90 93 GLU F N 1
ATOM 11759 C CA . GLU F 1 92 ? 35.430 63.579 -48.674 1.00 81.75 93 GLU F CA 1
ATOM 11760 C C . GLU F 1 92 ? 35.255 64.498 -49.895 1.00 76.43 93 GLU F C 1
ATOM 11761 O O . GLU F 1 92 ? 34.224 64.376 -50.587 1.00 62.38 93 GLU F O 1
ATOM 11767 N N . ASP F 1 93 ? 36.235 65.368 -50.144 1.00 72.37 94 ASP F N 1
ATOM 11768 C CA . ASP F 1 93 ? 36.209 66.316 -51.290 1.00 72.23 94 ASP F CA 1
ATOM 11769 C C . ASP F 1 93 ? 37.641 66.455 -51.804 1.00 67.26 94 ASP F C 1
ATOM 11770 O O . ASP F 1 93 ? 38.515 66.840 -51.014 1.00 63.81 94 ASP F O 1
ATOM 11775 N N . GLU F 1 94 ? 37.875 66.117 -53.073 1.00 71.23 95 GLU F N 1
ATOM 11776 C CA . GLU F 1 94 ? 39.239 66.038 -53.651 1.00 75.29 95 GLU F CA 1
ATOM 11777 C C . GLU F 1 94 ? 39.917 67.411 -53.568 1.00 67.68 95 GLU F C 1
ATOM 11778 O O . GLU F 1 94 ? 41.110 67.469 -53.231 1.00 65.94 95 GLU F O 1
ATOM 11784 N N . GLY F 1 95 ? 39.179 68.482 -53.871 1.00 78.21 96 GLY F N 1
ATOM 11785 C CA . GLY F 1 95 ? 39.709 69.859 -53.844 1.00 76.05 96 GLY F CA 1
ATOM 11786 C C . GLY F 1 95 ? 40.196 70.243 -52.459 1.00 69.20 96 GLY F C 1
ATOM 11787 O O . GLY F 1 95 ? 41.322 70.763 -52.353 1.00 74.04 96 GLY F O 1
ATOM 11788 N N . GLU F 1 96 ? 39.386 69.983 -51.431 1.00 69.61 97 GLU F N 1
ATOM 11789 C CA . GLU F 1 96 ? 39.724 70.267 -50.007 1.00 78.11 97 GLU F CA 1
ATOM 11790 C C . GLU F 1 96 ? 40.965 69.470 -49.611 1.00 77.62 97 GLU F C 1
ATOM 11791 O O . GLU F 1 96 ? 41.886 70.066 -49.016 1.00 73.28 97 GLU F O 1
ATOM 11797 N N . LYS F 1 97 ? 40.997 68.172 -49.933 1.00 80.50 98 LYS F N 1
ATOM 11798 C CA . LYS F 1 97 ? 42.146 67.300 -49.568 1.00 77.84 98 LYS F CA 1
ATOM 11799 C C . LYS F 1 97 ? 43.375 67.796 -50.328 1.00 70.99 98 LYS F C 1
ATOM 11800 O O . LYS F 1 97 ? 44.470 67.818 -49.752 1.00 64.95 98 LYS F O 1
ATOM 11806 N N . ARG F 1 98 ? 43.208 68.174 -51.591 1.00 85.16 99 ARG F N 1
ATOM 11807 C CA . ARG F 1 98 ? 44.339 68.672 -52.416 1.00 89.63 99 ARG F CA 1
ATOM 11808 C C . ARG F 1 98 ? 44.962 69.889 -51.710 1.00 78.32 99 ARG F C 1
ATOM 11809 O O . ARG F 1 98 ? 46.173 69.892 -51.502 1.00 70.25 99 ARG F O 1
ATOM 11817 N N . ARG F 1 99 ? 44.165 70.901 -51.380 1.00 74.65 100 ARG F N 1
ATOM 11818 C CA . ARG F 1 99 ? 44.668 72.147 -50.743 1.00 85.16 100 ARG F CA 1
ATOM 11819 C C . ARG F 1 99 ? 45.342 71.792 -49.413 1.00 84.24 100 ARG F C 1
ATOM 11820 O O . ARG F 1 99 ? 46.442 72.308 -49.155 1.00 78.85 100 ARG F O 1
ATOM 11828 N N . LEU F 1 100 ? 44.766 70.868 -48.641 1.00 90.67 101 LEU F N 1
ATOM 11829 C CA . LEU F 1 100 ? 45.366 70.444 -47.345 1.00 85.78 101 LEU F CA 1
ATOM 11830 C C . LEU F 1 100 ? 46.734 69.801 -47.594 1.00 87.60 101 LEU F C 1
ATOM 11831 O O . LEU F 1 100 ? 47.679 70.138 -46.867 1.00 71.62 101 LEU F O 1
ATOM 11836 N N . PHE F 1 101 ? 46.827 68.877 -48.550 1.00 99.16 102 PHE F N 1
ATOM 11837 C CA . PHE F 1 101 ? 48.057 68.073 -48.766 1.00 112.66 102 PHE F CA 1
ATOM 11838 C C . PHE F 1 101 ? 49.163 68.949 -49.368 1.00 116.34 102 PHE F C 1
ATOM 11839 O O . PHE F 1 101 ? 50.330 68.675 -49.063 1.00 123.00 102 PHE F O 1
ATOM 11847 N N . GLU F 1 102 ? 48.832 69.954 -50.182 1.00 119.30 103 GLU F N 1
ATOM 11848 C CA . GLU F 1 102 ? 49.846 70.917 -50.699 1.00 116.10 103 GLU F CA 1
ATOM 11849 C C . GLU F 1 102 ? 50.430 71.657 -49.489 1.00 110.37 103 GLU F C 1
ATOM 11850 O O . GLU F 1 102 ? 51.666 71.728 -49.389 1.00 91.11 103 GLU F O 1
ATOM 11856 N N . ARG F 1 103 ? 49.581 72.112 -48.562 1.00 103.24 104 ARG F N 1
ATOM 11857 C CA . ARG F 1 103 ? 50.032 72.826 -47.333 1.00 112.36 104 ARG F CA 1
ATOM 11858 C C . ARG F 1 103 ? 50.877 71.871 -46.471 1.00 117.33 104 ARG F C 1
ATOM 11859 O O . ARG F 1 103 ? 51.991 72.266 -46.072 1.00 121.94 104 ARG F O 1
ATOM 11867 N N . LEU F 1 104 ? 50.406 70.644 -46.228 1.00 116.22 105 LEU F N 1
ATOM 11868 C CA . LEU F 1 104 ? 51.112 69.670 -45.350 1.00 110.98 105 LEU F CA 1
ATOM 11869 C C . LEU F 1 104 ? 52.474 69.296 -45.956 1.00 100.44 105 LEU F C 1
ATOM 11870 O O . LEU F 1 104 ? 53.431 69.110 -45.187 1.00 96.43 105 LEU F O 1
ATOM 11875 N N . GLY F 1 105 ? 52.547 69.134 -47.276 1.00 90.88 106 GLY F N 1
ATOM 11876 C CA . GLY F 1 105 ? 53.806 68.826 -47.980 1.00 90.86 106 GLY F CA 1
ATOM 11877 C C . GLY F 1 105 ? 54.832 69.927 -47.760 1.00 92.66 106 GLY F C 1
ATOM 11878 O O . GLY F 1 105 ? 56.011 69.608 -47.610 1.00 87.59 106 GLY F O 1
ATOM 11879 N N . ALA F 1 106 ? 54.391 71.185 -47.740 1.00 96.53 107 ALA F N 1
ATOM 11880 C CA . ALA F 1 106 ? 55.252 72.374 -47.553 1.00 90.33 107 ALA F CA 1
ATOM 11881 C C . ALA F 1 106 ? 55.752 72.449 -46.098 1.00 94.57 107 ALA F C 1
ATOM 11882 O O . ALA F 1 106 ? 56.948 72.719 -45.924 1.00 93.63 107 ALA F O 1
ATOM 11884 N N . LEU F 1 107 ? 54.910 72.175 -45.091 1.00 96.53 108 LEU F N 1
ATOM 11885 C CA . LEU F 1 107 ? 55.238 72.470 -43.662 1.00 95.05 108 LEU F CA 1
ATOM 11886 C C . LEU F 1 107 ? 55.769 71.242 -42.911 1.00 100.99 108 LEU F C 1
ATOM 11887 O O . LEU F 1 107 ? 56.499 71.458 -41.940 1.00 109.40 108 LEU F O 1
ATOM 11892 N N . ALA F 1 108 ? 55.426 70.009 -43.296 1.00 101.21 109 ALA F N 1
ATOM 11893 C CA . ALA F 1 108 ? 55.840 68.804 -42.544 1.00 95.74 109 ALA F CA 1
ATOM 11894 C C . ALA F 1 108 ? 57.336 68.596 -42.748 1.00 89.45 109 ALA F C 1
ATOM 11895 O O . ALA F 1 108 ? 57.834 68.878 -43.846 1.00 88.50 109 ALA F O 1
ATOM 11897 N N . LYS F 1 109 ? 58.030 68.100 -41.729 1.00 100.01 110 LYS F N 1
ATOM 11898 C CA . LYS F 1 109 ? 59.487 67.834 -41.840 1.00 105.90 110 LYS F CA 1
ATOM 11899 C C . LYS F 1 109 ? 59.693 66.784 -42.930 1.00 104.02 110 LYS F C 1
ATOM 11900 O O . LYS F 1 109 ? 58.834 65.929 -43.131 1.00 107.83 110 LYS F O 1
ATOM 11906 N N . PRO F 1 110 ? 60.838 66.811 -43.646 1.00 107.33 111 PRO F N 1
ATOM 11907 C CA . PRO F 1 110 ? 61.067 65.936 -44.800 1.00 112.55 111 PRO F CA 1
ATOM 11908 C C . PRO F 1 110 ? 60.778 64.435 -44.614 1.00 111.96 111 PRO F C 1
ATOM 11909 O O . PRO F 1 110 ? 60.324 63.826 -45.566 1.00 121.36 111 PRO F O 1
ATOM 11913 N N . GLU F 1 111 ? 61.034 63.873 -43.427 1.00 103.28 112 GLU F N 1
ATOM 11914 C CA . GLU F 1 111 ? 60.898 62.410 -43.172 1.00 102.73 112 GLU F CA 1
ATOM 11915 C C . GLU F 1 111 ? 59.446 62.044 -42.819 1.00 89.93 112 GLU F C 1
ATOM 11916 O O . GLU F 1 111 ? 59.156 60.848 -42.698 1.00 79.31 112 GLU F O 1
ATOM 11922 N N . ALA F 1 112 ? 58.568 63.028 -42.634 1.00 89.22 113 ALA F N 1
ATOM 11923 C CA . ALA F 1 112 ? 57.162 62.805 -42.240 1.00 94.27 113 ALA F CA 1
ATOM 11924 C C . ALA F 1 112 ? 56.437 62.064 -43.369 1.00 91.59 113 ALA F C 1
ATOM 11925 O O . ALA F 1 112 ? 56.616 62.430 -44.546 1.00 77.74 113 ALA F O 1
ATOM 11927 N N . ILE F 1 113 ? 55.672 61.040 -43.002 1.00 97.26 114 ILE F N 1
ATOM 11928 C CA . ILE F 1 113 ? 54.732 60.313 -43.901 1.00 96.22 114 ILE F CA 1
ATOM 11929 C C . ILE F 1 113 ? 53.357 60.979 -43.786 1.00 81.92 114 ILE F C 1
ATOM 11930 O O . ILE F 1 113 ? 52.946 61.339 -42.650 1.00 77.28 114 ILE F O 1
ATOM 11935 N N . LEU F 1 114 ? 52.714 61.204 -44.931 1.00 83.06 115 LEU F N 1
ATOM 11936 C CA . LEU F 1 114 ? 51.327 61.732 -45.031 1.00 85.24 115 LEU F CA 1
ATOM 11937 C C . LEU F 1 114 ? 50.405 60.603 -45.492 1.00 83.53 115 LEU F C 1
ATOM 11938 O O . LEU F 1 114 ? 50.801 59.823 -46.402 1.00 83.81 115 LEU F O 1
ATOM 11943 N N . ALA F 1 115 ? 49.238 60.496 -44.865 1.00 78.30 116 ALA F N 1
ATOM 11944 C CA . ALA F 1 115 ? 48.271 59.412 -45.121 1.00 78.76 116 ALA F CA 1
ATOM 11945 C C . ALA F 1 115 ? 46.874 60.018 -45.221 1.00 75.07 116 ALA F C 1
ATOM 11946 O O . ALA F 1 115 ? 46.622 61.015 -44.538 1.00 66.14 116 ALA F O 1
ATOM 11948 N N . SER F 1 116 ? 46.016 59.412 -46.042 1.00 71.48 117 SER F N 1
ATOM 11949 C CA . SER F 1 116 ? 44.582 59.757 -46.178 1.00 62.60 117 SER F CA 1
ATOM 11950 C C . SER F 1 116 ? 43.713 58.587 -45.720 1.00 68.64 117 SER F C 1
ATOM 11951 O O . SER F 1 116 ? 44.021 57.436 -46.069 1.00 64.11 117 SER F O 1
ATOM 11954 N N . ASN F 1 117 ? 42.637 58.907 -45.012 1.00 70.93 118 ASN F N 1
ATOM 11955 C CA . ASN F 1 117 ? 41.549 57.986 -44.613 1.00 74.38 118 ASN F CA 1
ATOM 11956 C C . ASN F 1 117 ? 40.453 57.977 -45.688 1.00 58.10 118 ASN F C 1
ATOM 11957 O O . ASN F 1 117 ? 39.342 57.497 -45.396 1.00 56.60 118 ASN F O 1
ATOM 11962 N N . THR F 1 118 ? 40.709 58.516 -46.878 1.00 60.47 119 THR F N 1
ATOM 11963 C CA . THR F 1 118 ? 39.653 58.641 -47.924 1.00 61.21 119 THR F CA 1
ATOM 11964 C C . THR F 1 118 ? 38.963 57.291 -48.177 1.00 61.66 119 THR F C 1
ATOM 11965 O O . THR F 1 118 ? 39.660 56.229 -48.216 1.00 71.10 119 THR F O 1
ATOM 11969 N N . SER F 1 119 ? 37.649 57.319 -48.386 1.00 73.24 120 SER F N 1
ATOM 11970 C CA . SER F 1 119 ? 36.852 56.130 -48.788 1.00 75.53 120 SER F CA 1
ATOM 11971 C C . SER F 1 119 ? 37.069 55.796 -50.257 1.00 76.06 120 SER F C 1
ATOM 11972 O O . SER F 1 119 ? 36.920 54.625 -50.608 1.00 83.21 120 SER F O 1
ATOM 11975 N N . SER F 1 120 ? 37.297 56.798 -51.106 1.00 78.97 121 SER F N 1
ATOM 11976 C CA . SER F 1 120 ? 37.061 56.624 -52.565 1.00 81.38 121 SER F CA 1
ATOM 11977 C C . SER F 1 120 ? 38.044 57.402 -53.449 1.00 78.84 121 SER F C 1
ATOM 11978 O O . SER F 1 120 ? 38.191 56.965 -54.596 1.00 77.09 121 SER F O 1
ATOM 11981 N N . ILE F 1 121 ? 38.716 58.453 -52.967 1.00 75.56 122 ILE F N 1
ATOM 11982 C CA . ILE F 1 121 ? 39.577 59.303 -53.844 1.00 76.25 122 ILE F CA 1
ATOM 11983 C C . ILE F 1 121 ? 40.898 58.577 -54.113 1.00 82.31 122 ILE F C 1
ATOM 11984 O O . ILE F 1 121 ? 41.510 58.056 -53.188 1.00 66.69 122 ILE F O 1
ATOM 11989 N N . PRO F 1 122 ? 41.391 58.510 -55.373 1.00 78.72 123 PRO F N 1
ATOM 11990 C CA . PRO F 1 122 ? 42.602 57.750 -55.681 1.00 65.44 123 PRO F CA 1
ATOM 11991 C C . PRO F 1 122 ? 43.813 58.233 -54.876 1.00 68.92 123 PRO F C 1
ATOM 11992 O O . PRO F 1 122 ? 44.146 59.437 -54.847 1.00 66.55 123 PRO F O 1
ATOM 11996 N N . ILE F 1 123 ? 44.462 57.278 -54.227 1.00 60.51 124 ILE F N 1
ATOM 11997 C CA . ILE F 1 123 ? 45.632 57.563 -53.360 1.00 58.27 124 ILE F CA 1
ATOM 11998 C C . ILE F 1 123 ? 46.727 58.189 -54.220 1.00 58.19 124 ILE F C 1
ATOM 11999 O O . ILE F 1 123 ? 47.407 59.115 -53.719 1.00 57.71 124 ILE F O 1
ATOM 12004 N N . THR F 1 124 ? 46.882 57.715 -55.458 1.00 58.22 125 THR F N 1
ATOM 12005 C CA . THR F 1 124 ? 47.955 58.169 -56.367 1.00 54.42 125 THR F CA 1
ATOM 12006 C C . THR F 1 124 ? 47.815 59.673 -56.655 1.00 59.47 125 THR F C 1
ATOM 12007 O O . THR F 1 124 ? 48.873 60.354 -56.741 1.00 59.19 125 THR F O 1
ATOM 12011 N N . ALA F 1 125 ? 46.588 60.162 -56.829 1.00 56.45 126 ALA F N 1
ATOM 12012 C CA . ALA F 1 125 ? 46.302 61.594 -57.063 1.00 66.75 126 ALA F CA 1
ATOM 12013 C C . ALA F 1 125 ? 46.670 62.408 -55.810 1.00 63.43 126 ALA F C 1
ATOM 12014 O O . ALA F 1 125 ? 47.384 63.431 -55.945 1.00 62.68 126 ALA F O 1
ATOM 12016 N N . LEU F 1 126 ? 46.214 61.973 -54.632 1.00 58.44 127 LEU F N 1
ATOM 12017 C CA . LEU F 1 126 ? 46.479 62.692 -53.359 1.00 64.27 127 LEU F CA 1
ATOM 12018 C C . LEU F 1 126 ? 47.994 62.723 -53.119 1.00 71.33 127 LEU F C 1
ATOM 12019 O O . LEU F 1 126 ? 48.498 63.770 -52.668 1.00 81.08 127 LEU F O 1
ATOM 12024 N N . ALA F 1 127 ? 48.692 61.627 -53.441 1.00 65.98 128 ALA F N 1
ATOM 12025 C CA . ALA F 1 127 ? 50.161 61.495 -53.310 1.00 76.05 128 ALA F CA 1
ATOM 12026 C C . ALA F 1 127 ? 50.855 62.586 -54.131 1.00 83.65 128 ALA F C 1
ATOM 12027 O O . ALA F 1 127 ? 51.815 63.213 -53.608 1.00 75.22 128 ALA F O 1
ATOM 12029 N N . ARG F 1 128 ? 50.392 62.813 -55.369 1.00 87.16 129 ARG F N 1
ATOM 12030 C CA . ARG F 1 128 ? 50.961 63.864 -56.250 1.00 85.87 129 ARG F CA 1
ATOM 12031 C C . ARG F 1 128 ? 50.726 65.232 -55.598 1.00 77.06 129 ARG F C 1
ATOM 12032 O O . ARG F 1 128 ? 51.669 66.005 -55.565 1.00 77.47 129 ARG F O 1
ATOM 12040 N N . TYR F 1 129 ? 49.527 65.511 -55.083 1.00 76.38 130 TYR F N 1
ATOM 12041 C CA . TYR F 1 129 ? 49.206 66.812 -54.433 1.00 77.70 130 TYR F CA 1
ATOM 12042 C C . TYR F 1 129 ? 50.124 67.052 -53.220 1.00 81.02 130 TYR F C 1
ATOM 12043 O O . TYR F 1 129 ? 50.462 68.214 -52.936 1.00 69.31 130 TYR F O 1
ATOM 12052 N N . SER F 1 130 ? 50.518 65.985 -52.521 1.00 84.29 131 SER F N 1
ATOM 12053 C CA . SER F 1 130 ? 51.361 66.052 -51.297 1.00 85.74 131 SER F CA 1
ATOM 12054 C C . SER F 1 130 ? 52.781 66.524 -51.637 1.00 78.18 131 SER F C 1
ATOM 12055 O O . SER F 1 130 ? 53.456 67.030 -50.731 1.00 87.07 131 SER F O 1
ATOM 12058 N N . GLY F 1 131 ? 53.237 66.324 -52.872 1.00 76.94 132 GLY F N 1
ATOM 12059 C CA . GLY F 1 131 ? 54.618 66.644 -53.268 1.00 81.71 132 GLY F CA 1
ATOM 12060 C C . GLY F 1 131 ? 55.604 65.597 -52.780 1.00 87.85 132 GLY F C 1
ATOM 12061 O O . GLY F 1 131 ? 56.768 65.701 -53.170 1.00 81.76 132 GLY F O 1
ATOM 12062 N N . ARG F 1 132 ? 55.189 64.593 -51.996 1.00 96.73 133 ARG F N 1
ATOM 12063 C CA . ARG F 1 132 ? 56.121 63.526 -51.519 1.00 96.12 133 ARG F CA 1
ATOM 12064 C C . ARG F 1 132 ? 55.483 62.148 -51.708 1.00 98.79 133 ARG F C 1
ATOM 12065 O O . ARG F 1 132 ? 55.282 61.401 -50.748 1.00 78.25 133 ARG F O 1
ATOM 12073 N N . PRO F 1 133 ? 55.207 61.735 -52.966 1.00 95.34 134 PRO F N 1
ATOM 12074 C CA . PRO F 1 133 ? 54.419 60.523 -53.218 1.00 97.28 134 PRO F CA 1
ATOM 12075 C C . PRO F 1 133 ? 55.015 59.227 -52.634 1.00 92.51 134 PRO F C 1
ATOM 12076 O O . PRO F 1 133 ? 54.254 58.364 -52.231 1.00 80.68 134 PRO F O 1
ATOM 12080 N N . GLU F 1 134 ? 56.346 59.117 -52.563 1.00 94.43 135 GLU F N 1
ATOM 12081 C CA . GLU F 1 134 ? 57.029 57.930 -51.972 1.00 95.52 135 GLU F CA 1
ATOM 12082 C C . GLU F 1 134 ? 56.724 57.857 -50.465 1.00 85.65 135 GLU F C 1
ATOM 12083 O O . GLU F 1 134 ? 56.766 56.744 -49.916 1.00 70.25 135 GLU F O 1
ATOM 12089 N N . ARG F 1 135 ? 56.372 58.988 -49.845 1.00 87.90 136 ARG F N 1
ATOM 12090 C CA . ARG F 1 135 ? 56.065 59.093 -48.393 1.00 89.16 136 ARG F CA 1
ATOM 12091 C C . ARG F 1 135 ? 54.571 59.382 -48.212 1.00 77.68 136 ARG F C 1
ATOM 12092 O O . ARG F 1 135 ? 54.183 60.060 -47.224 1.00 74.21 136 ARG F O 1
ATOM 12100 N N . PHE F 1 136 ? 53.754 58.908 -49.151 1.00 75.80 137 PHE F N 1
ATOM 12101 C CA . PHE F 1 136 ? 52.275 59.043 -49.106 1.00 70.87 137 PHE F CA 1
ATOM 12102 C C . PHE F 1 136 ? 51.649 57.653 -49.167 1.00 63.61 137 PHE F C 1
ATOM 12103 O O . PHE F 1 136 ? 52.172 56.768 -49.869 1.00 65.98 137 PHE F O 1
ATOM 12111 N N . ILE F 1 137 ? 50.566 57.453 -48.430 1.00 63.97 138 ILE F N 1
ATOM 12112 C CA . ILE F 1 137 ? 49.873 56.141 -48.413 1.00 68.78 138 ILE F CA 1
ATOM 12113 C C . ILE F 1 137 ? 48.434 56.352 -47.971 1.00 63.96 138 ILE F C 1
ATOM 12114 O O . ILE F 1 137 ? 48.149 57.361 -47.318 1.00 65.56 138 ILE F O 1
ATOM 12119 N N . GLY F 1 138 ? 47.554 55.440 -48.372 1.00 72.94 139 GLY F N 1
ATOM 12120 C CA . GLY F 1 138 ? 46.178 55.359 -47.852 1.00 60.69 139 GLY F CA 1
ATOM 12121 C C . GLY F 1 138 ? 46.186 54.593 -46.556 1.00 61.72 139 GLY F C 1
ATOM 12122 O O . GLY F 1 138 ? 46.749 53.499 -46.514 1.00 65.61 139 GLY F O 1
ATOM 12123 N N . MET F 1 139 ? 45.602 55.154 -45.513 1.00 71.73 140 MET F N 1
ATOM 12124 C CA . MET F 1 139 ? 45.410 54.437 -44.235 1.00 73.06 140 MET F CA 1
ATOM 12125 C C . MET F 1 139 ? 43.930 54.525 -43.909 1.00 60.60 140 MET F C 1
ATOM 12126 O O . MET F 1 139 ? 43.519 55.523 -43.339 1.00 66.46 140 MET F O 1
ATOM 12131 N N . HIS F 1 140 ? 43.168 53.542 -44.372 1.00 59.41 141 HIS F N 1
ATOM 12132 C CA . HIS F 1 140 ? 41.685 53.541 -44.409 1.00 63.57 141 HIS F CA 1
ATOM 12133 C C . HIS F 1 140 ? 41.154 52.760 -43.197 1.00 71.60 141 HIS F C 1
ATOM 12134 O O . HIS F 1 140 ? 41.249 51.522 -43.176 1.00 69.82 141 HIS F O 1
ATOM 12141 N N . PHE F 1 141 ? 40.644 53.476 -42.203 1.00 67.41 142 PHE F N 1
ATOM 12142 C CA . PHE F 1 141 ? 40.067 52.921 -40.953 1.00 69.41 142 PHE F CA 1
ATOM 12143 C C . PHE F 1 141 ? 38.577 52.637 -41.183 1.00 68.65 142 PHE F C 1
ATOM 12144 O O . PHE F 1 141 ? 38.022 53.089 -42.186 1.00 63.82 142 PHE F O 1
ATOM 12152 N N . PHE F 1 142 ? 37.954 51.915 -40.255 1.00 70.03 143 PHE F N 1
ATOM 12153 C CA . PHE F 1 142 ? 36.536 51.481 -40.325 1.00 70.15 143 PHE F CA 1
ATOM 12154 C C . PHE F 1 142 ? 35.804 52.017 -39.089 1.00 79.55 143 PHE F C 1
ATOM 12155 O O . PHE F 1 142 ? 36.390 52.093 -37.970 1.00 69.16 143 PHE F O 1
ATOM 12163 N N . ASN F 1 143 ? 34.560 52.431 -39.320 1.00 76.10 144 ASN F N 1
ATOM 12164 C CA . ASN F 1 143 ? 33.695 53.143 -38.352 1.00 86.40 144 ASN F CA 1
ATOM 12165 C C . ASN F 1 143 ? 32.992 52.115 -37.465 1.00 82.47 144 ASN F C 1
ATOM 12166 O O . ASN F 1 143 ? 32.356 51.207 -37.990 1.00 80.82 144 ASN F O 1
ATOM 12171 N N . PRO F 1 144 ? 33.017 52.211 -36.117 1.00 77.46 145 PRO F N 1
ATOM 12172 C CA . PRO F 1 144 ? 33.802 53.200 -35.376 1.00 80.91 145 PRO F CA 1
ATOM 12173 C C . PRO F 1 144 ? 35.236 52.738 -35.089 1.00 76.09 145 PRO F C 1
ATOM 12174 O O . PRO F 1 144 ? 35.453 51.599 -34.764 1.00 67.60 145 PRO F O 1
ATOM 12178 N N . VAL F 1 145 ? 36.186 53.654 -35.204 1.00 73.99 146 VAL F N 1
ATOM 12179 C CA . VAL F 1 145 ? 37.632 53.314 -35.266 1.00 87.37 146 VAL F CA 1
ATOM 12180 C C . VAL F 1 145 ? 38.044 52.543 -34.012 1.00 100.39 146 VAL F C 1
ATOM 12181 O O . VAL F 1 145 ? 38.753 51.552 -34.137 1.00 97.32 146 VAL F O 1
ATOM 12185 N N . PRO F 1 146 ? 37.655 52.944 -32.774 1.00 100.10 147 PRO F N 1
ATOM 12186 C CA . PRO F 1 146 ? 38.121 52.233 -31.579 1.00 101.90 147 PRO F CA 1
ATOM 12187 C C . PRO F 1 146 ? 37.671 50.763 -31.516 1.00 92.22 147 PRO F C 1
ATOM 12188 O O . PRO F 1 146 ? 38.345 49.996 -30.872 1.00 79.40 147 PRO F O 1
ATOM 12192 N N . LEU F 1 147 ? 36.580 50.411 -32.206 1.00 83.68 148 LEU F N 1
ATOM 12193 C CA . LEU F 1 147 ? 35.961 49.062 -32.161 1.00 90.71 148 LEU F CA 1
ATOM 12194 C C . LEU F 1 147 ? 36.364 48.228 -33.395 1.00 97.15 148 LEU F C 1
ATOM 12195 O O . LEU F 1 147 ? 36.322 46.996 -33.299 1.00 95.93 148 LEU F O 1
ATOM 12200 N N . MET F 1 148 ? 36.742 48.831 -34.526 1.00 93.84 149 MET F N 1
ATOM 12201 C CA . MET F 1 148 ? 36.969 48.057 -35.781 1.00 79.73 149 MET F CA 1
ATOM 12202 C C . MET F 1 148 ? 38.463 47.773 -35.931 1.00 80.63 149 MET F C 1
ATOM 12203 O O . MET F 1 148 ? 39.276 48.730 -36.005 1.00 71.30 149 MET F O 1
ATOM 12208 N N . GLN F 1 149 ? 38.815 46.483 -35.978 1.00 74.59 150 GLN F N 1
ATOM 12209 C CA . GLN F 1 149 ? 40.226 46.017 -35.978 1.00 76.33 150 GLN F CA 1
ATOM 12210 C C . GLN F 1 149 ? 40.883 46.283 -37.326 1.00 70.34 150 GLN F C 1
ATOM 12211 O O . GLN F 1 149 ? 42.112 46.363 -37.353 1.00 72.34 150 GLN F O 1
ATOM 12217 N N . LEU F 1 150 ? 40.112 46.427 -38.401 1.00 67.63 151 LEU F N 1
ATOM 12218 C CA . LEU F 1 150 ? 40.677 46.538 -39.765 1.00 64.47 151 LEU F CA 1
ATOM 12219 C C . LEU F 1 150 ? 41.277 47.923 -40.026 1.00 61.89 151 LEU F C 1
ATOM 12220 O O . LEU F 1 150 ? 40.614 48.936 -39.762 1.00 63.93 151 LEU F O 1
ATOM 12225 N N . VAL F 1 151 ? 42.470 47.941 -40.617 1.00 64.49 152 VAL F N 1
ATOM 12226 C CA . VAL F 1 151 ? 42.968 49.084 -41.425 1.00 64.92 152 VAL F CA 1
ATOM 12227 C C . VAL F 1 151 ? 43.280 48.560 -42.828 1.00 62.15 152 VAL F C 1
ATOM 12228 O O . VAL F 1 151 ? 44.082 47.624 -42.967 1.00 60.42 152 VAL F O 1
ATOM 12232 N N . GLU F 1 152 ? 42.652 49.157 -43.835 1.00 57.09 153 GLU F N 1
ATOM 12233 C CA . GLU F 1 152 ? 42.947 48.895 -45.255 1.00 50.62 153 GLU F CA 1
ATOM 12234 C C . GLU F 1 152 ? 44.067 49.859 -45.646 1.00 49.07 153 GLU F C 1
ATOM 12235 O O . GLU F 1 152 ? 43.849 51.062 -45.627 1.00 54.77 153 GLU F O 1
ATOM 12241 N N . VAL F 1 153 ? 45.251 49.332 -45.934 1.00 48.38 154 VAL F N 1
ATOM 12242 C CA . VAL F 1 153 ? 46.462 50.134 -46.234 1.00 53.17 154 VAL F CA 1
ATOM 12243 C C . VAL F 1 153 ? 46.629 50.127 -47.750 1.00 55.84 154 VAL F C 1
ATOM 12244 O O . VAL F 1 153 ? 46.828 49.053 -48.322 1.00 54.84 154 VAL F O 1
ATOM 12248 N N . ILE F 1 154 ? 46.564 51.303 -48.360 1.00 54.59 155 ILE F N 1
ATOM 12249 C CA . ILE F 1 154 ? 46.440 51.435 -49.833 1.00 55.38 155 ILE F CA 1
ATOM 12250 C C . ILE F 1 154 ? 47.717 52.071 -50.374 1.00 58.11 155 ILE F C 1
ATOM 12251 O O . ILE F 1 154 ? 47.934 53.270 -50.145 1.00 55.91 155 ILE F O 1
ATOM 12256 N N . ARG F 1 155 ? 48.478 51.310 -51.147 1.00 62.11 156 ARG F N 1
ATOM 12257 C CA . ARG F 1 155 ? 49.698 51.791 -51.835 1.00 71.55 156 ARG F CA 1
ATOM 12258 C C . ARG F 1 155 ? 49.299 52.611 -53.064 1.00 65.34 156 ARG F C 1
ATOM 12259 O O . ARG F 1 155 ? 48.611 52.050 -53.955 1.00 62.93 156 ARG F O 1
ATOM 12267 N N . GLY F 1 156 ? 49.726 53.869 -53.102 1.00 63.76 157 GLY F N 1
ATOM 12268 C CA . GLY F 1 156 ? 49.756 54.688 -54.326 1.00 63.49 157 GLY F CA 1
ATOM 12269 C C . GLY F 1 156 ? 50.788 54.126 -55.280 1.00 67.75 157 GLY F C 1
ATOM 12270 O O . GLY F 1 156 ? 51.607 53.297 -54.837 1.00 73.14 157 GLY F O 1
ATOM 12271 N N . GLU F 1 157 ? 50.753 54.517 -56.554 1.00 65.88 158 GLU F N 1
ATOM 12272 C CA . GLU F 1 157 ? 51.733 54.058 -57.575 1.00 63.70 158 GLU F CA 1
ATOM 12273 C C . GLU F 1 157 ? 53.160 54.164 -57.022 1.00 69.37 158 GLU F C 1
ATOM 12274 O O . GLU F 1 157 ? 53.954 53.224 -57.242 1.00 69.72 158 GLU F O 1
ATOM 12280 N N . LEU F 1 158 ? 53.476 55.262 -56.329 1.00 62.21 159 LEU F N 1
ATOM 12281 C CA . LEU F 1 158 ? 54.871 55.596 -55.950 1.00 75.24 159 LEU F CA 1
ATOM 12282 C C . LEU F 1 158 ? 55.153 55.315 -54.469 1.00 73.31 159 LEU F C 1
ATOM 12283 O O . LEU F 1 158 ? 56.287 55.569 -54.051 1.00 75.15 159 LEU F O 1
ATOM 12288 N N . THR F 1 159 ? 54.192 54.799 -53.701 1.00 71.99 160 THR F N 1
ATOM 12289 C CA . THR F 1 159 ? 54.392 54.569 -52.249 1.00 70.16 160 THR F CA 1
ATOM 12290 C C . THR F 1 159 ? 55.597 53.646 -52.061 1.00 82.47 160 THR F C 1
ATOM 12291 O O . THR F 1 159 ? 55.574 52.548 -52.634 1.00 79.02 160 THR F O 1
ATOM 12295 N N . SER F 1 160 ? 56.599 54.047 -51.268 1.00 94.25 161 SER F N 1
ATOM 12296 C CA . SER F 1 160 ? 57.826 53.238 -51.015 1.00 92.59 161 SER F CA 1
ATOM 12297 C C . SER F 1 160 ? 57.480 52.060 -50.100 1.00 88.61 161 SER F C 1
ATOM 12298 O O . SER F 1 160 ? 56.490 52.167 -49.322 1.00 92.48 161 SER F O 1
ATOM 12301 N N . GLU F 1 161 ? 58.277 50.990 -50.197 1.00 89.93 162 GLU F N 1
ATOM 12302 C CA . GLU F 1 161 ? 58.325 49.852 -49.237 1.00 95.77 162 GLU F CA 1
ATOM 12303 C C . GLU F 1 161 ? 58.443 50.370 -47.798 1.00 86.65 162 GLU F C 1
ATOM 12304 O O . GLU F 1 161 ? 57.720 49.866 -46.912 1.00 85.05 162 GLU F O 1
ATOM 12310 N N . ALA F 1 162 ? 59.366 51.306 -47.571 1.00 98.08 163 ALA F N 1
ATOM 12311 C CA . ALA F 1 162 ? 59.656 51.883 -46.238 1.00 100.11 163 ALA F CA 1
ATOM 12312 C C . ALA F 1 162 ? 58.382 52.541 -45.688 1.00 93.12 163 ALA F C 1
ATOM 12313 O O . ALA F 1 162 ? 58.057 52.298 -44.517 1.00 98.45 163 ALA F O 1
ATOM 12315 N N . THR F 1 163 ? 57.678 53.325 -46.506 1.00 76.02 164 THR F N 1
ATOM 12316 C CA . THR F 1 163 ? 56.437 54.022 -46.081 1.00 82.69 164 THR F CA 1
ATOM 12317 C C . THR F 1 163 ? 55.413 52.977 -45.637 1.00 81.29 164 THR F C 1
ATOM 12318 O O . THR F 1 163 ? 54.832 53.140 -44.554 1.00 73.73 164 THR F O 1
ATOM 12322 N N . ARG F 1 164 ? 55.231 51.921 -46.433 1.00 84.08 165 ARG F N 1
ATOM 12323 C CA . ARG F 1 164 ? 54.264 50.836 -46.131 1.00 80.49 165 ARG F CA 1
ATOM 12324 C C . ARG F 1 164 ? 54.664 50.182 -44.804 1.00 83.34 165 ARG F C 1
ATOM 12325 O O . ARG F 1 164 ? 53.766 49.972 -43.965 1.00 73.02 165 ARG F O 1
ATOM 12333 N N . ASP F 1 165 ? 55.950 49.851 -44.620 1.00 84.75 166 ASP F N 1
ATOM 12334 C CA . ASP F 1 165 ? 56.449 49.163 -43.395 1.00 79.84 166 ASP F CA 1
ATOM 12335 C C . ASP F 1 165 ? 56.124 50.008 -42.162 1.00 80.87 166 ASP F C 1
ATOM 12336 O O . ASP F 1 165 ? 55.651 49.429 -41.177 1.00 81.97 166 ASP F O 1
ATOM 12341 N N . VAL F 1 166 ? 56.362 51.320 -42.219 1.00 70.86 167 VAL F N 1
ATOM 12342 C CA . VAL F 1 166 ? 56.130 52.245 -41.070 1.00 79.11 167 VAL F CA 1
ATOM 12343 C C . VAL F 1 166 ? 54.638 52.234 -40.721 1.00 71.90 167 VAL F C 1
ATOM 12344 O O . VAL F 1 166 ? 54.304 52.080 -39.542 1.00 65.36 167 VAL F O 1
ATOM 12348 N N . VAL F 1 167 ? 53.767 52.374 -41.714 1.00 75.38 168 VAL F N 1
ATOM 12349 C CA . VAL F 1 167 ? 52.307 52.534 -41.466 1.00 80.10 168 VAL F CA 1
ATOM 12350 C C . VAL F 1 167 ? 51.724 51.189 -41.009 1.00 68.77 168 VAL F C 1
ATOM 12351 O O . VAL F 1 167 ? 50.871 51.185 -40.118 1.00 58.43 168 VAL F O 1
ATOM 12355 N N . VAL F 1 168 ? 52.202 50.074 -41.558 1.00 63.95 169 VAL F N 1
ATOM 12356 C CA . VAL F 1 168 ? 51.772 48.714 -41.120 1.00 72.79 169 VAL F CA 1
ATOM 12357 C C . VAL F 1 168 ? 52.132 48.535 -39.635 1.00 69.25 169 VAL F C 1
ATOM 12358 O O . VAL F 1 168 ? 51.293 48.002 -38.877 1.00 66.05 169 VAL F O 1
ATOM 12362 N N . GLU F 1 169 ? 53.328 48.970 -39.221 1.00 80.91 170 GLU F N 1
ATOM 12363 C CA . GLU F 1 169 ? 53.792 48.854 -37.807 1.00 84.21 170 GLU F CA 1
ATOM 12364 C C . GLU F 1 169 ? 52.931 49.768 -36.924 1.00 80.61 170 GLU F C 1
ATOM 12365 O O . GLU F 1 169 ? 52.517 49.311 -35.838 1.00 80.80 170 GLU F O 1
ATOM 12371 N N . VAL F 1 170 ? 52.632 50.998 -37.359 1.00 71.80 171 VAL F N 1
ATOM 12372 C CA . VAL F 1 170 ? 51.759 51.905 -36.557 1.00 73.39 171 VAL F CA 1
ATOM 12373 C C . VAL F 1 170 ? 50.409 51.222 -36.329 1.00 65.35 171 VAL F C 1
ATOM 12374 O O . VAL F 1 170 ? 49.928 51.218 -35.189 1.00 57.74 171 VAL F O 1
ATOM 12378 N N . ALA F 1 171 ? 49.820 50.641 -37.374 1.00 68.95 172 ALA F N 1
ATOM 12379 C CA . ALA F 1 171 ? 48.498 49.979 -37.289 1.00 72.91 172 ALA F CA 1
ATOM 12380 C C . ALA F 1 171 ? 48.566 48.834 -36.270 1.00 72.85 172 ALA F C 1
ATOM 12381 O O . ALA F 1 171 ? 47.631 48.688 -35.464 1.00 63.27 172 ALA F O 1
ATOM 12383 N N . ARG F 1 172 ? 49.629 48.030 -36.315 1.00 72.62 173 ARG F N 1
ATOM 12384 C CA . ARG F 1 172 ? 49.825 46.913 -35.356 1.00 79.20 173 ARG F CA 1
ATOM 12385 C C . ARG F 1 172 ? 49.939 47.469 -33.933 1.00 76.14 173 ARG F C 1
ATOM 12386 O O . ARG F 1 172 ? 49.243 46.936 -33.048 1.00 66.28 173 ARG F O 1
ATOM 12394 N N . ARG F 1 173 ? 50.701 48.542 -33.722 1.00 80.09 174 ARG F N 1
ATOM 12395 C CA . ARG F 1 173 ? 50.846 49.146 -32.366 1.00 73.52 174 ARG F CA 1
ATOM 12396 C C . ARG F 1 173 ? 49.483 49.703 -31.919 1.00 77.40 174 ARG F C 1
ATOM 12397 O O . ARG F 1 173 ? 49.204 49.640 -30.713 1.00 80.94 174 ARG F O 1
ATOM 12405 N N . MET F 1 174 ? 48.614 50.111 -32.850 1.00 67.75 175 MET F N 1
ATOM 12406 C CA . MET F 1 174 ? 47.251 50.598 -32.534 1.00 79.71 175 MET F CA 1
ATOM 12407 C C . MET F 1 174 ? 46.313 49.426 -32.201 1.00 76.68 175 MET F C 1
ATOM 12408 O O . MET F 1 174 ? 45.114 49.696 -31.911 1.00 68.21 175 MET F O 1
ATOM 12413 N N . GLY F 1 175 ? 46.795 48.180 -32.250 1.00 77.89 176 GLY F N 1
ATOM 12414 C CA . GLY F 1 175 ? 45.965 46.984 -31.996 1.00 86.61 176 GLY F CA 1
ATOM 12415 C C . GLY F 1 175 ? 45.116 46.612 -33.203 1.00 89.01 176 GLY F C 1
ATOM 12416 O O . GLY F 1 175 ? 44.120 45.896 -33.029 1.00 81.87 176 GLY F O 1
ATOM 12417 N N . LYS F 1 176 ? 45.489 47.074 -34.401 1.00 92.96 177 LYS F N 1
ATOM 12418 C CA . LYS F 1 176 ? 44.693 46.853 -35.636 1.00 87.86 177 LYS F CA 1
ATOM 12419 C C . LYS F 1 176 ? 45.338 45.747 -36.468 1.00 80.65 177 LYS F C 1
ATOM 12420 O O . LYS F 1 176 ? 46.541 45.458 -36.273 1.00 80.62 177 LYS F O 1
ATOM 12426 N N . THR F 1 177 ? 44.577 45.196 -37.407 1.00 68.95 178 THR F N 1
ATOM 12427 C CA . THR F 1 177 ? 45.077 44.286 -38.457 1.00 64.67 178 THR F CA 1
ATOM 12428 C C . THR F 1 177 ? 45.149 45.074 -39.758 1.00 64.85 178 THR F C 1
ATOM 12429 O O . THR F 1 177 ? 44.117 45.353 -40.375 1.00 63.64 178 THR F O 1
ATOM 12433 N N . PRO F 1 178 ? 46.362 45.467 -40.193 1.00 67.12 179 PRO F N 1
ATOM 12434 C CA . PRO F 1 178 ? 46.540 46.156 -41.467 1.00 65.18 179 PRO F CA 1
ATOM 12435 C C . PRO F 1 178 ? 46.536 45.140 -42.615 1.00 66.05 179 PRO F C 1
ATOM 12436 O O . PRO F 1 178 ? 47.278 44.192 -42.571 1.00 63.79 179 PRO F O 1
ATOM 12440 N N . LEU F 1 179 ? 45.675 45.348 -43.607 1.00 60.18 180 LEU F N 1
ATOM 12441 C CA . LEU F 1 179 ? 45.629 44.487 -44.806 1.00 52.78 180 LEU F CA 1
ATOM 12442 C C . LEU F 1 179 ? 45.844 45.390 -46.009 1.00 52.40 180 LEU F C 1
ATOM 12443 O O . LEU F 1 179 ? 45.195 46.460 -46.126 1.00 49.31 180 LEU F O 1
ATOM 12448 N N . GLU F 1 180 ? 46.800 44.986 -46.830 1.00 50.45 181 GLU F N 1
ATOM 12449 C CA . GLU F 1 180 ? 47.384 45.821 -47.894 1.00 55.63 181 GLU F CA 1
ATOM 12450 C C . GLU F 1 180 ? 46.618 45.585 -49.198 1.00 50.87 181 GLU F C 1
ATOM 12451 O O . GLU F 1 180 ? 46.286 44.433 -49.508 1.00 50.54 181 GLU F O 1
ATOM 12457 N N . VAL F 1 181 ? 46.399 46.663 -49.942 1.00 49.68 182 VAL F N 1
ATOM 12458 C CA . VAL F 1 181 ? 45.595 46.662 -51.185 1.00 46.66 182 VAL F CA 1
ATOM 12459 C C . VAL F 1 181 ? 46.254 47.651 -52.131 1.00 43.99 182 VAL F C 1
ATOM 12460 O O . VAL F 1 181 ? 46.880 48.630 -51.646 1.00 49.05 182 VAL F O 1
ATOM 12464 N N . GLN F 1 182 ? 46.054 47.426 -53.429 1.00 48.91 183 GLN F N 1
ATOM 12465 C CA . GLN F 1 182 ? 46.541 48.348 -54.471 1.00 44.33 183 GLN F CA 1
ATOM 12466 C C . GLN F 1 182 ? 45.528 49.482 -54.651 1.00 38.79 183 GLN F C 1
ATOM 12467 O O . GLN F 1 182 ? 44.334 49.253 -54.399 1.00 38.76 183 GLN F O 1
ATOM 12473 N N . ASP F 1 183 ? 46.017 50.631 -55.095 1.00 43.35 184 ASP F N 1
ATOM 12474 C CA . ASP F 1 183 ? 45.207 51.829 -55.401 1.00 43.68 184 ASP F CA 1
ATOM 12475 C C . ASP F 1 183 ? 44.470 51.641 -56.735 1.00 39.59 184 ASP F C 1
ATOM 12476 O O . ASP F 1 183 ? 45.026 52.011 -57.784 1.00 43.89 184 ASP F O 1
ATOM 12481 N N . TYR F 1 184 ? 43.273 51.075 -56.670 1.00 41.77 185 TYR F N 1
ATOM 12482 C CA . TYR F 1 184 ? 42.308 50.959 -57.791 1.00 42.33 185 TYR F CA 1
ATOM 12483 C C . TYR F 1 184 ? 40.947 51.318 -57.228 1.00 40.87 185 TYR F C 1
ATOM 12484 O O . TYR F 1 184 ? 40.732 51.233 -56.022 1.00 41.93 185 TYR F O 1
ATOM 12493 N N . PRO F 1 185 ? 39.993 51.728 -58.078 1.00 43.53 186 PRO F N 1
ATOM 12494 C CA . PRO F 1 185 ? 38.698 52.209 -57.601 1.00 42.13 186 PRO F CA 1
ATOM 12495 C C . PRO F 1 185 ? 38.016 51.222 -56.647 1.00 40.47 186 PRO F C 1
ATOM 12496 O O . PRO F 1 185 ? 37.950 50.032 -56.921 1.00 41.04 186 PRO F O 1
ATOM 12500 N N . GLY F 1 186 ? 37.563 51.746 -55.511 1.00 41.32 187 GLY F N 1
ATOM 12501 C CA . GLY F 1 186 ? 36.867 50.984 -54.462 1.00 46.40 187 GLY F CA 1
ATOM 12502 C C . GLY F 1 186 ? 37.814 50.165 -53.599 1.00 43.53 187 GLY F C 1
ATOM 12503 O O . GLY F 1 186 ? 37.311 49.482 -52.691 1.00 44.36 187 GLY F O 1
ATOM 12504 N N . PHE F 1 187 ? 39.119 50.184 -53.884 1.00 42.59 188 PHE F N 1
ATOM 12505 C CA . PHE F 1 187 ? 40.124 49.390 -53.147 1.00 44.21 188 PHE F CA 1
ATOM 12506 C C . PHE F 1 187 ? 39.632 47.932 -53.123 1.00 47.84 188 PHE F C 1
ATOM 12507 O O . PHE F 1 187 ? 39.309 47.401 -54.210 1.00 42.44 188 PHE F O 1
ATOM 12515 N N . ILE F 1 188 ? 39.523 47.300 -51.950 1.00 42.74 189 ILE F N 1
ATOM 12516 C CA . ILE F 1 188 ? 38.753 46.030 -51.821 1.00 44.60 189 ILE F CA 1
ATOM 12517 C C . ILE F 1 188 ? 37.412 46.311 -51.141 1.00 45.24 189 ILE F C 1
ATOM 12518 O O . ILE F 1 188 ? 36.376 45.868 -51.696 1.00 45.42 189 ILE F O 1
ATOM 12523 N N . SER F 1 189 ? 37.422 46.986 -49.986 1.00 45.46 190 SER F N 1
ATOM 12524 C CA . SER F 1 189 ? 36.230 47.125 -49.105 1.00 46.73 190 SER F CA 1
ATOM 12525 C C . SER F 1 189 ? 35.012 47.598 -49.912 1.00 47.22 190 SER F C 1
ATOM 12526 O O . SER F 1 189 ? 33.997 46.884 -49.934 1.00 47.13 190 SER F O 1
ATOM 12529 N N . ASN F 1 190 ? 35.115 48.755 -50.559 1.00 47.28 191 ASN F N 1
ATOM 12530 C CA . ASN F 1 190 ? 33.966 49.410 -51.235 1.00 49.11 191 ASN F CA 1
ATOM 12531 C C . ASN F 1 190 ? 33.686 48.738 -52.583 1.00 45.13 191 ASN F C 1
ATOM 12532 O O . ASN F 1 190 ? 32.522 48.652 -52.966 1.00 46.06 191 ASN F O 1
ATOM 12537 N N . ARG F 1 191 ? 34.712 48.257 -53.264 1.00 46.37 192 ARG F N 1
ATOM 12538 C CA . ARG F 1 191 ? 34.548 47.542 -54.549 1.00 43.33 192 ARG F CA 1
ATOM 12539 C C . ARG F 1 191 ? 33.684 46.290 -54.348 1.00 47.32 192 ARG F C 1
ATOM 12540 O O . ARG F 1 191 ? 32.923 45.945 -55.270 1.00 43.29 192 ARG F O 1
ATOM 12548 N N . LEU F 1 192 ? 33.783 45.627 -53.194 1.00 46.49 193 LEU F N 1
ATOM 12549 C CA . LEU F 1 192 ? 33.029 44.374 -52.934 1.00 48.68 193 LEU F CA 1
ATOM 12550 C C . LEU F 1 192 ? 31.655 44.726 -52.342 1.00 47.88 193 LEU F C 1
ATOM 12551 O O . LEU F 1 192 ? 30.618 44.197 -52.833 1.00 50.35 193 LEU F O 1
ATOM 12556 N N . LEU F 1 193 ? 31.626 45.642 -51.380 1.00 47.83 194 LEU F N 1
ATOM 12557 C CA . LEU F 1 193 ? 30.385 45.950 -50.632 1.00 47.14 194 LEU F CA 1
ATOM 12558 C C . LEU F 1 193 ? 29.395 46.725 -51.507 1.00 44.17 194 LEU F C 1
ATOM 12559 O O . LEU F 1 193 ? 28.222 46.386 -51.509 1.00 43.66 194 LEU F O 1
ATOM 12564 N N . MET F 1 194 ? 29.821 47.801 -52.150 1.00 40.79 195 MET F N 1
ATOM 12565 C CA . MET F 1 194 ? 28.840 48.806 -52.627 1.00 42.81 195 MET F CA 1
ATOM 12566 C C . MET F 1 194 ? 28.058 48.262 -53.829 1.00 41.52 195 MET F C 1
ATOM 12567 O O . MET F 1 194 ? 26.848 48.491 -53.900 1.00 39.40 195 MET F O 1
ATOM 12572 N N . PRO F 1 195 ? 28.649 47.515 -54.786 1.00 40.98 196 PRO F N 1
ATOM 12573 C CA . PRO F 1 195 ? 27.854 46.930 -55.876 1.00 42.73 196 PRO F CA 1
ATOM 12574 C C . PRO F 1 195 ? 26.751 45.967 -55.417 1.00 40.92 196 PRO F C 1
ATOM 12575 O O . PRO F 1 195 ? 25.700 45.922 -56.030 1.00 40.72 196 PRO F O 1
ATOM 12579 N N . MET F 1 196 ? 26.949 45.263 -54.310 1.00 44.27 197 MET F N 1
ATOM 12580 C CA . MET F 1 196 ? 25.900 44.390 -53.726 1.00 45.37 197 MET F CA 1
ATOM 12581 C C . MET F 1 196 ? 24.764 45.264 -53.145 1.00 36.55 197 MET F C 1
ATOM 12582 O O . MET F 1 196 ? 23.597 44.947 -53.362 1.00 40.13 197 MET F O 1
ATOM 12587 N N . ILE F 1 197 ? 25.083 46.354 -52.441 1.00 36.73 198 ILE F N 1
ATOM 12588 C CA . ILE F 1 197 ? 24.055 47.312 -51.951 1.00 38.00 198 ILE F CA 1
ATOM 12589 C C . ILE F 1 197 ? 23.296 47.870 -53.161 1.00 39.65 198 ILE F C 1
ATOM 12590 O O . ILE F 1 197 ? 22.071 47.892 -53.159 1.00 39.73 198 ILE F O 1
ATOM 12595 N N . ASN F 1 198 ? 24.032 48.302 -54.175 1.00 42.62 199 ASN F N 1
ATOM 12596 C CA . ASN F 1 198 ? 23.454 48.838 -55.430 1.00 41.93 199 ASN F CA 1
ATOM 12597 C C . ASN F 1 198 ? 22.512 47.811 -56.073 1.00 39.44 199 ASN F C 1
ATOM 12598 O O . ASN F 1 198 ? 21.435 48.204 -56.558 1.00 38.07 199 ASN F O 1
ATOM 12603 N N . GLU F 1 199 ? 22.889 46.534 -56.087 1.00 37.97 200 GLU F N 1
ATOM 12604 C CA . GLU F 1 199 ? 22.073 45.447 -56.661 1.00 39.78 200 GLU F CA 1
ATOM 12605 C C . GLU F 1 199 ? 20.794 45.260 -55.840 1.00 38.10 200 GLU F C 1
ATOM 12606 O O . GLU F 1 199 ? 19.732 45.019 -56.434 1.00 37.58 200 GLU F O 1
ATOM 12612 N N . ALA F 1 200 ? 20.870 45.365 -54.517 1.00 38.66 201 ALA F N 1
ATOM 12613 C CA . ALA F 1 200 ? 19.668 45.289 -53.661 1.00 42.65 201 ALA F CA 1
ATOM 12614 C C . ALA F 1 200 ? 18.702 46.422 -54.049 1.00 37.60 201 ALA F C 1
ATOM 12615 O O . ALA F 1 200 ? 17.476 46.195 -54.154 1.00 36.32 201 ALA F O 1
ATOM 12617 N N . ILE F 1 201 ? 19.237 47.610 -54.279 1.00 35.74 202 ILE F N 1
ATOM 12618 C CA . ILE F 1 201 ? 18.408 48.797 -54.631 1.00 36.40 202 ILE F CA 1
ATOM 12619 C C . ILE F 1 201 ? 17.770 48.544 -56.011 1.00 34.45 202 ILE F C 1
ATOM 12620 O O . ILE F 1 201 ? 16.589 48.817 -56.150 1.00 39.71 202 ILE F O 1
ATOM 12625 N N . GLU F 1 202 ? 18.501 47.950 -56.963 1.00 41.71 203 GLU F N 1
ATOM 12626 C CA . GLU F 1 202 ? 17.959 47.616 -58.314 1.00 38.74 203 GLU F CA 1
ATOM 12627 C C . GLU F 1 202 ? 16.859 46.553 -58.171 1.00 39.08 203 GLU F C 1
ATOM 12628 O O . GLU F 1 202 ? 15.795 46.691 -58.798 1.00 39.67 203 GLU F O 1
ATOM 12634 N N . ALA F 1 203 ? 17.084 45.505 -57.384 1.00 38.94 204 ALA F N 1
ATOM 12635 C CA . ALA F 1 203 ? 16.050 44.475 -57.130 1.00 37.49 204 ALA F CA 1
ATOM 12636 C C . ALA F 1 203 ? 14.800 45.136 -56.545 1.00 39.91 204 ALA F C 1
ATOM 12637 O O . ALA F 1 203 ? 13.679 44.760 -56.953 1.00 38.78 204 ALA F O 1
ATOM 12639 N N . LEU F 1 204 ? 14.978 46.081 -55.616 1.00 39.22 205 LEU F N 1
ATOM 12640 C CA . LEU F 1 204 ? 13.840 46.818 -55.016 1.00 37.26 205 LEU F CA 1
ATOM 12641 C C . LEU F 1 204 ? 13.123 47.620 -56.118 1.00 38.87 205 LEU F C 1
ATOM 12642 O O . LEU F 1 204 ? 11.914 47.539 -56.212 1.00 38.90 205 LEU F O 1
ATOM 12647 N N . ARG F 1 205 ? 13.865 48.340 -56.958 1.00 38.84 206 ARG F N 1
ATOM 12648 C CA . ARG F 1 205 ? 13.251 49.165 -58.026 1.00 41.46 206 ARG F CA 1
ATOM 12649 C C . ARG F 1 205 ? 12.466 48.265 -58.982 1.00 41.61 206 ARG F C 1
ATOM 12650 O O . ARG F 1 205 ? 11.392 48.688 -59.409 1.00 41.14 206 ARG F O 1
ATOM 12658 N N . GLU F 1 206 ? 12.994 47.079 -59.298 1.00 39.98 207 GLU F N 1
ATOM 12659 C CA . GLU F 1 206 ? 12.380 46.136 -60.267 1.00 40.33 207 GLU F CA 1
ATOM 12660 C C . GLU F 1 206 ? 11.185 45.412 -59.640 1.00 42.32 207 GLU F C 1
ATOM 12661 O O . GLU F 1 206 ? 10.564 44.636 -60.344 1.00 47.29 207 GLU F O 1
ATOM 12667 N N . GLY F 1 207 ? 10.887 45.630 -58.358 1.00 40.57 208 GLY F N 1
ATOM 12668 C CA . GLY F 1 207 ? 9.765 44.947 -57.688 1.00 44.01 208 GLY F CA 1
ATOM 12669 C C . GLY F 1 207 ? 10.038 43.463 -57.416 1.00 43.21 208 GLY F C 1
ATOM 12670 O O . GLY F 1 207 ? 9.080 42.745 -57.239 1.00 40.76 208 GLY F O 1
ATOM 12671 N N . VAL F 1 208 ? 11.295 43.027 -57.323 1.00 38.70 209 VAL F N 1
ATOM 12672 C CA . VAL F 1 208 ? 11.611 41.594 -57.115 1.00 40.57 209 VAL F CA 1
ATOM 12673 C C . VAL F 1 208 ? 11.180 41.192 -55.695 1.00 45.47 209 VAL F C 1
ATOM 12674 O O . VAL F 1 208 ? 10.694 40.064 -55.527 1.00 41.93 209 VAL F O 1
ATOM 12678 N N . ALA F 1 209 ? 11.311 42.089 -54.721 1.00 41.53 210 ALA F N 1
ATOM 12679 C CA . ALA F 1 209 ? 10.891 41.854 -53.326 1.00 44.53 210 ALA F CA 1
ATOM 12680 C C . ALA F 1 209 ? 10.758 43.208 -52.628 1.00 46.21 210 ALA F C 1
ATOM 12681 O O . ALA F 1 209 ? 11.321 44.182 -53.130 1.00 42.04 210 ALA F O 1
ATOM 12683 N N . THR F 1 210 ? 10.129 43.226 -51.458 1.00 42.56 211 THR F N 1
ATOM 12684 C CA . THR F 1 210 ? 10.073 44.409 -50.563 1.00 44.82 211 THR F CA 1
ATOM 12685 C C . THR F 1 210 ? 11.432 44.624 -49.908 1.00 42.85 211 THR F C 1
ATOM 12686 O O . THR F 1 210 ? 12.271 43.685 -49.861 1.00 44.15 211 THR F O 1
ATOM 12690 N N . LYS F 1 211 ? 11.632 45.807 -49.351 1.00 40.01 212 LYS F N 1
ATOM 12691 C CA . LYS F 1 211 ? 12.863 46.142 -48.597 1.00 42.27 212 LYS F CA 1
ATOM 12692 C C . LYS F 1 211 ? 13.023 45.179 -47.413 1.00 44.23 212 LYS F C 1
ATOM 12693 O O . LYS F 1 211 ? 14.162 44.763 -47.152 1.00 44.85 212 LYS F O 1
ATOM 12699 N N . GLU F 1 212 ? 11.931 44.821 -46.736 1.00 47.97 213 GLU F N 1
ATOM 12700 C CA . GLU F 1 212 ? 11.970 43.915 -45.552 1.00 49.38 213 GLU F CA 1
ATOM 12701 C C . GLU F 1 212 ? 12.419 42.522 -46.011 1.00 47.98 213 GLU F C 1
ATOM 12702 O O . GLU F 1 212 ? 13.249 41.899 -45.345 1.00 43.66 213 GLU F O 1
ATOM 12708 N N . ALA F 1 213 ? 11.899 42.042 -47.132 1.00 44.55 214 ALA F N 1
ATOM 12709 C CA . ALA F 1 213 ? 12.220 40.702 -47.644 1.00 41.58 214 ALA F CA 1
ATOM 12710 C C . ALA F 1 213 ? 13.695 40.682 -48.048 1.00 43.87 214 ALA F C 1
ATOM 12711 O O . ALA F 1 213 ? 14.415 39.742 -47.655 1.00 41.63 214 ALA F O 1
ATOM 12713 N N . ILE F 1 214 ? 14.155 41.741 -48.723 1.00 44.30 215 ILE F N 1
ATOM 12714 C CA . ILE F 1 214 ? 15.563 41.829 -49.184 1.00 39.50 215 ILE F CA 1
ATOM 12715 C C . ILE F 1 214 ? 16.480 41.833 -47.965 1.00 39.85 215 ILE F C 1
ATOM 12716 O O . ILE F 1 214 ? 17.423 41.032 -47.941 1.00 43.64 215 ILE F O 1
ATOM 12721 N N . ASP F 1 215 ? 16.230 42.700 -46.984 1.00 40.30 216 ASP F N 1
ATOM 12722 C CA . ASP F 1 215 ? 17.140 42.804 -45.817 1.00 44.11 216 ASP F CA 1
ATOM 12723 C C . ASP F 1 215 ? 17.071 41.506 -44.987 1.00 42.13 216 ASP F C 1
ATOM 12724 O O . ASP F 1 215 ? 18.129 41.047 -44.513 1.00 44.86 216 ASP F O 1
ATOM 12729 N N . GLY F 1 216 ? 15.876 40.935 -44.824 1.00 47.91 217 GLY F N 1
ATOM 12730 C CA . GLY F 1 216 ? 15.670 39.684 -44.068 1.00 46.18 217 GLY F CA 1
ATOM 12731 C C . GLY F 1 216 ? 16.409 38.520 -44.708 1.00 47.97 217 GLY F C 1
ATOM 12732 O O . GLY F 1 216 ? 17.038 37.710 -43.986 1.00 45.23 217 GLY F O 1
ATOM 12733 N N . ILE F 1 217 ? 16.363 38.430 -46.034 1.00 45.95 218 ILE F N 1
ATOM 12734 C CA . ILE F 1 217 ? 17.033 37.327 -46.771 1.00 46.72 218 ILE F CA 1
ATOM 12735 C C . ILE F 1 217 ? 18.542 37.437 -46.522 1.00 49.03 218 ILE F C 1
ATOM 12736 O O . ILE F 1 217 ? 19.163 36.396 -46.241 1.00 47.74 218 ILE F O 1
ATOM 12741 N N . MET F 1 218 ? 19.116 38.632 -46.573 1.00 44.31 219 MET F N 1
ATOM 12742 C CA . MET F 1 218 ? 20.585 38.764 -46.428 1.00 46.05 219 MET F CA 1
ATOM 12743 C C . MET F 1 218 ? 20.979 38.560 -44.947 1.00 48.58 219 MET F C 1
ATOM 12744 O O . MET F 1 218 ? 22.035 37.944 -44.693 1.00 48.42 219 MET F O 1
ATOM 12749 N N . ARG F 1 219 ? 20.172 39.025 -43.995 1.00 44.67 220 ARG F N 1
ATOM 12750 C CA . ARG F 1 219 ? 20.463 38.808 -42.546 1.00 51.06 220 ARG F CA 1
ATOM 12751 C C . ARG F 1 219 ? 20.362 37.310 -42.207 1.00 52.80 220 ARG F C 1
ATOM 12752 O O . ARG F 1 219 ? 21.327 36.743 -41.665 1.00 55.65 220 ARG F O 1
ATOM 12760 N N . LEU F 1 220 ? 19.225 36.691 -42.507 1.00 49.51 221 LEU F N 1
ATOM 12761 C CA . LEU F 1 220 ? 18.913 35.311 -42.061 1.00 50.87 221 LEU F CA 1
ATOM 12762 C C . LEU F 1 220 ? 19.639 34.300 -42.949 1.00 57.23 221 LEU F C 1
ATOM 12763 O O . LEU F 1 220 ? 20.112 33.296 -42.411 1.00 61.18 221 LEU F O 1
ATOM 12768 N N . GLY F 1 221 ? 19.725 34.544 -44.256 1.00 49.87 222 GLY F N 1
ATOM 12769 C CA . GLY F 1 221 ? 20.287 33.562 -45.200 1.00 51.10 222 GLY F CA 1
ATOM 12770 C C . GLY F 1 221 ? 21.799 33.625 -45.224 1.00 52.63 222 GLY F C 1
ATOM 12771 O O . GLY F 1 221 ? 22.428 32.581 -45.275 1.00 55.08 222 GLY F O 1
ATOM 12772 N N . MET F 1 222 ? 22.364 34.821 -45.202 1.00 50.94 223 MET F N 1
ATOM 12773 C CA . MET F 1 222 ? 23.805 35.032 -45.444 1.00 53.51 223 MET F CA 1
ATOM 12774 C C . MET F 1 222 ? 24.491 35.441 -44.143 1.00 56.78 223 MET F C 1
ATOM 12775 O O . MET F 1 222 ? 25.732 35.608 -44.174 1.00 57.20 223 MET F O 1
ATOM 12780 N N . ASN F 1 223 ? 23.747 35.573 -43.036 1.00 51.01 224 ASN F N 1
ATOM 12781 C CA . ASN F 1 223 ? 24.312 35.997 -41.724 1.00 64.34 224 ASN F CA 1
ATOM 12782 C C . ASN F 1 223 ? 25.039 37.343 -41.835 1.00 59.01 224 ASN F C 1
ATOM 12783 O O . ASN F 1 223 ? 26.029 37.524 -41.127 1.00 60.97 224 ASN F O 1
ATOM 12788 N N . HIS F 1 224 ? 24.579 38.266 -42.686 1.00 62.91 225 HIS F N 1
ATOM 12789 C CA . HIS F 1 224 ? 25.034 39.679 -42.653 1.00 58.73 225 HIS F CA 1
ATOM 12790 C C . HIS F 1 224 ? 24.373 40.319 -41.438 1.00 53.54 225 HIS F C 1
ATOM 12791 O O . HIS F 1 224 ? 23.193 40.086 -41.208 1.00 59.46 225 HIS F O 1
ATOM 12798 N N . PRO F 1 225 ? 25.100 41.082 -40.594 1.00 56.94 226 PRO F N 1
ATOM 12799 C CA . PRO F 1 225 ? 24.499 41.697 -39.407 1.00 59.42 226 PRO F CA 1
ATOM 12800 C C . PRO F 1 225 ? 23.405 42.709 -39.788 1.00 64.46 226 PRO F C 1
ATOM 12801 O O . PRO F 1 225 ? 22.410 42.784 -39.122 1.00 63.94 226 PRO F O 1
ATOM 12805 N N . MET F 1 226 ? 23.599 43.434 -40.887 1.00 54.18 227 MET F N 1
ATOM 12806 C CA . MET F 1 226 ? 22.585 44.348 -41.459 1.00 57.48 227 MET F CA 1
ATOM 12807 C C . MET F 1 226 ? 22.331 43.964 -42.916 1.00 51.37 227 MET F C 1
ATOM 12808 O O . MET F 1 226 ? 23.298 43.685 -43.641 1.00 51.67 227 MET F O 1
ATOM 12813 N N . GLY F 1 227 ? 21.077 43.999 -43.339 1.00 47.09 228 GLY F N 1
ATOM 12814 C CA . GLY F 1 227 ? 20.708 43.879 -44.757 1.00 48.91 228 GLY F CA 1
ATOM 12815 C C . GLY F 1 227 ? 21.225 45.079 -45.538 1.00 46.81 228 GLY F C 1
ATOM 12816 O O . GLY F 1 227 ? 21.517 46.129 -44.960 1.00 44.81 228 GLY F O 1
ATOM 12817 N N . PRO F 1 228 ? 21.366 44.954 -46.877 1.00 44.76 229 PRO F N 1
ATOM 12818 C CA . PRO F 1 228 ? 21.982 46.009 -47.688 1.00 43.87 229 PRO F CA 1
ATOM 12819 C C . PRO F 1 228 ? 21.209 47.345 -47.718 1.00 40.35 229 PRO F C 1
ATOM 12820 O O . PRO F 1 228 ? 21.833 48.378 -47.865 1.00 45.22 229 PRO F O 1
ATOM 12824 N N . LEU F 1 229 ? 19.887 47.323 -47.589 1.00 40.10 230 LEU F N 1
ATOM 12825 C CA . LEU F 1 229 ? 19.089 48.580 -47.690 1.00 41.17 230 LEU F CA 1
ATOM 12826 C C . LEU F 1 229 ? 19.201 49.364 -46.383 1.00 48.22 230 LEU F C 1
ATOM 12827 O O . LEU F 1 229 ? 19.485 50.587 -46.438 1.00 44.76 230 LEU F O 1
ATOM 12832 N N . GLU F 1 230 ? 19.062 48.694 -45.238 1.00 42.58 231 GLU F N 1
ATOM 12833 C CA . GLU F 1 230 ? 19.277 49.358 -43.929 1.00 45.29 231 GLU F CA 1
ATOM 12834 C C . GLU F 1 230 ? 20.744 49.776 -43.837 1.00 43.94 231 GLU F C 1
ATOM 12835 O O . GLU F 1 230 ? 21.017 50.851 -43.303 1.00 47.92 231 GLU F O 1
ATOM 12841 N N . LEU F 1 231 ? 21.670 48.995 -44.375 1.00 44.94 232 LEU F N 1
ATOM 12842 C CA . LEU F 1 231 ? 23.101 49.388 -44.375 1.00 48.38 232 LEU F CA 1
ATOM 12843 C C . LEU F 1 231 ? 23.308 50.642 -45.235 1.00 49.02 232 LEU F C 1
ATOM 12844 O O . LEU F 1 231 ? 24.042 51.552 -44.796 1.00 45.74 232 LEU F O 1
ATOM 12849 N N . ALA F 1 232 ? 22.694 50.716 -46.416 1.00 45.85 233 ALA F N 1
ATOM 12850 C CA . ALA F 1 232 ? 22.769 51.926 -47.268 1.00 43.56 233 ALA F CA 1
ATOM 12851 C C . ALA F 1 232 ? 22.308 53.155 -46.462 1.00 41.41 233 ALA F C 1
ATOM 12852 O O . ALA F 1 232 ? 22.994 54.182 -46.485 1.00 43.58 233 ALA F O 1
ATOM 12854 N N . ASP F 1 233 ? 21.178 53.037 -45.762 1.00 42.69 234 ASP F N 1
ATOM 12855 C CA . ASP F 1 233 ? 20.617 54.115 -44.894 1.00 50.17 234 ASP F CA 1
ATOM 12856 C C . ASP F 1 233 ? 21.653 54.534 -43.843 1.00 51.52 234 ASP F C 1
ATOM 12857 O O . ASP F 1 233 ? 21.740 55.745 -43.542 1.00 52.14 234 ASP F O 1
ATOM 12862 N N . PHE F 1 234 ? 22.390 53.566 -43.298 1.00 52.92 235 PHE F N 1
ATOM 12863 C CA . PHE F 1 234 ? 23.379 53.786 -42.211 1.00 52.13 235 PHE F CA 1
ATOM 12864 C C . PHE F 1 234 ? 24.587 54.523 -42.791 1.00 49.63 235 PHE F C 1
ATOM 12865 O O . PHE F 1 234 ? 25.047 55.508 -42.203 1.00 50.05 235 PHE F O 1
ATOM 12873 N N . ILE F 1 235 ? 25.074 54.088 -43.948 1.00 48.71 236 ILE F N 1
ATOM 12874 C CA . ILE F 1 235 ? 26.251 54.708 -44.617 1.00 49.48 236 ILE F CA 1
ATOM 12875 C C . ILE F 1 235 ? 25.885 56.123 -45.087 1.00 48.82 236 ILE F C 1
ATOM 12876 O O . ILE F 1 235 ? 26.775 56.985 -45.112 1.00 47.06 236 ILE F O 1
ATOM 12881 N N . GLY F 1 236 ? 24.632 56.337 -45.496 1.00 46.99 237 GLY F N 1
ATOM 12882 C CA . GLY F 1 236 ? 24.188 57.529 -46.247 1.00 49.23 237 GLY F CA 1
ATOM 12883 C C . GLY F 1 236 ? 24.068 57.234 -47.736 1.00 45.43 237 GLY F C 1
ATOM 12884 O O . GLY F 1 236 ? 25.072 56.760 -48.321 1.00 45.30 237 GLY F O 1
ATOM 12885 N N . LEU F 1 237 ? 22.898 57.485 -48.338 1.00 46.53 238 LEU F N 1
ATOM 12886 C CA . LEU F 1 237 ? 22.645 57.156 -49.773 1.00 46.90 238 LEU F CA 1
ATOM 12887 C C . LEU F 1 237 ? 23.494 58.074 -50.655 1.00 47.21 238 LEU F C 1
ATOM 12888 O O . LEU F 1 237 ? 23.917 57.622 -51.712 1.00 45.85 238 LEU F O 1
ATOM 12893 N N . ASP F 1 238 ? 23.792 59.299 -50.203 1.00 47.00 239 ASP F N 1
ATOM 12894 C CA . ASP F 1 238 ? 24.714 60.214 -50.919 1.00 43.18 239 ASP F CA 1
ATOM 12895 C C . ASP F 1 238 ? 26.099 59.567 -51.002 1.00 45.26 239 ASP F C 1
ATOM 12896 O O . ASP F 1 238 ? 26.705 59.610 -52.092 1.00 42.33 239 ASP F O 1
ATOM 12901 N N . THR F 1 239 ? 26.596 58.982 -49.914 1.00 43.56 240 THR F N 1
ATOM 12902 C CA . THR F 1 239 ? 27.908 58.292 -49.908 1.00 48.22 240 THR F CA 1
ATOM 12903 C C . THR F 1 239 ? 27.851 57.060 -50.825 1.00 44.82 240 THR F C 1
ATOM 12904 O O . THR F 1 239 ? 28.808 56.843 -51.577 1.00 45.79 240 THR F O 1
ATOM 12908 N N . CYS F 1 240 ? 26.790 56.260 -50.749 1.00 41.22 241 CYS F N 1
ATOM 12909 C CA . CYS F 1 240 ? 26.615 55.053 -51.600 1.00 45.62 241 CYS F CA 1
ATOM 12910 C C . CYS F 1 240 ? 26.666 55.480 -53.072 1.00 47.04 241 CYS F C 1
ATOM 12911 O O . CYS F 1 240 ? 27.409 54.841 -53.849 1.00 43.85 241 CYS F O 1
ATOM 12914 N N . LEU F 1 241 ? 25.932 56.533 -53.445 1.00 43.82 242 LEU F N 1
ATOM 12915 C CA . LEU F 1 241 ? 25.912 57.003 -54.850 1.00 45.43 242 LEU F CA 1
ATOM 12916 C C . LEU F 1 241 ? 27.318 57.469 -55.253 1.00 44.87 242 LEU F C 1
ATOM 12917 O O . LEU F 1 241 ? 27.767 57.105 -56.356 1.00 38.55 242 LEU F O 1
ATOM 12922 N N . ALA F 1 242 ? 28.002 58.243 -54.404 1.00 43.20 243 ALA F N 1
ATOM 12923 C CA . ALA F 1 242 ? 29.349 58.772 -54.724 1.00 43.18 243 ALA F CA 1
ATOM 12924 C C . ALA F 1 242 ? 30.308 57.601 -54.949 1.00 41.71 243 ALA F C 1
ATOM 12925 O O . ALA F 1 242 ? 31.130 57.701 -55.853 1.00 44.64 243 ALA F O 1
ATOM 12927 N N . ILE F 1 243 ? 30.218 56.536 -54.160 1.00 42.96 244 ILE F N 1
ATOM 12928 C CA . ILE F 1 243 ? 31.149 55.378 -54.316 1.00 46.55 244 ILE F CA 1
ATOM 12929 C C . ILE F 1 243 ? 30.809 54.647 -55.623 1.00 45.14 244 ILE F C 1
ATOM 12930 O O . ILE F 1 243 ? 31.733 54.321 -56.363 1.00 43.75 244 ILE F O 1
ATOM 12935 N N . MET F 1 244 ? 29.532 54.441 -55.932 1.00 42.26 245 MET F N 1
ATOM 12936 C CA . MET F 1 244 ? 29.151 53.778 -57.199 1.00 39.48 245 MET F CA 1
ATOM 12937 C C . MET F 1 244 ? 29.646 54.640 -58.372 1.00 41.06 245 MET F C 1
ATOM 12938 O O . MET F 1 244 ? 30.177 54.070 -59.336 1.00 42.76 245 MET F O 1
ATOM 12943 N N . GLU F 1 245 ? 29.563 55.967 -58.291 1.00 40.56 246 GLU F N 1
ATOM 12944 C CA . GLU F 1 245 ? 30.052 56.859 -59.380 1.00 40.05 246 GLU F CA 1
ATOM 12945 C C . GLU F 1 245 ? 31.568 56.694 -59.539 1.00 40.32 246 GLU F C 1
ATOM 12946 O O . GLU F 1 245 ? 32.030 56.687 -60.677 1.00 41.31 246 GLU F O 1
ATOM 12952 N N . VAL F 1 246 ? 32.324 56.580 -58.442 1.00 39.20 247 VAL F N 1
ATOM 12953 C CA . VAL F 1 246 ? 33.804 56.371 -58.498 1.00 42.99 247 VAL F CA 1
ATOM 12954 C C . VAL F 1 246 ? 34.090 55.044 -59.201 1.00 41.00 247 VAL F C 1
ATOM 12955 O O . VAL F 1 246 ? 35.020 55.012 -60.025 1.00 40.02 247 VAL F O 1
ATOM 12959 N N . LEU F 1 247 ? 33.348 53.976 -58.892 1.00 39.73 248 LEU F N 1
ATOM 12960 C CA . LEU F 1 247 ? 33.544 52.664 -59.561 1.00 39.07 248 LEU F CA 1
ATOM 12961 C C . LEU F 1 247 ? 33.197 52.826 -61.046 1.00 40.97 248 LEU F C 1
ATOM 12962 O O . LEU F 1 247 ? 33.971 52.380 -61.892 1.00 37.31 248 LEU F O 1
ATOM 12967 N N . HIS F 1 248 ? 32.086 53.464 -61.355 1.00 38.91 249 HIS F N 1
ATOM 12968 C CA . HIS F 1 248 ? 31.591 53.603 -62.753 1.00 39.37 249 HIS F CA 1
ATOM 12969 C C . HIS F 1 248 ? 32.612 54.417 -63.567 1.00 38.68 249 HIS F C 1
ATOM 12970 O O . HIS F 1 248 ? 33.010 53.966 -64.649 1.00 43.95 249 HIS F O 1
ATOM 12977 N N . ARG F 1 249 ? 33.074 55.542 -63.044 1.00 41.51 250 ARG F N 1
ATOM 12978 C CA . ARG F 1 249 ? 33.998 56.482 -63.757 1.00 49.65 250 ARG F CA 1
ATOM 12979 C C . ARG F 1 249 ? 35.417 55.890 -63.771 1.00 45.83 250 ARG F C 1
ATOM 12980 O O . ARG F 1 249 ? 36.088 56.004 -64.801 1.00 41.79 250 ARG F O 1
ATOM 12988 N N . GLY F 1 250 ? 35.855 55.282 -62.667 1.00 39.78 251 GLY F N 1
ATOM 12989 C CA . GLY F 1 250 ? 37.227 54.770 -62.520 1.00 41.49 251 GLY F CA 1
ATOM 12990 C C . GLY F 1 250 ? 37.458 53.510 -63.338 1.00 43.01 251 GLY F C 1
ATOM 12991 O O . GLY F 1 250 ? 38.467 53.438 -64.005 1.00 48.66 251 GLY F O 1
ATOM 12992 N N . PHE F 1 251 ? 36.549 52.537 -63.308 1.00 39.16 252 PHE F N 1
ATOM 12993 C CA . PHE F 1 251 ? 36.646 51.338 -64.174 1.00 37.85 252 PHE F CA 1
ATOM 12994 C C . PHE F 1 251 ? 36.189 51.709 -65.588 1.00 38.76 252 PHE F C 1
ATOM 12995 O O . PHE F 1 251 ? 36.602 51.015 -66.518 1.00 40.99 252 PHE F O 1
ATOM 13003 N N . GLY F 1 252 ? 35.365 52.746 -65.734 1.00 40.32 253 GLY F N 1
ATOM 13004 C CA . GLY F 1 252 ? 34.773 53.151 -67.028 1.00 41.63 253 GLY F CA 1
ATOM 13005 C C . GLY F 1 252 ? 33.809 52.117 -67.566 1.00 41.20 253 GLY F C 1
ATOM 13006 O O . GLY F 1 252 ? 33.579 52.078 -68.796 1.00 44.59 253 GLY F O 1
ATOM 13007 N N . ASP F 1 253 ? 33.251 51.294 -66.684 1.00 43.39 254 ASP F N 1
ATOM 13008 C CA . ASP F 1 253 ? 32.484 50.078 -67.053 1.00 47.29 254 ASP F CA 1
ATOM 13009 C C . ASP F 1 253 ? 31.066 50.200 -66.476 1.00 46.06 254 ASP F C 1
ATOM 13010 O O . ASP F 1 253 ? 30.958 50.329 -65.250 1.00 40.22 254 ASP F O 1
ATOM 13015 N N . ASP F 1 254 ? 30.057 50.184 -67.363 1.00 44.84 255 ASP F N 1
ATOM 13016 C CA . ASP F 1 254 ? 28.586 50.117 -67.109 1.00 50.34 255 ASP F CA 1
ATOM 13017 C C . ASP F 1 254 ? 28.206 49.099 -66.039 1.00 38.91 255 ASP F C 1
ATOM 13018 O O . ASP F 1 254 ? 27.102 49.220 -65.489 1.00 37.97 255 ASP F O 1
ATOM 13023 N N . LYS F 1 255 ? 28.995 48.037 -65.927 1.00 40.48 256 LYS F N 1
ATOM 13024 C CA . LYS F 1 255 ? 28.850 47.030 -64.846 1.00 41.59 256 LYS F CA 1
ATOM 13025 C C . LYS F 1 255 ? 28.553 47.756 -63.520 1.00 37.61 256 LYS F C 1
ATOM 13026 O O . LYS F 1 255 ? 27.717 47.243 -62.731 1.00 37.23 256 LYS F O 1
ATOM 13032 N N . TYR F 1 256 ? 29.205 48.896 -63.278 1.00 35.83 257 TYR F N 1
ATOM 13033 C CA . TYR F 1 256 ? 29.176 49.593 -61.961 1.00 36.49 257 TYR F CA 1
ATOM 13034 C C . TYR F 1 256 ? 28.213 50.784 -61.995 1.00 40.36 257 TYR F C 1
ATOM 13035 O O . TYR F 1 256 ? 28.304 51.641 -61.114 1.00 41.28 257 TYR F O 1
ATOM 13044 N N . ARG F 1 257 ? 27.279 50.827 -62.936 1.00 40.60 258 ARG F N 1
ATOM 13045 C CA . ARG F 1 257 ? 26.312 51.949 -63.021 1.00 38.45 258 ARG F CA 1
ATOM 13046 C C . ARG F 1 257 ? 25.458 51.986 -61.760 1.00 39.22 258 ARG F C 1
ATOM 13047 O O . ARG F 1 257 ? 24.918 50.959 -61.342 1.00 38.63 258 ARG F O 1
ATOM 13055 N N . PRO F 1 258 ? 25.303 53.174 -61.144 1.00 41.25 259 PRO F N 1
ATOM 13056 C CA . PRO F 1 258 ? 24.387 53.348 -60.023 1.00 39.69 259 PRO F CA 1
ATOM 13057 C C . PRO F 1 258 ? 22.942 53.011 -60.391 1.00 40.46 259 PRO F C 1
ATOM 13058 O O . PRO F 1 258 ? 22.497 53.310 -61.471 1.00 38.97 259 PRO F O 1
ATOM 13062 N N . SER F 1 259 ? 22.212 52.394 -59.472 1.00 36.20 260 SER F N 1
ATOM 13063 C CA . SER F 1 259 ? 20.756 52.195 -59.622 1.00 40.47 260 SER F CA 1
ATOM 13064 C C . SER F 1 259 ? 20.087 53.543 -59.841 1.00 39.38 260 SER F C 1
ATOM 13065 O O . SER F 1 259 ? 20.302 54.481 -59.062 1.00 37.82 260 SER F O 1
ATOM 13068 N N . PRO F 1 260 ? 19.220 53.671 -60.866 1.00 37.37 261 PRO F N 1
ATOM 13069 C CA . PRO F 1 260 ? 18.401 54.875 -61.013 1.00 37.45 261 PRO F CA 1
ATOM 13070 C C . PRO F 1 260 ? 17.580 55.208 -59.761 1.00 45.57 261 PRO F C 1
ATOM 13071 O O . PRO F 1 260 ? 17.323 56.384 -59.536 1.00 42.01 261 PRO F O 1
ATOM 13075 N N . LEU F 1 261 ? 17.165 54.211 -58.979 1.00 40.18 262 LEU F N 1
ATOM 13076 C CA . LEU F 1 261 ? 16.427 54.482 -57.716 1.00 39.89 262 LEU F CA 1
ATOM 13077 C C . LEU F 1 261 ? 17.370 55.129 -56.701 1.00 36.77 262 LEU F C 1
ATOM 13078 O O . LEU F 1 261 ? 16.930 56.045 -55.989 1.00 38.71 262 LEU F O 1
ATOM 13083 N N . LEU F 1 262 ? 18.623 54.696 -56.624 1.00 36.08 263 LEU F N 1
ATOM 13084 C CA . LEU F 1 262 ? 19.611 55.349 -55.733 1.00 37.46 263 LEU F CA 1
ATOM 13085 C C . LEU F 1 262 ? 19.757 56.818 -56.162 1.00 39.96 263 LEU F C 1
ATOM 13086 O O . LEU F 1 262 ? 19.732 57.684 -55.286 1.00 39.16 263 LEU F O 1
ATOM 13091 N N . ARG F 1 263 ? 19.890 57.110 -57.461 1.00 38.82 264 ARG F N 1
ATOM 13092 C CA . ARG F 1 263 ? 20.023 58.507 -57.927 1.00 39.15 264 ARG F CA 1
ATOM 13093 C C . ARG F 1 263 ? 18.772 59.301 -57.499 1.00 38.77 264 ARG F C 1
ATOM 13094 O O . ARG F 1 263 ? 18.928 60.413 -56.996 1.00 39.76 264 ARG F O 1
ATOM 13102 N N . ARG F 1 264 ? 17.581 58.732 -57.680 1.00 36.07 265 ARG F N 1
ATOM 13103 C CA . ARG F 1 264 ? 16.295 59.414 -57.418 1.00 39.26 265 ARG F CA 1
ATOM 13104 C C . ARG F 1 264 ? 16.181 59.730 -55.911 1.00 40.29 265 ARG F C 1
ATOM 13105 O O . ARG F 1 264 ? 15.744 60.844 -55.557 1.00 40.04 265 ARG F O 1
ATOM 13113 N N . MET F 1 265 ? 16.545 58.784 -55.056 1.00 39.50 266 MET F N 1
ATOM 13114 C CA . MET F 1 265 ? 16.465 58.949 -53.582 1.00 43.31 266 MET F CA 1
ATOM 13115 C C . MET F 1 265 ? 17.354 60.135 -53.193 1.00 45.84 266 MET F C 1
ATOM 13116 O O . MET F 1 265 ? 16.930 60.960 -52.340 1.00 40.07 266 MET F O 1
ATOM 13121 N N . VAL F 1 266 ? 18.561 60.198 -53.755 1.00 41.46 267 VAL F N 1
ATOM 13122 C CA . VAL F 1 266 ? 19.532 61.270 -53.437 1.00 43.64 267 VAL F CA 1
ATOM 13123 C C . VAL F 1 266 ? 18.987 62.608 -53.966 1.00 46.19 267 VAL F C 1
ATOM 13124 O O . VAL F 1 266 ? 19.048 63.576 -53.214 1.00 43.02 267 VAL F O 1
ATOM 13128 N N . GLN F 1 267 ? 18.403 62.649 -55.163 1.00 43.18 268 GLN F N 1
ATOM 13129 C CA . GLN F 1 267 ? 17.780 63.882 -55.731 1.00 45.77 268 GLN F CA 1
ATOM 13130 C C . GLN F 1 267 ? 16.674 64.393 -54.787 1.00 42.52 268 GLN F C 1
ATOM 13131 O O . GLN F 1 267 ? 16.498 65.625 -54.692 1.00 42.69 268 GLN F O 1
ATOM 13137 N N . ALA F 1 268 ? 15.945 63.484 -54.138 1.00 39.67 269 ALA F N 1
ATOM 13138 C CA . ALA F 1 268 ? 14.832 63.794 -53.218 1.00 42.33 269 ALA F CA 1
ATOM 13139 C C . ALA F 1 268 ? 15.350 64.195 -51.833 1.00 47.73 269 ALA F C 1
ATOM 13140 O O . ALA F 1 268 ? 14.510 64.626 -51.029 1.00 48.00 269 ALA F O 1
ATOM 13142 N N . GLY F 1 269 ? 16.641 64.008 -51.543 1.00 46.97 270 GLY F N 1
ATOM 13143 C CA . GLY F 1 269 ? 17.250 64.248 -50.214 1.00 45.63 270 GLY F CA 1
ATOM 13144 C C . GLY F 1 269 ? 16.891 63.175 -49.201 1.00 49.62 270 GLY F C 1
ATOM 13145 O O . GLY F 1 269 ? 17.077 63.400 -48.005 1.00 48.24 270 GLY F O 1
ATOM 13146 N N . LEU F 1 270 ? 16.437 62.010 -49.653 1.00 46.58 271 LEU F N 1
ATOM 13147 C CA . LEU F 1 270 ? 16.157 60.853 -48.767 1.00 47.47 271 LEU F CA 1
ATOM 13148 C C . LEU F 1 270 ? 17.472 60.108 -48.501 1.00 48.11 271 LEU F C 1
ATOM 13149 O O . LEU F 1 270 ? 17.657 59.006 -49.044 1.00 48.54 271 LEU F O 1
ATOM 13154 N N . LEU F 1 271 ? 18.351 60.667 -47.670 1.00 47.40 272 LEU F N 1
ATOM 13155 C CA . LEU F 1 271 ? 19.771 60.254 -47.613 1.00 44.99 272 LEU F CA 1
ATOM 13156 C C . LEU F 1 271 ? 20.001 59.147 -46.583 1.00 43.84 272 LEU F C 1
ATOM 13157 O O . LEU F 1 271 ? 21.146 58.681 -46.481 1.00 46.01 272 LEU F O 1
ATOM 13162 N N . GLY F 1 272 ? 18.969 58.704 -45.874 1.00 49.55 273 GLY F N 1
ATOM 13163 C CA . GLY F 1 272 ? 19.094 57.641 -44.858 1.00 51.37 273 GLY F CA 1
ATOM 13164 C C . GLY F 1 272 ? 18.977 58.192 -43.433 1.00 49.16 273 GLY F C 1
ATOM 13165 O O . GLY F 1 272 ? 18.239 59.185 -43.232 1.00 52.63 273 GLY F O 1
ATOM 13166 N N . ARG F 1 273 ? 19.675 57.557 -42.487 1.00 58.79 274 ARG F N 1
ATOM 13167 C CA . ARG F 1 273 ? 19.571 57.864 -41.035 1.00 60.43 274 ARG F CA 1
ATOM 13168 C C . ARG F 1 273 ? 19.808 59.354 -40.814 1.00 51.75 274 ARG F C 1
ATOM 13169 O O . ARG F 1 273 ? 18.987 59.985 -40.152 1.00 60.22 274 ARG F O 1
ATOM 13177 N N . LYS F 1 274 ? 20.850 59.916 -41.420 1.00 62.21 275 LYS F N 1
ATOM 13178 C CA . LYS F 1 274 ? 21.239 61.333 -41.202 1.00 58.92 275 LYS F CA 1
ATOM 13179 C C . LYS F 1 274 ? 20.164 62.316 -41.677 1.00 64.44 275 LYS F C 1
ATOM 13180 O O . LYS F 1 274 ? 20.226 63.468 -41.246 1.00 75.77 275 LYS F O 1
ATOM 13186 N N . ALA F 1 275 ? 19.216 61.923 -42.529 1.00 55.42 276 ALA F N 1
ATOM 13187 C CA . ALA F 1 275 ? 18.142 62.827 -42.994 1.00 51.85 276 ALA F CA 1
ATOM 13188 C C . ALA F 1 275 ? 16.830 62.430 -42.330 1.00 52.89 276 ALA F C 1
ATOM 13189 O O . ALA F 1 275 ? 15.804 63.052 -42.644 1.00 58.36 276 ALA F O 1
ATOM 13191 N N . GLY F 1 276 ? 16.842 61.399 -41.490 1.00 52.95 277 GLY F N 1
ATOM 13192 C CA . GLY F 1 276 ? 15.615 60.854 -40.884 1.00 53.76 277 GLY F CA 1
ATOM 13193 C C . GLY F 1 276 ? 14.843 59.935 -41.812 1.00 55.18 277 GLY F C 1
ATOM 13194 O O . GLY F 1 276 ? 13.836 59.380 -41.359 1.00 52.63 277 GLY F O 1
ATOM 13195 N N . ARG F 1 277 ? 15.275 59.759 -43.067 1.00 56.38 278 ARG F N 1
ATOM 13196 C CA . ARG F 1 277 ? 14.567 58.852 -44.017 1.00 55.09 278 ARG F CA 1
ATOM 13197 C C . ARG F 1 277 ? 15.465 58.474 -45.205 1.00 50.71 278 ARG F C 1
ATOM 13198 O O . ARG F 1 277 ? 16.119 59.348 -45.792 1.00 50.14 278 ARG F O 1
ATOM 13206 N N . GLY F 1 278 ? 15.512 57.186 -45.510 1.00 50.77 279 GLY F N 1
ATOM 13207 C CA . GLY F 1 278 ? 16.074 56.643 -46.762 1.00 47.90 279 GLY F CA 1
ATOM 13208 C C . GLY F 1 278 ? 15.128 55.597 -47.257 1.00 42.62 279 GLY F C 1
ATOM 13209 O O . GLY F 1 278 ? 13.995 55.959 -47.531 1.00 42.84 279 GLY F O 1
ATOM 13210 N N . PHE F 1 279 ? 15.553 54.337 -47.278 1.00 42.25 280 PHE F N 1
ATOM 13211 C CA . PHE F 1 279 ? 14.654 53.185 -47.549 1.00 43.38 280 PHE F CA 1
ATOM 13212 C C . PHE F 1 279 ? 13.682 53.031 -46.384 1.00 44.01 280 PHE F C 1
ATOM 13213 O O . PHE F 1 279 ? 12.496 52.693 -46.615 1.00 46.66 280 PHE F O 1
ATOM 13221 N N . TYR F 1 280 ? 14.171 53.249 -45.167 1.00 47.45 281 TYR F N 1
ATOM 13222 C CA . TYR F 1 280 ? 13.354 53.206 -43.923 1.00 50.95 281 TYR F CA 1
ATOM 13223 C C . TYR F 1 280 ? 13.223 54.624 -43.357 1.00 51.86 281 TYR F C 1
ATOM 13224 O O . TYR F 1 280 ? 13.944 55.537 -43.816 1.00 56.68 281 TYR F O 1
ATOM 13233 N N . THR F 1 281 ? 12.321 54.809 -42.398 1.00 62.74 282 THR F N 1
ATOM 13234 C CA . THR F 1 281 ? 12.109 56.083 -41.651 1.00 57.72 282 THR F CA 1
ATOM 13235 C C . THR F 1 281 ? 12.711 55.925 -40.260 1.00 61.57 282 THR F C 1
ATOM 13236 O O . THR F 1 281 ? 12.509 54.859 -39.664 1.00 62.14 282 THR F O 1
ATOM 13240 N N . TYR F 1 282 ? 13.431 56.945 -39.788 1.00 59.20 283 TYR F N 1
ATOM 13241 C CA . TYR F 1 282 ? 14.155 56.960 -38.494 1.00 62.32 283 TYR F CA 1
ATOM 13242 C C . TYR F 1 282 ? 13.604 58.075 -37.591 1.00 73.30 283 TYR F C 1
ATOM 13243 O O . TYR F 1 282 ? 13.242 59.143 -38.099 1.00 66.60 283 TYR F O 1
ATOM 13252 N N . ASP F 1 283 ? 13.546 57.819 -36.279 1.00 77.72 284 ASP F N 1
ATOM 13253 C CA . ASP F 1 283 ? 13.227 58.828 -35.229 1.00 80.40 284 ASP F CA 1
ATOM 13254 C C . ASP F 1 283 ? 14.504 59.619 -34.933 1.00 88.62 284 ASP F C 1
ATOM 13255 O O . ASP F 1 283 ? 15.533 59.344 -35.595 1.00 92.80 284 ASP F O 1
ATOM 13260 N N . GLU F 1 284 ? 14.445 60.545 -33.966 1.00 100.84 285 GLU F N 1
ATOM 13261 C CA . GLU F 1 284 ? 15.555 61.451 -33.568 1.00 102.17 285 GLU F CA 1
ATOM 13262 C C . GLU F 1 284 ? 16.783 60.659 -33.095 1.00 98.34 285 GLU F C 1
ATOM 13263 O O . GLU F 1 284 ? 17.896 61.191 -33.220 1.00 90.18 285 GLU F O 1
ATOM 13269 N N . LYS F 1 285 ? 16.589 59.449 -32.551 1.00 104.11 286 LYS F N 1
ATOM 13270 C CA . LYS F 1 285 ? 17.675 58.598 -31.987 1.00 105.55 286 LYS F CA 1
ATOM 13271 C C . LYS F 1 285 ? 18.290 57.724 -33.089 1.00 100.95 286 LYS F C 1
ATOM 13272 O O . LYS F 1 285 ? 19.309 57.059 -32.814 1.00 98.87 286 LYS F O 1
ATOM 13278 N N . GLY F 1 286 ? 17.697 57.695 -34.288 1.00 92.05 287 GLY F N 1
ATOM 13279 C CA . GLY F 1 286 ? 18.185 56.879 -35.416 1.00 83.75 287 GLY F CA 1
ATOM 13280 C C . GLY F 1 286 ? 17.677 55.445 -35.387 1.00 73.33 287 GLY F C 1
ATOM 13281 O O . GLY F 1 286 ? 18.329 54.593 -36.009 1.00 78.02 287 GLY F O 1
ATOM 13282 N N . ASN F 1 287 ? 16.563 55.171 -34.704 1.00 73.44 288 ASN F N 1
ATOM 13283 C CA . ASN F 1 287 ? 15.867 53.853 -34.730 1.00 80.53 288 ASN F CA 1
ATOM 13284 C C . ASN F 1 287 ? 14.744 53.916 -35.761 1.00 68.47 288 ASN F C 1
ATOM 13285 O O . ASN F 1 287 ? 14.199 55.007 -35.943 1.00 74.26 288 ASN F O 1
ATOM 13290 N N . LYS F 1 288 ? 14.402 52.792 -36.391 1.00 63.65 289 LYS F N 1
ATOM 13291 C CA . LYS F 1 288 ? 13.301 52.685 -37.382 1.00 68.71 289 LYS F CA 1
ATOM 13292 C C . LYS F 1 288 ? 11.985 53.036 -36.698 1.00 73.86 289 LYS F C 1
ATOM 13293 O O . LYS F 1 288 ? 11.871 52.754 -35.520 1.00 80.94 289 LYS F O 1
ATOM 13299 N N . VAL F 1 289 ? 11.033 53.606 -37.429 1.00 82.45 290 VAL F N 1
ATOM 13300 C CA . VAL F 1 289 ? 9.678 53.970 -36.916 1.00 86.11 290 VAL F CA 1
ATOM 13301 C C . VAL F 1 289 ? 8.667 53.594 -38.000 1.00 83.12 290 VAL F C 1
ATOM 13302 O O . VAL F 1 289 ? 8.939 53.864 -39.170 1.00 87.19 290 VAL F O 1
ATOM 13306 N N . GLY F 1 290 ? 7.556 52.963 -37.616 1.00 82.95 291 GLY F N 1
ATOM 13307 C CA . GLY F 1 290 ? 6.446 52.592 -38.518 1.00 82.69 291 GLY F CA 1
ATOM 13308 C C . GLY F 1 290 ? 6.665 51.227 -39.130 1.00 78.30 291 GLY F C 1
ATOM 13309 O O . GLY F 1 290 ? 6.169 51.011 -40.231 1.00 88.45 291 GLY F O 1
#